Protein 6DQW (pdb70)

Sequence (1899 aa):
TKMWWKNSESEQILNRGYLLKGETVEGAIDRICTAAARRLYKPELKESFVEMIERGWMSISSPVWANMGTERGLPISCFNVHVPDKIEGITHKLGEVIMQTKIGGGTSGYFGELRERSGAVSFMKLFDTAMDTISGAFAAYLDIDHPDIEEFLKIKSIGNPIQNLFTGICVPDYWMQEMIDGDADKRQIWAKVLESRQQKGLPYIFFSDNVNKNKPQVYKDQNLRINASNLCSEIMLPSTHDESFICCLSSMNLELYEEWKDTEAVKLAIFFLDAVLQEFIEKTEGNYYLSAANKFAKRHRALGLGVLGWHSYLQKNMIPFEGMEAKMKTTEIFKHISDKADKASQELARIYGEPELLKGYGRRNTTTMAIAPTTSSSAILGQTSPGIEPFSSNYYMRKNKYLKKLLEEKGLDNEEVWRGIMLNGGSVQHMSQLTQQEKDVFKTFKEISQLEIVQQAGIRQKFVDQGQSLNLNIPAELAIKDVNRLMIEAWQQGVKSLYYQRSQTKMWWKNSESEQILNRGYLLKGETVEGAIDRICTAAARRLYKPELKESFVEMIERGWMSISSPVWANMGTERGLPISCFNVHVPDKIEGITHKLGEVIMQTKIGGGTSGYFGELRERGSASGAVSFMKLFDTAMDTIRGAFAAYLDIDHPDIEEFLKIKSIGNPIQNLFTGICVPDYWMQEMIDGDADKRQIWAKVLESRQQKGLPYIFFSDNVNKNKPQVYKDQNLRINASNLCSEIMLPSTHDESFICCLSSMNLELYEEWKDTEAVKLAIFFLDAVLQEFIEKTEGNYYLSAANKFAKRHRALGLGVLGWHSYLQKNMIPFEGMEAKMKTTEIFKHISDKADKASQELARIYGEPELLKGYGRRNTTTMAIAPTTSSSAILGQTSPGIEPFSSNYYKNKYLKKLLEEKGLDNEEVWRGIMLNGGSVQHMSQLTQQEKDVFKTFKEISQLEIVQQAGIRQKFVDQGQSLNLNIPAELAIKDVNRLMIEAWQQGVKSLYYQRSKMWWKNSESEQILNRGYLLKGETVEGAIDRICTAAARRLYKPELKESFVEMIERGWMSISSPVWANMGTGLPISCFNVHVPDKIEGITHKLGEVIMQTKIGGGTSGYFGELRERSGAVSFMKLFDTAMDTISGAFAAYLDIDHPDIEEFLKIKSIGNPIQNLFTGICVPDYWMQEMIDGDADKRQIWAKVLESRQQKGLPYIFFSDNVNKNKPQVYKDQNLRINASNLCSEIMLPSTHDESFICCLSSMNLELYEEWKDTEAVKLAIFFLDAVLQEFIEKTEGNYYLSAANKFAKRHRALGLGVLGWHSYLQKNMIPFEGMEAKMKTTEIFKHISDKADKASQELARIYGEPELLKGYGRRNTTTMAIAPTTSSSAILGQTSPGIEPFSSNYYMRKNKYLKKLLEEKGLDNEEVWRGIMLNGGSVQHMSQLTQQEKDVFKTFKEISQLEIVQQAGIRQKFVDQGQSLNLNIPAELAIKDVNRLMIEAWQQGVKSLYYQRWWKNSILNYLLTVEGAIDRICTAAARRLYKPELKESFVEMIERGWMSISSPVWANMGTGLPISCFNVHVPDKIEGITHKLGEVIMQTKIGGGTSGYFGELRGAVSFMKLFDTAMDTISGAFAAYLDDHPDIEEFLKIKSGNPIQNLFTGICVPDYWMQEMDKRQIWAKVLESRQQKGLPYIFFSDNVNKNKPQVYKDQNLRINASNLCSEIMLPSTHDESFICCLSSMNLELYEEWAVKLAIFFLDAVLQEFIEKTEGNYYLSAANKFAKRHRALGLGVLGWHSYLQIFKHISDKADKASQELARIYGEPELLKGYGRRNTTTMAIAPTTSSSAIQTSPGFSFKEISQLEIVQQAGIRQKFVDQGQSLNLAIKDVNRLMIEAWQQGVKSLYY

B-factor: mean 47.13, std 16.86, range [11.56, 119.2]

Foldseek 3Di:
DFQPLDDDQLVVLCVPQLADPPDDPLRLQQLLLCLLCVLLVHNVCSVVSSRCVRVLQKFFDSQSRRARNDDQQASFAWWEAEQAQDPVLLVLVLLLLLVSVQSRHEYEYEQANHAPPCHSVVSVLSNQVSQVPHNYAYEYEYELPRPCNVLVLCACPVPNSRNRYAYEYEYEPVLLVVCVVPDPVSVVSVVSQLVSLQVPQDDKYFHQCLLAVQAFVLCVVVVFGQRAAIRLGFFGDGHDSQAMETEGEMAGELLCCVVPLPPLSLLSVQSSRLSSLSVNLVSCVVPPSCRNHSVNCQAAVAYAYAYFLLLVNCLLVLHFLFDDVSLVVLVVRLVSSLVSQQVSQLVCCVSPNDHPSCVVVRGHHSFHHTWGQCCSVCSSRNVGGGTNAFAQACPPVDHNVSVCVVCVVVVNNDPVQNVVCVVVVRACPPPPPDDPSNNSSRDHQQRDDQLRLLLSLLSNVSSGNTAHSAEHEDAPPDDPVVVSVSVVSSSVSSHRMYGGYHHD/DFQPLDDPQLVVLCVPQLDDPPADQLRLQLLLLCQLCVLVVHNVCSVVSSRCVRVLQKFFDSQSSRARNDDQQASFAWWEAEQAQDPVLLVLVLLLLLVSVLSPHAYEYEQANYDDPPPCCGSVSSVLSVQVSQVPNPYAYEYEYELPRPCLVVVLCACPVPNSRNRYAYEYEYEPVLVVVCVVPDPVSVVSVVSQLVSLLPPLDDKYFHQCLLQVQAFVLCVVVVQGQRAAIRLGWFGDGHDSQAMETEGEMEGELLCCVVPLPDLSLLVVLSSRLSSLSVNLVSCVPPSSCRNHNVNCQQAVAYAYAYFQLLSNCLLVLHFLFDDPSLVVLVVRLVSSLVSQQVSQLVCCVSPNDGPSCVVVRGNHSFRHTFGQCCSSCSSRNVGGTTNQFAQACPCPPPSVQVVCVVLPNNDPVQVVVCVVVVRACCPPPSDDPSNNRSRDHLQRDDLLRQLLSLLSNVSSGNTAHSAEHEDDPPPDSVVVSVSVVSSSVSSHRMYGGYHD/DQPLDDPQLVVLCVPQLDDDPADPLRLLQQLLCLLCVLLVHNVCSVVSSCCVNVPQKFFDSLSSRPRRPQASFAWWEAEQAQDPVLLVLLLLLQLVCLQSPYEYEYEQQRHACDVHSVVSVLSNQVSQVPHNYAYEYEYELPRPCNLVVLCACPVPDSRNGHAYEYEYEPVLLVVVVVPPPVSVVSVVSQLVSLLVPQDDKYFHQCLLAVLAFVLCVVVVQGQRAATRLRWFRHGHDSLAIETEGEMEGELLCCVVPLPDLSLLSVLSSRLSSLSVNLVVCPPPSSCRNHSVNCQQAVAYAYAYFQLLSNCLVVLHFCFDDVSLVVLQVSLQSSLVSQQVSQLVSCVSPNDHNSCVVVRGNHSFHHTFGQCCSRCSSRNVGGGGNAFAQACPVVDHNPSVCVVCVVVVNNDPVQVVVCVVVRRACCPPPSDDPSNSSSRDHQQRDDQLRLLLSLLSNVSSGNTAYSAEHEDPSPDDPVVVSVSVVSNSVSSHRMYGTHD/DLPDDAPCLAVPPLVLLQLLLCLLCVLLVHNVCSVVSSCCVVVPQKFFDSQSSVDRNPFASFAWWEAEQAADPVLLVLRLLLLLVCVQSPYEYEYEQANCVPSVVSCLSVLVSQVPHNYAYEYEYEVRPCLVVVLCQCPVHSRNGHAYEYEDEDVLVVVPVSVVSVVSQLVSCVPPVDDKYFYQCLLAVLAFVLCVVVVFGQRAATRLRFFGDGHDSQAMETEGEMAGELLCVVVHRLLSVLSSRLSSLSVNLVVCVPPSSCRNHSVNCQQAVAYAYAYFQPVVNVLHLLVSLVSQQVSQLVSCVSPNDHPSCVPVSGNHSFGHTAGQCPVVCSSVGGGNDDPVPDDLQCQLLVLLVSSSRHNTAYSAEPDSVVVVVRVVSSNVSSHRMYGD

InterPro domains:
  IPR000788 Ribonucleotide reductase large subunit, C-terminal [PF02867] (95-214)
  IPR000788 Ribonucleotide reductase large subunit, C-terminal [PF02867] (219-387)
  IPR000788 Ribonucleotide reductase large subunit, C-terminal [PF02867] (392-543)
  IPR000788 Ribonucleotide reductase large subunit, C-terminal [PR01183] (168-187)
  IPR000788 Ribonucleotide reductase large subunit, C-terminal [PR01183] (335-357)
  IPR000788 Ribonucleotide reductase large subunit, C-terminal [PR01183] (396-423)
  IPR013350 Ribonucleotide reductase alpha chain [TIGR02510] (18-565)
  IPR039718 Ribonucleoside-diphosphate reductase large subunit [PTHR11573] (393-552)

Structure (mmCIF, N/CA/C/O backbone):
data_6DQW
#
_entry.id   6DQW
#
_cell.length_a   161.031
_cell.length_b   161.031
_cell.length_c   187.733
_cell.angle_alpha   90.000
_cell.angle_beta   90.000
_cell.angle_gamma   120.000
#
_symmetry.space_group_name_H-M   'P 61'
#
loop_
_entity.id
_entity.type
_entity.pdbx_description
1 polymer 'Ribonucleoside-diphosphate reductase, alpha chain'
2 water water
#
loop_
_atom_site.group_PDB
_atom_site.id
_atom_site.type_symbol
_atom_site.label_atom_id
_atom_site.label_alt_id
_atom_site.label_comp_id
_atom_site.label_asym_id
_atom_site.label_entity_id
_atom_site.label_seq_id
_atom_site.pdbx_PDB_ins_code
_atom_site.Cartn_x
_atom_site.Cartn_y
_atom_site.Cartn_z
_atom_site.occupancy
_atom_site.B_iso_or_equiv
_atom_site.auth_seq_id
_atom_site.auth_comp_id
_atom_site.auth_asym_id
_atom_site.auth_atom_id
_atom_site.pdbx_PDB_model_num
ATOM 1 N N . THR A 1 39 ? 226.331 -1.161 -6.165 1.00 63.34 19 THR A N 1
ATOM 2 C CA . THR A 1 39 ? 226.166 -1.317 -7.644 1.00 65.22 19 THR A CA 1
ATOM 3 C C . THR A 1 39 ? 225.229 -0.229 -8.180 1.00 64.05 19 THR A C 1
ATOM 4 O O . THR A 1 39 ? 224.157 -0.014 -7.638 1.00 63.77 19 THR A O 1
ATOM 8 N N . LYS A 1 40 ? 225.636 0.416 -9.277 1.00 63.39 20 LYS A N 1
ATOM 9 C CA . LYS A 1 40 ? 224.924 1.572 -9.818 1.00 61.70 20 LYS A CA 1
ATOM 10 C C . LYS A 1 40 ? 223.760 1.096 -10.702 1.00 58.78 20 LYS A C 1
ATOM 11 O O . LYS A 1 40 ? 223.931 0.254 -11.587 1.00 57.43 20 LYS A O 1
ATOM 17 N N . MET A 1 41 ? 222.571 1.639 -10.409 1.00 55.54 21 MET A N 1
ATOM 18 C CA . MET A 1 41 ? 221.331 1.439 -11.163 1.00 53.28 21 MET A CA 1
ATOM 19 C C . MET A 1 41 ? 220.815 0.001 -11.003 1.00 50.71 21 MET A C 1
ATOM 20 O O . MET A 1 41 ? 220.101 -0.497 -11.875 1.00 51.32 21 MET A O 1
ATOM 25 N N . TRP A 1 42 ? 221.120 -0.628 -9.860 1.00 46.98 22 TRP A N 1
ATOM 26 C CA . TRP A 1 42 ? 220.667 -1.989 -9.559 1.00 45.38 22 TRP A CA 1
ATOM 27 C C . TRP A 1 42 ? 219.134 -2.060 -9.607 1.00 44.41 22 TRP A C 1
ATOM 28 O O . TRP A 1 42 ? 218.576 -3.090 -9.962 1.00 45.59 22 TRP A O 1
ATOM 39 N N . TRP A 1 43 ? 218.477 -0.947 -9.267 1.00 42.67 23 TRP A N 1
ATOM 40 C CA . TRP A 1 43 ? 217.036 -0.892 -8.994 1.00 41.42 23 TRP A CA 1
ATOM 41 C C . TRP A 1 43 ? 216.221 -0.602 -10.267 1.00 43.33 23 TRP A C 1
ATOM 42 O O . TRP A 1 43 ? 214.997 -0.699 -10.246 1.00 43.86 23 TRP A O 1
ATOM 53 N N . LYS A 1 44 ? 216.896 -0.244 -11.364 1.00 46.47 24 LYS A N 1
ATOM 54 C CA . LYS A 1 44 ? 216.240 0.055 -12.639 1.00 50.07 24 LYS A CA 1
ATOM 55 C C . LYS A 1 44 ? 215.984 -1.250 -13.408 1.00 51.87 24 LYS A C 1
ATOM 56 O O . LYS A 1 44 ? 216.910 -1.964 -13.771 1.00 51.21 24 LYS A O 1
ATOM 62 N N . ASN A 1 45 ? 214.704 -1.510 -13.685 1.00 55.25 25 ASN A N 1
ATOM 63 C CA . ASN A 1 45 ? 214.217 -2.717 -14.334 1.00 57.47 25 ASN A CA 1
ATOM 64 C C . ASN A 1 45 ? 212.884 -2.371 -15.010 1.00 59.85 25 ASN A C 1
ATOM 65 O O . ASN A 1 45 ? 212.554 -1.195 -15.132 1.00 60.75 25 ASN A O 1
ATOM 70 N N . SER A 1 46 ? 212.114 -3.392 -15.402 1.00 61.31 26 SER A N 1
ATOM 71 C CA . SER A 1 46 ? 210.849 -3.211 -16.116 1.00 62.18 26 SER A CA 1
ATOM 72 C C . SER A 1 46 ? 209.804 -2.525 -15.225 1.00 61.31 26 SER A C 1
ATOM 73 O O . SER A 1 46 ? 209.100 -1.634 -15.688 1.00 60.40 26 SER A O 1
ATOM 76 N N . GLU A 1 47 ? 209.697 -2.956 -13.961 1.00 61.89 27 GLU A N 1
ATOM 77 C CA . GLU A 1 47 ? 208.655 -2.457 -13.053 1.00 61.98 27 GLU A CA 1
ATOM 78 C C . GLU A 1 47 ? 208.946 -0.995 -12.685 1.00 60.67 27 GLU A C 1
ATOM 79 O O . GLU A 1 47 ? 208.026 -0.175 -12.658 1.00 61.53 27 GLU A O 1
ATOM 85 N N . SER A 1 48 ? 210.215 -0.677 -12.395 1.00 57.92 28 SER A N 1
ATOM 86 C CA . SER A 1 48 ? 210.581 0.659 -11.953 1.00 56.34 28 SER A CA 1
ATOM 87 C C . SER A 1 48 ? 210.610 1.625 -13.147 1.00 54.56 28 SER A C 1
ATOM 88 O O . SER A 1 48 ? 210.429 2.818 -12.954 1.00 54.42 28 SER A O 1
ATOM 91 N N . GLU A 1 49 ? 210.788 1.109 -14.370 1.00 53.76 29 GLU A N 1
ATOM 92 C CA . GLU A 1 49 ? 210.732 1.947 -15.587 1.00 54.12 29 GLU A CA 1
ATOM 93 C C . GLU A 1 49 ? 209.277 2.270 -15.962 1.00 52.14 29 GLU A C 1
ATOM 94 O O . GLU A 1 49 ? 209.014 3.319 -16.547 1.00 51.42 29 GLU A O 1
ATOM 100 N N . GLN A 1 50 ? 208.339 1.374 -15.632 1.00 51.01 30 GLN A N 1
ATOM 101 C CA . GLN A 1 50 ? 206.909 1.603 -15.900 1.00 50.99 30 GLN A CA 1
ATOM 102 C C . GLN A 1 50 ? 206.422 2.774 -15.043 1.00 47.92 30 GLN A C 1
ATOM 103 O O . GLN A 1 50 ? 205.675 3.626 -15.529 1.00 47.76 30 GLN A O 1
ATOM 109 N N . ILE A 1 51 ? 206.862 2.793 -13.777 1.00 44.91 31 ILE A N 1
ATOM 110 C CA . ILE A 1 51 ? 206.500 3.830 -12.819 1.00 42.93 31 ILE A CA 1
ATOM 111 C C . ILE A 1 51 ? 207.098 5.165 -13.289 1.00 41.09 31 ILE A C 1
ATOM 112 O O . ILE A 1 51 ? 206.402 6.175 -13.328 1.00 39.59 31 ILE A O 1
ATOM 117 N N . LEU A 1 52 ? 208.381 5.154 -13.670 1.00 40.03 32 LEU A N 1
ATOM 118 C CA . LEU A 1 52 ? 209.082 6.372 -14.064 1.00 39.87 32 LEU A CA 1
ATOM 119 C C . LEU A 1 52 ? 208.515 6.941 -15.376 1.00 41.01 32 LEU A C 1
ATOM 120 O O . LEU A 1 52 ? 208.621 8.142 -15.624 1.00 39.88 32 LEU A O 1
ATOM 125 N N . ASN A 1 53 ? 207.885 6.091 -16.193 1.00 42.91 33 ASN A N 1
ATOM 126 C CA . ASN A 1 53 ? 207.311 6.517 -17.461 1.00 44.89 33 ASN A CA 1
ATOM 127 C C . ASN A 1 53 ? 205.939 7.177 -17.265 1.00 46.68 33 ASN A C 1
ATOM 128 O O . ASN A 1 53 ? 205.320 7.516 -18.258 1.00 48.03 33 ASN A O 1
ATOM 133 N N . ARG A 1 54 ? 205.462 7.374 -16.027 1.00 49.14 34 ARG A N 1
ATOM 134 C CA . ARG A 1 54 ? 204.231 8.168 -15.828 1.00 52.28 34 ARG A CA 1
ATOM 135 C C . ARG A 1 54 ? 204.579 9.517 -15.189 1.00 51.54 34 ARG A C 1
ATOM 136 O O . ARG A 1 54 ? 204.081 9.858 -14.122 1.00 53.45 34 ARG A O 1
ATOM 144 N N . GLY A 1 55 ? 205.428 10.284 -15.884 1.00 49.72 35 GLY A N 1
ATOM 145 C CA . GLY A 1 55 ? 205.591 11.712 -15.639 1.00 48.12 35 GLY A CA 1
ATOM 146 C C . GLY A 1 55 ? 206.914 12.088 -14.988 1.00 46.39 35 GLY A C 1
ATOM 147 O O . GLY A 1 55 ? 207.194 13.280 -14.860 1.00 48.54 35 GLY A O 1
ATOM 148 N N . TYR A 1 56 ? 207.722 11.099 -14.581 1.00 41.91 36 TYR A N 1
ATOM 149 C CA . TYR A 1 56 ? 208.984 11.358 -13.896 1.00 39.29 36 TYR A CA 1
ATOM 150 C C . TYR A 1 56 ? 210.037 11.835 -14.907 1.00 37.04 36 TYR A C 1
ATOM 151 O O . TYR A 1 56 ? 210.872 12.692 -14.613 1.00 36.00 36 TYR A O 1
ATOM 160 N N . LEU A 1 57 ? 210.016 11.237 -16.097 1.00 35.77 37 LEU A N 1
ATOM 161 C CA . LEU A 1 57 ? 210.986 11.525 -17.136 1.00 34.97 37 LEU A CA 1
ATOM 162 C C . LEU A 1 57 ? 210.363 12.477 -18.155 1.00 34.32 37 LEU A C 1
ATOM 163 O O . LEU A 1 57 ? 209.206 12.337 -18.479 1.00 33.71 37 LEU A O 1
ATOM 168 N N . LEU A 1 58 ? 211.156 13.416 -18.672 1.00 34.52 38 LEU A N 1
ATOM 169 C CA . LEU A 1 58 ? 210.720 14.268 -19.792 1.00 35.17 38 LEU A CA 1
ATOM 170 C C . LEU A 1 58 ? 210.682 13.399 -21.051 1.00 35.44 38 LEU A C 1
ATOM 171 O O . LEU A 1 58 ? 211.160 12.278 -21.036 1.00 35.60 38 LEU A O 1
ATOM 176 N N . LYS A 1 59 ? 210.122 13.935 -22.136 1.00 35.94 39 LYS A N 1
ATOM 177 C CA . LYS A 1 59 ? 209.973 13.187 -23.358 1.00 36.13 39 LYS A CA 1
ATOM 178 C C . LYS A 1 59 ? 211.362 12.866 -23.910 1.00 35.15 39 LYS A C 1
ATOM 179 O O . LYS A 1 59 ? 212.217 13.763 -24.014 1.00 35.47 39 LYS A O 1
ATOM 185 N N . GLY A 1 60 ? 211.570 11.583 -24.235 1.00 33.53 40 GLY A N 1
ATOM 186 C CA . GLY A 1 60 ? 212.777 11.099 -24.886 1.00 33.21 40 GLY A CA 1
ATOM 187 C C . GLY A 1 60 ? 213.962 11.014 -23.937 1.00 32.51 40 GLY A C 1
ATOM 188 O O . GLY A 1 60 ? 215.102 10.911 -24.372 1.00 33.17 40 GLY A O 1
ATOM 189 N N . GLU A 1 61 ? 213.689 11.030 -22.632 1.00 31.71 41 GLU A N 1
ATOM 190 C CA . GLU A 1 61 ? 214.717 11.035 -21.613 1.00 31.74 41 GLU A CA 1
ATOM 191 C C . GLU A 1 61 ? 214.931 9.607 -21.081 1.00 31.49 41 GLU A C 1
ATOM 192 O O . GLU A 1 61 ? 213.990 8.832 -20.957 1.00 31.92 41 GLU A O 1
ATOM 198 N N . THR A 1 62 ? 216.187 9.274 -20.774 1.00 31.11 42 THR A N 1
ATOM 199 C CA . THR A 1 62 ? 216.561 8.048 -20.064 1.00 30.84 42 THR A CA 1
ATOM 200 C C . THR A 1 62 ? 216.617 8.348 -18.562 1.00 30.71 42 THR A C 1
ATOM 201 O O . THR A 1 62 ? 216.721 9.504 -18.156 1.00 29.85 42 THR A O 1
ATOM 205 N N . VAL A 1 63 ? 216.568 7.298 -17.742 1.00 31.30 43 VAL A N 1
ATOM 206 C CA . VAL A 1 63 ? 216.620 7.451 -16.299 1.00 31.49 43 VAL A CA 1
ATOM 207 C C . VAL A 1 63 ? 217.961 8.081 -15.910 1.00 32.65 43 VAL A C 1
ATOM 208 O O . VAL A 1 63 ? 218.004 8.991 -15.070 1.00 32.07 43 VAL A O 1
ATOM 212 N N . GLU A 1 64 ? 219.047 7.614 -16.542 1.00 34.64 44 GLU A N 1
ATOM 213 C CA . GLU A 1 64 ? 220.381 8.119 -16.256 1.00 35.85 44 GLU A CA 1
ATOM 214 C C . GLU A 1 64 ? 220.429 9.621 -16.572 1.00 34.87 44 GLU A C 1
ATOM 215 O O . GLU A 1 64 ? 220.963 10.388 -15.793 1.00 34.79 44 GLU A O 1
ATOM 221 N N . GLY A 1 65 ? 219.839 10.029 -17.703 1.00 34.07 45 GLY A N 1
ATOM 222 C CA . GLY A 1 65 ? 219.827 11.423 -18.140 1.00 32.66 45 GLY A CA 1
ATOM 223 C C . GLY A 1 65 ? 219.050 12.332 -17.201 1.00 31.51 45 GLY A C 1
ATOM 224 O O . GLY A 1 65 ? 219.442 13.484 -16.972 1.00 31.59 45 GLY A O 1
ATOM 225 N N . ALA A 1 66 ? 217.937 11.819 -16.667 1.00 30.04 46 ALA A N 1
ATOM 226 C CA . ALA A 1 66 ? 217.108 12.553 -15.726 1.00 29.39 46 ALA A CA 1
ATOM 227 C C . ALA A 1 66 ? 217.865 12.787 -14.411 1.00 28.81 46 ALA A C 1
ATOM 228 O O . ALA A 1 66 ? 217.816 13.882 -13.859 1.00 28.55 46 ALA A O 1
ATOM 230 N N . ILE A 1 67 ? 218.555 11.760 -13.909 1.00 28.61 47 ILE A N 1
ATOM 231 C CA . ILE A 1 67 ? 219.303 11.893 -12.662 1.00 28.58 47 ILE A CA 1
ATOM 232 C C . ILE A 1 67 ? 220.352 13.004 -12.840 1.00 28.69 47 ILE A C 1
ATOM 233 O O . ILE A 1 67 ? 220.581 13.819 -11.937 1.00 28.14 47 ILE A O 1
ATOM 238 N N . ASP A 1 68 ? 220.947 13.046 -14.032 1.00 29.02 48 ASP A N 1
ATOM 239 C CA . ASP A 1 68 ? 221.995 13.977 -14.374 1.00 29.45 48 ASP A CA 1
ATOM 240 C C . ASP A 1 68 ? 221.433 15.403 -14.412 1.00 28.59 48 ASP A C 1
ATOM 241 O O . ASP A 1 68 ? 222.038 16.320 -13.883 1.00 28.10 48 ASP A O 1
ATOM 246 N N . ARG A 1 69 ? 220.274 15.577 -15.055 1.00 28.18 49 ARG A N 1
ATOM 247 C CA . ARG A 1 69 ? 219.608 16.875 -15.107 1.00 28.04 49 ARG A CA 1
ATOM 248 C C . ARG A 1 69 ? 219.321 17.337 -13.666 1.00 28.28 49 ARG A C 1
ATOM 249 O O . ARG A 1 69 ? 219.593 18.480 -13.305 1.00 29.36 49 ARG A O 1
ATOM 257 N N . ILE A 1 70 ? 218.823 16.421 -12.831 1.00 27.39 50 ILE A N 1
ATOM 258 C CA . ILE A 1 70 ? 218.415 16.741 -11.482 1.00 26.84 50 ILE A CA 1
ATOM 259 C C . ILE A 1 70 ? 219.636 17.187 -10.666 1.00 26.59 50 ILE A C 1
ATOM 260 O O . ILE A 1 70 ? 219.629 18.239 -10.040 1.00 26.56 50 ILE A O 1
ATOM 265 N N . CYS A 1 71 ? 220.692 16.380 -10.697 1.00 26.38 51 CYS A N 1
ATOM 266 C CA . CYS A 1 71 ? 221.839 16.567 -9.839 1.00 26.08 51 CYS A CA 1
ATOM 267 C C . CYS A 1 71 ? 222.657 17.775 -10.305 1.00 26.33 51 CYS A C 1
ATOM 268 O O . CYS A 1 71 ? 223.249 18.497 -9.488 1.00 26.23 51 CYS A O 1
ATOM 271 N N . THR A 1 72 ? 222.690 17.995 -11.620 1.00 26.45 52 THR A N 1
ATOM 272 C CA . THR A 1 72 ? 223.342 19.167 -12.166 1.00 26.95 52 THR A CA 1
ATOM 273 C 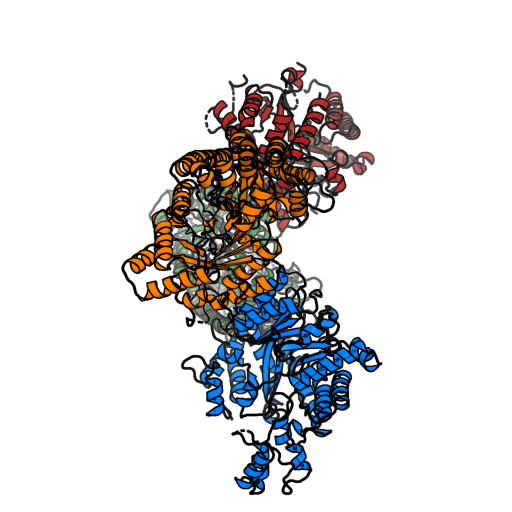C . THR A 1 72 ? 222.661 20.418 -11.610 1.00 27.00 52 THR A C 1
ATOM 274 O O . THR A 1 72 ? 223.323 21.371 -11.163 1.00 27.62 52 THR A O 1
ATOM 278 N N . ALA A 1 73 ? 221.331 20.403 -11.653 1.00 26.52 53 ALA A N 1
ATOM 279 C CA . ALA A 1 73 ? 220.552 21.512 -11.200 1.00 26.45 53 ALA A CA 1
ATOM 280 C C . ALA A 1 73 ? 220.828 21.780 -9.711 1.00 27.16 53 ALA A C 1
ATOM 281 O O . ALA A 1 73 ? 221.026 22.924 -9.312 1.00 27.08 53 ALA A O 1
ATOM 283 N N . ALA A 1 74 ? 220.839 20.718 -8.893 1.00 27.79 54 ALA A N 1
ATOM 284 C CA . ALA A 1 74 ? 220.957 20.839 -7.453 1.00 28.09 54 ALA A CA 1
ATOM 285 C C . ALA A 1 74 ? 222.322 21.415 -7.091 1.00 29.50 54 ALA A C 1
ATOM 286 O O . ALA A 1 74 ? 222.427 22.235 -6.175 1.00 30.50 54 ALA A O 1
ATOM 288 N N . ALA A 1 75 ? 223.358 20.973 -7.808 1.00 30.67 55 ALA A N 1
ATOM 289 C CA . ALA A 1 75 ? 224.718 21.454 -7.589 1.00 31.75 55 ALA A CA 1
ATOM 290 C C . ALA A 1 75 ? 224.834 22.914 -8.033 1.00 33.23 55 ALA A C 1
ATOM 291 O O . ALA A 1 75 ? 225.492 23.689 -7.366 1.00 35.34 55 ALA A O 1
ATOM 293 N N . ARG A 1 76 ? 224.193 23.276 -9.151 1.00 34.81 56 ARG A N 1
ATOM 294 C CA . ARG A 1 76 ? 224.190 24.662 -9.655 1.00 35.96 56 ARG A CA 1
ATOM 295 C C . ARG A 1 76 ? 223.609 25.608 -8.594 1.00 34.27 56 ARG A C 1
ATOM 296 O O . ARG A 1 76 ? 224.181 26.654 -8.322 1.00 33.56 56 ARG A O 1
ATOM 304 N N . ARG A 1 77 ? 222.483 25.223 -7.994 1.00 33.04 57 ARG A N 1
ATOM 305 C CA . ARG A 1 77 ? 221.769 26.072 -7.040 1.00 33.31 57 ARG A CA 1
ATOM 306 C C . ARG A 1 77 ? 222.578 26.297 -5.758 1.00 32.58 57 ARG A C 1
ATOM 307 O O . ARG A 1 77 ? 222.313 27.241 -5.055 1.00 32.21 57 ARG A O 1
ATOM 315 N N . LEU A 1 78 ? 223.522 25.399 -5.463 1.00 32.86 58 LEU A N 1
ATOM 316 C CA . LEU A 1 78 ? 224.399 25.495 -4.310 1.00 33.29 58 LEU A CA 1
ATOM 317 C C . LEU A 1 78 ? 225.675 26.283 -4.631 1.00 34.69 58 LEU A C 1
ATOM 318 O O . LEU A 1 78 ? 226.408 26.628 -3.714 1.00 35.36 58 LEU A O 1
ATOM 323 N N . TYR A 1 79 ? 225.955 26.526 -5.921 1.00 35.70 59 TYR A N 1
ATOM 324 C CA . TYR A 1 79 ? 227.225 27.116 -6.384 1.00 36.63 59 TYR A CA 1
ATOM 325 C C . TYR A 1 79 ? 228.376 26.165 -6.028 1.00 37.28 59 TYR A C 1
ATOM 326 O O . TYR A 1 79 ? 229.445 26.581 -5.597 1.00 38.43 59 TYR A O 1
ATOM 335 N N . LYS A 1 80 ? 228.127 24.871 -6.220 1.00 37.63 60 LYS A N 1
ATOM 336 C CA . LYS A 1 80 ? 229.094 23.844 -5.953 1.00 38.28 60 LYS A CA 1
ATOM 337 C C . LYS A 1 80 ? 228.953 22.750 -7.007 1.00 37.98 60 LYS A C 1
ATOM 338 O O . LYS A 1 80 ? 228.561 21.635 -6.689 1.00 35.99 60 LYS A O 1
ATOM 344 N N . PRO A 1 81 ? 229.305 23.023 -8.285 1.00 39.34 61 PRO A N 1
ATOM 345 C CA . PRO A 1 81 ? 229.218 22.018 -9.349 1.00 40.05 61 PRO A CA 1
ATOM 346 C C . PRO A 1 81 ? 229.987 20.709 -9.081 1.00 40.42 61 PRO A C 1
ATOM 347 O O . PRO A 1 81 ? 229.677 19.682 -9.685 1.00 39.89 61 PRO A O 1
ATOM 351 N N . GLU A 1 82 ? 230.970 20.752 -8.173 1.00 41.20 62 GLU A N 1
ATOM 352 C CA . GLU A 1 82 ? 231.774 19.576 -7.806 1.00 41.66 62 GLU A CA 1
ATOM 353 C C . GLU A 1 82 ? 230.928 18.540 -7.048 1.00 39.90 62 GLU A C 1
ATOM 354 O O . GLU A 1 82 ? 231.287 17.369 -7.030 1.00 40.33 62 GLU A O 1
ATOM 360 N N . LEU A 1 83 ? 229.816 18.971 -6.436 1.00 37.91 63 LEU A N 1
ATOM 361 C CA . LEU A 1 83 ? 228.924 18.077 -5.674 1.00 36.62 63 LEU A CA 1
ATOM 362 C C . LEU A 1 83 ? 228.050 17.219 -6.597 1.00 35.65 63 LEU A C 1
ATOM 363 O O . LEU A 1 83 ? 227.450 16.263 -6.125 1.00 35.49 63 LEU A O 1
ATOM 368 N N . LYS A 1 84 ? 227.973 17.562 -7.886 1.00 35.66 64 LYS A N 1
ATOM 369 C CA . LYS A 1 84 ? 227.054 16.915 -8.817 1.00 35.87 64 LYS A CA 1
ATOM 370 C C . LYS A 1 84 ? 227.214 15.396 -8.771 1.00 34.63 64 LYS A C 1
ATOM 371 O O . LYS A 1 84 ? 226.240 14.702 -8.664 1.00 34.23 64 LYS A O 1
ATOM 377 N N . GLU A 1 85 ? 228.442 14.902 -8.922 1.00 35.51 65 GLU A N 1
ATOM 378 C CA . GLU A 1 85 ? 228.674 13.469 -9.103 1.00 36.98 65 GLU A CA 1
ATOM 379 C C . GLU A 1 85 ? 228.366 12.720 -7.802 1.00 35.41 65 GLU A C 1
ATOM 380 O O . GLU A 1 85 ? 227.952 11.579 -7.864 1.00 35.80 65 GLU A O 1
ATOM 386 N N . SER A 1 86 ? 228.546 13.377 -6.650 1.00 34.22 66 SER A N 1
ATOM 387 C CA . SER A 1 86 ? 228.152 12.832 -5.342 1.00 33.16 66 SER A CA 1
ATOM 388 C C . SER A 1 86 ? 226.637 12.584 -5.304 1.00 32.28 66 SER A C 1
ATOM 389 O O . SER A 1 86 ? 226.178 11.526 -4.870 1.00 32.37 66 SER A O 1
ATOM 392 N N . PHE A 1 87 ? 225.863 13.575 -5.758 1.00 31.51 67 PHE A N 1
ATOM 393 C CA . PHE A 1 87 ? 224.414 13.461 -5.820 1.00 30.65 67 PHE A CA 1
ATOM 394 C C . PHE A 1 87 ? 224.026 12.321 -6.766 1.00 31.05 67 PHE A C 1
ATOM 395 O O . PHE A 1 87 ? 223.161 11.527 -6.418 1.00 31.49 67 PHE A O 1
ATOM 403 N N . VAL A 1 88 ? 224.667 12.246 -7.943 1.00 31.43 68 VAL A N 1
ATOM 404 C CA . VAL A 1 88 ? 224.386 11.184 -8.916 1.00 32.38 68 VAL A CA 1
ATOM 405 C C . VAL A 1 88 ? 224.677 9.817 -8.274 1.00 33.58 68 VAL A C 1
ATOM 406 O O . VAL A 1 88 ? 223.895 8.895 -8.407 1.00 32.70 68 VAL A O 1
ATOM 410 N N . GLU A 1 89 ? 225.811 9.695 -7.587 1.00 36.10 69 GLU A N 1
ATOM 411 C CA . GLU A 1 89 ? 226.188 8.438 -6.978 1.00 38.93 69 GLU A CA 1
ATOM 412 C C . GLU A 1 89 ? 225.106 8.005 -5.972 1.00 38.32 69 GLU A C 1
ATOM 413 O O . GLU A 1 89 ? 224.671 6.856 -5.994 1.00 37.43 69 GLU A O 1
ATOM 419 N N . MET A 1 90 ? 224.659 8.933 -5.117 1.00 38.12 70 MET A N 1
ATOM 420 C CA . MET A 1 90 ? 223.669 8.651 -4.069 1.00 38.40 70 MET A CA 1
ATOM 421 C C . MET A 1 90 ? 222.366 8.098 -4.655 1.00 36.23 70 MET A C 1
ATOM 422 O O . MET A 1 90 ? 221.743 7.215 -4.078 1.00 34.92 70 MET A O 1
ATOM 427 N N . ILE A 1 91 ? 221.928 8.684 -5.768 1.00 35.62 71 ILE A N 1
ATOM 428 C CA . ILE A 1 91 ? 220.664 8.339 -6.378 1.00 35.07 71 ILE A CA 1
ATOM 429 C C . ILE A 1 91 ? 220.827 7.034 -7.166 1.00 35.07 71 ILE A C 1
ATOM 430 O O . ILE A 1 91 ? 220.034 6.106 -6.984 1.00 34.93 71 ILE A O 1
ATOM 435 N N . GLU A 1 92 ? 221.871 6.950 -7.995 1.00 36.06 72 GLU A N 1
ATOM 436 C CA . GLU A 1 92 ? 222.122 5.762 -8.831 1.00 37.18 72 GLU A CA 1
ATOM 437 C C . GLU A 1 92 ? 222.238 4.518 -7.935 1.00 37.16 72 GLU A C 1
ATOM 438 O O . GLU A 1 92 ? 221.662 3.475 -8.254 1.00 36.09 72 GLU A O 1
ATOM 444 N N . ARG A 1 93 ? 222.946 4.656 -6.805 1.00 37.45 73 ARG A N 1
ATOM 445 C CA . ARG A 1 93 ? 223.162 3.565 -5.849 1.00 37.70 73 ARG A CA 1
ATOM 446 C C . ARG A 1 93 ? 221.897 3.307 -5.022 1.00 36.22 73 ARG A C 1
ATOM 447 O O . ARG A 1 93 ? 221.843 2.330 -4.280 1.00 35.89 73 ARG A O 1
ATOM 455 N N . GLY A 1 94 ? 220.912 4.205 -5.109 1.00 34.89 74 GLY A N 1
ATOM 456 C CA . GLY A 1 94 ? 219.632 4.030 -4.428 1.00 34.25 74 GLY A CA 1
ATOM 457 C C . GLY A 1 94 ? 219.745 4.220 -2.921 1.00 33.59 74 GLY A C 1
ATOM 458 O O . GLY A 1 94 ? 218.944 3.678 -2.182 1.00 32.21 74 GLY A O 1
ATOM 459 N N . TRP A 1 95 ? 220.743 4.996 -2.480 1.00 33.96 75 TRP A N 1
ATOM 460 C CA . TRP A 1 95 ? 220.912 5.373 -1.076 1.00 35.05 75 TRP A CA 1
ATOM 461 C C . TRP A 1 95 ? 219.880 6.433 -0.683 1.00 35.03 75 TRP A C 1
ATOM 462 O O . TRP A 1 95 ? 219.475 6.496 0.470 1.00 35.25 75 TRP A O 1
ATOM 473 N N . MET A 1 96 ? 219.536 7.303 -1.640 1.00 35.58 76 MET A N 1
ATOM 474 C CA . MET A 1 96 ? 218.568 8.369 -1.468 1.00 35.61 76 MET A CA 1
ATOM 475 C C . MET A 1 96 ? 217.560 8.304 -2.616 1.00 34.28 76 MET A C 1
ATOM 476 O O . MET A 1 96 ? 217.938 8.248 -3.778 1.00 33.03 76 MET A O 1
ATOM 481 N N . SER A 1 97 ? 216.275 8.314 -2.260 1.00 33.75 77 SER A N 1
ATOM 482 C CA . SER A 1 97 ? 215.217 8.483 -3.213 1.00 33.72 77 SER A CA 1
ATOM 483 C C . SER A 1 97 ? 214.738 9.937 -3.169 1.00 34.03 77 SER A C 1
ATOM 484 O O . SER A 1 97 ? 214.832 10.603 -2.136 1.00 33.30 77 SER A O 1
ATOM 487 N N . ILE A 1 98 ? 214.196 10.401 -4.298 1.00 34.85 78 ILE A N 1
ATOM 488 C CA . ILE A 1 98 ? 213.756 11.781 -4.465 1.00 35.76 78 ILE A CA 1
ATOM 489 C C . ILE A 1 98 ? 212.257 11.782 -4.774 1.00 35.18 78 ILE A C 1
ATOM 490 O O . ILE A 1 98 ? 211.792 10.936 -5.520 1.00 34.95 78 ILE A O 1
ATOM 495 N N . SER A 1 99 ? 211.522 12.729 -4.175 1.00 35.46 79 SER A N 1
ATOM 496 C CA . SER A 1 99 ? 210.103 12.975 -4.480 1.00 35.24 79 SER A CA 1
ATOM 497 C C . SER A 1 99 ? 209.890 12.984 -5.996 1.00 34.83 79 SER A C 1
ATOM 498 O O . SER A 1 99 ? 210.761 13.420 -6.739 1.00 35.66 79 SER A O 1
ATOM 501 N N . SER A 1 100 ? 208.701 12.568 -6.437 1.00 34.26 80 SER A N 1
ATOM 502 C CA . SER A 1 100 ? 208.316 12.603 -7.868 1.00 33.80 80 SER A CA 1
ATOM 503 C C . SER A 1 100 ? 208.356 14.022 -8.431 1.00 32.71 80 SER A C 1
ATOM 504 O O . SER A 1 100 ? 208.713 14.208 -9.598 1.00 33.51 80 SER A O 1
ATOM 507 N N . PRO A 1 101 ? 207.925 15.063 -7.678 1.00 30.58 81 PRO A N 1
ATOM 508 C CA . PRO A 1 101 ? 208.039 16.437 -8.169 1.00 30.14 81 PRO A CA 1
ATOM 509 C C . PRO A 1 101 ? 209.477 16.848 -8.538 1.00 29.55 81 PRO A C 1
ATOM 510 O O . PRO A 1 101 ? 209.664 17.626 -9.467 1.00 30.34 81 PRO A O 1
ATOM 514 N N . VAL A 1 102 ? 210.475 16.315 -7.829 1.00 28.52 82 VAL A N 1
ATOM 515 C CA . VAL A 1 102 ? 211.861 16.622 -8.107 1.00 28.56 82 VAL A CA 1
ATOM 516 C C . VAL A 1 102 ? 212.247 16.008 -9.462 1.00 28.37 82 VAL A C 1
ATOM 517 O O . VAL A 1 102 ? 212.974 16.603 -10.230 1.00 27.77 82 VAL A O 1
ATOM 521 N N . TRP A 1 103 ? 211.761 14.797 -9.729 1.00 28.99 83 TRP A N 1
ATOM 522 C CA . TRP A 1 103 ? 212.108 14.049 -10.949 1.00 29.53 83 TRP A CA 1
ATOM 523 C C . TRP A 1 103 ? 211.745 14.864 -12.194 1.00 29.64 83 TRP A C 1
ATOM 524 O O . TRP A 1 103 ? 212.561 15.060 -13.108 1.00 29.62 83 TRP A O 1
ATOM 535 N N . ALA A 1 104 ? 210.508 15.353 -12.201 1.00 29.80 84 ALA A N 1
ATOM 536 C CA . ALA A 1 104 ? 209.890 15.880 -13.390 1.00 30.79 84 ALA A CA 1
ATOM 537 C C . ALA A 1 104 ? 210.297 17.339 -13.623 1.00 30.89 84 ALA A C 1
ATOM 538 O O . ALA A 1 104 ? 210.222 17.822 -14.749 1.00 31.50 84 ALA A O 1
ATOM 540 N N . ASN A 1 105 ? 210.740 18.031 -12.567 1.00 30.93 85 ASN A N 1
ATOM 541 C CA . ASN A 1 105 ? 210.811 19.508 -12.591 1.00 30.76 85 ASN A CA 1
ATOM 542 C C . ASN A 1 105 ? 212.225 20.036 -12.326 1.00 30.47 85 ASN A C 1
ATOM 543 O O . ASN A 1 105 ? 212.564 21.090 -12.829 1.00 32.11 85 ASN A O 1
ATOM 548 N N . MET A 1 106 ? 213.018 19.360 -11.494 1.00 29.85 86 MET A N 1
ATOM 549 C CA . MET A 1 106 ? 214.296 19.913 -11.087 1.00 29.68 86 MET A CA 1
ATOM 550 C C . MET A 1 106 ? 215.195 20.017 -12.327 1.00 30.44 86 MET A C 1
ATOM 551 O O . MET A 1 106 ? 215.422 19.026 -13.030 1.00 31.42 86 MET A O 1
ATOM 556 N N . GLY A 1 107 ? 215.637 21.238 -12.650 1.00 30.16 87 GLY A N 1
ATOM 557 C CA . GLY A 1 107 ? 216.581 21.448 -13.752 1.00 30.34 87 GLY A CA 1
ATOM 558 C C . GLY A 1 107 ? 215.903 21.878 -15.038 1.00 30.51 87 GLY A C 1
ATOM 559 O O . GLY A 1 107 ? 216.573 22.294 -15.961 1.00 30.16 87 GLY A O 1
ATOM 560 N N . THR A 1 108 ? 214.570 21.767 -15.086 1.00 30.98 88 THR A N 1
ATOM 561 C CA . THR A 1 108 ? 213.746 22.391 -16.119 1.00 31.26 88 THR A CA 1
ATOM 562 C C . THR A 1 108 ? 213.684 23.901 -15.851 1.00 33.05 88 THR A C 1
ATOM 563 O O . THR A 1 108 ? 214.049 24.356 -14.760 1.00 33.15 88 THR A O 1
ATOM 567 N N . GLU A 1 109 ? 213.182 24.664 -16.828 1.00 34.69 89 GLU A N 1
ATOM 568 C CA . GLU A 1 109 ? 213.187 26.124 -16.758 1.00 36.35 89 GLU A CA 1
ATOM 569 C C . GLU A 1 109 ? 212.120 26.624 -15.774 1.00 37.54 89 GLU A C 1
ATOM 570 O O . GLU A 1 109 ? 212.394 27.536 -15.008 1.00 39.45 89 GLU A O 1
ATOM 576 N N . ARG A 1 110 ? 210.909 26.051 -15.833 1.00 37.70 90 ARG A N 1
ATOM 577 C CA . ARG A 1 110 ? 209.727 26.591 -15.160 1.00 37.57 90 ARG A CA 1
ATOM 578 C C . ARG A 1 110 ? 209.156 25.609 -14.128 1.00 35.51 90 ARG A C 1
ATOM 579 O O . ARG A 1 110 ? 208.380 26.015 -13.252 1.00 34.66 90 ARG A O 1
ATOM 587 N N . GLY A 1 111 ? 209.489 24.321 -14.246 1.00 33.81 91 GLY A N 1
ATOM 588 C CA . GLY A 1 111 ? 208.918 23.290 -13.371 1.00 33.03 91 GLY A CA 1
ATOM 589 C C . GLY A 1 111 ? 209.253 23.518 -11.899 1.00 31.61 91 GLY A C 1
ATOM 590 O O . GLY A 1 111 ? 210.397 23.822 -11.555 1.00 30.58 91 GLY A O 1
ATOM 591 N N . LEU A 1 112 ? 208.248 23.339 -11.033 1.00 30.66 92 LEU A N 1
ATOM 592 C CA . LEU A 1 112 ? 208.395 23.534 -9.594 1.00 30.18 92 LEU A CA 1
ATOM 593 C C . LEU A 1 112 ? 208.621 22.179 -8.935 1.00 30.13 92 LEU A C 1
ATOM 594 O O . LEU A 1 112 ? 207.749 21.314 -8.958 1.00 29.99 92 LEU A O 1
ATOM 599 N N . PRO A 1 113 ? 209.800 21.948 -8.319 1.00 30.95 93 PRO A N 1
ATOM 600 C CA . PRO A 1 113 ? 210.102 20.653 -7.702 1.00 31.39 93 PRO A CA 1
ATOM 601 C C . PRO A 1 113 ? 209.565 20.449 -6.273 1.00 31.86 93 PRO A C 1
ATOM 602 O O . PRO A 1 113 ? 210.137 19.677 -5.509 1.00 30.85 93 PRO A O 1
ATOM 606 N N . ILE A 1 114 ? 208.460 21.119 -5.934 1.00 33.92 94 ILE A N 1
ATOM 607 C CA . ILE A 1 114 ? 207.755 20.925 -4.666 1.00 35.69 94 ILE A CA 1
ATOM 608 C C . ILE A 1 114 ? 206.315 20.523 -4.986 1.00 37.03 94 ILE A C 1
ATOM 609 O O . ILE A 1 114 ? 205.732 21.016 -5.961 1.00 41.41 94 ILE A O 1
ATOM 614 N N . SER A 1 115 ? 205.752 19.645 -4.157 1.00 37.08 95 SER A N 1
ATOM 615 C CA . SER A 1 115 ? 204.394 19.138 -4.346 1.00 37.76 95 SER A CA 1
ATOM 616 C C . SER A 1 115 ? 203.659 18.974 -3.002 1.00 36.34 95 SER A C 1
ATOM 617 O O . SER A 1 115 ? 202.745 18.175 -2.920 1.00 37.59 95 SER A O 1
ATOM 620 N N . CYS A 1 116 ? 204.043 19.750 -1.979 1.00 33.67 96 CYS A N 1
ATOM 621 C CA . CYS A 1 116 ? 203.464 19.688 -0.655 1.00 33.09 96 CYS A CA 1
ATOM 622 C C . CYS A 1 116 ? 203.222 21.113 -0.108 1.00 32.20 96 CYS A C 1
ATOM 623 O O . CYS A 1 116 ? 204.179 21.848 0.168 1.00 32.31 96 CYS A O 1
ATOM 626 N N . PHE A 1 117 ? 201.939 21.493 0.037 1.00 29.90 97 PHE A N 1
ATOM 627 C CA . PHE A 1 117 ? 201.499 22.838 0.412 1.00 28.44 97 PHE A CA 1
ATOM 628 C C . PHE A 1 117 ? 200.432 22.791 1.509 1.00 27.90 97 PHE A C 1
ATOM 629 O O . PHE A 1 117 ? 199.673 21.825 1.642 1.00 28.53 97 PHE A O 1
ATOM 637 N N . ASN A 1 118 ? 200.339 23.888 2.258 1.00 27.08 98 ASN A N 1
ATOM 638 C CA . ASN A 1 118 ? 199.328 24.048 3.283 1.00 26.79 98 ASN A CA 1
ATOM 639 C C . ASN A 1 118 ? 198.976 25.535 3.416 1.00 27.11 98 ASN A C 1
ATOM 640 O O . ASN A 1 118 ? 199.864 26.374 3.407 1.00 27.61 98 ASN A O 1
ATOM 645 N N . VAL A 1 119 ? 197.684 25.845 3.569 1.00 27.35 99 VAL A N 1
ATOM 646 C CA . VAL A 1 119 ? 197.234 27.233 3.711 1.00 28.10 99 VAL A CA 1
ATOM 647 C C . VAL A 1 119 ? 196.514 27.393 5.055 1.00 28.36 99 VAL A C 1
ATOM 648 O O . VAL A 1 119 ? 195.778 26.515 5.471 1.00 29.08 99 VAL A O 1
ATOM 652 N N . HIS A 1 120 ? 196.766 28.511 5.740 1.00 28.79 100 HIS A N 1
ATOM 653 C CA . HIS A 1 120 ? 195.917 28.959 6.838 1.00 29.75 100 HIS A CA 1
ATOM 654 C C . HIS A 1 120 ? 194.737 29.733 6.255 1.00 30.91 100 HIS A C 1
ATOM 655 O O . HIS A 1 120 ? 194.949 30.729 5.593 1.00 30.73 100 HIS A O 1
ATOM 662 N N . VAL A 1 121 ? 193.511 29.275 6.521 1.00 33.22 101 VAL A N 1
ATOM 663 C CA . VAL A 1 121 ? 192.299 29.951 6.035 1.00 35.46 101 VAL A CA 1
ATOM 664 C C . VAL A 1 121 ? 191.816 30.957 7.082 1.00 37.32 101 VAL A C 1
ATOM 665 O O . VAL A 1 121 ? 191.339 30.554 8.140 1.00 37.50 101 VAL A O 1
ATOM 669 N N . PRO A 1 122 ? 191.880 32.288 6.810 1.00 39.79 102 PRO A N 1
ATOM 670 C CA . PRO A 1 122 ? 191.373 33.302 7.736 1.00 40.32 102 PRO A CA 1
ATOM 671 C C . PRO A 1 122 ? 189.839 33.330 7.807 1.00 41.92 102 PRO A C 1
ATOM 672 O O . PRO A 1 122 ? 189.169 32.808 6.924 1.00 42.02 102 PRO A O 1
ATOM 676 N N . ASP A 1 123 ? 189.313 33.996 8.839 1.00 44.39 103 ASP A N 1
ATOM 677 C CA . ASP A 1 123 ? 187.878 34.069 9.139 1.00 46.75 103 ASP A CA 1
ATOM 678 C C . ASP A 1 123 ? 187.194 35.226 8.376 1.00 48.97 103 ASP A C 1
ATOM 679 O O . ASP A 1 123 ? 186.018 35.484 8.578 1.00 51.27 103 ASP A O 1
ATOM 684 N N . LYS A 1 124 ? 187.920 35.916 7.492 1.00 49.46 104 LYS A N 1
ATOM 685 C CA . LYS A 1 124 ? 187.328 36.920 6.623 1.00 51.09 104 LYS A CA 1
ATOM 686 C C . LYS A 1 124 ? 187.243 36.338 5.207 1.00 48.48 104 LYS A C 1
ATOM 687 O O . LYS A 1 124 ? 188.123 35.603 4.769 1.00 46.45 104 LYS A O 1
ATOM 693 N N . ILE A 1 125 ? 186.164 36.685 4.502 1.00 47.28 105 ILE A N 1
ATOM 694 C CA . ILE A 1 125 ? 185.828 36.083 3.215 1.00 46.95 105 ILE A CA 1
ATOM 695 C C . ILE A 1 125 ? 186.851 36.482 2.136 1.00 44.70 105 ILE A C 1
ATOM 696 O O . ILE A 1 125 ? 187.151 35.696 1.247 1.00 43.91 105 ILE A O 1
ATOM 701 N N . GLU A 1 126 ? 187.377 37.706 2.205 1.00 43.71 106 GLU A N 1
ATOM 702 C CA . GLU A 1 126 ? 188.428 38.148 1.270 1.00 43.17 106 GLU A CA 1
ATOM 703 C C . GLU A 1 126 ? 189.641 37.214 1.393 1.00 40.72 106 GLU A C 1
ATOM 704 O O . GLU A 1 126 ? 190.256 36.841 0.389 1.00 40.37 106 GLU A O 1
ATOM 710 N N . GLY A 1 127 ? 189.957 36.807 2.625 1.00 37.93 107 GLY A N 1
ATOM 711 C CA . GLY A 1 127 ? 191.071 35.905 2.892 1.00 35.62 107 GLY A CA 1
ATOM 712 C C . GLY A 1 127 ? 190.789 34.482 2.443 1.00 33.85 107 GLY A C 1
ATOM 713 O O . GLY A 1 127 ? 191.662 33.828 1.907 1.00 32.40 107 GLY A O 1
ATOM 714 N N . ILE A 1 128 ? 189.558 34.005 2.667 1.00 33.28 108 ILE A N 1
ATOM 715 C CA . ILE A 1 128 ? 189.155 32.675 2.217 1.00 32.21 108 ILE A CA 1
ATOM 716 C C . ILE A 1 128 ? 189.324 32.621 0.697 1.00 31.97 108 ILE A C 1
ATOM 717 O O . ILE A 1 128 ? 189.827 31.641 0.176 1.00 32.14 108 ILE A O 1
ATOM 722 N N . THR A 1 129 ? 188.917 33.694 0.014 1.00 31.89 109 THR A N 1
ATOM 723 C CA . THR A 1 129 ? 189.018 33.816 -1.445 1.00 31.67 109 THR A CA 1
ATOM 724 C C . THR A 1 129 ? 190.488 33.760 -1.889 1.00 31.55 109 THR A C 1
ATOM 725 O O . THR A 1 129 ? 190.799 33.114 -2.891 1.00 31.42 109 THR A O 1
ATOM 729 N N . HIS A 1 130 ? 191.383 34.439 -1.162 1.00 32.15 110 HIS A N 1
ATOM 730 C CA . HIS A 1 130 ? 192.814 34.445 -1.510 1.00 32.50 110 HIS A CA 1
ATOM 731 C C . HIS A 1 130 ? 193.389 33.028 -1.386 1.00 30.59 110 HIS A C 1
ATOM 732 O O . HIS A 1 130 ? 194.139 32.598 -2.254 1.00 30.99 110 HIS A O 1
ATOM 739 N N . LYS A 1 131 ? 193.032 32.315 -0.314 1.00 28.89 111 LYS A N 1
ATOM 740 C CA . LYS A 1 131 ? 193.576 30.978 -0.047 1.00 27.51 111 LYS A CA 1
ATOM 741 C C . LYS A 1 131 ? 192.992 29.967 -1.033 1.00 27.12 111 LYS A C 1
ATOM 742 O O . LYS A 1 131 ? 193.698 29.082 -1.481 1.00 26.85 111 LYS A O 1
ATOM 748 N N . LEU A 1 132 ? 191.708 30.108 -1.360 1.00 27.49 112 LEU A N 1
ATOM 749 C CA . LEU A 1 132 ? 191.111 29.324 -2.422 1.00 27.98 112 LEU A CA 1
ATOM 750 C C . LEU A 1 132 ? 191.986 29.466 -3.674 1.00 28.39 112 LEU A C 1
ATOM 751 O O . LEU A 1 132 ? 192.333 28.470 -4.308 1.00 27.84 112 LEU A O 1
ATOM 756 N N . GLY A 1 133 ? 192.363 30.717 -3.976 1.00 28.83 113 GLY A N 1
ATOM 757 C CA . GLY A 1 133 ? 193.269 31.048 -5.052 1.00 28.80 113 GLY A CA 1
ATOM 758 C C . GLY A 1 133 ? 194.587 30.300 -4.933 1.00 28.69 113 GLY A C 1
ATOM 759 O O . GLY A 1 133 ? 195.058 29.676 -5.898 1.00 28.36 113 GLY A O 1
ATOM 760 N N . GLU A 1 134 ? 195.199 30.375 -3.750 1.00 28.67 114 GLU A N 1
ATOM 761 C CA . GLU A 1 134 ? 196.454 29.684 -3.497 1.00 28.76 114 GLU A CA 1
ATOM 762 C C . GLU A 1 134 ? 196.281 28.199 -3.822 1.00 28.59 114 GLU A C 1
ATOM 763 O O . GLU A 1 134 ? 197.103 27.619 -4.509 1.00 29.28 114 GLU A O 1
ATOM 769 N N . VAL A 1 135 ? 195.201 27.601 -3.315 1.00 28.20 115 VAL A N 1
ATOM 770 C CA . VAL A 1 135 ? 194.993 26.166 -3.452 1.00 28.02 115 VAL A CA 1
ATOM 771 C C . VAL A 1 135 ? 194.810 25.816 -4.932 1.00 27.96 115 VAL A C 1
ATOM 772 O O . VAL A 1 135 ? 195.268 24.796 -5.354 1.00 27.56 115 VAL A O 1
ATOM 776 N N . ILE A 1 136 ? 194.099 26.659 -5.683 1.00 29.11 116 ILE A N 1
ATOM 777 C CA . ILE A 1 136 ? 193.827 26.390 -7.075 1.00 30.05 116 ILE A CA 1
ATOM 778 C C . ILE A 1 136 ? 195.141 26.375 -7.862 1.00 31.08 116 ILE A C 1
ATOM 779 O O . ILE A 1 136 ? 195.346 25.482 -8.677 1.00 31.49 116 ILE A O 1
ATOM 784 N N . MET A 1 137 ? 196.023 27.345 -7.602 1.00 32.17 117 MET A N 1
ATOM 785 C CA . MET A 1 137 ? 197.259 27.483 -8.365 1.00 33.39 117 MET A CA 1
ATOM 786 C C . MET A 1 137 ? 198.284 26.419 -7.938 1.00 32.53 117 MET A C 1
ATOM 787 O O . MET A 1 137 ? 199.007 25.880 -8.775 1.00 32.51 117 MET A O 1
ATOM 792 N N . GLN A 1 138 ? 198.341 26.131 -6.636 1.00 31.60 118 GLN A N 1
ATOM 793 C CA . GLN A 1 138 ? 199.204 25.100 -6.079 1.00 30.85 118 GLN A CA 1
ATOM 794 C C . GLN A 1 138 ? 198.858 23.746 -6.707 1.00 31.72 118 GLN A C 1
ATOM 795 O O . GLN A 1 138 ? 199.738 22.951 -7.029 1.00 32.92 118 GLN A O 1
ATOM 801 N N . THR A 1 139 ? 197.559 23.499 -6.869 1.00 32.77 119 THR A N 1
ATOM 802 C CA . THR A 1 139 ? 197.036 22.300 -7.502 1.00 33.32 119 THR A CA 1
ATOM 803 C C . THR A 1 139 ? 197.448 22.283 -8.977 1.00 34.66 119 THR A C 1
ATOM 804 O O . THR A 1 139 ? 197.912 21.287 -9.456 1.00 35.13 119 THR A O 1
ATOM 808 N N . LYS A 1 140 ? 197.297 23.413 -9.672 1.00 36.64 120 LYS A N 1
ATOM 809 C CA . LYS A 1 140 ? 197.611 23.502 -11.102 1.00 37.88 120 LYS A CA 1
ATOM 810 C C . LYS A 1 140 ? 199.043 23.023 -11.388 1.00 37.72 120 LYS A C 1
ATOM 811 O O . LYS A 1 140 ? 199.271 22.333 -12.366 1.00 37.24 120 LYS A O 1
ATOM 817 N N . ILE A 1 141 ? 199.995 23.403 -10.530 1.00 38.05 121 ILE A N 1
ATOM 818 C CA . ILE A 1 141 ? 201.428 23.110 -10.738 1.00 37.67 121 ILE A CA 1
ATOM 819 C C . ILE A 1 141 ? 201.812 21.730 -10.175 1.00 37.20 121 ILE A C 1
ATOM 820 O O . ILE A 1 141 ? 202.992 21.415 -10.132 1.00 39.14 121 ILE A O 1
ATOM 825 N N . GLY A 1 142 ? 200.835 20.919 -9.747 1.00 35.46 122 GLY A N 1
ATOM 826 C CA . GLY A 1 142 ? 201.057 19.513 -9.427 1.00 33.94 122 GLY A CA 1
ATOM 827 C C . GLY A 1 142 ? 201.146 19.221 -7.936 1.00 33.35 122 GLY A C 1
ATOM 828 O O . GLY A 1 142 ? 201.506 18.123 -7.559 1.00 33.86 122 GLY A O 1
ATOM 829 N N . GLY A 1 143 ? 200.786 20.184 -7.080 1.00 32.64 123 GLY A N 1
ATOM 830 C CA . GLY A 1 143 ? 200.925 20.038 -5.631 1.00 31.30 123 GLY A CA 1
ATOM 831 C C . GLY A 1 143 ? 199.739 19.328 -4.984 1.00 30.63 123 GLY A C 1
ATOM 832 O O . GLY A 1 143 ? 198.597 19.479 -5.395 1.00 30.91 123 GLY A O 1
ATOM 833 N N . GLY A 1 144 ? 200.030 18.534 -3.957 1.00 29.13 124 GLY A N 1
ATOM 834 C CA . GLY A 1 144 ? 199.056 18.169 -2.963 1.00 28.46 124 GLY A CA 1
ATOM 835 C C . GLY A 1 144 ? 198.908 19.300 -1.964 1.00 27.89 124 GLY A C 1
ATOM 836 O O . GLY A 1 144 ? 199.863 20.006 -1.664 1.00 28.34 124 GLY A O 1
ATOM 837 N N . THR A 1 145 ? 197.696 19.482 -1.457 1.00 26.94 125 THR A N 1
ATOM 838 C CA . THR A 1 145 ? 197.362 20.662 -0.719 1.00 26.62 125 THR A CA 1
ATOM 839 C C . THR A 1 145 ? 196.612 20.286 0.566 1.00 26.23 125 THR A C 1
ATOM 840 O O . THR A 1 145 ? 196.113 19.169 0.733 1.00 25.16 125 THR A O 1
ATOM 844 N N . SER A 1 146 ? 196.530 21.268 1.464 1.00 25.93 126 SER A N 1
ATOM 845 C CA . SER A 1 146 ? 195.861 21.120 2.736 1.00 25.74 126 SER A CA 1
ATOM 846 C C . SER A 1 146 ? 195.496 22.499 3.285 1.00 25.31 126 SER A C 1
ATOM 847 O O . SER A 1 146 ? 196.045 23.516 2.860 1.00 25.67 126 SER A O 1
ATOM 850 N N . GLY A 1 147 ? 194.579 22.524 4.245 1.00 25.04 127 GLY A N 1
ATOM 851 C CA . GLY A 1 147 ? 194.202 23.763 4.901 1.00 25.37 127 GLY A CA 1
ATOM 852 C C . GLY A 1 147 ? 193.722 23.519 6.318 1.00 25.56 127 GLY A C 1
ATOM 853 O O . GLY A 1 147 ? 193.082 22.495 6.584 1.00 25.26 127 GLY A O 1
ATOM 854 N N . TYR A 1 148 ? 194.074 24.452 7.214 1.00 25.58 128 TYR A N 1
ATOM 855 C CA . TYR A 1 148 ? 193.474 24.590 8.533 1.00 26.22 128 TYR A CA 1
ATOM 856 C C . TYR A 1 148 ? 192.280 25.557 8.467 1.00 27.04 128 TYR A C 1
ATOM 857 O O . TYR A 1 148 ? 192.422 26.687 8.008 1.00 26.78 128 TYR A O 1
ATOM 866 N N . PHE A 1 149 ? 191.125 25.107 8.974 1.00 28.19 129 PHE A N 1
ATOM 867 C CA . PHE A 1 149 ? 189.863 25.838 8.897 1.00 29.48 129 PHE A CA 1
ATOM 868 C C . PHE A 1 149 ? 189.332 26.234 10.288 1.00 31.11 129 PHE A C 1
ATOM 869 O O . PHE A 1 149 ? 188.245 26.807 10.381 1.00 31.24 129 PHE A O 1
ATOM 877 N N . GLY A 1 150 ? 190.105 25.967 11.350 1.00 32.12 130 GLY A N 1
ATOM 878 C CA . GLY A 1 150 ? 189.656 26.096 12.735 1.00 34.06 130 GLY A CA 1
ATOM 879 C C . GLY A 1 150 ? 189.321 27.519 13.164 1.00 35.85 130 GLY A C 1
ATOM 880 O O . GLY A 1 150 ? 188.551 27.717 14.079 1.00 36.28 130 GLY A O 1
ATOM 881 N N . GLU A 1 151 ? 189.890 28.509 12.483 1.00 39.19 131 GLU A N 1
ATOM 882 C CA . GLU A 1 151 ? 189.675 29.920 12.759 1.00 42.15 131 GLU A CA 1
ATOM 883 C C . GLU A 1 151 ? 188.312 30.389 12.226 1.00 43.93 131 GLU A C 1
ATOM 884 O O . GLU A 1 151 ? 187.780 31.383 12.715 1.00 47.22 131 GLU A O 1
ATOM 890 N N . LEU A 1 152 ? 187.740 29.688 11.239 1.00 45.32 132 LEU A N 1
ATOM 891 C CA . LEU A 1 152 ? 186.437 30.066 10.653 1.00 47.12 132 LEU A CA 1
ATOM 892 C C . LEU A 1 152 ? 185.323 29.926 11.696 1.00 49.83 132 LEU A C 1
ATOM 893 O O . LEU A 1 152 ? 185.271 28.942 12.421 1.00 49.85 132 LEU A O 1
ATOM 898 N N . ARG A 1 153 ? 184.408 30.902 11.693 1.00 54.24 133 ARG A N 1
ATOM 899 C CA . ARG A 1 153 ? 183.246 30.976 12.586 1.00 58.76 133 ARG A CA 1
ATOM 900 C C . ARG A 1 153 ? 182.334 29.764 12.375 1.00 59.23 133 ARG A C 1
ATOM 901 O O . ARG A 1 153 ? 182.337 29.165 11.302 1.00 58.80 133 ARG A O 1
ATOM 909 N N . GLU A 1 154 ? 181.544 29.433 13.405 1.00 60.23 134 GLU A N 1
ATOM 910 C CA . GLU A 1 154 ? 180.559 28.351 13.319 1.00 61.76 134 GLU A CA 1
ATOM 911 C C . GLU A 1 154 ? 179.337 28.843 12.533 1.00 63.14 134 GLU A C 1
ATOM 912 O O . GLU A 1 154 ? 179.124 30.053 12.416 1.00 62.18 134 GLU A O 1
ATOM 918 N N . ARG A 1 155 ? 178.537 27.884 12.041 1.00 64.43 135 ARG A N 1
ATOM 919 C CA . ARG A 1 155 ? 177.448 28.105 11.064 1.00 66.63 135 ARG A CA 1
ATOM 920 C C . ARG A 1 155 ? 176.481 29.198 11.547 1.00 66.00 135 ARG A C 1
ATOM 921 O O . ARG A 1 155 ? 176.227 29.345 12.739 1.00 65.64 135 ARG A O 1
ATOM 929 N N . SER A 1 166 ? 177.956 31.051 6.877 1.00 51.06 146 SER A N 1
ATOM 930 C CA . SER A 1 166 ? 177.315 29.745 6.789 1.00 51.29 146 SER A CA 1
ATOM 931 C C . SER A 1 166 ? 178.201 28.649 7.411 1.00 51.00 146 SER A C 1
ATOM 932 O O . SER A 1 166 ? 177.794 27.484 7.473 1.00 53.07 146 SER A O 1
ATOM 935 N N . GLY A 1 167 ? 179.412 29.007 7.855 1.00 48.18 147 GLY A N 1
ATOM 936 C CA . GLY A 1 167 ? 180.232 28.125 8.690 1.00 46.64 147 GLY A CA 1
ATOM 937 C C . GLY A 1 167 ? 181.399 27.486 7.949 1.00 45.22 147 GLY A C 1
ATOM 938 O O . GLY A 1 167 ? 181.467 27.473 6.715 1.00 44.67 147 GLY A O 1
ATOM 939 N N . ALA A 1 168 ? 182.316 26.926 8.742 1.00 43.43 148 ALA A N 1
ATOM 940 C CA . ALA A 1 168 ? 183.566 26.327 8.286 1.00 41.39 148 ALA A CA 1
ATOM 941 C C . ALA A 1 168 ? 183.330 25.312 7.156 1.00 39.78 148 ALA A C 1
ATOM 942 O O . ALA A 1 168 ? 183.942 25.400 6.113 1.00 39.81 148 ALA A O 1
ATOM 944 N N . VAL A 1 169 ? 182.430 24.354 7.376 1.00 39.18 149 VAL A N 1
ATOM 945 C CA . VAL A 1 169 ? 182.208 23.239 6.448 1.00 38.95 149 VAL A CA 1
ATOM 946 C C . VAL A 1 169 ? 181.541 23.739 5.161 1.00 39.75 149 VAL A C 1
ATOM 947 O O . VAL A 1 169 ? 181.738 23.175 4.083 1.00 40.20 149 VAL A O 1
ATOM 951 N N . SER A 1 170 ? 180.736 24.795 5.279 1.00 40.56 150 SER A N 1
ATOM 952 C CA . SER A 1 170 ? 180.106 25.406 4.128 1.00 40.68 150 SER A CA 1
ATOM 953 C C . SER A 1 170 ? 181.181 25.893 3.142 1.00 39.22 150 SER A C 1
ATOM 954 O O . SER A 1 170 ? 181.036 25.720 1.942 1.00 39.46 150 SER A O 1
ATOM 957 N N . PHE A 1 171 ? 182.267 26.473 3.670 1.00 37.76 151 PHE A N 1
ATOM 958 C CA . PHE A 1 171 ? 183.340 27.063 2.875 1.00 36.45 151 PHE A CA 1
ATOM 959 C C . PHE A 1 171 ? 184.283 25.987 2.331 1.00 36.72 151 PHE A C 1
ATOM 960 O O . PHE A 1 171 ? 184.953 26.213 1.326 1.00 37.23 151 PHE A O 1
ATOM 968 N N . MET A 1 172 ? 184.349 24.831 2.997 1.00 36.24 152 MET A N 1
ATOM 969 C CA . MET A 1 172 ? 185.179 23.724 2.516 1.00 35.90 152 MET A CA 1
ATOM 970 C C . MET A 1 172 ? 184.695 23.284 1.131 1.00 35.98 152 MET A C 1
ATOM 971 O O . MET A 1 172 ? 185.477 22.835 0.305 1.00 35.53 152 MET A O 1
ATOM 976 N N . LYS A 1 173 ? 183.390 23.433 0.914 1.00 37.35 153 LYS A N 1
ATOM 977 C CA . LYS A 1 173 ? 182.696 23.043 -0.300 1.00 38.78 153 LYS A CA 1
ATOM 978 C C . LYS A 1 173 ? 183.334 23.717 -1.526 1.00 37.36 153 LYS A C 1
ATOM 979 O O . LYS A 1 173 ? 183.368 23.134 -2.603 1.00 36.32 153 LYS A O 1
ATOM 985 N N . LEU A 1 174 ? 183.832 24.949 -1.354 1.00 36.41 154 LEU A N 1
ATOM 986 C CA . LEU A 1 174 ? 184.531 25.684 -2.422 1.00 35.71 154 LEU A CA 1
ATOM 987 C C . LEU A 1 174 ? 185.809 24.946 -2.829 1.00 34.89 154 LEU A C 1
ATOM 988 O O . LEU A 1 174 ? 186.126 24.830 -4.014 1.00 35.03 154 LEU A O 1
ATOM 993 N N . PHE A 1 175 ? 186.540 24.465 -1.822 1.00 34.21 155 PHE A N 1
ATOM 994 C CA . PHE A 1 175 ? 187.806 23.776 -2.018 1.00 33.64 155 PHE A CA 1
ATOM 995 C C . PHE A 1 175 ? 187.536 22.404 -2.654 1.00 33.56 155 PHE A C 1
ATOM 996 O O . PHE A 1 175 ? 188.287 21.963 -3.536 1.00 33.39 155 PHE A O 1
ATOM 1004 N N . ASP A 1 176 ? 186.451 21.753 -2.214 1.00 33.99 156 ASP A N 1
ATOM 1005 C CA . ASP A 1 176 ? 185.962 20.504 -2.806 1.00 34.76 156 ASP A CA 1
ATOM 1006 C C . ASP A 1 176 ? 185.752 20.696 -4.309 1.00 34.82 156 ASP A C 1
ATOM 1007 O O . ASP A 1 176 ? 186.238 19.907 -5.100 1.00 34.26 156 ASP A O 1
ATOM 1012 N N . THR A 1 177 ? 185.031 21.760 -4.683 1.00 35.60 157 THR A N 1
ATOM 1013 C CA . THR A 1 177 ? 184.662 21.979 -6.083 1.00 35.97 157 THR A CA 1
ATOM 1014 C C . THR A 1 177 ? 185.911 22.311 -6.914 1.00 36.26 157 THR A C 1
ATOM 1015 O O . THR A 1 177 ? 185.994 21.926 -8.083 1.00 35.67 157 THR A O 1
ATOM 1019 N N . ALA A 1 178 ? 186.876 23.009 -6.306 1.00 36.61 158 ALA A N 1
ATOM 1020 C CA . ALA A 1 178 ? 188.140 23.300 -6.961 1.00 37.34 158 ALA A CA 1
ATOM 1021 C C . ALA A 1 178 ? 188.869 21.993 -7.298 1.00 38.66 158 ALA A C 1
ATOM 1022 O O . ALA A 1 178 ? 189.407 21.863 -8.404 1.00 39.80 158 ALA A O 1
ATOM 1024 N N . MET A 1 179 ? 188.883 21.033 -6.361 1.00 38.90 159 MET A N 1
ATOM 1025 C CA . MET A 1 179 ? 189.578 19.761 -6.589 1.00 39.97 159 MET A CA 1
ATOM 1026 C C . MET A 1 179 ? 188.967 19.039 -7.796 1.00 41.68 159 MET A C 1
ATOM 1027 O O . MET A 1 179 ? 189.684 18.449 -8.600 1.00 42.17 159 MET A O 1
ATOM 1032 N N . ASP A 1 180 ? 187.640 19.117 -7.925 1.00 43.41 160 ASP A N 1
ATOM 1033 C CA . ASP A 1 180 ? 186.904 18.414 -8.958 1.00 44.83 160 ASP A CA 1
ATOM 1034 C C . ASP A 1 180 ? 186.961 19.174 -10.291 1.00 44.56 160 ASP A C 1
ATOM 1035 O O . ASP A 1 180 ? 186.398 18.713 -11.255 1.00 45.76 160 ASP A O 1
ATOM 1040 N N . THR A 1 181 ? 187.642 20.324 -10.335 1.00 45.19 161 THR A N 1
ATOM 1041 C CA . THR A 1 181 ? 187.656 21.223 -11.505 1.00 46.38 161 THR A CA 1
ATOM 1042 C C . THR A 1 181 ? 189.079 21.392 -12.064 1.00 46.89 161 THR A C 1
ATOM 1043 O O . THR A 1 181 ? 189.260 21.418 -13.288 1.00 47.65 161 THR A O 1
ATOM 1047 N N . ILE A 1 182 ? 190.065 21.543 -11.174 1.00 47.06 162 ILE A N 1
ATOM 1048 C CA . ILE A 1 182 ? 191.447 21.826 -11.555 1.00 49.18 162 ILE A CA 1
ATOM 1049 C C . ILE A 1 182 ? 192.196 20.499 -11.728 1.00 51.73 162 ILE A C 1
ATOM 1050 O O . ILE A 1 182 ? 192.004 19.574 -10.936 1.00 52.25 162 ILE A O 1
ATOM 1055 N N . SER A 1 183 ? 193.051 20.420 -12.760 1.00 55.86 163 SER A N 1
ATOM 1056 C CA . SER A 1 183 ? 193.864 19.214 -13.034 1.00 58.39 163 SER A CA 1
ATOM 1057 C C . SER A 1 183 ? 194.912 19.010 -11.925 1.00 59.95 163 SER A C 1
ATOM 1058 O O . SER A 1 183 ? 196.068 19.439 -12.030 1.00 61.23 163 SER A O 1
ATOM 1061 N N . GLY A 1 190 ? 193.788 16.103 -8.338 1.00 37.06 170 GLY A N 1
ATOM 1062 C CA . GLY A 1 190 ? 194.306 16.892 -7.210 1.00 36.35 170 GLY A CA 1
ATOM 1063 C C . GLY A 1 190 ? 193.782 16.372 -5.876 1.00 35.10 170 GLY A C 1
ATOM 1064 O O . GLY A 1 190 ? 192.719 15.765 -5.833 1.00 36.32 170 GLY A O 1
ATOM 1065 N N . ALA A 1 191 ? 194.535 16.606 -4.794 1.00 32.47 171 ALA A N 1
ATOM 1066 C CA . ALA A 1 191 ? 194.184 16.111 -3.475 1.00 31.46 171 ALA A CA 1
ATOM 1067 C C . ALA A 1 191 ? 194.426 17.184 -2.397 1.00 30.06 171 ALA A C 1
ATOM 1068 O O . ALA A 1 191 ? 195.517 17.715 -2.270 1.00 29.51 171 ALA A O 1
ATOM 1070 N N . PHE A 1 192 ? 193.392 17.440 -1.590 1.00 29.14 172 PHE A N 1
ATOM 1071 C CA . PHE A 1 192 ? 193.379 18.449 -0.530 1.00 28.56 172 PHE A CA 1
ATOM 1072 C C . PHE A 1 192 ? 192.986 17.795 0.797 1.00 27.82 172 PHE A C 1
ATOM 1073 O O . PHE A 1 192 ? 192.048 17.025 0.839 1.00 28.02 172 PHE A O 1
ATOM 1081 N N . ALA A 1 193 ? 193.716 18.108 1.870 1.00 27.24 173 ALA A N 1
ATOM 1082 C CA . ALA A 1 193 ? 193.306 17.711 3.217 1.00 27.59 173 ALA A CA 1
ATOM 1083 C C . ALA A 1 193 ? 192.864 18.942 4.017 1.00 27.46 173 ALA A C 1
ATOM 1084 O O . ALA A 1 193 ? 193.655 19.823 4.278 1.00 27.22 173 ALA A O 1
ATOM 1086 N N . ALA A 1 194 ? 191.584 18.968 4.402 1.00 27.97 174 ALA A N 1
ATOM 1087 C CA . ALA A 1 194 ? 191.009 20.004 5.276 1.00 27.76 174 ALA A CA 1
ATOM 1088 C C . ALA A 1 194 ? 191.127 19.541 6.727 1.00 27.44 174 ALA A C 1
ATOM 1089 O O . ALA A 1 194 ? 190.799 18.423 7.023 1.00 27.35 174 ALA A O 1
ATOM 1091 N N . TYR A 1 195 ? 191.621 20.421 7.597 1.00 27.88 175 TYR A N 1
ATOM 1092 C CA . TYR A 1 195 ? 191.798 20.150 9.016 1.00 28.54 175 TYR A CA 1
ATOM 1093 C C . TYR A 1 195 ? 190.871 21.050 9.836 1.00 29.92 175 TYR A C 1
ATOM 1094 O O . TYR A 1 195 ? 190.795 22.255 9.587 1.00 30.11 175 TYR A O 1
ATOM 1103 N N . LEU A 1 196 ? 190.204 20.458 10.833 1.00 30.93 176 LEU A N 1
ATOM 1104 C CA . LEU A 1 196 ? 189.410 21.208 11.783 1.00 31.81 176 LEU A CA 1
ATOM 1105 C C . LEU A 1 196 ? 189.727 20.718 13.196 1.00 31.58 176 LEU A C 1
ATOM 1106 O O . LEU A 1 196 ? 189.956 19.547 13.391 1.00 30.44 176 LEU A O 1
ATOM 1111 N N . ASP A 1 197 ? 189.724 21.636 14.168 1.00 32.75 177 ASP A N 1
ATOM 1112 C CA . ASP A 1 197 ? 189.872 21.279 15.588 1.00 33.34 177 ASP A CA 1
ATOM 1113 C C . ASP A 1 197 ? 188.622 20.501 16.018 1.00 34.04 177 ASP A C 1
ATOM 1114 O O . ASP A 1 197 ? 187.523 20.781 15.546 1.00 34.68 177 ASP A O 1
ATOM 1119 N N . ILE A 1 198 ? 188.797 19.530 16.922 1.00 34.68 178 ILE A N 1
ATOM 1120 C CA . ILE A 1 198 ? 187.707 18.639 17.377 1.00 35.27 178 ILE A CA 1
ATOM 1121 C C . ILE A 1 198 ? 186.719 19.403 18.263 1.00 36.21 178 ILE A C 1
ATOM 1122 O O . ILE A 1 198 ? 185.603 18.945 18.448 1.00 36.24 178 ILE A O 1
ATOM 1127 N N . ASP A 1 199 ? 187.165 20.517 18.857 1.00 36.98 179 ASP A N 1
ATOM 1128 C CA . ASP A 1 199 ? 186.315 21.325 19.733 1.00 38.15 179 ASP A CA 1
ATOM 1129 C C . ASP A 1 199 ? 185.696 22.489 18.944 1.00 37.97 179 ASP A C 1
ATOM 1130 O O . ASP A 1 199 ? 185.151 23.403 19.533 1.00 38.85 179 ASP A O 1
ATOM 1135 N N . HIS A 1 200 ? 185.763 22.431 17.609 1.00 37.90 180 HIS A N 1
ATOM 1136 C CA . HIS A 1 200 ? 185.029 23.345 16.734 1.00 37.80 180 HIS A CA 1
ATOM 1137 C C . HIS A 1 200 ? 183.552 22.957 16.731 1.00 38.47 180 HIS A C 1
ATOM 1138 O O . HIS A 1 200 ? 183.233 21.777 16.616 1.00 38.05 180 HIS A O 1
ATOM 1145 N N . PRO A 1 201 ? 182.604 23.919 16.833 1.00 39.26 181 PRO A N 1
ATOM 1146 C CA . PRO A 1 201 ? 181.178 23.586 16.922 1.00 40.23 181 PRO A CA 1
ATOM 1147 C C . PRO A 1 201 ? 180.626 22.799 15.718 1.00 40.84 181 PRO A C 1
ATOM 1148 O O . PRO A 1 201 ? 179.682 22.023 15.868 1.00 40.56 181 PRO A O 1
ATOM 1152 N N . ASP A 1 202 ? 181.238 22.976 14.542 1.00 41.14 182 ASP A N 1
ATOM 1153 C CA . ASP A 1 202 ? 180.763 22.349 13.316 1.00 42.18 182 ASP A CA 1
ATOM 1154 C C . ASP A 1 202 ? 181.376 20.946 13.156 1.00 41.97 182 ASP A C 1
ATOM 1155 O O . ASP A 1 202 ? 181.194 20.319 12.112 1.00 42.27 182 ASP A O 1
ATOM 1160 N N . ILE A 1 203 ? 182.034 20.428 14.205 1.00 41.56 183 ILE A N 1
ATOM 1161 C CA . ILE A 1 203 ? 182.807 19.175 14.141 1.00 41.53 183 ILE A CA 1
ATOM 1162 C C . ILE A 1 203 ? 181.937 18.021 13.623 1.00 42.93 183 ILE A C 1
ATOM 1163 O O . ILE A 1 203 ? 182.460 17.141 12.948 1.00 42.95 183 ILE A O 1
ATOM 1168 N N . GLU A 1 204 ? 180.636 18.022 13.939 1.00 45.94 184 GLU A N 1
ATOM 1169 C CA . GLU A 1 204 ? 179.732 16.902 13.581 1.00 48.66 184 GLU A CA 1
ATOM 1170 C C . GLU A 1 204 ? 179.471 16.899 12.065 1.00 47.42 184 GLU A C 1
ATOM 1171 O O . GLU A 1 204 ? 179.502 15.839 11.447 1.00 46.71 184 GLU A O 1
ATOM 1177 N N . GLU A 1 205 ? 179.249 18.082 11.478 1.00 47.26 185 GLU A N 1
ATOM 1178 C CA . GLU A 1 205 ? 179.151 18.258 10.013 1.00 47.99 185 GLU A CA 1
ATOM 1179 C C . GLU A 1 205 ? 180.428 17.750 9.330 1.00 45.47 185 GLU A C 1
ATOM 1180 O O . GLU A 1 205 ? 180.370 17.105 8.283 1.00 45.88 185 GLU A O 1
ATOM 1186 N N . PHE A 1 206 ? 181.577 18.080 9.931 1.00 42.31 186 PHE A N 1
ATOM 1187 C CA . PHE A 1 206 ? 182.895 17.789 9.390 1.00 39.92 186 PHE A CA 1
ATOM 1188 C C . PHE A 1 206 ? 183.141 16.277 9.294 1.00 39.54 186 PHE A C 1
ATOM 1189 O O . PHE A 1 206 ? 183.747 15.815 8.336 1.00 38.24 186 PHE A O 1
ATOM 1197 N N . LEU A 1 207 ? 182.677 15.526 10.299 1.00 40.15 187 LEU A N 1
ATOM 1198 C CA . LEU A 1 207 ? 182.869 14.081 10.358 1.00 40.63 187 LEU A CA 1
ATOM 1199 C C . LEU A 1 207 ? 181.992 13.351 9.334 1.00 41.67 187 LEU A C 1
ATOM 1200 O O . LEU A 1 207 ? 182.178 12.181 9.137 1.00 42.57 187 LEU A O 1
ATOM 1205 N N . LYS A 1 208 ? 181.030 14.043 8.714 1.00 44.50 188 LYS A N 1
ATOM 1206 C CA . LYS A 1 208 ? 180.124 13.454 7.717 1.00 45.74 188 LYS A CA 1
ATOM 1207 C C . LYS A 1 208 ? 180.711 13.567 6.304 1.00 46.51 188 LYS A C 1
ATOM 1208 O O . LYS A 1 208 ? 180.144 13.005 5.355 1.00 46.98 188 LYS A O 1
ATOM 1214 N N . ILE A 1 209 ? 181.828 14.294 6.161 1.00 45.70 189 ILE A N 1
ATOM 1215 C CA . ILE A 1 209 ? 182.472 14.450 4.870 1.00 45.42 189 ILE A CA 1
ATOM 1216 C C . ILE A 1 209 ? 182.854 13.058 4.354 1.00 45.56 189 ILE A C 1
ATOM 1217 O O . ILE A 1 209 ? 183.359 12.239 5.108 1.00 45.04 189 ILE A O 1
ATOM 1222 N N . LYS A 1 210 ? 182.574 12.819 3.066 1.00 46.96 190 LYS A N 1
ATOM 1223 C CA . LYS A 1 210 ? 182.845 11.556 2.346 1.00 48.49 190 LYS A CA 1
ATOM 1224 C C . LYS A 1 210 ? 181.901 10.430 2.812 1.00 51.15 190 LYS A C 1
ATOM 1225 O O . LYS A 1 210 ? 182.208 9.256 2.614 1.00 53.06 190 LYS A O 1
ATOM 1231 N N . SER A 1 211 ? 180.752 10.777 3.407 1.00 53.69 191 SER A N 1
ATOM 1232 C CA . SER A 1 211 ? 179.671 9.812 3.668 1.00 55.71 191 SER A CA 1
ATOM 1233 C C . SER A 1 211 ? 178.675 9.828 2.506 1.00 57.72 191 SER A C 1
ATOM 1234 O O . SER A 1 211 ? 178.497 10.859 1.839 1.00 57.23 191 SER A O 1
ATOM 1237 N N . ILE A 1 212 ? 178.010 8.683 2.308 1.00 59.76 192 ILE A N 1
ATOM 1238 C CA . ILE A 1 212 ? 176.951 8.522 1.314 1.00 60.93 192 ILE A CA 1
ATOM 1239 C C . ILE A 1 212 ? 175.999 9.720 1.443 1.00 60.74 192 ILE A C 1
ATOM 1240 O O . ILE A 1 212 ? 175.381 9.916 2.496 1.00 61.64 192 ILE A O 1
ATOM 1245 N N . GLY A 1 213 ? 175.945 10.546 0.388 1.00 58.34 193 GLY A N 1
ATOM 1246 C CA . GLY A 1 213 ? 174.997 11.644 0.281 1.00 56.41 193 GLY A CA 1
ATOM 1247 C C . GLY A 1 213 ? 175.622 13.005 0.544 1.00 55.41 193 GLY A C 1
ATOM 1248 O O . GLY A 1 213 ? 175.104 14.014 0.038 1.00 55.58 193 GLY A O 1
ATOM 1249 N N . ASN A 1 214 ? 176.710 13.052 1.336 1.00 52.82 194 ASN A N 1
ATOM 1250 C CA . ASN A 1 214 ? 177.326 14.331 1.748 1.00 50.16 194 ASN A CA 1
ATOM 1251 C C . ASN A 1 214 ? 177.749 15.105 0.502 1.00 47.93 194 ASN A C 1
ATOM 1252 O O . ASN A 1 214 ? 178.301 14.534 -0.435 1.00 47.57 194 ASN A O 1
ATOM 1257 N N . PRO A 1 215 ? 177.475 16.426 0.433 1.00 46.99 195 PRO A N 1
ATOM 1258 C CA . PRO A 1 215 ? 177.920 17.240 -0.700 1.00 47.09 195 PRO A CA 1
ATOM 1259 C C . PRO A 1 215 ? 179.442 17.337 -0.922 1.00 45.89 195 PRO A C 1
ATOM 1260 O O . PRO A 1 215 ? 179.848 17.808 -1.994 1.00 46.75 195 PRO A O 1
ATOM 1264 N N . ILE A 1 216 ? 180.256 16.923 0.066 1.00 43.63 196 ILE A N 1
ATOM 1265 C CA . ILE A 1 216 ? 181.739 16.947 -0.017 1.00 41.76 196 ILE A CA 1
ATOM 1266 C C . ILE A 1 216 ? 182.258 15.504 -0.126 1.00 41.05 196 ILE A C 1
ATOM 1267 O O . ILE A 1 216 ? 182.164 14.734 0.834 1.00 40.36 196 ILE A O 1
ATOM 1272 N N . GLN A 1 217 ? 182.821 15.169 -1.296 1.00 41.56 197 GLN A N 1
ATOM 1273 C CA . GLN A 1 217 ? 183.280 13.809 -1.638 1.00 41.78 197 GLN A CA 1
ATOM 1274 C C . GLN A 1 217 ? 184.769 13.764 -2.029 1.00 41.24 197 GLN A C 1
ATOM 1275 O O . GLN A 1 217 ? 185.334 12.679 -2.049 1.00 40.65 197 GLN A O 1
ATOM 1281 N N . ASN A 1 218 ? 185.395 14.914 -2.328 1.00 40.49 198 ASN A N 1
ATOM 1282 C CA . ASN A 1 218 ? 186.776 14.963 -2.836 1.00 39.57 198 ASN A CA 1
ATOM 1283 C C . ASN A 1 218 ? 187.794 15.333 -1.747 1.00 38.21 198 ASN A C 1
ATOM 1284 O O . ASN A 1 218 ? 188.976 15.116 -1.950 1.00 40.40 198 ASN A O 1
ATOM 1289 N N . LEU A 1 219 ? 187.360 15.893 -0.612 1.00 36.84 199 LEU A N 1
ATOM 1290 C CA . LEU A 1 219 ? 188.298 16.369 0.427 1.00 34.71 199 LEU A CA 1
ATOM 1291 C C . LEU A 1 219 ? 188.646 15.228 1.375 1.00 33.32 199 LEU A C 1
ATOM 1292 O O . LEU A 1 219 ? 187.769 14.588 1.890 1.00 33.30 199 LEU A O 1
ATOM 1297 N N . PHE A 1 220 ? 189.941 15.035 1.629 1.00 32.58 200 PHE A N 1
ATOM 1298 C CA . PHE A 1 220 ? 190.396 14.249 2.758 1.00 32.08 200 PHE A CA 1
ATOM 1299 C C . PHE A 1 220 ? 190.282 15.152 3.994 1.00 31.82 200 PHE A C 1
ATOM 1300 O O . PHE A 1 220 ? 190.170 16.384 3.863 1.00 32.03 200 PHE A O 1
ATOM 1308 N N . THR A 1 221 ? 190.261 14.553 5.187 1.00 30.82 201 THR A N 1
ATOM 1309 C CA . THR A 1 221 ? 190.038 15.310 6.409 1.00 30.73 201 THR A CA 1
ATOM 1310 C C . THR A 1 221 ? 190.975 14.831 7.518 1.00 30.53 201 THR A C 1
ATOM 1311 O O . THR A 1 221 ? 191.440 13.689 7.516 1.00 30.38 201 THR A O 1
ATOM 1315 N N . GLY A 1 222 ? 191.207 15.730 8.477 1.00 30.41 202 GLY A N 1
ATOM 1316 C CA . GLY A 1 222 ? 191.921 15.443 9.702 1.00 30.46 202 GLY A CA 1
ATOM 1317 C C . GLY A 1 222 ? 191.438 16.353 10.813 1.00 30.79 202 GLY A C 1
ATOM 1318 O O . GLY A 1 222 ? 191.157 17.520 10.574 1.00 30.78 202 GLY A O 1
ATOM 1319 N N . ILE A 1 223 ? 191.333 15.804 12.022 1.00 30.95 203 ILE A N 1
ATOM 1320 C CA . ILE A 1 223 ? 190.862 16.533 13.175 1.00 31.45 203 ILE A CA 1
ATOM 1321 C C . ILE A 1 223 ? 192.062 16.816 14.074 1.00 30.83 203 ILE A C 1
ATOM 1322 O O . ILE A 1 223 ? 192.919 15.967 14.252 1.00 29.69 203 ILE A O 1
ATOM 1327 N N . CYS A 1 224 ? 192.078 18.021 14.647 1.00 31.10 204 CYS A N 1
ATOM 1328 C CA . CYS A 1 224 ? 193.108 18.445 15.546 1.00 31.56 204 CYS A CA 1
ATOM 1329 C C . CYS A 1 224 ? 192.585 18.312 16.977 1.00 31.51 204 CYS A C 1
ATOM 1330 O O . CYS A 1 224 ? 191.601 18.921 17.334 1.00 32.63 204 CYS A O 1
ATOM 1333 N N . VAL A 1 225 ? 193.276 17.491 17.768 1.00 31.14 205 VAL A N 1
ATOM 1334 C CA . VAL A 1 225 ? 192.835 17.049 19.070 1.00 31.28 205 VAL A CA 1
ATOM 1335 C C . VAL A 1 225 ? 193.807 17.547 20.140 1.00 30.54 205 VAL A C 1
ATOM 1336 O O . VAL A 1 225 ? 194.904 17.012 20.280 1.00 29.76 205 VAL A O 1
ATOM 1340 N N . PRO A 1 226 ? 193.425 18.557 20.952 1.00 30.85 206 PRO A N 1
ATOM 1341 C CA . PRO A 1 226 ? 194.251 19.010 22.071 1.00 30.84 206 PRO A CA 1
ATOM 1342 C C . PRO A 1 226 ? 194.280 18.018 23.241 1.00 30.62 206 PRO A C 1
ATOM 1343 O O . PRO A 1 226 ? 193.389 17.180 23.358 1.00 30.45 206 PRO A O 1
ATOM 1347 N N . ASP A 1 227 ? 195.298 18.167 24.097 1.00 30.92 207 ASP A N 1
ATOM 1348 C CA . ASP A 1 227 ? 195.491 17.372 25.318 1.00 31.62 207 ASP A CA 1
ATOM 1349 C C . ASP A 1 227 ? 194.300 17.520 26.277 1.00 32.72 207 ASP A C 1
ATOM 1350 O O . ASP A 1 227 ? 193.842 16.532 26.829 1.00 34.32 207 ASP A O 1
ATOM 1355 N N . TYR A 1 228 ? 193.813 18.744 26.493 1.00 33.53 208 TYR A N 1
ATOM 1356 C CA . TYR A 1 228 ? 192.770 18.988 27.513 1.00 34.75 208 TYR A CA 1
ATOM 1357 C C . TYR A 1 228 ? 191.516 18.185 27.152 1.00 35.09 208 TYR A C 1
ATOM 1358 O O . TYR A 1 228 ? 190.852 17.628 28.022 1.00 35.96 208 TYR A O 1
ATOM 1367 N N . TRP A 1 229 ? 191.239 18.115 25.847 1.00 35.07 209 TRP A N 1
ATOM 1368 C CA . TRP A 1 229 ? 190.059 17.478 25.287 1.00 35.12 209 TRP A CA 1
ATOM 1369 C C . TRP A 1 229 ? 190.130 15.962 25.494 1.00 36.05 209 TRP A C 1
ATOM 1370 O O . TRP A 1 229 ? 189.156 15.363 25.922 1.00 36.61 209 TRP A O 1
ATOM 1381 N N . MET A 1 230 ? 191.286 15.365 25.173 1.00 36.85 210 MET A N 1
ATOM 1382 C CA . MET A 1 230 ? 191.541 13.933 25.397 1.00 38.25 210 MET A CA 1
ATOM 1383 C C . MET A 1 230 ? 191.400 13.605 26.887 1.00 39.13 210 MET A C 1
ATOM 1384 O O . MET A 1 230 ? 190.789 12.608 27.225 1.00 40.36 210 MET A O 1
ATOM 1389 N N . GLN A 1 231 ? 191.965 14.448 27.761 1.00 40.31 211 GLN A N 1
ATOM 1390 C CA . GLN A 1 231 ? 191.954 14.179 29.201 1.00 42.35 211 GLN A CA 1
ATOM 1391 C C . GLN A 1 231 ? 190.522 14.235 29.757 1.00 44.73 211 GLN A C 1
ATOM 1392 O O . GLN A 1 231 ? 190.132 13.343 30.510 1.00 45.31 211 GLN A O 1
ATOM 1398 N N . GLU A 1 232 ? 189.757 15.272 29.387 1.00 46.43 212 GLU A N 1
ATOM 1399 C CA . GLU A 1 232 ? 188.365 15.435 29.854 1.00 47.96 212 GLU A CA 1
ATOM 1400 C C . GLU A 1 232 ? 187.495 14.301 29.303 1.00 48.50 212 GLU A C 1
ATOM 1401 O O . GLU A 1 232 ? 186.612 13.801 29.999 1.00 48.77 212 GLU A O 1
ATOM 1407 N N . MET A 1 233 ? 187.766 13.898 28.057 1.00 48.89 213 MET A N 1
ATOM 1408 C CA . MET A 1 233 ? 187.053 12.801 27.405 1.00 49.72 213 MET A CA 1
ATOM 1409 C C . MET A 1 233 ? 187.289 11.485 28.168 1.00 48.78 213 MET A C 1
ATOM 1410 O O . MET A 1 233 ? 186.345 10.766 28.466 1.00 48.51 213 MET A O 1
ATOM 1415 N N . ILE A 1 234 ? 188.550 11.187 28.495 1.00 47.92 214 ILE A N 1
ATOM 1416 C CA . ILE A 1 234 ? 188.909 10.006 29.298 1.00 47.85 214 ILE A CA 1
ATOM 1417 C C . ILE A 1 234 ? 188.218 10.062 30.671 1.00 48.91 214 ILE A C 1
ATOM 1418 O O . ILE A 1 234 ? 187.671 9.063 31.119 1.00 51.54 214 ILE A O 1
ATOM 1423 N N . ASP A 1 235 ? 188.237 11.233 31.319 1.00 49.01 215 ASP A N 1
ATOM 1424 C CA . ASP A 1 235 ? 187.773 11.410 32.705 1.00 49.56 215 ASP A CA 1
ATOM 1425 C C . ASP A 1 235 ? 186.235 11.416 32.805 1.00 50.69 215 ASP A C 1
ATOM 1426 O O . ASP A 1 235 ? 185.702 11.482 33.910 1.00 50.89 215 ASP A O 1
ATOM 1431 N N . GLY A 1 236 ? 185.531 11.368 31.665 1.00 51.33 216 GLY A N 1
ATOM 1432 C CA . GLY A 1 236 ? 184.102 11.017 31.619 1.00 51.56 216 GLY A CA 1
ATOM 1433 C C . GLY A 1 236 ? 183.185 12.125 31.119 1.00 51.15 216 GLY A C 1
ATOM 1434 O O . GLY A 1 236 ? 182.010 12.121 31.408 1.00 52.64 216 GLY A O 1
ATOM 1435 N N . ASP A 1 237 ? 183.700 13.069 30.337 1.00 51.86 217 ASP A N 1
ATOM 1436 C CA . ASP A 1 237 ? 182.840 14.039 29.678 1.00 52.03 217 ASP A CA 1
ATOM 1437 C C . ASP A 1 237 ? 182.024 13.312 28.597 1.00 52.23 217 ASP A C 1
ATOM 1438 O O . ASP A 1 237 ? 182.578 12.804 27.637 1.00 52.01 217 ASP A O 1
ATOM 1443 N N . ALA A 1 238 ? 180.700 13.282 28.768 1.00 53.41 218 ALA A N 1
ATOM 1444 C CA . ALA A 1 238 ? 179.811 12.473 27.936 1.00 53.72 218 ALA A CA 1
ATOM 1445 C C . ALA A 1 238 ? 179.793 12.997 26.491 1.00 53.42 218 ALA A C 1
ATOM 1446 O O . ALA A 1 238 ? 179.835 12.196 25.561 1.00 53.67 218 ALA A O 1
ATOM 1448 N N . ASP A 1 239 ? 179.734 14.326 26.318 1.00 53.72 219 ASP A N 1
ATOM 1449 C CA . ASP A 1 239 ? 179.687 14.980 24.989 1.00 53.38 219 ASP A CA 1
ATOM 1450 C C . ASP A 1 239 ? 180.944 14.621 24.183 1.00 50.56 219 ASP A C 1
ATOM 1451 O O . ASP A 1 239 ? 180.851 14.211 23.024 1.00 48.71 219 ASP A O 1
ATOM 1456 N N . LYS A 1 240 ? 182.109 14.803 24.816 1.00 48.60 220 LYS A N 1
ATOM 1457 C CA . LYS A 1 240 ? 183.419 14.414 24.284 1.00 47.03 220 LYS A CA 1
ATOM 1458 C C . LYS A 1 240 ? 183.395 12.969 23.764 1.00 46.63 220 LYS A C 1
ATOM 1459 O O . LYS A 1 240 ? 183.842 12.695 22.648 1.00 44.09 220 LYS A O 1
ATOM 1465 N N . ARG A 1 241 ? 182.897 12.046 24.597 1.00 47.93 221 ARG A N 1
ATOM 1466 C CA . ARG A 1 241 ? 182.873 10.609 24.285 1.00 49.28 221 ARG A CA 1
ATOM 1467 C C . ARG A 1 241 ? 181.951 10.342 23.087 1.00 48.39 221 ARG A C 1
ATOM 1468 O O . ARG A 1 241 ? 182.258 9.527 22.226 1.00 47.73 221 ARG A O 1
ATOM 1476 N N . GLN A 1 242 ? 180.813 11.034 23.041 1.00 49.33 222 GLN A N 1
ATOM 1477 C CA . GLN A 1 242 ? 179.903 10.932 21.909 1.00 50.96 222 GLN A CA 1
ATOM 1478 C C . GLN A 1 242 ? 180.655 11.320 20.620 1.00 48.76 222 GLN A C 1
ATOM 1479 O O . GLN A 1 242 ? 180.576 10.602 19.609 1.00 47.91 222 GLN A O 1
ATOM 1485 N N . ILE A 1 243 ? 181.402 12.434 20.665 1.00 45.70 223 ILE A N 1
ATOM 1486 C CA . ILE A 1 243 ? 182.193 12.890 19.516 1.00 44.65 223 ILE A CA 1
ATOM 1487 C C . ILE A 1 243 ? 183.288 11.857 19.212 1.00 43.64 223 ILE A C 1
ATOM 1488 O O . ILE A 1 243 ? 183.480 11.502 18.052 1.00 44.01 223 ILE A O 1
ATOM 1493 N N . TRP A 1 244 ? 183.999 11.386 20.247 1.00 42.15 224 TRP A N 1
ATOM 1494 C CA . TRP A 1 244 ? 185.112 10.432 20.071 1.00 41.21 224 TRP A CA 1
ATOM 1495 C C . TRP A 1 244 ? 184.614 9.170 19.355 1.00 40.79 224 TRP A C 1
ATOM 1496 O O . TRP A 1 244 ? 185.274 8.665 18.439 1.00 40.44 224 TRP A O 1
ATOM 1507 N N . ALA A 1 245 ? 183.430 8.694 19.752 1.00 40.61 225 ALA A N 1
ATOM 1508 C CA . ALA A 1 245 ? 182.817 7.505 19.172 1.00 40.99 225 ALA A CA 1
ATOM 1509 C C . ALA A 1 245 ? 182.616 7.681 17.655 1.00 40.85 225 ALA A C 1
ATOM 1510 O O . ALA A 1 245 ? 182.947 6.789 16.874 1.00 40.21 225 ALA A O 1
ATOM 1512 N N . LYS A 1 246 ? 182.085 8.835 17.241 1.00 41.86 226 LYS A N 1
ATOM 1513 C CA . LYS A 1 246 ? 181.857 9.134 15.819 1.00 43.14 226 LYS A CA 1
ATOM 1514 C C . LYS A 1 246 ? 183.192 9.175 15.057 1.00 41.85 226 LYS A C 1
ATOM 1515 O O . LYS A 1 246 ? 183.293 8.629 13.936 1.00 41.55 226 LYS A O 1
ATOM 1521 N N . VAL A 1 247 ? 184.209 9.806 15.667 1.00 39.80 227 VAL A N 1
ATOM 1522 C CA . VAL A 1 247 ? 185.578 9.825 15.121 1.00 38.55 227 VAL A CA 1
ATOM 1523 C C . VAL A 1 247 ? 186.051 8.382 14.862 1.00 38.48 227 VAL A C 1
ATOM 1524 O O . VAL A 1 247 ? 186.546 8.088 13.778 1.00 37.50 227 VAL A O 1
ATOM 1528 N N . LEU A 1 248 ? 185.900 7.491 15.854 1.00 39.19 228 LEU A N 1
ATOM 1529 C CA . LEU A 1 248 ? 186.384 6.116 15.729 1.00 39.41 228 LEU A CA 1
ATOM 1530 C C . LEU A 1 248 ? 185.550 5.362 14.692 1.00 40.15 228 LEU A C 1
ATOM 1531 O O . LEU A 1 248 ? 186.099 4.580 13.931 1.00 40.24 228 LEU A O 1
ATOM 1536 N N . GLU A 1 249 ? 184.232 5.588 14.708 1.00 41.75 229 GLU A N 1
ATOM 1537 C CA . GLU A 1 249 ? 183.274 4.932 13.803 1.00 43.15 229 GLU A CA 1
ATOM 1538 C C . GLU A 1 249 ? 183.624 5.329 12.361 1.00 41.58 229 GLU A C 1
ATOM 1539 O O . GLU A 1 249 ? 183.646 4.479 11.465 1.00 39.55 229 GLU A O 1
ATOM 1545 N N . SER A 1 250 ? 183.931 6.620 12.168 1.00 40.82 230 SER A N 1
ATOM 1546 C CA . SER A 1 250 ? 184.350 7.176 10.880 1.00 40.02 230 SER A CA 1
ATOM 1547 C C . SER A 1 250 ? 185.643 6.507 10.392 1.00 40.13 230 SER A C 1
ATOM 1548 O O . SER A 1 250 ? 185.728 6.061 9.240 1.00 40.79 230 SER A O 1
ATOM 1551 N N . ARG A 1 251 ? 186.655 6.429 11.261 1.00 39.65 231 ARG A N 1
ATOM 1552 C CA . ARG A 1 251 ? 187.927 5.845 10.862 1.00 40.59 231 ARG A CA 1
ATOM 1553 C C . ARG A 1 251 ? 187.714 4.368 10.492 1.00 42.91 231 ARG A C 1
ATOM 1554 O O . ARG A 1 251 ? 188.304 3.896 9.514 1.00 42.21 231 ARG A O 1
ATOM 1562 N N . GLN A 1 252 ? 186.857 3.668 11.255 1.00 45.72 232 GLN A N 1
ATOM 1563 C CA . GLN A 1 252 ? 186.483 2.262 11.009 1.00 47.96 232 GLN A CA 1
ATOM 1564 C C . GLN A 1 252 ? 185.878 2.082 9.609 1.00 46.91 232 GLN A C 1
ATOM 1565 O O . GLN A 1 252 ? 186.248 1.163 8.899 1.00 44.45 232 GLN A O 1
ATOM 1571 N N . GLN A 1 253 ? 184.937 2.954 9.234 1.00 48.76 233 GLN A N 1
ATOM 1572 C CA . GLN A 1 253 ? 184.103 2.744 8.043 1.00 51.01 233 GLN A CA 1
ATOM 1573 C C . GLN A 1 253 ? 184.709 3.431 6.803 1.00 48.99 233 GLN A C 1
ATOM 1574 O O . GLN A 1 253 ? 184.386 3.032 5.682 1.00 47.22 233 GLN A O 1
ATOM 1580 N N . LYS A 1 254 ? 185.564 4.452 6.999 1.00 47.43 234 LYS A N 1
ATOM 1581 C CA . LYS A 1 254 ? 186.134 5.261 5.882 1.00 45.49 234 LYS A CA 1
ATOM 1582 C C . LYS A 1 254 ? 187.669 5.348 5.914 1.00 43.66 234 LYS A C 1
ATOM 1583 O O . LYS A 1 254 ? 188.272 5.608 4.889 1.00 43.34 234 LYS A O 1
ATOM 1589 N N . GLY A 1 255 ? 188.292 5.182 7.083 1.00 42.96 235 GLY A N 1
ATOM 1590 C CA . GLY A 1 255 ? 189.750 5.359 7.237 1.00 41.69 235 GLY A CA 1
ATOM 1591 C C . GLY A 1 255 ? 190.112 6.765 7.691 1.00 41.03 235 GLY A C 1
ATOM 1592 O O . GLY A 1 255 ? 191.246 7.012 8.093 1.00 40.62 235 GLY A O 1
ATOM 1593 N N . LEU A 1 256 ? 189.124 7.671 7.657 1.00 40.63 236 LEU A N 1
ATOM 1594 C CA . LEU A 1 256 ? 189.273 9.096 7.919 1.00 39.66 236 LEU A CA 1
ATOM 1595 C C . LEU A 1 256 ? 188.385 9.456 9.101 1.00 39.04 236 LEU A C 1
ATOM 1596 O O . LEU A 1 256 ? 187.393 8.779 9.336 1.00 40.05 236 LEU A O 1
ATOM 1601 N N . PRO A 1 257 ? 188.688 10.559 9.788 1.00 37.53 237 PRO A N 1
ATOM 1602 C CA . PRO A 1 257 ? 189.766 11.483 9.467 1.00 36.21 237 PRO A CA 1
ATOM 1603 C C . PRO A 1 257 ? 191.126 11.101 10.078 1.00 33.99 237 PRO A C 1
ATOM 1604 O O . PRO A 1 257 ? 191.197 10.229 10.935 1.00 33.01 237 PRO A O 1
ATOM 1608 N N . TYR A 1 258 ? 192.190 11.785 9.640 1.00 32.06 238 TYR A N 1
ATOM 1609 C CA . TYR A 1 258 ? 193.487 11.688 10.307 1.00 31.11 238 TYR A CA 1
ATOM 1610 C C . TYR A 1 258 ? 193.356 12.309 11.696 1.00 30.32 238 TYR A C 1
ATOM 1611 O O . TYR A 1 258 ? 192.444 13.088 11.923 1.00 30.84 238 TYR A O 1
ATOM 1620 N N . ILE A 1 259 ? 194.282 11.978 12.594 1.00 29.29 239 ILE A N 1
ATOM 1621 C CA . ILE A 1 259 ? 194.334 12.596 13.911 1.00 29.23 239 ILE A CA 1
ATOM 1622 C C . ILE A 1 259 ? 195.612 13.427 14.001 1.00 29.10 239 ILE A C 1
ATOM 1623 O O . ILE A 1 259 ? 196.693 12.946 13.689 1.00 29.32 239 ILE A O 1
ATOM 1628 N N . PHE A 1 260 ? 195.455 14.671 14.449 1.00 29.03 240 PHE A N 1
ATOM 1629 C CA . PHE A 1 260 ? 196.539 15.583 14.667 1.00 28.94 240 PHE A CA 1
ATOM 1630 C C . PHE A 1 260 ? 196.517 15.946 16.156 1.00 29.22 240 PHE A C 1
ATOM 1631 O O . PHE A 1 260 ? 195.585 16.568 16.616 1.00 29.59 240 PHE A O 1
ATOM 1639 N N . PHE A 1 261 ? 197.509 15.489 16.915 1.00 29.35 241 PHE A N 1
ATOM 1640 C CA . PHE A 1 261 ? 197.538 15.760 18.340 1.00 30.87 241 PHE A CA 1
ATOM 1641 C C . PHE A 1 261 ? 198.247 17.103 18.563 1.00 31.05 241 PHE A C 1
ATOM 1642 O O . PHE A 1 261 ? 199.473 17.170 18.730 1.00 29.78 241 PHE A O 1
ATOM 1650 N N . SER A 1 262 ? 197.437 18.168 18.576 1.00 31.52 242 SER A N 1
ATOM 1651 C CA . SER A 1 262 ? 197.886 19.551 18.616 1.00 32.03 242 SER A CA 1
ATOM 1652 C C . SER A 1 262 ? 199.062 19.750 19.581 1.00 32.03 242 SER A C 1
ATOM 1653 O O . SER A 1 262 ? 200.018 20.436 19.234 1.00 31.91 242 SER A O 1
ATOM 1656 N N . ASP A 1 263 ? 198.974 19.192 20.798 1.00 32.13 243 ASP A N 1
ATOM 1657 C CA . ASP A 1 263 ? 199.933 19.538 21.860 1.00 31.84 243 ASP A CA 1
ATOM 1658 C C . ASP A 1 263 ? 201.222 18.728 21.694 1.00 30.35 243 ASP A C 1
ATOM 1659 O O . ASP A 1 263 ? 202.317 19.243 21.924 1.00 30.48 243 ASP A O 1
ATOM 1664 N N . ASN A 1 264 ? 201.079 17.469 21.276 1.00 29.21 244 ASN A N 1
ATOM 1665 C CA . ASN A 1 264 ? 202.190 16.624 20.923 1.00 28.25 244 ASN A CA 1
ATOM 1666 C C . ASN A 1 264 ? 203.018 17.295 19.832 1.00 28.00 244 ASN A C 1
ATOM 1667 O O . ASN A 1 264 ? 204.234 17.289 19.892 1.00 28.73 244 ASN A O 1
ATOM 1672 N N . VAL A 1 265 ? 202.338 17.864 18.837 1.00 27.82 245 VAL A N 1
ATOM 1673 C CA . VAL A 1 265 ? 202.992 18.496 17.714 1.00 27.35 245 VAL A CA 1
ATOM 1674 C C . VAL A 1 265 ? 203.716 19.749 18.195 1.00 27.10 245 VAL A C 1
ATOM 1675 O O . VAL A 1 265 ? 204.828 19.997 17.812 1.00 27.46 245 VAL A O 1
ATOM 1679 N N . ASN A 1 266 ? 203.055 20.537 19.028 1.00 27.38 246 ASN A N 1
ATOM 1680 C CA . ASN A 1 266 ? 203.550 21.853 19.377 1.00 28.05 246 ASN A CA 1
ATOM 1681 C C . ASN A 1 266 ? 204.571 21.794 20.529 1.00 29.67 246 ASN A C 1
ATOM 1682 O O . ASN A 1 266 ? 205.437 22.675 20.604 1.00 29.53 246 ASN A O 1
ATOM 1687 N N . LYS A 1 267 ? 204.497 20.791 21.420 1.00 31.48 247 LYS A N 1
ATOM 1688 C CA . LYS A 1 267 ? 205.451 20.739 22.554 1.00 33.48 247 LYS A CA 1
ATOM 1689 C C . LYS A 1 267 ? 206.819 20.229 22.076 1.00 32.84 247 LYS A C 1
ATOM 1690 O O . LYS A 1 267 ? 207.834 20.510 22.706 1.00 32.13 247 LYS A O 1
ATOM 1696 N N . ASN A 1 268 ? 206.838 19.487 20.964 1.00 32.31 248 ASN A N 1
ATOM 1697 C CA . ASN A 1 268 ? 208.066 18.888 20.434 1.00 32.81 248 ASN A CA 1
ATOM 1698 C C . ASN A 1 268 ? 208.344 19.395 19.019 1.00 32.50 248 ASN A C 1
ATOM 1699 O O . ASN A 1 268 ? 208.499 18.606 18.113 1.00 34.55 248 ASN A O 1
ATOM 1704 N N . LYS A 1 269 ? 208.358 20.715 18.849 1.00 32.29 249 LYS A N 1
ATOM 1705 C CA . LYS A 1 269 ? 208.679 21.353 17.589 1.00 31.29 249 LYS A CA 1
ATOM 1706 C C . LYS A 1 269 ? 209.965 22.152 17.804 1.00 31.36 249 LYS A C 1
ATOM 1707 O O . LYS A 1 269 ? 210.386 22.343 18.939 1.00 31.86 249 LYS A O 1
ATOM 1713 N N . PRO A 1 270 ? 210.640 22.654 16.750 1.00 30.64 250 PRO A N 1
ATOM 1714 C CA . PRO A 1 270 ? 211.875 23.412 16.953 1.00 30.43 250 PRO A CA 1
ATOM 1715 C C . PRO A 1 270 ? 211.685 24.588 17.932 1.00 30.56 250 PRO A C 1
ATOM 1716 O O . PRO A 1 270 ? 210.633 25.253 17.927 1.00 30.89 250 PRO A O 1
ATOM 1720 N N . GLN A 1 271 ? 212.714 24.858 18.740 1.00 30.24 251 GLN A N 1
ATOM 1721 C CA . GLN A 1 271 ? 212.679 25.913 19.752 1.00 30.55 251 GLN A CA 1
ATOM 1722 C C . GLN A 1 271 ? 212.361 27.281 19.123 1.00 30.69 251 GLN A C 1
ATOM 1723 O O . GLN A 1 271 ? 211.708 28.120 19.744 1.00 30.80 251 GLN A O 1
ATOM 1729 N N . VAL A 1 272 ? 212.810 27.504 17.885 1.00 30.83 252 VAL A N 1
ATOM 1730 C CA . VAL A 1 272 ? 212.596 28.782 17.209 1.00 31.29 252 VAL A CA 1
ATOM 1731 C C . VAL A 1 272 ? 211.089 29.067 17.068 1.00 31.65 252 VAL A C 1
ATOM 1732 O O . VAL A 1 272 ? 210.682 30.228 17.105 1.00 31.45 252 VAL A O 1
ATOM 1736 N N . TYR A 1 273 ? 210.269 28.023 16.891 1.00 31.95 253 TYR A N 1
ATOM 1737 C CA . TYR A 1 273 ? 208.815 28.196 16.733 1.00 32.35 253 TYR A CA 1
ATOM 1738 C C . TYR A 1 273 ? 208.139 28.532 18.070 1.00 33.51 253 TYR A C 1
ATOM 1739 O O . TYR A 1 273 ? 207.211 29.333 18.093 1.00 33.30 253 TYR A O 1
ATOM 1748 N N . LYS A 1 274 ? 208.594 27.916 19.166 1.00 35.32 254 LYS A N 1
ATOM 1749 C CA . LYS A 1 274 ? 208.128 28.270 20.524 1.00 37.03 254 LYS A CA 1
ATOM 1750 C C . LYS A 1 274 ? 208.475 29.731 20.865 1.00 39.00 254 LYS A C 1
ATOM 1751 O O . LYS A 1 274 ? 207.625 30.453 21.398 1.00 39.63 254 LYS A O 1
ATOM 1757 N N . ASP A 1 275 ? 209.700 30.160 20.513 1.00 40.31 255 ASP A N 1
ATOM 1758 C CA . ASP A 1 275 ? 210.249 31.499 20.848 1.00 41.68 255 ASP A CA 1
ATOM 1759 C C . ASP A 1 275 ? 209.501 32.610 20.106 1.00 42.52 255 ASP A C 1
ATOM 1760 O O . ASP A 1 275 ? 209.367 33.706 20.624 1.00 44.60 255 ASP A O 1
ATOM 1765 N N . GLN A 1 276 ? 209.064 32.325 18.875 1.00 44.22 256 GLN A N 1
ATOM 1766 C CA . GLN A 1 276 ? 208.358 33.275 18.004 1.00 43.92 256 GLN A CA 1
ATOM 1767 C C . GLN A 1 276 ? 206.837 33.107 18.132 1.00 43.46 256 GLN A C 1
ATOM 1768 O O . GLN A 1 276 ? 206.095 33.834 17.496 1.00 44.91 256 GLN A O 1
ATOM 1774 N N . ASN A 1 277 ? 206.392 32.132 18.932 1.00 43.94 257 ASN A N 1
ATOM 1775 C CA . ASN A 1 277 ? 204.974 31.848 19.178 1.00 44.34 257 ASN A CA 1
ATOM 1776 C C . ASN A 1 277 ? 204.259 31.533 17.857 1.00 42.13 257 ASN A C 1
ATOM 1777 O O . ASN A 1 277 ? 203.226 32.122 17.545 1.00 43.35 257 ASN A O 1
ATOM 1782 N N . LEU A 1 278 ? 204.831 30.601 17.091 1.00 38.67 258 LEU A N 1
ATOM 1783 C CA . LEU A 1 278 ? 204.272 30.163 15.834 1.00 36.40 258 LEU A CA 1
ATOM 1784 C C . LEU A 1 278 ? 203.634 28.788 16.047 1.00 33.89 258 LEU A C 1
ATOM 1785 O O . LEU A 1 278 ? 204.328 27.788 16.168 1.00 34.02 258 LEU A O 1
ATOM 1790 N N . ARG A 1 279 ? 202.304 28.759 16.115 1.00 31.52 259 ARG A N 1
ATOM 1791 C CA . ARG A 1 279 ? 201.588 27.547 16.375 1.00 30.50 259 ARG A CA 1
ATOM 1792 C C . ARG A 1 279 ? 201.482 26.756 15.068 1.00 28.83 259 ARG A C 1
ATOM 1793 O O . ARG A 1 279 ? 201.208 27.329 14.035 1.00 28.23 259 ARG A O 1
ATOM 1801 N N . ILE A 1 280 ? 201.739 25.443 15.148 1.00 27.36 260 ILE A N 1
ATOM 1802 C CA . ILE A 1 280 ? 201.421 24.508 14.098 1.00 26.33 260 ILE A CA 1
ATOM 1803 C C . ILE A 1 280 ? 199.984 24.046 14.345 1.00 26.03 260 ILE A C 1
ATOM 1804 O O . ILE A 1 280 ? 199.720 23.401 15.344 1.00 26.99 260 ILE A O 1
ATOM 1809 N N . ASN A 1 281 ? 199.073 24.410 13.438 1.00 25.44 261 ASN A N 1
ATOM 1810 C CA . ASN A 1 281 ? 197.647 24.234 13.621 1.00 25.44 261 ASN A CA 1
ATOM 1811 C C . ASN A 1 281 ? 197.162 22.972 12.918 1.00 25.33 261 ASN A C 1
ATOM 1812 O O . ASN A 1 281 ? 196.105 22.411 13.303 1.00 25.35 261 ASN A O 1
ATOM 1817 N N . ALA A 1 282 ? 197.925 22.537 11.905 1.00 24.60 262 ALA A N 1
ATOM 1818 C CA . ALA A 1 282 ? 197.510 21.460 11.049 1.00 24.90 262 ALA A CA 1
ATOM 1819 C C . ALA A 1 282 ? 198.721 20.878 10.323 1.00 24.97 262 ALA A C 1
ATOM 1820 O O . ALA A 1 282 ? 199.817 21.393 10.454 1.00 25.29 262 ALA A O 1
ATOM 1822 N N . SER A 1 283 ? 198.497 19.770 9.608 1.00 25.26 263 SER A N 1
ATOM 1823 C CA . SER A 1 283 ? 199.531 19.067 8.866 1.00 25.83 263 SER A CA 1
ATOM 1824 C C . SER A 1 283 ? 199.158 19.081 7.372 1.00 26.40 263 SER A C 1
ATOM 1825 O O . SER A 1 283 ? 198.326 19.891 6.949 1.00 26.88 263 SER A O 1
ATOM 1828 N N . ASN A 1 284 ? 199.774 18.201 6.575 1.00 26.19 264 ASN A N 1
ATOM 1829 C CA . ASN A 1 284 ? 199.626 18.234 5.122 1.00 25.92 264 ASN A CA 1
ATOM 1830 C C . ASN A 1 284 ? 198.662 17.124 4.685 1.00 26.30 264 ASN A C 1
ATOM 1831 O O . ASN A 1 284 ? 197.968 16.518 5.502 1.00 27.37 264 ASN A O 1
ATOM 1836 N N . LEU A 1 285 ? 198.630 16.870 3.377 1.00 25.73 265 LEU A N 1
ATOM 1837 C CA . LEU A 1 285 ? 197.810 15.859 2.769 1.00 25.48 265 LEU A CA 1
ATOM 1838 C C . LEU A 1 285 ? 198.046 14.488 3.429 1.00 25.93 265 LEU A C 1
ATOM 1839 O O . LEU A 1 285 ? 197.078 13.735 3.645 1.00 27.03 265 LEU A O 1
ATOM 1844 N N . CYS A 1 286 ? 199.308 14.178 3.759 1.00 25.79 266 CYS A N 1
ATOM 1845 C CA . CYS A 1 286 ? 199.757 12.849 4.227 1.00 26.10 266 CYS A CA 1
ATOM 1846 C C . CYS A 1 286 ? 200.146 12.859 5.721 1.00 25.68 266 CYS A C 1
ATOM 1847 O O . CYS A 1 286 ? 200.623 11.865 6.255 1.00 25.54 266 CYS A O 1
ATOM 1850 N N . SER A 1 287 ? 199.973 13.999 6.393 1.00 25.59 267 SER A N 1
ATOM 1851 C CA . SER A 1 287 ? 199.930 14.110 7.859 1.00 25.90 267 SER A CA 1
ATOM 1852 C C . SER A 1 287 ? 201.302 13.940 8.528 1.00 25.95 267 SER A C 1
ATOM 1853 O O . SER A 1 287 ? 201.338 13.755 9.742 1.00 26.71 267 SER A O 1
ATOM 1856 N N . GLU A 1 288 ? 202.406 14.083 7.779 1.00 25.72 268 GLU A N 1
ATOM 1857 C CA . GLU A 1 288 ? 203.777 13.963 8.325 1.00 25.23 268 GLU A CA 1
ATOM 1858 C C . GLU A 1 288 ? 204.468 15.329 8.474 1.00 25.23 268 GLU A C 1
ATOM 1859 O O . GLU A 1 288 ? 205.544 15.395 9.068 1.00 24.18 268 GLU A O 1
ATOM 1865 N N . ILE A 1 289 ? 203.890 16.401 7.910 1.00 25.59 269 ILE A N 1
ATOM 1866 C CA . ILE A 1 289 ? 204.574 17.704 7.836 1.00 25.90 269 ILE A CA 1
ATOM 1867 C C . ILE A 1 289 ? 204.032 18.623 8.939 1.00 26.23 269 ILE A C 1
ATOM 1868 O O . ILE A 1 289 ? 202.836 18.807 9.064 1.00 27.21 269 ILE A O 1
ATOM 1873 N N . MET A 1 290 ? 204.938 19.200 9.729 1.00 26.03 270 MET A N 1
ATOM 1874 C CA . MET A 1 290 ? 204.603 19.861 10.991 1.00 26.05 270 MET A CA 1
ATOM 1875 C C . MET A 1 290 ? 205.251 21.249 11.010 1.00 25.25 270 MET A C 1
ATOM 1876 O O . MET A 1 290 ? 206.327 21.440 11.580 1.00 24.45 270 MET A O 1
ATOM 1881 N N . LEU A 1 291 ? 204.586 22.202 10.345 1.00 24.86 271 LEU A N 1
ATOM 1882 C CA . LEU A 1 291 ? 205.114 23.542 10.111 1.00 24.43 271 LEU A CA 1
ATOM 1883 C C . LEU A 1 291 ? 204.004 24.549 10.349 1.00 23.66 271 LEU A C 1
ATOM 1884 O O . LEU A 1 291 ? 202.849 24.223 10.180 1.00 23.25 271 LEU A O 1
ATOM 1889 N N . PRO A 1 292 ? 204.312 25.792 10.766 1.00 24.38 272 PRO A N 1
ATOM 1890 C CA . PRO A 1 292 ? 203.283 26.812 10.955 1.00 24.71 272 PRO A CA 1
ATOM 1891 C C . PRO A 1 292 ? 202.936 27.546 9.650 1.00 25.30 272 PRO A C 1
ATOM 1892 O O . PRO A 1 292 ? 203.830 27.930 8.919 1.00 25.75 272 PRO A O 1
ATOM 1896 N N . SER A 1 293 ? 201.632 27.674 9.375 1.00 26.16 273 SER A N 1
ATOM 1897 C CA . SER A 1 293 ? 201.057 28.514 8.332 1.00 27.11 273 SER A CA 1
ATOM 1898 C C . SER A 1 293 ? 200.366 29.704 8.991 1.00 28.09 273 SER A C 1
ATOM 1899 O O . SER A 1 293 ? 199.815 29.582 10.071 1.00 28.95 273 SER A O 1
ATOM 1902 N N . THR A 1 294 ? 200.395 30.850 8.315 1.00 29.12 274 THR A N 1
ATOM 1903 C CA . THR A 1 294 ? 199.766 32.074 8.791 1.00 30.25 274 THR A CA 1
ATOM 1904 C C . THR A 1 294 ? 199.009 32.722 7.623 1.00 31.74 274 THR A C 1
ATOM 1905 O O . THR A 1 294 ? 198.982 32.192 6.499 1.00 31.39 274 THR A O 1
ATOM 1909 N N . HIS A 1 295 ? 198.402 33.876 7.896 1.00 34.01 275 HIS A N 1
ATOM 1910 C CA . HIS A 1 295 ? 197.695 34.659 6.881 1.00 35.76 275 HIS A CA 1
ATOM 1911 C C . HIS A 1 295 ? 198.600 34.933 5.667 1.00 35.15 275 HIS A C 1
ATOM 1912 O O . HIS A 1 295 ? 198.105 34.949 4.550 1.00 35.01 275 HIS A O 1
ATOM 1919 N N . ASP A 1 296 ? 199.911 35.134 5.870 1.00 35.52 276 ASP A N 1
ATOM 1920 C CA . ASP A 1 296 ? 200.810 35.529 4.752 1.00 36.52 276 ASP A CA 1
ATOM 1921 C C . ASP A 1 296 ? 201.914 34.494 4.461 1.00 35.83 276 ASP A C 1
ATOM 1922 O O . ASP A 1 296 ? 202.670 34.691 3.512 1.00 36.97 276 ASP A O 1
ATOM 1927 N N . GLU A 1 297 ? 202.019 33.412 5.246 1.00 34.63 277 GLU A N 1
ATOM 1928 C CA . GLU A 1 297 ? 202.967 32.311 4.943 1.00 33.53 277 GLU A CA 1
ATOM 1929 C C . GLU A 1 297 ? 202.197 30.991 4.833 1.00 31.21 277 GLU A C 1
ATOM 1930 O O . GLU A 1 297 ? 201.393 30.656 5.691 1.00 31.24 277 GLU A O 1
ATOM 1936 N N . SER A 1 298 ? 202.467 30.265 3.751 1.00 29.09 278 SER A N 1
ATOM 1937 C CA . SER A 1 298 ? 201.845 29.001 3.453 1.00 28.47 278 SER A CA 1
ATOM 1938 C C . SER A 1 298 ? 202.949 27.947 3.385 1.00 27.34 278 SER A C 1
ATOM 1939 O O . SER A 1 298 ? 203.852 28.065 2.541 1.00 26.29 278 SER A O 1
ATOM 1942 N N . PHE A 1 299 ? 202.892 26.954 4.285 1.00 26.54 279 PHE A N 1
ATOM 1943 C CA . PHE A 1 299 ? 204.023 26.039 4.439 1.00 26.38 279 PHE A CA 1
ATOM 1944 C C . PHE A 1 299 ? 204.125 25.156 3.185 1.00 26.60 279 PHE A C 1
ATOM 1945 O O . PHE A 1 299 ? 203.157 24.882 2.478 1.00 25.45 279 PHE A O 1
ATOM 1953 N N . ILE A 1 300 ? 205.376 24.836 2.876 1.00 27.84 280 ILE A N 1
ATOM 1954 C CA . ILE A 1 300 ? 205.771 23.928 1.851 1.00 29.51 280 ILE A CA 1
ATOM 1955 C C . ILE A 1 300 ? 206.974 23.178 2.414 1.00 29.69 280 ILE A C 1
ATOM 1956 O O . ILE A 1 300 ? 207.641 23.649 3.320 1.00 30.16 280 ILE A O 1
ATOM 1961 N N . CYS A 1 301 ? 207.238 22.005 1.865 1.00 30.34 281 CYS A N 1
ATOM 1962 C CA . CYS A 1 301 ? 208.407 21.284 2.237 1.00 30.69 281 CYS A CA 1
ATOM 1963 C C . CYS A 1 301 ? 208.858 20.440 1.041 1.00 30.78 281 CYS A C 1
ATOM 1964 O O . CYS A 1 301 ? 208.035 19.937 0.284 1.00 31.51 281 CYS A O 1
ATOM 1967 N N . CYS A 1 302 ? 210.169 20.356 0.847 1.00 31.31 282 CYS A N 1
ATOM 1968 C CA . CYS A 1 302 ? 210.747 19.496 -0.162 1.00 33.07 282 CYS A CA 1
ATOM 1969 C C . CYS A 1 302 ? 211.095 18.161 0.497 1.00 32.28 282 CYS A C 1
ATOM 1970 O O . CYS A 1 302 ? 211.659 18.135 1.608 1.00 32.42 282 CYS A O 1
ATOM 1973 N N . LEU A 1 303 ? 210.755 17.065 -0.187 1.00 31.61 283 LEU A N 1
ATOM 1974 C CA . LEU A 1 303 ? 210.857 15.735 0.405 1.00 30.99 283 LEU A CA 1
ATOM 1975 C C . LEU A 1 303 ? 211.868 14.891 -0.369 1.00 30.12 283 LEU A C 1
ATOM 1976 O O . LEU A 1 303 ? 212.038 15.025 -1.561 1.00 30.55 283 LEU A O 1
ATOM 1981 N N . SER A 1 304 ? 212.559 14.043 0.378 1.00 30.59 284 SER A N 1
ATOM 1982 C CA . SER A 1 304 ? 213.343 12.939 -0.136 1.00 31.06 284 SER A CA 1
ATOM 1983 C C . SER A 1 304 ? 213.577 11.976 1.029 1.00 30.84 284 SER A C 1
ATOM 1984 O O . SER A 1 304 ? 213.223 12.314 2.167 1.00 29.17 284 SER A O 1
ATOM 1987 N N . SER A 1 305 ? 214.168 10.808 0.742 1.00 31.02 285 SER A N 1
ATOM 1988 C CA . SER A 1 305 ? 214.215 9.725 1.706 1.00 30.70 285 SER A CA 1
ATOM 1989 C C . SER A 1 305 ? 215.544 8.973 1.625 1.00 30.50 285 SER A C 1
ATOM 1990 O O . SER A 1 305 ? 216.046 8.725 0.539 1.00 31.99 285 SER A O 1
ATOM 1993 N N . MET A 1 306 ? 216.067 8.584 2.797 1.00 29.60 286 MET A N 1
ATOM 1994 C CA . MET A 1 306 ? 217.194 7.678 2.926 1.00 28.83 286 MET A CA 1
ATOM 1995 C C . MET A 1 306 ? 216.667 6.238 2.886 1.00 27.93 286 MET A C 1
ATOM 1996 O O . MET A 1 306 ? 215.739 5.885 3.588 1.00 27.13 286 MET A O 1
ATOM 2001 N N . ASN A 1 307 ? 217.298 5.403 2.068 1.00 27.74 287 ASN A N 1
ATOM 2002 C CA . ASN A 1 307 ? 216.951 4.011 1.972 1.00 28.40 287 ASN A CA 1
ATOM 2003 C C . ASN A 1 307 ? 217.610 3.228 3.126 1.00 28.76 287 ASN A C 1
ATOM 2004 O O . ASN A 1 307 ? 218.803 3.013 3.130 1.00 28.20 287 ASN A O 1
ATOM 2009 N N . LEU A 1 308 ? 216.810 2.779 4.094 1.00 29.45 288 LEU A N 1
ATOM 2010 C CA . LEU A 1 308 ? 217.333 2.078 5.262 1.00 30.98 288 LEU A CA 1
ATOM 2011 C C . LEU A 1 308 ? 217.694 0.625 4.913 1.00 32.83 288 LEU A C 1
ATOM 2012 O O . LEU A 1 308 ? 218.497 0.013 5.599 1.00 33.65 288 LEU A O 1
ATOM 2017 N N . GLU A 1 309 ? 217.125 0.080 3.836 1.00 35.08 289 GLU A N 1
ATOM 2018 C CA . GLU A 1 309 ? 217.550 -1.234 3.323 1.00 37.03 289 GLU A CA 1
ATOM 2019 C C . GLU A 1 309 ? 219.078 -1.268 3.141 1.00 35.91 289 GLU A C 1
ATOM 2020 O O . GLU A 1 309 ? 219.707 -2.232 3.541 1.00 36.71 289 GLU A O 1
ATOM 2026 N N . LEU A 1 310 ? 219.661 -0.201 2.574 1.00 34.39 290 LEU A N 1
ATOM 2027 C CA . LEU A 1 310 ? 221.092 -0.122 2.283 1.00 33.59 290 LEU A CA 1
ATOM 2028 C C . LEU A 1 310 ? 221.822 0.709 3.352 1.00 33.97 290 LEU A C 1
ATOM 2029 O O . LEU A 1 310 ? 222.877 1.260 3.078 1.00 33.67 290 LEU A O 1
ATOM 2034 N N . TYR A 1 311 ? 221.293 0.754 4.580 1.00 34.08 291 TYR A N 1
ATOM 2035 C CA . TYR A 1 311 ? 221.873 1.539 5.668 1.00 35.40 291 TYR A CA 1
ATOM 2036 C C . TYR A 1 311 ? 223.347 1.177 5.911 1.00 37.30 291 TYR A C 1
ATOM 2037 O O . TYR A 1 311 ? 224.179 2.067 6.148 1.00 36.86 291 TYR A O 1
ATOM 2046 N N . GLU A 1 312 ? 223.660 -0.124 5.887 1.00 39.03 292 GLU A N 1
ATOM 2047 C CA . GLU A 1 312 ? 225.029 -0.592 6.144 1.00 41.68 292 GLU A CA 1
ATOM 2048 C C . GLU A 1 312 ? 225.987 0.033 5.114 1.00 39.69 292 GLU A C 1
ATOM 2049 O O . GLU A 1 312 ? 227.126 0.327 5.446 1.00 39.00 292 GLU A O 1
ATOM 2055 N N . GLU A 1 313 ? 225.504 0.256 3.885 1.00 38.05 293 GLU A N 1
ATOM 2056 C CA . GLU A 1 313 ? 226.304 0.847 2.811 1.00 37.48 293 GLU A CA 1
ATOM 2057 C C . GLU A 1 313 ? 226.628 2.328 3.080 1.00 36.46 293 GLU A C 1
ATOM 2058 O O . GLU A 1 313 ? 227.758 2.748 2.840 1.00 37.06 293 GLU A O 1
ATOM 2064 N N . TRP A 1 314 ? 225.664 3.139 3.536 1.00 34.47 294 TRP A N 1
ATOM 2065 C CA . TRP A 1 314 ? 225.898 4.591 3.515 1.00 33.90 294 TRP A CA 1
ATOM 2066 C C . TRP A 1 314 ? 226.053 5.198 4.913 1.00 35.00 294 TRP A C 1
ATOM 2067 O O . TRP A 1 314 ? 226.455 6.346 5.008 1.00 35.03 294 TRP A O 1
ATOM 2078 N N . LYS A 1 315 ? 225.814 4.425 5.977 1.00 37.34 295 LYS A N 1
ATOM 2079 C CA . LYS A 1 315 ? 225.785 4.957 7.351 1.00 40.02 295 LYS A CA 1
ATOM 2080 C C . LYS A 1 315 ? 227.080 5.697 7.718 1.00 41.11 295 LYS A C 1
ATOM 2081 O O . LYS A 1 315 ? 227.048 6.611 8.540 1.00 41.99 295 LYS A O 1
ATOM 2087 N N . ASP A 1 316 ? 228.218 5.300 7.142 1.00 42.04 296 ASP A N 1
ATOM 2088 C CA . ASP A 1 316 ? 229.502 5.893 7.531 1.00 43.06 296 ASP A CA 1
ATOM 2089 C C . ASP A 1 316 ? 230.005 6.881 6.472 1.00 41.75 296 ASP A C 1
ATOM 2090 O O . ASP A 1 316 ? 231.067 7.457 6.648 1.00 42.13 296 ASP A O 1
ATOM 2095 N N . THR A 1 317 ? 229.228 7.105 5.408 1.00 40.40 297 THR A N 1
ATOM 2096 C CA . THR A 1 317 ? 229.552 8.117 4.399 1.00 39.45 297 THR A CA 1
ATOM 2097 C C . THR A 1 317 ? 228.928 9.457 4.811 1.00 38.80 297 THR A C 1
ATOM 2098 O O . THR A 1 317 ? 228.345 9.571 5.886 1.00 38.15 297 THR A O 1
ATOM 2102 N N . GLU A 1 318 ? 229.042 10.451 3.923 1.00 39.45 298 GLU A N 1
ATOM 2103 C CA . GLU A 1 318 ? 228.435 11.773 4.097 1.00 39.69 298 GLU A CA 1
ATOM 2104 C C . GLU A 1 318 ? 227.068 11.847 3.397 1.00 37.22 298 GLU A C 1
ATOM 2105 O O . GLU A 1 318 ? 226.581 12.933 3.108 1.00 37.52 298 GLU A O 1
ATOM 2111 N N . ALA A 1 319 ? 226.441 10.689 3.176 1.00 35.02 299 ALA A N 1
ATOM 2112 C CA . ALA A 1 319 ? 225.161 10.559 2.491 1.00 33.68 299 ALA A CA 1
ATOM 2113 C C . ALA A 1 319 ? 224.092 11.499 3.077 1.00 32.13 299 ALA A C 1
ATOM 2114 O O . ALA A 1 319 ? 223.423 12.209 2.336 1.00 31.28 299 ALA A O 1
ATOM 2116 N N . VAL A 1 320 ? 223.913 11.491 4.400 1.00 31.63 300 VAL A N 1
ATOM 2117 C CA . VAL A 1 320 ? 222.846 12.282 5.034 1.00 31.46 300 VAL A CA 1
ATOM 2118 C C . VAL A 1 320 ? 223.114 13.779 4.834 1.00 30.85 300 VAL A C 1
ATOM 2119 O O . VAL A 1 320 ? 222.226 14.518 4.485 1.00 30.35 300 VAL A O 1
ATOM 2123 N N . LYS A 1 321 ? 224.349 14.206 5.082 1.00 31.66 301 LYS A N 1
ATOM 2124 C CA . LYS A 1 321 ? 224.789 15.581 4.838 1.00 32.27 301 LYS A CA 1
ATOM 2125 C C . LYS A 1 321 ? 224.450 15.983 3.394 1.00 31.00 301 LYS A C 1
ATOM 2126 O O . LYS A 1 321 ? 223.832 17.031 3.159 1.00 30.12 301 LYS A O 1
ATOM 2132 N N . LEU A 1 322 ? 224.857 15.150 2.429 1.00 30.13 302 LEU A N 1
ATOM 2133 C CA . LEU A 1 322 ? 224.665 15.460 1.012 1.00 29.55 302 LEU A CA 1
ATOM 2134 C C . LEU A 1 322 ? 223.169 15.494 0.683 1.00 28.19 302 LEU A C 1
ATOM 2135 O O . LEU A 1 322 ? 222.739 16.327 -0.126 1.00 27.50 302 LEU A O 1
ATOM 2140 N N . ALA A 1 323 ? 222.385 14.626 1.339 1.00 27.23 303 ALA A N 1
ATOM 2141 C CA . ALA A 1 323 ? 220.933 14.597 1.161 1.00 26.55 303 ALA A CA 1
ATOM 2142 C C . ALA A 1 323 ? 220.316 15.926 1.628 1.00 26.16 303 ALA A C 1
ATOM 2143 O O . ALA A 1 323 ? 219.388 16.415 0.990 1.00 26.85 303 ALA A O 1
ATOM 2145 N N . ILE A 1 324 ? 220.840 16.508 2.715 1.00 25.32 304 ILE A N 1
ATOM 2146 C CA . ILE A 1 324 ? 220.334 17.768 3.255 1.00 25.31 304 ILE A CA 1
ATOM 2147 C C . ILE A 1 324 ? 220.691 18.913 2.290 1.00 25.59 304 ILE A C 1
ATOM 2148 O O . ILE A 1 324 ? 219.853 19.779 1.994 1.00 24.82 304 ILE A O 1
ATOM 2153 N N . PHE A 1 325 ? 221.927 18.899 1.779 1.00 26.32 305 PHE A N 1
ATOM 2154 C CA . PHE A 1 325 ? 222.408 19.893 0.803 1.00 27.02 305 PHE A CA 1
ATOM 2155 C C . PHE A 1 325 ? 221.508 19.898 -0.439 1.00 26.32 305 PHE A C 1
ATOM 2156 O O . PHE A 1 325 ? 221.126 20.952 -0.936 1.00 25.96 305 PHE A O 1
ATOM 2164 N N . PHE A 1 326 ? 221.168 18.696 -0.903 1.00 25.69 306 PHE A N 1
ATOM 2165 C CA . PHE A 1 326 ? 220.365 18.493 -2.087 1.00 25.37 306 PHE A CA 1
ATOM 2166 C C . PHE A 1 326 ? 218.970 19.095 -1.884 1.00 25.59 306 PHE A C 1
ATOM 2167 O O . PHE A 1 326 ? 218.455 19.780 -2.768 1.00 25.86 306 PHE A O 1
ATOM 2175 N N . LEU A 1 327 ? 218.368 18.817 -0.719 1.00 25.35 307 LEU A N 1
ATOM 2176 C CA . LEU A 1 327 ? 217.043 19.322 -0.389 1.00 25.04 307 LEU A CA 1
ATOM 2177 C C . LEU A 1 327 ? 217.045 20.853 -0.291 1.00 25.05 307 LEU A C 1
ATOM 2178 O O . LEU A 1 327 ? 216.070 21.478 -0.704 1.00 24.10 307 LEU A O 1
ATOM 2183 N N . ASP A 1 328 ? 218.121 21.444 0.258 1.00 25.97 308 ASP A N 1
ATOM 2184 C CA . ASP A 1 328 ? 218.217 22.903 0.367 1.00 26.47 308 ASP A CA 1
ATOM 2185 C C . ASP A 1 328 ? 218.269 23.468 -1.054 1.00 26.16 308 ASP A C 1
ATOM 2186 O O . ASP A 1 328 ? 217.665 24.479 -1.326 1.00 26.14 308 ASP A O 1
ATOM 2191 N N . ALA A 1 329 ? 218.971 22.767 -1.951 1.00 25.99 309 ALA A N 1
ATOM 2192 C CA . ALA A 1 329 ? 219.108 23.151 -3.353 1.00 26.15 309 ALA A CA 1
ATOM 2193 C C . ALA A 1 329 ? 217.741 23.118 -4.042 1.00 26.37 309 ALA A C 1
ATOM 2194 O O . ALA A 1 329 ? 217.393 24.034 -4.800 1.00 25.80 309 ALA A O 1
ATOM 2196 N N . VAL A 1 330 ? 216.985 22.043 -3.786 1.00 26.36 310 VAL A N 1
ATOM 2197 C CA . VAL A 1 330 ? 215.674 21.865 -4.378 1.00 26.48 310 VAL A CA 1
ATOM 2198 C C . VAL A 1 330 ? 214.786 23.034 -3.934 1.00 26.69 310 VAL A C 1
ATOM 2199 O O . VAL A 1 330 ? 214.109 23.658 -4.737 1.00 27.61 310 VAL A O 1
ATOM 2203 N N . LEU A 1 331 ? 214.815 23.340 -2.644 1.00 26.78 311 LEU A N 1
ATOM 2204 C CA . LEU A 1 331 ? 214.025 24.434 -2.106 1.00 27.53 311 LEU A CA 1
ATOM 2205 C C . LEU A 1 331 ? 214.436 25.779 -2.735 1.00 27.65 311 LEU A C 1
ATOM 2206 O O . LEU A 1 331 ? 213.578 26.640 -2.973 1.00 27.16 311 LEU A O 1
ATOM 2211 N N . GLN A 1 332 ? 215.739 25.965 -2.988 1.00 27.45 312 GLN A N 1
ATOM 2212 C CA . GLN A 1 332 ? 216.249 27.174 -3.654 1.00 27.60 312 GLN A CA 1
ATOM 2213 C C . GLN A 1 332 ? 215.698 27.251 -5.081 1.00 27.28 312 GLN A C 1
ATOM 2214 O O . GLN A 1 332 ? 215.331 28.318 -5.534 1.00 28.22 312 GLN A O 1
ATOM 2220 N N . GLU A 1 333 ? 215.639 26.120 -5.784 1.00 26.83 313 GLU A N 1
ATOM 2221 C CA . GLU A 1 333 ? 215.073 26.108 -7.125 1.00 26.91 313 GLU A CA 1
ATOM 2222 C C . GLU A 1 333 ? 213.604 26.558 -7.068 1.00 26.78 313 GLU A C 1
ATOM 2223 O O . GLU A 1 333 ? 213.147 27.329 -7.928 1.00 26.40 313 GLU A O 1
ATOM 2229 N N . PHE A 1 334 ? 212.872 26.094 -6.049 1.00 26.70 314 PHE A N 1
ATOM 2230 C CA . PHE A 1 334 ? 211.479 26.495 -5.872 1.00 27.27 314 PHE A CA 1
ATOM 2231 C C . PHE A 1 334 ? 211.362 28.012 -5.640 1.00 27.14 314 PHE A C 1
ATOM 2232 O O . PHE A 1 334 ? 210.495 28.674 -6.198 1.00 27.13 314 PHE A O 1
ATOM 2240 N N . ILE A 1 335 ? 212.241 28.555 -4.805 1.00 27.38 315 ILE A N 1
ATOM 2241 C CA . ILE A 1 335 ? 212.179 29.955 -4.440 1.00 28.10 315 ILE A CA 1
ATOM 2242 C C . ILE A 1 335 ? 212.423 30.818 -5.679 1.00 29.59 315 ILE A C 1
ATOM 2243 O O . ILE A 1 335 ? 211.682 31.744 -5.948 1.00 30.22 315 ILE A O 1
ATOM 2248 N N . GLU A 1 336 ? 213.457 30.488 -6.442 1.00 31.54 316 GLU A N 1
ATOM 2249 C CA . GLU A 1 336 ? 213.875 31.341 -7.545 1.00 33.38 316 GLU A CA 1
ATOM 2250 C C . GLU A 1 336 ? 212.833 31.305 -8.670 1.00 32.44 316 GLU A C 1
ATOM 2251 O O . GLU A 1 336 ? 212.649 32.292 -9.339 1.00 33.09 316 GLU A O 1
ATOM 2257 N N . LYS A 1 337 ? 212.109 30.197 -8.827 1.00 32.09 317 LYS A N 1
ATOM 2258 C CA . LYS A 1 337 ? 211.161 30.052 -9.930 1.00 32.07 317 LYS A CA 1
ATOM 2259 C C . LYS A 1 337 ? 209.808 30.685 -9.582 1.00 32.40 317 LYS A C 1
ATOM 2260 O O . LYS A 1 337 ? 209.004 30.929 -10.495 1.00 32.23 317 LYS A O 1
ATOM 2266 N N . THR A 1 338 ? 209.544 30.917 -8.286 1.00 32.58 318 THR A N 1
ATOM 2267 C CA . THR A 1 338 ? 208.248 31.419 -7.838 1.00 33.08 318 THR A CA 1
ATOM 2268 C C . THR A 1 338 ? 208.309 32.901 -7.479 1.00 35.07 318 THR A C 1
ATOM 2269 O O . THR A 1 338 ? 207.271 33.460 -7.139 1.00 36.49 318 THR A O 1
ATOM 2273 N N . GLU A 1 339 ? 209.497 33.517 -7.537 1.00 37.44 319 GLU A N 1
ATOM 2274 C CA . GLU A 1 339 ? 209.615 34.967 -7.383 1.00 39.91 319 GLU A CA 1
ATOM 2275 C C . GLU A 1 339 ? 208.750 35.647 -8.448 1.00 39.81 319 GLU A C 1
ATOM 2276 O O . GLU A 1 339 ? 208.993 35.467 -9.622 1.00 40.16 319 GLU A O 1
ATOM 2282 N N . GLY A 1 340 ? 207.715 36.372 -8.007 1.00 39.58 320 GLY A N 1
ATOM 2283 C CA . GLY A 1 340 ? 206.836 37.128 -8.878 1.00 39.94 320 GLY A CA 1
ATOM 2284 C C . GLY A 1 340 ? 205.512 36.423 -9.140 1.00 40.58 320 GLY A C 1
ATOM 2285 O O . GLY A 1 340 ? 204.623 36.995 -9.791 1.00 43.15 320 GLY A O 1
ATOM 2286 N N . ASN A 1 341 ? 205.370 35.179 -8.670 1.00 38.58 321 ASN A N 1
ATOM 2287 C CA . ASN A 1 341 ? 204.114 34.451 -8.807 1.00 37.54 321 ASN A CA 1
ATOM 2288 C C . ASN A 1 341 ? 203.182 34.912 -7.686 1.00 36.84 321 ASN A C 1
ATOM 2289 O O . ASN A 1 341 ? 203.472 34.699 -6.518 1.00 37.95 321 ASN A O 1
ATOM 2294 N N . TYR A 1 342 ? 202.056 35.518 -8.068 1.00 36.34 322 TYR A N 1
ATOM 2295 C CA . TYR A 1 342 ? 201.167 36.192 -7.132 1.00 35.71 322 TYR A CA 1
ATOM 2296 C C . TYR A 1 342 ? 200.594 35.189 -6.121 1.00 35.27 322 TYR A C 1
ATOM 2297 O O . TYR A 1 342 ? 200.587 35.471 -4.926 1.00 35.67 322 TYR A O 1
ATOM 2306 N N . TYR A 1 343 ? 200.104 34.043 -6.608 1.00 35.16 323 TYR A N 1
ATOM 2307 C CA . TYR A 1 343 ? 199.308 33.103 -5.798 1.00 35.08 323 TYR A CA 1
ATOM 2308 C C . TYR A 1 343 ? 200.214 32.149 -4.996 1.00 32.84 323 TYR A C 1
ATOM 2309 O O . TYR A 1 343 ? 199.779 31.631 -3.977 1.00 31.53 323 TYR A O 1
ATOM 2318 N N . LEU A 1 344 ? 201.471 31.965 -5.430 1.00 31.71 324 LEU A N 1
ATOM 2319 C CA . LEU A 1 344 ? 202.491 31.164 -4.694 1.00 30.56 324 LEU A CA 1
ATOM 2320 C C . LEU A 1 344 ? 203.346 32.078 -3.800 1.00 29.85 324 LEU A C 1
ATOM 2321 O O . LEU A 1 344 ? 204.362 31.675 -3.257 1.00 29.00 324 LEU A O 1
ATOM 2326 N N . SER A 1 345 ? 202.890 33.315 -3.631 1.00 29.42 325 SER A N 1
ATOM 2327 C CA . SER A 1 345 ? 203.613 34.333 -2.937 1.00 29.33 325 SER A CA 1
ATOM 2328 C C . SER A 1 345 ? 203.844 33.938 -1.468 1.00 27.65 325 SER A C 1
ATOM 2329 O O . SER A 1 345 ? 204.941 34.085 -0.953 1.00 27.49 325 SER A O 1
ATOM 2332 N N . ALA A 1 346 ? 202.799 33.422 -0.816 1.00 26.07 326 ALA A N 1
ATOM 2333 C CA . ALA A 1 346 ? 202.827 33.053 0.584 1.00 25.20 326 ALA A CA 1
ATOM 2334 C C . ALA A 1 346 ? 203.690 31.799 0.801 1.00 24.78 326 ALA A C 1
ATOM 2335 O O . ALA A 1 346 ? 204.325 31.652 1.844 1.00 24.51 326 ALA A O 1
ATOM 2337 N N . ALA A 1 347 ? 203.703 30.898 -0.189 1.00 24.44 327 ALA A N 1
ATOM 2338 C CA . ALA A 1 347 ? 204.580 29.725 -0.215 1.00 24.19 327 ALA A CA 1
ATOM 2339 C C . ALA A 1 347 ? 206.040 30.159 -0.387 1.00 24.02 327 ALA A C 1
ATOM 2340 O O . ALA A 1 347 ? 206.940 29.678 0.306 1.00 23.35 327 ALA A O 1
ATOM 2342 N N . ASN A 1 348 ? 206.259 31.086 -1.318 1.00 24.84 328 ASN A N 1
ATOM 2343 C CA . ASN A 1 348 ? 207.587 31.599 -1.622 1.00 25.65 328 ASN A CA 1
ATOM 2344 C C . ASN A 1 348 ? 208.168 32.246 -0.355 1.00 26.46 328 ASN A C 1
ATOM 2345 O O . ASN A 1 348 ? 209.342 32.060 -0.037 1.00 26.45 328 ASN A O 1
ATOM 2350 N N . LYS A 1 349 ? 207.317 32.973 0.375 1.00 27.31 329 LYS A N 1
ATOM 2351 C CA . LYS A 1 349 ? 207.711 33.676 1.585 1.00 28.19 329 LYS A CA 1
ATOM 2352 C C . LYS A 1 349 ? 208.078 32.664 2.683 1.00 27.55 329 LYS A C 1
ATOM 2353 O O . LYS A 1 349 ? 209.116 32.819 3.347 1.00 27.39 329 LYS A O 1
ATOM 2359 N N . PHE A 1 350 ? 207.243 31.630 2.871 1.00 26.63 330 PHE A N 1
ATOM 2360 C CA . PHE A 1 350 ? 207.542 30.562 3.834 1.00 25.63 330 PHE A CA 1
ATOM 2361 C C . PHE A 1 350 ? 208.915 29.940 3.532 1.00 25.91 330 PHE A C 1
ATOM 2362 O O . PHE A 1 350 ? 209.766 29.889 4.410 1.00 25.50 330 PHE A O 1
ATOM 2370 N N . ALA A 1 351 ? 209.125 29.488 2.284 1.00 26.39 331 ALA A N 1
ATOM 2371 C CA . ALA A 1 351 ? 210.374 28.819 1.874 1.00 26.58 331 ALA A CA 1
ATOM 2372 C C . ALA A 1 351 ? 211.581 29.708 2.180 1.00 27.47 331 ALA A C 1
ATOM 2373 O O . ALA A 1 351 ? 212.530 29.244 2.754 1.00 27.27 331 ALA A O 1
ATOM 2375 N N . LYS A 1 352 ? 211.513 30.974 1.751 1.00 29.46 332 LYS A N 1
ATOM 2376 C CA . LYS A 1 352 ? 212.550 31.994 1.957 1.00 30.98 332 LYS A CA 1
ATOM 2377 C C . LYS A 1 352 ? 212.961 32.108 3.430 1.00 30.15 332 LYS A C 1
ATOM 2378 O O . LYS A 1 352 ? 214.133 32.181 3.739 1.00 29.57 332 LYS A O 1
ATOM 2384 N N . ARG A 1 353 ? 211.967 32.179 4.316 1.00 30.23 333 ARG A N 1
ATOM 2385 C CA . ARG A 1 353 ? 212.168 32.587 5.691 1.00 30.76 333 ARG A CA 1
ATOM 2386 C C . ARG A 1 353 ? 212.489 31.389 6.596 1.00 29.33 333 ARG A C 1
ATOM 2387 O O . ARG A 1 353 ? 213.232 31.558 7.540 1.00 29.43 333 ARG A O 1
ATOM 2395 N N . HIS A 1 354 ? 211.916 30.208 6.318 1.00 28.09 334 HIS A N 1
ATOM 2396 C CA . HIS A 1 354 ? 212.035 29.022 7.191 1.00 27.26 334 HIS A CA 1
ATOM 2397 C C . HIS A 1 354 ? 213.032 28.001 6.630 1.00 27.11 334 HIS A C 1
ATOM 2398 O O . HIS A 1 354 ? 213.726 27.285 7.388 1.00 26.57 334 HIS A O 1
ATOM 2405 N N . ARG A 1 355 ? 213.035 27.881 5.296 1.00 26.92 335 ARG A N 1
ATOM 2406 C CA . ARG A 1 355 ? 213.756 26.841 4.567 1.00 26.37 335 ARG A CA 1
ATOM 2407 C C . ARG A 1 355 ? 213.554 25.482 5.245 1.00 26.13 335 ARG A C 1
ATOM 2408 O O . ARG A 1 355 ? 214.514 24.767 5.490 1.00 26.30 335 ARG A O 1
ATOM 2416 N N . ALA A 1 356 ? 212.298 25.131 5.521 1.00 26.09 336 ALA A N 1
ATOM 2417 C CA . ALA A 1 356 ? 211.966 23.844 6.125 1.00 26.40 336 ALA A CA 1
ATOM 2418 C C . ALA A 1 356 ? 212.240 22.708 5.128 1.00 26.52 336 ALA A C 1
ATOM 2419 O O . ALA A 1 356 ? 211.821 22.796 3.971 1.00 26.73 336 ALA A O 1
ATOM 2421 N N . LEU A 1 357 ? 212.938 21.657 5.592 1.00 26.51 337 LEU A N 1
ATOM 2422 C CA . LEU A 1 357 ? 213.258 20.462 4.796 1.00 26.31 337 LEU A CA 1
ATOM 2423 C C . LEU A 1 357 ? 212.562 19.240 5.414 1.00 26.78 337 LEU A C 1
ATOM 2424 O O . LEU A 1 357 ? 212.170 19.249 6.595 1.00 27.92 337 LEU A O 1
ATOM 2429 N N . GLY A 1 358 ? 212.430 18.184 4.604 1.00 26.50 338 GLY A N 1
ATOM 2430 C CA . GLY A 1 358 ? 211.789 16.939 4.999 1.00 26.50 338 GLY A CA 1
ATOM 2431 C C . GLY A 1 358 ? 212.541 15.728 4.467 1.00 26.63 338 GLY A C 1
ATOM 2432 O O . GLY A 1 358 ? 212.093 15.065 3.496 1.00 26.36 338 GLY A O 1
ATOM 2433 N N . LEU A 1 359 ? 213.689 15.442 5.099 1.00 25.87 339 LEU A N 1
ATOM 2434 C CA . LEU A 1 359 ? 214.409 14.216 4.847 1.00 25.75 339 LEU A CA 1
ATOM 2435 C C . LEU A 1 359 ? 213.725 13.068 5.603 1.00 25.87 339 LEU A C 1
ATOM 2436 O O . LEU A 1 359 ? 213.672 13.076 6.842 1.00 26.40 339 LEU A O 1
ATOM 2441 N N . GLY A 1 360 ? 213.253 12.075 4.846 1.00 24.99 340 GLY A N 1
ATOM 2442 C CA . GLY A 1 360 ? 212.591 10.923 5.387 1.00 25.26 340 GLY A CA 1
ATOM 2443 C C . GLY A 1 360 ? 213.445 9.672 5.285 1.00 25.95 340 GLY A C 1
ATOM 2444 O O . GLY A 1 360 ? 214.657 9.738 5.091 1.00 25.69 340 GLY A O 1
ATOM 2445 N N . VAL A 1 361 ? 212.790 8.520 5.453 1.00 26.60 341 VAL A N 1
ATOM 2446 C CA . VAL A 1 361 ? 213.426 7.204 5.308 1.00 27.40 341 VAL A CA 1
ATOM 2447 C C . VAL A 1 361 ? 212.445 6.268 4.599 1.00 27.07 341 VAL A C 1
ATOM 2448 O O . VAL A 1 361 ? 211.245 6.500 4.604 1.00 26.91 341 VAL A O 1
ATOM 2452 N N . LEU A 1 362 ? 212.969 5.191 4.019 1.00 27.36 342 LEU A N 1
ATOM 2453 C CA . LEU A 1 362 ? 212.113 4.095 3.590 1.00 27.25 342 LEU A CA 1
ATOM 2454 C C . LEU A 1 362 ? 212.887 2.782 3.748 1.00 26.73 342 LEU A C 1
ATOM 2455 O O . LEU A 1 362 ? 214.033 2.793 4.184 1.00 25.82 342 LEU A O 1
ATOM 2460 N N . GLY A 1 363 ? 212.202 1.668 3.467 1.00 26.91 343 GLY A N 1
ATOM 2461 C CA . GLY A 1 363 ? 212.721 0.320 3.672 1.00 27.39 343 GLY A CA 1
ATOM 2462 C C . GLY A 1 363 ? 213.043 0.010 5.132 1.00 27.52 343 GLY A C 1
ATOM 2463 O O . GLY A 1 363 ? 213.972 -0.727 5.393 1.00 28.04 343 GLY A O 1
ATOM 2464 N N . TRP A 1 364 ? 212.274 0.549 6.087 1.00 27.38 344 TRP A N 1
ATOM 2465 C CA . TRP A 1 364 ? 212.493 0.231 7.497 1.00 27.40 344 TRP A CA 1
ATOM 2466 C C . TRP A 1 364 ? 212.286 -1.265 7.750 1.00 28.01 344 TRP A C 1
ATOM 2467 O O . TRP A 1 364 ? 213.143 -1.920 8.352 1.00 27.99 344 TRP A O 1
ATOM 2478 N N . HIS A 1 365 ? 211.130 -1.787 7.327 1.00 28.40 345 HIS A N 1
ATOM 2479 C CA . HIS A 1 365 ? 210.821 -3.201 7.542 1.00 29.38 345 HIS A CA 1
ATOM 2480 C C . HIS A 1 365 ? 211.837 -4.076 6.801 1.00 29.73 345 HIS A C 1
ATOM 2481 O O . HIS A 1 365 ? 212.358 -5.050 7.364 1.00 29.80 345 HIS A O 1
ATOM 2488 N N . SER A 1 366 ? 212.114 -3.720 5.545 1.00 30.51 346 SER A N 1
ATOM 2489 C CA . SER A 1 366 ? 213.082 -4.449 4.734 1.00 31.70 346 SER A CA 1
ATOM 2490 C C . SER A 1 366 ? 214.412 -4.570 5.483 1.00 31.82 346 SER A C 1
ATOM 2491 O O . SER A 1 366 ? 214.992 -5.639 5.498 1.00 32.15 346 SER A O 1
ATOM 2494 N N . TYR A 1 367 ? 214.859 -3.468 6.104 1.00 31.28 347 TYR A N 1
ATOM 2495 C CA . TYR A 1 367 ? 216.129 -3.416 6.800 1.00 31.39 347 TYR A CA 1
ATOM 2496 C C . TYR A 1 367 ? 216.130 -4.370 7.996 1.00 31.61 347 TYR A C 1
ATOM 2497 O O . TYR A 1 367 ? 217.156 -4.970 8.310 1.00 32.23 347 TYR A O 1
ATOM 2506 N N . LEU A 1 368 ? 214.993 -4.446 8.690 1.00 31.51 348 LEU A N 1
ATOM 2507 C CA . LEU A 1 368 ? 214.823 -5.340 9.811 1.00 31.31 348 LEU A CA 1
ATOM 2508 C C . LEU A 1 368 ? 214.944 -6.781 9.314 1.00 31.86 348 LEU A C 1
ATOM 2509 O O . LEU A 1 368 ? 215.706 -7.558 9.878 1.00 32.28 348 LEU A O 1
ATOM 2514 N N . GLN A 1 369 ? 214.193 -7.109 8.253 1.00 31.91 349 GLN A N 1
ATOM 2515 C CA . GLN A 1 369 ? 214.088 -8.478 7.735 1.00 32.48 349 GLN A CA 1
ATOM 2516 C C . GLN A 1 369 ? 215.441 -8.941 7.176 1.00 33.26 349 GLN A C 1
ATOM 2517 O O . GLN A 1 369 ? 215.781 -10.105 7.259 1.00 34.60 349 GLN A O 1
ATOM 2523 N N . LYS A 1 370 ? 216.228 -8.006 6.646 1.00 33.97 350 LYS A N 1
ATOM 2524 C CA . LYS A 1 370 ? 217.561 -8.287 6.112 1.00 34.87 350 LYS A CA 1
ATOM 2525 C C . LYS A 1 370 ? 218.506 -8.740 7.235 1.00 36.05 350 LYS A C 1
ATOM 2526 O O . LYS A 1 370 ? 219.454 -9.467 6.993 1.00 37.63 350 LYS A O 1
ATOM 2532 N N . ASN A 1 371 ? 218.245 -8.273 8.457 1.00 36.55 351 ASN A N 1
ATOM 2533 C CA . ASN A 1 371 ? 219.065 -8.545 9.624 1.00 37.19 351 ASN A CA 1
ATOM 2534 C C . ASN A 1 371 ? 218.358 -9.558 10.530 1.00 37.50 351 ASN A C 1
ATOM 2535 O O . ASN A 1 371 ? 218.831 -9.817 11.634 1.00 36.95 351 ASN A O 1
ATOM 2540 N N . MET A 1 372 ? 217.256 -10.141 10.033 1.00 38.21 352 MET A N 1
ATOM 2541 C CA . MET A 1 372 ? 216.402 -11.085 10.784 1.00 38.92 352 MET A CA 1
ATOM 2542 C C . MET A 1 372 ? 216.080 -10.507 12.171 1.00 38.70 352 MET A C 1
ATOM 2543 O O . MET A 1 372 ? 216.280 -11.155 13.194 1.00 39.18 352 MET A O 1
ATOM 2548 N N . ILE A 1 373 ? 215.573 -9.269 12.175 1.00 38.03 353 ILE A N 1
ATOM 2549 C CA . ILE A 1 373 ? 215.087 -8.608 13.363 1.00 37.04 353 ILE A CA 1
ATOM 2550 C C . ILE A 1 373 ? 213.565 -8.532 13.259 1.00 37.14 353 ILE A C 1
ATOM 2551 O O . ILE A 1 373 ? 213.030 -8.040 12.266 1.00 36.45 353 ILE A O 1
ATOM 2556 N N . PRO A 1 374 ? 212.822 -9.071 14.253 1.00 38.03 354 PRO A N 1
ATOM 2557 C CA . PRO A 1 374 ? 211.363 -8.927 14.292 1.00 37.85 354 PRO A CA 1
ATOM 2558 C C . PRO A 1 374 ? 210.899 -7.484 14.560 1.00 37.40 354 PRO A C 1
ATOM 2559 O O . PRO A 1 374 ? 211.478 -6.794 15.390 1.00 37.53 354 PRO A O 1
ATOM 2563 N N . PHE A 1 375 ? 209.835 -7.060 13.871 1.00 37.64 355 PHE A N 1
ATOM 2564 C CA . PHE A 1 375 ? 209.282 -5.714 14.020 1.00 38.03 355 PHE A CA 1
ATOM 2565 C C . PHE A 1 375 ? 208.895 -5.456 15.487 1.00 37.99 355 PHE A C 1
ATOM 2566 O O . PHE A 1 375 ? 209.153 -4.374 16.023 1.00 37.56 355 PHE A O 1
ATOM 2574 N N . GLU A 1 376 ? 208.274 -6.458 16.121 1.00 39.33 356 GLU A N 1
ATOM 2575 C CA . GLU A 1 376 ? 207.956 -6.436 17.554 1.00 40.39 356 GLU A CA 1
ATOM 2576 C C . GLU A 1 376 ? 209.208 -6.768 18.377 1.00 40.86 356 GLU A C 1
ATOM 2577 O O . GLU A 1 376 ? 210.030 -7.584 17.967 1.00 40.20 356 GLU A O 1
ATOM 2583 N N . GLY A 1 377 ? 209.341 -6.135 19.546 1.00 41.91 357 GLY A N 1
ATOM 2584 C CA . GLY A 1 377 ? 210.377 -6.509 20.515 1.00 43.80 357 GLY A CA 1
ATOM 2585 C C . GLY A 1 377 ? 211.472 -5.466 20.676 1.00 45.25 357 GLY A C 1
ATOM 2586 O O . GLY A 1 377 ? 211.608 -4.523 19.877 1.00 45.70 357 GLY A O 1
ATOM 2587 N N . MET A 1 378 ? 212.282 -5.677 21.718 1.00 47.25 358 MET A N 1
ATOM 2588 C CA . MET A 1 378 ? 213.244 -4.700 22.219 1.00 48.68 358 MET A CA 1
ATOM 2589 C C . MET A 1 378 ? 214.304 -4.383 21.151 1.00 45.37 358 MET A C 1
ATOM 2590 O O . MET A 1 378 ? 214.828 -3.277 21.093 1.00 44.17 358 MET A O 1
ATOM 2595 N N . GLU A 1 379 ? 214.633 -5.353 20.303 1.00 42.87 359 GLU A N 1
ATOM 2596 C CA . GLU A 1 379 ? 215.752 -5.164 19.411 1.00 41.74 359 GLU A CA 1
ATOM 2597 C C . GLU A 1 379 ? 215.406 -4.119 18.341 1.00 39.75 359 GLU A C 1
ATOM 2598 O O . GLU A 1 379 ? 216.229 -3.277 18.027 1.00 38.22 359 GLU A O 1
ATOM 2604 N N . ALA A 1 380 ? 214.188 -4.189 17.791 1.00 38.32 360 ALA A N 1
ATOM 2605 C CA . ALA A 1 380 ? 213.726 -3.217 16.814 1.00 37.70 360 ALA A CA 1
ATOM 2606 C C . ALA A 1 380 ? 213.671 -1.824 17.457 1.00 37.56 360 ALA A C 1
ATOM 2607 O O . ALA A 1 380 ? 214.042 -0.842 16.818 1.00 37.21 360 ALA A O 1
ATOM 2609 N N . LYS A 1 381 ? 213.244 -1.756 18.724 1.00 38.00 361 LYS A N 1
ATOM 2610 C CA . LYS A 1 381 ? 213.180 -0.499 19.489 1.00 39.07 361 LYS A CA 1
ATOM 2611 C C . LYS A 1 381 ? 214.579 0.120 19.624 1.00 39.63 361 LYS A C 1
ATOM 2612 O O . LYS A 1 381 ? 214.767 1.327 19.412 1.00 39.55 361 LYS A O 1
ATOM 2618 N N . MET A 1 382 ? 215.568 -0.699 19.976 1.00 40.84 362 MET A N 1
ATOM 2619 C CA . MET A 1 382 ? 216.917 -0.190 20.142 1.00 42.49 362 MET A CA 1
ATOM 2620 C C . MET A 1 382 ? 217.482 0.217 18.777 1.00 40.30 362 MET A C 1
ATOM 2621 O O . MET A 1 382 ? 218.176 1.216 18.679 1.00 39.91 362 MET A O 1
ATOM 2626 N N . LYS A 1 383 ? 217.126 -0.527 17.725 1.00 38.28 363 LYS A N 1
ATOM 2627 C CA . LYS A 1 383 ? 217.602 -0.246 16.374 1.00 37.20 363 LYS A CA 1
ATOM 2628 C C . LYS A 1 383 ? 217.078 1.121 15.906 1.00 35.14 363 LYS A C 1
ATOM 2629 O O . LYS A 1 383 ? 217.831 1.909 15.308 1.00 33.39 363 LYS A O 1
ATOM 2635 N N . THR A 1 384 ? 215.796 1.381 16.208 1.00 33.21 364 THR A N 1
ATOM 2636 C CA . THR A 1 384 ? 215.130 2.665 15.998 1.00 32.01 364 THR A CA 1
ATOM 2637 C C . THR A 1 384 ? 215.958 3.781 16.640 1.00 31.85 364 THR A C 1
ATOM 2638 O O . THR A 1 384 ? 216.170 4.821 16.028 1.00 30.28 364 THR A O 1
ATOM 2642 N N . THR A 1 385 ? 216.436 3.546 17.869 1.00 32.67 365 THR A N 1
ATOM 2643 C CA . THR A 1 385 ? 217.244 4.540 18.582 1.00 33.18 365 THR A CA 1
ATOM 2644 C C . THR A 1 385 ? 218.602 4.728 17.881 1.00 34.37 365 THR A C 1
ATOM 2645 O O . THR A 1 385 ? 218.980 5.848 17.543 1.00 34.81 365 THR A O 1
ATOM 2649 N N . GLU A 1 386 ? 219.337 3.637 17.665 1.00 36.03 366 GLU A N 1
ATOM 2650 C CA . GLU A 1 386 ? 220.669 3.712 17.044 1.00 37.87 366 GLU A CA 1
ATOM 2651 C C . GLU A 1 386 ? 220.579 4.493 15.719 1.00 36.84 366 GLU A C 1
ATOM 2652 O O . GLU A 1 386 ? 221.313 5.454 15.532 1.00 37.71 366 GLU A O 1
ATOM 2658 N N . ILE A 1 387 ? 219.657 4.101 14.827 1.00 34.91 367 ILE A N 1
ATOM 2659 C CA . ILE A 1 387 ? 219.648 4.576 13.444 1.00 33.77 367 ILE A CA 1
ATOM 2660 C C . ILE A 1 387 ? 219.197 6.040 13.358 1.00 32.87 367 ILE A C 1
ATOM 2661 O O . ILE A 1 387 ? 219.798 6.828 12.618 1.00 32.54 367 ILE A O 1
ATOM 2666 N N . PHE A 1 388 ? 218.112 6.382 14.056 1.00 31.78 368 PHE A N 1
ATOM 2667 C CA . PHE A 1 388 ? 217.500 7.680 13.901 1.00 31.87 368 PHE A CA 1
ATOM 2668 C C . PHE A 1 388 ? 218.257 8.729 14.721 1.00 33.59 368 PHE A C 1
ATOM 2669 O O . PHE A 1 388 ? 218.229 9.903 14.367 1.00 33.71 368 PHE A O 1
ATOM 2677 N N . LYS A 1 389 ? 218.930 8.310 15.802 1.00 35.70 369 LYS A N 1
ATOM 2678 C CA . LYS A 1 389 ? 219.857 9.189 16.503 1.00 36.83 369 LYS A CA 1
ATOM 2679 C C . LYS A 1 389 ? 220.987 9.584 15.548 1.00 36.35 369 LYS A C 1
ATOM 2680 O O . LYS A 1 389 ? 221.334 10.753 15.430 1.00 36.48 369 LYS A O 1
ATOM 2686 N N . HIS A 1 390 ? 221.546 8.586 14.866 1.00 36.05 370 HIS A N 1
ATOM 2687 C CA . HIS A 1 390 ? 222.632 8.782 13.925 1.00 37.04 370 HIS A CA 1
ATOM 2688 C C . HIS A 1 390 ? 222.199 9.737 12.796 1.00 35.97 370 HIS A C 1
ATOM 2689 O O . HIS A 1 390 ? 222.889 10.727 12.520 1.00 34.75 370 HIS A O 1
ATOM 2696 N N . ILE A 1 391 ? 221.050 9.452 12.163 1.00 34.46 371 ILE A N 1
ATOM 2697 C CA . ILE A 1 391 ? 220.577 10.236 11.010 1.00 33.99 371 ILE A CA 1
ATOM 2698 C C . ILE A 1 391 ? 220.213 11.661 11.446 1.00 32.90 371 ILE A C 1
ATOM 2699 O O . ILE A 1 391 ? 220.628 12.610 10.813 1.00 32.08 371 ILE A O 1
ATOM 2704 N N . SER A 1 392 ? 219.411 11.802 12.505 1.00 33.00 372 SER A N 1
ATOM 2705 C CA . SER A 1 392 ? 219.012 13.131 13.003 1.00 33.45 372 SER A CA 1
ATOM 2706 C C . SER A 1 392 ? 220.235 13.970 13.415 1.00 34.07 372 SER A C 1
ATOM 2707 O O . SER A 1 392 ? 220.239 15.184 13.197 1.00 33.14 372 SER A O 1
ATOM 2710 N N . ASP A 1 393 ? 221.276 13.337 13.979 1.00 35.86 373 ASP A N 1
ATOM 2711 C CA . ASP A 1 393 ? 222.480 14.076 14.406 1.00 37.86 373 ASP A CA 1
ATOM 2712 C C . ASP A 1 393 ? 223.248 14.572 13.169 1.00 37.45 373 ASP A C 1
ATOM 2713 O O . ASP A 1 393 ? 223.719 15.708 13.170 1.00 37.40 373 ASP A O 1
ATOM 2718 N N . LYS A 1 394 ? 223.338 13.751 12.113 1.00 37.13 374 LYS A N 1
ATOM 2719 C CA . LYS A 1 394 ? 224.022 14.137 10.871 1.00 37.55 374 LYS A CA 1
ATOM 2720 C C . LYS A 1 394 ? 223.258 15.264 10.150 1.00 36.00 374 LYS A C 1
ATOM 2721 O O . LYS A 1 394 ? 223.869 16.195 9.623 1.00 35.35 374 LYS A O 1
ATOM 2727 N N . ALA A 1 395 ? 221.925 15.178 10.131 1.00 35.05 375 ALA A N 1
ATOM 2728 C CA . ALA A 1 395 ? 221.058 16.160 9.464 1.00 34.35 375 ALA A CA 1
ATOM 2729 C C . ALA A 1 395 ? 221.165 17.524 10.145 1.00 33.95 375 ALA A C 1
ATOM 2730 O O . ALA A 1 395 ? 221.287 18.543 9.456 1.00 34.21 375 ALA A O 1
ATOM 2732 N N . ASP A 1 396 ? 221.101 17.524 11.483 1.00 33.72 376 ASP A N 1
ATOM 2733 C CA . ASP A 1 396 ? 221.277 18.735 12.291 1.00 34.42 376 ASP A CA 1
ATOM 2734 C C . ASP A 1 396 ? 222.621 19.392 11.962 1.00 33.65 376 ASP A C 1
ATOM 2735 O O . ASP A 1 396 ? 222.695 20.610 11.876 1.00 32.93 376 ASP A O 1
ATOM 2740 N N . LYS A 1 397 ? 223.667 18.580 11.778 1.00 33.75 377 LYS A N 1
ATOM 2741 C CA . LYS A 1 397 ? 225.020 19.098 11.592 1.00 34.80 377 LYS A CA 1
ATOM 2742 C C . LYS A 1 397 ? 225.196 19.639 10.170 1.00 33.47 377 LYS A C 1
ATOM 2743 O O . LYS A 1 397 ? 225.798 20.684 9.989 1.00 33.61 377 LYS A O 1
ATOM 2749 N N . ALA A 1 398 ? 224.622 18.954 9.180 1.00 32.55 378 ALA A N 1
ATOM 2750 C CA . ALA A 1 398 ? 224.620 19.421 7.806 1.00 31.65 378 ALA A CA 1
ATOM 2751 C C . ALA A 1 398 ? 223.888 20.772 7.707 1.00 31.17 378 ALA A C 1
ATOM 2752 O O . ALA A 1 398 ? 224.379 21.709 7.040 1.00 31.41 378 ALA A O 1
ATOM 2754 N N . SER A 1 399 ? 222.743 20.899 8.389 1.00 29.77 379 SER A N 1
ATOM 2755 C CA . SER A 1 399 ? 221.990 22.174 8.389 1.00 30.18 379 SER A CA 1
ATOM 2756 C C . SER A 1 399 ? 222.803 23.286 9.062 1.00 30.22 379 SER A C 1
ATOM 2757 O O . SER A 1 399 ? 222.636 24.456 8.737 1.00 31.21 379 SER A O 1
ATOM 2760 N N . GLN A 1 400 ? 223.655 22.912 10.018 1.00 30.55 380 GLN A N 1
ATOM 2761 C CA . GLN A 1 400 ? 224.558 23.845 10.676 1.00 31.07 380 GLN A CA 1
ATOM 2762 C C . GLN A 1 400 ? 225.656 24.228 9.686 1.00 30.90 380 GLN A C 1
ATOM 2763 O O . GLN A 1 400 ? 226.009 25.390 9.602 1.00 29.74 380 GLN A O 1
ATOM 2769 N N . GLU A 1 401 ? 226.166 23.244 8.935 1.00 32.03 381 GLU A N 1
ATOM 2770 C CA . GLU A 1 401 ? 227.216 23.505 7.957 1.00 33.90 381 GLU A CA 1
ATOM 2771 C C . GLU A 1 401 ? 226.665 24.406 6.843 1.00 32.67 381 GLU A C 1
ATOM 2772 O O . GLU A 1 401 ? 227.375 25.284 6.369 1.00 32.76 381 GLU A O 1
ATOM 2778 N N . LEU A 1 402 ? 225.408 24.188 6.437 1.00 31.13 382 LEU A N 1
ATOM 2779 C CA . LEU A 1 402 ? 224.756 25.051 5.458 1.00 30.69 382 LEU A CA 1
ATOM 2780 C C . LEU A 1 402 ? 224.678 26.492 5.986 1.00 30.67 382 LEU A C 1
ATOM 2781 O O . LEU A 1 402 ? 224.869 27.440 5.223 1.00 29.98 382 LEU A O 1
ATOM 2786 N N . ALA A 1 403 ? 224.371 26.666 7.277 1.00 30.88 383 ALA A N 1
ATOM 2787 C CA . ALA A 1 403 ? 224.325 28.025 7.861 1.00 32.34 383 ALA A CA 1
ATOM 2788 C C . ALA A 1 403 ? 225.707 28.694 7.802 1.00 33.51 383 ALA A C 1
ATOM 2789 O O . ALA A 1 403 ? 225.820 29.889 7.510 1.00 33.75 383 ALA A O 1
ATOM 2791 N N . ARG A 1 404 ? 226.753 27.909 8.073 1.00 34.44 384 ARG A N 1
ATOM 2792 C CA . ARG A 1 404 ? 228.131 28.382 8.036 1.00 35.55 384 ARG A CA 1
ATOM 2793 C C . ARG A 1 404 ? 228.476 28.892 6.624 1.00 35.03 384 ARG A C 1
ATOM 2794 O O . ARG A 1 404 ? 229.128 29.920 6.484 1.00 35.38 384 ARG A O 1
ATOM 2802 N N . ILE A 1 405 ? 228.013 28.176 5.589 1.00 33.71 385 ILE A N 1
ATOM 2803 C CA . ILE A 1 405 ? 228.376 28.434 4.189 1.00 33.07 385 ILE A CA 1
ATOM 2804 C C . ILE A 1 405 ? 227.493 29.547 3.602 1.00 32.72 385 ILE A C 1
ATOM 2805 O O . ILE A 1 405 ? 227.996 30.466 2.948 1.00 33.41 385 ILE A O 1
ATOM 2810 N N . TYR A 1 406 ? 226.179 29.462 3.821 1.00 31.58 386 TYR A N 1
ATOM 2811 C CA . TYR A 1 406 ? 225.221 30.325 3.115 1.00 31.19 386 TYR A CA 1
ATOM 2812 C C . TYR A 1 406 ? 224.576 31.351 4.049 1.00 30.95 386 TYR A C 1
ATOM 2813 O O . TYR A 1 406 ? 223.881 32.239 3.575 1.00 31.05 386 TYR A O 1
ATOM 2822 N N . GLY A 1 407 ? 224.780 31.205 5.359 1.00 31.22 387 GLY A N 1
ATOM 2823 C CA . GLY A 1 407 ? 224.135 32.057 6.345 1.00 31.85 387 GLY A CA 1
ATOM 2824 C C . GLY A 1 407 ? 222.741 31.571 6.704 1.00 32.20 387 GLY A C 1
ATOM 2825 O O . GLY A 1 407 ? 222.176 30.697 6.048 1.00 32.23 387 GLY A O 1
ATOM 2826 N N . GLU A 1 408 ? 222.191 32.174 7.762 1.00 32.90 388 GLU A N 1
ATOM 2827 C CA . GLU A 1 408 ? 220.909 31.823 8.323 1.00 33.00 388 GLU A CA 1
ATOM 2828 C C . GLU A 1 408 ? 219.824 32.603 7.595 1.00 33.86 388 GLU A C 1
ATOM 2829 O O . GLU A 1 408 ? 220.023 33.776 7.295 1.00 33.82 388 GLU A O 1
ATOM 2835 N N . PRO A 1 409 ? 218.641 31.998 7.322 1.00 34.78 389 PRO A N 1
ATOM 2836 C CA . PRO A 1 409 ? 217.465 32.760 6.907 1.00 35.73 389 PRO A CA 1
ATOM 2837 C C . PRO A 1 409 ? 216.940 33.591 8.087 1.00 37.88 389 PRO A C 1
ATOM 2838 O O . PRO A 1 409 ? 217.395 33.401 9.215 1.00 37.48 389 PRO A O 1
ATOM 2842 N N . GLU A 1 410 ? 215.990 34.493 7.804 1.00 41.79 390 GLU A N 1
ATOM 2843 C CA . GLU A 1 410 ? 215.558 35.550 8.747 1.00 44.50 390 GLU A CA 1
ATOM 2844 C C . GLU A 1 410 ? 215.175 34.935 10.100 1.00 42.94 390 GLU A C 1
ATOM 2845 O O . GLU A 1 410 ? 215.628 35.405 11.139 1.00 42.40 390 GLU A O 1
ATOM 2851 N N . LEU A 1 411 ? 214.356 33.874 10.067 1.00 41.45 391 LEU A N 1
ATOM 2852 C CA . LEU A 1 411 ? 213.792 33.271 11.279 1.00 41.48 391 LEU A CA 1
ATOM 2853 C C . LEU A 1 411 ? 214.898 32.746 12.201 1.00 40.61 391 LEU A C 1
ATOM 2854 O O . LEU A 1 411 ? 214.713 32.738 13.418 1.00 39.90 391 LEU A O 1
ATOM 2859 N N . LEU A 1 412 ? 216.013 32.301 11.605 1.00 39.39 392 LEU A N 1
ATOM 2860 C CA . LEU A 1 412 ? 217.032 31.533 12.291 1.00 39.73 392 LEU A CA 1
ATOM 2861 C C . LEU A 1 412 ? 218.299 32.360 12.548 1.00 40.33 392 LEU A C 1
ATOM 2862 O O . LEU A 1 412 ? 219.351 31.793 12.814 1.00 40.23 392 LEU A O 1
ATOM 2867 N N . LYS A 1 413 ? 218.200 33.691 12.499 1.00 41.96 393 LYS A N 1
ATOM 2868 C CA . LYS A 1 413 ? 219.304 34.549 12.971 1.00 43.38 393 LYS A CA 1
ATOM 2869 C C . LYS A 1 413 ? 219.569 34.228 14.447 1.00 41.54 393 LYS A C 1
ATOM 2870 O O . LYS A 1 413 ? 218.664 34.325 15.268 1.00 41.23 393 LYS A O 1
ATOM 2876 N N . GLY A 1 414 ? 220.798 33.798 14.750 1.00 40.50 394 GLY A N 1
ATOM 2877 C CA . GLY A 1 414 ? 221.241 33.524 16.111 1.00 39.53 394 GLY A CA 1
ATOM 2878 C C . GLY A 1 414 ? 221.123 32.060 16.503 1.00 38.65 394 GLY A C 1
ATOM 2879 O O . GLY A 1 414 ? 221.648 31.678 17.561 1.00 40.01 394 GLY A O 1
ATOM 2880 N N . TYR A 1 415 ? 220.451 31.237 15.679 1.00 36.11 395 TYR A N 1
ATOM 2881 C CA . TYR A 1 415 ? 220.212 29.808 16.006 1.00 34.51 395 TYR A CA 1
ATOM 2882 C C . TYR A 1 415 ? 221.255 28.892 15.337 1.00 33.45 395 TYR A C 1
ATOM 2883 O O . TYR A 1 415 ? 221.331 27.710 15.665 1.00 33.52 395 TYR A O 1
ATOM 2892 N N . GLY A 1 416 ? 222.038 29.427 14.396 1.00 32.35 396 GLY A N 1
ATOM 2893 C CA . GLY A 1 416 ? 223.199 28.721 13.817 1.00 32.22 396 GLY A CA 1
ATOM 2894 C C . GLY A 1 416 ? 222.850 27.478 12.993 1.00 31.43 396 GLY A C 1
ATOM 2895 O O . GLY A 1 416 ? 223.576 26.500 13.029 1.00 31.61 396 GLY A O 1
ATOM 2896 N N . ARG A 1 417 ? 221.748 27.514 12.238 1.00 30.36 397 ARG A N 1
ATOM 2897 C CA . ARG A 1 417 ? 221.472 26.506 11.226 1.00 29.92 397 ARG A CA 1
ATOM 2898 C C . ARG A 1 417 ? 220.635 27.141 10.103 1.00 29.24 397 ARG A C 1
ATOM 2899 O O . ARG A 1 417 ? 220.172 28.270 10.232 1.00 29.50 397 ARG A O 1
ATOM 2907 N N . ARG A 1 418 ? 220.502 26.427 8.982 1.00 27.99 398 ARG A N 1
ATOM 2908 C CA . ARG A 1 418 ? 219.962 27.005 7.749 1.00 27.77 398 ARG A CA 1
ATOM 2909 C C . ARG A 1 418 ? 218.487 26.640 7.567 1.00 26.32 398 ARG A C 1
ATOM 2910 O O . ARG A 1 418 ? 217.797 27.288 6.773 1.00 25.40 398 ARG A O 1
ATOM 2918 N N . ASN A 1 419 ? 218.026 25.601 8.281 1.00 25.48 399 ASN A N 1
ATOM 2919 C CA . ASN A 1 419 ? 216.699 25.046 8.108 1.00 24.69 399 ASN A CA 1
ATOM 2920 C C . ASN A 1 419 ? 216.031 24.878 9.468 1.00 24.60 399 ASN A C 1
ATOM 2921 O O . ASN A 1 419 ? 216.619 24.331 10.373 1.00 24.97 399 ASN A O 1
ATOM 2926 N N . THR A 1 420 ? 214.778 25.325 9.568 1.00 24.72 400 THR A N 1
ATOM 2927 C CA . THR A 1 420 ? 214.014 25.240 10.804 1.00 24.62 400 THR A CA 1
ATOM 2928 C C . THR A 1 420 ? 213.803 23.766 11.185 1.00 25.33 400 THR A C 1
ATOM 2929 O O . THR A 1 420 ? 213.926 23.410 12.360 1.00 25.62 400 THR A O 1
ATOM 2933 N N . THR A 1 421 ? 213.456 22.937 10.187 1.00 26.06 401 THR A N 1
ATOM 2934 C CA . THR A 1 421 ? 213.303 21.487 10.331 1.00 26.61 401 THR A CA 1
ATOM 2935 C C . THR A 1 421 ? 214.118 20.794 9.241 1.00 27.65 401 THR A C 1
ATOM 2936 O O . THR A 1 421 ? 214.415 21.381 8.200 1.00 28.77 401 THR A O 1
ATOM 2940 N N . THR A 1 422 ? 214.474 19.537 9.495 1.00 28.85 402 THR A N 1
ATOM 2941 C CA . THR A 1 422 ? 215.304 18.763 8.574 1.00 29.47 402 THR A CA 1
ATOM 2942 C C . THR A 1 422 ? 214.644 17.429 8.204 1.00 29.07 402 THR A C 1
ATOM 2943 O O . THR A 1 422 ? 214.910 16.924 7.119 1.00 29.31 402 THR A O 1
ATOM 2947 N N . MET A 1 423 ? 213.798 16.869 9.081 1.00 28.85 403 MET A N 1
ATOM 2948 C CA . MET A 1 423 ? 213.334 15.491 8.907 1.00 28.85 403 MET A CA 1
ATOM 2949 C C . MET A 1 423 ? 211.808 15.360 9.017 1.00 27.88 403 MET A C 1
ATOM 2950 O O . MET A 1 423 ? 211.142 16.009 9.815 1.00 26.55 403 MET A O 1
ATOM 2955 N N . ALA A 1 424 ? 211.280 14.456 8.188 1.00 27.51 404 ALA A N 1
ATOM 2956 C CA . ALA A 1 424 ? 209.881 14.066 8.180 1.00 27.15 404 ALA A CA 1
ATOM 2957 C C . ALA A 1 424 ? 209.752 12.785 7.357 1.00 26.62 404 ALA A C 1
ATOM 2958 O O . ALA A 1 424 ? 210.398 12.651 6.327 1.00 27.56 404 ALA A O 1
ATOM 2960 N N . ILE A 1 425 ? 208.903 11.872 7.826 1.00 26.26 405 ILE A N 1
ATOM 2961 C CA . ILE A 1 425 ? 208.765 10.534 7.275 1.00 25.90 405 ILE A CA 1
ATOM 2962 C C . ILE A 1 425 ? 207.436 10.468 6.520 1.00 25.41 405 ILE A C 1
ATOM 2963 O O . ILE A 1 425 ? 206.347 10.475 7.134 1.00 25.15 405 ILE A O 1
ATOM 2968 N N . ALA A 1 426 ? 207.548 10.360 5.196 1.00 25.03 406 ALA A N 1
ATOM 2969 C CA . ALA A 1 426 ? 206.408 10.350 4.289 1.00 25.77 406 ALA A CA 1
ATOM 2970 C C . ALA A 1 426 ? 205.962 8.914 4.041 1.00 26.03 406 ALA A C 1
ATOM 2971 O O . ALA A 1 426 ? 206.641 7.976 4.440 1.00 26.70 406 ALA A O 1
ATOM 2973 N N . PRO A 1 427 ? 204.815 8.692 3.363 1.00 26.54 407 PRO A N 1
ATOM 2974 C CA . PRO A 1 427 ? 204.402 7.342 2.980 1.00 26.81 407 PRO A CA 1
ATOM 2975 C C . PRO A 1 427 ? 205.390 6.649 2.031 1.00 27.92 407 PRO A C 1
ATOM 2976 O O . PRO A 1 427 ? 205.619 5.453 2.182 1.00 28.95 407 PRO A O 1
ATOM 2980 N N . THR A 1 428 ? 205.942 7.403 1.067 1.00 29.02 408 THR A N 1
ATOM 2981 C CA . THR A 1 428 ? 206.972 6.937 0.103 1.00 29.85 408 THR A CA 1
ATOM 2982 C C . THR A 1 428 ? 206.504 5.691 -0.659 1.00 30.60 408 THR A C 1
ATOM 2983 O O . THR A 1 428 ? 207.300 4.818 -0.975 1.00 30.82 408 THR A O 1
ATOM 2987 N N . THR A 1 429 ? 205.212 5.646 -0.980 1.00 32.24 409 THR A N 1
ATOM 2988 C CA . THR A 1 429 ? 204.589 4.559 -1.719 1.00 33.78 409 THR A CA 1
ATOM 2989 C C . THR A 1 429 ? 205.301 4.359 -3.064 1.00 34.43 409 THR A C 1
ATOM 2990 O O . THR A 1 429 ? 205.732 3.258 -3.374 1.00 35.71 409 THR A O 1
ATOM 2994 N N . SER A 1 430 ? 205.436 5.432 -3.847 1.00 34.84 410 SER A N 1
ATOM 2995 C CA . SER A 1 430 ? 206.066 5.366 -5.174 1.00 35.58 410 SER A CA 1
ATOM 2996 C C . SER A 1 430 ? 207.590 5.216 -5.050 1.00 34.73 410 SER A C 1
ATOM 2997 O O . SER A 1 430 ? 208.211 4.439 -5.777 1.00 35.14 410 SER A O 1
ATOM 3000 N N . SER A 1 431 ? 208.191 5.966 -4.127 1.00 33.82 411 SER A N 1
ATOM 3001 C CA . SER A 1 431 ? 209.635 5.895 -3.873 1.00 33.61 411 SER A CA 1
ATOM 3002 C C . SER A 1 431 ? 210.079 4.449 -3.588 1.00 32.86 411 SER A C 1
ATOM 3003 O O . SER A 1 431 ? 211.051 3.985 -4.167 1.00 32.56 411 SER A O 1
ATOM 3006 N N . SER A 1 432 ? 209.381 3.744 -2.691 1.00 32.57 412 SER A N 1
ATOM 3007 C CA . SER A 1 432 ? 209.833 2.410 -2.284 1.00 33.63 412 SER A CA 1
ATOM 3008 C C . SER A 1 432 ? 209.597 1.376 -3.392 1.00 33.60 412 SER A C 1
ATOM 3009 O O . SER A 1 432 ? 210.383 0.447 -3.517 1.00 33.86 412 SER A O 1
ATOM 3012 N N . ALA A 1 433 ? 208.542 1.547 -4.195 1.00 33.85 413 ALA A N 1
ATOM 3013 C CA . ALA A 1 433 ? 208.265 0.641 -5.320 1.00 34.65 413 ALA A CA 1
ATOM 3014 C C . ALA A 1 433 ? 209.388 0.753 -6.354 1.00 35.71 413 ALA A C 1
ATOM 3015 O O . ALA A 1 433 ? 209.795 -0.249 -6.953 1.00 37.14 413 ALA A O 1
ATOM 3017 N N . ILE A 1 434 ? 209.883 1.978 -6.545 1.00 35.12 414 ILE A N 1
ATOM 3018 C CA . ILE A 1 434 ? 210.944 2.250 -7.499 1.00 36.07 414 ILE A CA 1
ATOM 3019 C C . ILE A 1 434 ? 212.232 1.549 -7.043 1.00 36.84 414 ILE A C 1
ATOM 3020 O O . ILE A 1 434 ? 212.927 0.947 -7.859 1.00 37.85 414 ILE A O 1
ATOM 3025 N N . LEU A 1 435 ? 212.545 1.624 -5.743 1.00 37.59 415 LEU A N 1
ATOM 3026 C CA . LEU A 1 435 ? 213.801 1.089 -5.206 1.00 38.34 415 LEU A CA 1
ATOM 3027 C C . LEU A 1 435 ? 213.632 -0.368 -4.782 1.00 38.81 415 LEU A C 1
ATOM 3028 O O . LEU A 1 435 ? 213.685 -0.688 -3.586 1.00 40.12 415 LEU A O 1
ATOM 3033 N N . GLY A 1 436 ? 213.469 -1.238 -5.779 1.00 38.97 416 GLY A N 1
ATOM 3034 C CA . GLY A 1 436 ? 213.443 -2.670 -5.584 1.00 39.30 416 GLY A CA 1
ATOM 3035 C C . GLY A 1 436 ? 212.298 -3.119 -4.702 1.00 39.45 416 GLY A C 1
ATOM 3036 O O . GLY A 1 436 ? 212.447 -4.082 -3.976 1.00 42.80 416 GLY A O 1
ATOM 3037 N N . GLN A 1 437 ? 211.151 -2.434 -4.801 1.00 40.29 417 GLN A N 1
ATOM 3038 C CA . GLN A 1 437 ? 209.912 -2.760 -4.066 1.00 40.05 417 GLN A CA 1
ATOM 3039 C C . GLN A 1 437 ? 210.245 -2.995 -2.584 1.00 38.51 417 GLN A C 1
ATOM 3040 O O . GLN A 1 437 ? 209.843 -3.993 -1.971 1.00 39.01 417 GLN A O 1
ATOM 3046 N N . THR A 1 438 ? 211.012 -2.066 -2.014 1.00 35.77 418 THR A N 1
ATOM 3047 C CA . THR A 1 438 ? 211.316 -2.085 -0.599 1.00 34.33 418 THR A CA 1
ATOM 3048 C C . THR A 1 438 ? 210.077 -1.604 0.168 1.00 32.36 418 THR A C 1
ATOM 3049 O O . THR A 1 438 ? 209.128 -1.078 -0.433 1.00 31.28 418 THR A O 1
ATOM 3053 N N . SER A 1 439 ? 210.092 -1.806 1.492 1.00 30.18 419 SER A N 1
ATOM 3054 C CA . SER A 1 439 ? 208.937 -1.501 2.342 1.00 28.79 419 SER A CA 1
ATOM 3055 C C . SER A 1 439 ? 208.722 0.009 2.374 1.00 27.37 419 SER A C 1
ATOM 3056 O O . SER A 1 439 ? 209.688 0.767 2.369 1.00 27.13 419 SER A O 1
ATOM 3059 N N . PRO A 1 440 ? 207.462 0.497 2.366 1.00 26.38 420 PRO A N 1
ATOM 3060 C CA . PRO A 1 440 ? 207.195 1.936 2.374 1.00 25.80 420 PRO A CA 1
ATOM 3061 C C . PRO A 1 440 ? 207.416 2.547 3.764 1.00 25.20 420 PRO A C 1
ATOM 3062 O O . PRO A 1 440 ? 207.029 1.958 4.776 1.00 24.56 420 PRO A O 1
ATOM 3066 N N . GLY A 1 441 ? 208.051 3.718 3.786 1.00 25.31 421 GLY A N 1
ATOM 3067 C CA . GLY A 1 441 ? 208.245 4.506 5.000 1.00 25.94 421 GLY A CA 1
ATOM 3068 C C . GLY A 1 441 ? 208.721 3.664 6.170 1.00 26.57 421 GLY A C 1
ATOM 3069 O O . GLY A 1 441 ? 209.712 2.909 6.043 1.00 27.24 421 GLY A O 1
ATOM 3070 N N . ILE A 1 442 ? 208.013 3.796 7.302 1.00 26.98 422 ILE A N 1
ATOM 3071 C CA . ILE A 1 442 ? 208.294 3.057 8.530 1.00 27.65 422 ILE A CA 1
ATOM 3072 C C . ILE A 1 442 ? 207.185 2.025 8.760 1.00 28.89 422 ILE A C 1
ATOM 3073 O O . ILE A 1 442 ? 207.052 1.468 9.863 1.00 29.21 422 ILE A O 1
ATOM 3078 N N . GLU A 1 443 ? 206.410 1.762 7.704 1.00 29.92 423 GLU A N 1
ATOM 3079 C CA . GLU A 1 443 ? 205.306 0.815 7.739 1.00 31.41 423 GLU A CA 1
ATOM 3080 C C . GLU A 1 443 ? 205.845 -0.598 7.504 1.00 31.00 423 GLU A C 1
ATOM 3081 O O . GLU A 1 443 ? 206.802 -0.797 6.749 1.00 29.45 423 GLU A O 1
ATOM 3087 N N . PRO A 1 444 ? 205.274 -1.623 8.174 1.00 31.08 424 PRO A N 1
ATOM 3088 C CA . PRO A 1 444 ? 205.518 -3.012 7.786 1.00 31.58 424 PRO A CA 1
ATOM 3089 C C . PRO A 1 444 ? 204.888 -3.326 6.416 1.00 31.49 424 PRO A C 1
ATOM 3090 O O . PRO A 1 444 ? 203.888 -2.730 6.037 1.00 30.90 424 PRO A O 1
ATOM 3094 N N . PHE A 1 445 ? 205.514 -4.236 5.668 1.00 32.11 425 PHE A N 1
ATOM 3095 C CA . PHE A 1 445 ? 204.910 -4.850 4.512 1.00 32.79 425 PHE A CA 1
ATOM 3096 C C . PHE A 1 445 ? 203.500 -5.298 4.894 1.00 34.12 425 PHE A C 1
ATOM 3097 O O . PHE A 1 445 ? 203.299 -5.815 5.995 1.00 35.25 425 PHE A O 1
ATOM 3105 N N . SER A 1 446 ? 202.542 -5.102 3.980 1.00 35.87 426 SER A N 1
ATOM 3106 C CA . SER A 1 446 ? 201.179 -5.592 4.169 1.00 38.07 426 SER A CA 1
ATOM 3107 C C . SER A 1 446 ? 201.150 -7.114 4.032 1.00 39.70 426 SER A C 1
ATOM 3108 O O . SER A 1 446 ? 200.355 -7.767 4.676 1.00 42.32 426 SER A O 1
ATOM 3111 N N . SER A 1 447 ? 202.036 -7.650 3.192 1.00 40.95 427 SER A N 1
ATOM 3112 C CA . SER A 1 447 ? 202.004 -9.045 2.783 1.00 42.33 427 SER A CA 1
ATOM 3113 C C . SER A 1 447 ? 203.421 -9.497 2.397 1.00 42.28 427 SER A C 1
ATOM 3114 O O . SER A 1 447 ? 204.291 -8.662 2.155 1.00 41.40 427 SER A O 1
ATOM 3117 N N . ASN A 1 448 ? 203.634 -10.821 2.354 1.00 42.71 428 ASN A N 1
ATOM 3118 C CA . ASN A 1 448 ? 204.890 -11.426 1.902 1.00 42.75 428 ASN A CA 1
ATOM 3119 C C . ASN A 1 448 ? 204.789 -11.792 0.410 1.00 44.48 428 ASN A C 1
ATOM 3120 O O . ASN A 1 448 ? 205.783 -12.127 -0.211 1.00 43.60 428 ASN A O 1
ATOM 3125 N N . TYR A 1 449 ? 203.594 -11.658 -0.175 1.00 48.89 429 TYR A N 1
ATOM 3126 C CA . TYR A 1 449 ? 203.303 -12.111 -1.536 1.00 54.01 429 TYR A CA 1
ATOM 3127 C C . TYR A 1 449 ? 201.957 -11.517 -1.970 1.00 59.16 429 TYR A C 1
ATOM 3128 O O . TYR A 1 449 ? 200.914 -11.992 -1.517 1.00 59.69 429 TYR A O 1
ATOM 3137 N N . TYR A 1 450 ? 201.973 -10.472 -2.814 1.00 65.69 430 TYR A N 1
ATOM 3138 C CA . TYR A 1 450 ? 200.741 -9.684 -3.080 1.00 72.87 430 TYR A CA 1
ATOM 3139 C C . TYR A 1 450 ? 200.487 -9.515 -4.586 1.00 71.25 430 TYR A C 1
ATOM 3140 O O . TYR A 1 450 ? 201.387 -9.257 -5.370 1.00 71.17 430 TYR A O 1
ATOM 3149 N N . MET A 1 460 ? 202.917 -8.951 -8.959 1.00 84.93 440 MET A N 1
ATOM 3150 C CA . MET A 1 460 ? 203.141 -10.206 -8.241 1.00 84.41 440 MET A CA 1
ATOM 3151 C C . MET A 1 460 ? 204.557 -10.225 -7.641 1.00 80.69 440 MET A C 1
ATOM 3152 O O . MET A 1 460 ? 205.470 -10.783 -8.247 1.00 82.73 440 MET A O 1
ATOM 3157 N N . ARG A 1 461 ? 204.718 -9.635 -6.444 1.00 75.50 441 ARG A N 1
ATOM 3158 C CA . ARG A 1 461 ? 206.031 -9.497 -5.760 1.00 70.97 441 ARG A CA 1
ATOM 3159 C C . ARG A 1 461 ? 206.151 -10.492 -4.590 1.00 63.41 441 ARG A C 1
ATOM 3160 O O . ARG A 1 461 ? 205.246 -10.620 -3.761 1.00 62.14 441 ARG A O 1
ATOM 3168 N N . LYS A 1 462 ? 207.299 -11.176 -4.532 1.00 55.96 442 LYS A N 1
ATOM 3169 C CA . LYS A 1 462 ? 207.700 -12.004 -3.408 1.00 52.02 442 LYS A CA 1
ATOM 3170 C C . LYS A 1 462 ? 208.627 -11.197 -2.494 1.00 47.56 442 LYS A C 1
ATOM 3171 O O . LYS A 1 462 ? 209.491 -10.460 -2.972 1.00 46.24 442 LYS A O 1
ATOM 3177 N N . ASN A 1 463 ? 208.449 -11.350 -1.178 1.00 43.50 443 ASN A N 1
ATOM 3178 C CA . ASN A 1 463 ? 209.347 -10.758 -0.199 1.00 41.25 443 ASN A CA 1
ATOM 3179 C C . ASN A 1 463 ? 210.745 -11.358 -0.409 1.00 41.19 443 ASN A C 1
ATOM 3180 O O . ASN A 1 463 ? 210.926 -12.568 -0.356 1.00 41.76 443 ASN A O 1
ATOM 3185 N N . LYS A 1 464 ? 211.732 -10.494 -0.658 1.00 41.78 444 LYS A N 1
ATOM 3186 C CA . LYS A 1 464 ? 213.035 -10.926 -1.159 1.00 42.53 444 LYS A CA 1
ATOM 3187 C C . LYS A 1 464 ? 213.815 -11.647 -0.051 1.00 41.51 444 LYS A C 1
ATOM 3188 O O . LYS A 1 464 ? 214.524 -12.587 -0.344 1.00 42.43 444 LYS A O 1
ATOM 3194 N N . TYR A 1 465 ? 213.678 -11.204 1.205 1.00 40.63 445 TYR A N 1
ATOM 3195 C CA . TYR A 1 465 ? 214.428 -11.782 2.327 1.00 40.83 445 TYR A CA 1
ATOM 3196 C C . TYR A 1 465 ? 213.759 -13.083 2.795 1.00 41.88 445 TYR A C 1
ATOM 3197 O O . TYR A 1 465 ? 214.454 -13.988 3.269 1.00 42.50 445 TYR A O 1
ATOM 3206 N N . LEU A 1 466 ? 212.427 -13.166 2.674 1.00 41.99 446 LEU A N 1
ATOM 3207 C CA . LEU A 1 466 ? 211.717 -14.423 2.851 1.00 42.28 446 LEU A CA 1
ATOM 3208 C C . LEU A 1 466 ? 212.164 -15.389 1.747 1.00 44.14 446 LEU A C 1
ATOM 3209 O O . LEU A 1 466 ? 212.613 -16.501 2.034 1.00 45.52 446 LEU A O 1
ATOM 3214 N N . LYS A 1 467 ? 212.062 -14.944 0.489 1.00 44.86 447 LYS A N 1
ATOM 3215 C CA . LYS A 1 467 ? 212.462 -15.749 -0.663 1.00 47.15 447 LYS A CA 1
ATOM 3216 C C . LYS A 1 467 ? 213.847 -16.360 -0.406 1.00 48.48 447 LYS A C 1
ATOM 3217 O O . LYS A 1 467 ? 214.061 -17.537 -0.659 1.00 49.20 447 LYS A O 1
ATOM 3223 N N . LYS A 1 468 ? 214.765 -15.552 0.132 1.00 49.68 448 LYS A N 1
ATOM 3224 C CA . LYS A 1 468 ? 216.139 -15.966 0.387 1.00 51.48 448 LYS A CA 1
ATOM 3225 C C . LYS A 1 468 ? 216.194 -16.932 1.586 1.00 50.53 448 LYS A C 1
ATOM 3226 O O . LYS A 1 468 ? 217.016 -17.836 1.589 1.00 51.35 448 LYS A O 1
ATOM 3232 N N . LEU A 1 469 ? 215.344 -16.724 2.601 1.00 48.91 449 LEU A N 1
ATOM 3233 C CA . LEU A 1 469 ? 215.265 -17.618 3.763 1.00 49.27 449 LEU A CA 1
ATOM 3234 C C . LEU A 1 469 ? 214.732 -18.994 3.342 1.00 51.21 449 LEU A C 1
ATOM 3235 O O . LEU A 1 469 ? 215.194 -20.018 3.845 1.00 50.85 449 LEU A O 1
ATOM 3240 N N . LEU A 1 470 ? 213.733 -19.006 2.454 1.00 52.97 450 LEU A N 1
ATOM 3241 C CA . LEU A 1 470 ? 213.194 -20.251 1.921 1.00 55.91 450 LEU A CA 1
ATOM 3242 C C . LEU A 1 470 ? 214.222 -20.866 0.958 1.00 59.61 450 LEU A C 1
ATOM 3243 O O . LEU A 1 470 ? 214.437 -22.076 0.968 1.00 59.12 450 LEU A O 1
ATOM 3248 N N . GLU A 1 471 ? 214.873 -20.007 0.159 1.00 64.28 451 GLU A N 1
ATOM 3249 C CA . GLU A 1 471 ? 215.906 -20.393 -0.824 1.00 66.48 451 GLU A CA 1
ATOM 3250 C C . GLU A 1 471 ? 216.900 -21.373 -0.185 1.00 65.83 451 GLU A C 1
ATOM 3251 O O . GLU A 1 471 ? 217.294 -22.335 -0.822 1.00 65.48 451 GLU A O 1
ATOM 3257 N N . GLU A 1 472 ? 217.277 -21.120 1.077 1.00 66.53 452 GLU A N 1
ATOM 3258 C CA . GLU A 1 472 ? 218.288 -21.911 1.791 1.00 67.38 452 GLU A CA 1
ATOM 3259 C C . GLU A 1 472 ? 217.597 -22.987 2.643 1.00 65.87 452 GLU A C 1
ATOM 3260 O O . GLU A 1 472 ? 218.141 -23.441 3.646 1.00 67.30 452 GLU A O 1
ATOM 3266 N N . LYS A 1 473 ? 216.393 -23.395 2.228 1.00 64.70 453 LYS A N 1
ATOM 3267 C CA . LYS A 1 473 ? 215.677 -24.531 2.820 1.00 64.06 453 LYS A CA 1
ATOM 3268 C C . LYS A 1 473 ? 215.028 -25.386 1.719 1.00 61.52 453 LYS A C 1
ATOM 3269 O O . LYS A 1 473 ? 214.227 -26.271 2.013 1.00 60.45 453 LYS A O 1
ATOM 3275 N N . GLY A 1 474 ? 215.396 -25.119 0.457 1.00 59.91 454 GLY A N 1
ATOM 3276 C CA . GLY A 1 474 ? 214.826 -25.762 -0.725 1.00 59.06 454 GLY A CA 1
ATOM 3277 C C . GLY A 1 474 ? 213.319 -25.586 -0.817 1.00 58.56 454 GLY A C 1
ATOM 3278 O O . GLY A 1 474 ? 212.637 -26.409 -1.444 1.00 56.62 454 GLY A O 1
ATOM 3279 N N . LEU A 1 475 ? 212.814 -24.495 -0.215 1.00 57.72 455 LEU A N 1
ATOM 3280 C CA . LEU A 1 475 ? 211.383 -24.230 -0.052 1.00 55.59 455 LEU A CA 1
ATOM 3281 C C . LEU A 1 475 ? 210.955 -23.037 -0.918 1.00 55.81 455 LEU A C 1
ATOM 3282 O O . LEU A 1 475 ? 209.842 -22.530 -0.763 1.00 56.39 455 LEU A O 1
ATOM 3287 N N . ASP A 1 476 ? 211.825 -22.613 -1.842 1.00 55.61 456 ASP A N 1
ATOM 3288 C CA . ASP A 1 476 ? 211.533 -21.529 -2.787 1.00 55.34 456 ASP A CA 1
ATOM 3289 C C . ASP A 1 476 ? 210.867 -22.134 -4.035 1.00 55.74 456 ASP A C 1
ATOM 3290 O O . ASP A 1 476 ? 211.357 -21.995 -5.171 1.00 52.73 456 ASP A O 1
ATOM 3295 N N . ASN A 1 477 ? 209.728 -22.798 -3.796 1.00 56.61 457 ASN A N 1
ATOM 3296 C CA . ASN A 1 477 ? 208.985 -23.579 -4.797 1.00 56.68 457 ASN A CA 1
ATOM 3297 C C . ASN A 1 477 ? 207.547 -23.045 -4.864 1.00 56.74 457 ASN A C 1
ATOM 3298 O O . ASN A 1 477 ? 207.139 -22.273 -4.002 1.00 56.99 457 ASN A O 1
ATOM 3303 N N . GLU A 1 478 ? 206.785 -23.492 -5.871 1.00 57.29 458 GLU A N 1
ATOM 3304 C CA . GLU A 1 478 ? 205.434 -22.976 -6.145 1.00 57.04 458 GLU A CA 1
ATOM 3305 C C . GLU A 1 478 ? 204.458 -23.418 -5.042 1.00 55.03 458 GLU A C 1
ATOM 3306 O O . GLU A 1 478 ? 203.469 -22.729 -4.802 1.00 52.86 458 GLU A O 1
ATOM 3312 N N . GLU A 1 479 ? 204.771 -24.526 -4.356 1.00 53.67 459 GLU A N 1
ATOM 3313 C CA . GLU A 1 479 ? 203.926 -25.120 -3.297 1.00 53.51 459 GLU A CA 1
ATOM 3314 C C . GLU A 1 479 ? 203.829 -24.184 -2.081 1.00 51.09 459 GLU A C 1
ATOM 3315 O O . GLU A 1 479 ? 202.740 -23.854 -1.625 1.00 49.21 459 GLU A O 1
ATOM 3321 N N . VAL A 1 480 ? 204.986 -23.778 -1.551 1.00 50.29 460 VAL A N 1
ATOM 3322 C CA . VAL A 1 480 ? 205.050 -22.965 -0.346 1.00 48.60 460 VAL A CA 1
ATOM 3323 C C . VAL A 1 480 ? 204.457 -21.585 -0.640 1.00 46.67 460 VAL A C 1
ATOM 3324 O O . VAL A 1 480 ? 203.740 -21.045 0.196 1.00 45.46 460 VAL A O 1
ATOM 3328 N N . TRP A 1 481 ? 204.751 -21.040 -1.826 1.00 45.62 461 TRP A N 1
ATOM 3329 C CA . TRP A 1 481 ? 204.241 -19.721 -2.232 1.00 44.82 461 TRP A CA 1
ATOM 3330 C C . TRP A 1 481 ? 202.725 -19.777 -2.450 1.00 44.79 461 TRP A C 1
ATOM 3331 O O . TRP A 1 481 ? 202.041 -18.796 -2.206 1.00 45.77 461 TRP A O 1
ATOM 3342 N N . ARG A 1 482 ? 202.212 -20.930 -2.889 1.00 45.02 462 ARG A N 1
ATOM 3343 C CA . ARG A 1 482 ? 200.780 -21.138 -3.050 1.00 45.10 462 ARG A CA 1
ATOM 3344 C C . ARG A 1 482 ? 200.116 -21.131 -1.662 1.00 43.78 462 ARG A C 1
ATOM 3345 O O . ARG A 1 482 ? 199.043 -20.559 -1.495 1.00 42.89 462 ARG A O 1
ATOM 3353 N N . GLY A 1 483 ? 200.766 -21.769 -0.679 1.00 42.88 463 GLY A N 1
ATOM 3354 C CA . GLY A 1 483 ? 200.324 -21.772 0.715 1.00 43.55 463 GLY A CA 1
ATOM 3355 C C . GLY A 1 483 ? 200.315 -20.377 1.339 1.00 44.06 463 GLY A C 1
ATOM 3356 O O . GLY A 1 483 ? 199.434 -20.055 2.141 1.00 44.25 463 GLY A O 1
ATOM 3357 N N . ILE A 1 484 ? 201.304 -19.546 0.972 1.00 43.40 464 ILE A N 1
ATOM 3358 C CA . ILE A 1 484 ? 201.450 -18.182 1.493 1.00 42.80 464 ILE A CA 1
ATOM 3359 C C . ILE A 1 484 ? 200.348 -17.280 0.913 1.00 43.50 464 ILE A C 1
ATOM 3360 O O . ILE A 1 484 ? 199.805 -16.435 1.625 1.00 41.96 464 ILE A O 1
ATOM 3365 N N . MET A 1 485 ? 200.052 -17.462 -0.382 1.00 45.89 465 MET A N 1
ATOM 3366 C CA . MET A 1 485 ? 199.001 -16.737 -1.117 1.00 47.23 465 MET A CA 1
ATOM 3367 C C . MET A 1 485 ? 197.622 -17.064 -0.521 1.00 46.48 465 MET A C 1
ATOM 3368 O O . MET A 1 485 ? 196.817 -16.156 -0.289 1.00 45.25 465 MET A O 1
ATOM 3373 N N . LEU A 1 486 ? 197.375 -18.354 -0.242 1.00 46.59 466 LEU A N 1
ATOM 3374 C CA . LEU A 1 486 ? 196.093 -18.832 0.313 1.00 47.12 466 LEU A CA 1
ATOM 3375 C C . LEU A 1 486 ? 195.885 -18.310 1.740 1.00 46.11 466 LEU A C 1
ATOM 3376 O O . LEU A 1 486 ? 194.753 -18.199 2.196 1.00 45.84 466 LEU A O 1
ATOM 3381 N N . ASN A 1 487 ? 196.981 -18.019 2.445 1.00 45.66 467 ASN A N 1
ATOM 3382 C CA . ASN A 1 487 ? 196.914 -17.482 3.796 1.00 45.54 467 ASN A CA 1
ATOM 3383 C C . ASN A 1 487 ? 197.108 -15.956 3.798 1.00 43.85 467 ASN A C 1
ATOM 3384 O O . ASN A 1 487 ? 197.470 -15.377 4.833 1.00 44.81 467 ASN A O 1
ATOM 3389 N N . GLY A 1 488 ? 196.815 -15.312 2.661 1.00 41.86 468 GLY A N 1
ATOM 3390 C CA . GLY A 1 488 ? 196.761 -13.860 2.529 1.00 41.03 468 GLY A CA 1
ATOM 3391 C C . GLY A 1 488 ? 198.118 -13.192 2.711 1.00 40.55 468 GLY A C 1
ATOM 3392 O O . GLY A 1 488 ? 198.181 -12.071 3.209 1.00 40.33 468 GLY A O 1
ATOM 3393 N N . GLY A 1 489 ? 199.193 -13.878 2.296 1.00 39.60 469 GLY A N 1
ATOM 3394 C CA . GLY A 1 489 ? 200.564 -13.343 2.310 1.00 38.31 469 GLY A CA 1
ATOM 3395 C C . GLY A 1 489 ? 201.307 -13.633 3.608 1.00 37.68 469 GLY A C 1
ATOM 3396 O O . GLY A 1 489 ? 202.389 -13.079 3.847 1.00 35.96 469 GLY A O 1
ATOM 3397 N N . SER A 1 490 ? 200.732 -14.513 4.439 1.00 37.48 470 SER A N 1
ATOM 3398 C CA . SER A 1 490 ? 201.277 -14.847 5.753 1.00 37.09 470 SER A CA 1
ATOM 3399 C C . SER A 1 490 ? 202.084 -16.149 5.672 1.00 36.91 470 SER A C 1
ATOM 3400 O O . SER A 1 490 ? 201.841 -16.979 4.785 1.00 36.07 470 SER A O 1
ATOM 3403 N N . VAL A 1 491 ? 203.034 -16.301 6.608 1.00 36.71 471 VAL A N 1
ATOM 3404 C CA . VAL A 1 491 ? 203.834 -17.517 6.778 1.00 37.11 471 VAL A CA 1
ATOM 3405 C C . VAL A 1 491 ? 203.641 -18.076 8.189 1.00 38.51 471 VAL A C 1
ATOM 3406 O O . VAL A 1 491 ? 204.386 -18.968 8.596 1.00 39.42 471 VAL A O 1
ATOM 3410 N N . GLN A 1 492 ? 202.638 -17.570 8.919 1.00 39.90 472 GLN A N 1
ATOM 3411 C CA . GLN A 1 492 ? 202.401 -17.980 10.311 1.00 41.26 472 GLN A CA 1
ATOM 3412 C C . GLN A 1 492 ? 201.832 -19.409 10.352 1.00 42.20 472 GLN A C 1
ATOM 3413 O O . GLN A 1 492 ? 201.918 -20.069 11.386 1.00 43.46 472 GLN A O 1
ATOM 3419 N N . HIS A 1 493 ? 201.301 -19.890 9.218 1.00 42.05 473 HIS A N 1
ATOM 3420 C CA . HIS A 1 493 ? 200.771 -21.257 9.067 1.00 42.89 473 HIS A CA 1
ATOM 3421 C C . HIS A 1 493 ? 201.890 -22.303 8.915 1.00 44.61 473 HIS A C 1
ATOM 3422 O O . HIS A 1 493 ? 201.642 -23.477 9.113 1.00 46.22 473 HIS A O 1
ATOM 3429 N N . MET A 1 494 ? 203.110 -21.882 8.563 1.00 46.16 474 MET A N 1
ATOM 3430 C CA . MET A 1 494 ? 204.190 -22.798 8.147 1.00 47.74 474 MET A CA 1
ATOM 3431 C C . MET A 1 494 ? 204.931 -23.377 9.364 1.00 49.88 474 MET A C 1
ATOM 3432 O O . MET A 1 494 ? 205.636 -22.660 10.061 1.00 50.44 474 MET A O 1
ATOM 3437 N N . SER A 1 495 ? 204.834 -24.695 9.568 1.00 53.11 475 SER A N 1
ATOM 3438 C CA . SER A 1 495 ? 205.583 -25.387 10.642 1.00 54.45 475 SER A CA 1
ATOM 3439 C C . SER A 1 495 ? 207.068 -25.536 10.272 1.00 54.53 475 SER A C 1
ATOM 3440 O O . SER A 1 495 ? 207.873 -25.906 11.113 1.00 54.53 475 SER A O 1
ATOM 3443 N N . GLN A 1 496 ? 207.420 -25.237 9.016 1.00 55.32 476 GLN A N 1
ATOM 3444 C CA . GLN A 1 496 ? 208.808 -25.294 8.522 1.00 56.61 476 GLN A CA 1
ATOM 3445 C C . GLN A 1 496 ? 209.662 -24.126 9.066 1.00 56.50 476 GLN A C 1
ATOM 3446 O O . GLN A 1 496 ? 210.897 -24.222 9.092 1.00 56.50 476 GLN A O 1
ATOM 3452 N N . LEU A 1 497 ? 209.030 -23.012 9.465 1.00 54.09 477 LEU A N 1
ATOM 3453 C CA . LEU A 1 497 ? 209.748 -21.875 10.052 1.00 52.41 477 LEU A CA 1
ATOM 3454 C C . LEU A 1 497 ? 209.733 -21.988 11.585 1.00 52.01 477 LEU A C 1
ATOM 3455 O O . LEU A 1 497 ? 208.754 -22.447 12.175 1.00 50.49 477 LEU A O 1
ATOM 3460 N N . THR A 1 498 ? 210.823 -21.541 12.226 1.00 52.42 478 THR A N 1
ATOM 3461 C CA . THR A 1 498 ? 210.872 -21.396 13.691 1.00 52.58 478 THR A CA 1
ATOM 3462 C C . THR A 1 498 ? 209.929 -20.260 14.093 1.00 51.64 478 THR A C 1
ATOM 3463 O O . THR A 1 498 ? 209.367 -19.583 13.234 1.00 52.23 478 THR A O 1
ATOM 3467 N N . GLN A 1 499 ? 209.763 -20.065 15.402 1.00 51.73 479 GLN A N 1
ATOM 3468 C CA . GLN A 1 499 ? 208.938 -18.987 15.923 1.00 51.41 479 GLN A CA 1
ATOM 3469 C C . GLN A 1 499 ? 209.624 -17.644 15.628 1.00 50.59 479 GLN A C 1
ATOM 3470 O O . GLN A 1 499 ? 208.957 -16.685 15.272 1.00 48.27 479 GLN A O 1
ATOM 3476 N N . GLN A 1 500 ? 210.955 -17.602 15.785 1.00 51.28 480 GLN A N 1
ATOM 3477 C CA . GLN A 1 500 ? 211.756 -16.399 15.560 1.00 52.22 480 GLN A CA 1
ATOM 3478 C C . GLN A 1 500 ? 211.588 -15.943 14.103 1.00 51.53 480 GLN A C 1
ATOM 3479 O O . GLN A 1 500 ? 211.374 -14.753 13.845 1.00 51.10 480 GLN A O 1
ATOM 3485 N N . GLU A 1 501 ? 211.678 -16.894 13.163 1.00 50.05 481 GLU A N 1
ATOM 3486 C CA . GLU A 1 501 ? 211.601 -16.601 11.729 1.00 48.35 481 GLU A CA 1
ATOM 3487 C C . GLU A 1 501 ? 210.189 -16.118 11.364 1.00 46.51 481 GLU A C 1
ATOM 3488 O O . GLU A 1 501 ? 210.032 -15.262 10.516 1.00 45.10 481 GLU A O 1
ATOM 3494 N N . LYS A 1 502 ? 209.163 -16.667 12.018 1.00 46.23 482 LYS A N 1
ATOM 3495 C CA . LYS A 1 502 ? 207.786 -16.233 11.796 1.00 45.84 482 LYS A CA 1
ATOM 3496 C C . LYS A 1 502 ? 207.600 -14.783 12.258 1.00 43.53 482 LYS A C 1
ATOM 3497 O O . LYS A 1 502 ? 206.866 -14.029 11.615 1.00 42.28 482 LYS A O 1
ATOM 3503 N N . ASP A 1 503 ? 208.253 -14.412 13.370 1.00 42.74 483 ASP A N 1
ATOM 3504 C CA . ASP A 1 503 ? 208.166 -13.057 13.950 1.00 41.56 483 ASP A CA 1
ATOM 3505 C C . ASP A 1 503 ? 208.724 -12.034 12.946 1.00 38.93 483 ASP A C 1
ATOM 3506 O O . ASP A 1 503 ? 208.167 -10.963 12.788 1.00 37.86 483 ASP A O 1
ATOM 3511 N N . VAL A 1 504 ? 209.813 -12.398 12.260 1.00 36.66 484 VAL A N 1
ATOM 3512 C CA . VAL A 1 504 ? 210.490 -11.537 11.325 1.00 35.50 484 VAL A CA 1
ATOM 3513 C C . VAL A 1 504 ? 209.573 -11.216 10.137 1.00 34.87 484 VAL A C 1
ATOM 3514 O O . VAL A 1 504 ? 209.686 -10.133 9.542 1.00 33.40 484 VAL A O 1
ATOM 3518 N N . PHE A 1 505 ? 208.706 -12.168 9.768 1.00 35.09 485 PHE A N 1
ATOM 3519 C CA . PHE A 1 505 ? 207.971 -12.091 8.507 1.00 35.42 485 PHE A CA 1
ATOM 3520 C C . PHE A 1 505 ? 206.470 -11.903 8.742 1.00 36.02 485 PHE A C 1
ATOM 3521 O O . PHE A 1 505 ? 205.673 -11.998 7.786 1.00 35.96 485 PHE A O 1
ATOM 3529 N N . LYS A 1 506 ? 206.096 -11.600 9.993 1.00 36.70 486 LYS A N 1
ATOM 3530 C CA . LYS A 1 506 ? 204.763 -11.091 10.290 1.00 37.43 486 LYS A CA 1
ATOM 3531 C C . LYS A 1 506 ? 204.472 -9.903 9.362 1.00 37.45 486 LYS A C 1
ATOM 3532 O O . LYS A 1 506 ? 205.370 -9.113 9.022 1.00 36.28 486 LYS A O 1
ATOM 3538 N N . THR A 1 507 ? 203.205 -9.821 8.951 1.00 38.24 487 THR A N 1
ATOM 3539 C CA . THR A 1 507 ? 202.659 -8.759 8.141 1.00 38.59 487 THR A CA 1
ATOM 3540 C C . THR A 1 507 ? 202.005 -7.694 9.031 1.00 38.30 487 THR A C 1
ATOM 3541 O O . THR A 1 507 ? 201.770 -7.918 10.218 1.00 37.37 487 THR A O 1
ATOM 3545 N N . PHE A 1 508 ? 201.687 -6.555 8.403 1.00 37.81 488 PHE A N 1
ATOM 3546 C CA . PHE A 1 508 ? 201.116 -5.368 9.040 1.00 37.55 488 PHE A CA 1
ATOM 3547 C C . PHE A 1 508 ? 199.977 -5.777 9.991 1.00 37.54 488 PHE A C 1
ATOM 3548 O O . PHE A 1 508 ? 200.016 -5.470 11.185 1.00 37.62 488 PHE A O 1
ATOM 3556 N N . LYS A 1 509 ? 198.982 -6.494 9.469 1.00 37.77 489 LYS A N 1
ATOM 3557 C CA . LYS A 1 509 ? 197.785 -6.823 10.245 1.00 39.15 489 LYS A CA 1
ATOM 3558 C C . LYS A 1 509 ? 198.092 -7.813 11.378 1.00 38.41 489 LYS A C 1
ATOM 3559 O O . LYS A 1 509 ? 197.341 -7.859 12.343 1.00 38.37 489 LYS A O 1
ATOM 3565 N N . GLU A 1 510 ? 199.165 -8.605 11.249 1.00 37.75 490 GLU A N 1
ATOM 3566 C CA . GLU A 1 510 ? 199.535 -9.624 12.252 1.00 37.83 490 GLU A CA 1
ATOM 3567 C C . GLU A 1 510 ? 200.387 -9.020 13.377 1.00 36.00 490 GLU A C 1
ATOM 3568 O O . GLU A 1 510 ? 200.453 -9.580 14.458 1.00 36.11 490 GLU A O 1
ATOM 3574 N N . ILE A 1 511 ? 201.071 -7.910 13.092 1.00 34.20 491 ILE A N 1
ATOM 3575 C CA . ILE A 1 511 ? 201.890 -7.208 14.077 1.00 33.54 491 ILE A CA 1
ATOM 3576 C C . ILE A 1 511 ? 200.969 -6.510 15.086 1.00 33.08 491 ILE A C 1
ATOM 3577 O O . ILE A 1 511 ? 199.912 -5.991 14.727 1.00 32.73 491 ILE A O 1
ATOM 3582 N N . SER A 1 512 ? 201.401 -6.511 16.351 1.00 33.36 492 SER A N 1
ATOM 3583 C CA . SER A 1 512 ? 200.761 -5.770 17.426 1.00 33.56 492 SER A CA 1
ATOM 3584 C C . SER A 1 512 ? 200.778 -4.274 17.093 1.00 33.12 492 SER A C 1
ATOM 3585 O O . SER A 1 512 ? 201.843 -3.670 16.961 1.00 31.98 492 SER A O 1
ATOM 3588 N N . GLN A 1 513 ? 199.586 -3.692 16.972 1.00 33.19 493 GLN A N 1
ATOM 3589 C CA . GLN A 1 513 ? 199.442 -2.300 16.662 1.00 33.28 493 GLN A CA 1
ATOM 3590 C C . GLN A 1 513 ? 200.009 -1.476 17.825 1.00 34.76 493 GLN A C 1
ATOM 3591 O O . GLN A 1 513 ? 200.535 -0.380 17.607 1.00 34.91 493 GLN A O 1
ATOM 3597 N N . LEU A 1 514 ? 199.955 -2.030 19.044 1.00 36.82 494 LEU A N 1
ATOM 3598 C CA . LEU A 1 514 ? 200.542 -1.373 20.218 1.00 37.80 494 LEU A CA 1
ATOM 3599 C C . LEU A 1 514 ? 202.053 -1.213 20.016 1.00 37.60 494 LEU A C 1
ATOM 3600 O O . LEU A 1 514 ? 202.612 -0.171 20.334 1.00 37.41 494 LEU A O 1
ATOM 3605 N N . GLU A 1 515 ? 202.702 -2.264 19.503 1.00 38.31 495 GLU A N 1
ATOM 3606 C CA . GLU A 1 515 ? 204.139 -2.248 19.256 1.00 38.77 495 GLU A CA 1
ATOM 3607 C C . GLU A 1 515 ? 204.462 -1.202 18.181 1.00 36.74 495 GLU A C 1
ATOM 3608 O O . GLU A 1 515 ? 205.438 -0.463 18.321 1.00 37.27 495 GLU A O 1
ATOM 3614 N N . ILE A 1 516 ? 203.627 -1.124 17.138 1.00 34.38 496 ILE A N 1
ATOM 3615 C CA . ILE A 1 516 ? 203.794 -0.135 16.071 1.00 33.38 496 ILE A CA 1
ATOM 3616 C C . ILE A 1 516 ? 203.812 1.287 16.663 1.00 33.02 496 ILE A C 1
ATOM 3617 O O . ILE A 1 516 ? 204.700 2.086 16.345 1.00 32.73 496 ILE A O 1
ATOM 3622 N N . VAL A 1 517 ? 202.811 1.591 17.498 1.00 32.40 497 VAL A N 1
ATOM 3623 C CA . VAL A 1 517 ? 202.654 2.881 18.168 1.00 32.26 497 VAL A CA 1
ATOM 3624 C C . VAL A 1 517 ? 203.857 3.146 19.087 1.00 32.42 497 VAL A C 1
ATOM 3625 O O . VAL A 1 517 ? 204.398 4.261 19.098 1.00 32.05 497 VAL A O 1
ATOM 3629 N N . GLN A 1 518 ? 204.258 2.139 19.873 1.00 32.48 498 GLN A N 1
ATOM 3630 C CA . GLN A 1 518 ? 205.348 2.318 20.835 1.00 32.90 498 GLN A CA 1
ATOM 3631 C C . GLN A 1 518 ? 206.634 2.652 20.080 1.00 31.92 498 GLN A C 1
ATOM 3632 O O . GLN A 1 518 ? 207.403 3.467 20.531 1.00 33.43 498 GLN A O 1
ATOM 3638 N N . GLN A 1 519 ? 206.837 2.012 18.928 1.00 31.12 499 GLN A N 1
ATOM 3639 C CA . GLN A 1 519 ? 208.032 2.224 18.108 1.00 30.78 499 GLN A CA 1
ATOM 3640 C C . GLN A 1 519 ? 207.999 3.624 17.473 1.00 29.69 499 GLN A C 1
ATOM 3641 O O . GLN A 1 519 ? 209.019 4.300 17.393 1.00 28.59 499 GLN A O 1
ATOM 3647 N N . ALA A 1 520 ? 206.804 4.044 17.041 1.00 29.00 500 ALA A N 1
ATOM 3648 C CA . ALA A 1 520 ? 206.579 5.352 16.459 1.00 28.59 500 ALA A CA 1
ATOM 3649 C C . ALA A 1 520 ? 206.848 6.452 17.490 1.00 28.60 500 ALA A C 1
ATOM 3650 O O . ALA A 1 520 ? 207.327 7.518 17.131 1.00 27.76 500 ALA A O 1
ATOM 3652 N N . GLY A 1 521 ? 206.559 6.162 18.769 1.00 29.60 501 GLY A N 1
ATOM 3653 C CA . GLY A 1 521 ? 206.814 7.076 19.895 1.00 29.13 501 GLY A CA 1
ATOM 3654 C C . GLY A 1 521 ? 208.297 7.289 20.114 1.00 28.81 501 GLY A C 1
ATOM 3655 O O . GLY A 1 521 ? 208.759 8.385 20.325 1.00 29.18 501 GLY A O 1
ATOM 3656 N N . ILE A 1 522 ? 209.055 6.207 20.050 1.00 29.24 502 ILE A N 1
ATOM 3657 C CA . ILE A 1 522 ? 210.489 6.259 20.244 1.00 29.85 502 ILE A CA 1
ATOM 3658 C C . ILE A 1 522 ? 211.140 6.988 19.060 1.00 29.23 502 ILE A C 1
ATOM 3659 O O . ILE A 1 522 ? 212.052 7.804 19.239 1.00 28.95 502 ILE A O 1
ATOM 3664 N N . ARG A 1 523 ? 210.664 6.675 17.853 1.00 28.39 503 ARG A N 1
ATOM 3665 C CA . ARG A 1 523 ? 211.196 7.241 16.639 1.00 28.34 503 ARG A CA 1
ATOM 3666 C C . ARG A 1 523 ? 210.999 8.764 16.647 1.00 28.20 503 ARG A C 1
ATOM 3667 O O . ARG A 1 523 ? 211.905 9.505 16.254 1.00 27.29 503 ARG A O 1
ATOM 3675 N N . GLN A 1 524 ? 209.833 9.215 17.137 1.00 28.94 504 GLN A N 1
ATOM 3676 C CA . GLN A 1 524 ? 209.364 10.620 17.023 1.00 28.97 504 GLN A CA 1
ATOM 3677 C C . GLN A 1 524 ? 210.324 11.585 17.725 1.00 29.34 504 GLN A C 1
ATOM 3678 O O . GLN A 1 524 ? 210.455 12.730 17.300 1.00 29.29 504 GLN A O 1
ATOM 3684 N N . LYS A 1 525 ? 210.995 11.118 18.781 1.00 30.08 505 LYS A N 1
ATOM 3685 C CA . LYS A 1 525 ? 211.939 11.936 19.535 1.00 31.01 505 LYS A CA 1
ATOM 3686 C C . LYS A 1 525 ? 213.091 12.408 18.641 1.00 30.76 505 LYS A C 1
ATOM 3687 O O . LYS A 1 525 ? 213.685 13.433 18.944 1.00 31.08 505 LYS A O 1
ATOM 3693 N N . PHE A 1 526 ? 213.369 11.691 17.540 1.00 30.10 506 PHE A N 1
ATOM 3694 C CA . PHE A 1 526 ? 214.514 11.984 16.662 1.00 29.81 506 PHE A CA 1
ATOM 3695 C C . PHE A 1 526 ? 214.070 12.671 15.349 1.00 29.66 506 PHE A C 1
ATOM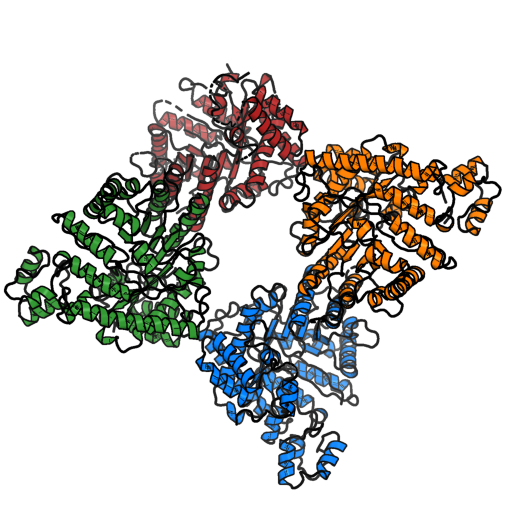 3696 O O . PHE A 1 526 ? 214.903 12.949 14.478 1.00 29.73 506 PHE A O 1
ATOM 3704 N N . VAL A 1 527 ? 212.773 12.981 15.209 1.00 28.90 507 VAL A N 1
ATOM 3705 C CA . VAL A 1 527 ? 212.214 13.550 13.976 1.00 28.47 507 VAL A CA 1
ATOM 3706 C C . VAL A 1 527 ? 211.545 14.884 14.325 1.00 28.72 507 VAL A C 1
ATOM 3707 O O . VAL A 1 527 ? 210.580 14.903 15.070 1.00 29.63 507 VAL A O 1
ATOM 3711 N N . ASP A 1 528 ? 212.051 15.993 13.775 1.00 28.73 508 ASP A N 1
ATOM 3712 C CA . ASP A 1 528 ? 211.622 17.312 14.239 1.00 28.90 508 ASP A CA 1
ATOM 3713 C C . ASP A 1 528 ? 210.244 17.646 13.655 1.00 28.05 508 ASP A C 1
ATOM 3714 O O . ASP A 1 528 ? 209.545 18.509 14.209 1.00 28.54 508 ASP A O 1
ATOM 3719 N N . GLN A 1 529 ? 209.848 16.961 12.576 1.00 26.85 509 GLN A N 1
ATOM 3720 C CA . GLN A 1 529 ? 208.470 17.029 12.089 1.00 26.61 509 GLN A CA 1
ATOM 3721 C C . GLN A 1 529 ? 207.738 15.756 12.542 1.00 26.37 509 GLN A C 1
ATOM 3722 O O . GLN A 1 529 ? 207.812 15.379 13.708 1.00 26.81 509 GLN A O 1
ATOM 3728 N N . GLY A 1 530 ? 207.030 15.097 11.626 1.00 26.18 510 GLY A N 1
ATOM 3729 C CA . GLY A 1 530 ? 206.136 14.010 11.943 1.00 26.62 510 GLY A CA 1
ATOM 3730 C C . GLY A 1 530 ? 206.389 12.824 11.037 1.00 27.40 510 GLY A C 1
ATOM 3731 O O . GLY A 1 530 ? 207.413 12.770 10.343 1.00 28.15 510 GLY A O 1
ATOM 3732 N N . GLN A 1 531 ? 205.445 11.880 11.048 1.00 28.03 511 GLN A N 1
ATOM 3733 C CA . GLN A 1 531 ? 205.587 10.619 10.358 1.00 28.56 511 GLN A CA 1
ATOM 3734 C C . GLN A 1 531 ? 204.195 10.058 10.018 1.00 28.49 511 GLN A C 1
ATOM 3735 O O . GLN A 1 531 ? 203.308 9.972 10.877 1.00 28.84 511 GLN A O 1
ATOM 3741 N N . SER A 1 532 ? 204.005 9.731 8.737 1.00 28.00 512 SER A N 1
ATOM 3742 C CA . SER A 1 532 ? 202.792 9.129 8.248 1.00 28.36 512 SER A CA 1
ATOM 3743 C C . SER A 1 532 ? 202.648 7.753 8.891 1.00 29.44 512 SER A C 1
ATOM 3744 O O . SER A 1 532 ? 203.391 6.849 8.542 1.00 31.87 512 SER A O 1
ATOM 3747 N N . LEU A 1 533 ? 201.715 7.611 9.837 1.00 29.32 513 LEU A N 1
ATOM 3748 C CA . LEU A 1 533 ? 201.597 6.401 10.616 1.00 29.25 513 LEU A CA 1
ATOM 3749 C C . LEU A 1 533 ? 200.215 5.792 10.389 1.00 29.92 513 LEU A C 1
ATOM 3750 O O . LEU A 1 533 ? 199.237 6.218 10.979 1.00 30.32 513 LEU A O 1
ATOM 3755 N N . ASN A 1 534 ? 200.162 4.798 9.502 1.00 30.86 514 ASN A N 1
ATOM 3756 C CA . ASN A 1 534 ? 199.003 3.959 9.302 1.00 31.67 514 ASN A CA 1
ATOM 3757 C C . ASN A 1 534 ? 198.913 2.923 10.435 1.00 32.73 514 ASN A C 1
ATOM 3758 O O . ASN A 1 534 ? 199.936 2.474 10.949 1.00 33.01 514 ASN A O 1
ATOM 3763 N N . LEU A 1 535 ? 197.678 2.571 10.819 1.00 33.91 515 LEU A N 1
ATOM 3764 C CA . LEU A 1 535 ? 197.382 1.445 11.704 1.00 34.95 515 LEU A CA 1
ATOM 3765 C C . LEU A 1 535 ? 196.466 0.481 10.959 1.00 36.86 515 LEU A C 1
ATOM 3766 O O . LEU A 1 535 ? 195.647 0.899 10.141 1.00 37.24 515 LEU A O 1
ATOM 3771 N N . ASN A 1 536 ? 196.626 -0.807 11.256 1.00 39.87 516 ASN A N 1
ATOM 3772 C CA . ASN A 1 536 ? 195.719 -1.813 10.784 1.00 42.81 516 ASN A CA 1
ATOM 3773 C C . ASN A 1 536 ? 194.850 -2.279 11.951 1.00 44.24 516 ASN A C 1
ATOM 3774 O O . ASN A 1 536 ? 195.336 -2.941 12.843 1.00 44.79 516 ASN A O 1
ATOM 3779 N N . ILE A 1 537 ? 193.572 -1.896 11.912 1.00 48.35 517 ILE A N 1
ATOM 3780 C CA . ILE A 1 537 ? 192.546 -2.278 12.887 1.00 52.13 517 ILE A CA 1
ATOM 3781 C C . ILE A 1 537 ? 191.500 -3.137 12.173 1.00 55.22 517 ILE A C 1
ATOM 3782 O O . ILE A 1 537 ? 190.798 -2.641 11.294 1.00 55.90 517 ILE A O 1
ATOM 3787 N N . PRO A 1 538 ? 191.344 -4.438 12.516 1.00 59.39 518 PRO A N 1
ATOM 3788 C CA . PRO A 1 538 ? 190.264 -5.246 11.942 1.00 61.83 518 PRO A CA 1
ATOM 3789 C C . PRO A 1 538 ? 188.898 -4.868 12.540 1.00 64.30 518 PRO A C 1
ATOM 3790 O O . PRO A 1 538 ? 188.839 -4.403 13.673 1.00 65.67 518 PRO A O 1
ATOM 3794 N N . ALA A 1 539 ? 187.824 -5.055 11.762 1.00 68.57 519 ALA A N 1
ATOM 3795 C CA . ALA A 1 539 ? 186.429 -4.858 12.220 1.00 72.07 519 ALA A CA 1
ATOM 3796 C C . ALA A 1 539 ? 186.154 -5.709 13.472 1.00 73.73 519 ALA A C 1
ATOM 3797 O O . ALA A 1 539 ? 185.519 -5.240 14.429 1.00 72.81 519 ALA A O 1
ATOM 3799 N N . GLU A 1 540 ? 186.641 -6.958 13.443 1.00 75.06 520 GLU A N 1
ATOM 3800 C CA . GLU A 1 540 ? 186.736 -7.855 14.606 1.00 76.32 520 GLU A CA 1
ATOM 3801 C C . GLU A 1 540 ? 186.940 -7.052 15.906 1.00 75.36 520 GLU A C 1
ATOM 3802 O O . GLU A 1 540 ? 186.109 -7.135 16.806 1.00 77.39 520 GLU A O 1
ATOM 3808 N N . LEU A 1 541 ? 188.032 -6.272 15.978 1.00 72.63 521 LEU A N 1
ATOM 3809 C CA . LEU A 1 541 ? 188.558 -5.671 17.229 1.00 70.45 521 LEU A CA 1
ATOM 3810 C C . LEU A 1 541 ? 187.479 -4.822 17.917 1.00 70.06 521 LEU A C 1
ATOM 3811 O O . LEU A 1 541 ? 186.758 -4.069 17.261 1.00 71.33 521 LEU A O 1
ATOM 3816 N N . ALA A 1 542 ? 187.392 -4.952 19.246 1.00 67.49 522 ALA A N 1
ATOM 3817 C CA . ALA A 1 542 ? 186.412 -4.235 20.057 1.00 66.21 522 ALA A CA 1
ATOM 3818 C C . ALA A 1 542 ? 186.811 -2.756 20.164 1.00 65.10 522 ALA A C 1
ATOM 3819 O O . ALA A 1 542 ? 187.993 -2.424 20.161 1.00 62.85 522 ALA A O 1
ATOM 3821 N N . ILE A 1 543 ? 185.803 -1.884 20.280 1.00 64.81 523 ILE A N 1
ATOM 3822 C CA . ILE A 1 543 ? 185.977 -0.436 20.259 1.00 64.32 523 ILE A CA 1
ATOM 3823 C C . ILE A 1 543 ? 186.704 0.022 21.533 1.00 63.75 523 ILE A C 1
ATOM 3824 O O . ILE A 1 543 ? 187.366 1.057 21.518 1.00 64.72 523 ILE A O 1
ATOM 3829 N N . LYS A 1 544 ? 186.603 -0.754 22.618 1.00 63.27 524 LYS A N 1
ATOM 3830 C CA . LYS A 1 544 ? 187.394 -0.507 23.828 1.00 63.30 524 LYS A CA 1
ATOM 3831 C C . LYS A 1 544 ? 188.892 -0.579 23.492 1.00 61.14 524 LYS A C 1
ATOM 3832 O O . LYS A 1 544 ? 189.675 0.234 23.972 1.00 58.49 524 LYS A O 1
ATOM 3838 N N . ASP A 1 545 ? 189.275 -1.571 22.678 1.00 60.58 525 ASP A N 1
ATOM 3839 C CA . ASP A 1 545 ? 190.679 -1.858 22.339 1.00 59.66 525 ASP A CA 1
ATOM 3840 C C . ASP A 1 545 ? 191.218 -0.796 21.369 1.00 55.87 525 ASP A C 1
ATOM 3841 O O . ASP A 1 545 ? 192.361 -0.365 21.499 1.00 54.72 525 ASP A O 1
ATOM 3846 N N . VAL A 1 546 ? 190.392 -0.401 20.392 1.00 52.75 526 VAL A N 1
ATOM 3847 C CA . VAL A 1 546 ? 190.737 0.647 19.441 1.00 50.49 526 VAL A CA 1
ATOM 3848 C C . VAL A 1 546 ? 190.994 1.940 20.213 1.00 49.23 526 VAL A C 1
ATOM 3849 O O . VAL A 1 546 ? 191.958 2.630 19.939 1.00 48.50 526 VAL A O 1
ATOM 3853 N N . ASN A 1 547 ? 190.105 2.244 21.164 1.00 49.71 527 ASN A N 1
ATOM 3854 C CA . ASN A 1 547 ? 190.160 3.455 21.992 1.00 50.31 527 ASN A CA 1
ATOM 3855 C C . ASN A 1 547 ? 191.490 3.518 22.766 1.00 48.70 527 ASN A C 1
ATOM 3856 O O . ASN A 1 547 ? 192.165 4.555 22.764 1.00 46.91 527 ASN A O 1
ATOM 3861 N N . ARG A 1 548 ? 191.854 2.404 23.416 1.00 48.16 528 ARG A N 1
ATOM 3862 C CA . ARG A 1 548 ? 193.099 2.258 24.191 1.00 48.70 528 ARG A CA 1
ATOM 3863 C C . ARG A 1 548 ? 194.331 2.504 23.308 1.00 46.24 528 ARG A C 1
ATOM 3864 O O . ARG A 1 548 ? 195.332 3.031 23.770 1.00 45.36 528 ARG A O 1
ATOM 3872 N N . LEU A 1 549 ? 194.244 2.085 22.044 1.00 44.23 529 LEU A N 1
ATOM 3873 C CA . LEU A 1 549 ? 195.301 2.254 21.057 1.00 42.94 529 LEU A CA 1
ATOM 3874 C C . LEU A 1 549 ? 195.504 3.743 20.729 1.00 40.89 529 LEU A C 1
ATOM 3875 O O . LEU A 1 549 ? 196.642 4.215 20.704 1.00 38.66 529 LEU A O 1
ATOM 3880 N N . MET A 1 550 ? 194.403 4.476 20.513 1.00 39.90 530 MET A N 1
ATOM 3881 C CA . MET A 1 550 ? 194.467 5.920 20.257 1.00 40.09 530 MET A CA 1
ATOM 3882 C C . MET A 1 550 ? 195.103 6.621 21.463 1.00 38.61 530 MET A C 1
ATOM 3883 O O . MET A 1 550 ? 195.894 7.536 21.287 1.00 38.04 530 MET A O 1
ATOM 3888 N N . ILE A 1 551 ? 194.739 6.193 22.680 1.00 38.30 531 ILE A N 1
ATOM 3889 C CA . ILE A 1 551 ? 195.202 6.839 23.934 1.00 37.58 531 ILE A CA 1
ATOM 3890 C C . ILE A 1 551 ? 196.706 6.592 24.139 1.00 36.89 531 ILE A C 1
ATOM 3891 O O . ILE A 1 551 ? 197.428 7.499 24.517 1.00 36.17 531 ILE A O 1
ATOM 3896 N N . GLU A 1 552 ? 197.175 5.369 23.881 1.00 37.33 532 GLU A N 1
ATOM 3897 C CA . GLU A 1 552 ? 198.607 5.047 23.978 1.00 38.40 532 GLU A CA 1
ATOM 3898 C C . GLU A 1 552 ? 199.425 5.946 23.043 1.00 36.72 532 GLU A C 1
ATOM 3899 O O . GLU A 1 552 ? 200.445 6.506 23.470 1.00 35.55 532 GLU A O 1
ATOM 3905 N N . ALA A 1 553 ? 198.976 6.064 21.780 1.00 34.80 533 ALA A N 1
ATOM 3906 C CA . ALA A 1 553 ? 199.637 6.900 20.769 1.00 33.44 533 ALA A CA 1
ATOM 3907 C C . ALA A 1 553 ? 199.770 8.331 21.298 1.00 32.68 533 ALA A C 1
ATOM 3908 O O . ALA A 1 553 ? 200.848 8.930 21.276 1.00 31.98 533 ALA A O 1
ATOM 3910 N N . TRP A 1 554 ? 198.651 8.855 21.800 1.00 32.54 534 TRP A N 1
ATOM 3911 C CA . TRP A 1 554 ? 198.586 10.181 22.368 1.00 32.01 534 TRP A CA 1
ATOM 3912 C C . TRP A 1 554 ? 199.570 10.285 23.540 1.00 32.33 534 TRP A C 1
ATOM 3913 O O . TRP A 1 554 ? 200.427 11.164 23.562 1.00 32.76 534 TRP A O 1
ATOM 3924 N N . GLN A 1 555 ? 199.471 9.344 24.483 1.00 32.71 535 GLN A N 1
ATOM 3925 C CA . GLN A 1 555 ? 200.274 9.359 25.702 1.00 33.30 535 GLN A CA 1
ATOM 3926 C C . GLN A 1 555 ? 201.768 9.288 25.378 1.00 33.24 535 GLN A C 1
ATOM 3927 O O . GLN A 1 555 ? 202.556 9.859 26.097 1.00 33.76 535 GLN A O 1
ATOM 3933 N N . GLN A 1 556 ? 202.148 8.617 24.287 1.00 33.81 536 GLN A N 1
ATOM 3934 C CA . GLN A 1 556 ? 203.564 8.396 24.000 1.00 34.62 536 GLN A CA 1
ATOM 3935 C C . GLN A 1 556 ? 204.150 9.446 23.043 1.00 33.41 536 GLN A C 1
ATOM 3936 O O . GLN A 1 556 ? 205.277 9.305 22.635 1.00 33.62 536 GLN A O 1
ATOM 3942 N N . GLY A 1 557 ? 203.412 10.517 22.736 1.00 32.38 537 GLY A N 1
ATOM 3943 C CA . GLY A 1 557 ? 203.970 11.669 22.018 1.00 31.52 537 GLY A CA 1
ATOM 3944 C C . GLY A 1 557 ? 203.846 11.558 20.504 1.00 30.82 537 GLY A C 1
ATOM 3945 O O . GLY A 1 557 ? 204.488 12.325 19.780 1.00 30.85 537 GLY A O 1
ATOM 3946 N N . VAL A 1 558 ? 203.018 10.623 20.017 1.00 30.20 538 VAL A N 1
ATOM 3947 C CA . VAL A 1 558 ? 202.722 10.519 18.587 1.00 30.23 538 VAL A CA 1
ATOM 3948 C C . VAL A 1 558 ? 201.994 11.800 18.144 1.00 30.34 538 VAL A C 1
ATOM 3949 O O . VAL A 1 558 ? 201.030 12.249 18.785 1.00 29.97 538 VAL A O 1
ATOM 3953 N N . LYS A 1 559 ? 202.486 12.384 17.044 1.00 29.81 539 LYS A N 1
ATOM 3954 C CA . LYS A 1 559 ? 202.053 13.684 16.570 1.00 29.74 539 LYS A CA 1
ATOM 3955 C C . LYS A 1 559 ? 200.802 13.519 15.694 1.00 29.45 539 LYS A C 1
ATOM 3956 O O . LYS A 1 559 ? 199.903 14.359 15.740 1.00 30.28 539 LYS A O 1
ATOM 3962 N N . SER A 1 560 ? 200.752 12.449 14.895 1.00 28.00 540 SER A N 1
ATOM 3963 C CA . SER A 1 560 ? 199.646 12.244 14.017 1.00 27.87 540 SER A CA 1
ATOM 3964 C C . SER A 1 560 ? 199.433 10.753 13.736 1.00 27.99 540 SER A C 1
ATOM 3965 O O . SER A 1 560 ? 200.362 9.951 13.859 1.00 28.63 540 SER A O 1
ATOM 3968 N N . LEU A 1 561 ? 198.186 10.418 13.376 1.00 27.49 541 LEU A N 1
ATOM 3969 C CA . LEU A 1 561 ? 197.793 9.139 12.798 1.00 27.65 541 LEU A CA 1
ATOM 3970 C C . LEU A 1 561 ? 197.206 9.404 11.408 1.00 27.65 541 LEU A C 1
ATOM 3971 O O . LEU A 1 561 ? 196.363 10.298 11.260 1.00 26.52 541 LEU A O 1
ATOM 3976 N N . TYR A 1 562 ? 197.640 8.605 10.424 1.00 27.92 542 TYR A N 1
ATOM 3977 C CA . TYR A 1 562 ? 197.226 8.730 9.037 1.00 28.88 542 TYR A CA 1
ATOM 3978 C C . TYR A 1 562 ? 195.939 7.926 8.841 1.00 30.91 542 TYR A C 1
ATOM 3979 O O . TYR A 1 562 ? 194.977 8.130 9.576 1.00 31.01 542 TYR A O 1
ATOM 3988 N N . TYR A 1 563 ? 195.909 7.037 7.842 1.00 33.29 543 TYR A N 1
ATOM 3989 C CA . TYR A 1 563 ? 194.726 6.239 7.574 1.00 35.94 543 TYR A CA 1
ATOM 3990 C C . TYR A 1 563 ? 194.603 5.121 8.613 1.00 36.99 543 TYR A C 1
ATOM 3991 O O . TYR A 1 563 ? 195.582 4.637 9.157 1.00 35.81 543 TYR A O 1
ATOM 4000 N N . GLN A 1 564 ? 193.364 4.701 8.855 1.00 40.25 544 GLN A N 1
ATOM 4001 C CA . GLN A 1 564 ? 193.087 3.443 9.511 1.00 42.25 544 GLN A CA 1
ATOM 4002 C C . GLN A 1 564 ? 192.681 2.432 8.434 1.00 43.01 544 GLN A C 1
ATOM 4003 O O . GLN A 1 564 ? 191.714 2.648 7.729 1.00 41.98 544 GLN A O 1
ATOM 4009 N N . ARG A 1 565 ? 193.481 1.372 8.287 1.00 45.81 545 ARG A N 1
ATOM 4010 C CA . ARG A 1 565 ? 193.238 0.300 7.328 1.00 49.41 545 ARG A CA 1
ATOM 4011 C C . ARG A 1 565 ? 192.417 -0.777 8.054 1.00 52.98 545 ARG A C 1
ATOM 4012 O O . ARG A 1 565 ? 192.458 -0.858 9.290 1.00 52.23 545 ARG A O 1
ATOM 4020 N N . SER A 1 566 ? 191.636 -1.565 7.301 1.00 57.94 546 SER A N 1
ATOM 4021 C CA . SER A 1 566 ? 190.662 -2.515 7.893 1.00 61.51 546 SER A CA 1
ATOM 4022 C C . SER A 1 566 ? 190.736 -3.887 7.211 1.00 65.51 546 SER A C 1
ATOM 4023 O O . SER A 1 566 ? 189.755 -4.336 6.620 1.00 69.81 546 SER A O 1
ATOM 4026 N N . GLN A 1 567 ? 191.894 -4.551 7.322 1.00 70.07 547 GLN A N 1
ATOM 4027 C CA . GLN A 1 567 ? 192.127 -5.863 6.693 1.00 73.25 547 GLN A CA 1
ATOM 4028 C C . GLN A 1 567 ? 191.438 -6.956 7.522 1.00 73.43 547 GLN A C 1
ATOM 4029 O O . GLN A 1 567 ? 191.720 -7.121 8.707 1.00 71.87 547 GLN A O 1
ATOM 4035 N N . THR B 1 39 ? 150.565 63.995 -4.971 1.00 65.45 19 THR B N 1
ATOM 4036 C CA . THR B 1 39 ? 150.784 64.420 -3.545 1.00 68.53 19 THR B CA 1
ATOM 4037 C C . THR B 1 39 ? 151.897 63.567 -2.904 1.00 67.87 19 THR B C 1
ATOM 4038 O O . THR B 1 39 ? 152.109 62.413 -3.269 1.00 67.33 19 THR B O 1
ATOM 4042 N N . LYS B 1 40 ? 152.600 64.158 -1.929 1.00 68.11 20 LYS B N 1
ATOM 4043 C CA . LYS B 1 40 ? 153.838 63.597 -1.346 1.00 65.72 20 LYS B CA 1
ATOM 4044 C C . LYS B 1 40 ? 153.533 62.382 -0.460 1.00 61.12 20 LYS B C 1
ATOM 4045 O O . LYS B 1 40 ? 152.784 62.481 0.510 1.00 59.29 20 LYS B O 1
ATOM 4051 N N . MET B 1 41 ? 154.152 61.251 -0.824 1.00 56.69 21 MET B N 1
ATOM 4052 C CA . MET B 1 41 ? 154.137 59.979 -0.090 1.00 54.05 21 MET B CA 1
ATOM 4053 C C . MET B 1 41 ? 152.815 59.234 -0.318 1.00 50.30 21 MET B C 1
ATOM 4054 O O . MET B 1 41 ? 152.493 58.303 0.419 1.00 49.45 21 MET B O 1
ATOM 4059 N N . TRP B 1 42 ? 152.112 59.580 -1.402 1.00 47.25 22 TRP B N 1
ATOM 4060 C CA . TRP B 1 42 ? 150.832 58.962 -1.750 1.00 45.17 22 TRP B CA 1
ATOM 4061 C C . TRP B 1 42 ? 150.959 57.432 -1.752 1.00 43.62 22 TRP B C 1
ATOM 4062 O O . TRP B 1 42 ? 150.013 56.736 -1.423 1.00 43.29 22 TRP B O 1
ATOM 4073 N N . TRP B 1 43 ? 152.149 56.932 -2.106 1.00 42.98 23 TRP B N 1
ATOM 4074 C CA . TRP B 1 43 ? 152.398 55.511 -2.384 1.00 42.06 23 TRP B CA 1
ATOM 4075 C C . TRP B 1 43 ? 152.693 54.714 -1.101 1.00 43.30 23 TRP B C 1
ATOM 4076 O O . TRP B 1 43 ? 152.559 53.498 -1.093 1.00 42.46 23 TRP B O 1
ATOM 4087 N N . LYS B 1 44 ? 153.107 55.399 -0.031 1.00 46.81 24 LYS B N 1
ATOM 4088 C CA . LYS B 1 44 ? 153.473 54.767 1.249 1.00 49.55 24 LYS B CA 1
ATOM 4089 C C . LYS B 1 44 ? 152.213 54.315 1.999 1.00 51.03 24 LYS B C 1
ATOM 4090 O O . LYS B 1 44 ? 151.472 55.140 2.542 1.00 49.71 24 LYS B O 1
ATOM 4096 N N . ASN B 1 45 ? 152.012 52.993 2.030 1.00 53.42 25 ASN B N 1
ATOM 4097 C CA . ASN B 1 45 ? 150.904 52.318 2.712 1.00 54.78 25 ASN B CA 1
ATOM 4098 C C . ASN B 1 45 ? 151.465 51.070 3.413 1.00 57.90 25 ASN B C 1
ATOM 4099 O O . ASN B 1 45 ? 152.686 50.899 3.493 1.00 57.90 25 ASN B O 1
ATOM 4104 N N . SER B 1 46 ? 150.577 50.198 3.905 1.00 60.26 26 SER B N 1
ATOM 4105 C CA . SER B 1 46 ? 150.968 48.996 4.650 1.00 61.50 26 SER B CA 1
ATOM 4106 C C . SER B 1 46 ? 151.691 48.000 3.735 1.00 59.63 26 SER B C 1
ATOM 4107 O O . SER B 1 46 ? 152.561 47.256 4.194 1.00 58.12 26 SER B O 1
ATOM 4110 N N . GLU B 1 47 ? 151.313 47.981 2.453 1.00 57.75 27 GLU B N 1
ATOM 4111 C CA . GLU B 1 47 ? 151.842 47.000 1.512 1.00 58.60 27 GLU B CA 1
ATOM 4112 C C . GLU B 1 47 ? 153.266 47.406 1.107 1.00 55.05 27 GLU B C 1
ATOM 4113 O O . GLU B 1 47 ? 154.136 46.559 0.993 1.00 54.28 27 GLU B O 1
ATOM 4119 N N . SER B 1 48 ? 153.504 48.706 0.913 1.00 52.44 28 SER B N 1
ATOM 4120 C CA . SER B 1 48 ? 154.818 49.175 0.511 1.00 52.04 28 SER B CA 1
ATOM 4121 C C . SER B 1 48 ? 155.746 49.242 1.732 1.00 51.84 28 SER B C 1
ATOM 4122 O O . SER B 1 48 ? 156.933 48.930 1.601 1.00 50.76 28 SER B O 1
ATOM 4125 N N . GLU B 1 49 ? 155.191 49.590 2.906 1.00 52.40 29 GLU B N 1
ATOM 4126 C CA . GLU B 1 49 ? 155.928 49.596 4.195 1.00 53.34 29 GLU B CA 1
ATOM 4127 C C . GLU B 1 49 ? 156.507 48.205 4.488 1.00 51.83 29 GLU B C 1
ATOM 4128 O O . GLU B 1 49 ? 157.631 48.093 4.959 1.00 51.77 29 GLU B O 1
ATOM 4134 N N . GLN B 1 50 ? 155.737 47.149 4.217 1.00 52.04 30 GLN B N 1
ATOM 4135 C CA . GLN B 1 50 ? 156.216 45.793 4.473 1.00 54.11 30 GLN B CA 1
ATOM 4136 C C . GLN B 1 50 ? 157.422 45.504 3.568 1.00 51.96 30 GLN B C 1
ATOM 4137 O O . GLN B 1 50 ? 158.434 44.964 4.028 1.00 53.30 30 GLN B O 1
ATOM 4143 N N . ILE B 1 51 ? 157.315 45.870 2.287 1.00 49.21 31 ILE B N 1
ATOM 4144 C CA . ILE B 1 51 ? 158.393 45.636 1.338 1.00 46.32 31 ILE B CA 1
ATOM 4145 C C . ILE B 1 51 ? 159.644 46.379 1.837 1.00 44.88 31 ILE B C 1
ATOM 4146 O O . ILE B 1 51 ? 160.709 45.784 1.942 1.00 43.59 31 ILE B O 1
ATOM 4151 N N . LEU B 1 52 ? 159.484 47.651 2.224 1.00 42.79 32 LEU B N 1
ATOM 4152 C CA . LEU B 1 52 ? 160.615 48.505 2.576 1.00 41.92 32 LEU B CA 1
ATOM 4153 C C . LEU B 1 52 ? 161.284 48.042 3.878 1.00 42.07 32 LEU B C 1
ATOM 4154 O O . LEU B 1 52 ? 162.465 48.318 4.086 1.00 40.79 32 LEU B O 1
ATOM 4159 N N . ASN B 1 53 ? 160.548 47.311 4.722 1.00 42.64 33 ASN B N 1
ATOM 4160 C CA . ASN B 1 53 ? 161.077 46.788 5.991 1.00 44.03 33 ASN B CA 1
ATOM 4161 C C . ASN B 1 53 ? 161.981 45.562 5.772 1.00 45.05 33 ASN B C 1
ATOM 4162 O O . ASN B 1 53 ? 162.575 45.090 6.726 1.00 46.05 33 ASN B O 1
ATOM 4167 N N . ARG B 1 54 ? 162.110 45.053 4.539 1.00 46.79 34 ARG B N 1
ATOM 4168 C CA . ARG B 1 54 ? 162.998 43.911 4.280 1.00 48.63 34 ARG B CA 1
ATOM 4169 C C . ARG B 1 54 ? 164.389 44.421 3.864 1.00 47.95 34 ARG B C 1
ATOM 4170 O O . ARG B 1 54 ? 164.959 43.973 2.875 1.00 49.76 34 ARG B O 1
ATOM 4178 N N . GLY B 1 55 ? 164.948 45.346 4.656 1.00 46.68 35 GLY B N 1
ATOM 4179 C CA . GLY B 1 55 ? 166.351 45.780 4.517 1.00 44.32 35 GLY B CA 1
ATOM 4180 C C . GLY B 1 55 ? 166.556 46.977 3.592 1.00 41.77 35 GLY B C 1
ATOM 4181 O O . GLY B 1 55 ? 167.693 47.247 3.221 1.00 40.56 35 GLY B O 1
ATOM 4182 N N . TYR B 1 56 ? 165.477 47.699 3.245 1.00 38.97 36 TYR B N 1
ATOM 4183 C CA . TYR B 1 56 ? 165.568 48.983 2.533 1.00 37.80 36 TYR B CA 1
ATOM 4184 C C . TYR B 1 56 ? 165.874 50.118 3.519 1.00 35.73 36 TYR B C 1
ATOM 4185 O O . TYR B 1 56 ? 166.483 51.132 3.145 1.00 35.23 36 TYR B O 1
ATOM 4194 N N . LEU B 1 57 ? 165.418 49.946 4.767 1.00 33.74 37 LEU B N 1
ATOM 4195 C CA . LEU B 1 57 ? 165.523 50.936 5.833 1.00 32.39 37 LEU B CA 1
ATOM 4196 C C . LEU B 1 57 ? 166.529 50.448 6.874 1.00 31.63 37 LEU B C 1
ATOM 4197 O O . LEU B 1 57 ? 166.555 49.273 7.199 1.00 31.54 37 LEU B O 1
ATOM 4202 N N . LEU B 1 58 ? 167.324 51.375 7.406 1.00 31.54 38 LEU B N 1
ATOM 4203 C CA . LEU B 1 58 ? 168.200 51.106 8.541 1.00 32.24 38 LEU B CA 1
ATOM 4204 C C . LEU B 1 58 ? 167.345 51.041 9.813 1.00 32.61 38 LEU B C 1
ATOM 4205 O O . LEU B 1 58 ? 166.226 51.547 9.840 1.00 31.39 38 LEU B O 1
ATOM 4210 N N . LYS B 1 59 ? 167.896 50.409 10.854 1.00 33.47 39 LYS B N 1
ATOM 4211 C CA . LYS B 1 59 ? 167.248 50.274 12.151 1.00 34.50 39 LYS B CA 1
ATOM 4212 C C . LYS B 1 59 ? 166.811 51.668 12.621 1.00 33.76 39 LYS B C 1
ATOM 4213 O O . LYS B 1 59 ? 167.592 52.609 12.591 1.00 33.88 39 LYS B O 1
ATOM 4219 N N . GLY B 1 60 ? 165.536 51.782 13.001 1.00 32.77 40 GLY B N 1
ATOM 4220 C CA . GLY B 1 60 ? 164.992 52.968 13.630 1.00 33.38 40 GLY B CA 1
ATOM 4221 C C . GLY B 1 60 ? 164.585 54.056 12.646 1.00 33.49 40 GLY B C 1
ATOM 4222 O O . GLY B 1 60 ? 164.101 55.109 13.069 1.00 34.00 40 GLY B O 1
ATOM 4223 N N . GLU B 1 61 ? 164.746 53.794 11.345 1.00 33.26 41 GLU B N 1
ATOM 4224 C CA . GLU B 1 61 ? 164.568 54.783 10.289 1.00 33.72 41 GLU B CA 1
ATOM 4225 C C . GLU B 1 61 ? 163.097 54.775 9.811 1.00 33.59 41 GLU B C 1
ATOM 4226 O O . GLU B 1 61 ? 162.476 53.711 9.695 1.00 34.41 41 GLU B O 1
ATOM 4232 N N . THR B 1 62 ? 162.527 55.965 9.576 1.00 32.70 42 THR B N 1
ATOM 4233 C CA . THR B 1 62 ? 161.265 56.127 8.829 1.00 32.64 42 THR B CA 1
ATOM 4234 C C . THR B 1 62 ? 161.577 56.179 7.329 1.00 32.27 42 THR B C 1
ATOM 4235 O O . THR B 1 62 ? 162.702 56.465 6.942 1.00 31.53 42 THR B O 1
ATOM 4239 N N . VAL B 1 63 ? 160.565 55.923 6.498 1.00 32.73 43 VAL B N 1
ATOM 4240 C CA . VAL B 1 63 ? 160.729 55.970 5.041 1.00 33.39 43 VAL B CA 1
ATOM 4241 C C . VAL B 1 63 ? 161.206 57.359 4.621 1.00 34.18 43 VAL B C 1
ATOM 4242 O O . VAL B 1 63 ? 162.110 57.490 3.818 1.00 35.54 43 VAL B O 1
ATOM 4246 N N . GLU B 1 64 ? 160.568 58.387 5.169 1.00 36.17 44 GLU B N 1
ATOM 4247 C CA . GLU B 1 64 ? 160.903 59.773 4.901 1.00 37.54 44 GLU B CA 1
ATOM 4248 C C . GLU B 1 64 ? 162.359 60.043 5.298 1.00 36.44 44 GLU B C 1
ATOM 4249 O O . GLU B 1 64 ? 163.088 60.734 4.579 1.00 36.82 44 GLU B O 1
ATOM 4255 N N . GLY B 1 65 ? 162.776 59.500 6.446 1.00 34.67 45 GLY B N 1
ATOM 4256 C CA . GLY B 1 65 ? 164.136 59.667 6.923 1.00 33.44 45 GLY B CA 1
ATOM 4257 C C . GLY B 1 65 ? 165.156 59.084 5.961 1.00 32.40 45 GLY B C 1
ATOM 4258 O O . GLY B 1 65 ? 166.229 59.665 5.751 1.00 31.77 45 GLY B O 1
ATOM 4259 N N . ALA B 1 66 ? 164.825 57.920 5.392 1.00 31.56 46 ALA B N 1
ATOM 4260 C CA . ALA B 1 66 ? 165.702 57.212 4.473 1.00 31.35 46 ALA B CA 1
ATOM 4261 C C . ALA B 1 66 ? 165.880 58.040 3.198 1.00 31.16 46 ALA B C 1
ATOM 4262 O O . ALA B 1 66 ? 166.995 58.187 2.696 1.00 31.51 46 ALA B O 1
ATOM 4264 N N . ILE B 1 67 ? 164.772 58.589 2.693 1.00 30.99 47 ILE B N 1
ATOM 4265 C CA . ILE B 1 67 ? 164.791 59.359 1.457 1.00 30.67 47 ILE B CA 1
ATOM 4266 C C . ILE B 1 67 ? 165.706 60.569 1.652 1.00 30.96 47 ILE B C 1
ATOM 4267 O O . ILE B 1 67 ? 166.485 60.912 0.772 1.00 31.20 47 ILE B O 1
ATOM 4272 N N . ASP B 1 68 ? 165.623 61.186 2.831 1.00 31.98 48 ASP B N 1
ATOM 4273 C CA . ASP B 1 68 ? 166.417 62.353 3.156 1.00 32.65 48 ASP B CA 1
ATOM 4274 C C . ASP B 1 68 ? 167.904 61.986 3.231 1.00 32.38 48 ASP B C 1
ATOM 4275 O O . ASP B 1 68 ? 168.758 62.772 2.823 1.00 33.07 48 ASP B O 1
ATOM 4280 N N . ARG B 1 69 ? 168.202 60.811 3.797 1.00 31.36 49 ARG B N 1
ATOM 4281 C CA . ARG B 1 69 ? 169.568 60.312 3.930 1.00 30.77 49 ARG B CA 1
ATOM 4282 C C . ARG B 1 69 ? 170.161 60.169 2.520 1.00 30.79 49 ARG B C 1
ATOM 4283 O O . ARG B 1 69 ? 171.254 60.681 2.241 1.00 30.72 49 ARG B O 1
ATOM 4291 N N . ILE B 1 70 ? 169.398 59.514 1.637 1.00 30.27 50 ILE B N 1
ATOM 4292 C CA . ILE B 1 70 ? 169.816 59.168 0.278 1.00 30.33 50 ILE B CA 1
ATOM 4293 C C . ILE B 1 70 ? 170.012 60.434 -0.582 1.00 30.38 50 ILE B C 1
ATOM 4294 O O . ILE B 1 70 ? 171.016 60.556 -1.290 1.00 30.99 50 ILE B O 1
ATOM 4299 N N . CYS B 1 71 ? 169.052 61.362 -0.543 1.00 30.05 51 CYS B N 1
ATOM 4300 C CA . CYS B 1 71 ? 169.095 62.577 -1.356 1.00 30.08 51 CYS B CA 1
ATOM 4301 C C . CYS B 1 71 ? 170.174 63.551 -0.848 1.00 30.90 51 CYS B C 1
ATOM 4302 O O . CYS B 1 71 ? 170.818 64.235 -1.655 1.00 31.81 51 CYS B O 1
ATOM 4305 N N . THR B 1 72 ? 170.379 63.615 0.475 1.00 31.07 52 THR B N 1
ATOM 4306 C CA . THR B 1 72 ? 171.469 64.420 1.080 1.00 31.34 52 THR B CA 1
ATOM 4307 C C . THR B 1 72 ? 172.816 63.951 0.519 1.00 30.92 52 THR B C 1
ATOM 4308 O O . THR B 1 72 ? 173.667 64.762 0.151 1.00 31.96 52 THR B O 1
ATOM 4312 N N . ALA B 1 73 ? 172.989 62.630 0.470 1.00 30.50 53 ALA B N 1
ATOM 4313 C CA . ALA B 1 73 ?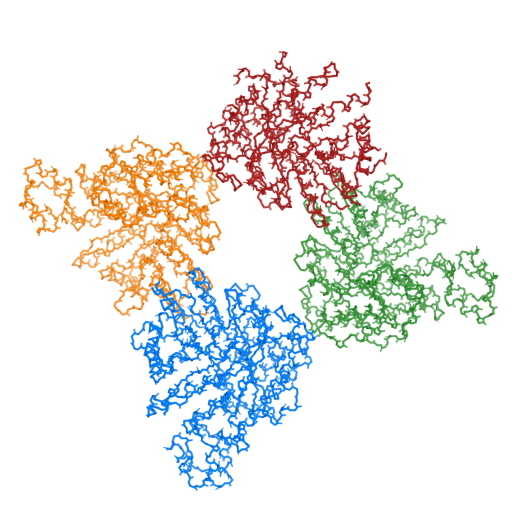 174.221 62.001 0.025 1.00 30.54 53 ALA B CA 1
ATOM 4314 C C . ALA B 1 73 ? 174.440 62.259 -1.472 1.00 30.95 53 ALA B C 1
ATOM 4315 O O . ALA B 1 73 ? 175.539 62.608 -1.880 1.00 31.31 53 ALA B O 1
ATOM 4317 N N . ALA B 1 74 ? 173.393 62.071 -2.284 1.00 30.82 54 ALA B N 1
ATOM 4318 C CA . ALA B 1 74 ? 173.483 62.272 -3.734 1.00 30.69 54 ALA B CA 1
ATOM 4319 C C . ALA B 1 74 ? 173.914 63.718 -4.042 1.00 30.84 54 ALA B C 1
ATOM 4320 O O . ALA B 1 74 ? 174.799 63.967 -4.873 1.00 29.84 54 ALA B O 1
ATOM 4322 N N . ALA B 1 75 ? 173.282 64.669 -3.354 1.00 31.26 55 ALA B N 1
ATOM 4323 C CA . ALA B 1 75 ? 173.571 66.083 -3.522 1.00 32.25 55 ALA B CA 1
ATOM 4324 C C . ALA B 1 75 ? 174.999 66.411 -3.051 1.00 33.55 55 ALA B C 1
ATOM 4325 O O . ALA B 1 75 ? 175.672 67.243 -3.671 1.00 33.44 55 ALA B O 1
ATOM 4327 N N . ARG B 1 76 ? 175.467 65.767 -1.969 1.00 34.68 56 ARG B N 1
ATOM 4328 C CA . ARG B 1 76 ? 176.853 65.954 -1.505 1.00 36.13 56 ARG B CA 1
ATOM 4329 C C . ARG B 1 76 ? 177.858 65.468 -2.566 1.00 34.68 56 ARG B C 1
ATOM 4330 O O . ARG B 1 76 ? 178.885 66.106 -2.783 1.00 34.23 56 ARG B O 1
ATOM 4338 N N . ARG B 1 77 ? 177.566 64.347 -3.231 1.00 33.64 57 ARG B N 1
ATOM 4339 C CA . ARG B 1 77 ? 178.502 63.762 -4.197 1.00 33.97 57 ARG B CA 1
ATOM 4340 C C . ARG B 1 77 ? 178.575 64.634 -5.460 1.00 33.67 57 ARG B C 1
ATOM 4341 O O . ARG B 1 77 ? 179.573 64.577 -6.178 1.00 33.69 57 ARG B O 1
ATOM 4349 N N . LEU B 1 78 ? 177.532 65.441 -5.702 1.00 33.49 58 LEU B N 1
ATOM 4350 C CA . LEU B 1 78 ? 177.487 66.403 -6.813 1.00 33.93 58 LEU B CA 1
ATOM 4351 C C . LEU B 1 78 ? 178.089 67.759 -6.413 1.00 35.39 58 LEU B C 1
ATOM 4352 O O . LEU B 1 78 ? 178.275 68.613 -7.266 1.00 35.50 58 LEU B O 1
ATOM 4357 N N . TYR B 1 79 ? 178.385 67.956 -5.123 1.00 37.49 59 TYR B N 1
ATOM 4358 C CA . TYR B 1 79 ? 178.794 69.261 -4.587 1.00 38.86 59 TYR B CA 1
ATOM 4359 C C . TYR B 1 79 ? 177.707 70.301 -4.870 1.00 38.98 59 TYR B C 1
ATOM 4360 O O . TYR B 1 79 ? 178.004 71.438 -5.188 1.00 39.25 59 TYR B O 1
ATOM 4369 N N . LYS B 1 80 ? 176.446 69.882 -4.750 1.00 39.87 60 LYS B N 1
ATOM 4370 C CA . LYS B 1 80 ? 175.290 70.737 -4.986 1.00 40.97 60 LYS B CA 1
ATOM 4371 C C . LYS B 1 80 ? 174.224 70.422 -3.944 1.00 40.54 60 LYS B C 1
ATOM 4372 O O . LYS B 1 80 ? 173.237 69.769 -4.259 1.00 40.34 60 LYS B O 1
ATOM 4378 N N . PRO B 1 81 ? 174.387 70.865 -2.677 1.00 41.27 61 PRO B N 1
ATOM 4379 C CA . PRO B 1 81 ? 173.390 70.594 -1.638 1.00 41.70 61 PRO B CA 1
ATOM 4380 C C . PRO B 1 81 ? 172.012 71.228 -1.911 1.00 42.10 61 PRO B C 1
ATOM 4381 O O . PRO B 1 81 ? 171.023 70.803 -1.319 1.00 42.43 61 PRO B O 1
ATOM 4385 N N . GLU B 1 82 ? 171.952 72.210 -2.819 1.00 42.78 62 GLU B N 1
ATOM 4386 C CA . GLU B 1 82 ? 170.691 72.855 -3.227 1.00 43.28 62 GLU B CA 1
ATOM 4387 C C . GLU B 1 82 ? 169.746 71.854 -3.924 1.00 42.55 62 GLU B C 1
ATOM 4388 O O . GLU B 1 82 ? 168.535 72.004 -3.815 1.00 44.07 62 GLU B O 1
ATOM 4394 N N . LEU B 1 83 ? 170.279 70.841 -4.626 1.00 41.28 63 LEU B N 1
ATOM 4395 C CA . LEU B 1 83 ? 169.452 69.850 -5.380 1.00 40.21 63 LEU B CA 1
ATOM 4396 C C . LEU B 1 83 ? 168.810 68.813 -4.443 1.00 39.32 63 LEU B C 1
ATOM 4397 O O . LEU B 1 83 ? 167.955 68.039 -4.868 1.00 38.55 63 LEU B O 1
ATOM 4402 N N . LYS B 1 84 ? 169.228 68.789 -3.174 1.00 39.59 64 LYS B N 1
ATOM 4403 C CA . LYS B 1 84 ? 168.745 67.815 -2.195 1.00 39.58 64 LYS B CA 1
ATOM 4404 C C . LYS B 1 84 ? 167.214 67.762 -2.207 1.00 38.80 64 LYS B C 1
ATOM 4405 O O . LYS B 1 84 ? 166.634 66.695 -2.331 1.00 37.80 64 LYS B O 1
ATOM 4411 N N . GLU B 1 85 ? 166.570 68.926 -2.118 1.00 39.41 65 GLU B N 1
ATOM 4412 C CA . GLU B 1 85 ? 165.125 68.972 -1.952 1.00 39.67 65 GLU B CA 1
ATOM 4413 C C . GLU B 1 85 ? 164.420 68.527 -3.243 1.00 37.98 65 GLU B C 1
ATOM 4414 O O . GLU B 1 85 ? 163.372 67.889 -3.163 1.00 37.54 65 GLU B O 1
ATOM 4420 N N . SER B 1 86 ? 165.000 68.831 -4.413 1.00 36.53 66 SER B N 1
ATOM 4421 C CA . SER B 1 86 ? 164.457 68.374 -5.707 1.00 35.44 66 SER B CA 1
ATOM 4422 C C . SER B 1 86 ? 164.483 66.839 -5.819 1.00 34.04 66 SER B C 1
ATOM 4423 O O . SER B 1 86 ? 163.501 66.231 -6.264 1.00 33.54 66 SER B O 1
ATOM 4426 N N . PHE B 1 87 ? 165.603 66.210 -5.437 1.00 32.68 67 PHE B N 1
ATOM 4427 C CA . PHE B 1 87 ? 165.681 64.739 -5.406 1.00 31.84 67 PHE B CA 1
ATOM 4428 C C . PHE B 1 87 ? 164.622 64.177 -4.453 1.00 31.63 67 PHE B C 1
ATOM 4429 O O . PHE B 1 87 ? 163.943 63.232 -4.809 1.00 30.98 67 PHE B O 1
ATOM 4437 N N . VAL B 1 88 ? 164.487 64.767 -3.254 1.00 32.46 68 VAL B N 1
ATOM 4438 C CA . VAL B 1 88 ? 163.471 64.321 -2.265 1.00 33.28 68 VAL B CA 1
ATOM 4439 C C . VAL B 1 88 ? 162.088 64.376 -2.919 1.00 34.52 68 VAL B C 1
ATOM 4440 O O . VAL B 1 88 ? 161.355 63.397 -2.885 1.00 33.66 68 VAL B O 1
ATOM 4444 N N . GLU B 1 89 ? 161.756 65.522 -3.520 1.00 37.64 69 GLU B N 1
ATOM 4445 C CA . GLU B 1 89 ? 160.428 65.740 -4.099 1.00 40.55 69 GLU B CA 1
ATOM 4446 C C . GLU B 1 89 ? 160.155 64.664 -5.160 1.00 39.24 69 GLU B C 1
ATOM 4447 O O . GLU B 1 89 ? 159.060 64.143 -5.243 1.00 38.95 69 GLU B O 1
ATOM 4453 N N . MET B 1 90 ? 161.173 64.307 -5.940 1.00 38.73 70 MET B N 1
ATOM 4454 C CA . MET B 1 90 ? 161.016 63.342 -7.015 1.00 39.57 70 MET B CA 1
ATOM 4455 C C . MET B 1 90 ? 160.615 61.965 -6.475 1.00 37.87 70 MET B C 1
ATOM 4456 O O . MET B 1 90 ? 159.755 61.299 -7.054 1.00 37.24 70 MET B O 1
ATOM 4461 N N . ILE B 1 91 ? 161.264 61.542 -5.384 1.00 36.45 71 ILE B N 1
ATOM 4462 C CA . ILE B 1 91 ? 161.057 60.226 -4.813 1.00 35.58 71 ILE B CA 1
ATOM 4463 C C . ILE B 1 91 ? 159.749 60.214 -4.010 1.00 35.56 71 ILE B C 1
ATOM 4464 O O . ILE B 1 91 ? 158.955 59.292 -4.152 1.00 34.93 71 ILE B O 1
ATOM 4469 N N . GLU B 1 92 ? 159.521 61.250 -3.200 1.00 36.69 72 GLU B N 1
ATOM 4470 C CA . GLU B 1 92 ? 158.308 61.352 -2.370 1.00 38.11 72 GLU B CA 1
ATOM 4471 C C . GLU B 1 92 ? 157.049 61.329 -3.254 1.00 38.12 72 GLU B C 1
ATOM 4472 O O . GLU B 1 92 ? 156.103 60.599 -2.957 1.00 37.78 72 GLU B O 1
ATOM 4478 N N . ARG B 1 93 ? 157.060 62.089 -4.356 1.00 38.29 73 ARG B N 1
ATOM 4479 C CA . ARG B 1 93 ? 155.919 62.178 -5.277 1.00 38.94 73 ARG B CA 1
ATOM 4480 C C . ARG B 1 93 ? 155.804 60.912 -6.138 1.00 37.10 73 ARG B C 1
ATOM 4481 O O . ARG B 1 93 ? 154.828 60.743 -6.858 1.00 35.99 73 ARG B O 1
ATOM 4489 N N . GLY B 1 94 ? 156.816 60.042 -6.086 1.00 35.65 74 GLY B N 1
ATOM 4490 C CA . GLY B 1 94 ? 156.791 58.772 -6.794 1.00 34.95 74 GLY B CA 1
ATOM 4491 C C . GLY B 1 94 ? 157.027 58.926 -8.291 1.00 34.42 74 GLY B C 1
ATOM 4492 O O . GLY B 1 94 ? 156.590 58.080 -9.060 1.00 34.28 74 GLY B O 1
ATOM 4493 N N . TRP B 1 95 ? 157.726 59.995 -8.698 1.00 33.95 75 TRP B N 1
ATOM 4494 C CA . TRP B 1 95 ? 158.086 60.219 -10.107 1.00 34.46 75 TRP B CA 1
ATOM 4495 C C . TRP B 1 95 ? 159.244 59.296 -10.512 1.00 34.53 75 TRP B C 1
ATOM 4496 O O . TRP B 1 95 ? 159.307 58.826 -11.650 1.00 34.06 75 TRP B O 1
ATOM 4507 N N . MET B 1 96 ? 160.177 59.099 -9.578 1.00 35.14 76 MET B N 1
ATOM 4508 C CA . MET B 1 96 ? 161.365 58.286 -9.766 1.00 36.43 76 MET B CA 1
ATOM 4509 C C . MET B 1 96 ? 161.472 57.293 -8.611 1.00 35.76 76 MET B C 1
ATOM 4510 O O . MET B 1 96 ? 161.439 57.689 -7.454 1.00 36.18 76 MET B O 1
ATOM 4515 N N . SER B 1 97 ? 161.584 56.008 -8.940 1.00 35.55 77 SER B N 1
ATOM 4516 C CA . SER B 1 97 ? 161.882 55.001 -7.950 1.00 36.20 77 SER B CA 1
ATOM 4517 C C . SER B 1 97 ? 163.378 54.676 -8.023 1.00 35.95 77 SER B C 1
ATOM 4518 O O . SER B 1 97 ? 163.988 54.810 -9.063 1.00 35.90 77 SER B O 1
ATOM 4521 N N . ILE B 1 98 ? 163.946 54.266 -6.890 1.00 36.61 78 ILE B N 1
ATOM 4522 C CA . ILE B 1 98 ? 165.354 53.924 -6.779 1.00 36.61 78 ILE B CA 1
ATOM 4523 C C . ILE B 1 98 ? 165.455 52.449 -6.395 1.00 36.27 78 ILE B C 1
ATOM 4524 O O . ILE B 1 98 ? 164.626 51.951 -5.644 1.00 36.13 78 ILE B O 1
ATOM 4529 N N . SER B 1 99 ? 166.469 51.769 -6.939 1.00 37.25 79 SER B N 1
ATOM 4530 C CA . SER B 1 99 ? 166.737 50.360 -6.660 1.00 37.33 79 SER B CA 1
ATOM 4531 C C . SER B 1 99 ? 167.134 50.182 -5.192 1.00 38.27 79 SER B C 1
ATOM 4532 O O . SER B 1 99 ? 167.533 51.132 -4.519 1.00 38.98 79 SER B O 1
ATOM 4535 N N . SER B 1 100 ? 167.029 48.938 -4.720 1.00 38.83 80 SER B N 1
ATOM 4536 C CA . SER B 1 100 ? 167.128 48.593 -3.299 1.00 38.51 80 SER B CA 1
ATOM 4537 C C . SER B 1 100 ? 168.526 48.858 -2.752 1.00 36.93 80 SER B C 1
ATOM 4538 O O . SER B 1 100 ? 168.673 49.289 -1.611 1.00 37.19 80 SER B O 1
ATOM 4541 N N . PRO B 1 101 ? 169.612 48.572 -3.501 1.00 35.98 81 PRO B N 1
ATOM 4542 C CA . PRO B 1 101 ? 170.951 48.920 -3.026 1.00 34.83 81 PRO B CA 1
ATOM 4543 C C . PRO B 1 101 ? 171.133 50.428 -2.785 1.00 32.84 81 PRO B C 1
ATOM 4544 O O . PRO B 1 101 ? 171.953 50.812 -1.973 1.00 33.77 81 PRO B O 1
ATOM 4548 N N . VAL B 1 102 ? 170.380 51.272 -3.488 1.00 31.40 82 VAL B N 1
ATOM 4549 C CA . VAL B 1 102 ? 170.481 52.709 -3.273 1.00 31.27 82 VAL B CA 1
ATOM 4550 C C . VAL B 1 102 ? 169.825 53.032 -1.925 1.00 31.20 82 VAL B C 1
ATOM 4551 O O . VAL B 1 102 ? 170.405 53.754 -1.129 1.00 32.24 82 VAL B O 1
ATOM 4555 N N . TRP B 1 103 ? 168.638 52.462 -1.686 1.00 30.94 83 TRP B N 1
ATOM 4556 C CA . TRP B 1 103 ? 167.856 52.652 -0.471 1.00 30.80 83 TRP B CA 1
ATOM 4557 C C . TRP B 1 103 ? 168.709 52.362 0.761 1.00 30.73 83 TRP B C 1
ATOM 4558 O O . TRP B 1 103 ? 168.747 53.150 1.702 1.00 31.33 83 TRP B O 1
ATOM 4569 N N . ALA B 1 104 ? 169.377 51.211 0.734 1.00 30.73 84 ALA B N 1
ATOM 4570 C CA . ALA B 1 104 ? 169.984 50.615 1.915 1.00 31.46 84 ALA B CA 1
ATOM 4571 C C . ALA B 1 104 ? 171.363 51.219 2.206 1.00 31.73 84 ALA B C 1
ATOM 4572 O O . ALA B 1 104 ? 171.803 51.190 3.352 1.00 33.36 84 ALA B O 1
ATOM 4574 N N . ASN B 1 105 ? 172.049 51.740 1.181 1.00 30.92 85 ASN B N 1
ATOM 4575 C CA . ASN B 1 105 ? 173.503 51.977 1.282 1.00 30.83 85 ASN B CA 1
ATOM 4576 C C . ASN B 1 105 ? 173.876 53.454 1.081 1.00 31.11 85 ASN B C 1
ATOM 4577 O O . ASN B 1 105 ? 174.823 53.919 1.691 1.00 31.52 85 ASN B O 1
ATOM 4582 N N . MET B 1 106 ? 173.160 54.174 0.210 1.00 30.85 86 MET B N 1
ATOM 4583 C CA . MET B 1 106 ? 173.510 55.545 -0.130 1.00 30.33 86 MET B CA 1
ATOM 4584 C C . MET B 1 106 ? 173.392 56.412 1.132 1.00 30.84 86 MET B C 1
ATOM 4585 O O . MET B 1 106 ? 172.355 56.424 1.781 1.00 31.56 86 MET B O 1
ATOM 4590 N N . GLY B 1 107 ? 174.481 57.083 1.520 1.00 30.97 87 GLY B N 1
ATOM 4591 C CA . GLY B 1 107 ? 174.460 57.958 2.701 1.00 31.15 87 GLY B CA 1
ATOM 4592 C C . GLY B 1 107 ? 175.104 57.334 3.928 1.00 31.03 87 GLY B C 1
ATOM 4593 O O . GLY B 1 107 ? 175.479 58.038 4.849 1.00 30.48 87 GLY B O 1
ATOM 4594 N N . THR B 1 108 ? 175.227 56.003 3.932 1.00 31.25 88 THR B N 1
ATOM 4595 C CA . THR B 1 108 ? 175.994 55.267 4.934 1.00 30.93 88 THR B CA 1
ATOM 4596 C C . THR B 1 108 ? 177.485 55.460 4.639 1.00 31.85 88 THR B C 1
ATOM 4597 O O . THR B 1 108 ? 177.856 55.909 3.558 1.00 31.43 88 THR B O 1
ATOM 4601 N N . GLU B 1 109 ? 178.331 55.080 5.597 1.00 33.65 89 GLU B N 1
ATOM 4602 C CA . GLU B 1 109 ? 179.765 55.296 5.500 1.00 35.20 89 GLU B CA 1
ATOM 4603 C C . GLU B 1 109 ? 180.390 54.320 4.492 1.00 35.78 89 GLU B C 1
ATOM 4604 O O . GLU B 1 109 ? 181.215 54.740 3.686 1.00 35.53 89 GLU B O 1
ATOM 4610 N N . ARG B 1 110 ? 180.001 53.034 4.547 1.00 36.56 90 ARG B N 1
ATOM 4611 C CA . ARG B 1 110 ? 180.704 51.943 3.821 1.00 37.15 90 ARG B CA 1
ATOM 4612 C C . ARG B 1 110 ? 179.789 51.195 2.827 1.00 34.59 90 ARG B C 1
ATOM 4613 O O . ARG B 1 110 ? 180.294 50.473 1.961 1.00 33.41 90 ARG B O 1
ATOM 4621 N N . GLY B 1 111 ? 178.463 51.343 2.933 1.00 31.99 91 GLY B N 1
ATOM 4622 C CA . GLY B 1 111 ? 177.543 50.600 2.069 1.00 30.63 91 GLY B CA 1
ATOM 4623 C C . GLY B 1 111 ? 177.677 50.985 0.597 1.00 29.63 91 GLY B C 1
ATOM 4624 O O . GLY B 1 111 ? 177.812 52.172 0.259 1.00 28.44 91 GLY B O 1
ATOM 4625 N N . LEU B 1 112 ? 177.609 49.976 -0.285 1.00 28.83 92 LEU B N 1
ATOM 4626 C CA . LEU B 1 112 ? 177.798 50.160 -1.721 1.00 28.21 92 LEU B CA 1
ATOM 4627 C C . LEU B 1 112 ? 176.448 50.158 -2.426 1.00 28.13 92 LEU B C 1
ATOM 4628 O O . LEU B 1 112 ? 175.711 49.176 -2.383 1.00 27.42 92 LEU B O 1
ATOM 4633 N N . PRO B 1 113 ? 176.077 51.277 -3.086 1.00 28.64 93 PRO B N 1
ATOM 4634 C CA . PRO B 1 113 ? 174.735 51.434 -3.637 1.00 29.44 93 PRO B CA 1
ATOM 4635 C C . PRO B 1 113 ? 174.589 50.977 -5.094 1.00 30.41 93 PRO B C 1
ATOM 4636 O O . PRO B 1 113 ? 173.816 51.566 -5.838 1.00 30.26 93 PRO B O 1
ATOM 4640 N N . ILE B 1 114 ? 175.330 49.929 -5.459 1.00 32.03 94 ILE B N 1
ATOM 4641 C CA . ILE B 1 114 ? 175.222 49.265 -6.737 1.00 33.64 94 ILE B CA 1
ATOM 4642 C C . ILE B 1 114 ? 175.108 47.759 -6.496 1.00 35.15 94 ILE B C 1
ATOM 4643 O O . ILE B 1 114 ? 175.730 47.220 -5.566 1.00 37.35 94 ILE B O 1
ATOM 4648 N N . SER B 1 115 ? 174.355 47.075 -7.354 1.00 35.56 95 SER B N 1
ATOM 4649 C CA . SER B 1 115 ? 174.206 45.626 -7.222 1.00 36.73 95 SER B CA 1
ATOM 4650 C C . SER B 1 115 ? 174.022 44.968 -8.597 1.00 35.88 95 SER B C 1
ATOM 4651 O O . SER B 1 115 ? 173.291 43.993 -8.740 1.00 36.94 95 SER B O 1
ATOM 4654 N N . CYS B 1 116 ? 174.720 45.499 -9.597 1.00 34.43 96 CYS B N 1
ATOM 4655 C CA . CYS B 1 116 ? 174.679 44.978 -10.926 1.00 34.06 96 CYS B CA 1
ATOM 4656 C C . CYS B 1 116 ? 176.116 44.867 -11.477 1.00 31.99 96 CYS B C 1
ATOM 4657 O O . CYS B 1 116 ? 176.708 45.865 -11.849 1.00 31.53 96 CYS B O 1
ATOM 4660 N N . PHE B 1 117 ? 176.658 43.640 -11.523 1.00 29.61 97 PHE B N 1
ATOM 4661 C CA . PHE B 1 117 ? 178.029 43.377 -11.943 1.00 28.22 97 PHE B CA 1
ATOM 4662 C C . PHE B 1 117 ? 178.079 42.381 -13.113 1.00 27.52 97 PHE B C 1
ATOM 4663 O O . PHE B 1 117 ? 177.163 41.573 -13.327 1.00 27.68 97 PHE B O 1
ATOM 4671 N N . ASN B 1 118 ? 179.174 42.461 -13.872 1.00 26.41 98 ASN B N 1
ATOM 4672 C CA . ASN B 1 118 ? 179.526 41.479 -14.873 1.00 26.54 98 ASN B CA 1
ATOM 4673 C C . ASN B 1 118 ? 181.049 41.310 -14.898 1.00 26.70 98 ASN B C 1
ATOM 4674 O O . ASN B 1 118 ? 181.768 42.286 -14.790 1.00 27.01 98 ASN B O 1
ATOM 4679 N N . VAL B 1 119 ? 181.517 40.067 -15.057 1.00 26.63 99 VAL B N 1
ATOM 4680 C CA . VAL B 1 119 ? 182.941 39.790 -15.226 1.00 27.23 99 VAL B CA 1
ATOM 4681 C C . VAL B 1 119 ? 183.162 39.131 -16.587 1.00 27.67 99 VAL B C 1
ATOM 4682 O O . VAL B 1 119 ? 182.361 38.320 -17.031 1.00 28.22 99 VAL B O 1
ATOM 4686 N N . HIS B 1 120 ? 184.260 39.521 -17.237 1.00 28.17 100 HIS B N 1
ATOM 4687 C CA . HIS B 1 120 ? 184.831 38.798 -18.358 1.00 28.73 100 HIS B CA 1
ATOM 4688 C C . HIS B 1 120 ? 185.797 37.743 -17.798 1.00 30.27 100 HIS B C 1
ATOM 4689 O O . HIS B 1 120 ? 186.653 38.073 -16.985 1.00 30.12 100 HIS B O 1
ATOM 4696 N N . VAL B 1 121 ? 185.631 36.483 -18.218 1.00 32.55 101 VAL B N 1
ATOM 4697 C CA . VAL B 1 121 ? 186.369 35.349 -17.658 1.00 34.45 101 VAL B CA 1
ATOM 4698 C C . VAL B 1 121 ? 187.460 34.928 -18.642 1.00 36.57 101 VAL B C 1
ATOM 4699 O O . VAL B 1 121 ? 187.149 34.359 -19.690 1.00 37.41 101 VAL B O 1
ATOM 4703 N N . PRO B 1 122 ? 188.761 35.160 -18.331 1.00 38.59 102 PRO B N 1
ATOM 4704 C CA . PRO B 1 122 ? 189.855 34.839 -19.246 1.00 39.99 102 PRO B CA 1
ATOM 4705 C C . PRO B 1 122 ? 190.126 33.334 -19.346 1.00 42.98 102 PRO B C 1
ATOM 4706 O O . PRO B 1 122 ? 189.666 32.569 -18.502 1.00 44.32 102 PRO B O 1
ATOM 4710 N N . ASP B 1 123 ? 190.930 32.951 -20.346 1.00 46.32 103 ASP B N 1
ATOM 4711 C CA . ASP B 1 123 ? 191.173 31.551 -20.713 1.00 47.51 103 ASP B CA 1
ATOM 4712 C C . ASP B 1 123 ? 192.224 30.893 -19.798 1.00 47.39 103 ASP B C 1
ATOM 4713 O O . ASP B 1 123 ? 192.384 29.680 -19.835 1.00 50.27 103 ASP B O 1
ATOM 4718 N N . LYS B 1 124 ? 192.924 31.679 -18.976 1.00 45.93 104 LYS B N 1
ATOM 4719 C CA . LYS B 1 124 ? 193.936 31.152 -18.065 1.00 45.92 104 LYS B CA 1
ATOM 4720 C C . LYS B 1 124 ? 193.331 30.989 -16.663 1.00 43.41 104 LYS B C 1
ATOM 4721 O O . LYS B 1 124 ? 192.477 31.754 -16.245 1.00 41.55 104 LYS B O 1
ATOM 4727 N N . ILE B 1 125 ? 193.821 29.974 -15.944 1.00 43.23 105 ILE B N 1
ATOM 4728 C CA . ILE B 1 125 ? 193.326 29.546 -14.625 1.00 42.61 105 ILE B CA 1
ATOM 4729 C C . ILE B 1 125 ? 193.467 30.692 -13.609 1.00 41.20 105 ILE B C 1
ATOM 4730 O O . ILE B 1 125 ? 192.638 30.828 -12.704 1.00 39.15 105 ILE B O 1
ATOM 4735 N N . GLU B 1 126 ? 194.545 31.475 -13.735 1.00 40.85 106 GLU B N 1
ATOM 4736 C CA . GLU B 1 126 ? 194.850 32.583 -12.836 1.00 41.30 106 GLU B CA 1
ATOM 4737 C C . GLU B 1 126 ? 193.798 33.694 -12.988 1.00 38.98 106 GLU B C 1
ATOM 4738 O O . GLU B 1 126 ? 193.411 34.342 -12.019 1.00 38.52 106 GLU B O 1
ATOM 4744 N N . GLY B 1 127 ? 193.336 33.909 -14.217 1.00 37.30 107 GLY B N 1
ATOM 4745 C CA . GLY B 1 127 ? 192.300 34.894 -14.499 1.00 35.91 107 GLY B CA 1
ATOM 4746 C C . GLY B 1 127 ? 190.929 34.434 -14.035 1.00 34.42 107 GLY B C 1
ATOM 4747 O O . GLY B 1 127 ? 190.185 35.216 -13.460 1.00 34.93 107 GLY B O 1
ATOM 4748 N N . ILE B 1 128 ? 190.595 33.168 -14.315 1.00 33.02 108 ILE B N 1
ATOM 4749 C CA . ILE B 1 128 ? 189.395 32.526 -13.784 1.00 32.02 108 ILE B CA 1
ATOM 4750 C C . ILE B 1 128 ? 189.369 32.708 -12.260 1.00 31.43 108 ILE B C 1
ATOM 4751 O O . ILE B 1 128 ? 188.337 33.031 -11.700 1.00 30.76 108 ILE B O 1
ATOM 4756 N N . THR B 1 129 ? 190.515 32.501 -11.609 1.00 31.67 109 THR B N 1
ATOM 4757 C CA . THR B 1 129 ? 190.610 32.525 -10.159 1.00 32.13 109 THR B CA 1
ATOM 4758 C C . THR B 1 129 ? 190.338 33.950 -9.672 1.00 32.01 109 THR B C 1
ATOM 4759 O O . THR B 1 129 ? 189.587 34.158 -8.713 1.00 31.92 109 THR B O 1
ATOM 4763 N N . HIS B 1 130 ? 190.939 34.930 -10.350 1.00 32.48 110 HIS B N 1
ATOM 4764 C CA . HIS B 1 130 ? 190.740 36.325 -9.987 1.00 32.65 110 HIS B CA 1
ATOM 4765 C C . HIS B 1 130 ? 189.262 36.714 -10.154 1.00 31.71 110 HIS B C 1
ATOM 4766 O O . HIS B 1 130 ? 188.712 37.392 -9.296 1.00 31.50 110 HIS B O 1
ATOM 4773 N N . LYS B 1 131 ? 188.627 36.270 -11.243 1.00 31.19 111 LYS B N 1
ATOM 4774 C CA . LYS B 1 131 ? 187.237 36.648 -11.545 1.00 30.83 111 LYS B CA 1
ATOM 4775 C C . LYS B 1 131 ? 186.261 35.913 -10.613 1.00 30.35 111 LYS B C 1
ATOM 4776 O O . LYS B 1 131 ? 185.195 36.422 -10.324 1.00 29.67 111 LYS B O 1
ATOM 4782 N N . LEU B 1 132 ? 186.631 34.715 -10.151 1.00 30.49 112 LEU B N 1
ATOM 4783 C CA . LEU B 1 132 ? 185.856 34.007 -9.141 1.00 30.31 112 LEU B CA 1
ATOM 4784 C C . LEU B 1 132 ? 185.830 34.842 -7.852 1.00 30.10 112 LEU B C 1
ATOM 4785 O O . LEU B 1 132 ? 184.775 34.991 -7.223 1.00 29.47 112 LEU B O 1
ATOM 4790 N N . GLY B 1 133 ? 186.995 35.391 -7.490 1.00 29.92 113 GLY B N 1
ATOM 4791 C CA . GLY B 1 133 ? 187.132 36.349 -6.396 1.00 30.12 113 GLY B CA 1
ATOM 4792 C C . GLY B 1 133 ? 186.205 37.551 -6.542 1.00 29.95 113 GLY B C 1
ATOM 4793 O O . GLY B 1 133 ? 185.471 37.897 -5.612 1.00 30.55 113 GLY B O 1
ATOM 4794 N N . GLU B 1 134 ? 186.241 38.195 -7.709 1.00 29.66 114 GLU B N 1
ATOM 4795 C CA . GLU B 1 134 ? 185.378 39.338 -7.997 1.00 29.78 114 GLU B CA 1
ATOM 4796 C C . GLU B 1 134 ? 183.914 38.977 -7.701 1.00 28.79 114 GLU B C 1
ATOM 4797 O O . GLU B 1 134 ? 183.218 39.702 -7.022 1.00 28.91 114 GLU B O 1
ATOM 4803 N N . VAL B 1 135 ? 183.454 37.852 -8.244 1.00 28.04 115 VAL B N 1
ATOM 4804 C CA . VAL B 1 135 ? 182.080 37.410 -8.074 1.00 27.03 115 VAL B CA 1
ATOM 4805 C C . VAL B 1 135 ? 181.801 37.138 -6.587 1.00 26.96 115 VAL B C 1
ATOM 4806 O O . VAL B 1 135 ? 180.755 37.491 -6.083 1.00 26.31 115 VAL B O 1
ATOM 4810 N N . ILE B 1 136 ? 182.743 36.505 -5.887 1.00 27.44 116 ILE B N 1
ATOM 4811 C CA . ILE B 1 136 ? 182.549 36.212 -4.483 1.00 27.93 116 ILE B CA 1
ATOM 4812 C C . ILE B 1 136 ? 182.322 37.527 -3.725 1.00 28.13 116 ILE B C 1
ATOM 4813 O O . ILE B 1 136 ? 181.370 37.617 -2.966 1.00 27.81 116 ILE B O 1
ATOM 4818 N N . MET B 1 137 ? 183.161 38.542 -3.969 1.00 28.90 117 MET B N 1
ATOM 4819 C CA . MET B 1 137 ? 183.120 39.793 -3.199 1.00 30.27 117 MET B CA 1
ATOM 4820 C C . MET B 1 137 ? 181.930 40.668 -3.631 1.00 29.19 117 MET B C 1
ATOM 4821 O O . MET B 1 137 ? 181.294 41.314 -2.799 1.00 28.91 117 MET B O 1
ATOM 4826 N N . GLN B 1 138 ? 181.645 40.685 -4.932 1.00 28.27 118 GLN B N 1
ATOM 4827 C CA . GLN B 1 138 ? 180.488 41.348 -5.475 1.00 28.36 118 GLN B CA 1
ATOM 4828 C C . GLN B 1 138 ? 179.223 40.774 -4.828 1.00 29.08 118 GLN B C 1
ATOM 4829 O O . GLN B 1 138 ? 178.338 41.516 -4.427 1.00 29.20 118 GLN B O 1
ATOM 4835 N N . THR B 1 139 ? 179.152 39.447 -4.711 1.00 30.20 119 THR B N 1
ATOM 4836 C CA . THR B 1 139 ? 178.012 38.797 -4.087 1.00 31.05 119 THR B CA 1
ATOM 4837 C C . THR B 1 139 ? 177.903 39.246 -2.631 1.00 32.66 119 THR B C 1
ATOM 4838 O O . THR B 1 139 ? 176.825 39.627 -2.184 1.00 32.35 119 THR B O 1
ATOM 4842 N N . LYS B 1 140 ? 179.037 39.229 -1.921 1.00 34.82 120 LYS B N 1
ATOM 4843 C CA . LYS B 1 140 ? 179.066 39.511 -0.488 1.00 36.47 120 LYS B CA 1
ATOM 4844 C C . LYS B 1 140 ? 178.375 40.848 -0.188 1.00 36.22 120 LYS B C 1
ATOM 4845 O O . LYS B 1 140 ? 177.612 40.941 0.753 1.00 36.02 120 LYS B O 1
ATOM 4851 N N . ILE B 1 141 ? 178.638 41.869 -1.011 1.00 36.32 121 ILE B N 1
ATOM 4852 C CA . ILE B 1 141 ? 178.167 43.240 -0.748 1.00 35.82 121 ILE B CA 1
ATOM 4853 C C . ILE B 1 141 ? 176.711 43.418 -1.195 1.00 35.11 121 ILE B C 1
ATOM 4854 O O . ILE B 1 141 ? 176.206 44.511 -1.112 1.00 36.01 121 ILE B O 1
ATOM 4859 N N . GLY B 1 142 ? 176.072 42.364 -1.711 1.00 34.54 122 GLY B N 1
ATOM 4860 C CA . GLY B 1 142 ? 174.651 42.379 -2.076 1.00 33.35 122 GLY B CA 1
ATOM 4861 C C . GLY B 1 142 ? 174.412 42.348 -3.575 1.00 32.30 122 GLY B C 1
ATOM 4862 O O . GLY B 1 142 ? 173.275 42.457 -4.018 1.00 32.49 122 GLY B O 1
ATOM 4863 N N . GLY B 1 143 ? 175.476 42.153 -4.358 1.00 31.46 123 GLY B N 1
ATOM 4864 C CA . GLY B 1 143 ? 175.428 42.300 -5.814 1.00 30.42 123 GLY B CA 1
ATOM 4865 C C . GLY B 1 143 ? 174.730 41.147 -6.514 1.00 29.31 123 GLY B C 1
ATOM 4866 O O . GLY B 1 143 ? 174.846 40.017 -6.105 1.00 29.18 123 GLY B O 1
ATOM 4867 N N . GLY B 1 144 ? 173.985 41.469 -7.576 1.00 28.33 124 GLY B N 1
ATOM 4868 C CA . GLY B 1 144 ? 173.660 40.519 -8.646 1.00 27.47 124 GLY B CA 1
ATOM 4869 C C . GLY B 1 144 ? 174.828 40.427 -9.606 1.00 26.71 124 GLY B C 1
ATOM 4870 O O . GLY B 1 144 ? 175.465 41.431 -9.874 1.00 27.09 124 GLY B O 1
ATOM 4871 N N . THR B 1 145 ? 175.139 39.222 -10.087 1.00 26.01 125 THR B N 1
ATOM 4872 C CA . THR B 1 145 ? 176.385 38.980 -10.804 1.00 25.79 125 THR B CA 1
ATOM 4873 C C . THR B 1 145 ? 176.128 38.215 -12.107 1.00 25.80 125 THR B C 1
ATOM 4874 O O . THR B 1 145 ? 175.072 37.623 -12.333 1.00 25.47 125 THR B O 1
ATOM 4878 N N . SER B 1 146 ? 177.140 38.239 -12.975 1.00 25.36 126 SER B N 1
ATOM 4879 C CA . SER B 1 146 ? 177.071 37.638 -14.297 1.00 24.54 126 SER B CA 1
ATOM 4880 C C . SER B 1 146 ? 178.495 37.504 -14.833 1.00 24.00 126 SER B C 1
ATOM 4881 O O . SER B 1 146 ? 179.402 38.176 -14.358 1.00 23.50 126 SER B O 1
ATOM 4884 N N . GLY B 1 147 ? 178.669 36.625 -15.814 1.00 24.09 127 GLY B N 1
ATOM 4885 C CA . GLY B 1 147 ? 179.980 36.384 -16.418 1.00 24.57 127 GLY B CA 1
ATOM 4886 C C . GLY B 1 147 ? 179.867 35.935 -17.864 1.00 24.62 127 GLY B C 1
ATOM 4887 O O . GLY B 1 147 ? 178.929 35.246 -18.231 1.00 24.50 127 GLY B O 1
ATOM 4888 N N . TYR B 1 148 ? 180.820 36.367 -18.690 1.00 25.14 128 TYR B N 1
ATOM 4889 C CA . TYR B 1 148 ? 180.968 35.838 -20.035 1.00 25.91 128 TYR B CA 1
ATOM 4890 C C . TYR B 1 148 ? 182.101 34.807 -20.032 1.00 26.85 128 TYR B C 1
ATOM 4891 O O . TYR B 1 148 ? 183.214 35.132 -19.614 1.00 26.69 128 TYR B O 1
ATOM 4900 N N . PHE B 1 149 ? 181.793 33.598 -20.522 1.00 28.27 129 PHE B N 1
ATOM 4901 C CA . PHE B 1 149 ? 182.680 32.423 -20.505 1.00 30.04 129 PHE B CA 1
ATOM 4902 C C . PHE B 1 149 ? 183.086 31.981 -21.927 1.00 32.08 129 PHE B C 1
ATOM 4903 O O . PHE B 1 149 ? 183.654 30.908 -22.106 1.00 32.07 129 PHE B O 1
ATOM 4911 N N . GLY B 1 150 ? 182.830 32.810 -22.942 1.00 34.39 130 GLY B N 1
ATOM 4912 C CA . GLY B 1 150 ? 182.979 32.388 -24.345 1.00 36.77 130 GLY B CA 1
ATOM 4913 C C . GLY B 1 150 ? 184.432 32.271 -24.791 1.00 39.13 130 GLY B C 1
ATOM 4914 O O . GLY B 1 150 ? 184.726 31.664 -25.809 1.00 39.63 130 GLY B O 1
ATOM 4915 N N . GLU B 1 151 ? 185.341 32.865 -24.020 1.00 42.02 131 GLU B N 1
ATOM 4916 C CA . GLU B 1 151 ? 186.766 32.854 -24.286 1.00 45.13 131 GLU B CA 1
ATOM 4917 C C . GLU B 1 151 ? 187.407 31.535 -23.818 1.00 46.10 131 GLU B C 1
ATOM 4918 O O . GLU B 1 151 ? 188.529 31.219 -24.233 1.00 45.82 131 GLU B O 1
ATOM 4924 N N . LEU B 1 152 ? 186.714 30.776 -22.956 1.00 46.45 132 LEU B N 1
ATOM 4925 C CA . LEU B 1 152 ? 187.291 29.579 -22.344 1.00 48.51 132 LEU B CA 1
ATOM 4926 C C . LEU B 1 152 ? 187.391 28.459 -23.383 1.00 51.29 132 LEU B C 1
ATOM 4927 O O . LEU B 1 152 ? 186.459 28.254 -24.155 1.00 49.33 132 LEU B O 1
ATOM 4932 N N . ARG B 1 153 ? 188.543 27.765 -23.353 1.00 55.98 133 ARG B N 1
ATOM 4933 C CA . ARG B 1 153 ? 188.838 26.502 -24.039 1.00 59.44 133 ARG B CA 1
ATOM 4934 C C . ARG B 1 153 ? 187.674 25.523 -23.869 1.00 61.09 133 ARG B C 1
ATOM 4935 O O . ARG B 1 153 ? 187.134 25.392 -22.772 1.00 59.96 133 ARG B O 1
ATOM 4943 N N . GLU B 1 154 ? 187.338 24.808 -24.951 1.00 63.61 134 GLU B N 1
ATOM 4944 C CA . GLU B 1 154 ? 186.410 23.686 -24.886 1.00 65.68 134 GLU B CA 1
ATOM 4945 C C . GLU B 1 154 ? 187.096 22.527 -24.144 1.00 67.21 134 GLU B C 1
ATOM 4946 O O . GLU B 1 154 ? 188.322 22.538 -23.955 1.00 65.73 134 GLU B O 1
ATOM 4952 N N . ARG B 1 155 ? 186.297 21.533 -23.734 1.00 68.56 135 ARG B N 1
ATOM 4953 C CA . ARG B 1 155 ? 186.794 20.333 -23.044 1.00 71.31 135 ARG B CA 1
ATOM 4954 C C . ARG B 1 155 ? 187.747 19.558 -23.974 1.00 71.89 135 ARG B C 1
ATOM 4955 O O . ARG B 1 155 ? 187.444 19.343 -25.152 1.00 68.86 135 ARG B O 1
ATOM 4963 N N . GLY B 1 156 ? 188.911 19.170 -23.431 1.00 73.75 136 GLY B N 1
ATOM 4964 C CA . GLY B 1 156 ? 189.938 18.406 -24.152 1.00 75.17 136 GLY B CA 1
ATOM 4965 C C . GLY B 1 156 ? 190.810 19.293 -25.029 1.00 76.32 136 GLY B C 1
ATOM 4966 O O . GLY B 1 156 ? 190.791 19.174 -26.255 1.00 76.92 136 GLY B O 1
ATOM 4967 N N . SER B 1 157 ? 191.583 20.177 -24.386 1.00 76.79 137 SER B N 1
ATOM 4968 C CA . SER B 1 157 ? 192.486 21.122 -25.055 1.00 76.52 137 SER B CA 1
ATOM 4969 C C . SER B 1 157 ? 193.764 21.285 -24.227 1.00 76.44 137 SER B C 1
ATOM 4970 O O . SER B 1 157 ? 193.771 21.004 -23.034 1.00 77.92 137 SER B O 1
ATOM 4973 N N . ALA B 1 158 ? 194.828 21.762 -24.877 1.00 76.60 138 ALA B N 1
ATOM 4974 C CA . ALA B 1 158 ? 196.140 21.925 -24.252 1.00 77.62 138 ALA B CA 1
ATOM 4975 C C . ALA B 1 158 ? 196.078 22.991 -23.148 1.00 76.59 138 ALA B C 1
ATOM 4976 O O . ALA B 1 158 ? 196.864 22.955 -22.195 1.00 75.01 138 ALA B O 1
ATOM 4978 N N . SER B 1 166 ? 188.977 20.049 -19.787 1.00 64.23 146 SER B N 1
ATOM 4979 C CA . SER B 1 166 ? 188.105 20.356 -18.654 1.00 64.88 146 SER B CA 1
ATOM 4980 C C . SER B 1 166 ? 186.859 21.118 -19.142 1.00 64.07 146 SER B C 1
ATOM 4981 O O . SER B 1 166 ? 185.731 20.649 -18.960 1.00 66.33 146 SER B O 1
ATOM 4984 N N . GLY B 1 167 ? 187.061 22.289 -19.760 1.00 59.57 147 GLY B N 1
ATOM 4985 C CA . GLY B 1 167 ? 186.001 22.965 -20.515 1.00 57.65 147 GLY B CA 1
ATOM 4986 C C . GLY B 1 167 ? 185.331 24.102 -19.753 1.00 55.40 147 GLY B C 1
ATOM 4987 O O . GLY B 1 167 ? 185.488 24.251 -18.544 1.00 56.00 147 GLY B O 1
ATOM 4988 N N . ALA B 1 168 ? 184.544 24.893 -20.487 1.00 52.31 148 ALA B N 1
ATOM 4989 C CA . ALA B 1 168 ? 183.960 26.136 -19.994 1.00 49.41 148 ALA B CA 1
ATOM 4990 C C . ALA B 1 168 ? 182.915 25.840 -18.915 1.00 47.30 148 ALA B C 1
ATOM 4991 O O . ALA B 1 168 ? 182.860 26.525 -17.899 1.00 47.63 148 ALA B O 1
ATOM 4993 N N . VAL B 1 169 ? 182.100 24.810 -19.148 1.00 45.78 149 VAL B N 1
ATOM 4994 C CA . VAL B 1 169 ? 181.001 24.446 -18.249 1.00 44.29 149 VAL B CA 1
ATOM 4995 C C . VAL B 1 169 ? 181.573 23.941 -16.919 1.00 42.57 149 VAL B C 1
ATOM 4996 O O . VAL B 1 169 ? 181.062 24.260 -15.850 1.00 41.15 149 VAL B O 1
ATOM 5000 N N . SER B 1 170 ? 182.635 23.143 -17.018 1.00 42.30 150 SER B N 1
ATOM 5001 C CA . SER B 1 170 ? 183.325 22.584 -15.872 1.00 42.21 150 SER B CA 1
ATOM 5002 C C . SER B 1 170 ? 183.726 23.692 -14.884 1.00 41.01 150 SER B C 1
ATOM 5003 O O . SER B 1 170 ? 183.570 23.524 -13.674 1.00 40.80 150 SER B O 1
ATOM 5006 N N . PHE B 1 171 ? 184.220 24.824 -15.407 1.00 39.80 151 PHE B N 1
ATOM 5007 C CA . PHE B 1 171 ? 184.669 25.956 -14.581 1.00 39.25 151 PHE B CA 1
ATOM 5008 C C . PHE B 1 171 ? 183.472 26.731 -14.005 1.00 38.93 151 PHE B C 1
ATOM 5009 O O . PHE B 1 171 ? 183.618 27.421 -12.993 1.00 38.90 151 PHE B O 1
ATOM 5017 N N . MET B 1 172 ? 182.296 26.628 -14.638 1.00 38.13 152 MET B N 1
ATOM 5018 C CA . MET B 1 172 ? 181.100 27.306 -14.131 1.00 37.76 152 MET B CA 1
ATOM 5019 C C . MET B 1 172 ? 180.693 26.713 -12.775 1.00 38.48 152 MET B C 1
ATOM 5020 O O . MET B 1 172 ? 179.996 27.381 -12.018 1.00 38.85 152 MET B O 1
ATOM 5025 N N . LYS B 1 173 ? 181.131 25.478 -12.484 1.00 39.17 153 LYS B N 1
ATOM 5026 C CA . LYS B 1 173 ? 180.836 24.799 -11.221 1.00 39.97 153 LYS B CA 1
ATOM 5027 C C . LYS B 1 173 ? 181.416 25.578 -10.033 1.00 37.58 153 LYS B C 1
ATOM 5028 O O . LYS B 1 173 ? 180.804 25.612 -8.978 1.00 36.17 153 LYS B O 1
ATOM 5034 N N . LEU B 1 174 ? 182.597 26.182 -10.205 1.00 36.44 154 LEU B N 1
ATOM 5035 C CA . LEU B 1 174 ? 183.204 27.021 -9.158 1.00 35.79 154 LEU B CA 1
ATOM 5036 C C . LEU B 1 174 ? 182.237 28.151 -8.785 1.00 34.55 154 LEU B C 1
ATOM 5037 O O . LEU B 1 174 ? 181.999 28.425 -7.599 1.00 34.37 154 LEU B O 1
ATOM 5042 N N . PHE B 1 175 ? 181.706 28.811 -9.819 1.00 33.39 155 PHE B N 1
ATOM 5043 C CA . PHE B 1 175 ? 180.815 29.951 -9.668 1.00 32.57 155 PHE B CA 1
ATOM 5044 C C . PHE B 1 175 ? 179.471 29.480 -9.098 1.00 32.45 155 PHE B C 1
ATOM 5045 O O . PHE B 1 175 ? 178.847 30.196 -8.333 1.00 32.22 155 PHE B O 1
ATOM 5053 N N . ASP B 1 176 ? 179.058 28.264 -9.465 1.00 33.26 156 ASP B N 1
ATOM 5054 C CA . ASP B 1 176 ? 177.853 27.636 -8.942 1.00 34.37 156 ASP B CA 1
ATOM 5055 C C . ASP B 1 176 ? 177.984 27.406 -7.431 1.00 34.57 156 ASP B C 1
ATOM 5056 O O . ASP B 1 176 ? 177.055 27.677 -6.672 1.00 34.67 156 ASP B O 1
ATOM 5061 N N . THR B 1 177 ? 179.138 26.892 -7.008 1.00 35.23 157 THR B N 1
ATOM 5062 C CA . THR B 1 177 ? 179.392 26.571 -5.603 1.00 36.10 157 THR B CA 1
ATOM 5063 C C . THR B 1 177 ? 179.465 27.849 -4.760 1.00 36.34 157 THR B C 1
ATOM 5064 O O . THR B 1 177 ? 178.976 27.877 -3.633 1.00 35.30 157 THR B O 1
ATOM 5068 N N . ALA B 1 178 ? 180.092 28.889 -5.320 1.00 36.88 158 ALA B N 1
ATOM 5069 C CA . ALA B 1 178 ? 180.217 30.179 -4.665 1.00 37.60 158 ALA B CA 1
ATOM 5070 C C . ALA B 1 178 ? 178.826 30.769 -4.385 1.00 38.24 158 ALA B C 1
ATOM 5071 O O . ALA B 1 178 ? 178.591 31.341 -3.323 1.00 39.14 158 ALA B O 1
ATOM 5073 N N . MET B 1 179 ? 177.908 30.635 -5.346 1.00 38.92 159 MET B N 1
ATOM 5074 C CA . MET B 1 179 ? 176.541 31.128 -5.189 1.00 39.43 159 MET B CA 1
ATOM 5075 C C . MET B 1 179 ? 175.835 30.370 -4.058 1.00 40.86 159 MET B C 1
ATOM 5076 O O . MET B 1 179 ? 175.016 30.929 -3.357 1.00 40.81 159 MET B O 1
ATOM 5081 N N . ASP B 1 180 ? 176.177 29.092 -3.888 1.00 43.73 160 ASP B N 1
ATOM 5082 C CA . ASP B 1 180 ? 175.565 28.229 -2.890 1.00 46.47 160 ASP B CA 1
ATOM 5083 C C . ASP B 1 180 ? 176.169 28.478 -1.499 1.00 46.72 160 ASP B C 1
ATOM 5084 O O . ASP B 1 180 ? 175.634 27.990 -0.523 1.00 49.82 160 ASP B O 1
ATOM 5089 N N . THR B 1 181 ? 177.265 29.240 -1.419 1.00 45.57 161 THR B N 1
ATOM 5090 C CA . THR B 1 181 ? 178.099 29.328 -0.230 1.00 45.45 161 THR B CA 1
ATOM 5091 C C . THR B 1 181 ? 177.963 30.690 0.461 1.00 44.67 161 THR B C 1
ATOM 5092 O O . THR B 1 181 ? 177.840 30.750 1.684 1.00 46.05 161 THR B O 1
ATOM 5096 N N . ILE B 1 182 ? 178.000 31.768 -0.326 1.00 43.85 162 ILE B N 1
ATOM 5097 C CA . ILE B 1 182 ? 178.286 33.121 0.167 1.00 43.82 162 ILE B CA 1
ATOM 5098 C C . ILE B 1 182 ? 176.982 33.876 0.447 1.00 41.75 162 ILE B C 1
ATOM 5099 O O . ILE B 1 182 ? 176.186 34.063 -0.453 1.00 40.38 162 ILE B O 1
ATOM 5104 N N . ARG B 1 189 ? 171.182 33.270 -1.587 1.00 72.00 169 ARG B N 1
ATOM 5105 C CA . ARG B 1 189 ? 170.697 34.648 -1.617 1.00 73.19 169 ARG B CA 1
ATOM 5106 C C . ARG B 1 189 ? 171.522 35.477 -2.611 1.00 67.45 169 ARG B C 1
ATOM 5107 O O . ARG B 1 189 ? 171.340 36.692 -2.712 1.00 70.78 169 ARG B O 1
ATOM 5115 N N . GLY B 1 190 ? 172.424 34.812 -3.342 1.00 59.01 170 GLY B N 1
ATOM 5116 C CA . GLY B 1 190 ? 173.117 35.402 -4.480 1.00 53.16 170 GLY B CA 1
ATOM 5117 C C . GLY B 1 190 ? 172.494 34.956 -5.793 1.00 47.26 170 GLY B C 1
ATOM 5118 O O . GLY B 1 190 ? 171.755 33.979 -5.846 1.00 46.28 170 GLY B O 1
ATOM 5119 N N . ALA B 1 191 ? 172.800 35.682 -6.868 1.00 41.68 171 ALA B N 1
ATOM 5120 C CA . ALA B 1 191 ? 172.296 35.347 -8.184 1.00 38.39 171 ALA B CA 1
ATOM 5121 C C . ALA B 1 191 ? 173.357 35.665 -9.242 1.00 35.53 171 ALA B C 1
ATOM 5122 O O . ALA B 1 191 ? 173.842 36.783 -9.324 1.00 35.18 171 ALA B O 1
ATOM 5124 N N . PHE B 1 192 ? 173.678 34.664 -10.063 1.00 32.99 172 PHE B N 1
ATOM 5125 C CA . PHE B 1 192 ? 174.690 34.768 -11.087 1.00 31.36 172 PHE B CA 1
ATOM 5126 C C . PHE B 1 192 ? 174.159 34.171 -12.391 1.00 30.16 172 PHE B C 1
ATOM 5127 O O . PHE B 1 192 ? 173.653 33.054 -12.402 1.00 29.91 172 PHE B O 1
ATOM 5135 N N . ALA B 1 193 ? 174.310 34.937 -13.477 1.00 28.91 173 ALA B N 1
ATOM 5136 C CA . ALA B 1 193 ? 173.952 34.525 -14.811 1.00 28.31 173 ALA B CA 1
ATOM 5137 C C . ALA B 1 193 ? 175.221 34.275 -15.618 1.00 28.01 173 ALA B C 1
ATOM 5138 O O . ALA B 1 193 ? 176.006 35.185 -15.822 1.00 28.01 173 ALA B O 1
ATOM 5140 N N . ALA B 1 194 ? 175.407 33.034 -16.064 1.00 28.13 174 ALA B N 1
ATOM 5141 C CA . ALA B 1 194 ? 176.541 32.655 -16.909 1.00 28.27 174 ALA B CA 1
ATOM 5142 C C . ALA B 1 194 ? 176.136 32.791 -18.384 1.00 28.38 174 ALA B C 1
ATOM 5143 O O . ALA B 1 194 ? 175.063 32.353 -18.780 1.00 28.51 174 ALA B O 1
ATOM 5145 N N . TYR B 1 195 ? 176.991 33.418 -19.193 1.00 28.38 175 TYR B N 1
ATOM 5146 C CA . TYR B 1 195 ? 176.700 33.621 -20.608 1.00 28.58 175 TYR B CA 1
ATOM 5147 C C . TYR B 1 195 ? 177.731 32.880 -21.455 1.00 29.15 175 TYR B C 1
ATOM 5148 O O . TYR B 1 195 ? 178.928 33.007 -21.221 1.00 29.30 175 TYR B O 1
ATOM 5157 N N . LEU B 1 196 ? 177.244 32.127 -22.443 1.00 29.87 176 LEU B N 1
ATOM 5158 C CA . LEU B 1 196 ? 178.099 31.430 -23.392 1.00 30.60 176 LEU B CA 1
ATOM 5159 C C . LEU B 1 196 ? 177.546 31.618 -24.813 1.00 30.85 176 LEU B C 1
ATOM 5160 O O . LEU B 1 196 ? 176.348 31.653 -25.028 1.00 29.92 176 LEU B O 1
ATOM 5165 N N . ASP B 1 197 ? 178.456 31.733 -25.783 1.00 32.55 177 ASP B N 1
ATOM 5166 C CA . ASP B 1 197 ? 178.106 31.832 -27.200 1.00 33.78 177 ASP B CA 1
ATOM 5167 C C . ASP B 1 197 ? 177.495 30.506 -27.657 1.00 35.18 177 ASP B C 1
ATOM 5168 O O . ASP B 1 197 ? 177.875 29.450 -27.153 1.00 36.53 177 ASP B O 1
ATOM 5173 N N . ILE B 1 198 ? 176.561 30.578 -28.617 1.00 36.71 178 ILE B N 1
ATOM 5174 C CA . ILE B 1 198 ? 175.804 29.409 -29.128 1.00 37.72 178 ILE B CA 1
ATOM 5175 C C . ILE B 1 198 ? 176.693 28.533 -30.021 1.00 39.37 178 ILE B C 1
ATOM 5176 O O . ILE B 1 198 ? 176.441 27.335 -30.127 1.00 40.02 178 ILE B O 1
ATOM 5181 N N . ASP B 1 199 ? 177.706 29.136 -30.663 1.00 40.57 179 ASP B N 1
ATOM 5182 C CA . ASP B 1 199 ? 178.637 28.419 -31.545 1.00 41.63 179 ASP B CA 1
ATOM 5183 C C . ASP B 1 199 ? 179.871 27.957 -30.758 1.00 42.65 179 ASP B C 1
ATOM 5184 O O . ASP B 1 199 ? 180.877 27.571 -31.354 1.00 42.53 179 ASP B O 1
ATOM 5189 N N . HIS B 1 200 ? 179.784 27.981 -29.419 1.00 42.47 180 HIS B N 1
ATOM 5190 C CA . HIS B 1 200 ? 180.813 27.420 -28.556 1.00 42.37 180 HIS B CA 1
ATOM 5191 C C . HIS B 1 200 ? 180.671 25.898 -28.534 1.00 43.32 180 HIS B C 1
ATOM 5192 O O . HIS B 1 200 ? 179.557 25.388 -28.478 1.00 44.35 180 HIS B O 1
ATOM 5199 N N . PRO B 1 201 ? 181.772 25.114 -28.589 1.00 44.02 181 PRO B N 1
ATOM 5200 C CA . PRO B 1 201 ? 181.672 23.651 -28.603 1.00 44.86 181 PRO B CA 1
ATOM 5201 C C . PRO B 1 201 ? 180.941 23.000 -27.415 1.00 46.06 181 PRO B C 1
ATOM 5202 O O . PRO B 1 201 ? 180.393 21.916 -27.585 1.00 46.16 181 PRO B O 1
ATOM 5206 N N . ASP B 1 202 ? 180.924 23.657 -26.243 1.00 47.30 182 ASP B N 1
ATOM 5207 C CA . ASP B 1 202 ? 180.335 23.076 -25.016 1.00 47.93 182 ASP B CA 1
ATOM 5208 C C . ASP B 1 202 ? 178.879 23.543 -24.837 1.00 47.02 182 ASP B C 1
ATOM 5209 O O . ASP B 1 202 ? 178.288 23.335 -23.779 1.00 46.69 182 ASP B O 1
ATOM 5214 N N . ILE B 1 203 ? 178.287 24.125 -25.887 1.00 46.42 183 ILE B N 1
ATOM 5215 C CA . ILE B 1 203 ? 176.916 24.650 -25.850 1.00 46.99 183 ILE B CA 1
ATOM 5216 C C . ILE B 1 203 ? 175.913 23.566 -25.408 1.00 47.72 183 ILE B C 1
ATOM 5217 O O . ILE B 1 203 ? 174.998 23.858 -24.661 1.00 46.56 183 ILE B O 1
ATOM 5222 N N . GLU B 1 204 ? 176.057 22.329 -25.890 1.00 51.60 184 GLU B N 1
ATOM 5223 C CA . GLU B 1 204 ? 175.082 21.264 -25.587 1.00 54.37 184 GLU B CA 1
ATOM 5224 C C . GLU B 1 204 ? 175.117 20.964 -24.084 1.00 53.31 184 GLU B C 1
ATOM 5225 O O . GLU B 1 204 ? 174.079 20.812 -23.441 1.00 52.90 184 GLU B O 1
ATOM 5231 N N . GLU B 1 205 ? 176.334 20.904 -23.541 1.00 52.01 185 GLU B N 1
ATOM 5232 C CA . GLU B 1 205 ? 176.570 20.757 -22.118 1.00 51.43 185 GLU B CA 1
ATOM 5233 C C . GLU B 1 205 ? 175.954 21.957 -21.379 1.00 49.08 185 GLU B C 1
ATOM 5234 O O . GLU B 1 205 ? 175.297 21.793 -20.357 1.00 49.50 185 GLU B O 1
ATOM 5240 N N . PHE B 1 206 ? 176.152 23.161 -21.925 1.00 46.71 186 PHE B N 1
ATOM 5241 C CA . PHE B 1 206 ? 175.715 24.419 -21.309 1.00 45.28 186 PHE B CA 1
ATOM 5242 C C . PHE B 1 206 ? 174.186 24.476 -21.171 1.00 45.66 186 PHE B C 1
ATOM 5243 O O . PHE B 1 206 ? 173.678 25.039 -20.200 1.00 43.61 186 PHE B O 1
ATOM 5251 N N . LEU B 1 207 ? 173.470 23.905 -22.153 1.00 48.02 187 LEU B N 1
ATOM 5252 C CA . LEU B 1 207 ? 172.001 23.955 -22.214 1.00 49.22 187 LEU B CA 1
ATOM 5253 C C . LEU B 1 207 ? 171.373 23.011 -21.179 1.00 50.05 187 LEU B C 1
ATOM 5254 O O . LEU B 1 207 ? 170.201 23.156 -20.861 1.00 50.00 187 LEU B O 1
ATOM 5259 N N . LYS B 1 208 ? 172.145 22.040 -20.681 1.00 52.27 188 LYS B N 1
ATOM 5260 C CA . LYS B 1 208 ? 171.655 21.058 -19.706 1.00 54.79 188 LYS B CA 1
ATOM 5261 C C . LYS B 1 208 ? 171.601 21.658 -18.290 1.00 54.87 188 LYS B C 1
ATOM 5262 O O . LYS B 1 208 ? 170.936 21.088 -17.418 1.00 56.55 188 LYS B O 1
ATOM 5268 N N . ILE B 1 209 ? 172.305 22.779 -18.063 1.00 52.57 189 ILE B N 1
ATOM 5269 C CA . ILE B 1 209 ? 172.352 23.458 -16.758 1.00 50.09 189 ILE B CA 1
ATOM 5270 C C . ILE B 1 209 ? 170.920 23.647 -16.243 1.00 49.96 189 ILE B C 1
ATOM 5271 O O . ILE B 1 209 ? 170.057 24.097 -16.984 1.00 49.07 189 ILE B O 1
ATOM 5276 N N . LYS B 1 210 ? 170.704 23.277 -14.973 1.00 51.22 190 LYS B N 1
ATOM 5277 C CA . LYS B 1 210 ? 169.424 23.391 -14.239 1.00 52.22 190 LYS B CA 1
ATOM 5278 C C . LYS B 1 210 ? 168.425 22.321 -14.710 1.00 53.74 190 LYS B C 1
ATOM 5279 O O . LYS B 1 210 ? 167.241 22.419 -14.411 1.00 54.97 190 LYS B O 1
ATOM 5285 N N . SER B 1 211 ? 168.900 21.292 -15.418 1.00 55.79 191 SER B N 1
ATOM 5286 C CA . SER B 1 211 ? 168.117 20.076 -15.630 1.00 57.76 191 SER B CA 1
ATOM 5287 C C . SER B 1 211 ? 168.073 19.293 -14.316 1.00 60.44 191 SER B C 1
ATOM 5288 O O . SER B 1 211 ? 168.906 19.502 -13.432 1.00 61.82 191 SER B O 1
ATOM 5291 N N . ILE B 1 212 ? 167.099 18.387 -14.205 1.00 63.02 192 ILE B N 1
ATOM 5292 C CA . ILE B 1 212 ? 167.072 17.420 -13.118 1.00 63.49 192 ILE B CA 1
ATOM 5293 C C . ILE B 1 212 ? 168.300 16.520 -13.316 1.00 62.48 192 ILE B C 1
ATOM 5294 O O . ILE B 1 212 ? 168.521 15.993 -14.411 1.00 61.20 192 ILE B O 1
ATOM 5299 N N . GLY B 1 213 ? 169.135 16.425 -12.277 1.00 61.78 193 GLY B N 1
ATOM 5300 C CA . GLY B 1 213 ? 170.335 15.592 -12.295 1.00 60.82 193 GLY B CA 1
ATOM 5301 C C . GLY B 1 213 ? 171.611 16.402 -12.450 1.00 59.84 193 GLY B C 1
ATOM 5302 O O . GLY B 1 213 ? 172.646 15.993 -11.934 1.00 61.10 193 GLY B O 1
ATOM 5303 N N . ASN B 1 214 ? 171.535 17.542 -13.155 1.00 58.60 194 ASN B N 1
ATOM 5304 C CA . ASN B 1 214 ? 172.717 18.324 -13.571 1.00 56.74 194 ASN B CA 1
ATOM 5305 C C . ASN B 1 214 ? 173.406 18.907 -12.338 1.00 55.43 194 ASN B C 1
ATOM 5306 O O . ASN B 1 214 ? 172.747 19.471 -11.463 1.00 52.81 194 ASN B O 1
ATOM 5311 N N . PRO B 1 215 ? 174.754 18.806 -12.240 1.00 54.13 195 PRO B N 1
ATOM 5312 C CA . PRO B 1 215 ? 175.481 19.307 -11.071 1.00 52.60 195 PRO B CA 1
ATOM 5313 C C . PRO B 1 215 ? 175.417 20.830 -10.837 1.00 49.94 195 PRO B C 1
ATOM 5314 O O . PRO B 1 215 ? 175.792 21.268 -9.745 1.00 50.24 195 PRO B O 1
ATOM 5318 N N . ILE B 1 216 ? 174.957 21.608 -11.835 1.00 46.21 196 ILE B N 1
ATOM 5319 C CA . ILE B 1 216 ? 174.788 23.069 -11.717 1.00 44.04 196 ILE B CA 1
ATOM 5320 C C . ILE B 1 216 ? 173.296 23.412 -11.584 1.00 43.52 196 ILE B C 1
ATOM 5321 O O . ILE B 1 216 ? 172.522 23.281 -12.536 1.00 43.14 196 ILE B O 1
ATOM 5326 N N . GLN B 1 217 ? 172.913 23.879 -10.389 1.00 42.80 197 GLN B N 1
ATOM 5327 C CA . GLN B 1 217 ? 171.523 24.157 -10.060 1.00 42.08 197 GLN B CA 1
ATOM 5328 C C . GLN B 1 217 ? 171.324 25.627 -9.667 1.00 42.38 197 GLN B C 1
ATOM 5329 O O . GLN B 1 217 ? 170.176 26.086 -9.648 1.00 42.78 197 GLN B O 1
ATOM 5335 N N . ASN B 1 218 ? 172.414 26.368 -9.407 1.00 42.14 198 ASN B N 1
ATOM 5336 C CA . ASN B 1 218 ? 172.334 27.730 -8.831 1.00 41.77 198 ASN B CA 1
ATOM 5337 C C . ASN B 1 218 ? 172.533 28.836 -9.883 1.00 41.10 198 ASN B C 1
ATOM 5338 O O . ASN B 1 218 ? 172.296 30.012 -9.563 1.00 43.63 198 ASN B O 1
ATOM 5343 N N . LEU B 1 219 ? 172.970 28.493 -11.105 1.00 38.62 199 LEU B N 1
ATOM 5344 C CA . LEU B 1 219 ? 173.348 29.504 -12.106 1.00 36.59 199 LEU B CA 1
ATOM 5345 C C . LEU B 1 219 ? 172.215 29.701 -13.113 1.00 35.10 199 LEU B C 1
ATOM 5346 O O . LEU B 1 219 ? 171.648 28.752 -13.618 1.00 34.65 199 LEU B O 1
ATOM 5351 N N . PHE B 1 220 ? 171.921 30.965 -13.415 1.00 34.47 200 PHE B N 1
ATOM 5352 C CA . PHE B 1 220 ? 171.083 31.314 -14.543 1.00 33.99 200 PHE B CA 1
ATOM 5353 C C . PHE B 1 220 ? 171.959 31.343 -15.793 1.00 33.39 200 PHE B C 1
ATOM 5354 O O . PHE B 1 220 ? 173.177 31.462 -15.703 1.00 33.33 200 PHE B O 1
ATOM 5362 N N . THR B 1 221 ? 171.332 31.196 -16.958 1.00 33.39 201 THR B N 1
ATOM 5363 C CA . THR B 1 221 ? 172.090 31.119 -18.195 1.00 33.53 201 THR B CA 1
ATOM 5364 C C . THR B 1 221 ? 171.488 32.037 -19.256 1.00 32.71 201 THR B C 1
ATOM 5365 O O . THR B 1 221 ? 170.292 32.315 -19.256 1.00 32.66 201 THR B O 1
ATOM 5369 N N . GLY B 1 222 ? 172.373 32.501 -20.142 1.00 32.47 202 GLY B N 1
ATOM 5370 C CA . GLY B 1 222 ? 172.037 33.202 -21.362 1.00 32.03 202 GLY B CA 1
ATOM 5371 C C . GLY B 1 222 ? 172.990 32.794 -22.464 1.00 32.44 202 GLY B C 1
ATOM 5372 O O . GLY B 1 222 ? 174.160 32.506 -22.194 1.00 32.40 202 GLY B O 1
ATOM 5373 N N . ILE B 1 223 ? 172.484 32.750 -23.699 1.00 32.68 203 ILE B N 1
ATOM 5374 C CA . ILE B 1 223 ? 173.280 32.377 -24.837 1.00 33.34 203 ILE B CA 1
ATOM 5375 C C . ILE B 1 223 ? 173.411 33.588 -25.761 1.00 33.44 203 ILE B C 1
ATOM 5376 O O . ILE B 1 223 ? 172.459 34.319 -25.952 1.00 33.26 203 ILE B O 1
ATOM 5381 N N . CYS B 1 224 ? 174.601 33.756 -26.343 1.00 33.37 204 CYS B N 1
ATOM 5382 C CA . CYS B 1 224 ? 174.914 34.849 -27.230 1.00 33.04 204 CYS B CA 1
ATOM 5383 C C . CYS B 1 224 ? 174.840 34.351 -28.682 1.00 33.20 204 CYS B C 1
ATOM 5384 O O . CYS B 1 224 ? 175.646 33.517 -29.096 1.00 33.07 204 CYS B O 1
ATOM 5387 N N . VAL B 1 225 ? 173.847 34.851 -29.431 1.00 32.57 205 VAL B N 1
ATOM 5388 C CA . VAL B 1 225 ? 173.518 34.375 -30.771 1.00 32.90 205 VAL B CA 1
ATOM 5389 C C . VAL B 1 225 ? 173.830 35.464 -31.796 1.00 33.24 205 VAL B C 1
ATOM 5390 O O . VAL B 1 225 ? 173.118 36.465 -31.895 1.00 33.10 205 VAL B O 1
ATOM 5394 N N . PRO B 1 226 ? 174.897 35.298 -32.606 1.00 33.54 206 PRO B N 1
ATOM 5395 C CA . PRO B 1 226 ? 175.205 36.247 -33.673 1.00 33.88 206 PRO B CA 1
ATOM 5396 C C . PRO B 1 226 ? 174.325 36.030 -34.914 1.00 34.72 206 PRO B C 1
ATOM 5397 O O . PRO B 1 226 ? 173.692 34.983 -35.063 1.00 34.58 206 PRO B O 1
ATOM 5401 N N . ASP B 1 227 ? 174.303 37.053 -35.773 1.00 35.76 207 ASP B N 1
ATOM 5402 C CA . ASP B 1 227 ? 173.521 37.110 -37.012 1.00 36.76 207 ASP B CA 1
ATOM 5403 C C . ASP B 1 227 ? 173.862 35.931 -37.936 1.00 37.24 207 ASP B C 1
ATOM 5404 O O . ASP B 1 227 ? 172.972 35.209 -38.353 1.00 37.27 207 ASP B O 1
ATOM 5409 N N . TYR B 1 228 ? 175.153 35.752 -38.248 1.00 38.09 208 TYR B N 1
ATOM 5410 C CA . TYR B 1 228 ? 175.608 34.703 -39.175 1.00 38.98 208 TYR B CA 1
ATOM 5411 C C . TYR B 1 228 ? 174.994 33.358 -38.766 1.00 39.44 208 TYR B C 1
ATOM 5412 O O . TYR B 1 228 ? 174.557 32.589 -39.616 1.00 40.90 208 TYR B O 1
ATOM 5421 N N . TRP B 1 229 ? 174.988 33.076 -37.460 1.00 39.65 209 TRP B N 1
ATOM 5422 C CA . TRP B 1 229 ? 174.529 31.787 -36.943 1.00 39.65 209 TRP B CA 1
ATOM 5423 C C . TRP B 1 229 ? 173.038 31.636 -37.209 1.00 40.46 209 TRP B C 1
ATOM 5424 O O . TRP B 1 229 ? 172.585 30.573 -37.579 1.00 40.91 209 TRP B O 1
ATOM 5435 N N . MET B 1 230 ? 172.318 32.732 -36.969 1.00 42.21 210 MET B N 1
ATOM 5436 C CA . MET B 1 230 ? 170.878 32.836 -37.097 1.00 43.68 210 MET B CA 1
ATOM 5437 C C . MET B 1 230 ? 170.463 32.603 -38.562 1.00 46.16 210 MET B C 1
ATOM 5438 O O . MET B 1 230 ? 169.555 31.819 -38.812 1.00 47.00 210 MET B O 1
ATOM 5443 N N . GLN B 1 231 ? 171.137 33.270 -39.514 1.00 47.90 211 GLN B N 1
ATOM 5444 C CA . GLN B 1 231 ? 170.822 33.168 -40.955 1.00 50.96 211 GLN B CA 1
ATOM 5445 C C . GLN B 1 231 ? 171.060 31.743 -41.469 1.00 52.76 211 GLN B C 1
ATOM 5446 O O . GLN B 1 231 ? 170.218 31.187 -42.183 1.00 53.37 211 GLN B O 1
ATOM 5452 N N . GLU B 1 232 ? 172.226 31.179 -41.130 1.00 52.51 212 GLU B N 1
ATOM 5453 C CA . GLU B 1 232 ? 172.607 29.840 -41.566 1.00 53.61 212 GLU B CA 1
ATOM 5454 C C . GLU B 1 232 ? 171.604 28.810 -41.024 1.00 54.49 212 GLU B C 1
ATOM 5455 O O . GLU B 1 232 ? 171.374 27.778 -41.671 1.00 55.88 212 GLU B O 1
ATOM 5461 N N . MET B 1 233 ? 171.006 29.109 -39.860 1.00 53.60 213 MET B N 1
ATOM 5462 C CA . MET B 1 233 ? 169.995 28.261 -39.215 1.00 53.48 213 MET B CA 1
ATOM 5463 C C . MET B 1 233 ? 168.660 28.357 -39.968 1.00 52.86 213 MET B C 1
ATOM 5464 O O . MET B 1 233 ? 167.981 27.350 -40.138 1.00 51.37 213 MET B O 1
ATOM 5469 N N . ILE B 1 234 ? 168.295 29.575 -40.388 1.00 53.52 214 ILE B N 1
ATOM 5470 C CA . ILE B 1 234 ? 167.108 29.828 -41.213 1.00 54.91 214 ILE B CA 1
ATOM 5471 C C . ILE B 1 234 ? 167.296 29.130 -42.568 1.00 56.19 214 ILE B C 1
ATOM 5472 O O . ILE B 1 234 ? 166.402 28.439 -43.023 1.00 56.58 214 ILE B O 1
ATOM 5477 N N . ASP B 1 235 ? 168.481 29.291 -43.172 1.00 57.29 215 ASP B N 1
ATOM 5478 C CA . ASP B 1 235 ? 168.799 28.772 -44.514 1.00 58.92 215 ASP B CA 1
ATOM 5479 C C . ASP B 1 235 ? 168.928 27.237 -44.524 1.00 59.75 215 ASP B C 1
ATOM 5480 O O . ASP B 1 235 ? 169.063 26.659 -45.599 1.00 63.04 215 ASP B O 1
ATOM 5485 N N . GLY B 1 236 ? 168.917 26.584 -43.352 1.00 58.41 216 GLY B N 1
ATOM 5486 C CA . GLY B 1 236 ? 168.688 25.130 -43.254 1.00 57.44 216 GLY B CA 1
ATOM 5487 C C . GLY B 1 236 ? 169.882 24.315 -42.768 1.00 57.12 216 GLY B C 1
ATOM 5488 O O . GLY B 1 236 ? 169.943 23.121 -43.041 1.00 57.67 216 GLY B O 1
ATOM 5489 N N . ASP B 1 237 ? 170.804 24.922 -42.008 1.00 56.24 217 ASP B N 1
ATOM 5490 C CA . ASP B 1 237 ? 171.924 24.190 -41.380 1.00 55.03 217 ASP B CA 1
ATOM 5491 C C . ASP B 1 237 ? 171.363 23.224 -40.321 1.00 54.48 217 ASP B C 1
ATOM 5492 O O . ASP B 1 237 ? 170.773 23.650 -39.334 1.00 54.69 217 ASP B O 1
ATOM 5497 N N . ALA B 1 238 ? 171.566 21.919 -40.529 1.00 54.66 218 ALA B N 1
ATOM 5498 C CA . ALA B 1 238 ? 170.937 20.871 -39.707 1.00 55.95 218 ALA B CA 1
ATOM 5499 C C . ALA B 1 238 ? 171.539 20.832 -38.293 1.00 55.20 218 ALA B C 1
ATOM 5500 O O . ALA B 1 238 ? 170.816 20.583 -37.330 1.00 54.03 218 ALA B O 1
ATOM 5502 N N . ASP B 1 239 ? 172.859 21.034 -38.186 1.00 55.09 219 ASP B N 1
ATOM 5503 C CA . ASP B 1 239 ? 173.569 21.059 -36.899 1.00 55.55 219 ASP B CA 1
ATOM 5504 C C . ASP B 1 239 ? 172.981 22.168 -36.012 1.00 54.05 219 ASP B C 1
ATOM 5505 O O . ASP B 1 239 ? 172.632 21.941 -34.845 1.00 53.08 219 ASP B O 1
ATOM 5510 N N . LYS B 1 240 ? 172.866 23.366 -36.594 1.00 52.09 220 LYS B N 1
ATOM 5511 C CA . LYS B 1 240 ? 172.423 24.560 -35.892 1.00 51.60 220 LYS B CA 1
ATOM 5512 C C . LYS B 1 240 ? 170.941 24.447 -35.503 1.00 51.76 220 LYS B C 1
ATOM 5513 O O . LYS B 1 240 ? 170.553 24.938 -34.445 1.00 50.94 220 LYS B O 1
ATOM 5519 N N . ARG B 1 241 ? 170.127 23.803 -36.349 1.00 52.73 221 ARG B N 1
ATOM 5520 C CA . ARG B 1 241 ? 168.681 23.682 -36.118 1.00 53.42 221 ARG B CA 1
ATOM 5521 C C . ARG B 1 241 ? 168.403 22.779 -34.906 1.00 53.11 221 ARG B C 1
ATOM 5522 O O . ARG B 1 241 ? 167.453 23.031 -34.149 1.00 51.29 221 ARG B O 1
ATOM 5530 N N . GLN B 1 242 ? 169.216 21.725 -34.745 1.00 54.19 222 GLN B N 1
ATOM 5531 C CA . GLN B 1 242 ? 169.099 20.793 -33.609 1.00 54.86 222 GLN B CA 1
ATOM 5532 C C . GLN B 1 242 ? 169.491 21.509 -32.309 1.00 52.18 222 GLN B C 1
ATOM 5533 O O . GLN B 1 242 ? 168.865 21.292 -31.276 1.00 51.49 222 GLN B O 1
ATOM 5539 N N . ILE B 1 243 ? 170.520 22.362 -32.381 1.00 49.49 223 ILE B N 1
ATOM 5540 C CA . ILE B 1 243 ? 170.935 23.192 -31.253 1.00 47.87 223 ILE B CA 1
ATOM 5541 C C . ILE B 1 243 ? 169.790 24.154 -30.910 1.00 46.39 223 ILE B C 1
ATOM 5542 O O . ILE B 1 243 ? 169.427 24.302 -29.754 1.00 44.90 223 ILE B O 1
ATOM 5547 N N . TRP B 1 244 ? 169.229 24.795 -31.939 1.00 46.89 224 TRP B N 1
ATOM 5548 C CA . TRP B 1 244 ? 168.158 25.794 -31.789 1.00 46.50 224 TRP B CA 1
ATOM 5549 C C . TRP B 1 244 ? 166.888 25.165 -31.197 1.00 46.96 224 TRP B C 1
ATOM 5550 O O . TRP B 1 244 ? 166.244 25.765 -30.351 1.00 47.34 224 TRP B O 1
ATOM 5561 N N . ALA B 1 245 ? 166.526 23.966 -31.662 1.00 48.54 225 ALA B N 1
ATOM 5562 C CA . ALA B 1 245 ? 165.380 23.230 -31.128 1.00 49.48 225 ALA B CA 1
ATOM 5563 C C . ALA B 1 245 ? 165.601 22.911 -29.642 1.00 50.15 225 ALA B C 1
ATOM 5564 O O . ALA B 1 245 ? 164.642 22.867 -28.869 1.00 51.27 225 ALA B O 1
ATOM 5566 N N . LYS B 1 246 ? 166.864 22.687 -29.255 1.00 49.86 226 LYS B N 1
ATOM 5567 C CA . LYS B 1 246 ? 167.233 22.400 -27.869 1.00 49.76 226 LYS B CA 1
ATOM 5568 C C . LYS B 1 246 ? 167.062 23.657 -27.006 1.00 48.33 226 LYS B C 1
ATOM 5569 O O . LYS B 1 246 ? 166.649 23.565 -25.842 1.00 48.57 226 LYS B O 1
ATOM 5575 N N . VAL B 1 247 ? 167.397 24.816 -27.585 1.00 47.18 227 VAL B N 1
ATOM 5576 C CA . VAL B 1 247 ? 167.268 26.121 -26.927 1.00 45.37 227 VAL B CA 1
ATOM 5577 C C . VAL B 1 247 ? 165.785 26.395 -26.663 1.00 44.76 227 VAL B C 1
ATOM 5578 O O . VAL B 1 247 ? 165.411 26.727 -25.540 1.00 43.62 227 VAL B O 1
ATOM 5582 N N . LEU B 1 248 ? 164.961 26.253 -27.709 1.00 45.36 228 LEU B N 1
ATOM 5583 C CA . LEU B 1 248 ? 163.511 26.476 -27.621 1.00 45.72 228 LEU B CA 1
ATOM 5584 C C . LEU B 1 248 ? 162.880 25.494 -26.628 1.00 45.60 228 LEU B C 1
ATOM 5585 O O . LEU B 1 248 ? 161.928 25.848 -25.947 1.00 43.71 228 LEU B O 1
ATOM 5590 N N . GLU B 1 249 ? 163.404 24.262 -26.611 1.00 47.63 229 GLU B N 1
ATOM 5591 C CA . GLU B 1 249 ? 162.950 23.166 -25.760 1.00 49.71 229 GLU B CA 1
ATOM 5592 C C . GLU B 1 249 ? 163.283 23.524 -24.309 1.00 49.16 229 GLU B C 1
ATOM 5593 O O . GLU B 1 249 ? 162.452 23.387 -23.420 1.00 48.77 229 GLU B O 1
ATOM 5599 N N . SER B 1 250 ? 164.505 24.022 -24.103 1.00 49.05 230 SER B N 1
ATOM 5600 C CA . SER B 1 250 ? 164.983 24.441 -22.794 1.00 48.10 230 SER B CA 1
ATOM 5601 C C . SER B 1 250 ? 164.141 25.601 -22.248 1.00 47.70 230 SER B C 1
ATOM 5602 O O . SER B 1 250 ? 163.834 25.630 -21.056 1.00 48.57 230 SER B O 1
ATOM 5605 N N . ARG B 1 251 ? 163.786 26.554 -23.117 1.00 47.88 231 ARG B N 1
ATOM 5606 C CA . ARG B 1 251 ? 163.058 27.763 -22.706 1.00 48.59 231 ARG B CA 1
ATOM 5607 C C . ARG B 1 251 ? 161.593 27.419 -22.403 1.00 50.42 231 ARG B C 1
ATOM 5608 O O . ARG B 1 251 ? 160.971 28.062 -21.559 1.00 50.40 231 ARG B O 1
ATOM 5616 N N . GLN B 1 252 ? 161.053 26.413 -23.102 1.00 53.00 232 GLN B N 1
ATOM 5617 C CA . GLN B 1 252 ? 159.726 25.876 -22.813 1.00 55.21 232 GLN B CA 1
ATOM 5618 C C . GLN B 1 252 ? 159.696 25.305 -21.388 1.00 54.17 232 GLN B C 1
ATOM 5619 O O . GLN B 1 252 ? 158.842 25.685 -20.592 1.00 51.94 232 GLN B O 1
ATOM 5625 N N . GLN B 1 253 ? 160.657 24.417 -21.094 1.00 54.79 233 GLN B N 1
ATOM 5626 C CA . GLN B 1 253 ? 160.708 23.607 -19.871 1.00 56.54 233 GLN B CA 1
ATOM 5627 C C . GLN B 1 253 ? 161.068 24.463 -18.647 1.00 54.65 233 GLN B C 1
ATOM 5628 O O . GLN B 1 253 ? 160.374 24.389 -17.635 1.00 54.06 233 GLN B O 1
ATOM 5634 N N . LYS B 1 254 ? 162.165 25.233 -18.741 1.00 53.26 234 LYS B N 1
ATOM 5635 C CA . LYS B 1 254 ? 162.842 25.846 -17.566 1.00 49.76 234 LYS B CA 1
ATOM 5636 C C . LYS B 1 254 ? 162.794 27.381 -17.594 1.00 46.48 234 LYS B C 1
ATOM 5637 O O . LYS B 1 254 ? 163.158 27.998 -16.607 1.00 43.94 234 LYS B O 1
ATOM 5643 N N . GLY B 1 255 ? 162.383 27.978 -18.724 1.00 45.29 235 GLY B N 1
ATOM 5644 C CA . GLY B 1 255 ? 162.336 29.442 -18.911 1.00 43.71 235 GLY B CA 1
ATOM 5645 C C . GLY B 1 255 ? 163.642 30.033 -19.434 1.00 43.25 235 GLY B C 1
ATOM 5646 O O . GLY B 1 255 ? 163.662 31.197 -19.809 1.00 43.99 235 GLY B O 1
ATOM 5647 N N . LEU B 1 256 ? 164.702 29.210 -19.498 1.00 43.13 236 LEU B N 1
ATOM 5648 C CA . LEU B 1 256 ? 166.108 29.584 -19.762 1.00 41.89 236 LEU B CA 1
ATOM 5649 C C . LEU B 1 256 ? 166.641 28.763 -20.933 1.00 40.97 236 LEU B C 1
ATOM 5650 O O . LEU B 1 256 ? 166.204 27.634 -21.114 1.00 40.47 236 LEU B O 1
ATOM 5655 N N . PRO B 1 257 ? 167.663 29.259 -21.645 1.00 39.86 237 PRO B N 1
ATOM 5656 C CA . PRO B 1 257 ? 168.452 30.434 -21.299 1.00 38.26 237 PRO B CA 1
ATOM 5657 C C . PRO B 1 257 ? 167.860 31.746 -21.834 1.00 36.62 237 PRO B C 1
ATOM 5658 O O . PRO B 1 257 ? 166.928 31.720 -22.645 1.00 36.97 237 PRO B O 1
ATOM 5662 N N . TYR B 1 258 ? 168.401 32.874 -21.355 1.00 34.04 238 TYR B N 1
ATOM 5663 C CA . TYR B 1 258 ? 168.154 34.160 -21.976 1.00 32.88 238 TYR B CA 1
ATOM 5664 C C . TYR B 1 258 ? 168.829 34.151 -23.350 1.00 32.37 238 TYR B C 1
ATOM 5665 O O . TYR B 1 258 ? 169.795 33.426 -23.563 1.00 32.26 238 TYR B O 1
ATOM 5674 N N . ILE B 1 259 ? 168.317 34.972 -24.266 1.00 31.59 239 ILE B N 1
ATOM 5675 C CA . ILE B 1 259 ? 168.918 35.149 -25.560 1.00 31.33 239 ILE B CA 1
ATOM 5676 C C . ILE B 1 259 ? 169.574 36.530 -25.587 1.00 30.75 239 ILE B C 1
ATOM 5677 O O . ILE B 1 259 ? 168.958 37.527 -25.250 1.00 31.21 239 ILE B O 1
ATOM 5682 N N . PHE B 1 260 ? 170.826 36.562 -26.025 1.00 30.37 240 PHE B N 1
ATOM 5683 C CA . PHE B 1 260 ? 171.576 37.766 -26.236 1.00 30.20 240 PHE B CA 1
ATOM 5684 C C . PHE B 1 260 ? 171.908 37.811 -27.733 1.00 30.96 240 PHE B C 1
ATOM 5685 O O . PHE B 1 260 ? 172.659 36.985 -28.213 1.00 32.12 240 PHE B O 1
ATOM 5693 N N . PHE B 1 261 ? 171.281 38.724 -28.479 1.00 31.24 241 PHE B N 1
ATOM 5694 C CA . PHE B 1 261 ? 171.531 38.852 -29.909 1.00 31.35 241 PHE B CA 1
ATOM 5695 C C . PHE B 1 261 ? 172.754 39.763 -30.116 1.00 31.07 241 PHE B C 1
ATOM 5696 O O . PHE B 1 261 ? 172.620 40.989 -30.268 1.00 30.32 241 PHE B O 1
ATOM 5704 N N . SER B 1 262 ? 173.935 39.134 -30.147 1.00 30.94 242 SER B N 1
ATOM 5705 C CA . SER B 1 262 ? 175.258 39.780 -30.096 1.00 31.52 242 SER B CA 1
ATOM 5706 C C . SER B 1 262 ? 175.392 40.954 -31.076 1.00 31.84 242 SER B C 1
ATOM 5707 O O . SER B 1 262 ? 176.036 41.960 -30.758 1.00 31.19 242 SER B O 1
ATOM 5710 N N . ASP B 1 263 ? 174.845 40.794 -32.287 1.00 32.36 243 ASP B N 1
ATOM 5711 C CA . ASP B 1 263 ? 175.064 41.744 -33.355 1.00 32.56 243 ASP B CA 1
ATOM 5712 C C . ASP B 1 263 ? 174.061 42.901 -33.246 1.00 31.47 243 ASP B C 1
ATOM 5713 O O . ASP B 1 263 ? 174.389 44.027 -33.582 1.00 31.27 243 ASP B O 1
ATOM 5718 N N . ASN B 1 264 ? 172.849 42.617 -32.770 1.00 30.46 244 ASN B N 1
ATOM 5719 C CA . ASN B 1 264 ? 171.893 43.662 -32.465 1.00 30.28 244 ASN B CA 1
ATOM 5720 C C . ASN B 1 264 ? 172.444 44.535 -31.333 1.00 30.09 244 ASN B C 1
ATOM 5721 O O . ASN B 1 264 ? 172.314 45.743 -31.380 1.00 30.43 244 ASN B O 1
ATOM 5726 N N . VAL B 1 265 ? 173.091 43.906 -30.345 1.00 30.21 245 VAL B N 1
ATOM 5727 C CA . VAL B 1 265 ? 173.661 44.597 -29.198 1.00 29.76 245 VAL B CA 1
ATOM 5728 C C . VAL B 1 265 ? 174.818 45.494 -29.657 1.00 30.20 245 VAL B C 1
ATOM 5729 O O . VAL B 1 265 ? 174.903 46.648 -29.252 1.00 30.87 245 VAL B O 1
ATOM 5733 N N . ASN B 1 266 ? 175.691 44.970 -30.521 1.00 30.45 246 ASN B N 1
ATOM 5734 C CA . ASN B 1 266 ? 176.912 45.679 -30.909 1.00 30.49 246 ASN B CA 1
ATOM 5735 C C . ASN B 1 266 ? 176.636 46.678 -32.058 1.00 31.60 246 ASN B C 1
ATOM 5736 O O . ASN B 1 266 ? 177.245 47.767 -32.077 1.00 31.12 246 ASN B O 1
ATOM 5741 N N . LYS B 1 267 ? 175.718 46.352 -32.985 1.00 32.60 247 LYS B N 1
ATOM 5742 C CA . LYS B 1 267 ? 175.248 47.308 -34.028 1.00 34.18 247 LYS B CA 1
ATOM 5743 C C . LYS B 1 267 ? 174.839 48.658 -33.420 1.00 33.78 247 LYS B C 1
ATOM 5744 O O . LYS B 1 267 ? 175.162 49.713 -33.974 1.00 32.24 247 LYS B O 1
ATOM 5750 N N . ASN B 1 268 ? 174.076 48.590 -32.315 1.00 33.24 248 ASN B N 1
ATOM 5751 C CA . ASN B 1 268 ? 173.370 49.729 -31.737 1.00 33.36 248 ASN B CA 1
ATOM 5752 C C . ASN B 1 268 ? 173.892 50.042 -30.335 1.00 32.77 248 ASN B C 1
ATOM 5753 O O . ASN B 1 268 ? 173.125 50.115 -29.398 1.00 33.94 248 ASN B O 1
ATOM 5758 N N . LYS B 1 269 ? 175.204 50.240 -30.220 1.00 31.91 249 LYS B N 1
ATOM 5759 C CA . LYS B 1 269 ? 175.830 50.628 -28.973 1.00 30.75 249 LYS B CA 1
ATOM 5760 C C . LYS B 1 269 ? 176.442 52.012 -29.175 1.00 29.74 249 LYS B C 1
ATOM 5761 O O . LYS B 1 269 ? 176.598 52.463 -30.300 1.00 29.45 249 LYS B O 1
ATOM 5767 N N . PRO B 1 270 ? 176.794 52.738 -28.096 1.00 28.91 250 PRO B N 1
ATOM 5768 C CA . PRO B 1 270 ? 177.374 54.069 -28.235 1.00 28.66 250 PRO B CA 1
ATOM 5769 C C . PRO B 1 270 ? 178.566 54.090 -29.202 1.00 28.52 250 PRO B C 1
ATOM 5770 O O . PRO B 1 270 ? 179.433 53.227 -29.139 1.00 28.81 250 PRO B O 1
ATOM 5774 N N . GLN B 1 271 ? 178.606 55.111 -30.055 1.00 28.46 251 GLN B N 1
ATOM 5775 C CA . GLN B 1 271 ? 179.654 55.287 -31.019 1.00 28.10 251 GLN B CA 1
ATOM 5776 C C . GLN B 1 271 ? 181.028 55.054 -30.374 1.00 28.47 251 GLN B C 1
ATOM 5777 O O . GLN B 1 271 ? 181.924 54.478 -30.997 1.00 29.10 251 GLN B O 1
ATOM 5783 N N . VAL B 1 272 ? 181.212 55.509 -29.133 1.00 28.09 252 VAL B N 1
ATOM 5784 C CA . VAL B 1 272 ? 182.540 55.488 -28.536 1.00 28.09 252 VAL B CA 1
ATOM 5785 C C . VAL B 1 272 ? 183.047 54.037 -28.432 1.00 28.23 252 VAL B C 1
ATOM 5786 O O . VAL B 1 272 ? 184.260 53.787 -28.582 1.00 28.62 252 VAL B O 1
ATOM 5790 N N . TYR B 1 273 ? 182.138 53.086 -28.178 1.00 27.75 253 TYR B N 1
ATOM 5791 C CA . TYR B 1 273 ? 182.506 51.671 -28.055 1.00 27.74 253 TYR B CA 1
ATOM 5792 C C . TYR B 1 273 ? 182.892 51.104 -29.434 1.00 29.35 253 TYR B C 1
ATOM 5793 O O . TYR B 1 273 ? 183.793 50.258 -29.535 1.00 29.57 253 TYR B O 1
ATOM 5802 N N . LYS B 1 274 ? 182.231 51.576 -30.497 1.00 30.68 254 LYS B N 1
ATOM 5803 C CA . LYS B 1 274 ? 182.628 51.221 -31.870 1.00 31.87 254 LYS B CA 1
ATOM 5804 C C . LYS B 1 274 ? 184.025 51.768 -32.185 1.00 33.05 254 LYS B C 1
ATOM 5805 O O . LYS B 1 274 ? 184.889 51.026 -32.636 1.00 34.16 254 LYS B O 1
ATOM 5811 N N . ASP B 1 275 ? 184.254 53.048 -31.885 1.00 34.55 255 ASP B N 1
ATOM 5812 C CA . ASP B 1 275 ? 185.524 53.730 -32.195 1.00 35.82 255 ASP B CA 1
ATOM 5813 C C . ASP B 1 275 ? 186.705 53.051 -31.492 1.00 37.38 255 ASP B C 1
ATOM 5814 O O . ASP B 1 275 ? 187.794 53.034 -32.027 1.00 39.63 255 ASP B O 1
ATOM 5819 N N . GLN B 1 276 ? 186.492 52.538 -30.278 1.00 39.53 256 GLN B N 1
ATOM 5820 C CA . GLN B 1 276 ? 187.558 51.927 -29.466 1.00 40.97 256 GLN B CA 1
ATOM 5821 C C . GLN B 1 276 ? 187.516 50.394 -29.590 1.00 41.03 256 GLN B C 1
ATOM 5822 O O . GLN B 1 276 ? 188.329 49.709 -28.982 1.00 40.55 256 GLN B O 1
ATOM 5828 N N . ASN B 1 277 ? 186.555 49.866 -30.361 1.00 41.49 257 ASN B N 1
ATOM 5829 C CA . ASN B 1 277 ? 186.429 48.431 -30.636 1.00 42.13 257 ASN B CA 1
ATOM 5830 C C . ASN B 1 277 ? 186.337 47.646 -29.317 1.00 40.30 257 ASN B C 1
ATOM 5831 O O . ASN B 1 277 ? 187.063 46.670 -29.119 1.00 41.59 257 ASN B O 1
ATOM 5836 N N . LEU B 1 278 ? 185.461 48.099 -28.411 1.00 37.02 258 LEU B N 1
ATOM 5837 C CA . LEU B 1 278 ? 185.140 47.390 -27.177 1.00 34.62 258 LEU B CA 1
ATOM 5838 C C . LEU B 1 278 ? 183.835 46.626 -27.405 1.00 32.92 258 LEU B C 1
ATOM 5839 O O . LEU B 1 278 ? 182.789 47.226 -27.528 1.00 32.86 258 LEU B O 1
ATOM 5844 N N . ARG B 1 279 ? 183.919 45.301 -27.488 1.00 32.13 259 ARG B N 1
ATOM 5845 C CA . ARG B 1 279 ? 182.764 44.462 -27.781 1.00 31.74 259 ARG B CA 1
ATOM 5846 C C . ARG B 1 279 ? 181.944 44.253 -26.498 1.00 30.39 259 ARG B C 1
ATOM 5847 O O . ARG B 1 279 ? 182.498 44.054 -25.425 1.00 29.65 259 ARG B O 1
ATOM 5855 N N . ILE B 1 280 ? 180.614 44.293 -26.627 1.00 29.51 260 ILE B N 1
ATOM 5856 C CA . ILE B 1 280 ? 179.726 43.814 -25.577 1.00 28.65 260 ILE B CA 1
ATOM 5857 C C . ILE B 1 280 ? 179.490 42.327 -25.852 1.00 28.36 260 ILE B C 1
ATOM 5858 O O . ILE B 1 280 ? 178.901 41.965 -26.861 1.00 29.29 260 ILE B O 1
ATOM 5863 N N . ASN B 1 281 ? 179.999 41.480 -24.959 1.00 27.93 261 ASN B N 1
ATOM 5864 C CA . ASN B 1 281 ? 180.064 40.041 -25.152 1.00 27.53 261 ASN B CA 1
ATOM 5865 C C . ASN B 1 281 ? 178.875 39.343 -24.493 1.00 26.69 261 ASN B C 1
ATOM 5866 O O . ASN B 1 281 ? 178.509 38.241 -24.919 1.00 27.40 261 ASN B O 1
ATOM 5871 N N . ALA B 1 282 ? 178.298 39.971 -23.464 1.00 25.66 262 ALA B N 1
ATOM 5872 C CA . ALA B 1 282 ? 177.212 39.385 -22.680 1.00 25.59 262 ALA B CA 1
ATOM 5873 C C . ALA B 1 282 ? 176.440 40.488 -21.950 1.00 25.00 262 ALA B C 1
ATOM 5874 O O . ALA B 1 282 ? 176.854 41.638 -21.941 1.00 25.25 262 ALA B O 1
ATOM 5876 N N . SER B 1 283 ? 175.326 40.105 -21.321 1.00 24.64 263 SER B N 1
ATOM 5877 C CA . SER B 1 283 ? 174.548 41.012 -20.506 1.00 24.61 263 SER B CA 1
ATOM 5878 C C . SER B 1 283 ? 174.694 40.646 -19.017 1.00 24.63 263 SER B C 1
ATOM 5879 O O . SER B 1 283 ? 175.595 39.898 -18.643 1.00 24.14 263 SER B O 1
ATOM 5882 N N . ASN B 1 284 ? 173.814 41.220 -18.184 1.00 24.78 264 ASN B N 1
ATOM 5883 C CA . ASN B 1 284 ? 173.832 41.060 -16.727 1.00 24.92 264 ASN B CA 1
ATOM 5884 C C . ASN B 1 284 ? 172.824 39.974 -16.339 1.00 25.39 264 ASN B C 1
ATOM 5885 O O . ASN B 1 284 ? 172.303 39.262 -17.216 1.00 25.78 264 ASN B O 1
ATOM 5890 N N . LEU B 1 285 ? 172.549 39.880 -15.033 1.00 25.60 265 LEU B N 1
ATOM 5891 C CA . LEU B 1 285 ? 171.660 38.882 -14.437 1.00 26.27 265 LEU B CA 1
ATOM 5892 C C . LEU B 1 285 ? 170.236 38.991 -15.006 1.00 27.00 265 LEU B C 1
ATOM 5893 O O . LEU B 1 285 ? 169.573 37.961 -15.190 1.00 28.43 265 LEU B O 1
ATOM 5898 N N . CYS B 1 286 ? 169.764 40.218 -15.271 1.00 26.96 266 CYS B N 1
ATOM 5899 C CA . CYS B 1 286 ? 168.378 40.453 -15.729 1.00 27.35 266 CYS B CA 1
ATOM 5900 C C . CYS B 1 286 ? 168.296 40.768 -17.235 1.00 27.19 266 CYS B C 1
ATOM 5901 O O . CYS B 1 286 ? 167.199 40.979 -17.765 1.00 27.79 266 CYS B O 1
ATOM 5904 N N . SER B 1 287 ? 169.454 40.825 -17.903 1.00 26.43 267 SER B N 1
ATOM 5905 C CA . SER B 1 287 ? 169.614 40.757 -19.355 1.00 26.56 267 SER B CA 1
ATOM 5906 C C . SER B 1 287 ? 169.280 42.090 -20.041 1.00 27.46 267 SER B C 1
ATOM 5907 O O . SER B 1 287 ? 169.049 42.101 -21.255 1.00 27.68 267 SER B O 1
ATOM 5910 N N . GLU B 1 288 ? 169.325 43.206 -19.292 1.00 28.12 268 GLU B N 1
ATOM 5911 C CA . GLU B 1 288 ? 169.035 44.544 -19.834 1.00 28.09 268 GLU B CA 1
ATOM 5912 C C . GLU B 1 288 ? 170.294 45.425 -19.907 1.00 28.22 268 GLU B C 1
ATOM 5913 O O . GLU B 1 288 ? 170.243 46.471 -20.541 1.00 28.38 268 GLU B O 1
ATOM 5919 N N . ILE B 1 289 ? 171.397 45.053 -19.238 1.00 27.40 269 ILE B N 1
ATOM 5920 C CA . ILE B 1 289 ? 172.591 45.901 -19.219 1.00 27.28 269 ILE B CA 1
ATOM 5921 C C . ILE B 1 289 ? 173.479 45.491 -20.389 1.00 28.07 269 ILE B C 1
ATOM 5922 O O . ILE B 1 289 ? 173.699 44.311 -20.607 1.00 30.17 269 ILE B O 1
ATOM 5927 N N . MET B 1 290 ? 173.989 46.474 -21.131 1.00 27.97 270 MET B N 1
ATOM 5928 C CA . MET B 1 290 ? 174.699 46.210 -22.372 1.00 28.00 270 MET B CA 1
ATOM 5929 C C . MET B 1 290 ? 175.977 47.045 -22.394 1.00 27.09 270 MET B C 1
ATOM 5930 O O . MET B 1 290 ? 176.046 48.100 -23.028 1.00 27.19 270 MET B O 1
ATOM 5935 N N . LEU B 1 291 ? 176.988 46.540 -21.685 1.00 26.05 271 LEU B N 1
ATOM 5936 C CA . LEU B 1 291 ? 178.240 47.230 -21.490 1.00 25.44 271 LEU B CA 1
ATOM 5937 C C . LEU B 1 291 ? 179.384 46.254 -21.743 1.00 25.29 271 LEU B C 1
ATOM 5938 O O . LEU B 1 291 ? 179.172 45.052 -21.668 1.00 24.81 271 LEU B O 1
ATOM 5943 N N . PRO B 1 292 ? 180.598 46.743 -22.094 1.00 25.87 272 PRO B N 1
ATOM 5944 C CA . PRO B 1 292 ? 181.762 45.891 -22.318 1.00 26.29 272 PRO B CA 1
ATOM 5945 C C . PRO B 1 292 ? 182.604 45.610 -21.066 1.00 26.74 272 PRO B C 1
ATOM 5946 O O . PRO B 1 292 ? 183.002 46.535 -20.383 1.00 27.58 272 PRO B O 1
ATOM 5950 N N . SER B 1 293 ? 182.891 44.327 -20.822 1.00 27.36 273 SER B N 1
ATOM 5951 C CA . SER B 1 293 ? 183.784 43.869 -19.769 1.00 28.19 273 SER B CA 1
ATOM 5952 C C . SER B 1 293 ? 185.068 43.318 -20.390 1.00 28.70 273 SER B C 1
ATOM 5953 O O . SER B 1 293 ? 185.031 42.683 -21.412 1.00 28.53 273 SER B O 1
ATOM 5956 N N . THR B 1 294 ? 186.201 43.576 -19.743 1.00 30.25 274 THR B N 1
ATOM 5957 C CA . THR B 1 294 ? 187.501 43.165 -20.238 1.00 32.42 274 THR B CA 1
ATOM 5958 C C . THR B 1 294 ? 188.255 42.477 -19.094 1.00 34.24 274 THR B C 1
ATOM 5959 O O . THR B 1 294 ? 187.705 42.283 -18.005 1.00 34.92 274 THR B O 1
ATOM 5963 N N . HIS B 1 295 ? 189.504 42.085 -19.352 1.00 36.92 275 HIS B N 1
ATOM 5964 C CA . HIS B 1 295 ? 190.355 41.419 -18.347 1.00 38.04 275 HIS B CA 1
ATOM 5965 C C . HIS B 1 295 ? 190.443 42.282 -17.081 1.00 36.51 275 HIS B C 1
ATOM 5966 O O . HIS B 1 295 ? 190.398 41.744 -15.987 1.00 36.78 275 HIS B O 1
ATOM 5973 N N . ASP B 1 296 ? 190.531 43.608 -17.244 1.00 36.06 276 ASP B N 1
ATOM 5974 C CA . ASP B 1 296 ? 190.793 44.545 -16.134 1.00 36.48 276 ASP B CA 1
ATOM 5975 C C . ASP B 1 296 ? 189.609 45.488 -15.862 1.00 35.32 276 ASP B C 1
ATOM 5976 O O . ASP B 1 296 ? 189.716 46.351 -14.997 1.00 34.93 276 ASP B O 1
ATOM 5981 N N . GLU B 1 297 ? 188.507 45.346 -16.611 1.00 34.81 277 GLU B N 1
ATOM 5982 C CA . GLU B 1 297 ? 187.297 46.152 -16.423 1.00 34.49 277 GLU B CA 1
ATOM 5983 C C . GLU B 1 297 ? 186.082 45.230 -16.287 1.00 32.87 277 GLU B C 1
ATOM 5984 O O . GLU B 1 297 ? 185.796 44.416 -17.171 1.00 33.15 277 GLU B O 1
ATOM 5990 N N . SER B 1 298 ? 185.369 45.372 -15.169 1.00 31.15 278 SER B N 1
ATOM 5991 C CA . SER B 1 298 ? 184.164 44.615 -14.906 1.00 30.30 278 SER B CA 1
ATOM 5992 C C . SER B 1 298 ? 182.995 45.593 -14.896 1.00 29.26 278 SER B C 1
ATOM 5993 O O . SER B 1 298 ? 183.016 46.529 -14.108 1.00 29.42 278 SER B O 1
ATOM 5996 N N . PHE B 1 299 ? 182.018 45.400 -15.791 1.00 27.94 279 PHE B N 1
ATOM 5997 C CA . PHE B 1 299 ? 181.007 46.420 -15.962 1.00 27.20 279 PHE B CA 1
ATOM 5998 C C . PHE B 1 299 ? 180.087 46.399 -14.745 1.00 28.01 279 PHE B C 1
ATOM 5999 O O . PHE B 1 299 ? 179.918 45.389 -14.069 1.00 26.44 279 PHE B O 1
ATOM 6007 N N . ILE B 1 300 ? 179.544 47.588 -14.498 1.00 29.96 280 ILE B N 1
ATOM 6008 C CA . ILE B 1 300 ? 178.835 47.947 -13.321 1.00 31.51 280 ILE B CA 1
ATOM 6009 C C . ILE B 1 300 ? 177.851 49.032 -13.745 1.00 31.24 280 ILE B C 1
ATOM 6010 O O . ILE B 1 300 ? 178.166 49.831 -14.622 1.00 30.47 280 ILE B O 1
ATOM 6015 N N . CYS B 1 301 ? 176.668 49.048 -13.132 1.00 31.94 281 CYS B N 1
ATOM 6016 C CA . CYS B 1 301 ? 175.633 49.998 -13.517 1.00 31.76 281 CYS B CA 1
ATOM 6017 C C . CYS B 1 301 ? 174.732 50.334 -12.320 1.00 32.64 281 CYS B C 1
ATOM 6018 O O . CYS B 1 301 ? 174.409 49.475 -11.518 1.00 33.38 281 CYS B O 1
ATOM 6021 N N . CYS B 1 302 ? 174.344 51.606 -12.218 1.00 34.56 282 CYS B N 1
ATOM 6022 C CA . CYS B 1 302 ? 173.358 52.077 -11.254 1.00 36.40 282 CYS B CA 1
ATOM 6023 C C . CYS B 1 302 ? 172.009 52.248 -11.958 1.00 36.18 282 CYS B C 1
ATOM 6024 O O . CYS B 1 302 ? 171.922 52.909 -13.014 1.00 36.31 282 CYS B O 1
ATOM 6027 N N . LEU B 1 303 ? 170.977 51.663 -11.342 1.00 35.67 283 LEU B N 1
ATOM 6028 C CA . LEU B 1 303 ? 169.630 51.613 -11.855 1.00 35.66 283 LEU B CA 1
ATOM 6029 C C . LEU B 1 303 ? 168.726 52.554 -11.059 1.00 35.43 283 LEU B C 1
ATOM 6030 O O . LEU B 1 303 ? 168.820 52.645 -9.837 1.00 36.29 283 LEU B O 1
ATOM 6035 N N . SER B 1 304 ? 167.823 53.206 -11.790 1.00 35.29 284 SER B N 1
ATOM 6036 C CA . SER B 1 304 ? 166.637 53.849 -11.263 1.00 34.57 284 SER B CA 1
ATOM 6037 C C . SER B 1 304 ? 165.619 53.901 -12.392 1.00 33.82 284 SER B C 1
ATOM 6038 O O . SER B 1 304 ? 165.989 53.727 -13.524 1.00 33.31 284 SER B O 1
ATOM 6041 N N . SER B 1 305 ? 164.350 54.147 -12.065 1.00 34.67 285 SER B N 1
ATOM 6042 C CA . SER B 1 305 ? 163.277 54.110 -13.056 1.00 34.10 285 SER B CA 1
ATOM 6043 C C . SER B 1 305 ? 162.391 55.352 -12.925 1.00 33.24 285 SER B C 1
ATOM 6044 O O . SER B 1 305 ? 162.083 55.787 -11.813 1.00 33.46 285 SER B O 1
ATOM 6047 N N . MET B 1 306 ? 162.020 55.925 -14.077 1.00 32.87 286 MET B N 1
ATOM 6048 C CA . MET B 1 306 ? 160.969 56.945 -14.166 1.00 32.73 286 MET B CA 1
ATOM 6049 C C . MET B 1 306 ? 159.625 56.216 -14.180 1.00 31.83 286 MET B C 1
ATOM 6050 O O . MET B 1 306 ? 159.465 55.191 -14.844 1.00 31.75 286 MET B O 1
ATOM 6055 N N . ASN B 1 307 ? 158.670 56.758 -13.428 1.00 31.33 287 ASN B N 1
ATOM 6056 C CA . ASN B 1 307 ? 157.361 56.169 -13.266 1.00 30.72 287 ASN B CA 1
ATOM 6057 C C . ASN B 1 307 ? 156.437 56.771 -14.334 1.00 31.21 287 ASN B C 1
ATOM 6058 O O . ASN B 1 307 ? 155.986 57.905 -14.200 1.00 30.89 287 ASN B O 1
ATOM 6063 N N . LEU B 1 308 ? 156.182 56.001 -15.396 1.00 31.14 288 LEU B N 1
ATOM 6064 C CA . LEU B 1 308 ? 155.407 56.467 -16.536 1.00 32.37 288 LEU B CA 1
ATOM 6065 C C . LEU B 1 308 ? 153.925 56.661 -16.171 1.00 33.37 288 LEU B C 1
ATOM 6066 O O . LEU B 1 308 ? 153.229 57.435 -16.834 1.00 33.32 288 LEU B O 1
ATOM 6071 N N . GLU B 1 309 ? 153.434 55.973 -15.133 1.00 34.27 289 GLU B N 1
ATOM 6072 C CA . GLU B 1 309 ? 152.046 56.156 -14.713 1.00 34.97 289 GLU B CA 1
ATOM 6073 C C . GLU B 1 309 ? 151.777 57.642 -14.425 1.00 35.05 289 GLU B C 1
ATOM 6074 O O . GLU B 1 309 ? 150.668 58.105 -14.619 1.00 35.82 289 GLU B O 1
ATOM 6080 N N . LEU B 1 310 ? 152.792 58.374 -13.951 1.00 34.49 290 LEU B N 1
ATOM 6081 C CA . LEU B 1 310 ? 152.668 59.781 -13.615 1.00 34.42 290 LEU B CA 1
ATOM 6082 C C . LEU B 1 310 ? 153.399 60.635 -14.658 1.00 34.95 290 LEU B C 1
ATOM 6083 O O . LEU B 1 310 ? 153.779 61.763 -14.377 1.00 34.28 290 LEU B O 1
ATOM 6088 N N . TYR B 1 311 ? 153.548 60.108 -15.877 1.00 35.92 291 TYR B N 1
ATOM 6089 C CA . TYR B 1 311 ? 154.198 60.837 -16.959 1.00 37.70 291 TYR B CA 1
ATOM 6090 C C . TYR B 1 311 ? 153.677 62.278 -17.041 1.00 39.82 291 TYR B C 1
ATOM 6091 O O . TYR B 1 311 ? 154.470 63.228 -17.139 1.00 40.36 291 TYR B O 1
ATOM 6100 N N . GLU B 1 312 ? 152.348 62.435 -17.007 1.00 41.61 292 GLU B N 1
ATOM 6101 C CA . GLU B 1 312 ? 151.724 63.747 -17.221 1.00 44.09 292 GLU B CA 1
ATOM 6102 C C . GLU B 1 312 ? 152.132 64.721 -16.101 1.00 42.60 292 GLU B C 1
ATOM 6103 O O . GLU B 1 312 ? 152.240 65.922 -16.341 1.00 42.33 292 GLU B O 1
ATOM 6109 N N . GLU B 1 313 ? 152.389 64.209 -14.892 1.00 41.01 293 GLU B N 1
ATOM 6110 C CA . GLU B 1 313 ? 152.830 65.054 -13.793 1.00 40.36 293 GLU B CA 1
ATOM 6111 C C . GLU B 1 313 ? 154.240 65.603 -14.056 1.00 39.05 293 GLU B C 1
ATOM 6112 O O . GLU B 1 313 ? 154.469 66.777 -13.808 1.00 40.59 293 GLU B O 1
ATOM 6118 N N . TRP B 1 314 ? 155.189 64.782 -14.532 1.00 36.82 294 TRP B N 1
ATOM 6119 C CA . TRP B 1 314 ? 156.610 65.206 -14.491 1.00 35.47 294 TRP B CA 1
ATOM 6120 C C . TRP B 1 314 ? 157.197 65.516 -15.873 1.00 36.00 294 TRP B C 1
ATOM 6121 O O . TRP B 1 314 ? 158.320 66.019 -15.929 1.00 34.41 294 TRP B O 1
ATOM 6132 N N . LYS B 1 315 ? 156.441 65.284 -16.956 1.00 38.22 295 LYS B N 1
ATOM 6133 C CA . LYS B 1 315 ? 156.994 65.324 -18.330 1.00 40.23 295 LYS B CA 1
ATOM 6134 C C . LYS B 1 315 ? 157.531 66.714 -18.698 1.00 41.56 295 LYS B C 1
ATOM 6135 O O . LYS B 1 315 ? 158.465 66.809 -19.487 1.00 42.84 295 LYS B O 1
ATOM 6141 N N . ASP B 1 316 ? 156.968 67.783 -18.125 1.00 43.47 296 ASP B N 1
ATOM 6142 C CA . ASP B 1 316 ? 157.407 69.148 -18.458 1.00 45.22 296 ASP B CA 1
ATOM 6143 C C . ASP B 1 316 ? 158.194 69.761 -17.288 1.00 45.73 296 ASP B C 1
ATOM 6144 O O . ASP B 1 316 ? 158.114 70.956 -17.056 1.00 46.56 296 ASP B O 1
ATOM 6149 N N . THR B 1 317 ? 158.979 68.935 -16.579 1.00 45.62 297 THR B N 1
ATOM 6150 C CA . THR B 1 317 ? 159.886 69.376 -15.515 1.00 44.28 297 THR B CA 1
ATOM 6151 C C . THR B 1 317 ? 161.299 68.885 -15.835 1.00 43.13 297 THR B C 1
ATOM 6152 O O . THR B 1 317 ? 161.509 68.181 -16.813 1.00 44.15 297 THR B O 1
ATOM 6156 N N . GLU B 1 318 ? 162.249 69.213 -14.960 1.00 42.64 298 GLU B N 1
ATOM 6157 C CA . GLU B 1 318 ? 163.628 68.771 -15.094 1.00 42.32 298 GLU B CA 1
ATOM 6158 C C . GLU B 1 318 ? 163.838 67.391 -14.441 1.00 39.38 298 GLU B C 1
ATOM 6159 O O . GLU B 1 318 ? 164.961 67.053 -14.071 1.00 38.04 298 GLU B O 1
ATOM 6165 N N . ALA B 1 319 ? 162.768 66.588 -14.335 1.00 36.45 299 ALA B N 1
ATOM 6166 C CA . ALA B 1 319 ? 162.775 65.315 -13.615 1.00 34.46 299 ALA B CA 1
ATOM 6167 C C . ALA B 1 319 ? 163.827 64.359 -14.193 1.00 32.89 299 ALA B C 1
ATOM 6168 O O . ALA B 1 319 ? 164.638 63.808 -13.448 1.00 31.43 299 ALA B O 1
ATOM 6170 N N . VAL B 1 320 ? 163.806 64.156 -15.516 1.00 32.27 300 VAL B N 1
ATOM 6171 C CA . VAL B 1 320 ? 164.748 63.230 -16.153 1.00 31.49 300 VAL B CA 1
ATOM 6172 C C . VAL B 1 320 ? 166.184 63.711 -15.878 1.00 31.71 300 VAL B C 1
ATOM 6173 O O . VAL B 1 320 ? 167.039 62.914 -15.520 1.00 31.62 300 VAL B O 1
ATOM 6177 N N . LYS B 1 321 ? 166.419 65.022 -16.002 1.00 31.64 301 LYS B N 1
ATOM 6178 C CA . LYS B 1 321 ? 167.730 65.611 -15.802 1.00 31.97 301 LYS B CA 1
ATOM 6179 C C . LYS B 1 321 ? 168.259 65.290 -14.397 1.00 31.10 301 LYS B C 1
ATOM 6180 O O . LYS B 1 321 ? 169.398 64.855 -14.244 1.00 31.34 301 LYS B O 1
ATOM 6186 N N . LEU B 1 322 ? 167.430 65.512 -13.376 1.00 30.64 302 LEU B N 1
ATOM 6187 C CA . LEU B 1 322 ? 167.818 65.276 -11.993 1.00 29.71 302 LEU B CA 1
ATOM 6188 C C . LEU B 1 322 ? 168.008 63.769 -11.734 1.00 28.59 302 LEU B C 1
ATOM 6189 O O . LEU B 1 322 ? 168.891 63.369 -10.970 1.00 28.51 302 LEU B O 1
ATOM 6194 N N . ALA B 1 323 ? 167.215 62.925 -12.395 1.00 27.83 303 ALA B N 1
ATOM 6195 C CA . ALA B 1 323 ? 167.366 61.462 -12.291 1.00 27.30 303 ALA B CA 1
ATOM 6196 C C . ALA B 1 323 ? 168.771 61.039 -12.743 1.00 27.24 303 ALA B C 1
ATOM 6197 O O . ALA B 1 323 ? 169.391 60.165 -12.117 1.00 27.48 303 ALA B O 1
ATOM 6199 N N . ILE B 1 324 ? 169.249 61.647 -13.837 1.00 26.93 304 ILE B N 1
ATOM 6200 C CA . ILE B 1 324 ? 170.570 61.365 -14.408 1.00 26.71 304 ILE B CA 1
ATOM 6201 C C . ILE B 1 324 ? 171.660 61.940 -13.492 1.00 27.11 304 ILE B C 1
ATOM 6202 O O . ILE B 1 324 ? 172.663 61.297 -13.260 1.00 27.39 304 ILE B O 1
ATOM 6207 N N . PHE B 1 325 ? 171.463 63.159 -12.991 1.00 28.10 305 PHE B N 1
ATOM 6208 C CA . PHE B 1 325 ? 172.363 63.747 -12.002 1.00 29.22 305 PHE B CA 1
ATOM 6209 C C . PHE B 1 325 ? 172.407 62.848 -10.760 1.00 29.19 305 PHE B C 1
ATOM 6210 O O . PHE B 1 325 ? 173.468 62.617 -10.179 1.00 29.11 305 PHE B O 1
ATOM 6218 N N . PHE B 1 326 ? 171.235 62.344 -10.366 1.00 29.04 306 PHE B N 1
ATOM 6219 C CA . PHE B 1 326 ? 171.133 61.503 -9.204 1.00 29.41 306 PHE B CA 1
ATOM 6220 C C . PHE B 1 326 ? 171.954 60.231 -9.420 1.00 29.46 306 PHE B C 1
ATOM 6221 O O . PHE B 1 326 ? 172.688 59.828 -8.527 1.00 30.89 306 PHE B O 1
ATOM 6229 N N . LEU B 1 327 ? 171.820 59.616 -10.601 1.00 28.81 307 LEU B N 1
ATOM 6230 C CA . LEU B 1 327 ? 172.476 58.348 -10.871 1.00 28.51 307 LEU B CA 1
ATOM 6231 C C . LEU B 1 327 ? 173.986 58.563 -10.984 1.00 28.94 307 LEU B C 1
ATOM 6232 O O . LEU B 1 327 ? 174.751 57.687 -10.590 1.00 28.52 307 LEU B O 1
ATOM 6237 N N . ASP B 1 328 ? 174.408 59.729 -11.493 1.00 29.56 308 ASP B N 1
ATOM 6238 C CA . ASP B 1 328 ? 175.839 60.039 -11.566 1.00 30.51 308 ASP B CA 1
ATOM 6239 C C . ASP B 1 328 ? 176.384 60.157 -10.137 1.00 30.00 308 ASP B C 1
ATOM 6240 O O . ASP B 1 328 ? 177.534 59.802 -9.886 1.00 30.25 308 ASP B O 1
ATOM 6245 N N . ALA B 1 329 ? 175.548 60.657 -9.215 1.00 28.88 309 ALA B N 1
ATOM 6246 C CA . ALA B 1 329 ? 175.917 60.786 -7.807 1.00 28.36 309 ALA B CA 1
ATOM 6247 C C . ALA B 1 329 ? 176.084 59.404 -7.165 1.00 27.37 309 ALA B C 1
ATOM 6248 O O . ALA B 1 329 ? 177.050 59.174 -6.446 1.00 27.06 309 ALA B O 1
ATOM 6250 N N . VAL B 1 330 ? 175.142 58.494 -7.431 1.00 26.56 310 VAL B N 1
ATOM 6251 C CA . VAL B 1 330 ? 175.195 57.139 -6.876 1.00 26.65 310 VAL B CA 1
ATOM 6252 C C . VAL B 1 330 ? 176.491 56.459 -7.338 1.00 26.81 310 VAL B C 1
ATOM 6253 O O . VAL B 1 330 ? 177.226 55.871 -6.551 1.00 27.10 310 VAL B O 1
ATOM 6257 N N . LEU B 1 331 ? 176.788 56.589 -8.627 1.00 27.30 311 LEU B N 1
ATOM 6258 C CA . LEU B 1 331 ? 178.001 56.024 -9.189 1.00 27.32 311 LEU B CA 1
ATOM 6259 C C . LEU B 1 331 ? 179.237 56.609 -8.498 1.00 26.72 311 LEU B C 1
ATOM 6260 O O . LEU B 1 331 ? 180.150 55.888 -8.193 1.00 26.01 311 LEU B O 1
ATOM 6265 N N . GLN B 1 332 ? 179.253 57.926 -8.270 1.00 26.97 312 GLN B N 1
ATOM 6266 C CA . GLN B 1 332 ? 180.394 58.569 -7.622 1.00 27.35 312 GLN B CA 1
ATOM 6267 C C . GLN B 1 332 ? 180.602 57.997 -6.214 1.00 27.39 312 GLN B C 1
ATOM 6268 O O . GLN B 1 332 ? 181.730 57.898 -5.768 1.00 27.39 312 GLN B O 1
ATOM 6274 N N . GLU B 1 333 ? 179.506 57.668 -5.521 1.00 27.23 313 GLU B N 1
ATOM 6275 C CA . GLU B 1 333 ? 179.571 57.187 -4.152 1.00 27.80 313 GLU B CA 1
ATOM 6276 C C . GLU B 1 333 ? 180.199 55.790 -4.147 1.00 27.83 313 GLU B C 1
ATOM 6277 O O . GLU B 1 333 ? 181.032 55.484 -3.299 1.00 27.51 313 GLU B O 1
ATOM 6283 N N . PHE B 1 334 ? 179.795 54.963 -5.116 1.00 28.11 314 PHE B N 1
ATOM 6284 C CA . PHE B 1 334 ? 180.371 53.653 -5.320 1.00 28.45 314 PHE B CA 1
ATOM 6285 C C . PHE B 1 334 ? 181.878 53.770 -5.562 1.00 28.61 314 PHE B C 1
ATOM 6286 O O . PHE B 1 334 ? 182.668 53.045 -4.954 1.00 28.44 314 PHE B O 1
ATOM 6294 N N . ILE B 1 335 ? 182.248 54.690 -6.458 1.00 28.82 315 ILE B N 1
ATOM 6295 C CA . ILE B 1 335 ? 183.619 54.894 -6.885 1.00 29.25 315 ILE B CA 1
ATOM 6296 C C . ILE B 1 335 ? 184.480 55.264 -5.673 1.00 31.05 315 ILE B C 1
ATOM 6297 O O . ILE B 1 335 ? 185.485 54.617 -5.433 1.00 32.15 315 ILE B O 1
ATOM 6302 N N . GLU B 1 336 ? 184.070 56.275 -4.902 1.00 32.96 316 GLU B N 1
ATOM 6303 C CA . GLU B 1 336 ? 184.869 56.753 -3.772 1.00 34.59 316 GLU B CA 1
ATOM 6304 C C . GLU B 1 336 ? 184.960 55.686 -2.679 1.00 33.64 316 GLU B C 1
ATOM 6305 O O . GLU B 1 336 ? 185.967 55.622 -2.004 1.00 34.67 316 GLU B O 1
ATOM 6311 N N . LYS B 1 337 ? 183.937 54.837 -2.534 1.00 32.46 317 LYS B N 1
ATOM 6312 C CA . LYS B 1 337 ? 183.902 53.840 -1.455 1.00 32.01 317 LYS B CA 1
ATOM 6313 C C . LYS B 1 337 ? 184.727 52.589 -1.799 1.00 32.29 317 LYS B C 1
ATOM 6314 O O . LYS B 1 337 ? 185.040 51.808 -0.904 1.00 32.04 317 LYS B O 1
ATOM 6320 N N . THR B 1 338 ? 185.070 52.400 -3.081 1.00 32.67 318 THR B N 1
ATOM 6321 C CA . THR B 1 338 ? 185.740 51.189 -3.562 1.00 32.48 318 THR B CA 1
ATOM 6322 C C . THR B 1 338 ? 187.209 51.439 -3.918 1.00 33.74 318 THR B C 1
ATOM 6323 O O . THR B 1 338 ? 187.879 50.524 -4.343 1.00 35.00 318 THR B O 1
ATOM 6327 N N . GLU B 1 339 ? 187.706 52.664 -3.753 1.00 35.42 319 GLU B N 1
ATOM 6328 C CA . GLU B 1 339 ? 189.125 52.918 -3.893 1.00 38.15 319 GLU B CA 1
ATOM 6329 C C . GLU B 1 339 ? 189.862 52.106 -2.829 1.00 38.79 319 GLU B C 1
ATOM 6330 O O . GLU B 1 339 ? 189.584 52.264 -1.648 1.00 39.96 319 GLU B O 1
ATOM 6336 N N . GLY B 1 340 ? 190.759 51.221 -3.272 1.00 38.64 320 GLY B N 1
ATOM 6337 C CA . GLY B 1 340 ? 191.575 50.406 -2.389 1.00 39.25 320 GLY B CA 1
ATOM 6338 C C . GLY B 1 340 ? 191.126 48.953 -2.347 1.00 39.75 320 GLY B C 1
ATOM 6339 O O . GLY B 1 340 ? 191.917 48.083 -1.997 1.00 40.99 320 GLY B O 1
ATOM 6340 N N . ASN B 1 341 ? 189.864 48.686 -2.711 1.00 38.63 321 ASN B N 1
ATOM 6341 C CA . ASN B 1 341 ? 189.279 47.346 -2.630 1.00 37.34 321 ASN B CA 1
ATOM 6342 C C . ASN B 1 341 ? 189.850 46.487 -3.765 1.00 36.40 321 ASN B C 1
ATOM 6343 O O . ASN B 1 341 ? 189.549 46.707 -4.921 1.00 36.96 321 ASN B O 1
ATOM 6348 N N . TYR B 1 342 ? 190.657 45.492 -3.402 1.00 35.86 322 TYR B N 1
ATOM 6349 C CA . TYR B 1 342 ? 191.388 44.676 -4.353 1.00 35.80 322 TYR B CA 1
ATOM 6350 C C . TYR B 1 342 ? 190.429 44.028 -5.366 1.00 35.39 322 TYR B C 1
ATOM 6351 O O . TYR B 1 342 ? 190.600 44.208 -6.582 1.00 35.62 322 TYR B O 1
ATOM 6360 N N . TYR B 1 343 ? 189.437 43.276 -4.864 1.00 34.75 323 TYR B N 1
ATOM 6361 C CA . TYR B 1 343 ? 188.563 42.441 -5.700 1.00 33.67 323 TYR B CA 1
ATOM 6362 C C . TYR B 1 343 ? 187.512 43.286 -6.440 1.00 31.58 323 TYR B C 1
ATOM 6363 O O . TYR B 1 343 ? 186.931 42.805 -7.391 1.00 31.43 323 TYR B O 1
ATOM 6372 N N . LEU B 1 344 ? 187.285 44.542 -6.041 1.00 30.34 324 LEU B N 1
ATOM 6373 C CA . LEU B 1 344 ? 186.332 45.404 -6.772 1.00 29.70 324 LEU B CA 1
ATOM 6374 C C . LEU B 1 344 ? 187.062 46.392 -7.702 1.00 29.59 324 LEU B C 1
ATOM 6375 O O . LEU B 1 344 ? 186.398 47.244 -8.293 1.00 29.21 324 LEU B O 1
ATOM 6380 N N . SER B 1 345 ? 188.397 46.262 -7.839 1.00 29.22 325 SER B N 1
ATOM 6381 C CA . SER B 1 345 ? 189.238 47.115 -8.712 1.00 29.45 325 SER B CA 1
ATOM 6382 C C . SER B 1 345 ? 188.673 47.222 -10.128 1.00 28.22 325 SER B C 1
ATOM 6383 O O . SER B 1 345 ? 188.624 48.306 -10.671 1.00 27.33 325 SER B O 1
ATOM 6386 N N . ALA B 1 346 ? 188.330 46.079 -10.730 1.00 27.23 326 ALA B N 1
ATOM 6387 C CA . ALA B 1 346 ? 187.894 46.055 -12.107 1.00 27.12 326 ALA B CA 1
ATOM 6388 C C . ALA B 1 346 ? 186.536 46.760 -12.230 1.00 26.89 326 ALA B C 1
ATOM 6389 O O . ALA B 1 346 ? 186.285 47.419 -13.223 1.00 27.49 326 ALA B O 1
ATOM 6391 N N . ALA B 1 347 ? 185.669 46.614 -11.223 1.00 26.46 327 ALA B N 1
ATOM 6392 C CA . ALA B 1 347 ? 184.410 47.339 -11.183 1.00 26.95 327 ALA B CA 1
ATOM 6393 C C . ALA B 1 347 ? 184.671 48.841 -10.975 1.00 27.39 327 ALA B C 1
ATOM 6394 O O . ALA B 1 347 ? 184.063 49.692 -11.626 1.00 27.44 327 ALA B O 1
ATOM 6396 N N . ASN B 1 348 ? 185.581 49.159 -10.056 1.00 27.60 328 ASN B N 1
ATOM 6397 C CA . ASN B 1 348 ? 185.912 50.523 -9.743 1.00 28.11 328 ASN B CA 1
ATOM 6398 C C . ASN B 1 348 ? 186.431 51.215 -11.009 1.00 28.58 328 ASN B C 1
ATOM 6399 O O . ASN B 1 348 ? 186.070 52.343 -11.310 1.00 29.30 328 ASN B O 1
ATOM 6404 N N . LYS B 1 349 ? 187.289 50.521 -11.749 1.00 29.19 329 LYS B N 1
ATOM 6405 C CA . LYS B 1 349 ? 187.965 51.095 -12.874 1.00 29.92 329 LYS B CA 1
ATOM 6406 C C . LYS B 1 349 ? 186.975 51.323 -14.025 1.00 29.09 329 LYS B C 1
ATOM 6407 O O . LYS B 1 349 ? 187.077 52.333 -14.698 1.00 29.22 329 LYS B O 1
ATOM 6413 N N . PHE B 1 350 ? 186.033 50.392 -14.234 1.00 27.65 330 PHE B N 1
ATOM 6414 C CA . PHE B 1 350 ? 184.992 50.556 -15.239 1.00 27.60 330 PHE B CA 1
ATOM 6415 C C . PHE B 1 350 ? 184.166 51.811 -14.946 1.00 27.69 330 PHE B C 1
ATOM 6416 O O . PHE B 1 350 ? 183.928 52.621 -15.836 1.00 27.25 330 PHE B O 1
ATOM 6424 N N . ALA B 1 351 ? 183.709 51.929 -13.697 1.00 28.20 331 ALA B N 1
ATOM 6425 C CA . ALA B 1 351 ? 182.863 53.021 -13.262 1.00 28.65 331 ALA B CA 1
ATOM 6426 C C . ALA B 1 351 ? 183.534 54.359 -13.581 1.00 30.02 331 ALA B C 1
ATOM 6427 O O . ALA B 1 351 ? 182.883 55.276 -14.078 1.00 29.28 331 ALA B O 1
ATOM 6429 N N . LYS B 1 352 ? 184.832 54.457 -13.272 1.00 32.09 332 LYS B N 1
ATOM 6430 C CA . LYS B 1 352 ? 185.582 55.701 -13.416 1.00 33.72 332 LYS B CA 1
ATOM 6431 C C . LYS B 1 352 ? 185.738 56.078 -14.893 1.00 32.92 332 LYS B C 1
ATOM 6432 O O . LYS B 1 352 ? 185.691 57.263 -15.230 1.00 32.97 332 LYS B O 1
ATOM 6438 N N . ARG B 1 353 ? 185.944 55.079 -15.760 1.00 31.87 333 ARG B N 1
ATOM 6439 C CA . ARG B 1 353 ? 186.317 55.341 -17.141 1.00 31.28 333 ARG B CA 1
ATOM 6440 C C . ARG B 1 353 ? 185.074 55.519 -18.022 1.00 29.66 333 ARG B C 1
ATOM 6441 O O . ARG B 1 353 ? 185.129 56.285 -18.974 1.00 30.22 333 ARG B O 1
ATOM 6449 N N . HIS B 1 354 ? 183.972 54.828 -17.697 1.00 28.11 334 HIS B N 1
ATOM 6450 C CA . HIS B 1 354 ? 182.750 54.783 -18.523 1.00 27.03 334 HIS B CA 1
ATOM 6451 C C . HIS B 1 354 ? 181.614 55.635 -17.941 1.00 26.79 334 HIS B C 1
ATOM 6452 O O . HIS B 1 354 ? 180.827 56.224 -18.679 1.00 27.01 334 HIS B O 1
ATOM 6459 N N . ARG B 1 355 ? 181.499 55.624 -16.611 1.00 26.52 335 ARG B N 1
ATOM 6460 C CA . ARG B 1 355 ? 180.386 56.161 -15.862 1.00 26.13 335 ARG B CA 1
ATOM 6461 C C . ARG B 1 355 ? 179.051 55.753 -16.501 1.00 26.18 335 ARG B C 1
ATOM 6462 O O . ARG B 1 355 ? 178.169 56.595 -16.664 1.00 26.63 335 ARG B O 1
ATOM 6470 N N . ALA B 1 356 ? 178.892 54.471 -16.844 1.00 25.97 336 ALA B N 1
ATOM 6471 C CA . ALA B 1 356 ? 177.634 53.976 -17.408 1.00 26.24 336 ALA B CA 1
ATOM 6472 C C . ALA B 1 356 ? 176.509 54.110 -16.369 1.00 26.71 336 ALA B C 1
ATOM 6473 O O . ALA B 1 356 ? 176.673 53.693 -15.220 1.00 26.64 336 ALA B O 1
ATOM 6475 N N . LEU B 1 357 ? 175.395 54.727 -16.802 1.00 26.92 337 LEU B N 1
ATOM 6476 C CA . LEU B 1 357 ? 174.160 54.864 -16.055 1.00 26.94 337 LEU B CA 1
ATOM 6477 C C . LEU B 1 357 ? 173.071 54.053 -16.761 1.00 27.12 337 LEU B C 1
ATOM 6478 O O . LEU B 1 357 ? 173.154 53.826 -17.981 1.00 27.60 337 LEU B O 1
ATOM 6483 N N . GLY B 1 358 ? 172.049 53.656 -15.990 1.00 27.16 338 GLY B N 1
ATOM 6484 C CA . GLY B 1 358 ? 170.928 52.839 -16.469 1.00 27.06 338 GLY B CA 1
ATOM 6485 C C . GLY B 1 358 ? 169.598 53.313 -15.904 1.00 27.17 338 GLY B C 1
ATOM 6486 O O . GLY B 1 358 ? 169.027 52.693 -14.989 1.00 26.75 338 GLY B O 1
ATOM 6487 N N . LEU B 1 359 ? 169.105 54.424 -16.459 1.00 27.08 339 LEU B N 1
ATOM 6488 C CA . LEU B 1 359 ? 167.785 54.951 -16.126 1.00 27.19 339 LEU B CA 1
ATOM 6489 C C . LEU B 1 359 ? 166.739 54.193 -16.949 1.00 27.07 339 LEU B C 1
ATOM 6490 O O . LEU B 1 359 ? 166.854 54.143 -18.172 1.00 27.80 339 LEU B O 1
ATOM 6495 N N . GLY B 1 360 ? 165.744 53.614 -16.260 1.00 25.98 340 GLY B N 1
ATOM 6496 C CA . GLY B 1 360 ? 164.692 52.819 -16.861 1.00 25.81 340 GLY B CA 1
ATOM 6497 C C . GLY B 1 360 ? 163.318 53.446 -16.688 1.00 25.89 340 GLY B C 1
ATOM 6498 O O . GLY B 1 360 ? 163.187 54.650 -16.423 1.00 25.62 340 GLY B O 1
ATOM 6499 N N . VAL B 1 361 ? 162.286 52.620 -16.888 1.00 25.66 341 VAL B N 1
ATOM 6500 C CA . VAL B 1 361 ? 160.905 53.009 -16.656 1.00 25.96 341 VAL B CA 1
ATOM 6501 C C . VAL B 1 361 ? 160.164 51.879 -15.931 1.00 25.69 341 VAL B C 1
ATOM 6502 O O . VAL B 1 361 ? 160.561 50.722 -15.967 1.00 24.99 341 VAL B O 1
ATOM 6506 N N . LEU B 1 362 ? 159.044 52.254 -15.320 1.00 26.14 342 LEU B N 1
ATOM 6507 C CA . LEU B 1 362 ? 158.031 51.305 -14.893 1.00 26.69 342 LEU B CA 1
ATOM 6508 C C . LEU B 1 362 ? 156.650 51.928 -15.125 1.00 26.86 342 LEU B C 1
ATOM 6509 O O . LEU B 1 362 ? 156.541 53.088 -15.490 1.00 26.98 342 LEU B O 1
ATOM 6514 N N . GLY B 1 363 ? 155.613 51.117 -14.927 1.00 27.10 343 GLY B N 1
ATOM 6515 C CA . GLY B 1 363 ? 154.242 51.539 -15.040 1.00 28.15 343 GLY B CA 1
ATOM 6516 C C . GLY B 1 363 ? 153.816 51.885 -16.460 1.00 28.59 343 GLY B C 1
ATOM 6517 O O . GLY B 1 363 ? 152.921 52.710 -16.631 1.00 29.26 343 GLY B O 1
ATOM 6518 N N . TRP B 1 364 ? 154.409 51.235 -17.472 1.00 28.12 344 TRP B N 1
ATOM 6519 C CA . TRP B 1 364 ? 154.070 51.529 -18.854 1.00 28.27 344 TRP B CA 1
ATOM 6520 C C . TRP B 1 364 ? 152.620 51.124 -19.146 1.00 29.18 344 TRP B C 1
ATOM 6521 O O . TRP B 1 364 ? 151.849 51.956 -19.635 1.00 30.20 344 TRP B O 1
ATOM 6532 N N . HIS B 1 365 ? 152.245 49.879 -18.821 1.00 29.17 345 HIS B N 1
ATOM 6533 C CA . HIS B 1 365 ? 150.861 49.424 -18.981 1.00 29.80 345 HIS B CA 1
ATOM 6534 C C . HIS B 1 365 ? 149.902 50.295 -18.161 1.00 31.01 345 HIS B C 1
ATOM 6535 O O . HIS B 1 365 ? 148.807 50.621 -18.620 1.00 31.90 345 HIS B O 1
ATOM 6542 N N . SER B 1 366 ? 150.298 50.656 -16.940 1.00 32.02 346 SER B N 1
ATOM 6543 C CA . SER B 1 366 ? 149.443 51.498 -16.097 1.00 32.65 346 SER B CA 1
ATOM 6544 C C . SER B 1 366 ? 149.153 52.831 -16.799 1.00 32.71 346 SER B C 1
ATOM 6545 O O . SER B 1 366 ? 148.031 53.294 -16.781 1.00 32.97 346 SER B O 1
ATOM 6548 N N . TYR B 1 367 ? 150.175 53.442 -17.407 1.00 33.28 347 TYR B N 1
ATOM 6549 C CA . TYR B 1 367 ? 149.988 54.698 -18.140 1.00 34.41 347 TYR B CA 1
ATOM 6550 C C . TYR B 1 367 ? 148.987 54.493 -19.287 1.00 34.64 347 TYR B C 1
ATOM 6551 O O . TYR B 1 367 ? 148.085 55.304 -19.457 1.00 35.11 347 TYR B O 1
ATOM 6560 N N . LEU B 1 368 ? 149.152 53.417 -20.067 1.00 34.50 348 LEU B N 1
ATOM 6561 C CA . LEU B 1 368 ? 148.223 53.106 -21.158 1.00 35.38 348 LEU B CA 1
ATOM 6562 C C . LEU B 1 368 ? 146.789 53.030 -20.630 1.00 36.25 348 LEU B C 1
ATOM 6563 O O . LEU B 1 368 ? 145.915 53.710 -21.167 1.00 37.64 348 LEU B O 1
ATOM 6568 N N . GLN B 1 369 ? 146.577 52.197 -19.599 1.00 36.00 349 GLN B N 1
ATOM 6569 C CA . GLN B 1 369 ? 145.252 51.916 -19.015 1.00 36.31 349 GLN B CA 1
ATOM 6570 C C . GLN B 1 369 ? 144.658 53.197 -18.410 1.00 37.13 349 GLN B C 1
ATOM 6571 O O . GLN B 1 369 ? 143.447 53.411 -18.439 1.00 37.17 349 GLN B O 1
ATOM 6577 N N . LYS B 1 370 ? 145.522 54.072 -17.899 1.00 37.96 350 LYS B N 1
ATOM 6578 C CA . LYS B 1 370 ? 145.089 55.335 -17.329 1.00 39.33 350 LYS B CA 1
ATOM 6579 C C . LYS B 1 370 ? 144.487 56.231 -18.421 1.00 41.10 350 LYS B C 1
ATOM 6580 O O . LYS B 1 370 ? 143.649 57.075 -18.124 1.00 42.56 350 LYS B O 1
ATOM 6586 N N . ASN B 1 371 ? 144.931 56.048 -19.671 1.00 42.17 351 ASN B N 1
ATOM 6587 C CA . ASN B 1 371 ? 144.530 56.884 -20.818 1.00 43.05 351 ASN B CA 1
ATOM 6588 C C . ASN B 1 371 ? 143.614 56.099 -21.767 1.00 43.72 351 ASN B C 1
ATOM 6589 O O . ASN B 1 371 ? 143.268 56.601 -22.835 1.00 43.75 351 ASN B O 1
ATOM 6594 N N . MET B 1 372 ? 143.230 54.878 -21.366 1.00 44.14 352 MET B N 1
ATOM 6595 C CA . MET B 1 372 ? 142.339 53.985 -22.136 1.00 45.02 352 MET B CA 1
ATOM 6596 C C . MET B 1 372 ? 142.935 53.664 -23.511 1.00 44.27 352 MET B C 1
ATOM 6597 O O . MET B 1 372 ? 142.207 53.446 -24.464 1.00 46.16 352 MET B O 1
ATOM 6602 N N . ILE B 1 373 ? 144.265 53.585 -23.577 1.00 43.66 353 ILE B N 1
ATOM 6603 C CA . ILE B 1 373 ? 144.988 53.135 -24.756 1.00 43.08 353 ILE B CA 1
ATOM 6604 C C . ILE B 1 373 ? 145.242 51.638 -24.596 1.00 42.68 353 ILE B C 1
ATOM 6605 O O . ILE B 1 373 ? 145.791 51.224 -23.581 1.00 42.24 353 ILE B O 1
ATOM 6610 N N . PRO B 1 374 ? 144.808 50.777 -25.546 1.00 43.47 354 PRO B N 1
ATOM 6611 C CA . PRO B 1 374 ? 145.188 49.360 -25.532 1.00 43.40 354 PRO B CA 1
ATOM 6612 C C . PRO B 1 374 ? 146.682 49.122 -25.816 1.00 42.83 354 PRO B C 1
ATOM 6613 O O . PRO B 1 374 ? 147.315 49.939 -26.457 1.00 43.51 354 PRO B O 1
ATOM 6617 N N . PHE B 1 375 ? 147.218 48.002 -25.315 1.00 42.68 355 PHE B N 1
ATOM 6618 C CA . PHE B 1 375 ? 148.625 47.656 -25.424 1.00 42.43 355 PHE B CA 1
ATOM 6619 C C . PHE B 1 375 ? 148.978 47.386 -26.892 1.00 44.40 355 PHE B C 1
ATOM 6620 O O . PHE B 1 375 ? 149.976 47.891 -27.395 1.00 46.24 355 PHE B O 1
ATOM 6628 N N . GLU B 1 376 ? 148.155 46.570 -27.557 1.00 46.52 356 GLU B N 1
ATOM 6629 C CA . GLU B 1 376 ? 148.261 46.294 -28.983 1.00 48.18 356 GLU B CA 1
ATOM 6630 C C . GLU B 1 376 ? 147.775 47.517 -29.764 1.00 48.81 356 GLU B C 1
ATOM 6631 O O . GLU B 1 376 ? 147.051 48.354 -29.230 1.00 49.87 356 GLU B O 1
ATOM 6637 N N . GLY B 1 377 ? 148.173 47.595 -31.035 1.00 49.24 357 GLY B N 1
ATOM 6638 C CA . GLY B 1 377 ? 147.658 48.592 -31.961 1.00 50.32 357 GLY B CA 1
ATOM 6639 C C . GLY B 1 377 ? 148.645 49.719 -32.171 1.00 50.67 357 GLY B C 1
ATOM 6640 O O . GLY B 1 377 ? 149.718 49.724 -31.586 1.00 52.51 357 GLY B O 1
ATOM 6641 N N . MET B 1 378 ? 148.256 50.683 -33.005 1.00 52.02 358 MET B N 1
ATOM 6642 C CA . MET B 1 378 ? 149.149 51.719 -33.490 1.00 53.15 358 MET B CA 1
ATOM 6643 C C . MET B 1 378 ? 149.356 52.796 -32.411 1.00 50.41 358 MET B C 1
ATOM 6644 O O . MET B 1 378 ? 150.420 53.412 -32.362 1.00 49.76 358 MET B O 1
ATOM 6649 N N . GLU B 1 379 ? 148.357 53.022 -31.549 1.00 47.59 359 GLU B N 1
ATOM 6650 C CA . GLU B 1 379 ? 148.383 54.181 -30.656 1.00 48.02 359 GLU B CA 1
ATOM 6651 C C . GLU B 1 379 ? 149.442 54.003 -29.548 1.00 46.90 359 GLU B C 1
ATOM 6652 O O . GLU B 1 379 ? 150.088 54.977 -29.141 1.00 45.82 359 GLU B O 1
ATOM 6658 N N . ALA B 1 380 ? 149.621 52.774 -29.051 1.00 44.15 360 ALA B N 1
ATOM 6659 C CA . ALA B 1 380 ? 150.636 52.518 -28.046 1.00 42.80 360 ALA B CA 1
ATOM 6660 C C . ALA B 1 380 ? 152.032 52.643 -28.673 1.00 41.60 360 ALA B C 1
ATOM 6661 O O . ALA B 1 380 ? 152.960 53.127 -28.021 1.00 40.08 360 ALA B O 1
ATOM 6663 N N . LYS B 1 381 ? 152.165 52.211 -29.935 1.00 42.62 361 LYS B N 1
ATOM 6664 C CA . LYS B 1 381 ? 153.435 52.259 -30.689 1.00 42.83 361 LYS B CA 1
ATOM 6665 C C . LYS B 1 381 ? 153.893 53.713 -30.840 1.00 42.07 361 LYS B C 1
ATOM 6666 O O . LYS B 1 381 ? 155.048 54.032 -30.569 1.00 41.35 361 LYS B O 1
ATOM 6672 N N . MET B 1 382 ? 152.972 54.587 -31.249 1.00 42.56 362 MET B N 1
ATOM 6673 C CA . MET B 1 382 ? 153.263 56.006 -31.439 1.00 44.53 362 MET B CA 1
ATOM 6674 C C . MET B 1 382 ? 153.540 56.677 -30.088 1.00 42.22 362 MET B C 1
ATOM 6675 O O . MET B 1 382 ? 154.391 57.549 -29.987 1.00 41.43 362 MET B O 1
ATOM 6680 N N . LYS B 1 383 ? 152.815 56.256 -29.052 1.00 41.14 363 LYS B N 1
ATOM 6681 C CA . LYS B 1 383 ? 152.989 56.770 -27.707 1.00 40.52 363 LYS B CA 1
ATOM 6682 C C . LYS B 1 383 ? 154.360 56.326 -27.159 1.00 38.83 363 LYS B C 1
ATOM 6683 O O . LYS B 1 383 ? 155.054 57.110 -26.489 1.00 37.25 363 LYS B O 1
ATOM 6689 N N . THR B 1 384 ? 154.752 55.080 -27.466 1.00 37.20 364 THR B N 1
ATOM 6690 C CA . THR B 1 384 ? 156.112 54.571 -27.228 1.00 36.05 364 THR B CA 1
ATOM 6691 C C . THR B 1 384 ? 157.155 55.538 -27.825 1.00 36.44 364 THR B C 1
ATOM 6692 O O . THR B 1 384 ? 158.162 55.850 -27.193 1.00 36.39 364 THR B O 1
ATOM 6696 N N . THR B 1 385 ? 156.926 55.979 -29.065 1.00 36.72 365 THR B N 1
ATOM 6697 C CA . THR B 1 385 ? 157.845 56.865 -29.769 1.00 36.98 365 THR B CA 1
ATOM 6698 C C . THR B 1 385 ? 157.846 58.241 -29.079 1.00 37.39 365 THR B C 1
ATOM 6699 O O . THR B 1 385 ? 158.894 58.829 -28.846 1.00 36.54 365 THR B O 1
ATOM 6703 N N . GLU B 1 386 ? 156.659 58.742 -28.731 1.00 38.76 366 GLU B N 1
ATOM 6704 C CA . GLU B 1 386 ? 156.525 60.044 -28.081 1.00 40.17 366 GLU B CA 1
ATOM 6705 C C . GLU B 1 386 ? 157.339 60.083 -26.775 1.00 39.05 366 GLU B C 1
ATOM 6706 O O . GLU B 1 386 ? 158.118 61.010 -26.556 1.00 39.21 366 GLU B O 1
ATOM 6712 N N . ILE B 1 387 ? 157.139 59.094 -25.896 1.00 37.25 367 ILE B N 1
ATOM 6713 C CA . ILE B 1 387 ? 157.654 59.176 -24.536 1.00 36.59 367 ILE B CA 1
ATOM 6714 C C . ILE B 1 387 ? 159.151 58.859 -24.524 1.00 35.56 367 ILE B C 1
ATOM 6715 O O . ILE B 1 387 ? 159.918 59.521 -23.806 1.00 34.52 367 ILE B O 1
ATOM 6720 N N . PHE B 1 388 ? 159.561 57.860 -25.311 1.00 34.95 368 PHE B N 1
ATOM 6721 C CA . PHE B 1 388 ? 160.944 57.393 -25.257 1.00 35.72 368 PHE B CA 1
ATOM 6722 C C . PHE B 1 388 ? 161.871 58.327 -26.039 1.00 37.29 368 PHE B C 1
ATOM 6723 O O . PHE B 1 388 ? 163.023 58.469 -25.652 1.00 37.56 368 PHE B O 1
ATOM 6731 N N . LYS B 1 389 ? 161.364 58.975 -27.099 1.00 39.54 369 LYS B N 1
ATOM 6732 C CA . LYS B 1 389 ? 162.093 60.063 -27.749 1.00 41.53 369 LYS B CA 1
ATOM 6733 C C . LYS B 1 389 ? 162.307 61.200 -26.740 1.00 40.57 369 LYS B C 1
ATOM 6734 O O . LYS B 1 389 ? 163.396 61.772 -26.656 1.00 40.91 369 LYS B O 1
ATOM 6740 N N . HIS B 1 390 ? 161.264 61.507 -25.973 1.00 39.50 370 HIS B N 1
ATOM 6741 C CA . HIS B 1 390 ? 161.292 62.612 -25.042 1.00 40.37 370 HIS B CA 1
ATOM 6742 C C . HIS B 1 390 ? 162.318 62.354 -23.924 1.00 39.15 370 HIS B C 1
ATOM 6743 O O . HIS B 1 390 ? 163.172 63.200 -23.669 1.00 38.76 370 HIS B O 1
ATOM 6750 N N . ILE B 1 391 ? 162.238 61.183 -23.274 1.00 37.99 371 ILE B N 1
ATOM 6751 C CA . ILE B 1 391 ? 163.092 60.843 -22.131 1.00 36.34 371 ILE B CA 1
ATOM 6752 C C . ILE B 1 391 ? 164.551 60.727 -22.594 1.00 35.89 371 ILE B C 1
ATOM 6753 O O . ILE B 1 391 ? 165.442 61.326 -21.989 1.00 35.98 371 ILE B O 1
ATOM 6758 N N . SER B 1 392 ? 164.800 59.937 -23.645 1.00 35.19 372 SER B N 1
ATOM 6759 C CA . SER B 1 392 ? 166.176 59.706 -24.116 1.00 35.55 372 SER B CA 1
ATOM 6760 C C . SER B 1 392 ? 166.846 61.030 -24.511 1.00 35.49 372 SER B C 1
ATOM 6761 O O . SER B 1 392 ? 168.005 61.244 -24.215 1.00 35.26 372 SER B O 1
ATOM 6764 N N . ASP B 1 393 ? 166.099 61.928 -25.154 1.00 37.00 373 ASP B N 1
ATOM 6765 C CA . ASP B 1 393 ? 166.639 63.216 -25.527 1.00 38.47 373 ASP B CA 1
ATOM 6766 C C . ASP B 1 393 ? 167.059 63.985 -24.268 1.00 37.51 373 ASP B C 1
ATOM 6767 O O . ASP B 1 393 ? 168.142 64.538 -24.224 1.00 38.36 373 ASP B O 1
ATOM 6772 N N . LYS B 1 394 ? 166.213 63.987 -23.240 1.00 36.55 374 LYS B N 1
ATOM 6773 C CA . LYS B 1 394 ? 166.476 64.751 -22.036 1.00 36.43 374 LYS B CA 1
ATOM 6774 C C . LYS B 1 394 ? 167.619 64.108 -21.239 1.00 34.66 374 LYS B C 1
ATOM 6775 O O . LYS B 1 394 ? 168.434 64.821 -20.658 1.00 33.99 374 LYS B O 1
ATOM 6781 N N . ALA B 1 395 ? 167.687 62.772 -21.234 1.00 33.68 375 ALA B N 1
ATOM 6782 C CA . ALA B 1 395 ? 168.760 62.041 -20.552 1.00 33.07 375 ALA B CA 1
ATOM 6783 C C . ALA B 1 395 ? 170.105 62.356 -21.210 1.00 33.27 375 ALA B C 1
ATOM 6784 O O . ALA B 1 395 ? 171.104 62.568 -20.514 1.00 31.93 375 ALA B O 1
ATOM 6786 N N . ASP B 1 396 ? 170.098 62.404 -22.549 1.00 35.58 376 ASP B N 1
ATOM 6787 C CA . ASP B 1 396 ? 171.262 62.764 -23.378 1.00 37.40 376 ASP B CA 1
ATOM 6788 C C . ASP B 1 396 ? 171.763 64.169 -23.015 1.00 36.26 376 ASP B C 1
ATOM 6789 O O . ASP B 1 396 ? 172.962 64.348 -22.785 1.00 35.20 376 ASP B O 1
ATOM 6794 N N . LYS B 1 397 ? 170.848 65.143 -22.954 1.00 35.66 377 LYS B N 1
ATOM 6795 C CA . LYS B 1 397 ? 171.196 66.535 -22.614 1.00 36.96 377 LYS B CA 1
ATOM 6796 C C . LYS B 1 397 ? 171.728 66.618 -21.174 1.00 34.66 377 LYS B C 1
ATOM 6797 O O . LYS B 1 397 ? 172.674 67.348 -20.913 1.00 34.25 377 LYS B O 1
ATOM 6803 N N . ALA B 1 398 ? 171.134 65.852 -20.253 1.00 32.75 378 ALA B N 1
ATOM 6804 C CA . ALA B 1 398 ? 171.578 65.833 -18.865 1.00 32.07 378 ALA B CA 1
ATOM 6805 C C . ALA B 1 398 ? 173.033 65.348 -18.793 1.00 31.58 378 ALA B C 1
ATOM 6806 O O . ALA B 1 398 ? 173.845 65.912 -18.061 1.00 31.16 378 ALA B O 1
ATOM 6808 N N . SER B 1 399 ? 173.360 64.324 -19.586 1.00 30.83 379 SER B N 1
ATOM 6809 C CA . SER B 1 399 ? 174.698 63.749 -19.601 1.00 31.13 379 SER B CA 1
ATOM 6810 C C . SER B 1 399 ? 175.704 64.769 -20.153 1.00 31.45 379 SER B C 1
ATOM 6811 O O . SER B 1 399 ? 176.849 64.864 -19.672 1.00 30.72 379 SER B O 1
ATOM 6814 N N . GLN B 1 400 ? 175.270 65.542 -21.153 1.00 32.55 380 GLN B N 1
ATOM 6815 C CA . GLN B 1 400 ? 176.113 66.590 -21.753 1.00 33.22 380 GLN B CA 1
ATOM 6816 C C . GLN B 1 400 ? 176.355 67.710 -20.739 1.00 32.99 380 GLN B C 1
ATOM 6817 O O . GLN B 1 400 ? 177.453 68.243 -20.651 1.00 31.38 380 GLN B O 1
ATOM 6823 N N . GLU B 1 401 ? 175.299 68.055 -19.994 1.00 34.29 381 GLU B N 1
ATOM 6824 C CA . GLU B 1 401 ? 175.361 69.051 -18.936 1.00 36.07 381 GLU B CA 1
ATOM 6825 C C . GLU B 1 401 ? 176.363 68.576 -17.870 1.00 34.83 381 GLU B C 1
ATOM 6826 O O . GLU B 1 401 ? 177.228 69.344 -17.444 1.00 34.95 381 GLU B O 1
ATOM 6832 N N . LEU B 1 402 ? 176.288 67.292 -17.496 1.00 33.29 382 LEU B N 1
ATOM 6833 C CA . LEU B 1 402 ? 177.200 66.713 -16.505 1.00 32.49 382 LEU B CA 1
ATOM 6834 C C . LEU B 1 402 ? 178.658 66.871 -16.960 1.00 32.08 382 LEU B C 1
ATOM 6835 O O . LEU B 1 402 ? 179.528 67.196 -16.145 1.00 31.56 382 LEU B O 1
ATOM 6840 N N . ALA B 1 403 ? 178.915 66.662 -18.258 1.00 32.18 383 ALA B N 1
ATOM 6841 C CA . ALA B 1 403 ? 180.268 66.804 -18.840 1.00 32.03 383 ALA B CA 1
ATOM 6842 C C . ALA B 1 403 ? 180.755 68.256 -18.751 1.00 32.92 383 ALA B C 1
ATOM 6843 O O . ALA B 1 403 ? 181.914 68.500 -18.480 1.00 33.43 383 ALA B O 1
ATOM 6845 N N . ARG B 1 404 ? 179.863 69.220 -18.989 1.00 34.08 384 ARG B N 1
ATOM 6846 C CA . ARG B 1 404 ? 180.227 70.631 -18.946 1.00 35.00 384 ARG B CA 1
ATOM 6847 C C . ARG B 1 404 ? 180.677 70.994 -17.520 1.00 35.06 384 ARG B C 1
ATOM 6848 O O . ARG B 1 404 ? 181.665 71.689 -17.343 1.00 34.00 384 ARG B O 1
ATOM 6856 N N . ILE B 1 405 ? 179.947 70.503 -16.510 1.00 34.99 385 ILE B N 1
ATOM 6857 C CA . ILE B 1 405 ? 180.212 70.836 -15.108 1.00 35.12 385 ILE B CA 1
ATOM 6858 C C . ILE B 1 405 ? 181.390 70.017 -14.552 1.00 34.57 385 ILE B C 1
ATOM 6859 O O . ILE B 1 405 ? 182.290 70.595 -13.958 1.00 35.58 385 ILE B O 1
ATOM 6864 N N . TYR B 1 406 ? 181.369 68.687 -14.717 1.00 33.96 386 TYR B N 1
ATOM 6865 C CA . TYR B 1 406 ? 182.304 67.770 -13.993 1.00 33.57 386 TYR B CA 1
ATOM 6866 C C . TYR B 1 406 ? 183.389 67.200 -14.914 1.00 33.64 386 TYR B C 1
ATOM 6867 O O . TYR B 1 406 ? 184.327 66.584 -14.424 1.00 34.06 386 TYR B O 1
ATOM 6876 N N . GLY B 1 407 ? 183.265 67.409 -16.229 1.00 34.06 387 GLY B N 1
ATOM 6877 C CA . GLY B 1 407 ? 184.238 66.907 -17.199 1.00 34.62 387 GLY B CA 1
ATOM 6878 C C . GLY B 1 407 ? 183.908 65.499 -17.675 1.00 35.55 387 GLY B C 1
ATOM 6879 O O . GLY B 1 407 ? 183.182 64.741 -17.027 1.00 36.24 387 GLY B O 1
ATOM 6880 N N . GLU B 1 408 ? 184.466 65.149 -18.834 1.00 36.63 388 GLU B N 1
ATOM 6881 C CA . GLU B 1 408 ? 184.331 63.842 -19.426 1.00 36.91 388 GLU B CA 1
ATOM 6882 C C . GLU B 1 408 ? 185.286 62.888 -18.704 1.00 37.61 388 GLU B C 1
ATOM 6883 O O . GLU B 1 408 ? 186.427 63.253 -18.420 1.00 37.20 388 GLU B O 1
ATOM 6889 N N . PRO B 1 409 ? 184.880 61.632 -18.398 1.00 38.25 389 PRO B N 1
ATOM 6890 C CA . PRO B 1 409 ? 185.826 60.615 -17.936 1.00 38.74 389 PRO B CA 1
ATOM 6891 C C . PRO B 1 409 ? 186.693 60.169 -19.125 1.00 40.48 389 PRO B C 1
ATOM 6892 O O . PRO B 1 409 ? 186.357 60.482 -20.267 1.00 41.29 389 PRO B O 1
ATOM 6896 N N . GLU B 1 410 ? 187.758 59.405 -18.862 1.00 42.43 390 GLU B N 1
ATOM 6897 C CA . GLU B 1 410 ? 188.863 59.284 -19.820 1.00 43.72 390 GLU B CA 1
ATOM 6898 C C . GLU B 1 410 ? 188.374 58.727 -21.166 1.00 40.68 390 GLU B C 1
ATOM 6899 O O . GLU B 1 410 ? 188.870 59.126 -22.213 1.00 40.54 390 GLU B O 1
ATOM 6905 N N . LEU B 1 411 ? 187.382 57.840 -21.148 1.00 38.04 391 LEU B N 1
ATOM 6906 C CA . LEU B 1 411 ? 186.945 57.168 -22.368 1.00 37.35 391 LEU B CA 1
ATOM 6907 C C . LEU B 1 411 ? 186.111 58.101 -23.274 1.00 36.67 391 LEU B C 1
ATOM 6908 O O . LEU B 1 411 ? 186.052 57.896 -24.503 1.00 35.07 391 LEU B O 1
ATOM 6913 N N . LEU B 1 412 ? 185.490 59.135 -22.682 1.00 35.96 392 LEU B N 1
ATOM 6914 C CA . LEU B 1 412 ? 184.563 60.039 -23.382 1.00 35.70 392 LEU B CA 1
ATOM 6915 C C . LEU B 1 412 ? 185.196 61.414 -23.669 1.00 35.15 392 LEU B C 1
ATOM 6916 O O . LEU B 1 412 ? 184.479 62.375 -23.950 1.00 34.26 392 LEU B O 1
ATOM 6921 N N . LYS B 1 413 ? 186.528 61.522 -23.606 1.00 35.40 393 LYS B N 1
ATOM 6922 C CA . LYS B 1 413 ? 187.209 62.789 -23.924 1.00 35.87 393 LYS B CA 1
ATOM 6923 C C . LYS B 1 413 ? 186.978 63.129 -25.398 1.00 34.40 393 LYS B C 1
ATOM 6924 O O . LYS B 1 413 ? 187.390 62.389 -26.252 1.00 33.46 393 LYS B O 1
ATOM 6930 N N . GLY B 1 414 ? 186.301 64.250 -25.658 1.00 33.78 394 GLY B N 1
ATOM 6931 C CA . GLY B 1 414 ? 186.032 64.712 -27.010 1.00 33.32 394 GLY B CA 1
ATOM 6932 C C . GLY B 1 414 ? 184.621 64.386 -27.462 1.00 32.35 394 GLY B C 1
ATOM 6933 O O . GLY B 1 414 ? 184.199 64.835 -28.511 1.00 31.88 394 GLY B O 1
ATOM 6934 N N . TYR B 1 415 ? 183.885 63.626 -26.642 1.00 31.67 395 TYR B N 1
ATOM 6935 C CA . TYR B 1 415 ? 182.566 63.094 -26.994 1.00 30.70 395 TYR B CA 1
ATOM 6936 C C . TYR B 1 415 ? 181.451 63.949 -26.387 1.00 30.63 395 TYR B C 1
ATOM 6937 O O . TYR B 1 415 ? 180.318 63.842 -26.798 1.00 31.36 395 TYR B O 1
ATOM 6946 N N . GLY B 1 416 ? 181.777 64.770 -25.390 1.00 31.76 396 GLY B N 1
ATOM 6947 C CA . GLY B 1 416 ? 180.881 65.823 -24.891 1.00 32.51 396 GLY B CA 1
ATOM 6948 C C . GLY B 1 416 ? 179.842 65.334 -23.891 1.00 32.64 396 GLY B C 1
ATOM 6949 O O . GLY B 1 416 ? 178.878 66.037 -23.617 1.00 32.59 396 GLY B O 1
ATOM 6950 N N . ARG B 1 417 ? 180.027 64.140 -23.325 1.00 33.39 397 ARG B N 1
ATOM 6951 C CA . ARG B 1 417 ? 179.025 63.585 -22.416 1.00 34.32 397 ARG B CA 1
ATOM 6952 C C . ARG B 1 417 ? 179.739 62.856 -21.271 1.00 32.90 397 ARG B C 1
ATOM 6953 O O . ARG B 1 417 ? 180.879 62.439 -21.390 1.00 33.05 397 ARG B O 1
ATOM 6961 N N . ARG B 1 418 ? 179.042 62.762 -20.139 1.00 31.64 398 ARG B N 1
ATOM 6962 C CA . ARG B 1 418 ? 179.613 62.320 -18.882 1.00 30.63 398 ARG B CA 1
ATOM 6963 C C . ARG B 1 418 ? 179.544 60.790 -18.789 1.00 29.67 398 ARG B C 1
ATOM 6964 O O . ARG B 1 418 ? 180.379 60.174 -18.122 1.00 29.10 398 ARG B O 1
ATOM 6972 N N . ASN B 1 419 ? 178.563 60.198 -19.489 1.00 28.38 399 ASN B N 1
ATOM 6973 C CA . ASN B 1 419 ? 178.164 58.803 -19.312 1.00 27.31 399 ASN B CA 1
ATOM 6974 C C . ASN B 1 419 ? 178.125 58.119 -20.675 1.00 27.12 399 ASN B C 1
ATOM 6975 O O . ASN B 1 419 ? 177.562 58.657 -21.602 1.00 27.75 399 ASN B O 1
ATOM 6980 N N . THR B 1 420 ? 178.726 56.931 -20.778 1.00 26.69 400 THR B N 1
ATOM 6981 C CA . THR B 1 420 ? 178.742 56.208 -22.037 1.00 26.73 400 THR B CA 1
ATOM 6982 C C . THR B 1 420 ? 177.318 55.807 -22.413 1.00 26.51 400 THR B C 1
ATOM 6983 O O . THR B 1 420 ? 176.994 55.730 -23.588 1.00 26.73 400 THR B O 1
ATOM 6987 N N . THR B 1 421 ? 176.517 55.478 -21.394 1.00 26.74 401 THR B N 1
ATOM 6988 C CA . THR B 1 421 ? 175.133 55.079 -21.551 1.00 26.90 401 THR B CA 1
ATOM 6989 C C . THR B 1 421 ? 174.319 55.818 -20.496 1.00 27.45 401 THR B C 1
ATOM 6990 O O . THR B 1 421 ? 174.857 56.177 -19.442 1.00 27.47 401 THR B O 1
ATOM 6994 N N . THR B 1 422 ? 173.034 56.021 -20.792 1.00 28.13 402 THR B N 1
ATOM 6995 C CA . THR B 1 422 ? 172.120 56.707 -19.894 1.00 28.92 402 THR B CA 1
ATOM 6996 C C . THR B 1 422 ? 170.950 55.801 -19.491 1.00 28.68 402 THR B C 1
ATOM 6997 O O . THR B 1 422 ? 170.527 55.868 -18.344 1.00 29.11 402 THR B O 1
ATOM 7001 N N . MET B 1 423 ? 170.420 54.986 -20.414 1.00 28.99 403 MET B N 1
ATOM 7002 C CA . MET B 1 423 ? 169.132 54.305 -20.194 1.00 29.36 403 MET B CA 1
ATOM 7003 C C . MET B 1 423 ? 169.241 52.783 -20.328 1.00 28.78 403 MET B C 1
ATOM 7004 O O . MET B 1 423 ? 169.989 52.263 -21.148 1.00 28.54 403 MET B O 1
ATOM 7009 N N . ALA B 1 424 ? 168.432 52.098 -19.512 1.00 28.66 404 ALA B N 1
ATOM 7010 C CA . ALA B 1 424 ? 168.252 50.648 -19.515 1.00 28.26 404 ALA B CA 1
ATOM 7011 C C . ALA B 1 424 ? 166.956 50.339 -18.770 1.00 28.16 404 ALA B C 1
ATOM 7012 O O . ALA B 1 424 ? 166.691 50.979 -17.775 1.00 28.43 404 ALA B O 1
ATOM 7014 N N . ILE B 1 425 ? 166.170 49.373 -19.261 1.00 28.37 405 ILE B N 1
ATOM 7015 C CA . ILE B 1 425 ? 164.865 49.051 -18.681 1.00 28.24 405 ILE B CA 1
ATOM 7016 C C . ILE B 1 425 ? 164.944 47.705 -17.952 1.00 28.39 405 ILE B C 1
ATOM 7017 O O . ILE B 1 425 ? 164.954 46.644 -18.575 1.00 28.95 405 ILE B O 1
ATOM 7022 N N . ALA B 1 426 ? 164.974 47.776 -16.618 1.00 28.31 406 ALA B N 1
ATOM 7023 C CA . ALA B 1 426 ? 165.142 46.625 -15.733 1.00 28.66 406 ALA B CA 1
ATOM 7024 C C . ALA B 1 426 ? 163.777 46.012 -15.428 1.00 29.00 406 ALA B C 1
ATOM 7025 O O . ALA B 1 426 ? 162.759 46.557 -15.837 1.00 29.16 406 ALA B O 1
ATOM 7027 N N . PRO B 1 427 ? 163.698 44.831 -14.772 1.00 29.72 407 PRO B N 1
ATOM 7028 C CA . PRO B 1 427 ? 162.404 44.226 -14.422 1.00 30.79 407 PRO B CA 1
ATOM 7029 C C . PRO B 1 427 ? 161.510 45.044 -13.475 1.00 31.52 407 PRO B C 1
ATOM 7030 O O . PRO B 1 427 ? 160.306 45.037 -13.638 1.00 33.81 407 PRO B O 1
ATOM 7034 N N . THR B 1 428 ? 162.120 45.708 -12.489 1.00 31.91 408 THR B N 1
ATOM 7035 C CA . THR B 1 428 ? 161.477 46.628 -11.540 1.00 32.17 408 THR B CA 1
ATOM 7036 C C . THR B 1 428 ? 160.316 45.967 -10.793 1.00 32.48 408 THR B C 1
ATOM 7037 O O . THR B 1 428 ? 159.354 46.642 -10.432 1.00 33.66 408 THR B O 1
ATOM 7041 N N . THR B 1 429 ? 160.435 44.670 -10.511 1.00 32.78 409 THR B N 1
ATOM 7042 C CA . THR B 1 429 ? 159.396 43.935 -9.812 1.00 33.97 409 THR B CA 1
ATOM 7043 C C . THR B 1 429 ? 159.095 44.594 -8.456 1.00 33.68 409 THR B C 1
ATOM 7044 O O . THR B 1 429 ? 157.935 44.798 -8.126 1.00 35.09 409 THR B O 1
ATOM 7048 N N . SER B 1 430 ? 160.132 44.967 -7.702 1.00 33.88 410 SER B N 1
ATOM 7049 C CA . SER B 1 430 ? 159.981 45.491 -6.331 1.00 34.86 410 SER B CA 1
ATOM 7050 C C . SER B 1 430 ? 159.588 46.975 -6.319 1.00 34.47 410 SER B C 1
ATOM 7051 O O . SER B 1 430 ? 158.755 47.390 -5.512 1.00 35.31 410 SER B O 1
ATOM 7054 N N . SER B 1 431 ? 160.236 47.774 -7.172 1.00 33.43 411 SER B N 1
ATOM 7055 C CA . SER B 1 431 ? 159.986 49.201 -7.283 1.00 33.14 411 SER B CA 1
ATOM 7056 C C . SER B 1 431 ? 158.528 49.462 -7.690 1.00 33.47 411 SER B C 1
ATOM 7057 O O . SER B 1 431 ? 157.888 50.367 -7.185 1.00 32.27 411 SER B O 1
ATOM 7060 N N . SER B 1 432 ? 158.029 48.660 -8.636 1.00 34.23 412 SER B N 1
ATOM 7061 C CA . SER B 1 432 ? 156.664 48.738 -9.110 1.00 34.82 412 SER B CA 1
ATOM 7062 C C . SER B 1 432 ? 155.694 48.492 -7.954 1.00 34.93 412 SER B C 1
ATOM 7063 O O . SER B 1 432 ? 154.721 49.231 -7.798 1.00 35.18 412 SER B O 1
ATOM 7066 N N . ALA B 1 433 ? 155.955 47.433 -7.177 1.00 34.75 413 ALA B N 1
ATOM 7067 C CA . ALA B 1 433 ? 155.084 47.070 -6.071 1.00 35.74 413 ALA B CA 1
ATOM 7068 C C . ALA B 1 433 ? 155.131 48.184 -5.025 1.00 36.23 413 ALA B C 1
ATOM 7069 O O . ALA B 1 433 ? 154.088 48.606 -4.545 1.00 37.35 413 ALA B O 1
ATOM 7071 N N . ILE B 1 434 ? 156.339 48.683 -4.731 1.00 36.55 414 ILE B N 1
ATOM 7072 C CA . ILE B 1 434 ? 156.535 49.760 -3.750 1.00 37.78 414 ILE B CA 1
ATOM 7073 C C . ILE B 1 434 ? 155.647 50.959 -4.103 1.00 39.46 414 ILE B C 1
ATOM 7074 O O . ILE B 1 434 ? 155.102 51.627 -3.213 1.00 41.33 414 ILE B O 1
ATOM 7079 N N . LEU B 1 435 ? 155.492 51.202 -5.406 1.00 40.20 415 LEU B N 1
ATOM 7080 C CA . LEU B 1 435 ? 154.974 52.440 -5.942 1.00 41.14 415 LEU B CA 1
ATOM 7081 C C . LEU B 1 435 ? 153.530 52.241 -6.422 1.00 43.00 415 LEU B C 1
ATOM 7082 O O . LEU B 1 435 ? 153.197 52.558 -7.557 1.00 43.63 415 LEU B O 1
ATOM 7087 N N . GLY B 1 436 ? 152.678 51.700 -5.542 1.00 44.04 416 GLY B N 1
ATOM 7088 C CA . GLY B 1 436 ? 151.233 51.648 -5.757 1.00 44.43 416 GLY B CA 1
ATOM 7089 C C . GLY B 1 436 ? 150.790 50.474 -6.613 1.00 45.05 416 GLY B C 1
ATOM 7090 O O . GLY B 1 436 ? 149.718 50.532 -7.204 1.00 45.28 416 GLY B O 1
ATOM 7091 N N . GLN B 1 437 ? 151.608 49.411 -6.651 1.00 47.16 417 GLN B N 1
ATOM 7092 C CA . GLN B 1 437 ? 151.339 48.148 -7.386 1.00 47.58 417 GLN B CA 1
ATOM 7093 C C . GLN B 1 437 ? 151.184 48.438 -8.883 1.00 46.14 417 GLN B C 1
ATOM 7094 O O . GLN B 1 437 ? 150.314 47.886 -9.556 1.00 45.59 417 GLN B O 1
ATOM 7100 N N . THR B 1 438 ? 152.064 49.299 -9.391 1.00 44.71 418 THR B N 1
ATOM 7101 C CA . THR B 1 438 ? 152.100 49.684 -10.786 1.00 44.53 418 THR B CA 1
ATOM 7102 C C . THR B 1 438 ? 152.568 48.497 -11.634 1.00 42.08 418 THR B C 1
ATOM 7103 O O . THR B 1 438 ? 153.144 47.555 -11.123 1.00 42.55 418 THR B O 1
ATOM 7107 N N . SER B 1 439 ? 152.315 48.565 -12.942 1.00 39.48 419 SER B N 1
ATOM 7108 C CA . SER B 1 439 ? 152.779 47.549 -13.862 1.00 38.00 419 SER B CA 1
ATOM 7109 C C . SER B 1 439 ? 154.307 47.524 -13.846 1.00 36.42 419 SER B C 1
ATOM 7110 O O . SER B 1 439 ? 154.931 48.577 -13.714 1.00 35.57 419 SER B O 1
ATOM 7113 N N . PRO B 1 440 ? 154.946 46.328 -13.916 1.00 34.20 420 PRO B N 1
ATOM 7114 C CA . PRO B 1 440 ? 156.403 46.228 -13.935 1.00 33.44 420 PRO B CA 1
ATOM 7115 C C . PRO B 1 440 ? 157.016 46.639 -15.282 1.00 32.87 420 PRO B C 1
ATOM 7116 O O . PRO B 1 440 ? 156.562 46.193 -16.341 1.00 32.50 420 PRO B O 1
ATOM 7120 N N . GLY B 1 441 ? 158.060 47.474 -15.211 1.00 32.04 421 GLY B N 1
ATOM 7121 C CA . GLY B 1 441 ? 158.839 47.882 -16.372 1.00 31.61 421 GLY B CA 1
ATOM 7122 C C . GLY B 1 441 ? 157.948 48.206 -17.558 1.00 31.33 421 GLY B C 1
ATOM 7123 O O . GLY B 1 441 ? 157.011 48.984 -17.441 1.00 31.98 421 GLY B O 1
ATOM 7124 N N . ILE B 1 442 ? 158.243 47.584 -18.698 1.00 30.95 422 ILE B N 1
ATOM 7125 C CA . ILE B 1 442 ? 157.463 47.757 -19.919 1.00 31.03 422 ILE B CA 1
ATOM 7126 C C . ILE B 1 442 ? 156.589 46.519 -20.148 1.00 31.93 422 ILE B C 1
ATOM 7127 O O . ILE B 1 442 ? 155.955 46.395 -21.177 1.00 32.94 422 ILE B O 1
ATOM 7132 N N . GLU B 1 443 ? 156.555 45.619 -19.163 1.00 33.02 423 GLU B N 1
ATOM 7133 C CA . GLU B 1 443 ? 155.738 44.413 -19.204 1.00 33.77 423 GLU B CA 1
ATOM 7134 C C . GLU B 1 443 ? 154.276 44.772 -18.930 1.00 33.94 423 GLU B C 1
ATOM 7135 O O . GLU B 1 443 ? 153.984 45.629 -18.092 1.00 33.07 423 GLU B O 1
ATOM 7141 N N . PRO B 1 444 ? 153.297 44.147 -19.627 1.00 34.67 424 PRO B N 1
ATOM 7142 C CA . PRO B 1 444 ? 151.886 44.318 -19.283 1.00 34.94 424 PRO B CA 1
ATOM 7143 C C . PRO B 1 444 ? 151.566 43.499 -18.026 1.00 35.00 424 PRO B C 1
ATOM 7144 O O . PRO B 1 444 ? 152.317 42.566 -17.710 1.00 35.15 424 PRO B O 1
ATOM 7148 N N . PHE B 1 445 ? 150.500 43.885 -17.306 1.00 34.66 425 PHE B N 1
ATOM 7149 C CA . PHE B 1 445 ? 150.019 43.157 -16.120 1.00 34.44 425 PHE B CA 1
ATOM 7150 C C . PHE B 1 445 ? 149.637 41.729 -16.513 1.00 35.39 425 PHE B C 1
ATOM 7151 O O . PHE B 1 445 ? 149.040 41.512 -17.554 1.00 35.73 425 PHE B O 1
ATOM 7159 N N . SER B 1 446 ? 149.948 40.776 -15.639 1.00 37.30 426 SER B N 1
ATOM 7160 C CA . SER B 1 446 ? 149.563 39.386 -15.814 1.00 39.60 426 SER B CA 1
ATOM 7161 C C . SER B 1 446 ? 148.053 39.219 -15.655 1.00 40.39 426 SER B C 1
ATOM 7162 O O . SER B 1 446 ? 147.453 38.393 -16.321 1.00 40.89 426 SER B O 1
ATOM 7165 N N . SER B 1 447 ? 147.462 40.013 -14.761 1.00 41.67 427 SER B N 1
ATOM 7166 C CA . SER B 1 447 ? 146.080 39.833 -14.336 1.00 43.03 427 SER B CA 1
ATOM 7167 C C . SER B 1 447 ? 145.480 41.184 -13.931 1.00 42.60 427 SER B C 1
ATOM 7168 O O . SER B 1 447 ? 146.204 42.153 -13.686 1.00 42.05 427 SER B O 1
ATOM 7171 N N . ASN B 1 448 ? 144.147 41.219 -13.860 1.00 42.41 428 ASN B N 1
ATOM 7172 C CA . ASN B 1 448 ? 143.406 42.357 -13.369 1.00 42.22 428 ASN B CA 1
ATOM 7173 C C . ASN B 1 448 ? 143.074 42.161 -11.885 1.00 43.71 428 ASN B C 1
ATOM 7174 O O . ASN B 1 448 ? 142.804 43.132 -11.189 1.00 41.65 428 ASN B O 1
ATOM 7179 N N . TYR B 1 449 ? 143.135 40.906 -11.418 1.00 47.37 429 TYR B N 1
ATOM 7180 C CA . TYR B 1 449 ? 142.750 40.515 -10.061 1.00 50.62 429 TYR B CA 1
ATOM 7181 C C . TYR B 1 449 ? 143.606 39.318 -9.623 1.00 54.29 429 TYR B C 1
ATOM 7182 O O . TYR B 1 449 ? 143.566 38.266 -10.261 1.00 56.55 429 TYR B O 1
ATOM 7191 N N . TYR B 1 450 ? 144.399 39.495 -8.556 1.00 59.72 430 TYR B N 1
ATOM 7192 C CA . TYR B 1 450 ? 145.282 38.431 -8.022 1.00 63.00 430 TYR B CA 1
ATOM 7193 C C . TYR B 1 450 ? 145.451 38.587 -6.505 1.00 61.83 430 TYR B C 1
ATOM 7194 O O . TYR B 1 450 ? 145.669 39.687 -6.004 1.00 61.10 430 TYR B O 1
ATOM 7203 N N . LYS B 1 462 ? 143.887 43.869 -7.485 1.00 34.98 442 LYS B N 1
ATOM 7204 C CA . LYS B 1 462 ? 142.732 44.526 -8.106 1.00 37.41 442 LYS B CA 1
ATOM 7205 C C . LYS B 1 462 ? 143.152 45.760 -8.937 1.00 37.32 442 LYS B C 1
ATOM 7206 O O . LYS B 1 462 ? 143.526 46.789 -8.384 1.00 37.21 442 LYS B O 1
ATOM 7212 N N . ASN B 1 463 ? 143.054 45.659 -10.272 1.00 37.27 443 ASN B N 1
ATOM 7213 C CA . ASN B 1 463 ? 143.468 46.722 -11.209 1.00 37.58 443 ASN B CA 1
ATOM 7214 C C . ASN B 1 463 ? 142.668 48.018 -10.959 1.00 39.20 443 ASN B C 1
ATOM 7215 O O . ASN B 1 463 ? 141.451 48.082 -11.142 1.00 39.19 443 ASN B O 1
ATOM 7220 N N . LYS B 1 464 ? 143.408 49.070 -10.593 1.00 41.82 444 LYS B N 1
ATOM 7221 C CA . LYS B 1 464 ? 142.902 50.394 -10.183 1.00 43.98 444 LYS B CA 1
ATOM 7222 C C . LYS B 1 464 ? 142.063 51.043 -11.304 1.00 43.99 444 LYS B C 1
ATOM 7223 O O . LYS B 1 464 ? 141.002 51.607 -11.018 1.00 44.16 444 LYS B O 1
ATOM 7229 N N . TYR B 1 465 ? 142.547 50.990 -12.556 1.00 42.87 445 TYR B N 1
ATOM 7230 C CA . TYR B 1 465 ? 141.904 51.692 -13.691 1.00 42.72 445 TYR B CA 1
ATOM 7231 C C . TYR B 1 465 ? 140.698 50.887 -14.190 1.00 43.70 445 TYR B C 1
ATOM 7232 O O . TYR B 1 465 ? 139.737 51.473 -14.687 1.00 44.52 445 TYR B O 1
ATOM 7241 N N . LEU B 1 466 ? 140.742 49.555 -14.047 1.00 44.58 446 LEU B N 1
ATOM 7242 C CA . LEU B 1 466 ? 139.563 48.720 -14.279 1.00 45.00 446 LEU B CA 1
ATOM 7243 C C . LEU B 1 466 ? 138.475 49.064 -13.248 1.00 46.56 446 LEU B C 1
ATOM 7244 O O . LEU B 1 466 ? 137.329 49.227 -13.623 1.00 47.22 446 LEU B O 1
ATOM 7249 N N . LYS B 1 467 ? 138.841 49.188 -11.966 1.00 49.49 447 LYS B N 1
ATOM 7250 C CA . LYS B 1 467 ? 137.882 49.543 -10.887 1.00 53.68 447 LYS B CA 1
ATOM 7251 C C . LYS B 1 467 ? 137.043 50.758 -11.287 1.00 55.48 447 LYS B C 1
ATOM 7252 O O . LYS B 1 467 ? 135.814 50.701 -11.290 1.00 56.02 447 LYS B O 1
ATOM 7258 N N . LYS B 1 468 ? 137.738 51.861 -11.587 1.00 57.49 448 LYS B N 1
ATOM 7259 C CA . LYS B 1 468 ? 137.115 53.159 -11.810 1.00 59.58 448 LYS B CA 1
ATOM 7260 C C . LYS B 1 468 ? 136.236 53.097 -13.063 1.00 57.24 448 LYS B C 1
ATOM 7261 O O . LYS B 1 468 ? 135.163 53.686 -13.077 1.00 56.18 448 LYS B O 1
ATOM 7267 N N . LEU B 1 469 ? 136.678 52.361 -14.088 1.00 55.40 449 LEU B N 1
ATOM 7268 C CA . LEU B 1 469 ? 135.822 52.106 -15.243 1.00 56.56 449 LEU B CA 1
ATOM 7269 C C . LEU B 1 469 ? 134.527 51.429 -14.780 1.00 58.37 449 LEU B C 1
ATOM 7270 O O . LEU B 1 469 ? 133.440 51.891 -15.107 1.00 60.35 449 LEU B O 1
ATOM 7275 N N . LEU B 1 470 ? 134.661 50.331 -14.027 1.00 59.32 450 LEU B N 1
ATOM 7276 C CA . LEU B 1 470 ? 133.515 49.507 -13.624 1.00 60.18 450 LEU B CA 1
ATOM 7277 C C . LEU B 1 470 ? 132.512 50.348 -12.817 1.00 62.70 450 LEU B C 1
ATOM 7278 O O . LEU B 1 470 ? 131.300 50.198 -13.009 1.00 64.06 450 LEU B O 1
ATOM 7283 N N . GLU B 1 471 ? 133.006 51.247 -11.955 1.00 64.74 451 GLU B N 1
ATOM 7284 C CA . GLU B 1 471 ? 132.138 52.155 -11.183 1.00 67.64 451 GLU B CA 1
ATOM 7285 C C . GLU B 1 471 ? 131.319 53.053 -12.126 1.00 69.70 451 GLU B C 1
ATOM 7286 O O . GLU B 1 471 ? 130.127 53.251 -11.904 1.00 71.97 451 GLU B O 1
ATOM 7292 N N . GLU B 1 472 ? 131.952 53.566 -13.190 1.00 71.55 452 GLU B N 1
ATOM 7293 C CA . GLU B 1 472 ? 131.289 54.421 -14.198 1.00 73.10 452 GLU B CA 1
ATOM 7294 C C . GLU B 1 472 ? 130.108 53.685 -14.854 1.00 74.13 452 GLU B C 1
ATOM 7295 O O . GLU B 1 472 ? 129.106 54.318 -15.216 1.00 74.10 452 GLU B O 1
ATOM 7301 N N . LYS B 1 473 ? 130.244 52.363 -15.030 1.00 72.49 453 LYS B N 1
ATOM 7302 C CA . LYS B 1 473 ? 129.209 51.526 -15.639 1.00 71.27 453 LYS B CA 1
ATOM 7303 C C . LYS B 1 473 ? 128.311 50.907 -14.560 1.00 70.54 453 LYS B C 1
ATOM 7304 O O . LYS B 1 473 ? 127.308 50.275 -14.898 1.00 69.22 453 LYS B O 1
ATOM 7310 N N . GLY B 1 474 ? 128.694 51.075 -13.285 1.00 70.08 454 GLY B N 1
ATOM 7311 C CA . GLY B 1 474 ? 127.909 50.653 -12.112 1.00 70.24 454 GLY B CA 1
ATOM 7312 C C . GLY B 1 474 ? 128.333 49.294 -11.568 1.00 70.91 454 GLY B C 1
ATOM 7313 O O . GLY B 1 474 ? 127.849 48.866 -10.519 1.00 72.92 454 GLY B O 1
ATOM 7314 N N . LEU B 1 475 ? 129.291 48.650 -12.250 1.00 69.70 455 LEU B N 1
ATOM 7315 C CA . LEU B 1 475 ? 129.548 47.212 -12.147 1.00 66.79 455 LEU B CA 1
ATOM 7316 C C . LEU B 1 475 ? 130.685 46.903 -11.159 1.00 62.80 455 LEU B C 1
ATOM 7317 O O . LEU B 1 475 ? 131.263 45.814 -11.213 1.00 61.07 455 LEU B O 1
ATOM 7322 N N . ASP B 1 476 ? 130.998 47.831 -10.247 1.00 59.99 456 ASP B N 1
ATOM 7323 C CA . ASP B 1 476 ? 132.063 47.606 -9.261 1.00 59.23 456 ASP B CA 1
ATOM 7324 C C . ASP B 1 476 ? 131.457 46.869 -8.062 1.00 59.28 456 ASP B C 1
ATOM 7325 O O . ASP B 1 476 ? 131.288 47.453 -6.997 1.00 59.22 456 ASP B O 1
ATOM 7330 N N . ASN B 1 477 ? 131.139 45.583 -8.262 1.00 60.67 457 ASN B N 1
ATOM 7331 C CA . ASN B 1 477 ? 130.486 44.734 -7.250 1.00 62.50 457 ASN B CA 1
ATOM 7332 C C . ASN B 1 477 ? 131.239 43.401 -7.127 1.00 63.67 457 ASN B C 1
ATOM 7333 O O . ASN B 1 477 ? 132.056 43.061 -7.984 1.00 64.49 457 ASN B O 1
ATOM 7338 N N . GLU B 1 478 ? 130.935 42.654 -6.059 1.00 64.54 458 GLU B N 1
ATOM 7339 C CA . GLU B 1 478 ? 131.632 41.408 -5.706 1.00 64.29 458 GLU B CA 1
ATOM 7340 C C . GLU B 1 478 ? 131.369 40.313 -6.751 1.00 62.88 458 GLU B C 1
ATOM 7341 O O . GLU B 1 478 ? 132.217 39.442 -6.932 1.00 63.64 458 GLU B O 1
ATOM 7347 N N . GLU B 1 479 ? 130.196 40.351 -7.402 1.00 61.41 459 GLU B N 1
ATOM 7348 C CA . GLU B 1 479 ? 129.781 39.360 -8.424 1.00 60.65 459 GLU B CA 1
ATOM 7349 C C . GLU B 1 479 ? 130.685 39.461 -9.664 1.00 57.86 459 GLU B C 1
ATOM 7350 O O . GLU B 1 479 ? 131.111 38.447 -10.214 1.00 56.19 459 GLU B O 1
ATOM 7356 N N . VAL B 1 480 ? 130.958 40.693 -10.102 1.00 55.80 460 VAL B N 1
ATOM 7357 C CA . VAL B 1 480 ? 131.783 40.947 -11.278 1.00 54.70 460 VAL B CA 1
ATOM 7358 C C . VAL B 1 480 ? 133.232 40.520 -10.998 1.00 52.39 460 VAL B C 1
ATOM 7359 O O . VAL B 1 480 ? 133.849 39.886 -11.847 1.00 52.77 460 VAL B O 1
ATOM 7363 N N . TRP B 1 481 ? 133.754 40.853 -9.811 1.00 50.23 461 TRP B N 1
ATOM 7364 C CA . TRP B 1 481 ? 135.150 40.538 -9.435 1.00 49.37 461 TRP B CA 1
ATOM 7365 C C . TRP B 1 481 ? 135.333 39.025 -9.223 1.00 48.72 461 TRP B C 1
ATOM 7366 O O . TRP B 1 481 ? 136.393 38.466 -9.526 1.00 48.20 461 TRP B O 1
ATOM 7377 N N . ARG B 1 482 ? 134.296 38.368 -8.703 1.00 47.99 462 ARG B N 1
ATOM 7378 C CA . ARG B 1 482 ? 134.273 36.916 -8.556 1.00 47.56 462 ARG B CA 1
ATOM 7379 C C . ARG B 1 482 ? 134.400 36.265 -9.945 1.00 45.91 462 ARG B C 1
ATOM 7380 O O . ARG B 1 482 ? 135.136 35.298 -10.116 1.00 45.47 462 ARG B O 1
ATOM 7388 N N . GLY B 1 483 ? 133.699 36.825 -10.937 1.00 44.62 463 GLY B N 1
ATOM 7389 C CA . GLY B 1 483 ? 133.737 36.351 -12.318 1.00 45.05 463 GLY B CA 1
ATOM 7390 C C . GLY B 1 483 ? 135.092 36.583 -12.973 1.00 44.67 463 GLY B C 1
ATOM 7391 O O . GLY B 1 483 ? 135.566 35.758 -13.753 1.00 44.09 463 GLY B O 1
ATOM 7392 N N . ILE B 1 484 ? 135.710 37.725 -12.652 1.00 43.65 464 ILE B N 1
ATOM 7393 C CA . ILE B 1 484 ? 137.043 38.046 -13.090 1.00 43.45 464 ILE B CA 1
ATOM 7394 C C . ILE B 1 484 ? 138.035 37.033 -12.498 1.00 44.95 464 ILE B C 1
ATOM 7395 O O . ILE B 1 484 ? 138.947 36.597 -13.193 1.00 44.59 464 ILE B O 1
ATOM 7400 N N . MET B 1 485 ? 137.854 36.663 -11.224 1.00 47.60 465 MET B N 1
ATOM 7401 C CA . MET B 1 485 ? 138.752 35.725 -10.541 1.00 49.31 465 MET B CA 1
ATOM 7402 C C . MET B 1 485 ? 138.621 34.341 -11.187 1.00 49.60 465 MET B C 1
ATOM 7403 O O . MET B 1 485 ? 139.621 33.670 -11.400 1.00 49.94 465 MET B O 1
ATOM 7408 N N . LEU B 1 486 ? 137.391 33.947 -11.539 1.00 50.49 466 LEU B N 1
ATOM 7409 C CA . LEU B 1 486 ? 137.123 32.622 -12.121 1.00 51.56 466 LEU B CA 1
ATOM 7410 C C . LEU B 1 486 ? 137.633 32.536 -13.564 1.00 51.04 466 LEU B C 1
ATOM 7411 O O . LEU B 1 486 ? 137.817 31.438 -14.076 1.00 51.28 466 LEU B O 1
ATOM 7416 N N . ASN B 1 487 ? 137.819 33.690 -14.214 1.00 50.57 467 ASN B N 1
ATOM 7417 C CA . ASN B 1 487 ? 138.290 33.759 -15.589 1.00 49.99 467 ASN B CA 1
ATOM 7418 C C . ASN B 1 487 ? 139.785 34.108 -15.606 1.00 47.22 467 ASN B C 1
ATOM 7419 O O . ASN B 1 487 ? 140.323 34.502 -16.641 1.00 46.87 467 ASN B O 1
ATOM 7424 N N . GLY B 1 488 ? 140.448 33.956 -14.454 1.00 45.09 468 GLY B N 1
ATOM 7425 C CA . GLY B 1 488 ? 141.901 34.078 -14.325 1.00 43.63 468 GLY B CA 1
ATOM 7426 C C . GLY B 1 488 ? 142.406 35.515 -14.396 1.00 41.92 468 GLY B C 1
ATOM 7427 O O . GLY B 1 488 ? 143.518 35.732 -14.819 1.00 40.82 468 GLY B O 1
ATOM 7428 N N . GLY B 1 489 ? 141.599 36.484 -13.951 1.00 41.55 469 GLY B N 1
ATOM 7429 C CA . GLY B 1 489 ? 141.965 37.906 -13.943 1.00 41.43 469 GLY B CA 1
ATOM 7430 C C . GLY B 1 489 ? 141.661 38.593 -15.270 1.00 42.02 469 GLY B C 1
ATOM 7431 O O . GLY B 1 489 ? 142.041 39.754 -15.488 1.00 41.00 469 GLY B O 1
ATOM 7432 N N . SER B 1 490 ? 140.967 37.875 -16.160 1.00 42.75 470 SER B N 1
ATOM 7433 C CA . SER B 1 490 ? 140.550 38.386 -17.456 1.00 43.84 470 SER B CA 1
ATOM 7434 C C . SER B 1 490 ? 139.169 39.056 -17.331 1.00 44.79 470 SER B C 1
ATOM 7435 O O . SER B 1 490 ? 138.412 38.764 -16.402 1.00 43.65 470 SER B O 1
ATOM 7438 N N . VAL B 1 491 ? 138.863 39.976 -18.257 1.00 46.27 471 VAL B N 1
ATOM 7439 C CA . VAL B 1 491 ? 137.538 40.587 -18.376 1.00 47.99 471 VAL B CA 1
ATOM 7440 C C . VAL B 1 491 ? 136.991 40.356 -19.789 1.00 49.71 471 VAL B C 1
ATOM 7441 O O . VAL B 1 491 ? 136.047 41.042 -20.204 1.00 49.39 471 VAL B O 1
ATOM 7445 N N . GLN B 1 492 ? 137.567 39.381 -20.508 1.00 51.40 472 GLN B N 1
ATOM 7446 C CA . GLN B 1 492 ? 137.239 39.130 -21.930 1.00 53.45 472 GLN B CA 1
ATOM 7447 C C . GLN B 1 492 ? 135.894 38.393 -22.062 1.00 55.56 472 GLN B C 1
ATOM 7448 O O . GLN B 1 492 ? 135.373 38.256 -23.168 1.00 57.98 472 GLN B O 1
ATOM 7454 N N . HIS B 1 493 ? 135.347 37.924 -20.932 1.00 56.01 473 HIS B N 1
ATOM 7455 C CA . HIS B 1 493 ? 134.097 37.174 -20.871 1.00 55.97 473 HIS B CA 1
ATOM 7456 C C . HIS B 1 493 ? 132.904 38.120 -20.689 1.00 56.57 473 HIS B C 1
ATOM 7457 O O . HIS B 1 493 ? 131.768 37.685 -20.740 1.00 57.07 473 HIS B O 1
ATOM 7464 N N . MET B 1 494 ? 133.173 39.410 -20.466 1.00 57.64 474 MET B N 1
ATOM 7465 C CA . MET B 1 494 ? 132.161 40.357 -20.000 1.00 59.22 474 MET B CA 1
ATOM 7466 C C . MET B 1 494 ? 131.443 41.009 -21.195 1.00 62.62 474 MET B C 1
ATOM 7467 O O . MET B 1 494 ? 132.067 41.652 -22.048 1.00 62.77 474 MET B O 1
ATOM 7472 N N . SER B 1 495 ? 130.114 40.841 -21.235 1.00 66.19 475 SER B N 1
ATOM 7473 C CA . SER B 1 495 ? 129.244 41.402 -22.284 1.00 68.18 475 SER B CA 1
ATOM 7474 C C . SER B 1 495 ? 129.028 42.907 -22.067 1.00 67.61 475 SER B C 1
ATOM 7475 O O . SER B 1 495 ? 128.680 43.631 -23.008 1.00 67.99 475 SER B O 1
ATOM 7478 N N . GLN B 1 496 ? 129.241 43.370 -20.830 1.00 66.01 476 GLN B N 1
ATOM 7479 C CA . GLN B 1 496 ? 128.974 44.753 -20.449 1.00 65.90 476 GLN B CA 1
ATOM 7480 C C . GLN B 1 496 ? 130.166 45.656 -20.806 1.00 64.15 476 GLN B C 1
ATOM 7481 O O . GLN B 1 496 ? 130.177 46.826 -20.423 1.00 64.07 476 GLN B O 1
ATOM 7487 N N . LEU B 1 497 ? 131.160 45.120 -21.527 1.00 62.45 477 LEU B N 1
ATOM 7488 C CA . LEU B 1 497 ? 132.337 45.889 -21.938 1.00 61.50 477 LEU B CA 1
ATOM 7489 C C . LEU B 1 497 ? 132.458 45.889 -23.465 1.00 59.49 477 LEU B C 1
ATOM 7490 O O . LEU B 1 497 ? 132.327 44.847 -24.110 1.00 56.67 477 LEU B O 1
ATOM 7495 N N . THR B 1 498 ? 132.772 47.069 -24.012 1.00 59.99 478 THR B N 1
ATOM 7496 C CA . THR B 1 498 ? 133.066 47.236 -25.438 1.00 60.60 478 THR B CA 1
ATOM 7497 C C . THR B 1 498 ? 134.373 46.505 -25.772 1.00 61.18 478 THR B C 1
ATOM 7498 O O . THR B 1 498 ? 135.149 46.140 -24.886 1.00 61.87 478 THR B O 1
ATOM 7502 N N . GLN B 1 499 ? 134.600 46.297 -27.070 1.00 62.86 479 GLN B N 1
ATOM 7503 C CA . GLN B 1 499 ? 135.828 45.705 -27.577 1.00 62.10 479 GLN B CA 1
ATOM 7504 C C . GLN B 1 499 ? 137.015 46.599 -27.187 1.00 60.65 479 GLN B C 1
ATOM 7505 O O . GLN B 1 499 ? 138.072 46.100 -26.878 1.00 60.94 479 GLN B O 1
ATOM 7511 N N . GLN B 1 500 ? 136.807 47.920 -27.210 1.00 60.97 480 GLN B N 1
ATOM 7512 C CA . GLN B 1 500 ? 137.824 48.925 -26.871 1.00 60.84 480 GLN B CA 1
ATOM 7513 C C . GLN B 1 500 ? 138.226 48.769 -25.395 1.00 58.08 480 GLN B C 1
ATOM 7514 O O . GLN B 1 500 ? 139.404 48.847 -25.065 1.00 55.37 480 GLN B O 1
ATOM 7520 N N . GLU B 1 501 ? 137.235 48.550 -24.525 1.00 56.75 481 GLU B N 1
ATOM 7521 C CA . GLU B 1 501 ? 137.442 48.440 -23.079 1.00 55.58 481 GLU B CA 1
ATOM 7522 C C . GLU B 1 501 ? 138.116 47.094 -22.759 1.00 53.39 481 GLU B C 1
ATOM 7523 O O . GLU B 1 501 ? 139.101 47.056 -22.023 1.00 51.16 481 GLU B O 1
ATOM 7529 N N . LYS B 1 502 ? 137.613 46.004 -23.350 1.00 52.07 482 LYS B N 1
ATOM 7530 C CA . LYS B 1 502 ? 138.240 44.683 -23.238 1.00 51.34 482 LYS B CA 1
ATOM 7531 C C . LYS B 1 502 ? 139.722 44.750 -23.640 1.00 48.74 482 LYS B C 1
ATOM 7532 O O . LYS B 1 502 ? 140.575 44.135 -22.980 1.00 46.73 482 LYS B O 1
ATOM 7538 N N . ASP B 1 503 ? 140.014 45.457 -24.743 1.00 47.39 483 ASP B N 1
ATOM 7539 C CA . ASP B 1 503 ? 141.366 45.501 -25.332 1.00 46.55 483 ASP B CA 1
ATOM 7540 C C . ASP B 1 503 ? 142.335 46.207 -24.367 1.00 44.13 483 ASP B C 1
ATOM 7541 O O . ASP B 1 503 ? 143.486 45.828 -24.263 1.00 42.63 483 ASP B O 1
ATOM 7546 N N . VAL B 1 504 ? 141.840 47.223 -23.653 1.00 42.89 484 VAL B N 1
ATOM 7547 C CA . VAL B 1 504 ? 142.624 47.985 -22.690 1.00 41.61 484 VAL B CA 1
ATOM 7548 C C . VAL B 1 504 ? 143.028 47.091 -21.508 1.00 40.52 484 VAL B C 1
ATOM 7549 O O . VAL B 1 504 ? 144.078 47.309 -20.899 1.00 40.46 484 VAL B O 1
ATOM 7553 N N . PHE B 1 505 ? 142.195 46.104 -21.172 1.00 40.12 485 PHE B N 1
ATOM 7554 C CA . PHE B 1 505 ? 142.366 45.351 -19.939 1.00 39.72 485 PHE B CA 1
ATOM 7555 C C . PHE B 1 505 ? 142.707 43.886 -20.237 1.00 40.24 485 PHE B C 1
ATOM 7556 O O . PHE B 1 505 ? 142.604 43.032 -19.369 1.00 39.29 485 PHE B O 1
ATOM 7564 N N . LYS B 1 506 ? 143.181 43.626 -21.458 1.00 41.99 486 LYS B N 1
ATOM 7565 C CA . LYS B 1 506 ? 143.797 42.356 -21.792 1.00 43.65 486 LYS B CA 1
ATOM 7566 C C . LYS B 1 506 ? 145.030 42.142 -20.910 1.00 43.59 486 LYS B C 1
ATOM 7567 O O . LYS B 1 506 ? 145.766 43.078 -20.619 1.00 43.63 486 LYS B O 1
ATOM 7573 N N . THR B 1 507 ? 145.265 40.883 -20.541 1.00 44.95 487 THR B N 1
ATOM 7574 C CA . THR B 1 507 ? 146.411 40.476 -19.735 1.00 44.80 487 THR B CA 1
ATOM 7575 C C . THR B 1 507 ? 147.574 40.070 -20.650 1.00 44.89 487 THR B C 1
ATOM 7576 O O . THR B 1 507 ? 147.409 39.977 -21.868 1.00 45.19 487 THR B O 1
ATOM 7580 N N . PHE B 1 508 ? 148.730 39.816 -20.025 1.00 44.59 488 PHE B N 1
ATOM 7581 C CA . PHE B 1 508 ? 149.983 39.401 -20.668 1.00 45.46 488 PHE B CA 1
ATOM 7582 C C . PHE B 1 508 ? 149.728 38.197 -21.595 1.00 47.15 488 PHE B C 1
ATOM 7583 O O . PHE B 1 508 ? 150.087 38.234 -22.781 1.00 45.85 488 PHE B O 1
ATOM 7591 N N . LYS B 1 509 ? 149.083 37.150 -21.056 1.00 49.66 489 LYS B N 1
ATOM 7592 C CA . LYS B 1 509 ? 148.683 35.951 -21.816 1.00 52.14 489 LYS B CA 1
ATOM 7593 C C . LYS B 1 509 ? 147.912 36.338 -23.087 1.00 52.20 489 LYS B C 1
ATOM 7594 O O . LYS B 1 509 ? 148.227 35.859 -24.165 1.00 52.57 489 LYS B O 1
ATOM 7600 N N . GLU B 1 510 ? 146.895 37.191 -22.937 1.00 51.58 490 GLU B N 1
ATOM 7601 C CA . GLU B 1 510 ? 145.887 37.422 -23.980 1.00 53.05 490 GLU B CA 1
ATOM 7602 C C . GLU B 1 510 ? 146.412 38.355 -25.080 1.00 51.16 490 GLU B C 1
ATOM 7603 O O . GLU B 1 510 ? 145.868 38.366 -26.184 1.00 52.49 490 GLU B O 1
ATOM 7609 N N . ILE B 1 511 ? 147.431 39.159 -24.749 1.00 48.12 491 ILE B N 1
ATOM 7610 C CA . ILE B 1 511 ? 148.083 40.075 -25.675 1.00 44.93 491 ILE B CA 1
ATOM 7611 C C . ILE B 1 511 ? 148.904 39.252 -26.673 1.00 43.90 491 ILE B C 1
ATOM 7612 O O . ILE B 1 511 ? 149.465 38.215 -26.324 1.00 43.38 491 ILE B O 1
ATOM 7617 N N . SER B 1 512 ? 148.965 39.734 -27.918 1.00 43.39 492 SER B N 1
ATOM 7618 C CA . SER B 1 512 ? 149.772 39.114 -28.956 1.00 42.87 492 SER B CA 1
ATOM 7619 C C . SER B 1 512 ? 151.252 39.314 -28.624 1.00 41.75 492 SER B C 1
ATOM 7620 O O . SER B 1 512 ? 151.744 40.433 -28.605 1.00 41.39 492 SER B O 1
ATOM 7623 N N . GLN B 1 513 ? 151.950 38.204 -28.395 1.00 41.48 493 GLN B N 1
ATOM 7624 C CA . GLN B 1 513 ? 153.379 38.206 -28.144 1.00 41.67 493 GLN B CA 1
ATOM 7625 C C . GLN B 1 513 ? 154.126 38.917 -29.283 1.00 42.77 493 GLN B C 1
ATOM 7626 O O . GLN B 1 513 ? 155.151 39.557 -29.041 1.00 43.13 493 GLN B O 1
ATOM 7632 N N . LEU B 1 514 ? 153.604 38.813 -30.513 1.00 43.91 494 LEU B N 1
ATOM 7633 C CA . LEU B 1 514 ? 154.197 39.446 -31.684 1.00 44.45 494 LEU B CA 1
ATOM 7634 C C . LEU B 1 514 ? 154.176 40.970 -31.515 1.00 44.25 494 LEU B C 1
ATOM 7635 O O . LEU B 1 514 ? 155.168 41.651 -31.793 1.00 43.72 494 LEU B O 1
ATOM 7640 N N . GLU B 1 515 ? 153.039 41.487 -31.042 1.00 44.75 495 GLU B N 1
ATOM 7641 C CA . GLU B 1 515 ? 152.856 42.918 -30.771 1.00 45.62 495 GLU B CA 1
ATOM 7642 C C . GLU B 1 515 ? 153.859 43.407 -29.713 1.00 44.19 495 GLU B C 1
ATOM 7643 O O . GLU B 1 515 ? 154.392 44.511 -29.824 1.00 44.13 495 GLU B O 1
ATOM 7649 N N . ILE B 1 516 ? 154.108 42.585 -28.688 1.00 42.76 496 ILE B N 1
ATOM 7650 C CA . ILE B 1 516 ? 155.050 42.930 -27.619 1.00 41.80 496 ILE B CA 1
ATOM 7651 C C . ILE B 1 516 ? 156.457 43.112 -28.208 1.00 40.27 496 ILE B C 1
ATOM 7652 O O . ILE B 1 516 ? 157.160 44.064 -27.861 1.00 38.93 496 ILE B O 1
ATOM 7657 N N . VAL B 1 517 ? 156.835 42.200 -29.107 1.00 39.51 497 VAL B N 1
ATOM 7658 C CA . VAL B 1 517 ? 158.133 42.203 -29.775 1.00 39.26 497 VAL B CA 1
ATOM 7659 C C . VAL B 1 517 ? 158.252 43.418 -30.705 1.00 38.91 497 VAL B C 1
ATOM 7660 O O . VAL B 1 517 ? 159.308 44.029 -30.790 1.00 37.41 497 VAL B O 1
ATOM 7664 N N . GLN B 1 518 ? 157.176 43.742 -31.427 1.00 39.67 498 GLN B N 1
ATOM 7665 C CA . GLN B 1 518 ? 157.183 44.899 -32.326 1.00 39.77 498 GLN B CA 1
ATOM 7666 C C . GLN B 1 518 ? 157.367 46.178 -31.505 1.00 37.88 498 GLN B C 1
ATOM 7667 O O . GLN B 1 518 ? 158.068 47.090 -31.920 1.00 38.43 498 GLN B O 1
ATOM 7673 N N . GLN B 1 519 ? 156.720 46.232 -30.341 1.00 36.50 499 GLN B N 1
ATOM 7674 C CA . GLN B 1 519 ? 156.771 47.403 -29.498 1.00 35.31 499 GLN B CA 1
ATOM 7675 C C . GLN B 1 519 ? 158.165 47.522 -28.872 1.00 33.82 499 GLN B C 1
ATOM 7676 O O . GLN B 1 519 ? 158.719 48.620 -28.800 1.00 33.95 499 GLN B O 1
ATOM 7682 N N . ALA B 1 520 ? 158.724 46.383 -28.448 1.00 32.57 500 ALA B N 1
ATOM 7683 C CA . ALA B 1 520 ? 160.087 46.310 -27.939 1.00 31.91 500 ALA B CA 1
ATOM 7684 C C . ALA B 1 520 ? 161.060 46.905 -28.961 1.00 31.91 500 ALA B C 1
ATOM 7685 O O . ALA B 1 520 ? 161.908 47.727 -28.616 1.00 32.62 500 ALA B O 1
ATOM 7687 N N . GLY B 1 521 ? 160.927 46.468 -30.216 1.00 31.51 501 GLY B N 1
ATOM 7688 C CA . GLY B 1 521 ? 161.774 46.903 -31.315 1.00 31.09 501 GLY B CA 1
ATOM 7689 C C . GLY B 1 521 ? 161.781 48.411 -31.480 1.00 30.86 501 GLY B C 1
ATOM 7690 O O . GLY B 1 521 ? 162.840 49.004 -31.751 1.00 29.50 501 GLY B O 1
ATOM 7691 N N . ILE B 1 522 ? 160.602 49.030 -31.312 1.00 31.38 502 ILE B N 1
ATOM 7692 C CA . ILE B 1 522 ? 160.451 50.474 -31.508 1.00 31.82 502 ILE B CA 1
ATOM 7693 C C . ILE B 1 522 ? 161.054 51.189 -30.297 1.00 31.41 502 ILE B C 1
ATOM 7694 O O . ILE B 1 522 ? 161.731 52.210 -30.430 1.00 31.71 502 ILE B O 1
ATOM 7699 N N . ARG B 1 523 ? 160.822 50.612 -29.122 1.00 31.18 503 ARG B N 1
ATOM 7700 C CA . ARG B 1 523 ? 161.341 51.135 -27.887 1.00 31.09 503 ARG B CA 1
ATOM 7701 C C . ARG B 1 523 ? 162.875 51.090 -27.919 1.00 31.17 503 ARG B C 1
ATOM 7702 O O . ARG B 1 523 ? 163.527 52.042 -27.485 1.00 31.11 503 ARG B O 1
ATOM 7710 N N . GLN B 1 524 ? 163.439 50.005 -28.471 1.00 31.69 504 GLN B N 1
ATOM 7711 C CA . GLN B 1 524 ? 164.887 49.753 -28.406 1.00 32.26 504 GLN B CA 1
ATOM 7712 C C . GLN B 1 524 ? 165.662 50.874 -29.105 1.00 33.33 504 GLN B C 1
ATOM 7713 O O . GLN B 1 524 ? 166.763 51.190 -28.704 1.00 33.45 504 GLN B O 1
ATOM 7719 N N . LYS B 1 525 ? 165.074 51.491 -30.128 1.00 35.37 505 LYS B N 1
ATOM 7720 C CA . LYS B 1 525 ? 165.765 52.553 -30.869 1.00 37.28 505 LYS B CA 1
ATOM 7721 C C . LYS B 1 525 ? 166.087 53.753 -29.960 1.00 35.73 505 LYS B C 1
ATOM 7722 O O . LYS B 1 525 ? 166.941 54.566 -30.319 1.00 34.77 505 LYS B O 1
ATOM 7728 N N . PHE B 1 526 ? 165.400 53.886 -28.816 1.00 34.26 506 PHE B N 1
ATOM 7729 C CA . PHE B 1 526 ? 165.590 55.052 -27.942 1.00 34.12 506 PHE B CA 1
ATOM 7730 C C . PHE B 1 526 ? 166.348 54.693 -26.652 1.00 33.76 506 PHE B C 1
ATOM 7731 O O . PHE B 1 526 ? 166.598 55.566 -25.829 1.00 34.15 506 PHE B O 1
ATOM 7739 N N . VAL B 1 527 ? 166.735 53.424 -26.500 1.00 33.02 507 VAL B N 1
ATOM 7740 C CA . VAL B 1 527 ? 167.434 52.937 -25.319 1.00 32.37 507 VAL B CA 1
ATOM 7741 C C . VAL B 1 527 ? 168.824 52.470 -25.747 1.00 31.48 507 VAL B C 1
ATOM 7742 O O . VAL B 1 527 ? 168.933 51.586 -26.569 1.00 31.65 507 VAL B O 1
ATOM 7746 N N . ASP B 1 528 ? 169.867 53.070 -25.169 1.00 31.23 508 ASP B N 1
ATOM 7747 C CA . ASP B 1 528 ? 171.228 52.830 -25.611 1.00 31.65 508 ASP B CA 1
ATOM 7748 C C . ASP B 1 528 ? 171.743 51.509 -25.015 1.00 31.43 508 ASP B C 1
ATOM 7749 O O . ASP B 1 528 ? 172.644 50.906 -25.572 1.00 32.64 508 ASP B O 1
ATOM 7754 N N . GLN B 1 529 ? 171.157 51.048 -23.904 1.00 30.48 509 GLN B N 1
ATOM 7755 C CA . GLN B 1 529 ? 171.411 49.696 -23.399 1.00 29.67 509 GLN B CA 1
ATOM 7756 C C . GLN B 1 529 ? 170.276 48.784 -23.878 1.00 29.10 509 GLN B C 1
ATOM 7757 O O . GLN B 1 529 ? 169.975 48.764 -25.056 1.00 30.23 509 GLN B O 1
ATOM 7763 N N . GLY B 1 530 ? 169.669 48.025 -22.965 1.00 28.21 510 GLY B N 1
ATOM 7764 C CA . GLY B 1 530 ? 168.716 46.998 -23.296 1.00 27.68 510 GLY B CA 1
ATOM 7765 C C . GLY B 1 530 ? 167.474 47.102 -22.436 1.00 27.42 510 GLY B C 1
ATOM 7766 O O . GLY B 1 530 ? 167.270 48.101 -21.744 1.00 26.78 510 GLY B O 1
ATOM 7767 N N . GLN B 1 531 ? 166.654 46.045 -22.491 1.00 27.78 511 GLN B N 1
ATOM 7768 C CA . GLN B 1 531 ? 165.375 45.985 -21.816 1.00 27.96 511 GLN B CA 1
ATOM 7769 C C . GLN B 1 531 ? 165.062 44.525 -21.463 1.00 28.06 511 GLN B C 1
ATOM 7770 O O . GLN B 1 531 ? 165.159 43.654 -22.297 1.00 28.56 511 GLN B O 1
ATOM 7776 N N . SER B 1 532 ? 164.704 44.276 -20.200 1.00 29.00 512 SER B N 1
ATOM 7777 C CA . SER B 1 532 ? 164.274 42.948 -19.740 1.00 29.96 512 SER B CA 1
ATOM 7778 C C . SER B 1 532 ? 162.927 42.602 -20.378 1.00 31.06 512 SER B C 1
ATOM 7779 O O . SER B 1 532 ? 161.903 43.147 -19.975 1.00 31.89 512 SER B O 1
ATOM 7782 N N . LEU B 1 533 ? 162.938 41.699 -21.365 1.00 32.03 513 LEU B N 1
ATOM 7783 C CA . LEU B 1 533 ? 161.752 41.389 -22.143 1.00 32.84 513 LEU B CA 1
ATOM 7784 C C . LEU B 1 533 ? 161.335 39.933 -21.910 1.00 33.30 513 LEU B C 1
ATOM 7785 O O . LEU B 1 533 ? 161.922 39.009 -22.439 1.00 32.77 513 LEU B O 1
ATOM 7790 N N . ASN B 1 534 ? 160.310 39.748 -21.082 1.00 35.40 514 ASN B N 1
ATOM 7791 C CA . ASN B 1 534 ? 159.681 38.449 -20.883 1.00 37.33 514 ASN B CA 1
ATOM 7792 C C . ASN B 1 534 ? 158.669 38.207 -22.006 1.00 38.75 514 ASN B C 1
ATOM 7793 O O . ASN B 1 534 ? 158.055 39.158 -22.485 1.00 38.91 514 ASN B O 1
ATOM 7798 N N . LEU B 1 535 ? 158.511 36.942 -22.418 1.00 40.52 515 LEU B N 1
ATOM 7799 C CA . LEU B 1 535 ? 157.420 36.557 -23.330 1.00 43.03 515 LEU B CA 1
ATOM 7800 C C . LEU B 1 535 ? 156.584 35.457 -22.672 1.00 45.07 515 LEU B C 1
ATOM 7801 O O . LEU B 1 535 ? 157.126 34.525 -22.094 1.00 44.55 515 LEU B O 1
ATOM 7806 N N . ASN B 1 536 ? 155.260 35.577 -22.787 1.00 48.97 516 ASN B N 1
ATOM 7807 C CA . ASN B 1 536 ? 154.357 34.543 -22.336 1.00 52.90 516 ASN B CA 1
ATOM 7808 C C . ASN B 1 536 ? 153.880 33.741 -23.549 1.00 55.84 516 ASN B C 1
ATOM 7809 O O . ASN B 1 536 ? 153.026 34.207 -24.303 1.00 57.15 516 ASN B O 1
ATOM 7814 N N . ILE B 1 537 ? 154.451 32.544 -23.720 1.00 58.14 517 ILE B N 1
ATOM 7815 C CA . ILE B 1 537 ? 154.064 31.637 -24.786 1.00 62.41 517 ILE B CA 1
ATOM 7816 C C . ILE B 1 537 ? 153.477 30.382 -24.141 1.00 65.58 517 ILE B C 1
ATOM 7817 O O . ILE B 1 537 ? 154.164 29.687 -23.393 1.00 64.98 517 ILE B O 1
ATOM 7822 N N . PRO B 1 538 ? 152.168 30.093 -24.343 1.00 70.09 518 PRO B N 1
ATOM 7823 C CA . PRO B 1 538 ? 151.579 28.829 -23.893 1.00 72.59 518 PRO B CA 1
ATOM 7824 C C . PRO B 1 538 ? 152.344 27.602 -24.420 1.00 76.80 518 PRO B C 1
ATOM 7825 O O . PRO B 1 538 ? 152.947 27.663 -25.492 1.00 78.99 518 PRO B O 1
ATOM 7829 N N . ALA B 1 539 ? 152.317 26.503 -23.656 1.00 81.48 519 ALA B N 1
ATOM 7830 C CA . ALA B 1 539 ? 152.926 25.225 -24.068 1.00 84.39 519 ALA B CA 1
ATOM 7831 C C . ALA B 1 539 ? 152.208 24.657 -25.306 1.00 85.73 519 ALA B C 1
ATOM 7832 O O . ALA B 1 539 ? 152.849 24.085 -26.197 1.00 83.41 519 ALA B O 1
ATOM 7834 N N . GLU B 1 540 ? 150.880 24.834 -25.364 1.00 86.43 520 GLU B N 1
ATOM 7835 C CA . GLU B 1 540 ? 150.051 24.285 -26.442 1.00 87.75 520 GLU B CA 1
ATOM 7836 C C . GLU B 1 540 ? 150.343 24.998 -27.774 1.00 87.06 520 GLU B C 1
ATOM 7837 O O . GLU B 1 540 ? 150.180 24.395 -28.839 1.00 86.75 520 GLU B O 1
ATOM 7843 N N . LEU B 1 541 ? 150.766 26.269 -27.720 1.00 85.80 521 LEU B N 1
ATOM 7844 C CA . LEU B 1 541 ? 151.170 27.013 -28.922 1.00 83.79 521 LEU B CA 1
ATOM 7845 C C . LEU B 1 541 ? 152.341 26.282 -29.591 1.00 83.25 521 LEU B C 1
ATOM 7846 O O . LEU B 1 541 ? 153.297 25.894 -28.917 1.00 82.43 521 LEU B O 1
ATOM 7851 N N . ALA B 1 542 ? 152.248 26.124 -30.918 1.00 82.66 522 ALA B N 1
ATOM 7852 C CA . ALA B 1 542 ? 153.157 25.290 -31.709 1.00 81.05 522 ALA B CA 1
ATOM 7853 C C . ALA B 1 542 ? 154.583 25.848 -31.645 1.00 79.67 522 ALA B C 1
ATOM 7854 O O . ALA B 1 542 ? 154.779 27.054 -31.506 1.00 79.08 522 ALA B O 1
ATOM 7856 N N . ILE B 1 543 ? 155.563 24.948 -31.775 1.00 78.55 523 ILE B N 1
ATOM 7857 C CA . ILE B 1 543 ? 156.986 25.273 -31.670 1.00 77.88 523 ILE B CA 1
ATOM 7858 C C . ILE B 1 543 ? 157.422 26.092 -32.896 1.00 76.91 523 ILE B C 1
ATOM 7859 O O . ILE B 1 543 ? 158.284 26.964 -32.782 1.00 76.27 523 ILE B O 1
ATOM 7864 N N . LYS B 1 544 ? 156.816 25.820 -34.059 1.00 76.63 524 LYS B N 1
ATOM 7865 C CA . LYS B 1 544 ? 157.113 26.542 -35.309 1.00 76.57 524 LYS B CA 1
ATOM 7866 C C . LYS B 1 544 ? 156.762 28.032 -35.168 1.00 73.17 524 LYS B C 1
ATOM 7867 O O . LYS B 1 544 ? 157.375 28.876 -35.819 1.00 71.32 524 LYS B O 1
ATOM 7873 N N . ASP B 1 545 ? 155.759 28.335 -34.332 1.00 70.40 525 ASP B N 1
ATOM 7874 C CA . ASP B 1 545 ? 155.258 29.694 -34.116 1.00 67.69 525 ASP B CA 1
ATOM 7875 C C . ASP B 1 545 ? 156.135 30.416 -33.086 1.00 63.48 525 ASP B C 1
ATOM 7876 O O . ASP B 1 545 ? 156.340 31.621 -33.186 1.00 61.12 525 ASP B O 1
ATOM 7881 N N . VAL B 1 546 ? 156.639 29.668 -32.098 1.00 59.84 526 VAL B N 1
ATOM 7882 C CA . VAL B 1 546 ? 157.603 30.194 -31.153 1.00 57.05 526 VAL B CA 1
ATOM 7883 C C . VAL B 1 546 ? 158.843 30.627 -31.943 1.00 55.89 526 VAL B C 1
ATOM 7884 O O . VAL B 1 546 ? 159.411 31.674 -31.679 1.00 55.24 526 VAL B O 1
ATOM 7888 N N . ASN B 1 547 ? 159.226 29.808 -32.927 1.00 55.67 527 ASN B N 1
ATOM 7889 C CA . ASN B 1 547 ? 160.403 30.027 -33.753 1.00 54.63 527 ASN B CA 1
ATOM 7890 C C . ASN B 1 547 ? 160.254 31.323 -34.564 1.00 54.42 527 ASN B C 1
ATOM 7891 O O . ASN B 1 547 ? 161.226 32.074 -34.702 1.00 54.82 527 ASN B O 1
ATOM 7896 N N . ARG B 1 548 ? 159.051 31.577 -35.099 1.00 53.89 528 ARG B N 1
ATOM 7897 C CA . ARG B 1 548 ? 158.786 32.786 -35.883 1.00 54.70 528 ARG B CA 1
ATOM 7898 C C . ARG B 1 548 ? 158.925 34.019 -34.984 1.00 52.18 528 ARG B C 1
ATOM 7899 O O . ARG B 1 548 ? 159.396 35.061 -35.419 1.00 50.78 528 ARG B O 1
ATOM 7907 N N . LEU B 1 549 ? 158.513 33.870 -33.722 1.00 51.08 529 LEU B N 1
ATOM 7908 C CA . LEU B 1 549 ? 158.496 34.943 -32.735 1.00 49.62 529 LEU B CA 1
ATOM 7909 C C . LEU B 1 549 ? 159.932 35.363 -32.378 1.00 47.71 529 LEU B C 1
ATOM 7910 O O . LEU B 1 549 ? 160.209 36.554 -32.210 1.00 44.46 529 LEU B O 1
ATOM 7915 N N . MET B 1 550 ? 160.837 34.381 -32.282 1.00 47.19 530 MET B N 1
ATOM 7916 C CA . MET B 1 550 ? 162.251 34.633 -32.008 1.00 47.56 530 MET B CA 1
ATOM 7917 C C . MET B 1 550 ? 162.864 35.380 -33.198 1.00 46.48 530 MET B C 1
ATOM 7918 O O . MET B 1 550 ? 163.596 36.353 -33.029 1.00 44.26 530 MET B O 1
ATOM 7923 N N . ILE B 1 551 ? 162.574 34.881 -34.404 1.00 46.83 531 ILE B N 1
ATOM 7924 C CA . ILE B 1 551 ? 163.105 35.439 -35.629 1.00 46.49 531 ILE B CA 1
ATOM 7925 C C . ILE B 1 551 ? 162.637 36.892 -35.778 1.00 44.81 531 ILE B C 1
ATOM 7926 O O . ILE B 1 551 ? 163.410 37.741 -36.200 1.00 44.25 531 ILE B O 1
ATOM 7931 N N . GLU B 1 552 ? 161.379 37.169 -35.433 1.00 43.89 532 GLU B N 1
ATOM 7932 C CA . GLU B 1 552 ? 160.843 38.523 -35.536 1.00 44.27 532 GLU B CA 1
ATOM 7933 C C . GLU B 1 552 ? 161.602 39.450 -34.582 1.00 41.52 532 GLU B C 1
ATOM 7934 O O . GLU B 1 552 ? 161.982 40.536 -34.967 1.00 41.59 532 GLU B O 1
ATOM 7940 N N . ALA B 1 553 ? 161.805 39.005 -33.339 1.00 39.98 533 ALA B N 1
ATOM 7941 C CA . ALA B 1 553 ? 162.552 39.764 -32.327 1.00 38.70 533 ALA B CA 1
ATOM 7942 C C . ALA B 1 553 ? 163.942 40.131 -32.863 1.00 38.03 533 ALA B C 1
ATOM 7943 O O . ALA B 1 553 ? 164.365 41.293 -32.787 1.00 38.26 533 ALA B O 1
ATOM 7945 N N . TRP B 1 554 ? 164.624 39.134 -33.434 1.00 37.41 534 TRP B N 1
ATOM 7946 C CA . TRP B 1 554 ? 165.970 39.274 -33.998 1.00 36.84 534 TRP B CA 1
ATOM 7947 C C . TRP B 1 554 ? 165.984 40.288 -35.149 1.00 37.09 534 TRP B C 1
ATOM 7948 O O . TRP B 1 554 ? 166.855 41.171 -35.211 1.00 36.71 534 TRP B O 1
ATOM 7959 N N . GLN B 1 555 ? 165.006 40.161 -36.050 1.00 37.92 535 GLN B N 1
ATOM 7960 C CA . GLN B 1 555 ? 164.949 40.958 -37.275 1.00 38.43 535 GLN B CA 1
ATOM 7961 C C . GLN B 1 555 ? 164.551 42.406 -36.980 1.00 37.87 535 GLN B C 1
ATOM 7962 O O . GLN B 1 555 ? 164.878 43.276 -37.764 1.00 38.55 535 GLN B O 1
ATOM 7968 N N . GLN B 1 556 ? 163.861 42.650 -35.860 1.00 37.86 536 GLN B N 1
ATOM 7969 C CA . GLN B 1 556 ? 163.381 43.988 -35.503 1.00 38.76 536 GLN B CA 1
ATOM 7970 C C . GLN B 1 556 ? 164.314 44.664 -34.483 1.00 37.49 536 GLN B C 1
ATOM 7971 O O . GLN B 1 556 ? 163.974 45.719 -33.942 1.00 37.00 536 GLN B O 1
ATOM 7977 N N . GLY B 1 557 ? 165.486 44.067 -34.222 1.00 36.56 537 GLY B N 1
ATOM 7978 C CA . GLY B 1 557 ? 166.583 44.729 -33.489 1.00 35.30 537 GLY B CA 1
ATOM 7979 C C . GLY B 1 557 ? 166.545 44.525 -31.972 1.00 34.02 537 GLY B C 1
ATOM 7980 O O . GLY B 1 557 ? 167.343 45.141 -31.250 1.00 32.28 537 GLY B O 1
ATOM 7981 N N . VAL B 1 558 ? 165.651 43.656 -31.478 1.00 32.87 538 VAL B N 1
ATOM 7982 C CA . VAL B 1 558 ? 165.618 43.317 -30.049 1.00 32.13 538 VAL B CA 1
ATOM 7983 C C . VAL B 1 558 ? 167.000 42.763 -29.669 1.00 31.55 538 VAL B C 1
ATOM 7984 O O . VAL B 1 558 ? 167.549 41.884 -30.366 1.00 31.50 538 VAL B O 1
ATOM 7988 N N . LYS B 1 559 ? 167.554 43.306 -28.578 1.00 30.38 539 LYS B N 1
ATOM 7989 C CA . LYS B 1 559 ? 168.899 42.997 -28.114 1.00 29.94 539 LYS B CA 1
ATOM 7990 C C . LYS B 1 559 ? 168.897 41.745 -27.223 1.00 29.88 539 LYS B C 1
ATOM 7991 O O . LYS B 1 559 ? 169.895 41.034 -27.161 1.00 30.63 539 LYS B O 1
ATOM 7997 N N . SER B 1 560 ? 167.796 41.474 -26.522 1.00 29.85 540 SER B N 1
ATOM 7998 C CA . SER B 1 560 ? 167.758 40.310 -25.642 1.00 30.36 540 SER B CA 1
ATOM 7999 C C . SER B 1 560 ? 166.317 39.897 -25.347 1.00 30.92 540 SER B C 1
ATOM 8000 O O . SER B 1 560 ? 165.387 40.683 -25.544 1.00 31.60 540 SER B O 1
ATOM 8003 N N . LEU B 1 561 ? 166.178 38.646 -24.897 1.00 31.62 541 LEU B N 1
ATOM 8004 C CA . LEU B 1 561 ? 164.948 38.071 -24.349 1.00 32.55 541 LEU B CA 1
ATOM 8005 C C . LEU B 1 561 ? 165.292 37.479 -22.980 1.00 33.22 541 LEU B C 1
ATOM 8006 O O . LEU B 1 561 ? 166.317 36.825 -22.826 1.00 32.11 541 LEU B O 1
ATOM 8011 N N . TYR B 1 562 ? 164.433 37.739 -21.995 1.00 34.53 542 TYR B N 1
ATOM 8012 C CA . TYR B 1 562 ? 164.650 37.357 -20.614 1.00 35.62 542 TYR B CA 1
ATOM 8013 C C . TYR B 1 562 ? 164.024 35.973 -20.416 1.00 38.17 542 TYR B C 1
ATOM 8014 O O . TYR B 1 562 ? 164.175 35.123 -21.281 1.00 38.58 542 TYR B O 1
ATOM 8023 N N . TYR B 1 563 ? 163.313 35.755 -19.302 1.00 41.75 543 TYR B N 1
ATOM 8024 C CA . TYR B 1 563 ? 162.616 34.493 -19.065 1.00 44.51 543 TYR B CA 1
ATOM 8025 C C . TYR B 1 563 ? 161.513 34.317 -20.101 1.00 44.66 543 TYR B C 1
ATOM 8026 O O . TYR B 1 563 ? 160.979 35.284 -20.608 1.00 45.45 543 TYR B O 1
ATOM 8035 N N . GLN B 1 564 ? 161.181 33.059 -20.378 1.00 46.48 544 GLN B N 1
ATOM 8036 C CA . GLN B 1 564 ? 159.987 32.696 -21.102 1.00 46.78 544 GLN B CA 1
ATOM 8037 C C . GLN B 1 564 ? 158.985 32.109 -20.104 1.00 47.12 544 GLN B C 1
ATOM 8038 O O . GLN B 1 564 ? 159.259 31.076 -19.502 1.00 46.77 544 GLN B O 1
ATOM 8044 N N . ARG B 1 565 ? 157.851 32.793 -19.918 1.00 48.29 545 ARG B N 1
ATOM 8045 C CA . ARG B 1 565 ? 156.765 32.304 -19.062 1.00 50.59 545 ARG B CA 1
ATOM 8046 C C . ARG B 1 565 ? 155.838 31.415 -19.911 1.00 52.63 545 ARG B C 1
ATOM 8047 O O . ARG B 1 565 ? 155.909 31.427 -21.144 1.00 52.11 545 ARG B O 1
ATOM 8055 N N . SER B 1 566 ? 154.975 30.640 -19.242 1.00 54.93 546 SER B N 1
ATOM 8056 C CA . SER B 1 566 ? 153.974 29.795 -19.912 1.00 56.62 546 SER B CA 1
ATOM 8057 C C . SER B 1 566 ? 152.755 29.591 -19.004 1.00 57.49 546 SER B C 1
ATOM 8058 O O . SER B 1 566 ? 152.792 28.772 -18.086 1.00 59.04 546 SER B O 1
ATOM 8061 N N . LYS C 1 40 ? 255.413 37.986 5.678 1.00 65.58 20 LYS C N 1
ATOM 8062 C CA . LYS C 1 40 ? 254.039 37.940 6.301 1.00 66.78 20 LYS C CA 1
ATOM 8063 C C . LYS C 1 40 ? 253.879 39.105 7.296 1.00 66.16 20 LYS C C 1
ATOM 8064 O O . LYS C 1 40 ? 254.154 38.966 8.490 1.00 66.53 20 LYS C O 1
ATOM 8070 N N . MET C 1 41 ? 253.418 40.251 6.776 1.00 63.88 21 MET C N 1
ATOM 8071 C CA . MET C 1 41 ? 253.231 41.524 7.515 1.00 60.82 21 MET C CA 1
ATOM 8072 C C . MET C 1 41 ? 254.572 42.267 7.610 1.00 58.17 21 MET C C 1
ATOM 8073 O O . MET C 1 41 ? 254.761 43.143 8.460 1.00 57.23 21 MET C O 1
ATOM 8078 N N . TRP C 1 42 ? 255.474 41.952 6.675 1.00 54.84 22 TRP C N 1
ATOM 8079 C CA . TRP C 1 42 ? 256.734 42.660 6.510 1.00 54.34 22 TRP C CA 1
ATOM 8080 C C . TRP C 1 42 ? 256.499 44.176 6.411 1.00 53.07 22 TRP C C 1
ATOM 8081 O O . TRP C 1 42 ? 257.369 44.959 6.761 1.00 54.71 22 TRP C O 1
ATOM 8092 N N . TRP C 1 43 ? 255.326 44.572 5.907 1.00 50.97 23 TRP C N 1
ATOM 8093 C CA . TRP C 1 43 ? 254.998 45.963 5.615 1.00 49.38 23 TRP C CA 1
ATOM 8094 C C . TRP C 1 43 ? 254.354 46.669 6.821 1.00 51.58 23 TRP C C 1
ATOM 8095 O O . TRP C 1 43 ? 254.272 47.892 6.830 1.00 52.38 23 TRP C O 1
ATOM 8106 N N . LYS C 1 44 ? 253.893 45.914 7.826 1.00 54.89 24 LYS C N 1
ATOM 8107 C CA . LYS C 1 44 ? 253.200 46.505 8.980 1.00 58.26 24 LYS C CA 1
ATOM 8108 C C . LYS C 1 44 ? 254.223 47.045 9.984 1.00 60.45 24 LYS C C 1
ATOM 8109 O O . LYS C 1 44 ? 254.779 46.297 10.778 1.00 61.52 24 LYS C O 1
ATOM 8115 N N . ASN C 1 45 ? 254.440 48.360 9.931 1.00 62.29 25 ASN C N 1
ATOM 8116 C CA . ASN C 1 45 ? 255.282 49.079 10.871 1.00 64.43 25 ASN C CA 1
ATOM 8117 C C . ASN C 1 45 ? 254.520 50.339 11.307 1.00 68.09 25 ASN C C 1
ATOM 8118 O O . ASN C 1 45 ? 253.377 50.543 10.881 1.00 68.15 25 ASN C O 1
ATOM 8123 N N . SER C 1 46 ? 255.154 51.156 12.160 1.00 71.86 26 SER C N 1
ATOM 8124 C CA . SER C 1 46 ? 254.584 52.399 12.714 1.00 72.99 26 SER C CA 1
ATOM 8125 C C . SER C 1 46 ? 254.147 53.354 11.594 1.00 72.57 26 SER C C 1
ATOM 8126 O O . SER C 1 46 ? 253.100 54.008 11.703 1.00 70.67 26 SER C O 1
ATOM 8129 N N . GLU C 1 47 ? 254.969 53.425 10.538 1.00 72.18 27 GLU C N 1
ATOM 8130 C CA . GLU C 1 47 ? 254.770 54.310 9.390 1.00 73.12 27 GLU C CA 1
ATOM 8131 C C . GLU C 1 47 ? 253.436 53.976 8.699 1.00 71.58 27 GLU C C 1
ATOM 8132 O O . GLU C 1 47 ? 252.629 54.871 8.440 1.00 72.21 27 GLU C O 1
ATOM 8138 N N . SER C 1 48 ? 253.205 52.690 8.405 1.00 69.05 28 SER C N 1
ATOM 8139 C CA . SER C 1 48 ? 251.985 52.249 7.717 1.00 66.75 28 SER C CA 1
ATOM 8140 C C . SER C 1 48 ? 250.845 52.020 8.723 1.00 66.90 28 SER C C 1
ATOM 8141 O O . SER C 1 48 ? 249.689 51.947 8.320 1.00 66.92 28 SER C O 1
ATOM 8144 N N . GLU C 1 49 ? 251.174 51.922 10.021 1.00 68.05 29 GLU C N 1
ATOM 8145 C CA . GLU C 1 49 ? 250.171 51.773 11.095 1.00 69.03 29 GLU C CA 1
ATOM 8146 C C . GLU C 1 49 ? 249.415 53.091 11.307 1.00 68.38 29 GLU C C 1
ATOM 8147 O O . GLU C 1 49 ? 248.234 53.069 11.644 1.00 67.23 29 GLU C O 1
ATOM 8153 N N . GLN C 1 50 ? 250.102 54.225 11.134 1.00 68.93 30 GLN C N 1
ATOM 8154 C CA . GLN C 1 50 ? 249.484 55.538 11.348 1.00 70.59 30 GLN C CA 1
ATOM 8155 C C . GLN C 1 50 ? 248.546 55.865 10.177 1.00 67.47 30 GLN C C 1
ATOM 8156 O O . GLN C 1 50 ? 247.533 56.535 10.379 1.00 67.79 30 GLN C O 1
ATOM 8162 N N . ILE C 1 51 ? 248.878 55.381 8.970 1.00 64.32 31 ILE C N 1
ATOM 8163 C CA . ILE C 1 51 ? 248.014 55.533 7.784 1.00 61.55 31 ILE C CA 1
ATOM 8164 C C . ILE C 1 51 ? 246.718 54.744 8.017 1.00 60.40 31 ILE C C 1
ATOM 8165 O O . ILE C 1 51 ? 245.626 55.241 7.743 1.00 60.98 31 ILE C O 1
ATOM 8170 N N . LEU C 1 52 ? 246.857 53.519 8.535 1.00 58.92 32 LEU C N 1
ATOM 8171 C CA . LEU C 1 52 ? 245.729 52.615 8.766 1.00 59.12 32 LEU C CA 1
ATOM 8172 C C . LEU C 1 52 ? 244.861 53.107 9.938 1.00 61.70 32 LEU C C 1
ATOM 8173 O O . LEU C 1 52 ? 243.672 52.813 9.991 1.00 61.89 32 LEU C O 1
ATOM 8178 N N . ASN C 1 53 ? 245.449 53.870 10.870 1.00 64.70 33 ASN C N 1
ATOM 8179 C CA . ASN C 1 53 ? 244.728 54.382 12.043 1.00 65.79 33 ASN C CA 1
ATOM 8180 C C . ASN C 1 53 ? 243.858 55.591 11.665 1.00 66.19 33 ASN C C 1
ATOM 8181 O O . ASN C 1 53 ? 243.030 56.001 12.470 1.00 68.68 33 ASN C O 1
ATOM 8186 N N . ARG C 1 54 ? 244.007 56.121 10.443 1.00 66.40 34 ARG C N 1
ATOM 8187 C CA . ARG C 1 54 ? 243.205 57.255 9.958 1.00 67.54 34 ARG C CA 1
ATOM 8188 C C . ARG C 1 54 ? 241.987 56.759 9.163 1.00 68.19 34 ARG C C 1
ATOM 8189 O O . ARG C 1 54 ? 241.739 57.233 8.041 1.00 67.97 34 ARG C O 1
ATOM 8197 N N . GLY C 1 55 ? 241.231 55.812 9.742 1.00 67.50 35 GLY C N 1
ATOM 8198 C CA . GLY C 1 55 ? 239.915 55.411 9.222 1.00 65.91 35 GLY C CA 1
ATOM 8199 C C . GLY C 1 55 ? 239.845 53.971 8.725 1.00 64.49 35 GLY C C 1
ATOM 8200 O O . GLY C 1 55 ? 238.753 53.437 8.577 1.00 64.87 35 GLY C O 1
ATOM 8201 N N . TYR C 1 56 ? 240.996 53.336 8.472 1.00 62.86 36 TYR C N 1
ATOM 8202 C CA . TYR C 1 56 ? 241.043 51.993 7.860 1.00 61.24 36 TYR C CA 1
ATOM 8203 C C . TYR C 1 56 ? 240.601 50.917 8.868 1.00 60.82 36 TYR C C 1
ATOM 8204 O O . TYR C 1 56 ? 240.123 49.863 8.461 1.00 62.56 36 TYR C O 1
ATOM 8213 N N . LEU C 1 57 ? 240.785 51.170 10.171 1.00 61.32 37 LEU C N 1
ATOM 8214 C CA . LEU C 1 57 ? 240.417 50.219 11.234 1.00 61.41 37 LEU C CA 1
ATOM 8215 C C . LEU C 1 57 ? 239.252 50.777 12.059 1.00 63.47 37 LEU C C 1
ATOM 8216 O O . LEU C 1 57 ? 239.021 51.986 12.088 1.00 63.12 37 LEU C O 1
ATOM 8221 N N . LEU C 1 58 ? 238.545 49.861 12.734 1.00 66.26 38 LEU C N 1
ATOM 8222 C CA . LEU C 1 58 ? 237.482 50.177 13.687 1.00 68.63 38 LEU C CA 1
ATOM 8223 C C . LEU C 1 58 ? 238.097 50.405 15.074 1.00 70.85 38 LEU C C 1
ATOM 8224 O O . LEU C 1 58 ? 239.253 50.042 15.315 1.00 70.35 38 LEU C O 1
ATOM 8229 N N . LYS C 1 59 ? 237.304 51.012 15.970 1.00 73.39 39 LYS C N 1
ATOM 8230 C CA . LYS C 1 59 ? 237.646 51.167 17.392 1.00 75.22 39 LYS C CA 1
ATOM 8231 C C . LYS C 1 59 ? 237.908 49.780 17.986 1.00 73.16 39 LYS C C 1
ATOM 8232 O O . LYS C 1 59 ? 237.051 48.899 17.894 1.00 72.67 39 LYS C O 1
ATOM 8238 N N . GLY C 1 60 ? 239.096 49.602 18.576 1.00 71.11 40 GLY C N 1
ATOM 8239 C CA . GLY C 1 60 ? 239.495 48.341 19.199 1.00 71.03 40 GLY C CA 1
ATOM 8240 C C . GLY C 1 60 ? 239.617 47.230 18.172 1.00 69.52 40 GLY C C 1
ATOM 8241 O O . GLY C 1 60 ? 238.861 46.257 18.218 1.00 70.85 40 GLY C O 1
ATOM 8242 N N . GLU C 1 61 ? 240.561 47.409 17.237 1.00 67.30 41 GLU C N 1
ATOM 8243 C CA . GLU C 1 61 ? 240.813 46.489 16.116 1.00 64.25 41 GLU C CA 1
ATOM 8244 C C . GLU C 1 61 ? 242.290 46.591 15.696 1.00 61.33 41 GLU C C 1
ATOM 8245 O O . GLU C 1 61 ? 242.815 47.687 15.433 1.00 58.64 41 GLU C O 1
ATOM 8251 N N . THR C 1 62 ? 242.951 45.429 15.652 1.00 59.13 42 THR C N 1
ATOM 8252 C CA . THR C 1 62 ? 244.292 45.269 15.112 1.00 58.07 42 THR C CA 1
ATOM 8253 C C . THR C 1 62 ? 244.227 45.231 13.576 1.00 56.73 42 THR C C 1
ATOM 8254 O O . THR C 1 62 ? 243.158 45.076 12.991 1.00 56.68 42 THR C O 1
ATOM 8258 N N . VAL C 1 63 ? 245.392 45.347 12.933 1.00 55.89 43 VAL C N 1
ATOM 8259 C CA . VAL C 1 63 ? 245.525 45.213 11.488 1.00 54.47 43 VAL C CA 1
ATOM 8260 C C . VAL C 1 63 ? 245.178 43.770 11.099 1.00 54.87 43 VAL C C 1
ATOM 8261 O O . VAL C 1 63 ? 244.349 43.542 10.213 1.00 54.55 43 VAL C O 1
ATOM 8265 N N . GLU C 1 64 ? 245.795 42.803 11.789 1.00 55.51 44 GLU C N 1
ATOM 8266 C CA . GLU C 1 64 ? 245.500 41.376 11.601 1.00 55.50 44 GLU C CA 1
ATOM 8267 C C . GLU C 1 64 ? 243.990 41.128 11.739 1.00 53.18 44 GLU C C 1
ATOM 8268 O O . GLU C 1 64 ? 243.425 40.292 11.027 1.00 52.27 44 GLU C O 1
ATOM 8274 N N . GLY C 1 65 ? 243.350 41.860 12.658 1.00 51.77 45 GLY C N 1
ATOM 8275 C CA . GLY C 1 65 ? 241.916 41.759 12.917 1.00 50.44 45 GLY C CA 1
ATOM 8276 C C . GLY C 1 65 ? 241.077 42.328 11.782 1.00 48.48 45 GLY C C 1
ATOM 8277 O O . GLY C 1 65 ? 240.010 41.804 11.473 1.00 46.73 45 GLY C O 1
ATOM 8278 N N . ALA C 1 66 ? 241.554 43.421 11.174 1.00 47.38 46 ALA C N 1
ATOM 8279 C CA . ALA C 1 66 ? 240.874 44.046 10.031 1.00 45.48 46 ALA C CA 1
ATOM 8280 C C . ALA C 1 66 ? 240.898 43.096 8.825 1.00 43.69 46 ALA C C 1
ATOM 8281 O O . ALA C 1 66 ? 239.878 42.867 8.177 1.00 42.57 46 ALA C O 1
ATOM 8283 N N . ILE C 1 67 ? 242.075 42.526 8.559 1.00 42.51 47 ILE C N 1
ATOM 8284 C CA . ILE C 1 67 ? 242.264 41.631 7.441 1.00 42.03 47 ILE C CA 1
ATOM 8285 C C . ILE C 1 67 ? 241.334 40.425 7.629 1.00 41.64 47 ILE C C 1
ATOM 8286 O O . ILE C 1 67 ? 240.666 39.994 6.697 1.00 41.50 47 ILE C O 1
ATOM 8291 N N . ASP C 1 68 ? 241.258 39.927 8.863 1.00 42.09 48 ASP C N 1
ATOM 8292 C CA . ASP C 1 68 ? 240.383 38.813 9.214 1.00 42.63 48 ASP C CA 1
ATOM 8293 C C . ASP C 1 68 ? 238.905 39.154 8.945 1.00 42.05 48 ASP C C 1
ATOM 8294 O O . ASP C 1 68 ? 238.150 38.325 8.422 1.00 42.87 48 ASP C O 1
ATOM 8299 N N . ARG C 1 69 ? 238.482 40.350 9.360 1.00 40.87 49 ARG C N 1
ATOM 8300 C CA . ARG C 1 69 ? 237.118 40.800 9.157 1.00 40.97 49 ARG C CA 1
ATOM 8301 C C . ARG C 1 69 ? 236.852 40.882 7.644 1.00 39.32 49 ARG C C 1
ATOM 8302 O O . ARG C 1 69 ? 235.867 40.336 7.165 1.00 38.54 49 ARG C O 1
ATOM 8310 N N . ILE C 1 70 ? 237.762 41.543 6.916 1.00 37.73 50 ILE C N 1
ATOM 8311 C CA . ILE C 1 70 ? 237.641 41.800 5.473 1.00 36.42 50 ILE C CA 1
ATOM 8312 C C . ILE C 1 70 ? 237.537 40.477 4.706 1.00 35.72 50 ILE C C 1
ATOM 8313 O O . ILE C 1 70 ? 236.691 40.336 3.830 1.00 34.39 50 ILE C O 1
ATOM 8318 N N . CYS C 1 71 ? 238.401 39.517 5.045 1.00 35.81 51 CYS C N 1
ATOM 8319 C CA . CYS C 1 71 ? 238.490 38.271 4.298 1.00 35.81 51 CYS C CA 1
ATOM 8320 C C . CYS C 1 71 ? 237.384 37.287 4.690 1.00 36.53 51 CYS C C 1
ATOM 8321 O O . CYS C 1 71 ? 237.066 36.423 3.899 1.00 36.41 51 CYS C O 1
ATOM 8324 N N . THR C 1 72 ? 236.829 37.416 5.901 1.00 36.99 52 THR C N 1
ATOM 8325 C CA . THR C 1 72 ? 235.699 36.600 6.317 1.00 37.56 52 THR C CA 1
ATOM 8326 C C . THR C 1 72 ? 234.471 37.038 5.511 1.00 37.24 52 THR C C 1
ATOM 8327 O O . THR C 1 72 ? 233.728 36.211 4.987 1.00 37.58 52 THR C O 1
ATOM 8331 N N . ALA C 1 73 ? 234.273 38.354 5.408 1.00 36.92 53 ALA C N 1
ATOM 8332 C CA . ALA C 1 73 ? 233.165 38.907 4.655 1.00 36.93 53 ALA C CA 1
ATOM 8333 C C . ALA C 1 73 ? 233.231 38.412 3.201 1.00 37.39 53 ALA C C 1
ATOM 8334 O O . ALA C 1 73 ? 232.244 37.928 2.668 1.00 37.81 53 ALA C O 1
ATOM 8336 N N . ALA C 1 74 ? 234.414 38.491 2.581 1.00 37.56 54 ALA C N 1
ATOM 8337 C CA . ALA C 1 74 ? 234.562 38.161 1.164 1.00 37.80 54 ALA C CA 1
ATOM 8338 C C . ALA C 1 74 ? 234.278 36.668 0.929 1.00 38.36 54 ALA C C 1
ATOM 8339 O O . ALA C 1 74 ? 233.567 36.288 -0.018 1.00 38.25 54 ALA C O 1
ATOM 8341 N N . ALA C 1 75 ? 234.835 35.824 1.798 1.00 38.42 55 ALA C N 1
ATOM 8342 C CA . ALA C 1 75 ? 234.623 34.384 1.747 1.00 39.16 55 ALA C CA 1
ATOM 8343 C C . ALA C 1 75 ? 233.132 34.051 1.905 1.00 40.74 55 ALA C C 1
ATOM 8344 O O . ALA C 1 75 ? 232.635 33.142 1.249 1.00 40.11 55 ALA C O 1
ATOM 8346 N N . ARG C 1 76 ? 232.429 34.788 2.776 1.00 43.33 56 ARG C N 1
ATOM 8347 C CA . ARG C 1 76 ? 231.010 34.537 3.044 1.00 45.27 56 ARG C CA 1
ATOM 8348 C C . ARG C 1 76 ? 230.190 34.870 1.796 1.00 43.35 56 ARG C C 1
ATOM 8349 O O . ARG C 1 76 ? 229.400 34.039 1.361 1.00 43.92 56 ARG C O 1
ATOM 8357 N N . ARG C 1 77 ? 230.421 36.055 1.211 1.00 41.25 57 ARG C N 1
ATOM 8358 C CA . ARG C 1 77 ? 229.674 36.534 0.021 1.00 40.25 57 ARG C CA 1
ATOM 8359 C C . ARG C 1 77 ? 229.809 35.570 -1.165 1.00 38.43 57 ARG C C 1
ATOM 8360 O O . ARG C 1 77 ? 228.938 35.566 -2.031 1.00 38.74 57 ARG C O 1
ATOM 8368 N N . LEU C 1 78 ? 230.901 34.793 -1.208 1.00 36.92 58 LEU C N 1
ATOM 8369 C CA . LEU C 1 78 ? 231.179 33.845 -2.290 1.00 36.44 58 LEU C CA 1
ATOM 8370 C C . LEU C 1 78 ? 230.581 32.467 -1.987 1.00 37.60 58 LEU C C 1
ATOM 8371 O O . LEU C 1 78 ? 230.596 31.589 -2.858 1.00 37.56 58 LEU C O 1
ATOM 8376 N N . TYR C 1 79 ? 230.093 32.276 -0.751 1.00 38.83 59 TYR C N 1
ATOM 8377 C CA . TYR C 1 79 ? 229.560 30.999 -0.258 1.00 39.34 59 TYR C CA 1
ATOM 8378 C C . TYR C 1 79 ? 230.683 29.955 -0.256 1.00 39.99 59 TYR C C 1
ATOM 8379 O O . TYR C 1 79 ? 230.463 28.774 -0.572 1.00 39.85 59 TYR C O 1
ATOM 8388 N N . LYS C 1 80 ? 231.884 30.413 0.126 1.00 40.67 60 LYS C N 1
ATOM 8389 C CA . LYS C 1 80 ? 233.102 29.611 0.125 1.00 41.43 60 LYS C CA 1
ATOM 8390 C C . LYS C 1 80 ? 233.999 30.024 1.292 1.00 42.17 60 LYS C C 1
ATOM 8391 O O . LYS C 1 80 ? 235.069 30.592 1.081 1.00 41.85 60 LYS C O 1
ATOM 8397 N N . PRO C 1 81 ? 233.627 29.714 2.556 1.00 43.09 61 PRO C N 1
ATOM 8398 C CA . PRO C 1 81 ? 234.413 30.142 3.715 1.00 43.73 61 PRO C CA 1
ATOM 8399 C C . PRO C 1 81 ? 235.822 29.531 3.776 1.00 43.93 61 PRO C C 1
ATOM 8400 O O . PRO C 1 81 ? 236.661 30.031 4.501 1.00 43.02 61 PRO C O 1
ATOM 8404 N N . GLU C 1 82 ? 236.058 28.470 3.001 1.00 45.36 62 GLU C N 1
ATOM 8405 C CA . GLU C 1 82 ? 237.375 27.831 2.887 1.00 46.41 62 GLU C CA 1
ATOM 8406 C C . GLU C 1 82 ? 238.392 28.758 2.188 1.00 45.89 62 GLU C C 1
ATOM 8407 O O . GLU C 1 82 ? 239.588 28.574 2.366 1.00 47.71 62 GLU C O 1
ATOM 8413 N N . LEU C 1 83 ? 237.939 29.757 1.414 1.00 43.80 63 LEU C N 1
ATOM 8414 C CA . LEU C 1 83 ? 238.863 30.655 0.680 1.00 42.00 63 LEU C CA 1
ATOM 8415 C C . LEU C 1 83 ? 239.403 31.770 1.586 1.00 41.69 63 LEU C C 1
ATOM 8416 O O . LEU C 1 83 ? 240.179 32.612 1.148 1.00 41.02 63 LEU C O 1
ATOM 8421 N N . LYS C 1 84 ? 239.013 31.753 2.858 1.00 42.72 64 LYS C N 1
ATOM 8422 C CA . LYS C 1 84 ? 239.258 32.847 3.781 1.00 42.88 64 LYS C CA 1
ATOM 8423 C C . LYS C 1 84 ? 240.764 32.995 4.049 1.00 42.23 64 LYS C C 1
ATOM 8424 O O . LYS C 1 84 ? 241.294 34.095 3.972 1.00 41.08 64 LYS C O 1
ATOM 8430 N N . GLU C 1 85 ? 241.438 31.879 4.359 1.00 43.14 65 GLU C N 1
ATOM 8431 C CA . GLU C 1 85 ? 242.849 31.879 4.755 1.00 42.94 65 GLU C CA 1
ATOM 8432 C C . GLU C 1 85 ? 243.731 32.267 3.564 1.00 41.29 65 GLU C C 1
ATOM 8433 O O . GLU C 1 85 ? 244.789 32.836 3.765 1.00 40.80 65 GLU C O 1
ATOM 8439 N N . SER C 1 86 ? 243.273 31.962 2.343 1.00 40.35 66 SER C N 1
ATOM 8440 C CA . SER C 1 86 ? 243.966 32.311 1.091 1.00 39.11 66 SER C CA 1
ATOM 8441 C C . SER C 1 86 ? 243.946 33.831 0.856 1.00 38.00 66 SER C C 1
ATOM 8442 O O . SER C 1 86 ? 244.972 34.415 0.481 1.00 37.41 66 SER C O 1
ATOM 8445 N N . PHE C 1 87 ? 242.780 34.454 1.063 1.00 37.33 67 PHE C N 1
ATOM 8446 C CA . PHE C 1 87 ? 242.629 35.903 0.996 1.00 38.11 67 PHE C CA 1
ATOM 8447 C C . PHE C 1 87 ? 243.525 36.582 2.038 1.00 40.20 67 PHE C C 1
ATOM 8448 O O . PHE C 1 87 ? 244.294 37.488 1.698 1.00 41.34 67 PHE C O 1
ATOM 8456 N N . VAL C 1 88 ? 243.416 36.142 3.301 1.00 41.94 68 VAL C N 1
ATOM 8457 C CA . VAL C 1 88 ? 244.231 36.660 4.411 1.00 42.06 68 VAL C CA 1
ATOM 8458 C C . VAL C 1 88 ? 245.708 36.632 4.004 1.00 42.47 68 VAL C C 1
ATOM 8459 O O . VAL C 1 88 ? 246.430 37.605 4.208 1.00 41.17 68 VAL C O 1
ATOM 8463 N N . GLU C 1 89 ? 246.141 35.511 3.425 1.00 44.80 69 GLU C N 1
ATOM 8464 C CA . GLU C 1 89 ? 247.548 35.286 3.166 1.00 47.47 69 GLU C CA 1
ATOM 8465 C C . GLU C 1 89 ? 248.054 36.319 2.149 1.00 47.31 69 GLU C C 1
ATOM 8466 O O . GLU C 1 89 ? 249.115 36.912 2.336 1.00 47.28 69 GLU C O 1
ATOM 8472 N N . MET C 1 90 ? 247.265 36.554 1.096 1.00 46.35 70 MET C N 1
ATOM 8473 C CA . MET C 1 90 ? 247.659 37.432 0.008 1.00 45.04 70 MET C CA 1
ATOM 8474 C C . MET C 1 90 ? 247.813 38.875 0.497 1.00 42.13 70 MET C C 1
ATOM 8475 O O . MET C 1 90 ? 248.709 39.584 0.043 1.00 40.26 70 MET C O 1
ATOM 8480 N N . ILE C 1 91 ? 246.920 39.309 1.389 1.00 40.32 71 ILE C N 1
ATOM 8481 C CA . ILE C 1 91 ? 246.954 40.662 1.909 1.00 40.40 71 ILE C CA 1
ATOM 8482 C C . ILE C 1 91 ? 248.097 40.775 2.927 1.00 41.73 71 ILE C C 1
ATOM 8483 O O . ILE C 1 91 ? 248.876 41.729 2.879 1.00 41.05 71 ILE C O 1
ATOM 8488 N N . GLU C 1 92 ? 248.209 39.779 3.814 1.00 43.71 72 GLU C N 1
ATOM 8489 C CA . GLU C 1 92 ? 249.234 39.765 4.854 1.00 45.47 72 GLU C CA 1
ATOM 8490 C C . GLU C 1 92 ? 250.624 39.694 4.210 1.00 44.39 72 GLU C C 1
ATOM 8491 O O . GLU C 1 92 ? 251.550 40.331 4.689 1.00 43.94 72 GLU C O 1
ATOM 8497 N N . ARG C 1 93 ? 250.762 38.919 3.129 1.00 43.79 73 ARG C N 1
ATOM 8498 C CA . ARG C 1 93 ? 252.054 38.782 2.457 1.00 44.16 73 ARG C CA 1
ATOM 8499 C C . ARG C 1 93 ? 252.307 40.011 1.568 1.00 42.35 73 ARG C C 1
ATOM 8500 O O . ARG C 1 93 ? 253.390 40.159 1.004 1.00 42.17 73 ARG C O 1
ATOM 8508 N N . GLY C 1 94 ? 251.305 40.886 1.445 1.00 40.60 74 GLY C N 1
ATOM 8509 C CA . GLY C 1 94 ? 251.398 42.086 0.638 1.00 39.80 74 GLY C CA 1
ATOM 8510 C C . GLY C 1 94 ? 251.442 41.794 -0.858 1.00 38.55 74 GLY C C 1
ATOM 8511 O O . GLY C 1 94 ? 252.000 42.586 -1.618 1.00 38.88 74 GLY C O 1
ATOM 8512 N N . TRP C 1 95 ? 250.844 40.673 -1.280 1.00 37.50 75 TRP C N 1
ATOM 8513 C CA . TRP C 1 95 ? 250.759 40.289 -2.695 1.00 37.60 75 TRP C CA 1
ATOM 8514 C C . TRP C 1 95 ? 249.648 41.076 -3.400 1.00 36.76 75 TRP C C 1
ATOM 8515 O O . TRP C 1 95 ? 249.727 41.355 -4.593 1.00 34.51 75 TRP C O 1
ATOM 8526 N N . MET C 1 96 ? 248.598 41.377 -2.636 1.00 37.80 76 MET C N 1
ATOM 8527 C CA . MET C 1 96 ? 247.434 42.081 -3.092 1.00 38.58 76 MET C CA 1
ATOM 8528 C C . MET C 1 96 ? 247.143 43.237 -2.129 1.00 39.12 76 MET C C 1
ATOM 8529 O O . MET C 1 96 ? 246.910 43.029 -0.939 1.00 40.19 76 MET C O 1
ATOM 8534 N N . SER C 1 97 ? 247.167 44.457 -2.665 1.00 38.93 77 SER C N 1
ATOM 8535 C CA . SER C 1 97 ? 246.686 45.634 -1.978 1.00 38.38 77 SER C CA 1
ATOM 8536 C C . SER C 1 97 ? 245.167 45.740 -2.180 1.00 37.58 77 SER C C 1
ATOM 8537 O O . SER C 1 97 ? 244.650 45.386 -3.248 1.00 37.05 77 SER C O 1
ATOM 8540 N N . ILE C 1 98 ? 244.462 46.224 -1.153 1.00 36.88 78 ILE C N 1
ATOM 8541 C CA . ILE C 1 98 ? 243.022 46.450 -1.219 1.00 37.22 78 ILE C CA 1
ATOM 8542 C C . ILE C 1 98 ? 242.782 47.941 -0.982 1.00 37.55 78 ILE C C 1
ATOM 8543 O O . ILE C 1 98 ? 243.522 48.567 -0.240 1.00 38.30 78 ILE C O 1
ATOM 8548 N N . SER C 1 99 ? 241.756 48.491 -1.638 1.00 37.63 79 SER C N 1
ATOM 8549 C CA . SER C 1 99 ? 241.531 49.928 -1.671 1.00 38.00 79 SER C CA 1
ATOM 8550 C C . SER C 1 99 ? 241.005 50.400 -0.308 1.00 38.59 79 SER C C 1
ATOM 8551 O O . SER C 1 99 ? 240.560 49.583 0.500 1.00 39.75 79 SER C O 1
ATOM 8554 N N . SER C 1 100 ? 241.086 51.718 -0.072 1.00 38.57 80 SER C N 1
ATOM 8555 C CA . SER C 1 100 ? 240.684 52.378 1.178 1.00 38.87 80 SER C CA 1
ATOM 8556 C C . SER C 1 100 ? 239.295 51.929 1.621 1.00 39.03 80 SER C C 1
ATOM 8557 O O . SER C 1 100 ? 239.104 51.553 2.777 1.00 39.13 80 SER C O 1
ATOM 8560 N N . PRO C 1 101 ? 238.265 51.996 0.744 1.00 38.29 81 PRO C N 1
ATOM 8561 C CA . PRO C 1 101 ? 236.900 51.696 1.165 1.00 37.98 81 PRO C CA 1
ATOM 8562 C C . PRO C 1 101 ? 236.690 50.217 1.515 1.00 37.48 81 PRO C C 1
ATOM 8563 O O . PRO C 1 101 ? 235.741 49.906 2.211 1.00 38.08 81 PRO C O 1
ATOM 8567 N N . VAL C 1 102 ? 237.575 49.331 1.042 1.00 36.94 82 VAL C N 1
ATOM 8568 C CA . VAL C 1 102 ? 237.453 47.907 1.339 1.00 37.73 82 VAL C CA 1
ATOM 8569 C C . VAL C 1 102 ? 237.976 47.653 2.759 1.00 37.38 82 VAL C C 1
ATOM 8570 O O . VAL C 1 102 ? 237.336 46.943 3.517 1.00 36.41 82 VAL C O 1
ATOM 8574 N N . TRP C 1 103 ? 239.145 48.221 3.079 1.00 37.82 83 TRP C N 1
ATOM 8575 C CA . TRP C 1 103 ? 239.706 48.213 4.436 1.00 39.12 83 TRP C CA 1
ATOM 8576 C C . TRP C 1 103 ? 238.632 48.660 5.430 1.00 40.94 83 TRP C C 1
ATOM 8577 O O . TRP C 1 103 ? 238.280 47.944 6.366 1.00 41.14 83 TRP C O 1
ATOM 8588 N N . ALA C 1 104 ? 238.103 49.860 5.182 1.00 42.53 84 ALA C N 1
ATOM 8589 C CA . ALA C 1 104 ? 237.274 50.567 6.136 1.00 44.93 84 ALA C CA 1
ATOM 8590 C C . ALA C 1 104 ? 235.907 49.894 6.299 1.00 46.13 84 ALA C C 1
ATOM 8591 O O . ALA C 1 104 ? 235.363 49.917 7.398 1.00 47.81 84 ALA C O 1
ATOM 8593 N N . ASN C 1 105 ? 235.359 49.314 5.219 1.00 46.95 85 ASN C N 1
ATOM 8594 C CA . ASN C 1 105 ? 233.904 49.063 5.160 1.00 47.67 85 ASN C CA 1
ATOM 8595 C C . ASN C 1 105 ? 233.534 47.607 4.843 1.00 47.11 85 ASN C C 1
ATOM 8596 O O . ASN C 1 105 ? 232.400 47.222 5.089 1.00 48.86 85 ASN C O 1
ATOM 8601 N N . MET C 1 106 ? 234.444 46.798 4.303 1.00 47.06 86 MET C N 1
ATOM 8602 C CA . MET C 1 106 ? 234.083 45.422 4.010 1.00 47.27 86 MET C CA 1
ATOM 8603 C C . MET C 1 106 ? 233.858 44.689 5.337 1.00 51.00 86 MET C C 1
ATOM 8604 O O . MET C 1 106 ? 234.789 44.542 6.128 1.00 53.52 86 MET C O 1
ATOM 8609 N N . GLY C 1 107 ? 232.612 44.257 5.570 1.00 53.21 87 GLY C N 1
ATOM 8610 C CA . GLY C 1 107 ? 232.260 43.376 6.682 1.00 55.79 87 GLY C CA 1
ATOM 8611 C C . GLY C 1 107 ? 231.729 44.131 7.892 1.00 58.36 87 GLY C C 1
ATOM 8612 O O . GLY C 1 107 ? 231.889 43.669 9.017 1.00 58.52 87 GLY C O 1
ATOM 8613 N N . THR C 1 108 ? 231.085 45.283 7.652 1.00 60.18 88 THR C N 1
ATOM 8614 C CA . THR C 1 108 ? 230.396 46.071 8.683 1.00 61.14 88 THR C CA 1
ATOM 8615 C C . THR C 1 108 ? 228.877 45.904 8.519 1.00 61.58 88 THR C C 1
ATOM 8616 O O . THR C 1 108 ? 228.087 46.795 8.856 1.00 62.30 88 THR C O 1
ATOM 8620 N N . GLY C 1 111 ? 228.424 50.392 6.056 1.00 54.78 91 GLY C N 1
ATOM 8621 C CA . GLY C 1 111 ? 229.398 51.097 5.208 1.00 54.42 91 GLY C CA 1
ATOM 8622 C C . GLY C 1 111 ? 229.673 50.306 3.943 1.00 52.83 91 GLY C C 1
ATOM 8623 O O . GLY C 1 111 ? 229.586 49.072 3.953 1.00 55.93 91 GLY C O 1
ATOM 8624 N N . LEU C 1 112 ? 230.002 50.996 2.846 1.00 50.43 92 LEU C N 1
ATOM 8625 C CA . LEU C 1 112 ? 230.107 50.313 1.550 1.00 47.95 92 LEU C CA 1
ATOM 8626 C C . LEU C 1 112 ? 231.540 50.349 1.022 1.00 45.04 92 LEU C C 1
ATOM 8627 O O . LEU C 1 112 ? 232.209 51.378 1.093 1.00 44.57 92 LEU C O 1
ATOM 8632 N N . PRO C 1 113 ? 232.064 49.206 0.513 1.00 43.49 93 PRO C N 1
ATOM 8633 C CA . PRO C 1 113 ? 233.471 49.097 0.131 1.00 43.33 93 PRO C CA 1
ATOM 8634 C C . PRO C 1 113 ? 233.771 49.355 -1.353 1.00 42.60 93 PRO C C 1
ATOM 8635 O O . PRO C 1 113 ? 234.586 48.655 -1.932 1.00 42.25 93 PRO C O 1
ATOM 8639 N N . ILE C 1 114 ? 233.147 50.389 -1.925 1.00 43.52 94 ILE C N 1
ATOM 8640 C CA . ILE C 1 114 ? 233.298 50.734 -3.332 1.00 44.17 94 ILE C CA 1
ATOM 8641 C C . ILE C 1 114 ? 233.921 52.130 -3.456 1.00 45.70 94 ILE C C 1
ATOM 8642 O O . ILE C 1 114 ? 233.508 53.076 -2.770 1.00 47.57 94 ILE C O 1
ATOM 8647 N N . SER C 1 115 ? 234.884 52.230 -4.382 1.00 46.14 95 SER C N 1
ATOM 8648 C CA . SER C 1 115 ? 235.744 53.395 -4.596 1.00 45.75 95 SER C CA 1
ATOM 8649 C C . SER C 1 115 ? 235.178 54.307 -5.691 1.00 45.55 95 SER C C 1
ATOM 8650 O O . SER C 1 115 ? 235.115 55.515 -5.512 1.00 48.99 95 SER C O 1
ATOM 8653 N N . CYS C 1 116 ? 234.826 53.719 -6.838 1.00 43.84 96 CYS C N 1
ATOM 8654 C CA . CYS C 1 116 ? 234.503 54.470 -8.044 1.00 43.53 96 CYS C CA 1
ATOM 8655 C C . CYS C 1 116 ? 232.991 54.554 -8.227 1.00 40.70 96 CYS C C 1
ATOM 8656 O O . CYS C 1 116 ? 232.278 53.564 -8.042 1.00 40.70 96 CYS C O 1
ATOM 8659 N N . PHE C 1 117 ? 232.538 55.747 -8.610 1.00 37.23 97 PHE C N 1
ATOM 8660 C CA . PHE C 1 117 ? 231.194 55.975 -9.043 1.00 35.25 97 PHE C CA 1
ATOM 8661 C C . PHE C 1 117 ? 231.230 56.965 -10.202 1.00 34.71 97 PHE C C 1
ATOM 8662 O O . PHE C 1 117 ? 232.145 57.791 -10.298 1.00 34.82 97 PHE C O 1
ATOM 8670 N N . ASN C 1 118 ? 230.201 56.886 -11.045 1.00 34.29 98 ASN C N 1
ATOM 8671 C CA . ASN C 1 118 ? 229.977 57.821 -12.108 1.00 34.27 98 ASN C CA 1
ATOM 8672 C C . ASN C 1 118 ? 228.470 57.977 -12.316 1.00 34.59 98 ASN C C 1
ATOM 8673 O O . ASN C 1 118 ? 227.744 57.002 -12.218 1.00 35.48 98 ASN C O 1
ATOM 8678 N N . VAL C 1 119 ? 228.029 59.198 -12.635 1.00 34.53 99 VAL C N 1
ATOM 8679 C CA . VAL C 1 119 ? 226.656 59.471 -13.010 1.00 34.57 99 VAL C CA 1
ATOM 8680 C C . VAL C 1 119 ? 226.612 60.073 -14.421 1.00 35.28 99 VAL C C 1
ATOM 8681 O O . VAL C 1 119 ? 227.467 60.845 -14.826 1.00 35.15 99 VAL C O 1
ATOM 8685 N N . HIS C 1 120 ? 225.585 59.682 -15.173 1.00 36.78 100 HIS C N 1
ATOM 8686 C CA . HIS C 1 120 ? 225.173 60.379 -16.367 1.00 37.87 100 HIS C CA 1
ATOM 8687 C C . HIS C 1 120 ? 224.167 61.462 -15.958 1.00 38.82 100 HIS C C 1
ATOM 8688 O O . HIS C 1 120 ? 223.154 61.169 -15.314 1.00 37.92 100 HIS C O 1
ATOM 8695 N N . VAL C 1 121 ? 224.489 62.715 -16.289 1.00 39.98 101 VAL C N 1
ATOM 8696 C CA . VAL C 1 121 ? 223.649 63.843 -15.942 1.00 41.84 101 VAL C CA 1
ATOM 8697 C C . VAL C 1 121 ? 222.769 64.169 -17.147 1.00 43.71 101 VAL C C 1
ATOM 8698 O O . VAL C 1 121 ? 223.277 64.558 -18.200 1.00 44.45 101 VAL C O 1
ATOM 8702 N N . PRO C 1 122 ? 221.429 64.016 -17.023 1.00 45.79 102 PRO C N 1
ATOM 8703 C CA . PRO C 1 122 ? 220.509 64.321 -18.118 1.00 47.17 102 PRO C CA 1
ATOM 8704 C C . PRO C 1 122 ? 220.227 65.826 -18.239 1.00 48.78 102 PRO C C 1
ATOM 8705 O O . PRO C 1 122 ? 220.548 66.593 -17.331 1.00 48.23 102 PRO C O 1
ATOM 8709 N N . ASP C 1 123 ? 219.580 66.201 -19.348 1.00 51.30 103 ASP C N 1
ATOM 8710 C CA . ASP C 1 123 ? 219.274 67.583 -19.727 1.00 52.61 103 ASP C CA 1
ATOM 8711 C C . ASP C 1 123 ? 217.941 68.037 -19.104 1.00 54.05 103 ASP C C 1
ATOM 8712 O O . ASP C 1 123 ? 217.212 68.796 -19.716 1.00 54.58 103 ASP C O 1
ATOM 8717 N N . LYS C 1 124 ? 217.646 67.595 -17.876 1.00 55.86 104 LYS C N 1
ATOM 8718 C CA . LYS C 1 124 ? 216.324 67.759 -17.255 1.00 57.76 104 LYS C CA 1
ATOM 8719 C C . LYS C 1 124 ? 216.506 67.915 -15.736 1.00 57.95 104 LYS C C 1
ATOM 8720 O O . LYS C 1 124 ? 217.131 67.083 -15.079 1.00 57.72 104 LYS C O 1
ATOM 8726 N N . ILE C 1 125 ? 215.948 69.000 -15.191 1.00 58.64 105 ILE C N 1
ATOM 8727 C CA . ILE C 1 125 ? 216.236 69.474 -13.827 1.00 59.02 105 ILE C CA 1
ATOM 8728 C C . ILE C 1 125 ? 215.888 68.402 -12.774 1.00 57.07 105 ILE C C 1
ATOM 8729 O O . ILE C 1 125 ? 216.575 68.306 -11.753 1.00 56.66 105 ILE C O 1
ATOM 8734 N N . GLU C 1 126 ? 214.851 67.593 -13.016 1.00 55.12 106 GLU C N 1
ATOM 8735 C CA . GLU C 1 126 ? 214.460 66.548 -12.068 1.00 54.65 106 GLU C CA 1
ATOM 8736 C C . GLU C 1 126 ? 215.488 65.412 -12.110 1.00 52.79 106 GLU C C 1
ATOM 8737 O O . GLU C 1 126 ? 215.769 64.797 -11.082 1.00 53.05 106 GLU C O 1
ATOM 8743 N N . GLY C 1 127 ? 216.015 65.132 -13.308 1.00 50.35 107 GLY C N 1
ATOM 8744 C CA . GLY C 1 127 ? 217.068 64.150 -13.497 1.00 47.71 107 GLY C CA 1
ATOM 8745 C C . GLY C 1 127 ? 218.388 64.614 -12.894 1.00 46.19 107 GLY C C 1
ATOM 8746 O O . GLY C 1 127 ? 219.093 63.852 -12.251 1.00 45.07 107 GLY C O 1
ATOM 8747 N N . ILE C 1 128 ? 218.712 65.890 -13.094 1.00 45.75 108 ILE C N 1
ATOM 8748 C CA . ILE C 1 128 ? 219.899 66.487 -12.506 1.00 45.43 108 ILE C CA 1
ATOM 8749 C C . ILE C 1 128 ? 219.811 66.384 -10.978 1.00 44.51 108 ILE C C 1
ATOM 8750 O O . ILE C 1 128 ? 220.775 66.020 -10.335 1.00 43.70 108 ILE C O 1
ATOM 8755 N N . THR C 1 129 ? 218.643 66.723 -10.423 1.00 44.80 109 THR C N 1
ATOM 8756 C CA . THR C 1 129 ? 218.395 66.678 -8.986 1.00 44.84 109 THR C CA 1
ATOM 8757 C C . THR C 1 129 ? 218.682 65.270 -8.454 1.00 43.82 109 THR C C 1
ATOM 8758 O O . THR C 1 129 ? 219.386 65.107 -7.442 1.00 43.37 109 THR C O 1
ATOM 8762 N N . HIS C 1 130 ? 218.133 64.264 -9.143 1.00 42.73 110 HIS C N 1
ATOM 8763 C CA . HIS C 1 130 ? 218.322 62.873 -8.755 1.00 42.47 110 HIS C CA 1
ATOM 8764 C C . HIS C 1 130 ? 219.816 62.516 -8.773 1.00 41.59 110 HIS C C 1
ATOM 8765 O O . HIS C 1 130 ? 220.300 61.851 -7.859 1.00 42.66 110 HIS C O 1
ATOM 8772 N N . LYS C 1 131 ? 220.541 62.961 -9.805 1.00 40.25 111 LYS C N 1
ATOM 8773 C CA . LYS C 1 131 ? 221.961 62.630 -9.950 1.00 39.56 111 LYS C CA 1
ATOM 8774 C C . LYS C 1 131 ? 222.791 63.334 -8.868 1.00 39.77 111 LYS C C 1
ATOM 8775 O O . LYS C 1 131 ? 223.798 62.796 -8.438 1.00 39.74 111 LYS C O 1
ATOM 8781 N N . LEU C 1 132 ? 222.366 64.519 -8.426 1.00 40.18 112 LEU C N 1
ATOM 8782 C CA . LEU C 1 132 ? 223.014 65.180 -7.298 1.00 41.82 112 LEU C CA 1
ATOM 8783 C C . LEU C 1 132 ? 222.832 64.329 -6.028 1.00 42.42 112 LEU C C 1
ATOM 8784 O O . LEU C 1 132 ? 223.768 64.165 -5.237 1.00 42.09 112 LEU C O 1
ATOM 8789 N N . GLY C 1 133 ? 221.620 63.798 -5.838 1.00 42.88 113 GLY C N 1
ATOM 8790 C CA . GLY C 1 133 ? 221.328 62.905 -4.734 1.00 43.30 113 GLY C CA 1
ATOM 8791 C C . GLY C 1 133 ? 222.191 61.655 -4.775 1.00 43.35 113 GLY C C 1
ATOM 8792 O O . GLY C 1 133 ? 222.644 61.178 -3.727 1.00 43.30 113 GLY C O 1
ATOM 8793 N N . GLU C 1 134 ? 222.407 61.118 -5.985 1.00 43.29 114 GLU C N 1
ATOM 8794 C CA . GLU C 1 134 ? 223.277 59.950 -6.182 1.00 43.03 114 GLU C CA 1
ATOM 8795 C C . GLU C 1 134 ? 224.678 60.280 -5.653 1.00 42.06 114 GLU C C 1
ATOM 8796 O O . GLU C 1 134 ? 225.235 59.536 -4.852 1.00 41.85 114 GLU C O 1
ATOM 8802 N N . VAL C 1 135 ? 225.214 61.421 -6.095 1.00 41.72 115 VAL C N 1
ATOM 8803 C CA . VAL C 1 135 ? 226.574 61.841 -5.787 1.00 41.93 115 VAL C CA 1
ATOM 8804 C C . VAL C 1 135 ? 226.704 62.086 -4.278 1.00 43.00 115 VAL C C 1
ATOM 8805 O O . VAL C 1 135 ? 227.709 61.715 -3.677 1.00 43.62 115 VAL C O 1
ATOM 8809 N N . ILE C 1 136 ? 225.685 62.706 -3.680 1.00 44.21 116 ILE C N 1
ATOM 8810 C CA . ILE C 1 136 ? 225.669 62.980 -2.246 1.00 45.60 116 ILE C CA 1
ATOM 8811 C C . ILE C 1 136 ? 225.766 61.655 -1.479 1.00 46.30 116 ILE C C 1
ATOM 8812 O O . ILE C 1 136 ? 226.616 61.517 -0.603 1.00 47.07 116 ILE C O 1
ATOM 8817 N N . MET C 1 137 ? 224.888 60.702 -1.810 1.00 47.32 117 MET C N 1
ATOM 8818 C CA . MET C 1 137 ? 224.858 59.397 -1.148 1.00 47.97 117 MET C CA 1
ATOM 8819 C C . MET C 1 137 ? 226.165 58.640 -1.417 1.00 46.25 117 MET C C 1
ATOM 8820 O O . MET C 1 137 ? 226.722 58.030 -0.505 1.00 45.47 117 MET C O 1
ATOM 8825 N N . GLN C 1 138 ? 226.626 58.663 -2.676 1.00 44.19 118 GLN C N 1
ATOM 8826 C CA . GLN C 1 138 ? 227.839 57.952 -3.087 1.00 42.65 118 GLN C CA 1
ATOM 8827 C C . GLN C 1 138 ? 229.045 58.492 -2.309 1.00 42.77 118 GLN C C 1
ATOM 8828 O O . GLN C 1 138 ? 229.933 57.743 -1.953 1.00 44.11 118 GLN C O 1
ATOM 8834 N N . THR C 1 139 ? 229.064 59.801 -2.057 1.00 43.92 119 THR C N 1
ATOM 8835 C CA . THR C 1 139 ? 230.110 60.428 -1.274 1.00 44.85 119 THR C CA 1
ATOM 8836 C C . THR C 1 139 ? 229.985 60.038 0.205 1.00 46.75 119 THR C C 1
ATOM 8837 O O . THR C 1 139 ? 230.988 59.866 0.879 1.00 48.85 119 THR C O 1
ATOM 8841 N N . LYS C 1 140 ? 228.758 59.898 0.710 1.00 47.93 120 LYS C N 1
ATOM 8842 C CA . LYS C 1 140 ? 228.547 59.621 2.124 1.00 49.60 120 LYS C CA 1
ATOM 8843 C C . LYS C 1 140 ? 229.061 58.217 2.477 1.00 50.38 120 LYS C C 1
ATOM 8844 O O . LYS C 1 140 ? 229.497 57.988 3.605 1.00 50.85 120 LYS C O 1
ATOM 8850 N N . ILE C 1 141 ? 228.998 57.288 1.514 1.00 49.81 121 ILE C N 1
ATOM 8851 C CA . ILE C 1 141 ? 229.322 55.865 1.734 1.00 49.57 121 ILE C CA 1
ATOM 8852 C C . ILE C 1 141 ? 230.808 55.595 1.459 1.00 50.16 121 ILE C C 1
ATOM 8853 O O . ILE C 1 141 ? 231.213 54.424 1.399 1.00 49.95 121 ILE C O 1
ATOM 8858 N N . GLY C 1 142 ? 231.592 56.662 1.245 1.00 49.31 122 GLY C N 1
ATOM 8859 C CA . GLY C 1 142 ? 233.042 56.592 1.204 1.00 48.47 122 GLY C CA 1
ATOM 8860 C C . GLY C 1 142 ? 233.579 56.222 -0.171 1.00 47.94 122 GLY C C 1
ATOM 8861 O O . GLY C 1 142 ? 234.558 55.469 -0.277 1.00 50.44 122 GLY C O 1
ATOM 8862 N N . GLY C 1 143 ? 232.967 56.782 -1.220 1.00 45.40 123 GLY C N 1
ATOM 8863 C CA . GLY C 1 143 ? 233.384 56.557 -2.601 1.00 43.13 123 GLY C CA 1
ATOM 8864 C C . GLY C 1 143 ? 233.716 57.861 -3.309 1.00 41.35 123 GLY C C 1
ATOM 8865 O O . GLY C 1 143 ? 233.153 58.909 -2.999 1.00 41.35 123 GLY C O 1
ATOM 8866 N N . GLY C 1 144 ? 234.650 57.778 -4.261 1.00 38.88 124 GLY C N 1
ATOM 8867 C CA . GLY C 1 144 ? 234.948 58.842 -5.188 1.00 38.08 124 GLY C CA 1
ATOM 8868 C C . GLY C 1 144 ? 233.900 58.897 -6.279 1.00 37.17 124 GLY C C 1
ATOM 8869 O O . GLY C 1 144 ? 233.358 57.876 -6.670 1.00 37.50 124 GLY C O 1
ATOM 8870 N N . THR C 1 145 ? 233.626 60.106 -6.772 1.00 36.32 125 THR C N 1
ATOM 8871 C CA . THR C 1 145 ? 232.494 60.357 -7.636 1.00 35.57 125 THR C CA 1
ATOM 8872 C C . THR C 1 145 ? 232.971 61.022 -8.931 1.00 34.80 125 THR C C 1
ATOM 8873 O O . THR C 1 145 ? 234.129 61.384 -9.084 1.00 35.65 125 THR C O 1
ATOM 8877 N N . SER C 1 146 ? 232.046 61.145 -9.876 1.00 33.99 126 SER C N 1
ATOM 8878 C CA . SER C 1 146 ? 232.316 61.721 -11.169 1.00 33.88 126 SER C CA 1
ATOM 8879 C C . SER C 1 146 ? 231.008 61.807 -11.954 1.00 33.59 126 SER C C 1
ATOM 8880 O O . SER C 1 146 ? 230.039 61.120 -11.637 1.00 32.89 126 SER C O 1
ATOM 8883 N N . GLY C 1 147 ? 231.005 62.636 -12.997 1.00 33.65 127 GLY C N 1
ATOM 8884 C CA . GLY C 1 147 ? 229.830 62.767 -13.823 1.00 33.99 127 GLY C CA 1
ATOM 8885 C C . GLY C 1 147 ? 230.156 63.206 -15.233 1.00 33.69 127 GLY C C 1
ATOM 8886 O O . GLY C 1 147 ? 231.098 63.961 -15.452 1.00 33.08 127 GLY C O 1
ATOM 8887 N N . TYR C 1 148 ? 229.335 62.727 -16.174 1.00 34.29 128 TYR C N 1
ATOM 8888 C CA . TYR C 1 148 ? 229.310 63.201 -17.553 1.00 34.64 128 TYR C CA 1
ATOM 8889 C C . TYR C 1 148 ? 228.203 64.253 -17.691 1.00 35.61 128 TYR C C 1
ATOM 8890 O O . TYR C 1 148 ? 227.051 63.955 -17.406 1.00 35.53 128 TYR C O 1
ATOM 8899 N N . PHE C 1 149 ? 228.581 65.472 -18.111 1.00 37.26 129 PHE C N 1
ATOM 8900 C CA . PHE C 1 149 ? 227.663 66.607 -18.273 1.00 38.59 129 PHE C CA 1
ATOM 8901 C C . PHE C 1 149 ? 227.511 66.994 -19.750 1.00 41.18 129 PHE C C 1
ATOM 8902 O O . PHE C 1 149 ? 226.909 68.018 -20.061 1.00 42.15 129 PHE C O 1
ATOM 8910 N N . GLY C 1 150 ? 228.021 66.152 -20.654 1.00 43.13 130 GLY C N 1
ATOM 8911 C CA . GLY C 1 150 ? 228.035 66.418 -22.079 1.00 46.03 130 GLY C CA 1
ATOM 8912 C C . GLY C 1 150 ? 226.657 66.622 -22.694 1.00 49.17 130 GLY C C 1
ATOM 8913 O O . GLY C 1 150 ? 226.565 67.274 -23.724 1.00 51.61 130 GLY C O 1
ATOM 8914 N N . GLU C 1 151 ? 225.594 66.086 -22.075 1.00 52.54 131 GLU C N 1
ATOM 8915 C CA . GLU C 1 151 ? 224.218 66.148 -22.628 1.00 55.72 131 GLU C CA 1
ATOM 8916 C C . GLU C 1 151 ? 223.497 67.457 -22.268 1.00 57.71 131 GLU C C 1
ATOM 8917 O O . GLU C 1 151 ? 222.441 67.735 -22.839 1.00 58.82 131 GLU C O 1
ATOM 8923 N N . LEU C 1 152 ? 224.019 68.219 -21.298 1.00 58.68 132 LEU C N 1
ATOM 8924 C CA . LEU C 1 152 ? 223.368 69.449 -20.831 1.00 62.09 132 LEU C CA 1
ATOM 8925 C C . LEU C 1 152 ? 223.431 70.527 -21.919 1.00 66.00 132 LEU C C 1
ATOM 8926 O O . LEU C 1 152 ? 224.492 70.791 -22.469 1.00 66.43 132 LEU C O 1
ATOM 8931 N N . ARG C 1 153 ? 222.278 71.154 -22.185 1.00 71.78 133 ARG C N 1
ATOM 8932 C CA . ARG C 1 153 ? 222.124 72.222 -23.179 1.00 75.60 133 ARG C CA 1
ATOM 8933 C C . ARG C 1 153 ? 223.055 73.385 -22.808 1.00 77.02 133 ARG C C 1
ATOM 8934 O O . ARG C 1 153 ? 223.239 73.674 -21.628 1.00 76.52 133 ARG C O 1
ATOM 8942 N N . GLU C 1 154 ? 223.637 74.025 -23.833 1.00 79.76 134 GLU C N 1
ATOM 8943 C CA . GLU C 1 154 ? 224.555 75.184 -23.702 1.00 81.33 134 GLU C CA 1
ATOM 8944 C C . GLU C 1 154 ? 223.852 76.372 -23.025 1.00 82.78 134 GLU C C 1
ATOM 8945 O O . GLU C 1 154 ? 222.618 76.408 -22.919 1.00 82.94 134 GLU C O 1
ATOM 8951 N N . ARG C 1 155 ? 224.653 77.359 -22.602 1.00 82.41 135 ARG C N 1
ATOM 8952 C CA . ARG C 1 155 ? 224.140 78.568 -21.959 1.00 83.25 135 ARG C CA 1
ATOM 8953 C C . ARG C 1 155 ? 223.525 79.490 -23.025 1.00 82.65 135 ARG C C 1
ATOM 8954 O O . ARG C 1 155 ? 223.768 79.335 -24.224 1.00 79.57 135 ARG C O 1
ATOM 8962 N N . SER C 1 166 ? 221.543 79.340 -19.660 1.00 82.50 146 SER C N 1
ATOM 8963 C CA . SER C 1 166 ? 221.721 78.767 -18.325 1.00 83.25 146 SER C CA 1
ATOM 8964 C C . SER C 1 166 ? 223.163 78.253 -18.163 1.00 81.01 146 SER C C 1
ATOM 8965 O O . SER C 1 166 ? 223.967 78.875 -17.454 1.00 81.73 146 SER C O 1
ATOM 8968 N N . GLY C 1 167 ? 223.486 77.133 -18.829 1.00 75.94 147 GLY C N 1
ATOM 8969 C CA . GLY C 1 167 ? 224.863 76.622 -18.953 1.00 73.45 147 GLY C CA 1
ATOM 8970 C C . GLY C 1 167 ? 225.074 75.298 -18.232 1.00 69.06 147 GLY C C 1
ATOM 8971 O O . GLY C 1 167 ? 224.590 75.104 -17.121 1.00 69.00 147 GLY C O 1
ATOM 8972 N N . ALA C 1 168 ? 225.824 74.390 -18.870 1.00 65.31 148 ALA C N 1
ATOM 8973 C CA . ALA C 1 168 ? 226.183 73.083 -18.290 1.00 61.46 148 ALA C CA 1
ATOM 8974 C C . ALA C 1 168 ? 227.021 73.272 -17.017 1.00 59.37 148 ALA C C 1
ATOM 8975 O O . ALA C 1 168 ? 226.858 72.524 -16.043 1.00 57.26 148 ALA C O 1
ATOM 8977 N N . VAL C 1 169 ? 227.905 74.277 -17.037 1.00 57.44 149 VAL C N 1
ATOM 8978 C CA . VAL C 1 169 ? 228.855 74.519 -15.962 1.00 56.40 149 VAL C CA 1
ATOM 8979 C C . VAL C 1 169 ? 228.126 75.112 -14.745 1.00 56.70 149 VAL C C 1
ATOM 8980 O O . VAL C 1 169 ? 228.534 74.874 -13.602 1.00 55.49 149 VAL C O 1
ATOM 8984 N N . SER C 1 170 ? 227.042 75.866 -14.975 1.00 57.06 150 SER C N 1
ATOM 8985 C CA . SER C 1 170 ? 226.293 76.458 -13.859 1.00 57.01 150 SER C CA 1
ATOM 8986 C C . SER C 1 170 ? 225.660 75.356 -12.991 1.00 54.70 150 SER C C 1
ATOM 8987 O O . SER C 1 170 ? 225.558 75.522 -11.787 1.00 55.39 150 SER C O 1
ATOM 8990 N N . PHE C 1 171 ? 225.279 74.222 -13.592 1.00 52.47 151 PHE C N 1
ATOM 8991 C CA . PHE C 1 171 ? 224.713 73.081 -12.844 1.00 51.45 151 PHE C CA 1
ATOM 8992 C C . PHE C 1 171 ? 225.821 72.327 -12.088 1.00 49.45 151 PHE C C 1
ATOM 8993 O O . PHE C 1 171 ? 225.549 71.652 -11.093 1.00 47.28 151 PHE C O 1
ATOM 9001 N N . MET C 1 172 ? 227.070 72.472 -12.544 1.00 48.76 152 MET C N 1
ATOM 9002 C CA . MET C 1 172 ? 228.213 71.848 -11.902 1.00 48.63 152 MET C CA 1
ATOM 9003 C C . MET C 1 172 ? 228.471 72.473 -10.520 1.00 50.03 152 MET C C 1
ATOM 9004 O O . MET C 1 172 ? 229.030 71.805 -9.653 1.00 50.55 152 MET C O 1
ATOM 9009 N N . LYS C 1 173 ? 228.047 73.727 -10.312 1.00 52.06 153 LYS C N 1
ATOM 9010 C CA . LYS C 1 173 ? 228.127 74.396 -8.999 1.00 54.61 153 LYS C CA 1
ATOM 9011 C C . LYS C 1 173 ? 227.511 73.522 -7.895 1.00 53.43 153 LYS C C 1
ATOM 9012 O O . LYS C 1 173 ? 228.047 73.442 -6.790 1.00 53.88 153 LYS C O 1
ATOM 9018 N N . LEU C 1 174 ? 226.363 72.904 -8.187 1.00 52.36 154 LEU C N 1
ATOM 9019 C CA . LEU C 1 174 ? 225.628 72.104 -7.203 1.00 51.63 154 LEU C CA 1
ATOM 9020 C C . LEU C 1 174 ? 226.507 70.948 -6.710 1.00 50.17 154 LEU C C 1
ATOM 9021 O O . LEU C 1 174 ? 226.483 70.599 -5.529 1.00 51.39 154 LEU C O 1
ATOM 9026 N N . PHE C 1 175 ? 227.287 70.366 -7.623 1.00 48.16 155 PHE C N 1
ATOM 9027 C CA . PHE C 1 175 ? 228.136 69.224 -7.311 1.00 46.80 155 PHE C CA 1
ATOM 9028 C C . PHE C 1 175 ? 229.350 69.711 -6.506 1.00 47.77 155 PHE C C 1
ATOM 9029 O O . PHE C 1 175 ? 229.767 69.062 -5.540 1.00 46.94 155 PHE C O 1
ATOM 9037 N N . ASP C 1 176 ? 229.882 70.872 -6.908 1.00 48.83 156 ASP C N 1
ATOM 9038 C CA . ASP C 1 176 ? 230.951 71.563 -6.216 1.00 49.99 156 ASP C CA 1
ATOM 9039 C C . ASP C 1 176 ? 230.610 71.683 -4.726 1.00 50.18 156 ASP C C 1
ATOM 9040 O O . ASP C 1 176 ? 231.369 71.232 -3.866 1.00 50.32 156 ASP C O 1
ATOM 9045 N N . THR C 1 177 ? 229.457 72.288 -4.435 1.00 50.08 157 THR C N 1
ATOM 9046 C CA . THR C 1 177 ? 229.032 72.536 -3.064 1.00 50.69 157 THR C CA 1
ATOM 9047 C C . THR C 1 177 ? 228.903 71.213 -2.304 1.00 50.76 157 THR C C 1
ATOM 9048 O O . THR C 1 177 ? 229.304 71.116 -1.142 1.00 51.05 157 THR C O 1
ATOM 9052 N N . ALA C 1 178 ? 228.333 70.208 -2.975 1.00 50.12 158 ALA C N 1
ATOM 9053 C CA . ALA C 1 178 ? 228.155 68.881 -2.409 1.00 51.36 158 ALA C CA 1
ATOM 9054 C C . ALA C 1 178 ? 229.486 68.371 -1.848 1.00 51.30 158 ALA C C 1
ATOM 9055 O O . ALA C 1 178 ? 229.553 67.906 -0.717 1.00 51.02 158 ALA C O 1
ATOM 9057 N N . MET C 1 179 ? 230.541 68.484 -2.658 1.00 52.50 159 MET C N 1
ATOM 9058 C CA . MET C 1 179 ? 231.865 68.005 -2.284 1.00 53.65 159 MET C CA 1
ATOM 9059 C C . MET C 1 179 ? 232.353 68.734 -1.030 1.00 55.83 159 MET C C 1
ATOM 9060 O O . MET C 1 179 ? 232.954 68.115 -0.165 1.00 56.11 159 MET C O 1
ATOM 9065 N N . ASP C 1 180 ? 232.052 70.033 -0.932 1.00 58.85 160 ASP C N 1
ATOM 9066 C CA . ASP C 1 180 ? 232.500 70.861 0.181 1.00 61.98 160 ASP C CA 1
ATOM 9067 C C . ASP C 1 180 ? 231.744 70.490 1.466 1.00 62.41 160 ASP C C 1
ATOM 9068 O O . ASP C 1 180 ? 232.297 70.597 2.554 1.00 63.09 160 ASP C O 1
ATOM 9073 N N . THR C 1 181 ? 230.496 70.030 1.320 1.00 62.31 161 THR C N 1
ATOM 9074 C CA . THR C 1 181 ? 229.541 69.929 2.419 1.00 63.10 161 THR C CA 1
ATOM 9075 C C . THR C 1 181 ? 229.494 68.515 3.016 1.00 64.02 161 THR C C 1
ATOM 9076 O O . THR C 1 181 ? 229.286 68.367 4.216 1.00 64.59 161 THR C O 1
ATOM 9080 N N . ILE C 1 182 ? 229.652 67.480 2.187 1.00 66.26 162 ILE C N 1
ATOM 9081 C CA . ILE C 1 182 ? 229.438 66.099 2.630 1.00 69.01 162 ILE C CA 1
ATOM 9082 C C . ILE C 1 182 ? 230.782 65.362 2.698 1.00 71.38 162 ILE C C 1
ATOM 9083 O O . ILE C 1 182 ? 231.646 65.536 1.827 1.00 71.39 162 ILE C O 1
ATOM 9088 N N . SER C 1 183 ? 230.921 64.535 3.745 1.00 74.05 163 SER C N 1
ATOM 9089 C CA . SER C 1 183 ? 232.108 63.720 4.026 1.00 75.71 163 SER C CA 1
ATOM 9090 C C . SER C 1 183 ? 231.820 62.247 3.708 1.00 76.86 163 SER C C 1
ATOM 9091 O O . SER C 1 183 ? 232.696 61.386 3.845 1.00 78.08 163 SER C O 1
ATOM 9094 N N . GLY C 1 190 ? 235.670 63.442 0.313 1.00 43.94 170 GLY C N 1
ATOM 9095 C CA . GLY C 1 190 ? 234.968 63.304 -0.959 1.00 43.86 170 GLY C CA 1
ATOM 9096 C C . GLY C 1 190 ? 235.600 64.142 -2.064 1.00 43.86 170 GLY C C 1
ATOM 9097 O O . GLY C 1 190 ? 236.236 65.166 -1.790 1.00 45.14 170 GLY C O 1
ATOM 9098 N N . ALA C 1 191 ? 235.421 63.703 -3.318 1.00 42.25 171 ALA C N 1
ATOM 9099 C CA . ALA C 1 191 ? 235.925 64.416 -4.491 1.00 41.89 171 ALA C CA 1
ATOM 9100 C C . ALA C 1 191 ? 235.202 63.940 -5.753 1.00 40.72 171 ALA C C 1
ATOM 9101 O O . ALA C 1 191 ? 234.887 62.760 -5.887 1.00 40.30 171 ALA C O 1
ATOM 9103 N N . PHE C 1 192 ? 235.005 64.871 -6.691 1.00 40.74 172 PHE C N 1
ATOM 9104 C CA . PHE C 1 192 ? 234.190 64.663 -7.893 1.00 40.01 172 PHE C CA 1
ATOM 9105 C C . PHE C 1 192 ? 234.925 65.209 -9.125 1.00 39.08 172 PHE C C 1
ATOM 9106 O O . PHE C 1 192 ? 235.412 66.353 -9.113 1.00 39.79 172 PHE C O 1
ATOM 9114 N N . ALA C 1 193 ? 234.994 64.389 -10.180 1.00 36.64 173 ALA C N 1
ATOM 9115 C CA . ALA C 1 193 ? 235.467 64.824 -11.495 1.00 36.10 173 ALA C CA 1
ATOM 9116 C C . ALA C 1 193 ? 234.280 65.009 -12.458 1.00 35.81 173 ALA C C 1
ATOM 9117 O O . ALA C 1 193 ? 233.484 64.102 -12.671 1.00 35.41 173 ALA C O 1
ATOM 9119 N N . ALA C 1 194 ? 234.170 66.205 -13.039 1.00 35.71 174 ALA C N 1
ATOM 9120 C CA . ALA C 1 194 ? 233.173 66.513 -14.051 1.00 35.23 174 ALA C CA 1
ATOM 9121 C C . ALA C 1 194 ? 233.807 66.333 -15.430 1.00 35.14 174 ALA C C 1
ATOM 9122 O O . ALA C 1 194 ? 234.921 66.778 -15.649 1.00 35.58 174 ALA C O 1
ATOM 9124 N N . TYR C 1 195 ? 233.099 65.662 -16.341 1.00 34.72 175 TYR C N 1
ATOM 9125 C CA . TYR C 1 195 ? 233.560 65.505 -17.718 1.00 35.18 175 TYR C CA 1
ATOM 9126 C C . TYR C 1 195 ? 232.625 66.267 -18.667 1.00 36.88 175 TYR C C 1
ATOM 9127 O O . TYR C 1 195 ? 231.387 66.177 -18.550 1.00 36.91 175 TYR C O 1
ATOM 9136 N N . LEU C 1 196 ? 233.236 67.001 -19.604 1.00 37.96 176 LEU C N 1
ATOM 9137 C CA . LEU C 1 196 ? 232.543 67.668 -20.695 1.00 39.06 176 LEU C CA 1
ATOM 9138 C C . LEU C 1 196 ? 233.302 67.386 -21.999 1.00 40.14 176 LEU C C 1
ATOM 9139 O O . LEU C 1 196 ? 234.542 67.388 -22.029 1.00 39.56 176 LEU C O 1
ATOM 9144 N N . ASP C 1 197 ? 232.547 67.112 -23.071 1.00 41.46 177 ASP C N 1
ATOM 9145 C CA . ASP C 1 197 ? 233.109 66.949 -24.411 1.00 41.96 177 ASP C CA 1
ATOM 9146 C C . ASP C 1 197 ? 233.802 68.265 -24.802 1.00 42.97 177 ASP C C 1
ATOM 9147 O O . ASP C 1 197 ? 233.354 69.344 -24.405 1.00 43.06 177 ASP C O 1
ATOM 9152 N N . ILE C 1 198 ? 234.888 68.168 -25.579 1.00 42.69 178 ILE C N 1
ATOM 9153 C CA . ILE C 1 198 ? 235.688 69.329 -25.982 1.00 43.53 178 ILE C CA 1
ATOM 9154 C C . ILE C 1 198 ? 234.943 70.192 -27.017 1.00 45.49 178 ILE C C 1
ATOM 9155 O O . ILE C 1 198 ? 235.262 71.395 -27.153 1.00 46.08 178 ILE C O 1
ATOM 9160 N N . ASP C 1 199 ? 233.988 69.586 -27.744 1.00 46.28 179 ASP C N 1
ATOM 9161 C CA . ASP C 1 199 ? 233.204 70.255 -28.800 1.00 47.94 179 ASP C CA 1
ATOM 9162 C C . ASP C 1 199 ? 231.829 70.668 -28.261 1.00 48.53 179 ASP C C 1
ATOM 9163 O O . ASP C 1 199 ? 230.945 70.998 -29.034 1.00 49.79 179 ASP C O 1
ATOM 9168 N N . HIS C 1 200 ? 231.659 70.630 -26.936 1.00 48.61 180 HIS C N 1
ATOM 9169 C CA . HIS C 1 200 ? 230.510 71.221 -26.261 1.00 49.57 180 HIS C CA 1
ATOM 9170 C C . HIS C 1 200 ? 230.655 72.744 -26.274 1.00 52.31 180 HIS C C 1
ATOM 9171 O O . HIS C 1 200 ? 231.735 73.275 -26.009 1.00 54.01 180 HIS C O 1
ATOM 9178 N N . PRO C 1 201 ? 229.584 73.504 -26.596 1.00 54.69 181 PRO C N 1
ATOM 9179 C CA . PRO C 1 201 ? 229.652 74.968 -26.633 1.00 55.64 181 PRO C CA 1
ATOM 9180 C C . PRO C 1 201 ? 230.238 75.654 -25.388 1.00 55.49 181 PRO C C 1
ATOM 9181 O O . PRO C 1 201 ? 230.850 76.709 -25.514 1.00 56.85 181 PRO C O 1
ATOM 9185 N N . ASP C 1 202 ? 230.044 75.052 -24.208 1.00 55.25 182 ASP C N 1
ATOM 9186 C CA . ASP C 1 202 ? 230.482 75.620 -22.924 1.00 56.37 182 ASP C CA 1
ATOM 9187 C C . ASP C 1 202 ? 231.946 75.263 -22.608 1.00 54.53 182 ASP C C 1
ATOM 9188 O O . ASP C 1 202 ? 232.375 75.449 -21.476 1.00 54.14 182 ASP C O 1
ATOM 9193 N N . ILE C 1 203 ? 232.721 74.777 -23.585 1.00 54.03 183 ILE C N 1
ATOM 9194 C CA . ILE C 1 203 ? 234.044 74.204 -23.285 1.00 54.22 183 ILE C CA 1
ATOM 9195 C C . ILE C 1 203 ? 234.946 75.238 -22.589 1.00 55.27 183 ILE C C 1
ATOM 9196 O O . ILE C 1 203 ? 235.670 74.880 -21.663 1.00 54.67 183 ILE C O 1
ATOM 9201 N N . GLU C 1 204 ? 234.902 76.503 -23.026 1.00 57.07 184 GLU C N 1
ATOM 9202 C CA . GLU C 1 204 ? 235.853 77.524 -22.563 1.00 58.97 184 GLU C CA 1
ATOM 9203 C C . GLU C 1 204 ? 235.551 77.911 -21.112 1.00 58.84 184 GLU C C 1
ATOM 9204 O O . GLU C 1 204 ? 236.461 78.169 -20.320 1.00 57.97 184 GLU C O 1
ATOM 9210 N N . GLU C 1 205 ? 234.261 77.947 -20.776 1.00 59.18 185 GLU C N 1
ATOM 9211 C CA . GLU C 1 205 ? 233.805 78.244 -19.428 1.00 59.45 185 GLU C CA 1
ATOM 9212 C C . GLU C 1 205 ? 234.296 77.135 -18.475 1.00 57.55 185 GLU C C 1
ATOM 9213 O O . GLU C 1 205 ? 234.761 77.421 -17.369 1.00 57.01 185 GLU C O 1
ATOM 9219 N N . PHE C 1 206 ? 234.229 75.881 -18.947 1.00 54.92 186 PHE C N 1
ATOM 9220 C CA . PHE C 1 206 ? 234.581 74.659 -18.200 1.00 53.07 186 PHE C CA 1
ATOM 9221 C C . PHE C 1 206 ? 236.074 74.627 -17.843 1.00 53.52 186 PHE C C 1
ATOM 9222 O O . PHE C 1 206 ? 236.456 74.075 -16.812 1.00 51.64 186 PHE C O 1
ATOM 9230 N N . LEU C 1 207 ? 236.908 75.214 -18.710 1.00 55.66 187 LEU C N 1
ATOM 9231 C CA . LEU C 1 207 ? 238.370 75.226 -18.542 1.00 55.91 187 LEU C CA 1
ATOM 9232 C C . LEU C 1 207 ? 238.804 76.278 -17.505 1.00 57.02 187 LEU C C 1
ATOM 9233 O O . LEU C 1 207 ? 239.922 76.215 -17.018 1.00 56.74 187 LEU C O 1
ATOM 9238 N N . LYS C 1 208 ? 237.911 77.212 -17.150 1.00 59.51 188 LYS C N 1
ATOM 9239 C CA . LYS C 1 208 ? 238.182 78.238 -16.128 1.00 61.58 188 LYS C CA 1
ATOM 9240 C C . LYS C 1 208 ? 237.989 77.671 -14.715 1.00 61.08 188 LYS C C 1
ATOM 9241 O O . LYS C 1 208 ? 238.348 78.327 -13.739 1.00 61.49 188 LYS C O 1
ATOM 9247 N N . ILE C 1 209 ? 237.408 76.469 -14.605 1.00 60.61 189 ILE C N 1
ATOM 9248 C CA . ILE C 1 209 ? 237.220 75.813 -13.317 1.00 59.35 189 ILE C CA 1
ATOM 9249 C C . ILE C 1 209 ? 238.595 75.604 -12.673 1.00 59.54 189 ILE C C 1
ATOM 9250 O O . ILE C 1 209 ? 239.550 75.217 -13.347 1.00 58.59 189 ILE C O 1
ATOM 9255 N N . LYS C 1 210 ? 238.661 75.897 -11.369 1.00 61.02 190 LYS C N 1
ATOM 9256 C CA . LYS C 1 210 ? 239.859 75.802 -10.527 1.00 62.27 190 LYS C CA 1
ATOM 9257 C C . LYS C 1 210 ? 240.911 76.849 -10.929 1.00 64.94 190 LYS C C 1
ATOM 9258 O O . LYS C 1 210 ? 242.081 76.708 -10.571 1.00 66.06 190 LYS C O 1
ATOM 9264 N N . SER C 1 211 ? 240.495 77.909 -11.636 1.00 66.19 191 SER C N 1
ATOM 9265 C CA . SER C 1 211 ? 241.302 79.129 -11.765 1.00 67.27 191 SER C CA 1
ATOM 9266 C C . SER C 1 211 ? 241.084 79.993 -10.516 1.00 70.29 191 SER C C 1
ATOM 9267 O O . SER C 1 211 ? 240.072 79.845 -9.826 1.00 72.11 191 SER C O 1
ATOM 9270 N N . ILE C 1 212 ? 242.038 80.886 -10.234 1.00 72.09 192 ILE C N 1
ATOM 9271 C CA . ILE C 1 212 ? 241.875 81.898 -9.194 1.00 73.67 192 ILE C CA 1
ATOM 9272 C C . ILE C 1 212 ? 240.664 82.762 -9.570 1.00 73.05 192 ILE C C 1
ATOM 9273 O O . ILE C 1 212 ? 240.586 83.280 -10.692 1.00 72.90 192 ILE C O 1
ATOM 9278 N N . GLY C 1 213 ? 239.708 82.866 -8.640 1.00 71.70 193 GLY C N 1
ATOM 9279 C CA . GLY C 1 213 ? 238.532 83.724 -8.797 1.00 71.47 193 GLY C CA 1
ATOM 9280 C C . GLY C 1 213 ? 237.293 82.978 -9.274 1.00 70.08 193 GLY C C 1
ATOM 9281 O O . GLY C 1 213 ? 236.199 83.557 -9.271 1.00 70.39 193 GLY C O 1
ATOM 9282 N N . ASN C 1 214 ? 237.451 81.708 -9.681 1.00 67.27 194 ASN C N 1
ATOM 9283 C CA . ASN C 1 214 ? 236.342 80.889 -10.200 1.00 65.94 194 ASN C CA 1
ATOM 9284 C C . ASN C 1 214 ? 235.558 80.300 -9.025 1.00 65.20 194 ASN C C 1
ATOM 9285 O O . ASN C 1 214 ? 236.151 79.887 -8.030 1.00 64.58 194 ASN C O 1
ATOM 9290 N N . PRO C 1 215 ? 234.206 80.250 -9.094 1.00 64.78 195 PRO C N 1
ATOM 9291 C CA . PRO C 1 215 ? 233.397 79.671 -8.016 1.00 64.96 195 PRO C CA 1
ATOM 9292 C C . PRO C 1 215 ? 233.482 78.140 -7.870 1.00 62.96 195 PRO C C 1
ATOM 9293 O O . PRO C 1 215 ? 233.108 77.609 -6.826 1.00 62.99 195 PRO C O 1
ATOM 9297 N N . ILE C 1 216 ? 233.952 77.440 -8.909 1.00 61.01 196 ILE C N 1
ATOM 9298 C CA . ILE C 1 216 ? 234.243 76.008 -8.808 1.00 59.70 196 ILE C CA 1
ATOM 9299 C C . ILE C 1 216 ? 235.714 75.854 -8.397 1.00 58.86 196 ILE C C 1
ATOM 9300 O O . ILE C 1 216 ? 236.616 76.135 -9.193 1.00 57.68 196 ILE C O 1
ATOM 9305 N N . GLN C 1 217 ? 235.945 75.414 -7.153 1.00 58.32 197 GLN C N 1
ATOM 9306 C CA . GLN C 1 217 ? 237.307 75.209 -6.636 1.00 56.88 197 GLN C CA 1
ATOM 9307 C C . GLN C 1 217 ? 237.518 73.753 -6.200 1.00 56.03 197 GLN C C 1
ATOM 9308 O O . GLN C 1 217 ? 238.659 73.336 -6.034 1.00 58.25 197 GLN C O 1
ATOM 9314 N N . ASN C 1 218 ? 236.439 72.979 -6.043 1.00 54.14 198 ASN C N 1
ATOM 9315 C CA . ASN C 1 218 ? 236.530 71.623 -5.495 1.00 53.14 198 ASN C CA 1
ATOM 9316 C C . ASN C 1 218 ? 236.537 70.564 -6.613 1.00 50.69 198 ASN C C 1
ATOM 9317 O O . ASN C 1 218 ? 237.198 69.535 -6.479 1.00 51.62 198 ASN C O 1
ATOM 9322 N N . LEU C 1 219 ? 235.813 70.801 -7.713 1.00 47.76 199 LEU C N 1
ATOM 9323 C CA . LEU C 1 219 ? 235.681 69.794 -8.761 1.00 45.12 199 LEU C CA 1
ATOM 9324 C C . LEU C 1 219 ? 236.998 69.651 -9.536 1.00 43.49 199 LEU C C 1
ATOM 9325 O O . LEU C 1 219 ? 237.641 70.623 -9.879 1.00 42.68 199 LEU C O 1
ATOM 9330 N N . PHE C 1 220 ? 237.366 68.397 -9.808 1.00 42.46 200 PHE C N 1
ATOM 9331 C CA . PHE C 1 220 ? 238.341 68.040 -10.825 1.00 40.77 200 PHE C CA 1
ATOM 9332 C C . PHE C 1 220 ? 237.593 67.942 -12.152 1.00 39.87 200 PHE C C 1
ATOM 9333 O O . PHE C 1 220 ? 236.366 67.885 -12.161 1.00 40.21 200 PHE C O 1
ATOM 9341 N N . THR C 1 221 ? 238.335 67.930 -13.259 1.00 38.65 201 THR C N 1
ATOM 9342 C CA . THR C 1 221 ? 237.737 68.003 -14.575 1.00 38.02 201 THR C CA 1
ATOM 9343 C C . THR C 1 221 ? 238.501 67.116 -15.556 1.00 37.34 201 THR C C 1
ATOM 9344 O O . THR C 1 221 ? 239.707 66.965 -15.452 1.00 37.78 201 THR C O 1
ATOM 9348 N N . GLY C 1 222 ? 237.760 66.550 -16.508 1.00 37.11 202 GLY C N 1
ATOM 9349 C CA . GLY C 1 222 ? 238.301 65.900 -17.680 1.00 37.13 202 GLY C CA 1
ATOM 9350 C C . GLY C 1 222 ? 237.518 66.300 -18.919 1.00 37.95 202 GLY C C 1
ATOM 9351 O O . GLY C 1 222 ? 236.339 66.649 -18.831 1.00 38.24 202 GLY C O 1
ATOM 9352 N N . ILE C 1 223 ? 238.178 66.246 -20.078 1.00 38.57 203 ILE C N 1
ATOM 9353 C CA . ILE C 1 223 ? 237.557 66.596 -21.340 1.00 39.73 203 ILE C CA 1
ATOM 9354 C C . ILE C 1 223 ? 237.598 65.381 -22.264 1.00 38.65 203 ILE C C 1
ATOM 9355 O O . ILE C 1 223 ? 238.635 64.748 -22.414 1.00 39.04 203 ILE C O 1
ATOM 9360 N N . CYS C 1 224 ? 236.456 65.086 -22.888 1.00 37.42 204 CYS C N 1
ATOM 9361 C CA . CYS C 1 224 ? 236.336 63.964 -23.794 1.00 37.23 204 CYS C CA 1
ATOM 9362 C C . CYS C 1 224 ? 236.585 64.462 -25.217 1.00 37.73 204 CYS C C 1
ATOM 9363 O O . CYS C 1 224 ? 235.971 65.443 -25.644 1.00 38.08 204 CYS C O 1
ATOM 9366 N N . VAL C 1 225 ? 237.505 63.780 -25.909 1.00 37.69 205 VAL C N 1
ATOM 9367 C CA . VAL C 1 225 ? 238.102 64.242 -27.152 1.00 38.34 205 VAL C CA 1
ATOM 9368 C C . VAL C 1 225 ? 238.001 63.138 -28.202 1.00 38.81 205 VAL C C 1
ATOM 9369 O O . VAL C 1 225 ? 238.782 62.184 -28.192 1.00 37.26 205 VAL C O 1
ATOM 9373 N N . PRO C 1 226 ? 237.060 63.266 -29.165 1.00 40.11 206 PRO C N 1
ATOM 9374 C CA . PRO C 1 226 ? 236.887 62.272 -30.224 1.00 40.47 206 PRO C CA 1
ATOM 9375 C C . PRO C 1 226 ? 237.936 62.439 -31.331 1.00 41.21 206 PRO C C 1
ATOM 9376 O O . PRO C 1 226 ? 238.475 63.529 -31.474 1.00 41.96 206 PRO C O 1
ATOM 9380 N N . ASP C 1 227 ? 238.200 61.356 -32.078 1.00 41.99 207 ASP C N 1
ATOM 9381 C CA . ASP C 1 227 ? 239.182 61.317 -33.167 1.00 43.28 207 ASP C CA 1
ATOM 9382 C C . ASP C 1 227 ? 238.978 62.508 -34.103 1.00 45.08 207 ASP C C 1
ATOM 9383 O O . ASP C 1 227 ? 239.919 63.254 -34.362 1.00 47.47 207 ASP C O 1
ATOM 9388 N N . TYR C 1 228 ? 237.750 62.664 -34.609 1.00 45.78 208 TYR C N 1
ATOM 9389 C CA . TYR C 1 228 ? 237.446 63.644 -35.647 1.00 47.73 208 TYR C CA 1
ATOM 9390 C C . TYR C 1 228 ? 238.034 65.007 -35.234 1.00 49.16 208 TYR C C 1
ATOM 9391 O O . TYR C 1 228 ? 238.608 65.725 -36.067 1.00 51.43 208 TYR C O 1
ATOM 9400 N N . TRP C 1 229 ? 237.888 65.359 -33.948 1.00 48.00 209 TRP C N 1
ATOM 9401 C CA . TRP C 1 229 ? 238.228 66.691 -33.439 1.00 47.80 209 TRP C CA 1
ATOM 9402 C C . TRP C 1 229 ? 239.748 66.866 -33.411 1.00 49.26 209 TRP C C 1
ATOM 9403 O O . TRP C 1 229 ? 240.254 67.920 -33.798 1.00 49.61 209 TRP C O 1
ATOM 9414 N N . MET C 1 230 ? 240.453 65.835 -32.925 1.00 49.86 210 MET C N 1
ATOM 9415 C CA . MET C 1 230 ? 241.912 65.811 -32.925 1.00 51.11 210 MET C CA 1
ATOM 9416 C C . MET C 1 230 ? 242.437 65.923 -34.359 1.00 52.29 210 MET C C 1
ATOM 9417 O O . MET C 1 230 ? 243.392 66.652 -34.593 1.00 54.28 210 MET C O 1
ATOM 9422 N N . GLN C 1 231 ? 241.816 65.202 -35.302 1.00 53.01 211 GLN C N 1
ATOM 9423 C CA . GLN C 1 231 ? 242.298 65.168 -36.688 1.00 54.75 211 GLN C CA 1
ATOM 9424 C C . GLN C 1 231 ? 242.133 66.545 -37.356 1.00 56.90 211 GLN C C 1
ATOM 9425 O O . GLN C 1 231 ? 243.056 67.018 -38.032 1.00 57.39 211 GLN C O 1
ATOM 9431 N N . GLU C 1 232 ? 240.969 67.182 -37.153 1.00 58.21 212 GLU C N 1
ATOM 9432 C CA . GLU C 1 232 ? 240.628 68.473 -37.778 1.00 59.39 212 GLU C CA 1
ATOM 9433 C C . GLU C 1 232 ? 241.438 69.623 -37.155 1.00 59.76 212 GLU C C 1
ATOM 9434 O O . GLU C 1 232 ? 241.729 70.607 -37.844 1.00 62.45 212 GLU C O 1
ATOM 9440 N N . MET C 1 233 ? 241.788 69.498 -35.867 1.00 58.21 213 MET C N 1
ATOM 9441 C CA . MET C 1 233 ? 242.683 70.440 -35.155 1.00 57.93 213 MET C CA 1
ATOM 9442 C C . MET C 1 233 ? 244.108 70.364 -35.732 1.00 58.03 213 MET C C 1
ATOM 9443 O O . MET C 1 233 ? 244.771 71.399 -35.916 1.00 57.57 213 MET C O 1
ATOM 9448 N N . ILE C 1 234 ? 244.577 69.136 -35.991 1.00 57.27 214 ILE C N 1
ATOM 9449 C CA . ILE C 1 234 ? 245.907 68.879 -36.564 1.00 58.32 214 ILE C CA 1
ATOM 9450 C C . ILE C 1 234 ? 245.986 69.453 -37.991 1.00 58.80 214 ILE C C 1
ATOM 9451 O O . ILE C 1 234 ? 247.012 70.013 -38.380 1.00 58.13 214 ILE C O 1
ATOM 9456 N N . ASP C 1 235 ? 244.895 69.326 -38.755 1.00 59.33 215 ASP C N 1
ATOM 9457 C CA . ASP C 1 235 ? 244.867 69.702 -40.175 1.00 61.13 215 ASP C CA 1
ATOM 9458 C C . ASP C 1 235 ? 244.681 71.218 -40.346 1.00 61.37 215 ASP C C 1
ATOM 9459 O O . ASP C 1 235 ? 244.814 71.706 -41.455 1.00 62.18 215 ASP C O 1
ATOM 9464 N N . GLY C 1 236 ? 244.364 71.939 -39.259 1.00 61.05 216 GLY C N 1
ATOM 9465 C CA . GLY C 1 236 ? 244.557 73.401 -39.169 1.00 61.09 216 GLY C CA 1
ATOM 9466 C C . GLY C 1 236 ? 243.293 74.202 -38.869 1.00 60.82 216 GLY C C 1
ATOM 9467 O O . GLY C 1 236 ? 243.274 75.401 -39.113 1.00 61.00 216 GLY C O 1
ATOM 9468 N N . ASP C 1 237 ? 242.254 73.566 -38.316 1.00 61.18 217 ASP C N 1
ATOM 9469 C CA . ASP C 1 237 ? 241.019 74.253 -37.912 1.00 62.05 217 ASP C CA 1
ATOM 9470 C C . ASP C 1 237 ? 241.333 75.219 -36.762 1.00 61.91 217 ASP C C 1
ATOM 9471 O O . ASP C 1 237 ? 241.544 74.795 -35.638 1.00 62.60 217 ASP C O 1
ATOM 9476 N N . ALA C 1 238 ? 241.325 76.522 -37.062 1.00 63.22 218 ALA C N 1
ATOM 9477 C CA . ALA C 1 238 ? 241.829 77.578 -36.164 1.00 63.21 218 ALA C CA 1
ATOM 9478 C C . ALA C 1 238 ? 241.079 77.580 -34.820 1.00 62.68 218 ALA C C 1
ATOM 9479 O O . ALA C 1 238 ? 241.703 77.796 -33.772 1.00 61.78 218 ALA C O 1
ATOM 9481 N N . ASP C 1 239 ? 239.757 77.357 -34.846 1.00 62.80 219 ASP C N 1
ATOM 9482 C CA . ASP C 1 239 ? 238.946 77.381 -33.622 1.00 63.84 219 ASP C CA 1
ATOM 9483 C C . ASP C 1 239 ? 239.410 76.253 -32.690 1.00 61.16 219 ASP C C 1
ATOM 9484 O O . ASP C 1 239 ? 239.648 76.478 -31.504 1.00 59.18 219 ASP C O 1
ATOM 9489 N N . LYS C 1 240 ? 239.536 75.050 -33.261 1.00 59.29 220 LYS C N 1
ATOM 9490 C CA . LYS C 1 240 ? 240.073 73.866 -32.593 1.00 57.67 220 LYS C CA 1
ATOM 9491 C C . LYS C 1 240 ? 241.391 74.203 -31.877 1.00 57.05 220 LYS C C 1
ATOM 9492 O O . LYS C 1 240 ? 241.556 73.898 -30.700 1.00 54.52 220 LYS C O 1
ATOM 9498 N N . ARG C 1 241 ? 242.324 74.822 -32.609 1.00 58.29 221 ARG C N 1
ATOM 9499 C CA . ARG C 1 241 ? 243.670 75.113 -32.110 1.00 58.76 221 ARG C CA 1
ATOM 9500 C C . ARG C 1 241 ? 243.579 76.045 -30.898 1.00 58.45 221 ARG C C 1
ATOM 9501 O O . ARG C 1 241 ? 244.274 75.857 -29.907 1.00 57.39 221 ARG C O 1
ATOM 9509 N N . GLN C 1 242 ? 242.711 77.056 -31.001 1.00 60.49 222 GLN C N 1
ATOM 9510 C CA . GLN C 1 242 ? 242.485 78.037 -29.936 1.00 60.47 222 GLN C CA 1
ATOM 9511 C C . GLN C 1 242 ? 242.011 77.315 -28.665 1.00 57.11 222 GLN C C 1
ATOM 9512 O O . GLN C 1 242 ? 242.445 77.643 -27.567 1.00 54.91 222 GLN C O 1
ATOM 9518 N N . ILE C 1 243 ? 241.130 76.323 -28.839 1.00 55.09 223 ILE C N 1
ATOM 9519 C CA . ILE C 1 243 ? 240.592 75.523 -27.737 1.00 54.52 223 ILE C CA 1
ATOM 9520 C C . ILE C 1 243 ? 241.701 74.629 -27.160 1.00 52.95 223 ILE C C 1
ATOM 9521 O O . ILE C 1 243 ? 241.916 74.606 -25.938 1.00 50.30 223 ILE C O 1
ATOM 9526 N N . TRP C 1 244 ? 242.369 73.882 -28.051 1.00 52.65 224 TRP C N 1
ATOM 9527 C CA . TRP C 1 244 ? 243.422 72.932 -27.696 1.00 52.40 224 TRP C CA 1
ATOM 9528 C C . TRP C 1 244 ? 244.519 73.643 -26.890 1.00 52.25 224 TRP C C 1
ATOM 9529 O O . TRP C 1 244 ? 244.912 73.183 -25.813 1.00 51.29 224 TRP C O 1
ATOM 9540 N N . ALA C 1 245 ? 244.980 74.782 -27.410 1.00 52.65 225 ALA C N 1
ATOM 9541 C CA . ALA C 1 245 ? 246.001 75.582 -26.765 1.00 54.22 225 ALA C CA 1
ATOM 9542 C C . ALA C 1 245 ? 245.570 75.947 -25.340 1.00 53.94 225 ALA C C 1
ATOM 9543 O O . ALA C 1 245 ? 246.384 75.909 -24.423 1.00 55.25 225 ALA C O 1
ATOM 9545 N N . LYS C 1 246 ? 244.294 76.298 -25.168 1.00 54.82 226 LYS C N 1
ATOM 9546 C CA . LYS C 1 246 ? 243.743 76.626 -23.850 1.00 55.55 226 LYS C CA 1
ATOM 9547 C C . LYS C 1 246 ? 243.797 75.395 -22.933 1.00 53.48 226 LYS C C 1
ATOM 9548 O O . LYS C 1 246 ? 244.134 75.530 -21.760 1.00 52.31 226 LYS C O 1
ATOM 9554 N N . VAL C 1 247 ? 243.478 74.215 -23.484 1.00 52.29 227 VAL C N 1
ATOM 9555 C CA . VAL C 1 247 ? 243.499 72.935 -22.752 1.00 51.28 227 VAL C CA 1
ATOM 9556 C C . VAL C 1 247 ? 244.923 72.640 -22.260 1.00 50.60 227 VAL C C 1
ATOM 9557 O O . VAL C 1 247 ? 245.103 72.232 -21.105 1.00 48.02 227 VAL C O 1
ATOM 9561 N N . LEU C 1 248 ? 245.911 72.814 -23.151 1.00 50.93 228 LEU C N 1
ATOM 9562 C CA . LEU C 1 248 ? 247.317 72.576 -22.820 1.00 51.07 228 LEU C CA 1
ATOM 9563 C C . LEU C 1 248 ? 247.786 73.615 -21.800 1.00 51.05 228 LEU C C 1
ATOM 9564 O O . LEU C 1 248 ? 248.540 73.294 -20.909 1.00 51.41 228 LEU C O 1
ATOM 9569 N N . GLU C 1 249 ? 247.319 74.856 -21.942 1.00 53.90 229 GLU C N 1
ATOM 9570 C CA . GLU C 1 249 ? 247.724 75.943 -21.050 1.00 56.07 229 GLU C CA 1
ATOM 9571 C C . GLU C 1 249 ? 247.182 75.669 -19.640 1.00 53.65 229 GLU C C 1
ATOM 9572 O O . GLU C 1 249 ? 247.897 75.858 -18.648 1.00 52.39 229 GLU C O 1
ATOM 9578 N N . SER C 1 250 ? 245.925 75.211 -19.575 1.00 51.83 230 SER C N 1
ATOM 9579 C CA . SER C 1 250 ? 245.234 74.858 -18.330 1.00 50.36 230 SER C CA 1
ATOM 9580 C C . SER C 1 250 ? 245.986 73.753 -17.576 1.00 49.43 230 SER C C 1
ATOM 9581 O O . SER C 1 250 ? 246.162 73.841 -16.356 1.00 48.45 230 SER C O 1
ATOM 9584 N N . ARG C 1 251 ? 246.409 72.714 -18.310 1.00 48.62 231 ARG C N 1
ATOM 9585 C CA . ARG C 1 251 ? 247.091 71.550 -17.735 1.00 48.08 231 ARG C CA 1
ATOM 9586 C C . ARG C 1 251 ? 248.475 71.949 -17.194 1.00 49.81 231 ARG C C 1
ATOM 9587 O O . ARG C 1 251 ? 248.964 71.350 -16.225 1.00 47.15 231 ARG C O 1
ATOM 9595 N N . GLN C 1 252 ? 249.085 72.971 -17.806 1.00 52.47 232 GLN C N 1
ATOM 9596 C CA . GLN C 1 252 ? 250.385 73.483 -17.388 1.00 54.49 232 GLN C CA 1
ATOM 9597 C C . GLN C 1 252 ? 250.230 74.288 -16.089 1.00 53.87 232 GLN C C 1
ATOM 9598 O O . GLN C 1 252 ? 250.994 74.082 -15.155 1.00 54.49 232 GLN C O 1
ATOM 9604 N N . GLN C 1 253 ? 249.237 75.183 -16.039 1.00 53.69 233 GLN C N 1
ATOM 9605 C CA . GLN C 1 253 ? 248.983 76.045 -14.870 1.00 54.62 233 GLN C CA 1
ATOM 9606 C C . GLN C 1 253 ? 248.462 75.213 -13.688 1.00 52.20 233 GLN C C 1
ATOM 9607 O O . GLN C 1 253 ? 248.973 75.320 -12.575 1.00 51.68 233 GLN C O 1
ATOM 9613 N N . LYS C 1 254 ? 247.421 74.410 -13.939 1.00 50.56 234 LYS C N 1
ATOM 9614 C CA . LYS C 1 254 ? 246.596 73.816 -12.878 1.00 49.28 234 LYS C CA 1
ATOM 9615 C C . LYS C 1 254 ? 246.804 72.302 -12.752 1.00 47.52 234 LYS C C 1
ATOM 9616 O O . LYS C 1 254 ? 246.470 71.748 -11.701 1.00 45.95 234 LYS C O 1
ATOM 9622 N N . GLY C 1 255 ? 247.284 71.651 -13.824 1.00 46.67 235 GLY C N 1
ATOM 9623 C CA . GLY C 1 255 ? 247.417 70.187 -13.895 1.00 45.69 235 GLY C CA 1
ATOM 9624 C C . GLY C 1 255 ? 246.226 69.503 -14.564 1.00 45.50 235 GLY C C 1
ATOM 9625 O O . GLY C 1 255 ? 246.303 68.309 -14.884 1.00 46.76 235 GLY C O 1
ATOM 9626 N N . LEU C 1 256 ? 245.145 70.261 -14.791 1.00 44.93 236 LEU C N 1
ATOM 9627 C CA . LEU C 1 256 ? 243.854 69.772 -15.287 1.00 44.32 236 LEU C CA 1
ATOM 9628 C C . LEU C 1 256 ? 243.510 70.508 -16.578 1.00 43.77 236 LEU C C 1
ATOM 9629 O O . LEU C 1 256 ? 244.020 71.599 -16.808 1.00 45.32 236 LEU C O 1
ATOM 9634 N N . PRO C 1 257 ? 242.603 69.959 -17.394 1.00 41.89 237 PRO C N 1
ATOM 9635 C CA . PRO C 1 257 ? 241.812 68.769 -17.116 1.00 40.53 237 PRO C CA 1
ATOM 9636 C C . PRO C 1 257 ? 242.475 67.466 -17.587 1.00 39.17 237 PRO C C 1
ATOM 9637 O O . PRO C 1 257 ? 243.451 67.504 -18.317 1.00 38.09 237 PRO C O 1
ATOM 9641 N N . TYR C 1 258 ? 241.913 66.328 -17.166 1.00 38.33 238 TYR C N 1
ATOM 9642 C CA . TYR C 1 258 ? 242.309 65.028 -17.699 1.00 37.70 238 TYR C CA 1
ATOM 9643 C C . TYR C 1 258 ? 241.866 64.948 -19.161 1.00 37.54 238 TYR C C 1
ATOM 9644 O O . TYR C 1 258 ? 240.901 65.592 -19.537 1.00 36.68 238 TYR C O 1
ATOM 9653 N N . ILE C 1 259 ? 242.571 64.141 -19.959 1.00 37.73 239 ILE C N 1
ATOM 9654 C CA . ILE C 1 259 ? 242.183 63.887 -21.338 1.00 38.68 239 ILE C CA 1
ATOM 9655 C C . ILE C 1 259 ? 241.562 62.493 -21.412 1.00 38.57 239 ILE C C 1
ATOM 9656 O O . ILE C 1 259 ? 242.192 61.530 -21.015 1.00 40.52 239 ILE C O 1
ATOM 9661 N N . PHE C 1 260 ? 240.321 62.425 -21.902 1.00 37.87 240 PHE C N 1
ATOM 9662 C CA . PHE C 1 260 ? 239.617 61.193 -22.236 1.00 37.45 240 PHE C CA 1
ATOM 9663 C C . PHE C 1 260 ? 239.517 61.130 -23.761 1.00 37.16 240 PHE C C 1
ATOM 9664 O O . PHE C 1 260 ? 238.897 62.011 -24.348 1.00 37.99 240 PHE C O 1
ATOM 9672 N N . PHE C 1 261 ? 240.160 60.131 -24.382 1.00 36.29 241 PHE C N 1
ATOM 9673 C CA . PHE C 1 261 ? 240.125 59.946 -25.840 1.00 36.53 241 PHE C CA 1
ATOM 9674 C C . PHE C 1 261 ? 238.977 58.999 -26.210 1.00 37.35 241 PHE C C 1
ATOM 9675 O O . PHE C 1 261 ? 239.181 57.811 -26.423 1.00 37.14 241 PHE C O 1
ATOM 9683 N N . SER C 1 262 ? 237.782 59.584 -26.342 1.00 38.82 242 SER C N 1
ATOM 9684 C CA . SER C 1 262 ? 236.487 58.896 -26.525 1.00 39.55 242 SER C CA 1
ATOM 9685 C C . SER C 1 262 ? 236.583 57.675 -27.448 1.00 39.32 242 SER C C 1
ATOM 9686 O O . SER C 1 262 ? 236.010 56.629 -27.160 1.00 38.95 242 SER C O 1
ATOM 9689 N N . ASP C 1 263 ? 237.253 57.842 -28.586 1.00 39.48 243 ASP C N 1
ATOM 9690 C CA . ASP C 1 263 ? 237.216 56.841 -29.630 1.00 39.70 243 ASP C CA 1
ATOM 9691 C C . ASP C 1 263 ? 238.182 55.708 -29.266 1.00 39.35 243 ASP C C 1
ATOM 9692 O O . ASP C 1 263 ? 237.875 54.548 -29.497 1.00 39.47 243 ASP C O 1
ATOM 9697 N N . ASN C 1 264 ? 239.319 56.055 -28.653 1.00 39.29 244 ASN C N 1
ATOM 9698 C CA . ASN C 1 264 ? 240.287 55.069 -28.149 1.00 39.01 244 ASN C CA 1
ATOM 9699 C C . ASN C 1 264 ? 239.628 54.163 -27.102 1.00 38.48 244 ASN C C 1
ATOM 9700 O O . ASN C 1 264 ? 239.878 52.961 -27.069 1.00 38.09 244 ASN C O 1
ATOM 9705 N N . VAL C 1 265 ? 238.811 54.785 -26.246 1.00 38.34 245 VAL C N 1
ATOM 9706 C CA . VAL C 1 265 ? 238.092 54.138 -25.178 1.00 37.80 245 VAL C CA 1
ATOM 9707 C C . VAL C 1 265 ? 237.040 53.196 -25.775 1.00 37.45 245 VAL C C 1
ATOM 9708 O O . VAL C 1 265 ? 236.958 52.035 -25.397 1.00 36.63 245 VAL C O 1
ATOM 9712 N N . ASN C 1 266 ? 236.246 53.713 -26.715 1.00 38.17 246 ASN C N 1
ATOM 9713 C CA . ASN C 1 266 ? 235.063 53.009 -27.210 1.00 38.23 246 ASN C CA 1
ATOM 9714 C C . ASN C 1 266 ? 235.422 51.955 -28.272 1.00 40.04 246 ASN C C 1
ATOM 9715 O O . ASN C 1 266 ? 234.693 50.980 -28.411 1.00 39.87 246 ASN C O 1
ATOM 9720 N N . LYS C 1 267 ? 236.531 52.128 -28.999 1.00 42.64 247 LYS C N 1
ATOM 9721 C CA . LYS C 1 267 ? 236.927 51.151 -30.021 1.00 45.61 247 LYS C CA 1
ATOM 9722 C C . LYS C 1 267 ? 237.606 49.943 -29.364 1.00 45.78 247 LYS C C 1
ATOM 9723 O O . LYS C 1 267 ? 237.569 48.848 -29.921 1.00 46.26 247 LYS C O 1
ATOM 9729 N N . ASN C 1 268 ? 238.204 50.142 -28.181 1.00 45.20 248 ASN C N 1
ATOM 9730 C CA . ASN C 1 268 ? 238.959 49.087 -27.485 1.00 43.75 248 ASN C CA 1
ATOM 9731 C C . ASN C 1 268 ? 238.249 48.675 -26.190 1.00 42.39 248 ASN C C 1
ATOM 9732 O O . ASN C 1 268 ? 238.885 48.172 -25.286 1.00 44.46 248 ASN C O 1
ATOM 9737 N N . LYS C 1 269 ? 236.929 48.854 -26.124 1.00 40.69 249 LYS C N 1
ATOM 9738 C CA . LYS C 1 269 ? 236.144 48.352 -25.006 1.00 39.75 249 LYS C CA 1
ATOM 9739 C C . LYS C 1 269 ? 235.747 46.904 -25.308 1.00 39.94 249 LYS C C 1
ATOM 9740 O O . LYS C 1 269 ? 235.977 46.412 -26.414 1.00 40.01 249 LYS C O 1
ATOM 9746 N N . PRO C 1 270 ? 235.191 46.156 -24.323 1.00 39.29 250 PRO C N 1
ATOM 9747 C CA . PRO C 1 270 ? 234.723 44.790 -24.560 1.00 39.61 250 PRO C CA 1
ATOM 9748 C C . PRO C 1 270 ? 233.594 44.696 -25.599 1.00 39.83 250 PRO C C 1
ATOM 9749 O O . PRO C 1 270 ? 232.793 45.624 -25.741 1.00 39.71 250 PRO C O 1
ATOM 9753 N N . GLN C 1 271 ? 233.530 43.552 -26.284 1.00 39.81 251 GLN C N 1
ATOM 9754 C CA . GLN C 1 271 ? 232.637 43.342 -27.405 1.00 40.77 251 GLN C CA 1
ATOM 9755 C C . GLN C 1 271 ? 231.181 43.560 -26.968 1.00 40.93 251 GLN C C 1
ATOM 9756 O O . GLN C 1 271 ? 230.407 44.162 -27.697 1.00 41.65 251 GLN C O 1
ATOM 9762 N N . VAL C 1 272 ? 230.826 43.077 -25.772 1.00 40.62 252 VAL C N 1
ATOM 9763 C CA . VAL C 1 272 ? 229.444 43.117 -25.277 1.00 40.66 252 VAL C CA 1
ATOM 9764 C C . VAL C 1 272 ? 228.909 44.561 -25.280 1.00 41.24 252 VAL C C 1
ATOM 9765 O O . VAL C 1 272 ? 227.708 44.766 -25.514 1.00 41.59 252 VAL C O 1
ATOM 9769 N N . TYR C 1 273 ? 229.775 45.553 -25.014 1.00 40.76 253 TYR C N 1
ATOM 9770 C CA . TYR C 1 273 ? 229.349 46.956 -24.986 1.00 40.83 253 TYR C CA 1
ATOM 9771 C C . TYR C 1 273 ? 229.146 47.498 -26.411 1.00 42.25 253 TYR C C 1
ATOM 9772 O O . TYR C 1 273 ? 228.350 48.431 -26.614 1.00 42.38 253 TYR C O 1
ATOM 9781 N N . LYS C 1 274 ? 229.880 46.936 -27.379 1.00 43.03 254 LYS C N 1
ATOM 9782 C CA . LYS C 1 274 ? 229.691 47.230 -28.792 1.00 44.55 254 LYS C CA 1
ATOM 9783 C C . LYS C 1 274 ? 228.346 46.652 -29.241 1.00 45.28 254 LYS C C 1
ATOM 9784 O O . LYS C 1 274 ? 227.518 47.371 -29.813 1.00 45.36 254 LYS C O 1
ATOM 9790 N N . ASP C 1 275 ? 228.150 45.362 -28.943 1.00 45.82 255 ASP C N 1
ATOM 9791 C CA . ASP C 1 275 ? 226.973 44.590 -29.324 1.00 46.98 255 ASP C CA 1
ATOM 9792 C C . ASP C 1 275 ? 225.699 45.245 -28.781 1.00 47.77 255 ASP C C 1
ATOM 9793 O O . ASP C 1 275 ? 224.686 45.242 -29.464 1.00 50.13 255 ASP C O 1
ATOM 9798 N N . GLN C 1 276 ? 225.752 45.776 -27.552 1.00 48.44 256 GLN C N 1
ATOM 9799 C CA . GLN C 1 276 ? 224.580 46.385 -26.903 1.00 49.05 256 GLN C CA 1
ATOM 9800 C C . GLN C 1 276 ? 224.562 47.907 -27.105 1.00 47.44 256 GLN C C 1
ATOM 9801 O O . GLN C 1 276 ? 223.654 48.565 -26.609 1.00 45.85 256 GLN C O 1
ATOM 9807 N N . ASN C 1 277 ? 225.547 48.443 -27.842 1.00 47.19 257 ASN C N 1
ATOM 9808 C CA . ASN C 1 277 ? 225.652 49.881 -28.193 1.00 47.47 257 ASN C CA 1
ATOM 9809 C C . ASN C 1 277 ? 225.601 50.733 -26.913 1.00 45.41 257 ASN C C 1
ATOM 9810 O O . ASN C 1 277 ? 224.867 51.726 -26.833 1.00 43.40 257 ASN C O 1
ATOM 9815 N N . LEU C 1 278 ? 226.396 50.329 -25.914 1.00 44.30 258 LEU C N 1
ATOM 9816 C CA . LEU C 1 278 ? 226.526 51.060 -24.651 1.00 44.02 258 LEU C CA 1
ATOM 9817 C C . LEU C 1 278 ? 227.800 51.913 -24.714 1.00 42.62 258 LEU C C 1
ATOM 9818 O O . LEU C 1 278 ? 228.910 51.381 -24.661 1.00 43.31 258 LEU C O 1
ATOM 9823 N N . ARG C 1 279 ? 227.631 53.229 -24.884 1.00 40.61 259 ARG C N 1
ATOM 9824 C CA . ARG C 1 279 ? 228.762 54.118 -25.061 1.00 39.78 259 ARG C CA 1
ATOM 9825 C C . ARG C 1 279 ? 229.375 54.450 -23.692 1.00 38.53 259 ARG C C 1
ATOM 9826 O O . ARG C 1 279 ? 228.667 54.608 -22.692 1.00 38.06 259 ARG C O 1
ATOM 9834 N N . ILE C 1 280 ? 230.708 54.543 -23.678 1.00 37.55 260 ILE C N 1
ATOM 9835 C CA . ILE C 1 280 ? 231.479 55.089 -22.570 1.00 36.37 260 ILE C CA 1
ATOM 9836 C C . ILE C 1 280 ? 231.724 56.578 -22.872 1.00 36.17 260 ILE C C 1
ATOM 9837 O O . ILE C 1 280 ? 232.577 56.931 -23.690 1.00 35.30 260 ILE C O 1
ATOM 9842 N N . ASN C 1 281 ? 230.940 57.441 -22.209 1.00 35.53 261 ASN C N 1
ATOM 9843 C CA . ASN C 1 281 ? 230.952 58.870 -22.428 1.00 34.91 261 ASN C CA 1
ATOM 9844 C C . ASN C 1 281 ? 232.010 59.546 -21.548 1.00 35.11 261 ASN C C 1
ATOM 9845 O O . ASN C 1 281 ? 232.467 60.650 -21.885 1.00 36.70 261 ASN C O 1
ATOM 9850 N N . ALA C 1 282 ? 232.389 58.921 -20.423 1.00 33.77 262 ALA C N 1
ATOM 9851 C CA . ALA C 1 282 ? 233.335 59.555 -19.497 1.00 33.06 262 ALA C CA 1
ATOM 9852 C C . ALA C 1 282 ? 234.019 58.507 -18.614 1.00 32.08 262 ALA C C 1
ATOM 9853 O O . ALA C 1 282 ? 233.682 57.331 -18.676 1.00 32.05 262 ALA C O 1
ATOM 9855 N N . SER C 1 283 ? 235.000 58.960 -17.821 1.00 30.66 263 SER C N 1
ATOM 9856 C CA . SER C 1 283 ? 235.709 58.125 -16.900 1.00 30.40 263 SER C CA 1
ATOM 9857 C C . SER C 1 283 ? 235.363 58.542 -15.468 1.00 31.48 263 SER C C 1
ATOM 9858 O O . SER C 1 283 ? 234.324 59.163 -15.240 1.00 32.25 263 SER C O 1
ATOM 9861 N N . ASN C 1 284 ? 236.218 58.159 -14.507 1.00 32.09 264 ASN C N 1
ATOM 9862 C CA . ASN C 1 284 ? 235.953 58.373 -13.090 1.00 32.04 264 ASN C CA 1
ATOM 9863 C C . ASN C 1 284 ? 236.894 59.464 -12.578 1.00 32.46 264 ASN C C 1
ATOM 9864 O O . ASN C 1 284 ? 237.519 60.179 -13.371 1.00 32.19 264 ASN C O 1
ATOM 9869 N N . LEU C 1 285 ? 236.954 59.573 -11.244 1.00 32.53 265 LEU C N 1
ATOM 9870 C CA . LEU C 1 285 ? 237.690 60.593 -10.531 1.00 32.59 265 LEU C CA 1
ATOM 9871 C C . LEU C 1 285 ? 239.160 60.588 -10.955 1.00 32.35 265 LEU C C 1
ATOM 9872 O O . LEU C 1 285 ? 239.766 61.664 -11.075 1.00 34.60 265 LEU C O 1
ATOM 9877 N N . CYS C 1 286 ? 239.731 59.389 -11.128 1.00 31.09 266 CYS C N 1
ATOM 9878 C CA . CYS C 1 286 ? 241.179 59.219 -11.338 1.00 31.18 266 CYS C CA 1
ATOM 9879 C C . CYS C 1 286 ? 241.484 58.796 -12.784 1.00 31.44 266 CYS C C 1
ATOM 9880 O O . CYS C 1 286 ? 242.627 58.467 -13.100 1.00 32.30 266 CYS C O 1
ATOM 9883 N N . SER C 1 287 ? 240.449 58.786 -13.632 1.00 31.69 267 SER C N 1
ATOM 9884 C CA . SER C 1 287 ? 240.533 58.657 -15.092 1.00 31.86 267 SER C CA 1
ATOM 9885 C C . SER C 1 287 ? 240.954 57.253 -15.558 1.00 31.42 267 SER C C 1
ATOM 9886 O O . SER C 1 287 ? 241.356 57.121 -16.725 1.00 32.43 267 SER C O 1
ATOM 9889 N N . GLU C 1 288 ? 240.791 56.214 -14.720 1.00 30.95 268 GLU C N 1
ATOM 9890 C CA . GLU C 1 288 ? 241.235 54.826 -15.069 1.00 30.94 268 GLU C CA 1
ATOM 9891 C C . GLU C 1 288 ? 240.059 53.885 -15.359 1.00 30.73 268 GLU C C 1
ATOM 9892 O O . GLU C 1 288 ? 240.271 52.814 -15.935 1.00 29.90 268 GLU C O 1
ATOM 9898 N N . ILE C 1 289 ? 238.843 54.257 -14.941 1.00 31.64 269 ILE C N 1
ATOM 9899 C CA . ILE C 1 289 ? 237.665 53.388 -15.082 1.00 32.22 269 ILE C CA 1
ATOM 9900 C C . ILE C 1 289 ? 236.951 53.722 -16.402 1.00 32.57 269 ILE C C 1
ATOM 9901 O O . ILE C 1 289 ? 236.720 54.881 -16.719 1.00 32.50 269 ILE C O 1
ATOM 9906 N N . MET C 1 290 ? 236.606 52.674 -17.151 1.00 33.32 270 MET C N 1
ATOM 9907 C CA . MET C 1 290 ? 236.118 52.771 -18.530 1.00 34.13 270 MET C CA 1
ATOM 9908 C C . MET C 1 290 ? 234.846 51.937 -18.669 1.00 32.90 270 MET C C 1
ATOM 9909 O O . MET C 1 290 ? 234.878 50.808 -19.160 1.00 32.59 270 MET C O 1
ATOM 9914 N N . LEU C 1 291 ? 233.737 52.528 -18.228 1.00 32.28 271 LEU C N 1
ATOM 9915 C CA . LEU C 1 291 ? 232.449 51.848 -18.144 1.00 32.94 271 LEU C CA 1
ATOM 9916 C C . LEU C 1 291 ? 231.347 52.807 -18.596 1.00 32.79 271 LEU C C 1
ATOM 9917 O O . LEU C 1 291 ? 231.486 54.023 -18.434 1.00 31.87 271 LEU C O 1
ATOM 9922 N N . PRO C 1 292 ? 230.239 52.284 -19.176 1.00 32.70 272 PRO C N 1
ATOM 9923 C CA . PRO C 1 292 ? 229.110 53.108 -19.607 1.00 33.09 272 PRO C CA 1
ATOM 9924 C C . PRO C 1 292 ? 228.126 53.414 -18.473 1.00 33.12 272 PRO C C 1
ATOM 9925 O O . PRO C 1 292 ? 227.749 52.512 -17.759 1.00 32.92 272 PRO C O 1
ATOM 9929 N N . SER C 1 293 ? 227.770 54.692 -18.313 1.00 33.53 273 SER C N 1
ATOM 9930 C CA . SER C 1 293 ? 226.653 55.120 -17.508 1.00 34.60 273 SER C CA 1
ATOM 9931 C C . SER C 1 293 ? 225.496 55.481 -18.444 1.00 36.76 273 SER C C 1
ATOM 9932 O O . SER C 1 293 ? 225.715 55.769 -19.623 1.00 37.61 273 SER C O 1
ATOM 9935 N N . THR C 1 294 ? 224.272 55.414 -17.909 1.00 38.74 274 THR C N 1
ATOM 9936 C CA . THR C 1 294 ? 223.036 55.781 -18.604 1.00 40.52 274 THR C CA 1
ATOM 9937 C C . THR C 1 294 ? 222.090 56.407 -17.574 1.00 42.68 274 THR C C 1
ATOM 9938 O O . THR C 1 294 ? 222.470 56.581 -16.413 1.00 43.13 274 THR C O 1
ATOM 9942 N N . HIS C 1 295 ? 220.863 56.720 -17.999 1.00 45.95 275 HIS C N 1
ATOM 9943 C CA . HIS C 1 295 ? 219.862 57.320 -17.119 1.00 49.16 275 HIS C CA 1
ATOM 9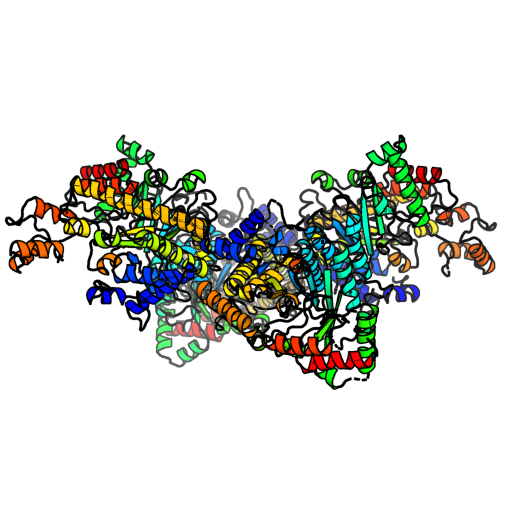944 C C . HIS C 1 295 ? 219.710 56.478 -15.840 1.00 48.06 275 HIS C C 1
ATOM 9945 O O . HIS C 1 295 ? 219.745 57.029 -14.749 1.00 47.43 275 HIS C O 1
ATOM 9952 N N . ASP C 1 296 ? 219.591 55.151 -15.971 1.00 48.01 276 ASP C N 1
ATOM 9953 C CA . ASP C 1 296 ? 219.235 54.297 -14.822 1.00 48.42 276 ASP C CA 1
ATOM 9954 C C . ASP C 1 296 ? 220.403 53.395 -14.387 1.00 46.39 276 ASP C C 1
ATOM 9955 O O . ASP C 1 296 ? 220.222 52.557 -13.496 1.00 46.12 276 ASP C O 1
ATOM 9960 N N . GLU C 1 297 ? 221.587 53.563 -14.990 1.00 43.15 277 GLU C N 1
ATOM 9961 C CA . GLU C 1 297 ? 222.781 52.815 -14.582 1.00 41.47 277 GLU C CA 1
ATOM 9962 C C . GLU C 1 297 ? 223.948 53.786 -14.358 1.00 39.52 277 GLU C C 1
ATOM 9963 O O . GLU C 1 297 ? 224.435 54.434 -15.287 1.00 39.71 277 GLU C O 1
ATOM 9969 N N . SER C 1 298 ? 224.364 53.894 -13.094 1.00 37.69 278 SER C N 1
ATOM 9970 C CA . SER C 1 298 ? 225.529 54.675 -12.675 1.00 36.88 278 SER C CA 1
ATOM 9971 C C . SER C 1 298 ? 226.692 53.704 -12.461 1.00 35.44 278 SER C C 1
ATOM 9972 O O . SER C 1 298 ? 226.621 52.853 -11.576 1.00 34.59 278 SER C O 1
ATOM 9975 N N . PHE C 1 299 ? 227.739 53.786 -13.285 1.00 34.03 279 PHE C N 1
ATOM 9976 C CA . PHE C 1 299 ? 228.758 52.746 -13.209 1.00 33.44 279 PHE C CA 1
ATOM 9977 C C . PHE C 1 299 ? 229.441 52.814 -11.834 1.00 32.07 279 PHE C C 1
ATOM 9978 O O . PHE C 1 299 ? 229.480 53.845 -11.182 1.00 30.67 279 PHE C O 1
ATOM 9986 N N . ILE C 1 300 ? 229.884 51.649 -11.368 1.00 31.76 280 ILE C N 1
ATOM 9987 C CA . ILE C 1 300 ? 230.670 51.513 -10.172 1.00 32.34 280 ILE C CA 1
ATOM 9988 C C . ILE C 1 300 ? 231.696 50.422 -10.456 1.00 32.39 280 ILE C C 1
ATOM 9989 O O . ILE C 1 300 ? 231.473 49.548 -11.303 1.00 31.92 280 ILE C O 1
ATOM 9994 N N . CYS C 1 301 ? 232.773 50.459 -9.680 1.00 33.34 281 CYS C N 1
ATOM 9995 C CA . CYS C 1 301 ? 233.847 49.492 -9.779 1.00 34.31 281 CYS C CA 1
ATOM 9996 C C . CYS C 1 301 ? 234.536 49.374 -8.415 1.00 34.03 281 CYS C C 1
ATOM 9997 O O . CYS C 1 301 ? 234.635 50.355 -7.673 1.00 34.47 281 CYS C O 1
ATOM 10000 N N . CYS C 1 302 ? 234.973 48.159 -8.086 1.00 34.07 282 CYS C N 1
ATOM 10001 C CA . CYS C 1 302 ? 235.757 47.889 -6.888 1.00 34.64 282 CYS C CA 1
ATOM 10002 C C . CYS C 1 302 ? 237.225 47.719 -7.290 1.00 33.80 282 CYS C C 1
ATOM 10003 O O . CYS C 1 302 ? 237.502 47.109 -8.327 1.00 35.09 282 CYS C O 1
ATOM 10006 N N . LEU C 1 303 ? 238.147 48.247 -6.474 1.00 33.05 283 LEU C N 1
ATOM 10007 C CA . LEU C 1 303 ? 239.577 48.302 -6.818 1.00 32.49 283 LEU C CA 1
ATOM 10008 C C . LEU C 1 303 ? 240.421 47.459 -5.854 1.00 31.68 283 LEU C C 1
ATOM 10009 O O . LEU C 1 303 ? 240.221 47.455 -4.636 1.00 31.38 283 LEU C O 1
ATOM 10014 N N . SER C 1 304 ? 241.404 46.776 -6.437 1.00 31.20 284 SER C N 1
ATOM 10015 C CA . SER C 1 304 ? 242.517 46.212 -5.718 1.00 31.70 284 SER C CA 1
ATOM 10016 C C . SER C 1 304 ? 243.681 46.039 -6.687 1.00 31.71 284 SER C C 1
ATOM 10017 O O . SER C 1 304 ? 243.492 46.144 -7.902 1.00 31.69 284 SER C O 1
ATOM 10020 N N . SER C 1 305 ? 244.878 45.792 -6.146 1.00 31.70 285 SER C N 1
ATOM 10021 C CA . SER C 1 305 ? 246.070 45.818 -6.958 1.00 31.71 285 SER C CA 1
ATOM 10022 C C . SER C 1 305 ? 247.005 44.659 -6.610 1.00 31.50 285 SER C C 1
ATOM 10023 O O . SER C 1 305 ? 247.191 44.325 -5.453 1.00 31.51 285 SER C O 1
ATOM 10026 N N . MET C 1 306 ? 247.585 44.063 -7.657 1.00 31.74 286 MET C N 1
ATOM 10027 C CA . MET C 1 306 ? 248.672 43.109 -7.536 1.00 31.85 286 MET C CA 1
ATOM 10028 C C . MET C 1 306 ? 249.972 43.900 -7.352 1.00 31.45 286 MET C C 1
ATOM 10029 O O . MET C 1 306 ? 250.218 44.872 -8.062 1.00 31.72 286 MET C O 1
ATOM 10034 N N . ASN C 1 307 ? 250.773 43.489 -6.367 1.00 31.56 287 ASN C N 1
ATOM 10035 C CA . ASN C 1 307 ? 252.026 44.131 -6.026 1.00 31.55 287 ASN C CA 1
ATOM 10036 C C . ASN C 1 307 ? 253.141 43.535 -6.898 1.00 32.18 287 ASN C C 1
ATOM 10037 O O . ASN C 1 307 ? 253.641 42.463 -6.614 1.00 32.70 287 ASN C O 1
ATOM 10042 N N . LEU C 1 308 ? 253.539 44.258 -7.949 1.00 32.66 288 LEU C N 1
ATOM 10043 C CA . LEU C 1 308 ? 254.516 43.761 -8.910 1.00 33.10 288 LEU C CA 1
ATOM 10044 C C . LEU C 1 308 ? 255.911 43.652 -8.268 1.00 34.20 288 LEU C C 1
ATOM 10045 O O . LEU C 1 308 ? 256.729 42.865 -8.740 1.00 34.01 288 LEU C O 1
ATOM 10050 N N . GLU C 1 309 ? 256.179 44.413 -7.195 1.00 35.10 289 GLU C N 1
ATOM 10051 C CA . GLU C 1 309 ? 257.486 44.339 -6.506 1.00 36.22 289 GLU C CA 1
ATOM 10052 C C . GLU C 1 309 ? 257.739 42.907 -6.012 1.00 36.62 289 GLU C C 1
ATOM 10053 O O . GLU C 1 309 ? 258.886 42.475 -5.963 1.00 37.06 289 GLU C O 1
ATOM 10059 N N . LEU C 1 310 ? 256.665 42.177 -5.673 1.00 36.46 290 LEU C N 1
ATOM 10060 C CA . LEU C 1 310 ? 256.759 40.805 -5.189 1.00 36.37 290 LEU C CA 1
ATOM 10061 C C . LEU C 1 310 ? 256.268 39.812 -6.249 1.00 36.45 290 LEU C C 1
ATOM 10062 O O . LEU C 1 310 ? 255.942 38.676 -5.902 1.00 36.39 290 LEU C O 1
ATOM 10067 N N . TYR C 1 311 ? 256.286 40.221 -7.526 1.00 36.54 291 TYR C N 1
ATOM 10068 C CA . TYR C 1 311 ? 255.832 39.398 -8.645 1.00 38.25 291 TYR C CA 1
ATOM 10069 C C . TYR C 1 311 ? 256.417 37.983 -8.553 1.00 40.21 291 TYR C C 1
ATOM 10070 O O . TYR C 1 311 ? 255.693 37.008 -8.724 1.00 39.49 291 TYR C O 1
ATOM 10079 N N . GLU C 1 312 ? 257.726 37.881 -8.276 1.00 43.34 292 GLU C N 1
ATOM 10080 C CA . GLU C 1 312 ? 258.432 36.588 -8.267 1.00 45.69 292 GLU C CA 1
ATOM 10081 C C . GLU C 1 312 ? 257.909 35.694 -7.138 1.00 44.42 292 GLU C C 1
ATOM 10082 O O . GLU C 1 312 ? 258.032 34.495 -7.237 1.00 46.32 292 GLU C O 1
ATOM 10088 N N . GLU C 1 313 ? 257.351 36.278 -6.072 1.00 42.48 293 GLU C N 1
ATOM 10089 C CA . GLU C 1 313 ? 256.812 35.498 -4.964 1.00 41.83 293 GLU C CA 1
ATOM 10090 C C . GLU C 1 313 ? 255.434 34.916 -5.303 1.00 41.57 293 GLU C C 1
ATOM 10091 O O . GLU C 1 313 ? 255.092 33.870 -4.767 1.00 43.43 293 GLU C O 1
ATOM 10097 N N . TRP C 1 314 ? 254.634 35.579 -6.152 1.00 39.90 294 TRP C N 1
ATOM 10098 C CA . TRP C 1 314 ? 253.252 35.120 -6.347 1.00 39.41 294 TRP C CA 1
ATOM 10099 C C . TRP C 1 314 ? 252.935 34.685 -7.786 1.00 40.87 294 TRP C C 1
ATOM 10100 O O . TRP C 1 314 ? 251.859 34.125 -8.005 1.00 39.81 294 TRP C O 1
ATOM 10111 N N . LYS C 1 315 ? 253.852 34.886 -8.739 1.00 43.12 295 LYS C N 1
ATOM 10112 C CA . LYS C 1 315 ? 253.543 34.716 -10.169 1.00 46.06 295 LYS C CA 1
ATOM 10113 C C . LYS C 1 315 ? 253.039 33.295 -10.488 1.00 47.57 295 LYS C C 1
ATOM 10114 O O . LYS C 1 315 ? 252.252 33.124 -11.427 1.00 47.54 295 LYS C O 1
ATOM 10120 N N . ASP C 1 316 ? 253.499 32.285 -9.736 1.00 48.68 296 ASP C N 1
ATOM 10121 C CA . ASP C 1 316 ? 253.182 30.871 -10.011 1.00 50.79 296 ASP C CA 1
ATOM 10122 C C . ASP C 1 316 ? 252.075 30.342 -9.086 1.00 48.93 296 ASP C C 1
ATOM 10123 O O . ASP C 1 316 ? 251.883 29.134 -9.006 1.00 49.38 296 ASP C O 1
ATOM 10128 N N . THR C 1 317 ? 251.364 31.239 -8.395 1.00 46.66 297 THR C N 1
ATOM 10129 C CA . THR C 1 317 ? 250.240 30.882 -7.527 1.00 45.15 297 THR C CA 1
ATOM 10130 C C . THR C 1 317 ? 248.943 31.322 -8.213 1.00 43.97 297 THR C C 1
ATOM 10131 O O . THR C 1 317 ? 248.977 31.899 -9.302 1.00 43.95 297 THR C O 1
ATOM 10135 N N . GLU C 1 318 ? 247.810 31.041 -7.565 1.00 43.89 298 GLU C N 1
ATOM 10136 C CA . GLU C 1 318 ? 246.504 31.442 -8.061 1.00 44.48 298 GLU C CA 1
ATOM 10137 C C . GLU C 1 318 ? 246.143 32.843 -7.539 1.00 41.28 298 GLU C C 1
ATOM 10138 O O . GLU C 1 318 ? 244.955 33.178 -7.471 1.00 40.67 298 GLU C O 1
ATOM 10144 N N . ALA C 1 319 ? 247.149 33.638 -7.151 1.00 38.11 299 ALA C N 1
ATOM 10145 C CA . ALA C 1 319 ? 246.958 34.953 -6.534 1.00 36.32 299 ALA C CA 1
ATOM 10146 C C . ALA C 1 319 ? 245.978 35.803 -7.351 1.00 34.52 299 ALA C C 1
ATOM 10147 O O . ALA C 1 319 ? 245.100 36.442 -6.787 1.00 34.38 299 ALA C O 1
ATOM 10149 N N . VAL C 1 320 ? 246.136 35.801 -8.678 1.00 33.42 300 VAL C N 1
ATOM 10150 C CA . VAL C 1 320 ? 245.337 36.650 -9.549 1.00 32.29 300 VAL C CA 1
ATOM 10151 C C . VAL C 1 320 ? 243.903 36.120 -9.566 1.00 32.28 300 VAL C C 1
ATOM 10152 O O . VAL C 1 320 ? 242.957 36.886 -9.534 1.00 32.13 300 VAL C O 1
ATOM 10156 N N . LYS C 1 321 ? 243.763 34.800 -9.622 1.00 33.18 301 LYS C N 1
ATOM 10157 C CA . LYS C 1 321 ? 242.469 34.165 -9.583 1.00 34.46 301 LYS C CA 1
ATOM 10158 C C . LYS C 1 321 ? 241.752 34.551 -8.276 1.00 33.72 301 LYS C C 1
ATOM 10159 O O . LYS C 1 321 ? 240.582 34.916 -8.298 1.00 32.95 301 LYS C O 1
ATOM 10165 N N . LEU C 1 322 ? 242.466 34.503 -7.145 1.00 33.49 302 LEU C N 1
ATOM 10166 C CA . LEU C 1 322 ? 241.876 34.795 -5.832 1.00 33.47 302 LEU C CA 1
ATOM 10167 C C . LEU C 1 322 ? 241.510 36.287 -5.706 1.00 32.35 302 LEU C C 1
ATOM 10168 O O . LEU C 1 322 ? 240.547 36.641 -5.018 1.00 32.30 302 LEU C O 1
ATOM 10173 N N . ALA C 1 323 ? 242.281 37.159 -6.356 1.00 30.91 303 ALA C N 1
ATOM 10174 C CA . ALA C 1 323 ? 242.031 38.591 -6.333 1.00 30.09 303 ALA C CA 1
ATOM 10175 C C . ALA C 1 323 ? 240.734 38.915 -7.087 1.00 29.58 303 ALA C C 1
ATOM 10176 O O . ALA C 1 323 ? 239.974 39.780 -6.664 1.00 29.95 303 ALA C O 1
ATOM 10178 N N . ILE C 1 324 ? 240.488 38.219 -8.203 1.00 28.89 304 ILE C N 1
ATOM 10179 C CA . ILE C 1 324 ? 239.251 38.384 -8.972 1.00 28.67 304 ILE C CA 1
ATOM 10180 C C . ILE C 1 324 ? 238.065 37.836 -8.167 1.00 28.84 304 ILE C C 1
ATOM 10181 O O . ILE C 1 324 ? 237.019 38.463 -8.113 1.00 28.56 304 ILE C O 1
ATOM 10186 N N . PHE C 1 325 ? 238.246 36.665 -7.550 1.00 29.71 305 PHE C N 1
ATOM 10187 C CA . PHE C 1 325 ? 237.259 36.094 -6.637 1.00 30.55 305 PHE C CA 1
ATOM 10188 C C . PHE C 1 325 ? 236.975 37.099 -5.511 1.00 29.96 305 PHE C C 1
ATOM 10189 O O . PHE C 1 325 ? 235.831 37.415 -5.233 1.00 29.50 305 PHE C O 1
ATOM 10197 N N . PHE C 1 326 ? 238.036 37.648 -4.923 1.00 29.88 306 PHE C N 1
ATOM 10198 C CA . PHE C 1 326 ? 237.918 38.627 -3.868 1.00 30.30 306 PHE C CA 1
ATOM 10199 C C . PHE C 1 326 ? 237.080 39.823 -4.346 1.00 30.27 306 PHE C C 1
ATOM 10200 O O . PHE C 1 326 ? 236.117 40.218 -3.680 1.00 30.19 306 PHE C O 1
ATOM 10208 N N . LEU C 1 327 ? 237.444 40.400 -5.494 1.00 29.74 307 LEU C N 1
ATOM 10209 C CA . LEU C 1 327 ? 236.785 41.624 -5.974 1.00 29.86 307 LEU C CA 1
ATOM 10210 C C . LEU C 1 327 ? 235.302 41.360 -6.308 1.00 29.5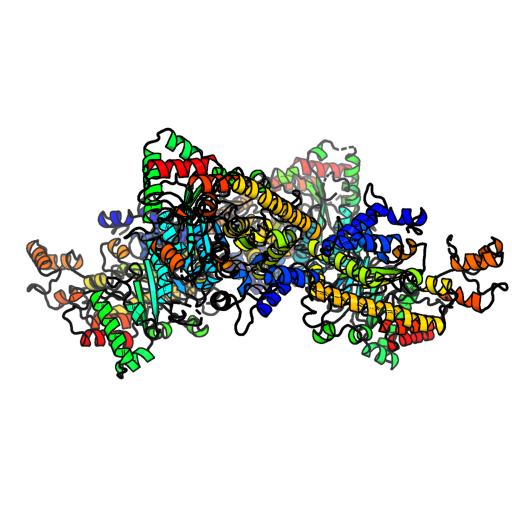4 307 LEU C C 1
ATOM 10211 O O . LEU C 1 327 ? 234.454 42.238 -6.104 1.00 28.11 307 LEU C O 1
ATOM 10216 N N . ASP C 1 328 ? 234.977 40.156 -6.795 1.00 30.02 308 ASP C N 1
ATOM 10217 C CA . ASP C 1 328 ? 233.572 39.818 -7.072 1.00 31.30 308 ASP C CA 1
ATOM 10218 C C . ASP C 1 328 ? 232.771 39.731 -5.764 1.00 30.68 308 ASP C C 1
ATOM 10219 O O . ASP C 1 328 ? 231.604 40.004 -5.774 1.00 30.37 308 ASP C O 1
ATOM 10224 N N . ALA C 1 329 ? 233.428 39.347 -4.662 1.00 30.73 309 ALA C N 1
ATOM 10225 C CA . ALA C 1 329 ? 232.851 39.305 -3.314 1.00 31.10 309 ALA C CA 1
ATOM 10226 C C . ALA C 1 329 ? 232.572 40.717 -2.784 1.00 31.16 309 ALA C C 1
ATOM 10227 O O . ALA C 1 329 ? 231.528 40.975 -2.201 1.00 31.53 309 ALA C O 1
ATOM 10229 N N . VAL C 1 330 ? 233.549 41.609 -2.951 1.00 31.82 310 VAL C N 1
ATOM 10230 C CA . VAL C 1 330 ? 233.458 42.998 -2.507 1.00 32.17 310 VAL C CA 1
ATOM 10231 C C . VAL C 1 330 ? 232.242 43.652 -3.180 1.00 32.24 310 VAL C C 1
ATOM 10232 O O . VAL C 1 330 ? 231.457 44.378 -2.552 1.00 31.82 310 VAL C O 1
ATOM 10236 N N . LEU C 1 331 ? 232.082 43.365 -4.469 1.00 32.46 311 LEU C N 1
ATOM 10237 C CA . LEU C 1 331 ? 231.017 43.922 -5.253 1.00 32.96 311 LEU C CA 1
ATOM 10238 C C . LEU C 1 331 ? 229.681 43.352 -4.763 1.00 32.88 311 LEU C C 1
ATOM 10239 O O . LEU C 1 331 ? 228.697 44.091 -4.586 1.00 33.04 311 LEU C O 1
ATOM 10244 N N . GLN C 1 332 ? 229.663 42.038 -4.518 1.00 32.45 312 GLN C N 1
ATOM 10245 C CA . GLN C 1 332 ? 228.476 41.349 -4.030 1.00 32.73 312 GLN C CA 1
ATOM 10246 C C . GLN C 1 332 ? 228.018 41.992 -2.715 1.00 32.59 312 GLN C C 1
ATOM 10247 O O . GLN C 1 332 ? 226.826 42.144 -2.487 1.00 32.61 312 GLN C O 1
ATOM 10253 N N . GLU C 1 333 ? 228.971 42.365 -1.855 1.00 32.98 313 GLU C N 1
ATOM 10254 C CA . GLU C 1 333 ? 228.651 43.030 -0.599 1.00 33.89 313 GLU C CA 1
ATOM 10255 C C . GLU C 1 333 ? 227.989 44.380 -0.880 1.00 34.03 313 GLU C C 1
ATOM 10256 O O . GLU C 1 333 ? 227.058 44.770 -0.193 1.00 34.67 313 GLU C O 1
ATOM 10262 N N . PHE C 1 334 ? 228.481 45.092 -1.894 1.00 34.49 314 PHE C N 1
ATOM 10263 C CA . PHE C 1 334 ? 227.854 46.333 -2.294 1.00 35.02 314 PHE C CA 1
ATOM 10264 C C . PHE C 1 334 ? 226.396 46.065 -2.682 1.00 35.58 314 PHE C C 1
ATOM 10265 O O . PHE C 1 334 ? 225.489 46.733 -2.202 1.00 35.62 314 PHE C O 1
ATOM 10273 N N . ILE C 1 335 ? 226.189 45.069 -3.542 1.00 35.88 315 ILE C N 1
ATOM 10274 C CA . ILE C 1 335 ? 224.874 44.816 -4.131 1.00 37.18 315 ILE C CA 1
ATOM 10275 C C . ILE C 1 335 ? 223.840 44.500 -3.038 1.00 39.52 315 ILE C C 1
ATOM 10276 O O . ILE C 1 335 ? 222.731 45.029 -3.063 1.00 40.10 315 ILE C O 1
ATOM 10281 N N . GLU C 1 336 ? 224.194 43.627 -2.092 1.00 41.79 316 GLU C N 1
ATOM 10282 C CA . GLU C 1 336 ? 223.221 43.116 -1.127 1.00 43.90 316 GLU C CA 1
ATOM 10283 C C . GLU C 1 336 ? 222.865 44.203 -0.100 1.00 45.07 316 GLU C C 1
ATOM 10284 O O . GLU C 1 336 ? 221.702 44.311 0.312 1.00 45.26 316 GLU C O 1
ATOM 10290 N N . LYS C 1 337 ? 223.844 45.045 0.256 1.00 45.26 317 LYS C N 1
ATOM 10291 C CA . LYS C 1 337 ? 223.672 46.072 1.277 1.00 45.11 317 LYS C CA 1
ATOM 10292 C C . LYS C 1 337 ? 222.849 47.255 0.749 1.00 44.60 317 LYS C C 1
ATOM 10293 O O . LYS C 1 337 ? 222.350 48.039 1.547 1.00 45.26 317 LYS C O 1
ATOM 10299 N N . THR C 1 338 ? 222.697 47.375 -0.576 1.00 43.89 318 THR C N 1
ATOM 10300 C CA . THR C 1 338 ? 222.132 48.581 -1.200 1.00 44.08 318 THR C CA 1
ATOM 10301 C C . THR C 1 338 ? 220.769 48.336 -1.868 1.00 45.70 318 THR C C 1
ATOM 10302 O O . THR C 1 338 ? 220.246 49.255 -2.502 1.00 45.63 318 THR C O 1
ATOM 10306 N N . GLU C 1 339 ? 220.195 47.132 -1.747 1.00 48.24 319 GLU C N 1
ATOM 10307 C CA . GLU C 1 339 ? 218.864 46.871 -2.322 1.00 50.78 319 GLU C CA 1
ATOM 10308 C C . GLU C 1 339 ? 217.839 47.765 -1.609 1.00 50.20 319 GLU C C 1
ATOM 10309 O O . GLU C 1 339 ? 217.835 47.875 -0.384 1.00 48.78 319 GLU C O 1
ATOM 10315 N N . GLY C 1 340 ? 217.008 48.444 -2.407 1.00 50.49 320 GLY C N 1
ATOM 10316 C CA . GLY C 1 340 ? 215.966 49.347 -1.906 1.00 51.41 320 GLY C CA 1
ATOM 10317 C C . GLY C 1 340 ? 216.513 50.607 -1.238 1.00 51.36 320 GLY C C 1
ATOM 10318 O O . GLY C 1 340 ? 215.839 51.185 -0.392 1.00 53.12 320 GLY C O 1
ATOM 10319 N N . ASN C 1 341 ? 217.727 51.031 -1.612 1.00 49.22 321 ASN C N 1
ATOM 10320 C CA . ASN C 1 341 ? 218.267 52.337 -1.248 1.00 47.92 321 ASN C CA 1
ATOM 10321 C C . ASN C 1 341 ? 218.045 53.262 -2.448 1.00 46.75 321 ASN C C 1
ATOM 10322 O O . ASN C 1 341 ? 218.608 53.036 -3.523 1.00 46.74 321 ASN C O 1
ATOM 10327 N N . TYR C 1 342 ? 217.219 54.295 -2.253 1.00 45.32 322 TYR C N 1
ATOM 10328 C CA . TYR C 1 342 ? 216.616 55.034 -3.367 1.00 44.07 322 TYR C CA 1
ATOM 10329 C C . TYR C 1 342 ? 217.707 55.587 -4.297 1.00 42.22 322 TYR C C 1
ATOM 10330 O O . TYR C 1 342 ? 217.674 55.320 -5.498 1.00 40.85 322 TYR C O 1
ATOM 10339 N N . TYR C 1 343 ? 218.656 56.343 -3.725 1.00 41.12 323 TYR C N 1
ATOM 10340 C CA . TYR C 1 343 ? 219.621 57.140 -4.491 1.00 40.92 323 TYR C CA 1
ATOM 10341 C C . TYR C 1 343 ? 220.773 56.269 -5.018 1.00 39.80 323 TYR C C 1
ATOM 10342 O O . TYR C 1 343 ? 221.381 56.624 -6.016 1.00 40.24 323 TYR C O 1
ATOM 10351 N N . LEU C 1 344 ? 221.040 55.115 -4.394 1.00 39.47 324 LEU C N 1
ATOM 10352 C CA . LEU C 1 344 ? 222.095 54.198 -4.888 1.00 38.95 324 LEU C CA 1
ATOM 10353 C C . LEU C 1 344 ? 221.556 53.156 -5.884 1.00 38.51 324 LEU C C 1
ATOM 10354 O O . LEU C 1 344 ? 222.276 52.243 -6.227 1.00 38.93 324 LEU C O 1
ATOM 10359 N N . SER C 1 345 ? 220.326 53.324 -6.386 1.00 38.90 325 SER C N 1
ATOM 10360 C CA . SER C 1 345 ? 219.642 52.307 -7.202 1.00 38.21 325 SER C CA 1
ATOM 10361 C C . SER C 1 345 ? 220.333 52.110 -8.545 1.00 36.50 325 SER C C 1
ATOM 10362 O O . SER C 1 345 ? 220.467 50.991 -8.999 1.00 37.52 325 SER C O 1
ATOM 10365 N N . ALA C 1 346 ? 220.665 53.208 -9.222 1.00 35.49 326 ALA C N 1
ATOM 10366 C CA . ALA C 1 346 ? 221.244 53.127 -10.553 1.00 34.62 326 ALA C CA 1
ATOM 10367 C C . ALA C 1 346 ? 222.633 52.469 -10.471 1.00 34.46 326 ALA C C 1
ATOM 10368 O O . ALA C 1 346 ? 223.050 51.772 -11.398 1.00 34.55 326 ALA C O 1
ATOM 10370 N N . ALA C 1 347 ? 223.328 52.671 -9.343 1.00 34.04 327 ALA C N 1
ATOM 10371 C CA . ALA C 1 347 ? 224.615 52.038 -9.063 1.00 34.14 327 ALA C CA 1
ATOM 10372 C C . ALA C 1 347 ? 224.424 50.535 -8.815 1.00 34.41 327 ALA C C 1
ATOM 10373 O O . ALA C 1 347 ? 225.118 49.696 -9.391 1.00 33.95 327 ALA C O 1
ATOM 10375 N N . ASN C 1 348 ? 223.469 50.215 -7.943 1.00 35.20 328 ASN C N 1
ATOM 10376 C CA . ASN C 1 348 ? 223.117 48.840 -7.589 1.00 36.04 328 ASN C CA 1
ATOM 10377 C C . ASN C 1 348 ? 222.703 48.039 -8.833 1.00 35.80 328 ASN C C 1
ATOM 10378 O O . ASN C 1 348 ? 223.023 46.866 -8.956 1.00 36.04 328 ASN C O 1
ATOM 10383 N N . LYS C 1 349 ? 221.968 48.685 -9.733 1.00 36.77 329 LYS C N 1
ATOM 10384 C CA . LYS C 1 349 ? 221.503 48.090 -10.987 1.00 38.04 329 LYS C CA 1
ATOM 10385 C C . LYS C 1 349 ? 222.695 47.792 -11.905 1.00 37.00 329 LYS C C 1
ATOM 10386 O O . LYS C 1 349 ? 222.795 46.701 -12.445 1.00 36.82 329 LYS C O 1
ATOM 10392 N N . PHE C 1 350 ? 223.601 48.766 -12.068 1.00 36.83 330 PHE C N 1
ATOM 10393 C CA . PHE C 1 350 ? 224.817 48.573 -12.870 1.00 35.73 330 PHE C CA 1
ATOM 10394 C C . PHE C 1 350 ? 225.607 47.351 -12.385 1.00 36.07 330 PHE C C 1
ATOM 10395 O O . PHE C 1 350 ? 225.981 46.493 -13.188 1.00 36.24 330 PHE C O 1
ATOM 10403 N N . ALA C 1 351 ? 225.876 47.292 -11.075 1.00 35.85 331 ALA C N 1
ATOM 10404 C CA . ALA C 1 351 ? 226.727 46.260 -10.495 1.00 35.92 331 ALA C CA 1
ATOM 10405 C C . ALA C 1 351 ? 226.117 44.865 -10.702 1.00 37.35 331 ALA C C 1
ATOM 10406 O O . ALA C 1 351 ? 226.847 43.908 -10.976 1.00 36.47 331 ALA C O 1
ATOM 10408 N N . LYS C 1 352 ? 224.788 44.753 -10.563 1.00 39.13 332 LYS C N 1
ATOM 10409 C CA . LYS C 1 352 ? 224.083 43.474 -10.754 1.00 41.13 332 LYS C CA 1
ATOM 10410 C C . LYS C 1 352 ? 224.227 42.982 -12.200 1.00 40.00 332 LYS C C 1
ATOM 10411 O O . LYS C 1 352 ? 224.469 41.814 -12.421 1.00 39.81 332 LYS C O 1
ATOM 10417 N N . ARG C 1 353 ? 224.072 43.881 -13.172 1.00 39.84 333 ARG C N 1
ATOM 10418 C CA . ARG C 1 353 ? 223.943 43.485 -14.566 1.00 40.59 333 ARG C CA 1
ATOM 10419 C C . ARG C 1 353 ? 225.320 43.317 -15.228 1.00 38.07 333 ARG C C 1
ATOM 10420 O O . ARG C 1 353 ? 225.457 42.463 -16.089 1.00 38.22 333 ARG C O 1
ATOM 10428 N N . HIS C 1 354 ? 226.311 44.135 -14.835 1.00 35.69 334 HIS C N 1
ATOM 10429 C CA . HIS C 1 354 ? 227.660 44.169 -15.449 1.00 34.39 334 HIS C CA 1
ATOM 10430 C C . HIS C 1 354 ? 228.712 43.401 -14.625 1.00 33.30 334 HIS C C 1
ATOM 10431 O O . HIS C 1 354 ? 229.596 42.726 -15.189 1.00 33.10 334 HIS C O 1
ATOM 10438 N N . ARG C 1 355 ? 228.663 43.585 -13.301 1.00 31.67 335 ARG C N 1
ATOM 10439 C CA . ARG C 1 355 ? 229.667 43.098 -12.355 1.00 30.93 335 ARG C CA 1
ATOM 10440 C C . ARG C 1 355 ? 231.083 43.506 -12.797 1.00 31.01 335 ARG C C 1
ATOM 10441 O O . ARG C 1 355 ? 232.000 42.692 -12.764 1.00 31.45 335 ARG C O 1
ATOM 10449 N N . ALA C 1 356 ? 231.272 44.779 -13.159 1.00 30.43 336 ALA C N 1
ATOM 10450 C CA . ALA C 1 356 ? 232.595 45.285 -13.540 1.00 30.09 336 ALA C CA 1
ATOM 10451 C C . ALA C 1 356 ? 233.559 45.265 -12.339 1.00 29.80 336 ALA C C 1
ATOM 10452 O O . ALA C 1 356 ? 233.220 45.714 -11.240 1.00 29.88 336 ALA C O 1
ATOM 10454 N N . LEU C 1 357 ? 234.773 44.754 -12.578 1.00 29.22 337 LEU C N 1
ATOM 10455 C CA . LEU C 1 357 ? 235.852 44.708 -11.596 1.00 29.12 337 LEU C CA 1
ATOM 10456 C C . LEU C 1 357 ? 237.041 45.501 -12.142 1.00 29.19 337 LEU C C 1
ATOM 10457 O O . LEU C 1 357 ? 237.153 45.701 -13.356 1.00 29.68 337 LEU C O 1
ATOM 10462 N N . GLY C 1 358 ? 237.936 45.894 -11.230 1.00 28.79 338 GLY C N 1
ATOM 10463 C CA . GLY C 1 358 ? 239.130 46.661 -11.554 1.00 29.20 338 GLY C CA 1
ATOM 10464 C C . GLY C 1 358 ? 240.330 46.198 -10.752 1.00 28.93 338 GLY C C 1
ATOM 10465 O O . GLY C 1 358 ? 240.653 46.781 -9.720 1.00 29.48 338 GLY C O 1
ATOM 10466 N N . LEU C 1 359 ? 240.950 45.113 -11.218 1.00 28.55 339 LEU C N 1
ATOM 10467 C CA . LEU C 1 359 ? 242.209 44.642 -10.690 1.00 28.71 339 LEU C CA 1
ATOM 10468 C C . LEU C 1 359 ? 243.337 45.445 -11.346 1.00 28.73 339 LEU C C 1
ATOM 10469 O O . LEU C 1 359 ? 243.499 45.431 -12.565 1.00 28.29 339 LEU C O 1
ATOM 10474 N N . GLY C 1 360 ? 244.108 46.147 -10.520 1.00 28.27 340 GLY C N 1
ATOM 10475 C CA . GLY C 1 360 ? 245.207 46.954 -11.004 1.00 28.17 340 GLY C CA 1
ATOM 10476 C C . GLY C 1 360 ? 246.541 46.357 -10.614 1.00 27.80 340 GLY C C 1
ATOM 10477 O O . GLY C 1 360 ? 246.633 45.183 -10.281 1.00 27.38 340 GLY C O 1
ATOM 10478 N N . VAL C 1 361 ? 247.578 47.188 -10.689 1.00 27.81 341 VAL C N 1
ATOM 10479 C CA . VAL C 1 361 ? 248.912 46.807 -10.300 1.00 28.27 341 VAL C CA 1
ATOM 10480 C C . VAL C 1 361 ? 249.518 47.988 -9.557 1.00 28.21 341 VAL C C 1
ATOM 10481 O O . VAL C 1 361 ? 249.001 49.094 -9.567 1.00 27.80 341 VAL C O 1
ATOM 10485 N N . LEU C 1 362 ? 250.683 47.724 -8.988 1.00 28.83 342 LEU C N 1
ATOM 10486 C CA . LEU C 1 362 ? 251.285 48.566 -8.010 1.00 29.09 342 LEU C CA 1
ATOM 10487 C C . LEU C 1 362 ? 252.751 48.148 -7.967 1.00 29.01 342 LEU C C 1
ATOM 10488 O O . LEU C 1 362 ? 253.059 46.976 -8.196 1.00 28.79 342 LEU C O 1
ATOM 10493 N N . GLY C 1 363 ? 253.640 49.113 -7.750 1.00 28.68 343 GLY C N 1
ATOM 10494 C CA . GLY C 1 363 ? 255.043 48.818 -7.553 1.00 28.77 343 GLY C CA 1
ATOM 10495 C C . GLY C 1 363 ? 255.749 48.441 -8.842 1.00 28.33 343 GLY C C 1
ATOM 10496 O O . GLY C 1 363 ? 256.663 47.653 -8.820 1.00 28.40 343 GLY C O 1
ATOM 10497 N N . TRP C 1 364 ? 255.350 49.045 -9.963 1.00 28.71 344 TRP C N 1
ATOM 10498 C CA . TRP C 1 364 ? 255.938 48.718 -11.261 1.00 28.89 344 TRP C CA 1
ATOM 10499 C C . TRP C 1 364 ? 257.407 49.153 -11.288 1.00 29.71 344 TRP C C 1
ATOM 10500 O O . TRP C 1 364 ? 258.297 48.371 -11.655 1.00 29.52 344 TRP C O 1
ATOM 10511 N N . HIS C 1 365 ? 257.660 50.410 -10.902 1.00 30.61 345 HIS C N 1
ATOM 10512 C CA . HIS C 1 365 ? 259.036 50.954 -10.940 1.00 31.08 345 HIS C CA 1
ATOM 10513 C C . HIS C 1 365 ? 259.909 50.215 -9.921 1.00 30.86 345 HIS C C 1
ATOM 10514 O O . HIS C 1 365 ? 261.056 49.896 -10.234 1.00 31.08 345 HIS C O 1
ATOM 10521 N N . SER C 1 366 ? 259.347 49.941 -8.731 1.00 30.23 346 SER C N 1
ATOM 10522 C CA . SER C 1 366 ? 260.020 49.176 -7.669 1.00 30.03 346 SER C CA 1
ATOM 10523 C C . SER C 1 366 ? 260.505 47.825 -8.204 1.00 29.35 346 SER C C 1
ATOM 10524 O O . SER C 1 366 ? 261.644 47.449 -7.981 1.00 28.53 346 SER C O 1
ATOM 10527 N N . TYR C 1 367 ? 259.626 47.121 -8.925 1.00 29.09 347 TYR C N 1
ATOM 10528 C CA . TYR C 1 367 ? 259.968 45.838 -9.547 1.00 29.69 347 TYR C CA 1
ATOM 10529 C C . TYR C 1 367 ? 261.188 45.996 -10.473 1.00 29.66 347 TYR C C 1
ATOM 10530 O O . TYR C 1 367 ? 262.136 45.217 -10.390 1.00 30.18 347 TYR C O 1
ATOM 10539 N N . LEU C 1 368 ? 261.155 47.004 -11.349 1.00 29.26 348 LEU C N 1
ATOM 10540 C CA . LEU C 1 368 ? 262.223 47.238 -12.299 1.00 29.99 348 LEU C CA 1
ATOM 10541 C C . LEU C 1 368 ? 263.542 47.498 -11.561 1.00 30.97 348 LEU C C 1
ATOM 10542 O O . LEU C 1 368 ? 264.567 46.892 -11.888 1.00 32.24 348 LEU C O 1
ATOM 10547 N N . GLN C 1 369 ? 263.499 48.382 -10.560 1.00 31.15 349 GLN C N 1
ATOM 10548 C CA . GLN C 1 369 ? 264.673 48.787 -9.785 1.00 31.58 349 GLN C CA 1
ATOM 10549 C C . GLN C 1 369 ? 265.237 47.599 -8.998 1.00 32.73 349 GLN C C 1
ATOM 10550 O O . GLN C 1 369 ? 266.452 47.428 -8.907 1.00 33.26 349 GLN C O 1
ATOM 10556 N N . LYS C 1 370 ? 264.345 46.767 -8.464 1.00 33.92 350 LYS C N 1
ATOM 10557 C CA . LYS C 1 370 ? 264.724 45.573 -7.730 1.00 35.88 350 LYS C CA 1
ATOM 10558 C C . LYS C 1 370 ? 265.502 44.603 -8.640 1.00 37.08 350 LYS C C 1
ATOM 10559 O O . LYS C 1 370 ? 266.230 43.751 -8.141 1.00 37.77 350 LYS C O 1
ATOM 10565 N N . ASN C 1 371 ? 265.319 44.723 -9.963 1.00 37.13 351 ASN C N 1
ATOM 10566 C CA . ASN C 1 371 ? 265.919 43.833 -10.953 1.00 37.04 351 ASN C CA 1
ATOM 10567 C C . ASN C 1 371 ? 266.940 44.606 -11.791 1.00 37.68 351 ASN C C 1
ATOM 10568 O O . ASN C 1 371 ? 267.431 44.089 -12.796 1.00 39.04 351 ASN C O 1
ATOM 10573 N N . MET C 1 372 ? 267.262 45.828 -11.355 1.00 37.35 352 MET C N 1
ATOM 10574 C CA . MET C 1 372 ? 268.211 46.707 -12.021 1.00 37.55 352 MET C CA 1
ATOM 10575 C C . MET C 1 372 ? 267.879 46.790 -13.515 1.00 37.37 352 MET C C 1
ATOM 10576 O O . MET C 1 372 ? 268.747 46.606 -14.376 1.00 37.68 352 MET C O 1
ATOM 10581 N N . ILE C 1 373 ? 266.605 47.084 -13.796 1.00 36.73 353 ILE C N 1
ATOM 10582 C CA . ILE C 1 373 ? 266.110 47.331 -15.150 1.00 36.79 353 ILE C CA 1
ATOM 10583 C C . ILE C 1 373 ? 265.766 48.813 -15.273 1.00 36.36 353 ILE C C 1
ATOM 10584 O O . ILE C 1 373 ? 264.970 49.339 -14.499 1.00 34.44 353 ILE C O 1
ATOM 10589 N N . PRO C 1 374 ? 266.365 49.552 -16.234 1.00 37.78 354 PRO C N 1
ATOM 10590 C CA . PRO C 1 374 ? 265.992 50.952 -16.444 1.00 37.90 354 PRO C CA 1
ATOM 10591 C C . PRO C 1 374 ? 264.551 51.054 -16.974 1.00 38.60 354 PRO C C 1
ATOM 10592 O O . PRO C 1 374 ? 264.129 50.251 -17.806 1.00 37.36 354 PRO C O 1
ATOM 10596 N N . PHE C 1 375 ? 263.811 52.042 -16.469 1.00 40.65 355 PHE C N 1
ATOM 10597 C CA . PHE C 1 375 ? 262.433 52.267 -16.856 1.00 42.40 355 PHE C CA 1
ATOM 10598 C C . PHE C 1 375 ? 262.350 52.505 -18.372 1.00 45.67 355 PHE C C 1
ATOM 10599 O O . PHE C 1 375 ? 261.401 52.060 -19.008 1.00 47.51 355 PHE C O 1
ATOM 10607 N N . GLU C 1 376 ? 263.334 53.219 -18.933 1.00 49.30 356 GLU C N 1
ATOM 10608 C CA . GLU C 1 376 ? 263.425 53.451 -20.379 1.00 51.54 356 GLU C CA 1
ATOM 10609 C C . GLU C 1 376 ? 263.968 52.190 -21.049 1.00 51.82 356 GLU C C 1
ATOM 10610 O O . GLU C 1 376 ? 264.730 51.452 -20.440 1.00 51.79 356 GLU C O 1
ATOM 10616 N N . GLY C 1 377 ? 263.567 51.961 -22.302 1.00 51.81 357 GLY C N 1
ATOM 10617 C CA . GLY C 1 377 ? 264.216 50.969 -23.137 1.00 52.86 357 GLY C CA 1
ATOM 10618 C C . GLY C 1 377 ? 263.429 49.678 -23.249 1.00 53.54 357 GLY C C 1
ATOM 10619 O O . GLY C 1 377 ? 262.302 49.578 -22.770 1.00 53.75 357 GLY C O 1
ATOM 10620 N N . MET C 1 378 ? 264.077 48.688 -23.875 1.00 55.57 358 MET C N 1
ATOM 10621 C CA . MET C 1 378 ? 263.457 47.508 -24.452 1.00 56.47 358 MET C CA 1
ATOM 10622 C C . MET C 1 378 ? 263.115 46.494 -23.357 1.00 54.41 358 MET C C 1
ATOM 10623 O O . MET C 1 378 ? 262.084 45.838 -23.426 1.00 54.55 358 MET C O 1
ATOM 10628 N N . GLU C 1 379 ? 263.994 46.354 -22.365 1.00 52.14 359 GLU C N 1
ATOM 10629 C CA . GLU C 1 379 ? 263.814 45.334 -21.355 1.00 50.90 359 GLU C CA 1
ATOM 10630 C C . GLU C 1 379 ? 262.513 45.604 -20.585 1.00 48.50 359 GLU C C 1
ATOM 10631 O O . GLU C 1 379 ? 261.763 44.676 -20.293 1.00 47.12 359 GLU C O 1
ATOM 10637 N N . ALA C 1 380 ? 262.250 46.879 -20.280 1.00 46.18 360 ALA C N 1
ATOM 10638 C CA . ALA C 1 380 ? 261.051 47.283 -19.560 1.00 44.98 360 ALA C CA 1
ATOM 10639 C C . ALA C 1 380 ? 259.803 46.948 -20.388 1.00 46.24 360 ALA C C 1
ATOM 10640 O O . ALA C 1 380 ? 258.834 46.387 -19.840 1.00 46.95 360 ALA C O 1
ATOM 10642 N N . LYS C 1 381 ? 259.841 47.300 -21.686 1.00 46.53 361 LYS C N 1
ATOM 10643 C CA . LYS C 1 381 ? 258.750 47.072 -22.653 1.00 46.86 361 LYS C CA 1
ATOM 10644 C C . LYS C 1 381 ? 258.424 45.575 -22.765 1.00 46.47 361 LYS C C 1
ATOM 10645 O O . LYS C 1 381 ? 257.263 45.205 -22.712 1.00 45.18 361 LYS C O 1
ATOM 10651 N N . MET C 1 382 ? 259.452 44.735 -22.933 1.00 47.84 362 MET C N 1
ATOM 10652 C CA . MET C 1 382 ? 259.282 43.282 -23.035 1.00 49.95 362 MET C CA 1
ATOM 10653 C C . MET C 1 382 ? 258.619 42.749 -21.760 1.00 48.05 362 MET C C 1
ATOM 10654 O O . MET C 1 382 ? 257.696 41.939 -21.827 1.00 46.53 362 MET C O 1
ATOM 10659 N N . LYS C 1 383 ? 259.099 43.243 -20.612 1.00 46.89 363 LYS C N 1
ATOM 10660 C CA . LYS C 1 383 ? 258.645 42.842 -19.288 1.00 45.82 363 LYS C CA 1
ATOM 10661 C C . LYS C 1 383 ? 257.194 43.302 -19.075 1.00 43.37 363 LYS C C 1
ATOM 10662 O O . LYS C 1 383 ? 256.390 42.579 -18.481 1.00 41.79 363 LYS C O 1
ATOM 10668 N N . THR C 1 384 ? 256.871 44.507 -19.561 1.00 41.19 364 THR C N 1
ATOM 10669 C CA . THR C 1 384 ? 255.502 45.004 -19.579 1.00 40.49 364 THR C CA 1
ATOM 10670 C C . THR C 1 384 ? 254.586 43.973 -20.252 1.00 41.11 364 THR C C 1
ATOM 10671 O O . THR C 1 384 ? 253.481 43.698 -19.771 1.00 40.22 364 THR C O 1
ATOM 10675 N N . THR C 1 385 ? 255.063 43.422 -21.375 1.00 41.58 365 THR C N 1
ATOM 10676 C CA . THR C 1 385 ? 254.312 42.488 -22.198 1.00 41.08 365 THR C CA 1
ATOM 10677 C C . THR C 1 385 ? 254.148 41.167 -21.439 1.00 41.22 365 THR C C 1
ATOM 10678 O O . THR C 1 385 ? 253.065 40.629 -21.372 1.00 41.15 365 THR C O 1
ATOM 10682 N N . GLU C 1 386 ? 255.243 40.659 -20.874 1.00 42.61 366 GLU C N 1
ATOM 10683 C CA . GLU C 1 386 ? 255.268 39.355 -20.220 1.00 42.86 366 GLU C CA 1
ATOM 10684 C C . GLU C 1 386 ? 254.324 39.361 -19.007 1.00 41.59 366 GLU C C 1
ATOM 10685 O O . GLU C 1 386 ? 253.530 38.439 -18.839 1.00 42.05 366 GLU C O 1
ATOM 10691 N N . ILE C 1 387 ? 254.404 40.406 -18.175 1.00 39.53 367 ILE C N 1
ATOM 10692 C CA . ILE C 1 387 ? 253.703 40.439 -16.894 1.00 38.95 367 ILE C CA 1
ATOM 10693 C C . ILE C 1 387 ? 252.204 40.705 -17.109 1.00 38.58 367 ILE C C 1
ATOM 10694 O O . ILE C 1 387 ? 251.367 40.092 -16.449 1.00 37.81 367 ILE C O 1
ATOM 10699 N N . PHE C 1 388 ? 251.867 41.628 -18.013 1.00 38.10 368 PHE C N 1
ATOM 10700 C CA . PHE C 1 388 ? 250.493 42.048 -18.173 1.00 38.23 368 PHE C CA 1
ATOM 10701 C C . PHE C 1 388 ? 249.737 40.998 -18.995 1.00 41.02 368 PHE C C 1
ATOM 10702 O O . PHE C 1 388 ? 248.525 40.822 -18.814 1.00 41.32 368 PHE C O 1
ATOM 10710 N N . LYS C 1 389 ? 250.453 40.265 -19.852 1.00 43.02 369 LYS C N 1
ATOM 10711 C CA . LYS C 1 389 ? 249.853 39.144 -20.554 1.00 45.39 369 LYS C CA 1
ATOM 10712 C C . LYS C 1 389 ? 249.492 38.055 -19.539 1.00 45.17 369 LYS C C 1
ATOM 10713 O O . LYS C 1 389 ? 248.404 37.490 -19.595 1.00 48.09 369 LYS C O 1
ATOM 10719 N N . HIS C 1 390 ? 250.415 37.771 -18.616 1.00 43.86 370 HIS C N 1
ATOM 10720 C CA . HIS C 1 390 ? 250.218 36.750 -17.606 1.00 43.38 370 HIS C CA 1
ATOM 10721 C C . HIS C 1 390 ? 248.997 37.105 -16.740 1.00 41.46 370 HIS C C 1
ATOM 10722 O O . HIS C 1 390 ? 248.076 36.310 -16.605 1.00 40.91 370 HIS C O 1
ATOM 10729 N N . ILE C 1 391 ? 248.984 38.321 -16.185 1.00 39.47 371 ILE C N 1
ATOM 10730 C CA . ILE C 1 391 ? 247.939 38.739 -15.264 1.00 38.16 371 ILE C CA 1
ATOM 10731 C C . ILE C 1 391 ? 246.592 38.797 -16.006 1.00 38.04 371 ILE C C 1
ATOM 10732 O O . ILE C 1 391 ? 245.589 38.335 -15.483 1.00 37.84 371 ILE C O 1
ATOM 10737 N N . SER C 1 392 ? 246.568 39.344 -17.223 1.00 38.47 372 SER C N 1
ATOM 10738 C CA . SER C 1 392 ? 245.314 39.476 -17.974 1.00 39.66 372 SER C CA 1
ATOM 10739 C C . SER C 1 392 ? 244.757 38.089 -18.334 1.00 40.28 372 SER C C 1
ATOM 10740 O O . SER C 1 392 ? 243.556 37.861 -18.239 1.00 39.95 372 SER C O 1
ATOM 10743 N N . ASP C 1 393 ? 245.630 37.159 -18.734 1.00 41.15 373 ASP C N 1
ATOM 10744 C CA . ASP C 1 393 ? 245.186 35.811 -19.067 1.00 42.43 373 ASP C CA 1
ATOM 10745 C C . ASP C 1 393 ? 244.529 35.180 -17.833 1.00 41.42 373 ASP C C 1
ATOM 10746 O O . ASP C 1 393 ? 243.445 34.615 -17.928 1.00 41.34 373 ASP C O 1
ATOM 10751 N N . LYS C 1 394 ? 245.173 35.306 -16.671 1.00 40.71 374 LYS C N 1
ATOM 10752 C CA . LYS C 1 394 ? 244.674 34.686 -15.450 1.00 41.22 374 LYS C CA 1
ATOM 10753 C C . LYS C 1 394 ? 243.369 35.349 -14.976 1.00 40.33 374 LYS C C 1
ATOM 10754 O O . LYS C 1 394 ? 242.501 34.655 -14.455 1.00 40.47 374 LYS C O 1
ATOM 10760 N N . ALA C 1 395 ? 243.229 36.666 -15.181 1.00 39.29 375 ALA C N 1
ATOM 10761 C CA . ALA C 1 395 ? 242.059 37.415 -14.746 1.00 38.62 375 ALA C CA 1
ATOM 10762 C C . ALA C 1 395 ? 240.860 37.078 -15.635 1.00 40.02 375 ALA C C 1
ATOM 10763 O O . ALA C 1 395 ? 239.734 37.021 -15.144 1.00 41.02 375 ALA C O 1
ATOM 10765 N N . ASP C 1 396 ? 241.108 36.891 -16.936 1.00 41.27 376 ASP C N 1
ATOM 10766 C CA . ASP C 1 396 ? 240.084 36.463 -17.886 1.00 43.27 376 ASP C CA 1
ATOM 10767 C C . ASP C 1 396 ? 239.546 35.088 -17.474 1.00 42.09 376 ASP C C 1
ATOM 10768 O O . ASP C 1 396 ? 238.340 34.856 -17.537 1.00 40.63 376 ASP C O 1
ATOM 10773 N N . LYS C 1 397 ? 240.461 34.182 -17.104 1.00 41.41 377 LYS C N 1
ATOM 10774 C CA . LYS C 1 397 ? 240.125 32.791 -16.794 1.00 42.01 377 LYS C CA 1
ATOM 10775 C C . LYS C 1 397 ? 239.380 32.731 -15.464 1.00 39.40 377 LYS C C 1
ATOM 10776 O O . LYS C 1 397 ? 238.440 31.981 -15.336 1.00 39.10 377 LYS C O 1
ATOM 10782 N N . ALA C 1 398 ? 239.827 33.534 -14.494 1.00 37.97 378 ALA C N 1
ATOM 10783 C CA . ALA C 1 398 ? 239.169 33.662 -13.196 1.00 36.76 378 ALA C CA 1
ATOM 10784 C C . ALA C 1 398 ? 237.701 34.081 -13.396 1.00 35.69 378 ALA C C 1
ATOM 10785 O O . ALA C 1 398 ? 236.823 33.569 -12.721 1.00 34.76 378 ALA C O 1
ATOM 10787 N N . SER C 1 399 ? 237.449 34.983 -14.352 1.00 34.58 379 SER C N 1
ATOM 10788 C CA . SER C 1 399 ? 236.106 35.487 -14.628 1.00 34.69 379 SER C CA 1
ATOM 10789 C C . SER C 1 399 ? 235.238 34.411 -15.296 1.00 35.63 379 SER C C 1
ATOM 10790 O O . SER C 1 399 ? 234.016 34.383 -15.105 1.00 35.38 379 SER C O 1
ATOM 10793 N N . GLN C 1 400 ? 235.869 33.533 -16.077 1.00 37.53 380 GLN C N 1
ATOM 10794 C CA . GLN C 1 400 ? 235.182 32.405 -16.728 1.00 39.52 380 GLN C CA 1
ATOM 10795 C C . GLN C 1 400 ? 234.796 31.353 -15.681 1.00 39.69 380 GLN C C 1
ATOM 10796 O O . GLN C 1 400 ? 233.734 30.766 -15.773 1.00 39.45 380 GLN C O 1
ATOM 10802 N N . GLU C 1 401 ? 235.667 31.151 -14.689 1.00 40.86 381 GLU C N 1
ATOM 10803 C CA . GLU C 1 401 ? 235.447 30.211 -13.590 1.00 42.70 381 GLU C CA 1
ATOM 10804 C C . GLU C 1 401 ? 234.341 30.731 -12.657 1.00 41.43 381 GLU C C 1
ATOM 10805 O O . GLU C 1 401 ? 233.575 29.943 -12.114 1.00 42.59 381 GLU C O 1
ATOM 10811 N N . LEU C 1 402 ? 234.260 32.053 -12.470 1.00 38.82 382 LEU C N 1
ATOM 10812 C CA . LEU C 1 402 ? 233.200 32.654 -11.657 1.00 37.70 382 LEU C CA 1
ATOM 10813 C C . LEU C 1 402 ? 231.833 32.437 -12.330 1.00 37.72 382 LEU C C 1
ATOM 10814 O O . LEU C 1 402 ? 230.870 32.098 -11.641 1.00 37.03 382 LEU C O 1
ATOM 10819 N N . ALA C 1 403 ? 231.764 32.599 -13.659 1.00 37.44 383 ALA C N 1
ATOM 10820 C CA . ALA C 1 403 ? 230.540 32.318 -14.442 1.00 38.55 383 ALA C CA 1
ATOM 10821 C C . ALA C 1 403 ? 230.148 30.837 -14.351 1.00 39.82 383 ALA C C 1
ATOM 10822 O O . ALA C 1 403 ? 228.968 30.508 -14.311 1.00 39.52 383 ALA C O 1
ATOM 10824 N N . ARG C 1 404 ? 231.141 29.942 -14.323 1.00 41.28 384 ARG C N 1
ATOM 10825 C CA . ARG C 1 404 ? 230.883 28.490 -14.309 1.00 43.09 384 ARG C CA 1
ATOM 10826 C C . ARG C 1 404 ? 230.216 28.083 -12.983 1.00 42.53 384 ARG C C 1
ATOM 10827 O O . ARG C 1 404 ? 229.409 27.155 -12.959 1.00 44.06 384 ARG C O 1
ATOM 10835 N N . ILE C 1 405 ? 230.571 28.788 -11.900 1.00 40.59 385 ILE C N 1
ATOM 10836 C CA . ILE C 1 405 ? 230.156 28.487 -10.532 1.00 39.23 385 ILE C CA 1
ATOM 10837 C C . ILE C 1 405 ? 228.851 29.228 -10.200 1.00 38.51 385 ILE C C 1
ATOM 10838 O O . ILE C 1 405 ? 227.955 28.636 -9.584 1.00 39.22 385 ILE C O 1
ATOM 10843 N N . TYR C 1 406 ? 228.780 30.519 -10.568 1.00 36.41 386 TYR C N 1
ATOM 10844 C CA . TYR C 1 406 ? 227.763 31.456 -10.081 1.00 35.46 386 TYR C CA 1
ATOM 10845 C C . TYR C 1 406 ? 226.807 31.886 -11.206 1.00 36.01 386 TYR C C 1
ATOM 10846 O O . TYR C 1 406 ? 225.767 32.486 -10.923 1.00 36.05 386 TYR C O 1
ATOM 10855 N N . GLY C 1 407 ? 227.151 31.592 -12.467 1.00 37.12 387 GLY C N 1
ATOM 10856 C CA . GLY C 1 407 ? 226.363 32.009 -13.644 1.00 37.45 387 GLY C CA 1
ATOM 10857 C C . GLY C 1 407 ? 226.761 33.388 -14.153 1.00 37.74 387 GLY C C 1
ATOM 10858 O O . GLY C 1 407 ? 227.416 34.164 -13.459 1.00 38.83 387 GLY C O 1
ATOM 10859 N N . GLU C 1 408 ? 226.349 33.693 -15.384 1.00 38.48 388 GLU C N 1
ATOM 10860 C CA . GLU C 1 408 ? 226.579 34.971 -16.013 1.00 38.95 388 GLU C CA 1
ATOM 10861 C C . GLU C 1 408 ? 225.535 35.974 -15.535 1.00 39.16 388 GLU C C 1
ATOM 10862 O O . GLU C 1 408 ? 224.368 35.635 -15.387 1.00 38.93 388 GLU C O 1
ATOM 10868 N N . PRO C 1 409 ? 225.906 37.254 -15.305 1.00 40.47 389 PRO C N 1
ATOM 10869 C CA . PRO C 1 409 ? 224.910 38.302 -15.095 1.00 41.56 389 PRO C CA 1
ATOM 10870 C C . PRO C 1 409 ? 224.183 38.570 -16.421 1.00 44.43 389 PRO C C 1
ATOM 10871 O O . PRO C 1 409 ? 224.617 38.063 -17.464 1.00 44.41 389 PRO C O 1
ATOM 10875 N N . GLU C 1 410 ? 223.111 39.370 -16.365 1.00 47.74 390 GLU C N 1
ATOM 10876 C CA . GLU C 1 410 ? 222.167 39.533 -17.485 1.00 50.67 390 GLU C CA 1
ATOM 10877 C C . GLU C 1 410 ? 222.906 39.870 -18.787 1.00 50.13 390 GLU C C 1
ATOM 10878 O O . GLU C 1 410 ? 222.676 39.231 -19.823 1.00 49.92 390 GLU C O 1
ATOM 10884 N N . LEU C 1 411 ? 223.799 40.864 -18.729 1.00 48.86 391 LEU C N 1
ATOM 10885 C CA . LEU C 1 411 ? 224.445 41.395 -19.931 1.00 48.79 391 LEU C CA 1
ATOM 10886 C C . LEU C 1 411 ? 225.395 40.365 -20.547 1.00 47.30 391 LEU C C 1
ATOM 10887 O O . LEU C 1 411 ? 225.717 40.460 -21.722 1.00 47.28 391 LEU C O 1
ATOM 10892 N N . LEU C 1 412 ? 225.858 39.403 -19.747 1.00 46.36 392 LEU C N 1
ATOM 10893 C CA . LEU C 1 412 ? 226.886 38.475 -20.189 1.00 46.09 392 LEU C CA 1
ATOM 10894 C C . LEU C 1 412 ? 226.295 37.084 -20.466 1.00 45.98 392 LEU C C 1
ATOM 10895 O O . LEU C 1 412 ? 227.046 36.125 -20.582 1.00 47.40 392 LEU C O 1
ATOM 10900 N N . LYS C 1 413 ? 224.966 36.979 -20.603 1.00 45.78 393 LYS C N 1
ATOM 10901 C CA . LYS C 1 413 ? 224.323 35.728 -21.030 1.00 45.97 393 LYS C CA 1
ATOM 10902 C C . LYS C 1 413 ? 224.906 35.312 -22.383 1.00 45.21 393 LYS C C 1
ATOM 10903 O O . LYS C 1 413 ? 224.767 36.060 -23.356 1.00 45.44 393 LYS C O 1
ATOM 10909 N N . GLY C 1 414 ? 225.576 34.151 -22.415 1.00 43.93 394 GLY C N 1
ATOM 10910 C CA . GLY C 1 414 ? 226.186 33.599 -23.641 1.00 43.94 394 GLY C CA 1
ATOM 10911 C C . GLY C 1 414 ? 227.684 33.851 -23.774 1.00 42.99 394 GLY C C 1
ATOM 10912 O O . GLY C 1 414 ? 228.342 33.145 -24.540 1.00 42.83 394 GLY C O 1
ATOM 10913 N N . TYR C 1 415 ? 228.222 34.839 -23.034 1.00 41.59 395 TYR C N 1
ATOM 10914 C CA . TYR C 1 415 ? 229.617 35.298 -23.173 1.00 40.38 395 TYR C CA 1
ATOM 10915 C C . TYR C 1 415 ? 230.567 34.489 -22.274 1.00 40.22 395 TYR C C 1
ATOM 10916 O O . TYR C 1 415 ? 231.782 34.557 -22.458 1.00 41.46 395 TYR C O 1
ATOM 10925 N N . GLY C 1 416 ? 230.020 33.760 -21.293 1.00 39.65 396 GLY C N 1
ATOM 10926 C CA . GLY C 1 416 ? 230.777 32.795 -20.476 1.00 39.20 396 GLY C CA 1
ATOM 10927 C C . GLY C 1 416 ? 231.811 33.442 -19.559 1.00 38.63 396 GLY C C 1
ATOM 10928 O O . GLY C 1 416 ? 232.851 32.845 -19.291 1.00 38.81 396 GLY C O 1
ATOM 10929 N N . ARG C 1 417 ? 231.528 34.652 -19.059 1.00 37.88 397 ARG C N 1
ATOM 10930 C CA . ARG C 1 417 ? 232.385 35.312 -18.046 1.00 37.07 397 ARG C CA 1
ATOM 10931 C C . ARG C 1 417 ? 231.480 36.085 -17.070 1.00 36.07 397 ARG C C 1
ATOM 10932 O O . ARG C 1 417 ? 230.369 36.486 -17.421 1.00 36.92 397 ARG C O 1
ATOM 10940 N N . ARG C 1 418 ? 231.960 36.256 -15.835 1.00 34.26 398 ARG C N 1
ATOM 10941 C CA . ARG C 1 418 ? 231.155 36.754 -14.714 1.00 33.28 398 ARG C CA 1
ATOM 10942 C C . ARG C 1 418 ? 231.082 38.284 -14.740 1.00 31.83 398 ARG C C 1
ATOM 10943 O O . ARG C 1 418 ? 230.110 38.859 -14.228 1.00 30.83 398 ARG C O 1
ATOM 10951 N N . ASN C 1 419 ? 232.110 38.921 -15.327 1.00 31.03 399 ASN C N 1
ATOM 10952 C CA . ASN C 1 419 ? 232.405 40.360 -15.150 1.00 29.68 399 ASN C CA 1
ATOM 10953 C C . ASN C 1 419 ? 232.699 40.987 -16.513 1.00 30.15 399 ASN C C 1
ATOM 10954 O O . ASN C 1 419 ? 233.467 40.417 -17.280 1.00 30.75 399 ASN C O 1
ATOM 10959 N N . THR C 1 420 ? 232.122 42.165 -16.793 1.00 30.28 400 THR C N 1
ATOM 10960 C CA . THR C 1 420 ? 232.330 42.827 -18.090 1.00 30.96 400 THR C CA 1
ATOM 10961 C C . THR C 1 420 ? 233.785 43.274 -18.221 1.00 31.43 400 THR C C 1
ATOM 10962 O O . THR C 1 420 ? 234.331 43.302 -19.322 1.00 32.93 400 THR C O 1
ATOM 10966 N N . THR C 1 421 ? 234.386 43.664 -17.096 1.00 31.85 401 THR C N 1
ATOM 10967 C CA . THR C 1 421 ? 235.788 44.040 -17.049 1.00 32.06 401 THR C CA 1
ATOM 10968 C C . THR C 1 421 ? 236.423 43.435 -15.798 1.00 32.29 401 THR C C 1
ATOM 10969 O O . THR C 1 421 ? 235.735 43.184 -14.805 1.00 31.86 401 THR C O 1
ATOM 10973 N N . THR C 1 422 ? 237.739 43.223 -15.875 1.00 32.46 402 THR C N 1
ATOM 10974 C CA . THR C 1 422 ? 238.518 42.660 -14.793 1.00 32.44 402 THR C CA 1
ATOM 10975 C C . THR C 1 422 ? 239.642 43.601 -14.336 1.00 31.84 402 THR C C 1
ATOM 10976 O O . THR C 1 422 ? 240.109 43.459 -13.209 1.00 31.92 402 THR C O 1
ATOM 10980 N N . MET C 1 423 ? 240.095 44.527 -15.191 1.00 31.32 403 MET C N 1
ATOM 10981 C CA . MET C 1 423 ? 241.369 45.200 -14.948 1.00 31.19 403 MET C CA 1
ATOM 10982 C C . MET C 1 423 ? 241.275 46.716 -15.156 1.00 30.73 403 MET C C 1
ATOM 10983 O O . MET C 1 423 ? 240.657 47.196 -16.111 1.00 30.40 403 MET C O 1
ATOM 10988 N N . ALA C 1 424 ? 241.932 47.440 -14.237 1.00 30.45 404 ALA C N 1
ATOM 10989 C CA . ALA C 1 424 ? 242.125 48.896 -14.273 1.00 30.44 404 ALA C CA 1
ATOM 10990 C C . ALA C 1 424 ? 243.257 49.300 -13.306 1.00 30.59 404 ALA C C 1
ATOM 10991 O O . ALA C 1 424 ? 243.319 48.864 -12.150 1.00 30.56 404 ALA C O 1
ATOM 10993 N N . ILE C 1 425 ? 244.146 50.170 -13.783 1.00 30.65 405 ILE C N 1
ATOM 10994 C CA . ILE C 1 425 ? 245.303 50.601 -13.027 1.00 30.34 405 ILE C CA 1
ATOM 10995 C C . ILE C 1 425 ? 245.018 51.983 -12.447 1.00 29.79 405 ILE C C 1
ATOM 10996 O O . ILE C 1 425 ? 245.031 52.973 -13.156 1.00 29.24 405 ILE C O 1
ATOM 11001 N N . ALA C 1 426 ? 244.750 52.001 -11.142 1.00 29.92 406 ALA C N 1
ATOM 11002 C CA . ALA C 1 426 ? 244.490 53.195 -10.387 1.00 30.47 406 ALA C CA 1
ATOM 11003 C C . ALA C 1 426 ? 245.815 53.885 -10.063 1.00 31.09 406 ALA C C 1
ATOM 11004 O O . ALA C 1 426 ? 246.882 53.323 -10.298 1.00 29.81 406 ALA C O 1
ATOM 11006 N N . PRO C 1 427 ? 245.789 55.117 -9.505 1.00 32.47 407 PRO C N 1
ATOM 11007 C CA . PRO C 1 427 ? 247.009 55.776 -9.039 1.00 33.56 407 PRO C CA 1
ATOM 11008 C C . PRO C 1 427 ? 247.695 55.028 -7.879 1.00 34.49 407 PRO C C 1
ATOM 11009 O O . PRO C 1 427 ? 248.933 54.971 -7.851 1.00 35.24 407 PRO C O 1
ATOM 11013 N N . THR C 1 428 ? 246.883 54.478 -6.959 1.00 34.33 408 THR C N 1
ATOM 11014 C CA . THR C 1 428 ? 247.295 53.647 -5.803 1.00 34.79 408 THR C CA 1
ATOM 11015 C C . THR C 1 428 ? 248.249 54.401 -4.875 1.00 35.63 408 THR C C 1
ATOM 11016 O O . THR C 1 428 ? 249.154 53.801 -4.313 1.00 36.71 408 THR C O 1
ATOM 11020 N N . THR C 1 429 ? 247.999 55.694 -4.672 1.00 36.61 409 THR C N 1
ATOM 11021 C CA . THR C 1 429 ? 248.832 56.533 -3.827 1.00 37.81 409 THR C CA 1
ATOM 11022 C C . THR C 1 429 ? 248.928 55.965 -2.400 1.00 38.49 409 THR C C 1
ATOM 11023 O O . THR C 1 429 ? 250.029 55.730 -1.894 1.00 38.77 409 THR C O 1
ATOM 11027 N N . SER C 1 430 ? 247.781 55.733 -1.757 1.00 39.15 410 SER C N 1
ATOM 11028 C CA . SER C 1 430 ? 247.751 55.306 -0.351 1.00 39.95 410 SER C CA 1
ATOM 11029 C C . SER C 1 430 ? 248.139 53.829 -0.202 1.00 40.08 410 SER C C 1
ATOM 11030 O O . SER C 1 430 ? 248.803 53.451 0.771 1.00 40.01 410 SER C O 1
ATOM 11033 N N . SER C 1 431 ? 247.702 53.000 -1.156 1.00 39.03 411 SER C N 1
ATOM 11034 C CA . SER C 1 431 ? 247.910 51.570 -1.091 1.00 37.89 411 SER C CA 1
ATOM 11035 C C . SER C 1 431 ? 249.411 51.248 -1.158 1.00 37.53 411 SER C C 1
ATOM 11036 O O . SER C 1 431 ? 249.880 50.394 -0.424 1.00 38.16 411 SER C O 1
ATOM 11039 N N . SER C 1 432 ? 250.164 51.939 -2.024 1.00 36.78 412 SER C N 1
ATOM 11040 C CA . SER C 1 432 ? 251.600 51.659 -2.176 1.00 37.85 412 SER C CA 1
ATOM 11041 C C . SER C 1 432 ? 252.420 52.328 -1.058 1.00 37.99 412 SER C C 1
ATOM 11042 O O . SER C 1 432 ? 253.515 51.866 -0.750 1.00 38.71 412 SER C O 1
ATOM 11045 N N . ALA C 1 433 ? 251.884 53.387 -0.444 1.00 37.59 413 ALA C N 1
ATOM 11046 C CA . ALA C 1 433 ? 252.456 53.971 0.780 1.00 38.01 413 ALA C CA 1
ATOM 11047 C C . ALA C 1 433 ? 252.431 52.940 1.924 1.00 38.37 413 ALA C C 1
ATOM 11048 O O . ALA C 1 433 ? 253.402 52.803 2.666 1.00 39.09 413 ALA C O 1
ATOM 11050 N N . ILE C 1 434 ? 251.301 52.239 2.063 1.00 38.18 414 ILE C N 1
ATOM 11051 C CA . ILE C 1 434 ? 251.088 51.214 3.080 1.00 39.06 414 ILE C CA 1
ATOM 11052 C C . ILE C 1 434 ? 252.073 50.052 2.877 1.00 39.44 414 ILE C C 1
ATOM 11053 O O . ILE C 1 434 ? 252.580 49.512 3.854 1.00 39.98 414 ILE C O 1
ATOM 11058 N N . LEU C 1 435 ? 252.316 49.648 1.624 1.00 39.92 415 LEU C N 1
ATOM 11059 C CA . LEU C 1 435 ? 253.167 48.469 1.336 1.00 41.36 415 LEU C CA 1
ATOM 11060 C C . LEU C 1 435 ? 254.620 48.903 1.125 1.00 42.19 415 LEU C C 1
ATOM 11061 O O . LEU C 1 435 ? 255.176 48.749 0.027 1.00 43.90 415 LEU C O 1
ATOM 11066 N N . GLY C 1 436 ? 255.231 49.418 2.191 1.00 43.07 416 GLY C N 1
ATOM 11067 C CA . GLY C 1 436 ? 256.654 49.733 2.216 1.00 44.21 416 GLY C CA 1
ATOM 11068 C C . GLY C 1 436 ? 257.027 50.832 1.240 1.00 43.21 416 GLY C C 1
ATOM 11069 O O . GLY C 1 436 ? 258.085 50.795 0.671 1.00 44.59 416 GLY C O 1
ATOM 11070 N N . GLN C 1 437 ? 256.136 51.807 1.067 1.00 43.90 417 GLN C N 1
ATOM 11071 C CA . GLN C 1 437 ? 256.341 52.971 0.204 1.00 44.60 417 GLN C CA 1
ATOM 11072 C C . GLN C 1 437 ? 256.936 52.535 -1.145 1.00 41.11 417 GLN C C 1
ATOM 11073 O O . GLN C 1 437 ? 257.896 53.104 -1.651 1.00 40.38 417 GLN C O 1
ATOM 11079 N N . THR C 1 438 ? 256.320 51.517 -1.741 1.00 38.71 418 THR C N 1
ATOM 11080 C CA . THR C 1 438 ? 256.689 51.048 -3.058 1.00 37.33 418 THR C CA 1
ATOM 11081 C C . THR C 1 438 ? 256.159 52.053 -4.091 1.00 35.00 418 THR C C 1
ATOM 11082 O O . THR C 1 438 ? 255.457 52.994 -3.735 1.00 35.11 418 THR C O 1
ATOM 11086 N N . SER C 1 439 ? 256.516 51.855 -5.363 1.00 32.54 419 SER C N 1
ATOM 11087 C CA . SER C 1 439 ? 256.181 52.815 -6.414 1.00 31.55 419 SER C CA 1
ATOM 11088 C C . SER C 1 439 ? 254.680 52.780 -6.702 1.00 30.59 419 SER C C 1
ATOM 11089 O O . SER C 1 439 ? 254.060 51.725 -6.638 1.00 30.10 419 SER C O 1
ATOM 11092 N N . PRO C 1 440 ? 254.042 53.925 -7.036 1.00 30.21 420 PRO C N 1
ATOM 11093 C CA . PRO C 1 440 ? 252.605 53.956 -7.302 1.00 29.35 420 PRO C CA 1
ATOM 11094 C C . PRO C 1 440 ? 252.238 53.481 -8.718 1.00 28.21 420 PRO C C 1
ATOM 11095 O O . PRO C 1 440 ? 252.950 53.785 -9.686 1.00 27.95 420 PRO C O 1
ATOM 11099 N N . GLY C 1 441 ? 251.118 52.755 -8.810 1.00 27.35 421 GLY C N 1
ATOM 11100 C CA . GLY C 1 441 ? 250.608 52.194 -10.051 1.00 27.27 421 GLY C CA 1
ATOM 11101 C C . GLY C 1 441 ? 251.740 51.875 -11.002 1.00 27.50 421 GLY C C 1
ATOM 11102 O O . GLY C 1 441 ? 252.663 51.168 -10.631 1.00 27.52 421 GLY C O 1
ATOM 11103 N N . ILE C 1 442 ? 251.697 52.462 -12.204 1.00 28.25 422 ILE C N 1
ATOM 11104 C CA . ILE C 1 442 ? 252.718 52.218 -13.212 1.00 28.93 422 ILE C CA 1
ATOM 11105 C C . ILE C 1 442 ? 253.565 53.483 -13.406 1.00 29.91 422 ILE C C 1
ATOM 11106 O O . ILE C 1 442 ? 254.292 53.604 -14.380 1.00 31.23 422 ILE C O 1
ATOM 11111 N N . GLU C 1 443 ? 253.507 54.390 -12.435 1.00 30.58 423 GLU C N 1
ATOM 11112 C CA . GLU C 1 443 ? 254.201 55.665 -12.497 1.00 32.28 423 GLU C CA 1
ATOM 11113 C C . GLU C 1 443 ? 255.620 55.509 -11.946 1.00 32.96 423 GLU C C 1
ATOM 11114 O O . GLU C 1 443 ? 255.831 54.806 -10.959 1.00 34.14 423 GLU C O 1
ATOM 11120 N N . PRO C 1 444 ? 256.648 56.143 -12.554 1.00 33.72 424 PRO C N 1
ATOM 11121 C CA . PRO C 1 444 ? 257.987 56.157 -11.962 1.00 33.77 424 PRO C CA 1
ATOM 11122 C C . PRO C 1 444 ? 257.984 56.992 -10.673 1.00 33.59 424 PRO C C 1
ATOM 11123 O O . PRO C 1 444 ? 257.193 57.903 -10.557 1.00 35.00 424 PRO C O 1
ATOM 11127 N N . PHE C 1 445 ? 258.850 56.646 -9.716 1.00 33.06 425 PHE C N 1
ATOM 11128 C CA . PHE C 1 445 ? 259.176 57.504 -8.569 1.00 32.38 425 PHE C CA 1
ATOM 11129 C C . PHE C 1 445 ? 259.521 58.922 -9.041 1.00 33.86 425 PHE C C 1
ATOM 11130 O O . PHE C 1 445 ? 260.206 59.099 -10.048 1.00 34.00 425 PHE C O 1
ATOM 11138 N N . SER C 1 446 ? 259.080 59.918 -8.272 1.00 35.79 426 SER C N 1
ATOM 11139 C CA . SER C 1 446 ? 259.286 61.313 -8.618 1.00 38.47 426 SER C CA 1
ATOM 11140 C C . SER C 1 446 ? 260.674 61.794 -8.178 1.00 41.31 426 SER C C 1
ATOM 11141 O O . SER C 1 446 ? 261.203 62.741 -8.762 1.00 44.78 426 SER C O 1
ATOM 11144 N N . SER C 1 447 ? 261.241 61.156 -7.146 1.00 43.23 427 SER C N 1
ATOM 11145 C CA . SER C 1 447 ? 262.581 61.458 -6.637 1.00 44.64 427 SER C CA 1
ATOM 11146 C C . SER C 1 447 ? 263.107 60.260 -5.827 1.00 44.24 427 SER C C 1
ATOM 11147 O O . SER C 1 447 ? 262.333 59.405 -5.407 1.00 43.04 427 SER C O 1
ATOM 11150 N N . ASN C 1 448 ? 264.430 60.210 -5.631 1.00 44.11 428 ASN C N 1
ATOM 11151 C CA . ASN C 1 448 ? 265.109 59.125 -4.910 1.00 43.98 428 ASN C CA 1
ATOM 11152 C C . ASN C 1 448 ? 265.228 59.470 -3.420 1.00 45.85 428 ASN C C 1
ATOM 11153 O O . ASN C 1 448 ? 265.585 58.604 -2.612 1.00 44.02 428 ASN C O 1
ATOM 11158 N N . TYR C 1 449 ? 264.919 60.730 -3.085 1.00 49.20 429 TYR C N 1
ATOM 11159 C CA . TYR C 1 449 ? 265.044 61.300 -1.749 1.00 53.23 429 TYR C CA 1
ATOM 11160 C C . TYR C 1 449 ? 264.081 62.492 -1.644 1.00 58.08 429 TYR C C 1
ATOM 11161 O O . TYR C 1 449 ? 264.123 63.395 -2.485 1.00 59.02 429 TYR C O 1
ATOM 11170 N N . TYR C 1 450 ? 263.193 62.474 -0.640 1.00 62.42 430 TYR C N 1
ATOM 11171 C CA . TYR C 1 450 ? 262.108 63.468 -0.535 1.00 65.60 430 TYR C CA 1
ATOM 11172 C C . TYR C 1 450 ? 261.500 63.450 0.872 1.00 66.14 430 TYR C C 1
ATOM 11173 O O . TYR C 1 450 ? 261.378 62.394 1.485 1.00 66.71 430 TYR C O 1
ATOM 11182 N N . MET C 1 460 ? 262.211 62.253 5.739 1.00 70.79 440 MET C N 1
ATOM 11183 C CA . MET C 1 460 ? 262.688 62.108 4.360 1.00 70.93 440 MET C CA 1
ATOM 11184 C C . MET C 1 460 ? 262.875 60.616 4.027 1.00 68.25 440 MET C C 1
ATOM 11185 O O . MET C 1 460 ? 263.661 59.919 4.683 1.00 66.81 440 MET C O 1
ATOM 11190 N N . ARG C 1 461 ? 262.149 60.142 3.001 1.00 64.22 441 ARG C N 1
ATOM 11191 C CA . ARG C 1 461 ? 262.206 58.753 2.504 1.00 60.39 441 ARG C CA 1
ATOM 11192 C C . ARG C 1 461 ? 263.335 58.618 1.467 1.00 54.81 441 ARG C C 1
ATOM 11193 O O . ARG C 1 461 ? 263.532 59.490 0.614 1.00 54.90 441 ARG C O 1
ATOM 11201 N N . LYS C 1 462 ? 264.073 57.507 1.552 1.00 49.49 442 LYS C N 1
ATOM 11202 C CA . LYS C 1 462 ? 265.114 57.150 0.602 1.00 45.91 442 LYS C CA 1
ATOM 11203 C C . LYS C 1 462 ? 264.645 55.975 -0.260 1.00 42.22 442 LYS C C 1
ATOM 11204 O O . LYS C 1 462 ? 264.098 54.998 0.244 1.00 40.78 442 LYS C O 1
ATOM 11210 N N . ASN C 1 463 ? 264.909 56.065 -1.563 1.00 39.37 443 ASN C N 1
ATOM 11211 C CA . ASN C 1 463 ? 264.640 54.972 -2.482 1.00 37.65 443 ASN C CA 1
ATOM 11212 C C . ASN C 1 463 ? 265.348 53.717 -1.955 1.00 37.06 443 ASN C C 1
ATOM 11213 O O . ASN C 1 463 ? 266.539 53.733 -1.694 1.00 37.54 443 ASN C O 1
ATOM 11218 N N . LYS C 1 464 ? 264.587 52.635 -1.804 1.00 36.19 444 LYS C N 1
ATOM 11219 C CA . LYS C 1 464 ? 265.037 51.447 -1.108 1.00 36.42 444 LYS C CA 1
ATOM 11220 C C . LYS C 1 464 ? 266.188 50.770 -1.859 1.00 35.63 444 LYS C C 1
ATOM 11221 O O . LYS C 1 464 ? 267.115 50.300 -1.223 1.00 36.46 444 LYS C O 1
ATOM 11227 N N . TYR C 1 465 ? 266.105 50.694 -3.194 1.00 34.82 445 TYR C N 1
ATOM 11228 C CA . TYR C 1 465 ? 267.037 49.879 -3.990 1.00 34.18 445 TYR C CA 1
ATOM 11229 C C . TYR C 1 465 ? 268.307 50.672 -4.303 1.00 34.37 445 TYR C C 1
ATOM 11230 O O . TYR C 1 465 ? 269.358 50.078 -4.524 1.00 33.80 445 TYR C O 1
ATOM 11239 N N . LEU C 1 466 ? 268.197 52.002 -4.301 1.00 35.22 446 LEU C N 1
ATOM 11240 C CA . LEU C 1 466 ? 269.357 52.876 -4.397 1.00 37.00 446 LEU C CA 1
ATOM 11241 C C . LEU C 1 466 ? 270.176 52.775 -3.104 1.00 37.88 446 LEU C C 1
ATOM 11242 O O . LEU C 1 466 ? 271.393 52.704 -3.152 1.00 38.39 446 LEU C O 1
ATOM 11247 N N . LYS C 1 467 ? 269.494 52.767 -1.957 1.00 38.53 447 LYS C N 1
ATOM 11248 C CA . LYS C 1 467 ? 270.154 52.663 -0.658 1.00 40.26 447 LYS C CA 1
ATOM 11249 C C . LYS C 1 467 ? 271.001 51.390 -0.601 1.00 40.12 447 LYS C C 1
ATOM 11250 O O . LYS C 1 467 ? 272.140 51.435 -0.145 1.00 40.78 447 LYS C O 1
ATOM 11256 N N . LYS C 1 468 ? 270.436 50.274 -1.074 1.00 39.55 448 LYS C N 1
ATOM 11257 C CA . LYS C 1 468 ? 271.111 48.979 -1.040 1.00 40.87 448 LYS C CA 1
ATOM 11258 C C . LYS C 1 468 ? 272.346 48.982 -1.952 1.00 39.13 448 LYS C C 1
ATOM 11259 O O . LYS C 1 468 ? 273.319 48.302 -1.657 1.00 38.46 448 LYS C O 1
ATOM 11265 N N . LEU C 1 469 ? 272.279 49.722 -3.062 1.00 37.98 449 LEU C N 1
ATOM 11266 C CA . LEU C 1 469 ? 273.375 49.808 -4.018 1.00 38.53 449 LEU C CA 1
ATOM 11267 C C . LEU C 1 469 ? 274.508 50.664 -3.439 1.00 38.46 449 LEU C C 1
ATOM 11268 O O . LEU C 1 469 ? 275.683 50.320 -3.584 1.00 37.85 449 LEU C O 1
ATOM 11273 N N . LEU C 1 470 ? 274.129 51.791 -2.827 1.00 38.44 450 LEU C N 1
ATOM 11274 C CA . LEU C 1 470 ? 275.050 52.703 -2.181 1.00 39.73 450 LEU C CA 1
ATOM 11275 C C . LEU C 1 470 ? 275.763 51.986 -1.027 1.00 41.56 450 LEU C C 1
ATOM 11276 O O . LEU C 1 470 ? 276.964 52.176 -0.843 1.00 41.02 450 LEU C O 1
ATOM 11281 N N . GLU C 1 471 ? 275.021 51.165 -0.269 1.00 43.57 451 GLU C N 1
ATOM 11282 C CA . GLU C 1 471 ? 275.580 50.415 0.869 1.00 45.57 451 GLU C CA 1
ATOM 11283 C C . GLU C 1 471 ? 276.680 49.467 0.374 1.00 46.01 451 GLU C C 1
ATOM 11284 O O . GLU C 1 471 ? 277.780 49.485 0.919 1.00 47.60 451 GLU C O 1
ATOM 11290 N N . GLU C 1 472 ? 276.396 48.673 -0.667 1.00 45.90 452 GLU C N 1
ATOM 11291 C CA . GLU C 1 472 ? 277.373 47.731 -1.219 1.00 47.74 452 GLU C CA 1
ATOM 11292 C C . GLU C 1 472 ? 278.671 48.454 -1.592 1.00 47.89 452 GLU C C 1
ATOM 11293 O O . GLU C 1 472 ? 279.719 47.854 -1.534 1.00 48.62 452 GLU C O 1
ATOM 11299 N N . LYS C 1 473 ? 278.563 49.721 -2.018 1.00 48.64 453 LYS C N 1
ATOM 11300 C CA . LYS C 1 473 ? 279.687 50.527 -2.501 1.00 49.19 453 LYS C CA 1
ATOM 11301 C C . LYS C 1 473 ? 280.297 51.361 -1.366 1.00 49.10 453 LYS C C 1
ATOM 11302 O O . LYS C 1 473 ? 281.329 51.986 -1.555 1.00 50.88 453 LYS C O 1
ATOM 11308 N N . GLY C 1 474 ? 279.631 51.400 -0.211 1.00 48.45 454 GLY C N 1
ATOM 11309 C CA . GLY C 1 474 ? 280.100 52.131 0.963 1.00 48.26 454 GLY C CA 1
ATOM 11310 C C . GLY C 1 474 ? 279.821 53.626 0.876 1.00 46.72 454 GLY C C 1
ATOM 11311 O O . GLY C 1 474 ? 280.559 54.414 1.457 1.00 46.21 454 GLY C O 1
ATOM 11312 N N . LEU C 1 475 ? 278.733 53.999 0.188 1.00 45.59 455 LEU C N 1
ATOM 11313 C CA . LEU C 1 475 ? 278.420 55.399 -0.142 1.00 46.29 455 LEU C CA 1
ATOM 11314 C C . LEU C 1 475 ? 277.085 55.841 0.475 1.00 45.92 455 LEU C C 1
ATOM 11315 O O . LEU C 1 475 ? 276.592 56.919 0.140 1.00 45.72 455 LEU C O 1
ATOM 11320 N N . ASP C 1 476 ? 276.523 55.041 1.389 1.00 46.13 456 ASP C N 1
ATOM 11321 C CA . ASP C 1 476 ? 275.279 55.384 2.080 1.00 46.87 456 ASP C CA 1
ATOM 11322 C C . ASP C 1 476 ? 275.636 56.330 3.235 1.00 47.58 456 ASP C C 1
ATOM 11323 O O . ASP C 1 476 ? 275.492 55.978 4.403 1.00 47.55 456 ASP C O 1
ATOM 11328 N N . ASN C 1 477 ? 276.101 57.535 2.879 1.00 49.21 457 ASN C N 1
ATOM 11329 C CA . ASN C 1 477 ? 276.617 58.527 3.840 1.00 51.89 457 ASN C CA 1
ATOM 11330 C C . ASN C 1 477 ? 275.930 59.879 3.617 1.00 53.51 457 ASN C C 1
ATOM 11331 O O . ASN C 1 477 ? 275.377 60.136 2.553 1.00 54.13 457 ASN C O 1
ATOM 11336 N N . GLU C 1 478 ? 276.018 60.740 4.637 1.00 57.04 458 GLU C N 1
ATOM 11337 C CA . GLU C 1 478 ? 275.307 62.011 4.707 1.00 59.36 458 GLU C CA 1
ATOM 11338 C C . GLU C 1 478 ? 275.668 62.891 3.502 1.00 58.81 458 GLU C C 1
ATOM 11339 O O . GLU C 1 478 ? 274.815 63.612 3.000 1.00 60.48 458 GLU C O 1
ATOM 11345 N N . GLU C 1 479 ? 276.919 62.810 3.035 1.00 57.98 459 GLU C N 1
ATOM 11346 C CA . GLU C 1 479 ? 277.420 63.657 1.943 1.00 58.80 459 GLU C CA 1
ATOM 11347 C C . GLU C 1 479 ? 276.754 63.286 0.606 1.00 56.55 459 GLU C C 1
ATOM 11348 O O . GLU C 1 479 ? 276.320 64.156 -0.139 1.00 55.96 459 GLU C O 1
ATOM 11354 N N . VAL C 1 480 ? 276.700 61.989 0.297 1.00 54.75 460 VAL C N 1
ATOM 11355 C CA . VAL C 1 480 ? 276.103 61.504 -0.936 1.00 53.28 460 VAL C CA 1
ATOM 11356 C C . VAL C 1 480 ? 274.618 61.893 -0.969 1.00 53.65 460 VAL C C 1
ATOM 11357 O O . VAL C 1 480 ? 274.130 62.326 -2.011 1.00 53.26 460 VAL C O 1
ATOM 11361 N N . TRP C 1 481 ? 273.917 61.757 0.165 1.00 54.35 461 TRP C N 1
ATOM 11362 C CA . TRP C 1 481 ? 272.465 62.006 0.222 1.00 54.72 461 TRP C CA 1
ATOM 11363 C C . TRP C 1 481 ? 272.158 63.505 0.146 1.00 56.40 461 TRP C C 1
ATOM 11364 O O . TRP C 1 481 ? 271.156 63.889 -0.459 1.00 56.66 461 TRP C O 1
ATOM 11375 N N . ARG C 1 482 ? 273.024 64.334 0.742 1.00 58.24 462 ARG C N 1
ATOM 11376 C CA . ARG C 1 482 ? 272.879 65.790 0.694 1.00 59.86 462 ARG C CA 1
ATOM 11377 C C . ARG C 1 482 ? 273.021 66.256 -0.764 1.00 57.61 462 ARG C C 1
ATOM 11378 O O . ARG C 1 482 ? 272.276 67.126 -1.203 1.00 57.11 462 ARG C O 1
ATOM 11386 N N . GLY C 1 483 ? 273.963 65.649 -1.498 1.00 55.68 463 GLY C N 1
ATOM 11387 C CA . GLY C 1 483 ? 274.192 65.911 -2.921 1.00 55.01 463 GLY C CA 1
ATOM 11388 C C . GLY C 1 483 ? 272.999 65.536 -3.794 1.00 54.81 463 GLY C C 1
ATOM 11389 O O . GLY C 1 483 ? 272.772 66.164 -4.826 1.00 54.00 463 GLY C O 1
ATOM 11390 N N . ILE C 1 484 ? 272.256 64.496 -3.391 1.00 54.00 464 ILE C N 1
ATOM 11391 C CA . ILE C 1 484 ? 271.044 64.054 -4.084 1.00 53.95 464 ILE C CA 1
ATOM 11392 C C . ILE C 1 484 ? 269.901 65.036 -3.781 1.00 55.52 464 ILE C C 1
ATOM 11393 O O . ILE C 1 484 ? 269.110 65.354 -4.660 1.00 52.23 464 ILE C O 1
ATOM 11398 N N . MET C 1 485 ? 269.832 65.500 -2.528 1.00 59.53 465 MET C N 1
ATOM 11399 C CA . MET C 1 485 ? 268.803 66.418 -2.060 1.00 62.42 465 MET C CA 1
ATOM 11400 C C . MET C 1 485 ? 268.967 67.794 -2.719 1.00 63.33 465 MET C C 1
ATOM 11401 O O . MET C 1 485 ? 267.975 68.454 -3.031 1.00 64.61 465 MET C O 1
ATOM 11406 N N . LEU C 1 486 ? 270.217 68.219 -2.928 1.00 63.59 466 LEU C N 1
ATOM 11407 C CA . LEU C 1 486 ? 270.512 69.488 -3.606 1.00 64.70 466 LEU C CA 1
ATOM 11408 C C . LEU C 1 486 ? 270.253 69.361 -5.114 1.00 62.82 466 LEU C C 1
ATOM 11409 O O . LEU C 1 486 ? 270.002 70.363 -5.773 1.00 63.30 466 LEU C O 1
ATOM 11414 N N . ASN C 1 487 ? 270.335 68.136 -5.647 1.00 60.75 467 ASN C N 1
ATOM 11415 C CA . ASN C 1 487 ? 270.214 67.881 -7.085 1.00 59.85 467 ASN C CA 1
ATOM 11416 C C . ASN C 1 487 ? 268.810 67.340 -7.413 1.00 56.38 467 ASN C C 1
ATOM 11417 O O . ASN C 1 487 ? 268.602 66.747 -8.467 1.00 55.95 467 ASN C O 1
ATOM 11422 N N . GLY C 1 488 ? 267.851 67.548 -6.502 1.00 53.75 468 GLY C N 1
ATOM 11423 C CA . GLY C 1 488 ? 266.423 67.404 -6.785 1.00 51.42 468 GLY C CA 1
ATOM 11424 C C . GLY C 1 488 ? 265.907 65.984 -6.608 1.00 49.71 468 GLY C C 1
ATOM 11425 O O . GLY C 1 488 ? 264.764 65.690 -6.981 1.00 48.90 468 GLY C O 1
ATOM 11426 N N . GLY C 1 489 ? 266.736 65.112 -6.020 1.00 47.74 469 GLY C N 1
ATOM 11427 C CA . GLY C 1 489 ? 266.431 63.686 -5.839 1.00 45.07 469 GLY C CA 1
ATOM 11428 C C . GLY C 1 489 ? 267.096 62.799 -6.885 1.00 42.07 469 GLY C C 1
ATOM 11429 O O . GLY C 1 489 ? 266.911 61.586 -6.867 1.00 40.23 469 GLY C O 1
ATOM 11430 N N . SER C 1 490 ? 267.876 63.411 -7.782 1.00 40.44 470 SER C N 1
ATOM 11431 C CA . SER C 1 490 ? 268.517 62.730 -8.907 1.00 40.23 470 SER C CA 1
ATOM 11432 C C . SER C 1 490 ? 269.849 62.110 -8.453 1.00 39.92 470 SER C C 1
ATOM 11433 O O . SER C 1 490 ? 270.399 62.508 -7.421 1.00 39.72 470 SER C O 1
ATOM 11436 N N . VAL C 1 491 ? 270.373 61.160 -9.243 1.00 39.53 471 VAL C N 1
ATOM 11437 C CA . VAL C 1 491 ? 271.735 60.620 -9.041 1.00 39.66 471 VAL C CA 1
ATOM 11438 C C . VAL C 1 491 ? 272.573 60.780 -10.323 1.00 40.81 471 VAL C C 1
ATOM 11439 O O . VAL C 1 491 ? 273.678 60.238 -10.409 1.00 40.12 471 VAL C O 1
ATOM 11443 N N . GLN C 1 492 ? 272.090 61.562 -11.297 1.00 42.92 472 GLN C N 1
ATOM 11444 C CA . GLN C 1 492 ? 272.756 61.655 -12.619 1.00 44.97 472 GLN C CA 1
ATOM 11445 C C . GLN C 1 492 ? 274.140 62.313 -12.483 1.00 46.18 472 GLN C C 1
ATOM 11446 O O . GLN C 1 492 ? 275.047 61.987 -13.247 1.00 47.48 472 GLN C O 1
ATOM 11452 N N . HIS C 1 493 ? 274.307 63.193 -11.487 1.00 46.56 473 HIS C N 1
ATOM 11453 C CA . HIS C 1 493 ? 275.565 63.928 -11.243 1.00 47.71 473 HIS C CA 1
ATOM 11454 C C . HIS C 1 493 ? 276.672 63.022 -10.671 1.00 48.96 473 HIS C C 1
ATOM 11455 O O . HIS C 1 493 ? 277.843 63.401 -10.713 1.00 49.71 473 HIS C O 1
ATOM 11462 N N . MET C 1 494 ? 276.306 61.855 -10.119 1.00 48.77 474 MET C N 1
ATOM 11463 C CA . MET C 1 494 ? 277.213 61.011 -9.322 1.00 48.45 474 MET C CA 1
ATOM 11464 C C . MET C 1 494 ? 278.211 60.282 -10.230 1.00 48.32 474 MET C C 1
ATOM 11465 O O . MET C 1 494 ? 277.834 59.403 -10.996 1.00 48.46 474 MET C O 1
ATOM 11470 N N . SER C 1 495 ? 279.497 60.617 -10.074 1.00 49.08 475 SER C N 1
ATOM 11471 C CA . SER C 1 495 ? 280.616 59.970 -10.782 1.00 49.29 475 SER C CA 1
ATOM 11472 C C . SER C 1 495 ? 280.845 58.518 -10.318 1.00 48.52 475 SER C C 1
ATOM 11473 O O . SER C 1 495 ? 281.448 57.742 -11.051 1.00 48.60 475 SER C O 1
ATOM 11476 N N . GLN C 1 496 ? 280.391 58.163 -9.104 1.00 47.93 476 GLN C N 1
ATOM 11477 C CA . GLN C 1 496 ? 280.636 56.835 -8.492 1.00 47.44 476 GLN C CA 1
ATOM 11478 C C . GLN C 1 496 ? 279.729 55.746 -9.093 1.00 46.67 476 GLN C C 1
ATOM 11479 O O . GLN C 1 496 ? 280.026 54.556 -8.969 1.00 45.87 476 GLN C O 1
ATOM 11485 N N . LEU C 1 497 ? 278.600 56.144 -9.697 1.00 46.15 477 LEU C N 1
ATOM 11486 C CA . LEU C 1 497 ? 277.675 55.196 -10.330 1.00 45.67 477 LEU C CA 1
ATOM 11487 C C . LEU C 1 497 ? 278.010 55.075 -11.822 1.00 45.69 477 LEU C C 1
ATOM 11488 O O . LEU C 1 497 ? 278.472 56.029 -12.437 1.00 46.51 477 LEU C O 1
ATOM 11493 N N . THR C 1 498 ? 277.774 53.886 -12.386 1.00 45.49 478 THR C N 1
ATOM 11494 C CA . THR C 1 498 ? 277.884 53.664 -13.821 1.00 45.69 478 THR C CA 1
ATOM 11495 C C . THR C 1 498 ? 276.609 54.183 -14.488 1.00 45.65 478 THR C C 1
ATOM 11496 O O . THR C 1 498 ? 275.582 54.297 -13.839 1.00 46.75 478 THR C O 1
ATOM 11500 N N . GLN C 1 499 ? 276.690 54.466 -15.790 1.00 46.58 479 GLN C N 1
ATOM 11501 C CA . GLN C 1 499 ? 275.570 54.994 -16.572 1.00 46.33 479 GLN C CA 1
ATOM 11502 C C . GLN C 1 499 ? 274.360 54.054 -16.469 1.00 45.43 479 GLN C C 1
ATOM 11503 O O . GLN C 1 499 ? 273.225 54.513 -16.372 1.00 43.74 479 GLN C O 1
ATOM 11509 N N . GLN C 1 500 ? 274.622 52.742 -16.491 1.00 46.00 480 GLN C N 1
ATOM 11510 C CA . GLN C 1 500 ? 273.595 51.704 -16.345 1.00 46.32 480 GLN C CA 1
ATOM 11511 C C . GLN C 1 500 ? 272.872 51.867 -14.999 1.00 44.19 480 GLN C C 1
ATOM 11512 O O . GLN C 1 500 ? 271.650 51.806 -14.941 1.00 43.32 480 GLN C O 1
ATOM 11518 N N . GLU C 1 501 ? 273.639 52.095 -13.930 1.00 42.78 481 GLU C N 1
ATOM 11519 C CA . GLU C 1 501 ? 273.092 52.287 -12.595 1.00 41.99 481 GLU C CA 1
ATOM 11520 C C . GLU C 1 501 ? 272.328 53.613 -12.531 1.00 41.10 481 GLU C C 1
ATOM 11521 O O . GLU C 1 501 ? 271.264 53.691 -11.937 1.00 39.96 481 GLU C O 1
ATOM 11527 N N . LYS C 1 502 ? 272.875 54.656 -13.157 1.00 42.30 482 LYS C N 1
ATOM 11528 C CA . LYS C 1 502 ? 272.197 55.954 -13.220 1.00 42.12 482 LYS C CA 1
ATOM 11529 C C . LYS C 1 502 ? 270.884 55.835 -14.015 1.00 41.24 482 LYS C C 1
ATOM 11530 O O . LYS C 1 502 ? 269.934 56.561 -13.735 1.00 41.04 482 LYS C O 1
ATOM 11536 N N . ASP C 1 503 ? 270.815 54.911 -14.981 1.00 40.82 483 ASP C N 1
ATOM 11537 C CA . ASP C 1 503 ? 269.591 54.724 -15.790 1.00 41.40 483 ASP C CA 1
ATOM 11538 C C . ASP C 1 503 ? 268.465 54.084 -14.961 1.00 39.53 483 ASP C C 1
ATOM 11539 O O . ASP C 1 503 ? 267.301 54.391 -15.166 1.00 38.01 483 ASP C O 1
ATOM 11544 N N . VAL C 1 504 ? 268.834 53.189 -14.040 1.00 38.72 484 VAL C N 1
ATOM 11545 C CA . VAL C 1 504 ? 267.904 52.464 -13.209 1.00 37.55 484 VAL C CA 1
ATOM 11546 C C . VAL C 1 504 ? 267.211 53.426 -12.235 1.00 36.61 484 VAL C C 1
ATOM 11547 O O . VAL C 1 504 ? 266.068 53.175 -11.850 1.00 35.60 484 VAL C O 1
ATOM 11551 N N . PHE C 1 505 ? 267.905 54.499 -11.835 1.00 36.49 485 PHE C N 1
ATOM 11552 C CA . PHE C 1 505 ? 267.446 55.373 -10.751 1.00 37.35 485 PHE C CA 1
ATOM 11553 C C . PHE C 1 505 ? 267.129 56.781 -11.272 1.00 37.37 485 PHE C C 1
ATOM 11554 O O . PHE C 1 505 ? 266.981 57.721 -10.478 1.00 36.86 485 PHE C O 1
ATOM 11562 N N . LYS C 1 506 ? 266.974 56.906 -12.594 1.00 37.64 486 LYS C N 1
ATOM 11563 C CA . LYS C 1 506 ? 266.324 58.061 -13.183 1.00 39.07 486 LYS C CA 1
ATOM 11564 C C . LYS C 1 506 ? 264.944 58.237 -12.543 1.00 39.43 486 LYS C C 1
ATOM 11565 O O . LYS C 1 506 ? 264.236 57.255 -12.293 1.00 38.79 486 LYS C O 1
ATOM 11571 N N . THR C 1 507 ? 264.570 59.497 -12.309 1.00 40.97 487 THR C N 1
ATOM 11572 C CA . THR C 1 507 ? 263.276 59.850 -11.749 1.00 42.29 487 THR C CA 1
ATOM 11573 C C . THR C 1 507 ? 262.309 60.247 -12.869 1.00 42.88 487 THR C C 1
ATOM 11574 O O . THR C 1 507 ? 262.687 60.344 -14.044 1.00 42.36 487 THR C O 1
ATOM 11578 N N . PHE C 1 508 ? 261.059 60.480 -12.462 1.00 42.86 488 PHE C N 1
ATOM 11579 C CA . PHE C 1 508 ? 259.934 60.741 -13.335 1.00 43.44 488 PHE C CA 1
ATOM 11580 C C . PHE C 1 508 ? 260.297 61.843 -14.341 1.00 44.37 488 PHE C C 1
ATOM 11581 O O . PHE C 1 508 ? 260.240 61.616 -15.557 1.00 43.91 488 PHE C O 1
ATOM 11589 N N . LYS C 1 509 ? 260.710 63.009 -13.824 1.00 45.88 489 LYS C N 1
ATOM 11590 C CA . LYS C 1 509 ? 260.998 64.206 -14.636 1.00 47.23 489 LYS C CA 1
ATOM 11591 C C . LYS C 1 509 ? 262.110 63.932 -15.658 1.00 46.15 489 LYS C C 1
ATOM 11592 O O . LYS C 1 509 ? 262.108 64.529 -16.723 1.00 47.39 489 LYS C O 1
ATOM 11598 N N . GLU C 1 510 ? 263.045 63.032 -15.334 1.00 44.90 490 GLU C N 1
ATOM 11599 C CA . GLU C 1 510 ? 264.240 62.779 -16.162 1.00 44.67 490 GLU C CA 1
ATOM 11600 C C . GLU C 1 510 ? 263.999 61.641 -17.163 1.00 43.31 490 GLU C C 1
ATOM 11601 O O . GLU C 1 510 ? 264.811 61.416 -18.054 1.00 44.18 490 GLU C O 1
ATOM 11607 N N . ILE C 1 511 ? 262.910 60.890 -16.984 1.00 41.58 491 ILE C N 1
ATOM 11608 C CA . ILE C 1 511 ? 262.570 59.801 -17.880 1.00 39.50 491 ILE C CA 1
ATOM 11609 C C . ILE C 1 511 ? 261.860 60.415 -19.087 1.00 38.72 491 ILE C C 1
ATOM 11610 O O . ILE C 1 511 ? 261.147 61.408 -18.946 1.00 38.46 491 ILE C O 1
ATOM 11615 N N . SER C 1 512 ? 262.090 59.831 -20.266 1.00 38.37 492 SER C N 1
ATOM 11616 C CA . SER C 1 512 ? 261.479 60.294 -21.505 1.00 39.20 492 SER C CA 1
ATOM 11617 C C . SER C 1 512 ? 259.959 60.082 -21.437 1.00 39.45 492 SER C C 1
ATOM 11618 O O . SER C 1 512 ? 259.481 58.942 -21.318 1.00 38.61 492 SER C O 1
ATOM 11621 N N . GLN C 1 513 ? 259.204 61.183 -21.510 1.00 39.39 493 GLN C N 1
ATOM 11622 C CA . GLN C 1 513 ? 257.766 61.128 -21.380 1.00 39.69 493 GLN C CA 1
ATOM 11623 C C . GLN C 1 513 ? 257.186 60.365 -22.578 1.00 40.52 493 GLN C C 1
ATOM 11624 O O . GLN C 1 513 ? 256.149 59.725 -22.466 1.00 41.09 493 GLN C O 1
ATOM 11630 N N . LEU C 1 514 ? 257.889 60.385 -23.708 1.00 42.14 494 LEU C N 1
ATOM 11631 C CA . LEU C 1 514 ? 257.488 59.617 -24.868 1.00 43.27 494 LEU C CA 1
ATOM 11632 C C . LEU C 1 514 ? 257.530 58.116 -24.550 1.00 42.90 494 LEU C C 1
ATOM 11633 O O . LEU C 1 514 ? 256.596 57.383 -24.871 1.00 41.21 494 LEU C O 1
ATOM 11638 N N . GLU C 1 515 ? 258.625 57.674 -23.926 1.00 45.12 495 GLU C N 1
ATOM 11639 C CA . GLU C 1 515 ? 258.824 56.271 -23.520 1.00 46.34 495 GLU C CA 1
ATOM 11640 C C . GLU C 1 515 ? 257.685 55.817 -22.593 1.00 44.16 495 GLU C C 1
ATOM 11641 O O . GLU C 1 515 ? 257.118 54.731 -22.779 1.00 43.64 495 GLU C O 1
ATOM 11647 N N . ILE C 1 516 ? 257.358 56.653 -21.601 1.00 42.36 496 ILE C N 1
ATOM 11648 C CA . ILE C 1 516 ? 256.238 56.414 -20.705 1.00 41.29 496 ILE C CA 1
ATOM 11649 C C . ILE C 1 516 ? 254.982 56.175 -21.547 1.00 40.79 496 ILE C C 1
ATOM 11650 O O . ILE C 1 516 ? 254.301 55.188 -21.355 1.00 40.02 496 ILE C O 1
ATOM 11655 N N . VAL C 1 517 ? 254.705 57.085 -22.485 1.00 42.04 497 VAL C N 1
ATOM 11656 C CA . VAL C 1 517 ? 253.532 57.001 -23.356 1.00 42.28 497 VAL C CA 1
ATOM 11657 C C . VAL C 1 517 ? 253.591 55.711 -24.193 1.00 42.95 497 VAL C C 1
ATOM 11658 O O . VAL C 1 517 ? 252.572 55.042 -24.359 1.00 43.24 497 VAL C O 1
ATOM 11662 N N . GLN C 1 518 ? 254.776 55.352 -24.698 1.00 43.08 498 GLN C N 1
ATOM 11663 C CA . GLN C 1 518 ? 254.934 54.141 -25.504 1.00 43.15 498 GLN C CA 1
ATOM 11664 C C . GLN C 1 518 ? 254.585 52.898 -24.681 1.00 41.45 498 GLN C C 1
ATOM 11665 O O . GLN C 1 518 ? 253.839 52.032 -25.148 1.00 40.99 498 GLN C O 1
ATOM 11671 N N . GLN C 1 519 ? 255.163 52.822 -23.476 1.00 39.48 499 GLN C N 1
ATOM 11672 C CA . GLN C 1 519 ? 254.984 51.702 -22.536 1.00 37.56 499 GLN C CA 1
ATOM 11673 C C . GLN C 1 519 ? 253.493 51.553 -22.190 1.00 35.90 499 GLN C C 1
ATOM 11674 O O . GLN C 1 519 ? 252.964 50.435 -22.128 1.00 35.01 499 GLN C O 1
ATOM 11680 N N . ALA C 1 520 ? 252.829 52.698 -21.984 1.00 34.62 500 ALA C N 1
ATOM 11681 C CA . ALA C 1 520 ? 251.404 52.791 -21.678 1.00 34.19 500 ALA C CA 1
ATOM 11682 C C . ALA C 1 520 ? 250.558 52.191 -22.810 1.00 35.19 500 ALA C C 1
ATOM 11683 O O . ALA C 1 520 ? 249.565 51.516 -22.537 1.00 35.17 500 ALA C O 1
ATOM 11685 N N . GLY C 1 521 ? 250.938 52.480 -24.068 1.00 36.08 501 GLY C N 1
ATOM 11686 C CA . GLY C 1 521 ? 250.283 51.930 -25.269 1.00 35.98 501 GLY C CA 1
ATOM 11687 C C . GLY C 1 521 ? 250.381 50.411 -25.335 1.00 35.36 501 GLY C C 1
ATOM 11688 O O . GLY C 1 521 ? 249.419 49.729 -25.648 1.00 34.69 501 GLY C O 1
ATOM 11689 N N . ILE C 1 522 ? 251.568 49.887 -25.039 1.00 35.40 502 ILE C N 1
ATOM 11690 C CA . ILE C 1 522 ? 251.827 48.456 -25.029 1.00 36.74 502 ILE C CA 1
ATOM 11691 C C . ILE C 1 522 ? 251.026 47.787 -23.899 1.00 36.85 502 ILE C C 1
ATOM 11692 O O . ILE C 1 522 ? 250.442 46.715 -24.098 1.00 38.00 502 ILE C O 1
ATOM 11697 N N . ARG C 1 523 ? 251.001 48.437 -22.731 1.00 35.84 503 ARG C N 1
ATOM 11698 C CA . ARG C 1 523 ? 250.359 47.927 -21.531 1.00 35.73 503 ARG C CA 1
ATOM 11699 C C . ARG C 1 523 ? 248.833 47.953 -21.703 1.00 35.44 503 ARG C C 1
ATOM 11700 O O . ARG C 1 523 ? 248.122 47.136 -21.103 1.00 33.85 503 ARG C O 1
ATOM 11708 N N . GLN C 1 524 ? 248.335 48.895 -22.514 1.00 36.03 504 GLN C N 1
ATOM 11709 C CA . GLN C 1 524 ? 246.886 49.128 -22.663 1.00 36.62 504 GLN C CA 1
ATOM 11710 C C . GLN C 1 524 ? 246.222 47.968 -23.419 1.00 37.10 504 GLN C C 1
ATOM 11711 O O . GLN C 1 524 ? 245.056 47.648 -23.180 1.00 36.79 504 GLN C O 1
ATOM 11717 N N . LYS C 1 525 ? 246.972 47.328 -24.317 1.00 38.74 505 LYS C N 1
ATOM 11718 C CA . LYS C 1 525 ? 246.460 46.199 -25.098 1.00 40.20 505 LYS C CA 1
ATOM 11719 C C . LYS C 1 525 ? 245.974 45.071 -24.178 1.00 38.56 505 LYS C C 1
ATOM 11720 O O . LYS C 1 525 ? 245.168 44.260 -24.616 1.00 39.01 505 LYS C O 1
ATOM 11726 N N . PHE C 1 526 ? 246.480 45.028 -22.933 1.00 36.62 506 PHE C N 1
ATOM 11727 C CA . PHE C 1 526 ? 246.239 43.932 -21.980 1.00 35.11 506 PHE C CA 1
ATOM 11728 C C . PHE C 1 526 ? 245.344 44.376 -20.812 1.00 33.24 506 PHE C C 1
ATOM 11729 O O . PHE C 1 526 ? 245.192 43.644 -19.868 1.00 35.02 506 PHE C O 1
ATOM 11737 N N . VAL C 1 527 ? 244.751 45.566 -20.884 1.00 31.99 507 VAL C N 1
ATOM 11738 C CA . VAL C 1 527 ? 243.912 46.121 -19.827 1.00 31.01 507 VAL C CA 1
ATOM 11739 C C . VAL C 1 527 ? 242.557 46.478 -20.453 1.00 31.88 507 VAL C C 1
ATOM 11740 O O . VAL C 1 527 ? 242.501 47.284 -21.399 1.00 33.27 507 VAL C O 1
ATOM 11744 N N . ASP C 1 528 ? 241.475 45.867 -19.957 1.00 31.77 508 ASP C N 1
ATOM 11745 C CA . ASP C 1 528 ? 240.181 45.983 -20.616 1.00 32.73 508 ASP C CA 1
ATOM 11746 C C . ASP C 1 528 ? 239.527 47.328 -20.276 1.00 32.82 508 ASP C C 1
ATOM 11747 O O . ASP C 1 528 ? 238.656 47.775 -21.003 1.00 35.44 508 ASP C O 1
ATOM 11752 N N . GLN C 1 529 ? 239.934 47.958 -19.172 1.00 32.14 509 GLN C N 1
ATOM 11753 C CA . GLN C 1 529 ? 239.547 49.329 -18.880 1.00 31.72 509 GLN C CA 1
ATOM 11754 C C . GLN C 1 529 ? 240.734 50.243 -19.201 1.00 31.78 509 GLN C C 1
ATOM 11755 O O . GLN C 1 529 ? 241.284 50.162 -20.299 1.00 32.83 509 GLN C O 1
ATOM 11761 N N . GLY C 1 530 ? 241.129 51.094 -18.246 1.00 31.10 510 GLY C N 1
ATOM 11762 C CA . GLY C 1 530 ? 242.121 52.124 -18.482 1.00 31.41 510 GLY C CA 1
ATOM 11763 C C . GLY C 1 530 ? 243.196 52.131 -17.417 1.00 31.58 510 GLY C C 1
ATOM 11764 O O . GLY C 1 530 ? 243.276 51.238 -16.571 1.00 31.50 510 GLY C O 1
ATOM 11765 N N . GLN C 1 531 ? 244.028 53.170 -17.468 1.00 32.00 511 GLN C N 1
ATOM 11766 C CA . GLN C 1 531 ? 245.115 53.338 -16.542 1.00 32.20 511 GLN C CA 1
ATOM 11767 C C . GLN C 1 531 ? 245.325 54.829 -16.292 1.00 31.90 511 GLN C C 1
ATOM 11768 O O . GLN C 1 531 ? 245.339 55.615 -17.244 1.00 33.16 511 GLN C O 1
ATOM 11774 N N . SER C 1 532 ? 245.447 55.180 -15.006 1.00 31.24 512 SER C N 1
ATOM 11775 C CA . SER C 1 532 ? 245.803 56.514 -14.532 1.00 31.29 512 SER C CA 1
ATOM 11776 C C . SER C 1 532 ? 247.236 56.846 -14.962 1.00 31.44 512 SER C C 1
ATOM 11777 O O . SER C 1 532 ? 248.174 56.315 -14.388 1.00 33.00 512 SER C O 1
ATOM 11780 N N . LEU C 1 533 ? 247.386 57.713 -15.972 1.00 31.35 513 LEU C N 1
ATOM 11781 C CA . LEU C 1 533 ? 248.683 58.006 -16.592 1.00 31.55 513 LEU C CA 1
ATOM 11782 C C . LEU C 1 533 ? 249.030 59.495 -16.423 1.00 31.99 513 LEU C C 1
ATOM 11783 O O . LEU C 1 533 ? 248.539 60.359 -17.154 1.00 32.91 513 LEU C O 1
ATOM 11788 N N . ASN C 1 534 ? 249.861 59.774 -15.421 1.00 32.16 514 ASN C N 1
ATOM 11789 C CA . ASN C 1 534 ? 250.470 61.064 -15.199 1.00 33.30 514 ASN C CA 1
ATOM 11790 C C . ASN C 1 534 ? 251.636 61.232 -16.183 1.00 35.10 514 ASN C C 1
ATOM 11791 O O . ASN C 1 534 ? 252.281 60.260 -16.557 1.00 34.46 514 ASN C O 1
ATOM 11796 N N . LEU C 1 535 ? 251.872 62.474 -16.615 1.00 37.44 515 LEU C N 1
ATOM 11797 C CA . LEU C 1 535 ? 253.101 62.845 -17.303 1.00 40.14 515 LEU C CA 1
ATOM 11798 C C . LEU C 1 535 ? 253.721 64.035 -16.569 1.00 42.54 515 LEU C C 1
ATOM 11799 O O . LEU C 1 535 ? 253.001 64.884 -16.047 1.00 43.74 515 LEU C O 1
ATOM 11804 N N . ASN C 1 536 ? 255.056 64.065 -16.516 1.00 45.71 516 ASN C N 1
ATOM 11805 C CA . ASN C 1 536 ? 255.798 65.195 -15.978 1.00 48.66 516 ASN C CA 1
ATOM 11806 C C . ASN C 1 536 ? 256.294 66.043 -17.151 1.00 50.76 516 ASN C C 1
ATOM 11807 O O . ASN C 1 536 ? 257.188 65.631 -17.885 1.00 51.13 516 ASN C O 1
ATOM 11812 N N . ILE C 1 537 ? 255.660 67.206 -17.331 1.00 53.99 517 ILE C N 1
ATOM 11813 C CA . ILE C 1 537 ? 256.024 68.174 -18.360 1.00 56.72 517 ILE C CA 1
ATOM 11814 C C . ILE C 1 537 ? 256.654 69.380 -17.672 1.00 58.74 517 ILE C C 1
ATOM 11815 O O . ILE C 1 537 ? 255.947 70.153 -17.025 1.00 58.12 517 ILE C O 1
ATOM 11820 N N . PRO C 1 538 ? 257.990 69.582 -17.794 1.00 60.79 518 PRO C N 1
ATOM 11821 C CA . PRO C 1 538 ? 258.634 70.773 -17.240 1.00 63.49 518 PRO C CA 1
ATOM 11822 C C . PRO C 1 538 ? 258.111 72.042 -17.934 1.00 66.11 518 PRO C C 1
ATOM 11823 O O . PRO C 1 538 ? 257.945 72.055 -19.159 1.00 66.44 518 PRO C O 1
ATOM 11827 N N . ALA C 1 539 ? 257.856 73.082 -17.130 1.00 69.02 519 ALA C N 1
ATOM 11828 C CA . ALA C 1 539 ? 257.269 74.353 -17.576 1.00 72.02 519 ALA C CA 1
ATOM 11829 C C . ALA C 1 539 ? 258.096 74.971 -18.713 1.00 72.68 519 ALA C C 1
ATOM 11830 O O . ALA C 1 539 ? 257.540 75.676 -19.548 1.00 72.11 519 ALA C O 1
ATOM 11832 N N . GLU C 1 540 ? 259.409 74.692 -18.738 1.00 75.77 520 GLU C N 1
ATOM 11833 C CA . GLU C 1 540 ? 260.334 75.203 -19.769 1.00 78.66 520 GLU C CA 1
ATOM 11834 C C . GLU C 1 540 ? 260.487 74.185 -20.913 1.00 77.27 520 GLU C C 1
ATOM 11835 O O . GLU C 1 540 ? 261.604 73.930 -21.367 1.00 77.24 520 GLU C O 1
ATOM 11841 N N . LEU C 1 541 ? 259.367 73.618 -21.382 1.00 75.83 521 LEU C N 1
ATOM 11842 C CA . LEU C 1 541 ? 259.338 72.734 -22.557 1.00 75.75 521 LEU C CA 1
ATOM 11843 C C . LEU C 1 541 ? 258.412 73.344 -23.617 1.00 76.72 521 LEU C C 1
ATOM 11844 O O . LEU C 1 541 ? 257.365 73.897 -23.291 1.00 76.09 521 LEU C O 1
ATOM 11849 N N . ALA C 1 542 ? 258.815 73.228 -24.887 1.00 77.59 522 ALA C N 1
ATOM 11850 C CA . ALA C 1 542 ? 258.102 73.834 -26.001 1.00 78.29 522 ALA C CA 1
ATOM 11851 C C . ALA C 1 542 ? 256.677 73.269 -26.062 1.00 78.23 522 ALA C C 1
ATOM 11852 O O . ALA C 1 542 ? 256.494 72.057 -25.993 1.00 79.06 522 ALA C O 1
ATOM 11854 N N . ILE C 1 543 ? 255.689 74.163 -26.195 1.00 77.43 523 ILE C N 1
ATOM 11855 C CA . ILE C 1 543 ? 254.280 73.805 -26.401 1.00 76.85 523 ILE C CA 1
ATOM 11856 C C . ILE C 1 543 ? 254.161 72.905 -27.641 1.00 74.42 523 ILE C C 1
ATOM 11857 O O . ILE C 1 543 ? 253.252 72.093 -27.720 1.00 73.48 523 ILE C O 1
ATOM 11862 N N . LYS C 1 544 ? 255.092 73.051 -28.591 1.00 73.24 524 LYS C N 1
ATOM 11863 C CA . LYS C 1 544 ? 255.182 72.202 -29.782 1.00 73.30 524 LYS C CA 1
ATOM 11864 C C . LYS C 1 544 ? 255.453 70.744 -29.384 1.00 69.76 524 LYS C C 1
ATOM 11865 O O . LYS C 1 544 ? 254.823 69.830 -29.914 1.00 68.46 524 LYS C O 1
ATOM 11871 N N . ASP C 1 545 ? 256.409 70.542 -28.467 1.00 67.18 525 ASP C N 1
ATOM 11872 C CA . ASP C 1 545 ? 256.830 69.209 -28.010 1.00 64.51 525 ASP C CA 1
ATOM 11873 C C . ASP C 1 545 ? 255.763 68.598 -27.089 1.00 61.05 525 ASP C C 1
ATOM 11874 O O . ASP C 1 545 ? 255.509 67.397 -27.161 1.00 59.77 525 ASP C O 1
ATOM 11879 N N . VAL C 1 546 ? 255.145 69.425 -26.237 1.00 58.45 526 VAL C N 1
ATOM 11880 C CA . VAL C 1 546 ? 253.987 69.011 -25.428 1.00 58.17 526 VAL C CA 1
ATOM 11881 C C . VAL C 1 546 ? 252.919 68.418 -26.362 1.00 57.26 526 VAL C C 1
ATOM 11882 O O . VAL C 1 546 ? 252.383 67.351 -26.093 1.00 56.43 526 VAL C O 1
ATOM 11886 N N . ASN C 1 547 ? 252.638 69.129 -27.459 1.00 58.09 527 ASN C N 1
ATOM 11887 C CA . ASN C 1 547 ? 251.581 68.804 -28.423 1.00 58.93 527 ASN C CA 1
ATOM 11888 C C . ASN C 1 547 ? 251.897 67.470 -29.124 1.00 58.57 527 ASN C C 1
ATOM 11889 O O . ASN C 1 547 ? 251.004 66.638 -29.316 1.00 56.12 527 ASN C O 1
ATOM 11894 N N . ARG C 1 548 ? 253.164 67.265 -29.504 1.00 59.95 528 ARG C N 1
ATOM 11895 C CA . ARG C 1 548 ? 253.571 66.055 -30.224 1.00 61.69 528 ARG C CA 1
ATOM 11896 C C . ARG C 1 548 ? 253.361 64.824 -29.331 1.00 59.50 528 ARG C C 1
ATOM 11897 O O . ARG C 1 548 ? 252.967 63.764 -29.819 1.00 59.98 528 ARG C O 1
ATOM 11905 N N . LEU C 1 549 ? 253.626 64.993 -28.030 1.00 55.92 529 LEU C N 1
ATOM 11906 C CA . LEU C 1 549 ? 253.546 63.935 -27.026 1.00 54.69 529 LEU C CA 1
ATOM 11907 C C . LEU C 1 549 ? 252.090 63.486 -26.829 1.00 52.49 529 LEU C C 1
ATOM 11908 O O . LEU C 1 549 ? 251.799 62.301 -26.755 1.00 50.92 529 LEU C O 1
ATOM 11913 N N . MET C 1 550 ? 251.182 64.459 -26.747 1.00 51.63 530 MET C N 1
ATOM 11914 C CA . MET C 1 550 ? 249.768 64.203 -26.582 1.00 50.97 530 MET C CA 1
ATOM 11915 C C . MET C 1 550 ? 249.187 63.594 -27.861 1.00 50.10 530 MET C C 1
ATOM 11916 O O . MET C 1 550 ? 248.280 62.781 -27.794 1.00 49.23 530 MET C O 1
ATOM 11921 N N . ILE C 1 551 ? 249.711 64.002 -29.019 1.00 50.26 531 ILE C N 1
ATOM 11922 C CA . ILE C 1 551 ? 249.339 63.406 -30.302 1.00 50.35 531 ILE C CA 1
ATOM 11923 C C . ILE C 1 551 ? 249.862 61.957 -30.347 1.00 48.86 531 ILE C C 1
ATOM 11924 O O . ILE C 1 551 ? 249.150 61.067 -30.794 1.00 46.96 531 ILE C O 1
ATOM 11929 N N . GLU C 1 552 ? 251.084 61.726 -29.850 1.00 49.04 532 GLU C N 1
ATOM 11930 C CA . GLU C 1 552 ? 251.694 60.367 -29.773 1.00 50.61 532 GLU C CA 1
ATOM 11931 C C . GLU C 1 552 ? 250.844 59.412 -28.911 1.00 48.15 532 GLU C C 1
ATOM 11932 O O . GLU C 1 552 ? 250.677 58.244 -29.254 1.00 46.56 532 GLU C O 1
ATOM 11938 N N . ALA C 1 553 ? 250.330 59.913 -27.783 1.00 47.55 533 ALA C N 1
ATOM 11939 C CA . ALA C 1 553 ? 249.465 59.143 -26.874 1.00 47.25 533 ALA C CA 1
ATOM 11940 C C . ALA C 1 553 ? 248.164 58.753 -27.587 1.00 47.58 533 ALA C C 1
ATOM 11941 O O . ALA C 1 553 ? 247.769 57.588 -27.569 1.00 47.57 533 ALA C O 1
ATOM 11943 N N . TRP C 1 554 ? 247.512 59.744 -28.208 1.00 48.19 534 TRP C N 1
ATOM 11944 C CA . TRP C 1 554 ? 246.261 59.554 -28.938 1.00 48.25 534 TRP C CA 1
ATOM 11945 C C . TRP C 1 554 ? 246.435 58.495 -30.038 1.00 48.14 534 TRP C C 1
ATOM 11946 O O . TRP C 1 554 ? 245.621 57.585 -30.159 1.00 48.94 534 TRP C O 1
ATOM 11957 N N . GLN C 1 555 ? 247.508 58.612 -30.819 1.00 48.32 535 GLN C N 1
ATOM 11958 C CA . GLN C 1 555 ? 247.772 57.708 -31.933 1.00 50.30 535 GLN C CA 1
ATOM 11959 C C . GLN C 1 555 ? 248.052 56.277 -31.452 1.00 50.24 535 GLN C C 1
ATOM 11960 O O . GLN C 1 555 ? 247.620 55.333 -32.099 1.00 50.26 535 GLN C O 1
ATOM 11966 N N . GLN C 1 556 ? 248.773 56.121 -30.332 1.00 51.18 536 GLN C N 1
ATOM 11967 C CA . GLN C 1 556 ? 249.201 54.787 -29.833 1.00 51.49 536 GLN C CA 1
ATOM 11968 C C . GLN C 1 556 ? 248.114 54.124 -28.971 1.00 48.23 536 GLN C C 1
ATOM 11969 O O . GLN C 1 556 ? 248.323 53.049 -28.427 1.00 47.83 536 GLN C O 1
ATOM 11975 N N . GLY C 1 557 ? 246.950 54.764 -28.855 1.00 46.74 537 GLY C N 1
ATOM 11976 C CA . GLY C 1 557 ? 245.760 54.124 -28.312 1.00 45.50 537 GLY C CA 1
ATOM 11977 C C . GLY C 1 557 ? 245.638 54.285 -26.807 1.00 43.05 537 GLY C C 1
ATOM 11978 O O . GLY C 1 557 ? 244.838 53.596 -26.179 1.00 43.57 537 GLY C O 1
ATOM 11979 N N . VAL C 1 558 ? 246.411 55.209 -26.234 1.00 40.31 538 VAL C N 1
ATOM 11980 C CA . VAL C 1 558 ? 246.229 55.596 -24.853 1.00 39.59 538 VAL C CA 1
ATOM 11981 C C . VAL C 1 558 ? 244.785 56.100 -24.677 1.00 39.55 538 VAL C C 1
ATOM 11982 O O . VAL C 1 558 ? 244.284 56.921 -25.452 1.00 40.34 538 VAL C O 1
ATOM 11986 N N . LYS C 1 559 ? 244.116 55.590 -23.642 1.00 38.07 539 LYS C N 1
ATOM 11987 C CA . LYS C 1 559 ? 242.706 55.829 -23.445 1.00 37.50 539 LYS C CA 1
ATOM 11988 C C . LYS C 1 559 ? 242.503 57.162 -22.713 1.00 36.35 539 LYS C C 1
ATOM 11989 O O . LYS C 1 559 ? 241.528 57.871 -22.990 1.00 36.38 539 LYS C O 1
ATOM 11995 N N . SER C 1 560 ? 243.416 57.499 -21.793 1.00 34.58 540 SER C N 1
ATOM 11996 C CA . SER C 1 560 ? 243.279 58.713 -21.010 1.00 34.43 540 SER C CA 1
ATOM 11997 C C . SER C 1 560 ? 244.637 59.224 -20.527 1.00 34.63 540 SER C C 1
ATOM 11998 O O . SER C 1 560 ? 245.626 58.489 -20.479 1.00 35.47 540 SER C O 1
ATOM 12001 N N . LEU C 1 561 ? 244.646 60.512 -20.181 1.00 34.58 541 LEU C N 1
ATOM 12002 C CA . LEU C 1 561 ? 245.735 61.166 -19.501 1.00 35.23 541 LEU C CA 1
ATOM 12003 C C . LEU C 1 561 ? 245.183 61.837 -18.237 1.00 35.09 541 LEU C C 1
ATOM 12004 O O . LEU C 1 561 ? 244.081 62.431 -18.253 1.00 33.83 541 LEU C O 1
ATOM 12009 N N . TYR C 1 562 ? 245.975 61.744 -17.162 1.00 34.68 542 TYR C N 1
ATOM 12010 C CA . TYR C 1 562 ? 245.573 62.126 -15.826 1.00 35.13 542 TYR C CA 1
ATOM 12011 C C . TYR C 1 562 ? 246.165 63.515 -15.548 1.00 36.57 542 TYR C C 1
ATOM 12012 O O . TYR C 1 562 ? 245.974 64.405 -16.340 1.00 37.78 542 TYR C O 1
ATOM 12021 N N . TYR C 1 563 ? 246.874 63.708 -14.436 1.00 39.14 543 TYR C N 1
ATOM 12022 C CA . TYR C 1 563 ? 247.448 65.005 -14.147 1.00 42.16 543 TYR C CA 1
ATOM 12023 C C . TYR C 1 563 ? 248.672 65.230 -15.033 1.00 42.65 543 TYR C C 1
ATOM 12024 O O . TYR C 1 563 ? 249.267 64.286 -15.544 1.00 41.40 543 TYR C O 1
ATOM 12033 N N . GLN C 1 564 ? 249.005 66.511 -15.208 1.00 44.93 544 GLN C N 1
ATOM 12034 C CA . GLN C 1 564 ? 250.305 66.971 -15.683 1.00 45.88 544 GLN C CA 1
ATOM 12035 C C . GLN C 1 564 ? 251.040 67.588 -14.486 1.00 45.93 544 GLN C C 1
ATOM 12036 O O . GLN C 1 564 ? 250.502 68.470 -13.817 1.00 45.30 544 GLN C O 1
ATOM 12042 N N . ARG C 1 565 ? 252.244 67.083 -14.195 1.00 46.05 545 ARG C N 1
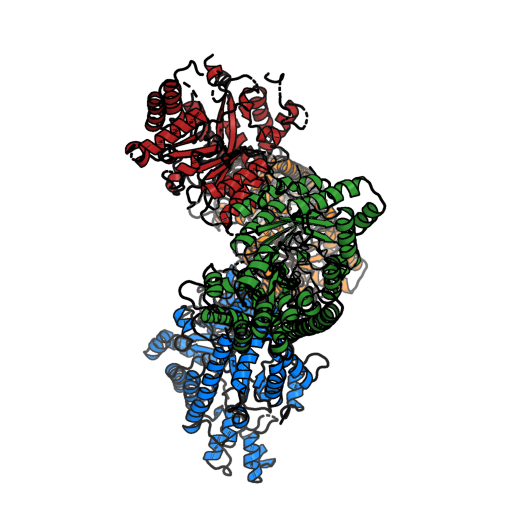ATOM 12043 C CA . ARG C 1 565 ? 252.934 67.380 -12.939 1.00 45.16 545 ARG C CA 1
ATOM 12044 C C . ARG C 1 565 ? 253.931 68.523 -13.154 1.00 44.91 545 ARG C C 1
ATOM 12045 O O . ARG C 1 565 ? 254.430 68.707 -14.258 1.00 45.55 545 ARG C O 1
ATOM 12053 N N . TRP D 1 42 ? 189.571 99.330 -14.286 1.00 87.32 22 TRP D N 1
ATOM 12054 C CA . TRP D 1 42 ? 189.985 100.774 -14.216 1.00 89.05 22 TRP D CA 1
ATOM 12055 C C . TRP D 1 42 ? 191.509 100.916 -14.110 1.00 88.76 22 TRP D C 1
ATOM 12056 O O . TRP D 1 42 ? 192.053 101.920 -14.552 1.00 90.64 22 TRP D O 1
ATOM 12067 N N . TRP D 1 43 ? 192.176 99.920 -13.517 1.00 88.13 23 TRP D N 1
ATOM 12068 C CA . TRP D 1 43 ? 193.615 99.984 -13.188 1.00 88.52 23 TRP D CA 1
ATOM 12069 C C . TRP D 1 43 ? 194.494 99.702 -14.419 1.00 89.92 23 TRP D C 1
ATOM 12070 O O . TRP D 1 43 ? 195.714 99.859 -14.339 1.00 88.76 23 TRP D O 1
ATOM 12081 N N . LYS D 1 44 ? 193.883 99.300 -15.543 1.00 93.15 24 LYS D N 1
ATOM 12082 C CA . LYS D 1 44 ? 194.607 98.886 -16.761 1.00 95.98 24 LYS D CA 1
ATOM 12083 C C . LYS D 1 44 ? 195.070 100.107 -17.574 1.00 97.72 24 LYS D C 1
ATOM 12084 O O . LYS D 1 44 ? 194.320 100.647 -18.392 1.00 99.72 24 LYS D O 1
ATOM 12090 N N . ASN D 1 45 ? 196.319 100.520 -17.327 1.00 97.78 25 ASN D N 1
ATOM 12091 C CA . ASN D 1 45 ? 197.142 101.346 -18.227 1.00 98.56 25 ASN D CA 1
ATOM 12092 C C . ASN D 1 45 ? 198.423 101.714 -17.469 1.00 95.94 25 ASN D C 1
ATOM 12093 O O . ASN D 1 45 ? 198.390 102.507 -16.535 1.00 93.87 25 ASN D O 1
ATOM 12098 N N . SER D 1 46 ? 199.537 101.095 -17.874 1.00 95.14 26 SER D N 1
ATOM 12099 C CA . SER D 1 46 ? 200.791 101.097 -17.122 1.00 95.02 26 SER D CA 1
ATOM 12100 C C . SER D 1 46 ? 201.950 101.448 -18.058 1.00 94.29 26 SER D C 1
ATOM 12101 O O . SER D 1 46 ? 201.770 102.222 -18.991 1.00 95.64 26 SER D O 1
ATOM 12104 N N . ILE D 1 51 ? 203.125 96.772 -17.377 1.00 89.12 31 ILE D N 1
ATOM 12105 C CA . ILE D 1 51 ? 203.907 96.116 -16.323 1.00 89.54 31 ILE D CA 1
ATOM 12106 C C . ILE D 1 51 ? 203.719 94.593 -16.393 1.00 88.28 31 ILE D C 1
ATOM 12107 O O . ILE D 1 51 ? 204.639 93.846 -16.070 1.00 88.25 31 ILE D O 1
ATOM 12112 N N . LEU D 1 52 ? 202.521 94.134 -16.774 1.00 86.77 32 LEU D N 1
ATOM 12113 C CA . LEU D 1 52 ? 202.185 92.703 -16.745 1.00 84.30 32 LEU D CA 1
ATOM 12114 C C . LEU D 1 52 ? 202.919 91.963 -17.873 1.00 84.14 32 LEU D C 1
ATOM 12115 O O . LEU D 1 52 ? 202.274 91.374 -18.746 1.00 84.61 32 LEU D O 1
ATOM 12120 N N . ASN D 1 53 ? 204.260 91.973 -17.825 1.00 82.06 33 ASN D N 1
ATOM 12121 C CA . ASN D 1 53 ? 205.110 91.298 -18.812 1.00 80.69 33 ASN D CA 1
ATOM 12122 C C . ASN D 1 53 ? 206.499 91.073 -18.202 1.00 79.18 33 ASN D C 1
ATOM 12123 O O . ASN D 1 53 ? 206.676 90.192 -17.359 1.00 79.06 33 ASN D O 1
ATOM 12128 N N . TYR D 1 56 ? 203.536 86.885 -16.798 1.00 78.13 36 TYR D N 1
ATOM 12129 C CA . TYR D 1 56 ? 202.253 87.409 -16.319 1.00 81.49 36 TYR D CA 1
ATOM 12130 C C . TYR D 1 56 ? 201.123 87.087 -17.311 1.00 83.26 36 TYR D C 1
ATOM 12131 O O . TYR D 1 56 ? 200.011 86.757 -16.890 1.00 83.46 36 TYR D O 1
ATOM 12140 N N . LEU D 1 57 ? 201.408 87.212 -18.616 1.00 84.68 37 LEU D N 1
ATOM 12141 C CA . LEU D 1 57 ? 200.435 86.941 -19.690 1.00 85.57 37 LEU D CA 1
ATOM 12142 C C . LEU D 1 57 ? 201.021 85.931 -20.690 1.00 85.03 37 LEU D C 1
ATOM 12143 O O . LEU D 1 57 ? 202.152 85.461 -20.527 1.00 84.07 37 LEU D O 1
ATOM 12148 N N . LEU D 1 58 ? 200.226 85.606 -21.718 1.00 84.40 38 LEU D N 1
ATOM 12149 C CA . LEU D 1 58 ? 200.634 84.771 -22.848 1.00 84.34 38 LEU D CA 1
ATOM 12150 C C . LEU D 1 58 ? 200.662 85.635 -24.116 1.00 83.28 38 LEU D C 1
ATOM 12151 O O . LEU D 1 58 ? 201.181 85.224 -25.151 1.00 81.94 38 LEU D O 1
ATOM 12156 N N . THR D 1 62 ? 195.917 89.328 -24.015 1.00 76.69 42 THR D N 1
ATOM 12157 C CA . THR D 1 62 ? 195.151 90.469 -23.504 1.00 77.69 42 THR D CA 1
ATOM 12158 C C . THR D 1 62 ? 194.938 90.314 -21.992 1.00 77.80 42 THR D C 1
ATOM 12159 O O . THR D 1 62 ? 194.901 89.196 -21.475 1.00 78.14 42 THR D O 1
ATOM 12163 N N . VAL D 1 63 ? 194.771 91.448 -21.301 1.00 78.31 43 VAL D N 1
ATOM 12164 C CA . VAL D 1 63 ? 194.659 91.494 -19.842 1.00 78.00 43 VAL D CA 1
ATOM 12165 C C . VAL D 1 63 ? 193.292 90.950 -19.408 1.00 78.13 43 VAL D C 1
ATOM 12166 O O . VAL D 1 63 ? 193.188 90.332 -18.349 1.00 76.12 43 VAL D O 1
ATOM 12170 N N . GLU D 1 64 ? 192.255 91.196 -20.220 1.00 79.55 44 GLU D N 1
ATOM 12171 C CA . GLU D 1 64 ? 190.914 90.660 -19.969 1.00 80.47 44 GLU D CA 1
ATOM 12172 C C . GLU D 1 64 ? 190.866 89.161 -20.299 1.00 78.57 44 GLU D C 1
ATOM 12173 O O . GLU D 1 64 ? 190.110 88.416 -19.677 1.00 77.25 44 GLU D O 1
ATOM 12179 N N . GLY D 1 65 ? 191.659 88.742 -21.292 1.00 78.09 45 GLY D N 1
ATOM 12180 C CA . GLY D 1 65 ? 191.769 87.340 -21.703 1.00 75.76 45 GLY D CA 1
ATOM 12181 C C . GLY D 1 65 ? 192.392 86.463 -20.625 1.00 73.06 45 GLY D C 1
ATOM 12182 O O . GLY D 1 65 ? 191.988 85.313 -20.461 1.00 72.49 45 GLY D O 1
ATOM 12183 N N . ALA D 1 66 ? 193.383 87.004 -19.902 1.00 70.23 46 ALA D N 1
ATOM 12184 C CA . ALA D 1 66 ? 194.068 86.290 -18.819 1.00 67.34 46 ALA D CA 1
ATOM 12185 C C . ALA D 1 66 ? 193.153 86.177 -17.593 1.00 66.92 46 ALA D C 1
ATOM 12186 O O . ALA D 1 66 ? 193.118 85.139 -16.940 1.00 66.31 46 ALA D O 1
ATOM 12188 N N . ILE D 1 67 ? 192.419 87.252 -17.283 1.00 67.94 47 ILE D N 1
ATOM 12189 C CA . ILE D 1 67 ? 191.450 87.241 -16.184 1.00 68.10 47 ILE D CA 1
ATOM 12190 C C . ILE D 1 67 ? 190.408 86.147 -16.457 1.00 67.27 47 ILE D C 1
ATOM 12191 O O . ILE D 1 67 ? 189.995 85.443 -15.537 1.00 68.12 47 ILE D O 1
ATOM 12196 N N . ASP D 1 68 ? 190.006 86.012 -17.727 1.00 66.43 48 ASP D N 1
ATOM 12197 C CA . ASP D 1 68 ? 189.030 85.018 -18.173 1.00 65.15 48 ASP D CA 1
ATOM 12198 C C . ASP D 1 68 ? 189.608 83.608 -17.983 1.00 63.84 48 ASP D C 1
ATOM 12199 O O . ASP D 1 68 ? 189.009 82.780 -17.297 1.00 65.35 48 ASP D O 1
ATOM 12204 N N . ARG D 1 69 ? 190.764 83.360 -18.611 1.00 62.91 49 ARG D N 1
ATOM 12205 C CA . ARG D 1 69 ? 191.587 82.141 -18.447 1.00 61.67 49 ARG D CA 1
ATOM 12206 C C . ARG D 1 69 ? 191.558 81.672 -16.980 1.00 59.99 49 ARG D C 1
ATOM 12207 O O . ARG D 1 69 ? 191.184 80.538 -16.681 1.00 58.12 49 ARG D O 1
ATOM 12215 N N . ILE D 1 70 ? 191.939 82.585 -16.079 1.00 59.08 50 ILE D N 1
ATOM 12216 C CA . ILE D 1 70 ? 192.146 82.330 -14.653 1.00 58.16 50 ILE D CA 1
ATOM 12217 C C . ILE D 1 70 ? 190.813 82.007 -13.959 1.00 58.05 50 ILE D C 1
ATOM 12218 O O . ILE D 1 70 ? 190.746 81.086 -13.148 1.00 58.95 50 ILE D O 1
ATOM 12223 N N . CYS D 1 71 ? 189.766 82.780 -14.264 1.00 58.14 51 CYS D N 1
ATOM 12224 C CA . CYS D 1 71 ? 188.478 82.666 -13.580 1.00 58.24 51 CYS D CA 1
ATOM 12225 C C . CYS D 1 71 ? 187.712 81.427 -14.069 1.00 58.47 51 CYS D C 1
ATOM 12226 O O . CYS D 1 71 ? 186.970 80.806 -13.301 1.00 59.27 51 CYS D O 1
ATOM 12229 N N . THR D 1 72 ? 187.893 81.076 -15.347 1.00 57.70 52 THR D N 1
ATOM 12230 C CA . THR D 1 72 ? 187.296 79.876 -15.928 1.00 57.78 52 THR D CA 1
ATOM 12231 C C . THR D 1 72 ? 187.846 78.631 -15.220 1.00 56.18 52 THR D C 1
ATOM 12232 O O . THR D 1 72 ? 187.100 77.719 -14.879 1.00 56.61 52 THR D O 1
ATOM 12236 N N . ALA D 1 73 ? 189.164 78.616 -15.008 1.00 55.73 53 ALA D N 1
ATOM 12237 C CA . ALA D 1 73 ? 189.857 77.515 -14.354 1.00 54.93 53 ALA D CA 1
ATOM 12238 C C . ALA D 1 73 ? 189.394 77.385 -12.896 1.00 53.83 53 ALA D C 1
ATOM 12239 O O . ALA D 1 73 ? 189.020 76.301 -12.458 1.00 52.71 53 ALA D O 1
ATOM 12241 N N . ALA D 1 74 ? 189.430 78.499 -12.158 1.00 53.06 54 ALA D N 1
ATOM 12242 C CA . ALA D 1 74 ? 188.999 78.534 -10.767 1.00 52.70 54 ALA D CA 1
ATOM 12243 C C . ALA D 1 74 ? 187.581 77.965 -10.646 1.00 52.01 54 ALA D C 1
ATOM 12244 O O . ALA D 1 74 ? 187.328 77.122 -9.803 1.00 53.11 54 ALA D O 1
ATOM 12246 N N . ALA D 1 75 ? 186.678 78.401 -11.526 1.00 52.33 55 ALA D N 1
ATOM 12247 C CA . ALA D 1 75 ? 185.291 77.928 -11.529 1.00 53.61 55 ALA D CA 1
ATOM 12248 C C . ALA D 1 75 ? 185.215 76.425 -11.835 1.00 54.77 55 ALA D C 1
ATOM 12249 O O . ALA D 1 75 ? 184.458 75.710 -11.175 1.00 56.59 55 ALA D O 1
ATOM 12251 N N . ARG D 1 76 ? 185.983 75.957 -12.832 1.00 54.97 56 ARG D N 1
ATOM 12252 C CA . ARG D 1 76 ? 185.957 74.548 -13.277 1.00 55.37 56 ARG D CA 1
ATOM 12253 C C . ARG D 1 76 ? 186.433 73.602 -12.159 1.00 52.80 56 ARG D C 1
ATOM 12254 O O . ARG D 1 76 ? 185.896 72.506 -12.017 1.00 51.73 56 ARG D O 1
ATOM 12262 N N . ARG D 1 77 ? 187.413 74.033 -11.355 1.00 51.01 57 ARG D N 1
ATOM 12263 C CA . ARG D 1 77 ? 187.964 73.219 -10.251 1.00 49.79 57 ARG D CA 1
ATOM 12264 C C . ARG D 1 77 ? 186.966 73.123 -9.094 1.00 48.19 57 ARG D C 1
ATOM 12265 O O . ARG D 1 77 ? 187.094 72.246 -8.247 1.00 47.36 57 ARG D O 1
ATOM 12273 N N . LEU D 1 78 ? 186.014 74.060 -9.050 1.00 47.22 58 LEU D N 1
ATOM 12274 C CA . LEU D 1 78 ? 185.004 74.111 -8.014 1.00 47.13 58 LEU D CA 1
ATOM 12275 C C . LEU D 1 78 ? 183.736 73.388 -8.474 1.00 48.30 58 LEU D C 1
ATOM 12276 O O . LEU D 1 78 ? 182.839 73.146 -7.663 1.00 49.48 58 LEU D O 1
ATOM 12281 N N . TYR D 1 79 ? 183.682 73.039 -9.765 1.00 48.28 59 TYR D N 1
ATOM 12282 C CA . TYR D 1 79 ? 182.552 72.334 -10.365 1.00 48.42 59 TYR D CA 1
ATOM 12283 C C . TYR D 1 79 ? 181.339 73.268 -10.349 1.00 48.46 59 TYR D C 1
ATOM 12284 O O . TYR D 1 79 ? 180.199 72.838 -10.167 1.00 48.80 59 TYR D O 1
ATOM 12293 N N . LYS D 1 80 ? 181.624 74.554 -10.558 1.00 48.41 60 LYS D N 1
ATOM 12294 C CA . LYS D 1 80 ? 180.634 75.604 -10.564 1.00 49.81 60 LYS D CA 1
ATOM 12295 C C . LYS D 1 80 ? 181.004 76.601 -11.657 1.00 50.88 60 LYS D C 1
ATOM 12296 O O . LYS D 1 80 ? 181.566 77.655 -11.363 1.00 50.59 60 LYS D O 1
ATOM 12302 N N . PRO D 1 81 ? 180.717 76.301 -12.947 1.00 51.97 61 PRO D N 1
ATOM 12303 C CA . PRO D 1 81 ? 181.065 77.210 -14.042 1.00 53.35 61 PRO D CA 1
ATOM 12304 C C . PRO D 1 81 ? 180.368 78.578 -13.935 1.00 54.27 61 PRO D C 1
ATOM 12305 O O . PRO D 1 81 ? 180.880 79.563 -14.453 1.00 54.73 61 PRO D O 1
ATOM 12309 N N . GLU D 1 82 ? 179.225 78.613 -13.241 1.00 55.93 62 GLU D N 1
ATOM 12310 C CA . GLU D 1 82 ? 178.404 79.818 -13.040 1.00 58.03 62 GLU D CA 1
ATOM 12311 C C . GLU D 1 82 ? 179.133 80.882 -12.195 1.00 57.73 62 GLU D C 1
ATOM 12312 O O . GLU D 1 82 ? 178.810 82.064 -12.299 1.00 58.57 62 GLU D O 1
ATOM 12318 N N . LEU D 1 83 ? 180.104 80.475 -11.364 1.00 56.59 63 LEU D N 1
ATOM 12319 C CA . LEU D 1 83 ? 180.858 81.410 -10.510 1.00 57.04 63 LEU D CA 1
ATOM 12320 C C . LEU D 1 83 ? 181.892 82.222 -11.310 1.00 58.11 63 LEU D C 1
ATOM 12321 O O . LEU D 1 83 ? 182.562 83.074 -10.722 1.00 57.86 63 LEU D O 1
ATOM 12326 N N . LYS D 1 84 ? 182.028 81.966 -12.620 1.00 60.13 64 LYS D N 1
ATOM 12327 C CA . LYS D 1 84 ? 183.075 82.584 -13.455 1.00 62.86 64 LYS D CA 1
ATOM 12328 C C . LYS D 1 84 ? 182.992 84.117 -13.387 1.00 64.34 64 LYS D C 1
ATOM 12329 O O . LYS D 1 84 ? 183.972 84.770 -13.030 1.00 63.81 64 LYS D O 1
ATOM 12335 N N . GLU D 1 85 ? 181.830 84.681 -13.736 1.00 66.58 65 GLU D N 1
ATOM 12336 C CA . GLU D 1 85 ? 181.697 86.131 -13.941 1.00 68.76 65 GLU D CA 1
ATOM 12337 C C . GLU D 1 85 ? 181.659 86.873 -12.600 1.00 67.96 65 GLU D C 1
ATOM 12338 O O . GLU D 1 85 ? 181.839 88.087 -12.578 1.00 69.63 65 GLU D O 1
ATOM 12344 N N . SER D 1 86 ? 181.427 86.154 -11.496 1.00 66.80 66 SER D N 1
ATOM 12345 C CA . SER D 1 86 ? 181.599 86.723 -10.160 1.00 67.07 66 SER D CA 1
ATOM 12346 C C . SER D 1 86 ? 183.085 87.037 -9.919 1.00 68.34 66 SER D C 1
ATOM 12347 O O . SER D 1 86 ? 183.437 88.166 -9.553 1.00 69.67 66 SER D O 1
ATOM 12350 N N . PHE D 1 87 ? 183.947 86.039 -10.159 1.00 67.12 67 PHE D N 1
ATOM 12351 C CA . PHE D 1 87 ? 185.397 86.151 -9.956 1.00 65.69 67 PHE D CA 1
ATOM 12352 C C . PHE D 1 87 ? 185.984 87.243 -10.860 1.00 66.29 67 PHE D C 1
ATOM 12353 O O . PHE D 1 87 ? 186.838 88.007 -10.424 1.00 66.65 67 PHE D O 1
ATOM 12361 N N . VAL D 1 88 ? 185.540 87.285 -12.121 1.00 67.65 68 VAL D N 1
ATOM 12362 C CA . VAL D 1 88 ? 186.001 88.273 -13.093 1.00 69.06 68 VAL D CA 1
ATOM 12363 C C . VAL D 1 88 ? 185.721 89.676 -12.540 1.00 71.68 68 VAL D C 1
ATOM 12364 O O . VAL D 1 88 ? 186.627 90.510 -12.473 1.00 72.42 68 VAL D O 1
ATOM 12368 N N . GLU D 1 89 ? 184.472 89.913 -12.119 1.00 74.80 69 GLU D N 1
ATOM 12369 C CA . GLU D 1 89 ? 184.033 91.230 -11.644 1.00 78.59 69 GLU D CA 1
ATOM 12370 C C . GLU D 1 89 ? 184.886 91.687 -10.451 1.00 78.09 69 GLU D C 1
ATOM 12371 O O . GLU D 1 89 ? 185.174 92.869 -10.325 1.00 78.54 69 GLU D O 1
ATOM 12377 N N . MET D 1 90 ? 185.290 90.749 -9.588 1.00 78.43 70 MET D N 1
ATOM 12378 C CA . MET D 1 90 ? 186.068 91.067 -8.386 1.00 78.73 70 MET D CA 1
ATOM 12379 C C . MET D 1 90 ? 187.493 91.514 -8.742 1.00 77.49 70 MET D C 1
ATOM 12380 O O . MET D 1 90 ? 188.075 92.325 -8.021 1.00 77.86 70 MET D O 1
ATOM 12385 N N . ILE D 1 91 ? 188.058 90.979 -9.829 1.00 76.04 71 ILE D N 1
ATOM 12386 C CA . ILE D 1 91 ? 189.411 91.355 -10.249 1.00 76.45 71 ILE D CA 1
ATOM 12387 C C . ILE D 1 91 ? 189.333 92.604 -11.139 1.00 77.89 71 ILE D C 1
ATOM 12388 O O . ILE D 1 91 ? 190.143 93.513 -10.987 1.00 78.73 71 ILE D O 1
ATOM 12393 N N . GLU D 1 92 ? 188.355 92.645 -12.052 1.00 78.00 72 GLU D N 1
ATOM 12394 C CA . GLU D 1 92 ? 188.208 93.763 -12.999 1.00 79.27 72 GLU D CA 1
ATOM 12395 C C . GLU D 1 92 ? 187.930 95.073 -12.246 1.00 79.41 72 GLU D C 1
ATOM 12396 O O . GLU D 1 92 ? 188.555 96.091 -12.541 1.00 81.25 72 GLU D O 1
ATOM 12402 N N . ARG D 1 93 ? 187.005 95.039 -11.276 1.00 78.56 73 ARG D N 1
ATOM 12403 C CA . ARG D 1 93 ? 186.676 96.224 -10.458 1.00 79.14 73 ARG D CA 1
ATOM 12404 C C . ARG D 1 93 ? 187.778 96.459 -9.410 1.00 76.97 73 ARG D C 1
ATOM 12405 O O . ARG D 1 93 ? 187.764 97.487 -8.731 1.00 79.50 73 ARG D O 1
ATOM 12413 N N . GLY D 1 94 ? 188.712 95.507 -9.275 1.00 72.67 74 GLY D N 1
ATOM 12414 C CA . GLY D 1 94 ? 189.942 95.682 -8.491 1.00 70.76 74 GLY D CA 1
ATOM 12415 C C . GLY D 1 94 ? 189.731 95.464 -7.000 1.00 68.80 74 GLY D C 1
ATOM 12416 O O . GLY D 1 94 ? 190.504 95.959 -6.182 1.00 66.44 74 GLY D O 1
ATOM 12417 N N . TRP D 1 95 ? 188.678 94.713 -6.657 1.00 69.29 75 TRP D N 1
ATOM 12418 C CA . TRP D 1 95 ? 188.313 94.387 -5.275 1.00 69.36 75 TRP D CA 1
ATOM 12419 C C . TRP D 1 95 ? 189.305 93.361 -4.709 1.00 68.04 75 TRP D C 1
ATOM 12420 O O . TRP D 1 95 ? 189.724 93.449 -3.556 1.00 65.33 75 TRP D O 1
ATOM 12431 N N . MET D 1 96 ? 189.643 92.377 -5.550 1.00 68.46 76 MET D N 1
ATOM 12432 C CA . MET D 1 96 ? 190.570 91.313 -5.230 1.00 67.51 76 MET D CA 1
ATOM 12433 C C . MET D 1 96 ? 191.779 91.422 -6.164 1.00 66.70 76 MET D C 1
ATOM 12434 O O . MET D 1 96 ? 191.619 91.566 -7.385 1.00 65.90 76 MET D O 1
ATOM 12439 N N . SER D 1 97 ? 192.974 91.380 -5.564 1.00 65.61 77 SER D N 1
ATOM 12440 C CA . SER D 1 97 ? 194.230 91.165 -6.268 1.00 64.69 77 SER D CA 1
ATOM 12441 C C . SER D 1 97 ? 194.625 89.691 -6.136 1.00 62.40 77 SER D C 1
ATOM 12442 O O . SER D 1 97 ? 194.343 89.057 -5.117 1.00 61.10 77 SER D O 1
ATOM 12445 N N . ILE D 1 98 ? 195.289 89.175 -7.175 1.00 61.35 78 ILE D N 1
ATOM 12446 C CA . ILE D 1 98 ? 195.751 87.788 -7.244 1.00 60.45 78 ILE D CA 1
ATOM 12447 C C . ILE D 1 98 ? 197.275 87.798 -7.400 1.00 59.29 78 ILE D C 1
ATOM 12448 O O . ILE D 1 98 ? 197.817 88.625 -8.126 1.00 59.96 78 ILE D O 1
ATOM 12453 N N . SER D 1 99 ? 197.948 86.878 -6.699 1.00 58.17 79 SER D N 1
ATOM 12454 C CA . SER D 1 99 ? 199.408 86.811 -6.678 1.00 57.05 79 SER D CA 1
ATOM 12455 C C . SER D 1 99 ? 199.927 86.440 -8.075 1.00 57.65 79 SER D C 1
ATOM 12456 O O . SER D 1 99 ? 199.167 85.956 -8.921 1.00 58.02 79 SER D O 1
ATOM 12459 N N . SER D 1 100 ? 201.220 86.689 -8.318 1.00 57.94 80 SER D N 1
ATOM 12460 C CA . SER D 1 100 ? 201.795 86.585 -9.667 1.00 58.35 80 SER D CA 1
ATOM 12461 C C . SER D 1 100 ? 201.724 85.146 -10.183 1.00 56.93 80 SER D C 1
ATOM 12462 O O . SER D 1 100 ? 201.468 84.931 -11.368 1.00 55.81 80 SER D O 1
ATOM 12465 N N . PRO D 1 101 ? 201.926 84.108 -9.336 1.00 56.22 81 PRO D N 1
ATOM 12466 C CA . PRO D 1 101 ? 201.726 82.726 -9.776 1.00 55.77 81 PRO D CA 1
ATOM 12467 C C . PRO D 1 101 ? 200.338 82.461 -10.390 1.00 56.11 81 PRO D C 1
ATOM 12468 O O . PRO D 1 101 ? 200.232 81.695 -11.357 1.00 55.07 81 PRO D O 1
ATOM 12472 N N . VAL D 1 102 ? 199.296 83.106 -9.844 1.00 56.01 82 VAL D N 1
ATOM 12473 C CA . VAL D 1 102 ? 197.913 82.903 -10.300 1.00 56.54 82 VAL D CA 1
ATOM 12474 C C . VAL D 1 102 ? 197.774 83.491 -11.713 1.00 57.67 82 VAL D C 1
ATOM 12475 O O . VAL D 1 102 ? 197.339 82.806 -12.638 1.00 58.00 82 VAL D O 1
ATOM 12479 N N . TRP D 1 103 ? 198.151 84.764 -11.871 1.00 59.30 83 TRP D N 1
ATOM 12480 C CA . TRP D 1 103 ? 198.283 85.396 -13.187 1.00 60.86 83 TRP D CA 1
ATOM 12481 C C . TRP D 1 103 ? 199.017 84.454 -14.149 1.00 60.92 83 TRP D C 1
ATOM 12482 O O . TRP D 1 103 ? 198.523 84.117 -15.231 1.00 60.13 83 TRP D O 1
ATOM 12493 N N . ALA D 1 104 ? 200.205 84.025 -13.712 1.00 61.30 84 ALA D N 1
ATOM 12494 C CA . ALA D 1 104 ? 201.159 83.299 -14.535 1.00 61.38 84 ALA D CA 1
ATOM 12495 C C . ALA D 1 104 ? 200.594 81.941 -14.960 1.00 60.52 84 ALA D C 1
ATOM 12496 O O . ALA D 1 104 ? 200.573 81.639 -16.145 1.00 60.70 84 ALA D O 1
ATOM 12498 N N . ASN D 1 105 ? 200.118 81.154 -13.985 1.00 60.45 85 ASN D N 1
ATOM 12499 C CA . ASN D 1 105 ? 200.066 79.690 -14.115 1.00 59.99 85 ASN D CA 1
ATOM 12500 C C . ASN D 1 105 ? 198.639 79.124 -14.053 1.00 60.63 85 ASN D C 1
ATOM 12501 O O . ASN D 1 105 ? 198.376 78.092 -14.687 1.00 62.31 85 ASN D O 1
ATOM 12506 N N . MET D 1 106 ? 197.736 79.762 -13.297 1.00 60.85 86 MET D N 1
ATOM 12507 C CA . MET D 1 106 ? 196.342 79.290 -13.157 1.00 60.72 86 MET D CA 1
ATOM 12508 C C . MET D 1 106 ? 195.664 79.261 -14.536 1.00 61.90 86 MET D C 1
ATOM 12509 O O . MET D 1 106 ? 195.457 80.311 -15.143 1.00 64.55 86 MET D O 1
ATOM 12514 N N . GLY D 1 107 ? 195.334 78.055 -15.017 1.00 61.69 87 GLY D N 1
ATOM 12515 C CA . GLY D 1 107 ? 194.577 77.852 -16.260 1.00 63.05 87 GLY D CA 1
ATOM 12516 C C . GLY D 1 107 ? 195.397 77.242 -17.391 1.00 64.13 87 GLY D C 1
ATOM 12517 O O . GLY D 1 107 ? 194.975 77.281 -18.540 1.00 62.72 87 GLY D O 1
ATOM 12518 N N . THR D 1 108 ? 196.556 76.660 -17.065 1.00 66.81 88 THR D N 1
ATOM 12519 C CA . THR D 1 108 ? 197.398 75.941 -18.026 1.00 69.12 88 THR D CA 1
ATOM 12520 C C . THR D 1 108 ? 197.253 74.430 -17.789 1.00 69.64 88 THR D C 1
ATOM 12521 O O . THR D 1 108 ? 197.893 73.612 -18.459 1.00 70.92 88 THR D O 1
ATOM 12525 N N . GLY D 1 111 ? 201.722 74.035 -15.173 1.00 57.70 91 GLY D N 1
ATOM 12526 C CA . GLY D 1 111 ? 201.885 75.371 -14.594 1.00 59.66 91 GLY D CA 1
ATOM 12527 C C . GLY D 1 111 ? 201.167 75.495 -13.256 1.00 60.65 91 GLY D C 1
ATOM 12528 O O . GLY D 1 111 ? 199.935 75.314 -13.174 1.00 61.85 91 GLY D O 1
ATOM 12529 N N . LEU D 1 112 ? 201.929 75.818 -12.204 1.00 58.81 92 LEU D N 1
ATOM 12530 C CA . LEU D 1 112 ? 201.435 75.718 -10.832 1.00 57.92 92 LEU D CA 1
ATOM 12531 C C . LEU D 1 112 ? 201.324 77.107 -10.210 1.00 56.46 92 LEU D C 1
ATOM 12532 O O . LEU D 1 112 ? 202.278 77.877 -10.237 1.00 55.56 92 LEU D O 1
ATOM 12537 N N . PRO D 1 113 ? 200.142 77.470 -9.659 1.00 55.89 93 PRO D N 1
ATOM 12538 C CA . PRO D 1 113 ? 199.888 78.822 -9.163 1.00 55.94 93 PRO D CA 1
ATOM 12539 C C . PRO D 1 113 ? 200.031 79.037 -7.648 1.00 55.95 93 PRO D C 1
ATOM 12540 O O . PRO D 1 113 ? 199.148 79.654 -7.032 1.00 56.21 93 PRO D O 1
ATOM 12544 N N . ILE D 1 114 ? 201.158 78.582 -7.082 1.00 55.83 94 ILE D N 1
ATOM 12545 C CA . ILE D 1 114 ? 201.432 78.670 -5.642 1.00 56.33 94 ILE D CA 1
ATOM 12546 C C . ILE D 1 114 ? 202.723 79.468 -5.424 1.00 58.01 94 ILE D C 1
ATOM 12547 O O . ILE D 1 114 ? 203.691 79.306 -6.169 1.00 60.38 94 ILE D O 1
ATOM 12552 N N . SER D 1 115 ? 202.722 80.321 -4.390 1.00 59.42 95 SER D N 1
ATOM 12553 C CA . SER D 1 115 ? 203.849 81.225 -4.082 1.00 61.04 95 SER D CA 1
ATOM 12554 C C . SER D 1 115 ? 204.692 80.698 -2.911 1.00 59.21 95 SER D C 1
ATOM 12555 O O . SER D 1 115 ? 205.914 80.718 -2.992 1.00 59.98 95 SER D O 1
ATOM 12558 N N . CYS D 1 116 ? 204.040 80.252 -1.830 1.00 58.38 96 CYS D N 1
ATOM 12559 C CA . CYS D 1 116 ? 204.717 79.943 -0.562 1.00 58.73 96 CYS D CA 1
ATOM 12560 C C . CYS D 1 116 ? 204.962 78.438 -0.414 1.00 55.88 96 CYS D C 1
ATOM 12561 O O . CYS D 1 116 ? 204.022 77.647 -0.447 1.00 56.15 96 CYS D O 1
ATOM 12564 N N . PHE D 1 117 ? 206.238 78.069 -0.245 1.00 53.44 97 PHE D N 1
ATOM 12565 C CA . PHE D 1 117 ? 206.651 76.736 0.182 1.00 51.83 97 PHE D CA 1
ATOM 12566 C C . PHE D 1 117 ? 207.534 76.855 1.426 1.00 50.02 97 PHE D C 1
ATOM 12567 O O . PHE D 1 117 ? 208.167 77.886 1.641 1.00 50.46 97 PHE D O 1
ATOM 12575 N N . ASN D 1 118 ? 207.528 75.796 2.240 1.00 48.71 98 ASN D N 1
ATOM 12576 C CA . ASN D 1 118 ? 208.440 75.618 3.368 1.00 49.62 98 ASN D CA 1
ATOM 12577 C C . ASN D 1 118 ? 208.726 74.126 3.530 1.00 49.78 98 ASN D C 1
ATOM 12578 O O . ASN D 1 118 ? 207.867 73.299 3.232 1.00 48.86 98 ASN D O 1
ATOM 12583 N N . VAL D 1 119 ? 209.924 73.821 4.041 1.00 50.62 99 VAL D N 1
ATOM 12584 C CA . VAL D 1 119 ? 210.444 72.474 4.158 1.00 51.80 99 VAL D CA 1
ATOM 12585 C C . VAL D 1 119 ? 210.976 72.257 5.581 1.00 51.94 99 VAL D C 1
ATOM 12586 O O . VAL D 1 119 ? 211.571 73.162 6.168 1.00 52.66 99 VAL D O 1
ATOM 12590 N N . HIS D 1 120 ? 210.736 71.058 6.128 1.00 51.32 100 HIS D N 1
ATOM 12591 C CA . HIS D 1 120 ? 211.349 70.614 7.377 1.00 51.43 100 HIS D CA 1
ATOM 12592 C C . HIS D 1 120 ? 212.567 69.746 7.044 1.00 52.38 100 HIS D C 1
ATOM 12593 O O . HIS D 1 120 ? 212.426 68.651 6.485 1.00 50.96 100 HIS D O 1
ATOM 12600 N N . VAL D 1 121 ? 213.751 70.251 7.403 1.00 52.77 101 VAL D N 1
ATOM 12601 C CA . VAL D 1 121 ? 215.009 69.597 7.123 1.00 54.30 101 VAL D CA 1
ATOM 12602 C C . VAL D 1 121 ? 215.343 68.681 8.298 1.00 56.47 101 VAL D C 1
ATOM 12603 O O . VAL D 1 121 ? 215.530 69.145 9.421 1.00 57.95 101 VAL D O 1
ATOM 12607 N N . PRO D 1 122 ? 215.411 67.349 8.081 1.00 58.80 102 PRO D N 1
ATOM 12608 C CA . PRO D 1 122 ? 215.810 66.421 9.139 1.00 60.40 102 PRO D CA 1
ATOM 12609 C C . PRO D 1 122 ? 217.336 66.314 9.300 1.00 62.49 102 PRO D C 1
ATOM 12610 O O . PRO D 1 122 ? 218.095 66.878 8.503 1.00 59.75 102 PRO D O 1
ATOM 12614 N N . ASP D 1 123 ? 217.756 65.574 10.332 1.00 66.02 103 ASP D N 1
ATOM 12615 C CA . ASP D 1 123 ? 219.150 65.469 10.757 1.00 68.52 103 ASP D CA 1
ATOM 12616 C C . ASP D 1 123 ? 219.757 64.157 10.245 1.00 69.27 103 ASP D C 1
ATOM 12617 O O . ASP D 1 123 ? 220.406 63.434 10.992 1.00 72.22 103 ASP D O 1
ATOM 12622 N N . LYS D 1 124 ? 219.529 63.856 8.965 1.00 68.74 104 LYS D N 1
ATOM 12623 C CA . LYS D 1 124 ? 220.147 62.726 8.291 1.00 69.66 104 LYS D CA 1
ATOM 12624 C C . LYS D 1 124 ? 220.276 63.109 6.813 1.00 67.29 104 LYS D C 1
ATOM 12625 O O . LYS D 1 124 ? 219.439 63.839 6.284 1.00 64.81 104 LYS D O 1
ATOM 12631 N N . ILE D 1 125 ? 221.346 62.624 6.172 1.00 67.08 105 ILE D N 1
ATOM 12632 C CA . ILE D 1 125 ? 221.875 63.207 4.930 1.00 66.02 105 ILE D CA 1
ATOM 12633 C C . ILE D 1 125 ? 220.926 62.897 3.762 1.00 62.19 105 ILE D C 1
ATOM 12634 O O . ILE D 1 125 ? 220.854 63.667 2.811 1.00 59.99 105 ILE D O 1
ATOM 12639 N N . GLU D 1 126 ? 220.176 61.795 3.860 1.00 61.14 106 GLU D N 1
ATOM 12640 C CA . GLU D 1 126 ? 219.257 61.378 2.806 1.00 60.14 106 GLU D CA 1
ATOM 12641 C C . GLU D 1 126 ? 218.028 62.299 2.769 1.00 57.79 106 GLU D C 1
ATOM 12642 O O . GLU D 1 126 ? 217.546 62.649 1.687 1.00 56.45 106 GLU D O 1
ATOM 12648 N N . GLY D 1 127 ? 217.522 62.672 3.950 1.00 55.97 107 GLY D N 1
ATOM 12649 C CA . GLY D 1 127 ? 216.364 63.559 4.084 1.00 53.53 107 GLY D CA 1
ATOM 12650 C C . GLY D 1 127 ? 216.700 65.003 3.736 1.00 52.45 107 GLY D C 1
ATOM 12651 O O . GLY D 1 127 ? 215.857 65.733 3.222 1.00 51.29 107 GLY D O 1
ATOM 12652 N N . ILE D 1 128 ? 217.936 65.423 4.033 1.00 51.97 108 ILE D N 1
ATOM 12653 C CA . ILE D 1 128 ? 218.440 66.724 3.607 1.00 51.37 108 ILE D CA 1
ATOM 12654 C C . ILE D 1 128 ? 218.483 66.760 2.075 1.00 51.06 108 ILE D C 1
ATOM 12655 O O . ILE D 1 128 ? 218.167 67.784 1.463 1.00 50.81 108 ILE D O 1
ATOM 12660 N N . THR D 1 129 ? 218.909 65.641 1.479 1.00 51.12 109 THR D N 1
ATOM 12661 C CA . THR D 1 129 ? 218.994 65.487 0.036 1.00 51.17 109 THR D CA 1
ATOM 12662 C C . THR D 1 129 ? 217.591 65.580 -0.578 1.00 50.24 109 THR D C 1
ATOM 12663 O O . THR D 1 129 ? 217.414 66.261 -1.584 1.00 50.43 109 THR D O 1
ATOM 12667 N N . HIS D 1 130 ? 216.613 64.894 0.027 1.00 48.92 110 HIS D N 1
ATOM 12668 C CA . HIS D 1 130 ? 215.226 64.954 -0.431 1.00 47.93 110 HIS D CA 1
ATOM 12669 C C . HIS D 1 130 ? 214.693 66.394 -0.325 1.00 46.17 110 HIS D C 1
ATOM 12670 O O . HIS D 1 130 ? 214.124 66.924 -1.277 1.00 44.99 110 HIS D O 1
ATOM 12677 N N . LYS D 1 131 ? 214.894 67.027 0.834 1.00 45.42 111 LYS D N 1
ATOM 12678 C CA . LYS D 1 131 ? 214.362 68.358 1.087 1.00 45.47 111 LYS D CA 1
ATOM 12679 C C . LYS D 1 131 ? 214.982 69.358 0.103 1.00 45.97 111 LYS D C 1
ATOM 12680 O O . LYS D 1 131 ? 214.319 70.301 -0.306 1.00 46.13 111 LYS D O 1
ATOM 12686 N N . LEU D 1 132 ? 216.241 69.128 -0.286 1.00 46.57 112 LEU D N 1
ATOM 12687 C CA . LEU D 1 132 ? 216.919 69.956 -1.282 1.00 46.06 112 LEU D CA 1
ATOM 12688 C C . LEU D 1 132 ? 216.227 69.802 -2.642 1.00 45.16 112 LEU D C 1
ATOM 12689 O O . LEU D 1 132 ? 216.036 70.783 -3.357 1.00 44.72 112 LEU D O 1
ATOM 12694 N N . GLY D 1 133 ? 215.870 68.563 -2.989 1.00 45.49 113 GLY D N 1
ATOM 12695 C CA . GLY D 1 133 ? 215.167 68.266 -4.238 1.00 45.80 113 GLY D CA 1
ATOM 12696 C C . GLY D 1 133 ? 213.806 68.945 -4.287 1.00 45.40 113 GLY D C 1
ATOM 12697 O O . GLY D 1 133 ? 213.434 69.533 -5.304 1.00 44.59 113 GLY D O 1
ATOM 12698 N N . GLU D 1 134 ? 213.073 68.859 -3.169 1.00 45.56 114 GLU D N 1
ATOM 12699 C CA . GLU D 1 134 ? 211.800 69.543 -2.988 1.00 45.51 114 GLU D CA 1
ATOM 12700 C C . GLU D 1 134 ? 211.985 71.035 -3.271 1.00 45.79 114 GLU D C 1
ATOM 12701 O O . GLU D 1 134 ? 211.193 71.620 -4.004 1.00 47.19 114 GLU D O 1
ATOM 12707 N N . VAL D 1 135 ? 213.029 71.629 -2.673 1.00 45.27 115 VAL D N 1
ATOM 12708 C CA . VAL D 1 135 ? 213.301 73.070 -2.785 1.00 44.90 115 VAL D CA 1
ATOM 12709 C C . VAL D 1 135 ? 213.662 73.408 -4.235 1.00 45.00 115 VAL D C 1
ATOM 12710 O O . VAL D 1 135 ? 213.302 74.479 -4.727 1.00 45.80 115 VAL D O 1
ATOM 12714 N N . ILE D 1 136 ? 214.395 72.510 -4.898 1.00 44.51 116 ILE D N 1
ATOM 12715 C CA . ILE D 1 136 ? 214.802 72.742 -6.269 1.00 45.02 116 ILE D CA 1
ATOM 12716 C C . ILE D 1 136 ? 213.548 72.808 -7.145 1.00 45.58 116 ILE D C 1
ATOM 12717 O O . ILE D 1 136 ? 213.408 73.723 -7.950 1.00 46.23 116 ILE D O 1
ATOM 12722 N N . MET D 1 137 ? 212.639 71.842 -6.972 1.00 46.46 117 MET D N 1
ATOM 12723 C CA . MET D 1 137 ? 211.496 71.709 -7.870 1.00 47.15 117 MET D CA 1
ATOM 12724 C C . MET D 1 137 ? 210.445 72.784 -7.541 1.00 46.83 117 MET D C 1
ATOM 12725 O O . MET D 1 137 ? 209.876 73.387 -8.456 1.00 46.48 117 MET D O 1
ATOM 12730 N N . GLN D 1 138 ? 210.226 73.046 -6.244 1.00 45.96 118 GLN D N 1
ATOM 12731 C CA . GLN D 1 138 ? 209.367 74.136 -5.788 1.00 45.92 118 GLN D CA 1
ATOM 12732 C C . GLN D 1 138 ? 209.828 75.453 -6.432 1.00 48.31 118 GLN D C 1
ATOM 12733 O O . GLN D 1 138 ? 209.000 76.258 -6.845 1.00 49.36 118 GLN D O 1
ATOM 12739 N N . THR D 1 139 ? 211.150 75.659 -6.522 1.00 50.92 119 THR D N 1
ATOM 12740 C CA . THR D 1 139 ? 211.745 76.847 -7.165 1.00 52.41 119 THR D CA 1
ATOM 12741 C C . THR D 1 139 ? 211.514 76.815 -8.685 1.00 55.68 119 THR D C 1
ATOM 12742 O O . THR D 1 139 ? 211.317 77.862 -9.300 1.00 57.98 119 THR D O 1
ATOM 12746 N N . LYS D 1 140 ? 211.554 75.620 -9.288 1.00 57.11 120 LYS D N 1
ATOM 12747 C CA . LYS D 1 140 ? 211.409 75.474 -10.740 1.00 58.71 120 LYS D CA 1
ATOM 12748 C C . LYS D 1 140 ? 210.016 75.913 -11.200 1.00 59.02 120 LYS D C 1
ATOM 12749 O O . LYS D 1 140 ? 209.875 76.461 -12.286 1.00 61.45 120 LYS D O 1
ATOM 12755 N N . ILE D 1 141 ? 209.004 75.648 -10.366 1.00 58.40 121 ILE D N 1
ATOM 12756 C CA . ILE D 1 141 ? 207.591 75.907 -10.682 1.00 57.63 121 ILE D CA 1
ATOM 12757 C C . ILE D 1 141 ? 207.177 77.325 -10.240 1.00 57.47 121 ILE D C 1
ATOM 12758 O O . ILE D 1 141 ? 205.989 77.637 -10.219 1.00 56.32 121 ILE D O 1
ATOM 12763 N N . GLY D 1 142 ? 208.150 78.168 -9.866 1.00 57.74 122 GLY D N 1
ATOM 12764 C CA . GLY D 1 142 ? 207.942 79.602 -9.609 1.00 57.96 122 GLY D CA 1
ATOM 12765 C C . GLY D 1 142 ? 207.441 79.883 -8.199 1.00 57.40 122 GLY D C 1
ATOM 12766 O O . GLY D 1 142 ? 206.597 80.767 -7.993 1.00 58.70 122 GLY D O 1
ATOM 12767 N N . GLY D 1 143 ? 207.974 79.136 -7.225 1.00 55.08 123 GLY D N 1
ATOM 12768 C CA . GLY D 1 143 ? 207.599 79.264 -5.821 1.00 52.16 123 GLY D CA 1
ATOM 12769 C C . GLY D 1 143 ? 208.698 79.920 -5.006 1.00 50.50 123 GLY D C 1
ATOM 12770 O O . GLY D 1 143 ? 209.878 79.748 -5.296 1.00 50.08 123 GLY D O 1
ATOM 12771 N N . GLY D 1 144 ? 208.289 80.696 -3.996 1.00 48.24 124 GLY D N 1
ATOM 12772 C CA . GLY D 1 144 ? 209.153 81.132 -2.918 1.00 46.88 124 GLY D CA 1
ATOM 12773 C C . GLY D 1 144 ? 209.342 80.000 -1.931 1.00 45.99 124 GLY D C 1
ATOM 12774 O O . GLY D 1 144 ? 208.398 79.283 -1.633 1.00 45.74 124 GLY D O 1
ATOM 12775 N N . THR D 1 145 ? 210.576 79.833 -1.449 1.00 45.72 125 THR D N 1
ATOM 12776 C CA . THR D 1 145 ? 210.974 78.672 -0.677 1.00 44.91 125 THR D CA 1
ATOM 12777 C C . THR D 1 145 ? 211.516 79.133 0.680 1.00 45.51 125 THR D C 1
ATOM 12778 O O . THR D 1 145 ? 211.871 80.284 0.852 1.00 46.18 125 THR D O 1
ATOM 12782 N N . SER D 1 146 ? 211.564 78.196 1.628 1.00 46.40 126 SER D N 1
ATOM 12783 C CA . SER D 1 146 ? 212.066 78.402 2.975 1.00 47.10 126 SER D CA 1
ATOM 12784 C C . SER D 1 146 ? 212.303 77.038 3.643 1.00 47.92 126 SER D C 1
ATOM 12785 O O . SER D 1 146 ? 211.801 76.028 3.172 1.00 50.01 126 SER D O 1
ATOM 12788 N N . GLY D 1 147 ? 213.064 77.008 4.741 1.00 48.95 127 GLY D N 1
ATOM 12789 C CA . GLY D 1 147 ? 213.330 75.755 5.452 1.00 49.73 127 GLY D CA 1
ATOM 12790 C C . GLY D 1 147 ? 213.559 75.961 6.940 1.00 52.06 127 GLY D C 1
ATOM 12791 O O . GLY D 1 147 ? 214.006 77.033 7.367 1.00 52.34 127 GLY D O 1
ATOM 12792 N N . TYR D 1 148 ? 213.252 74.921 7.727 1.00 53.46 128 TYR D N 1
ATOM 12793 C CA . TYR D 1 148 ? 213.543 74.891 9.156 1.00 55.22 128 TYR D CA 1
ATOM 12794 C C . TYR D 1 148 ? 214.692 73.913 9.427 1.00 57.76 128 TYR D C 1
ATOM 12795 O O . TYR D 1 148 ? 214.512 72.695 9.382 1.00 59.07 128 TYR D O 1
ATOM 12804 N N . PHE D 1 149 ? 215.862 74.470 9.757 1.00 60.17 129 PHE D N 1
ATOM 12805 C CA . PHE D 1 149 ? 217.096 73.714 9.942 1.00 60.21 129 PHE D CA 1
ATOM 12806 C C . PHE D 1 149 ? 217.388 73.528 11.437 1.00 61.49 129 PHE D C 1
ATOM 12807 O O . PHE D 1 149 ? 218.538 73.361 11.826 1.00 59.89 129 PHE D O 1
ATOM 12815 N N . GLY D 1 150 ? 216.337 73.543 12.266 1.00 64.71 130 GLY D N 1
ATOM 12816 C CA . GLY D 1 150 ? 216.475 73.546 13.718 1.00 66.82 130 GLY D CA 1
ATOM 12817 C C . GLY D 1 150 ? 216.806 72.174 14.284 1.00 69.59 130 GLY D C 1
ATOM 12818 O O . GLY D 1 150 ? 217.350 72.078 15.367 1.00 69.37 130 GLY D O 1
ATOM 12819 N N . GLU D 1 151 ? 216.478 71.111 13.545 1.00 75.09 131 GLU D N 1
ATOM 12820 C CA . GLU D 1 151 ? 216.722 69.747 14.001 1.00 79.86 131 GLU D CA 1
ATOM 12821 C C . GLU D 1 151 ? 218.152 69.304 13.657 1.00 80.61 131 GLU D C 1
ATOM 12822 O O . GLU D 1 151 ? 218.589 68.260 14.138 1.00 82.13 131 GLU D O 1
ATOM 12828 N N . LEU D 1 152 ? 218.874 70.083 12.839 1.00 80.63 132 LEU D N 1
ATOM 12829 C CA . LEU D 1 152 ? 220.260 69.744 12.453 1.00 82.54 132 LEU D CA 1
ATOM 12830 C C . LEU D 1 152 ? 221.204 69.913 13.654 1.00 84.20 132 LEU D C 1
ATOM 12831 O O . LEU D 1 152 ? 220.985 70.775 14.507 1.00 84.66 132 LEU D O 1
ATOM 12836 N N . ARG D 1 153 ? 222.253 69.079 13.694 1.00 85.98 133 ARG D N 1
ATOM 12837 C CA . ARG D 1 153 ? 223.301 69.131 14.716 1.00 88.16 133 ARG D CA 1
ATOM 12838 C C . ARG D 1 153 ? 224.200 70.345 14.449 1.00 87.10 133 ARG D C 1
ATOM 12839 O O . ARG D 1 153 ? 224.976 70.763 15.312 1.00 87.31 133 ARG D O 1
ATOM 12847 N N . GLY D 1 167 ? 228.473 72.023 10.762 1.00 65.14 147 GLY D N 1
ATOM 12848 C CA . GLY D 1 167 ? 227.194 71.960 11.473 1.00 66.25 147 GLY D CA 1
ATOM 12849 C C . GLY D 1 167 ? 225.995 72.126 10.544 1.00 66.09 147 GLY D C 1
ATOM 12850 O O . GLY D 1 167 ? 225.931 71.498 9.485 1.00 67.23 147 GLY D O 1
ATOM 12851 N N . ALA D 1 168 ? 225.051 72.985 10.952 1.00 65.01 148 ALA D N 1
ATOM 12852 C CA . ALA D 1 168 ? 223.746 73.182 10.287 1.00 64.18 148 ALA D CA 1
ATOM 12853 C C . ALA D 1 168 ? 223.825 74.273 9.210 1.00 63.66 148 ALA D C 1
ATOM 12854 O O . ALA D 1 168 ? 223.143 74.201 8.188 1.00 63.54 148 ALA D O 1
ATOM 12856 N N . VAL D 1 169 ? 224.637 75.299 9.471 1.00 63.77 149 VAL D N 1
ATOM 12857 C CA . VAL D 1 169 ? 224.861 76.402 8.547 1.00 62.96 149 VAL D CA 1
ATOM 12858 C C . VAL D 1 169 ? 225.644 75.873 7.334 1.00 62.93 149 VAL D C 1
ATOM 12859 O O . VAL D 1 169 ? 225.485 76.364 6.217 1.00 61.88 149 VAL D O 1
ATOM 12863 N N . SER D 1 170 ? 226.483 74.858 7.569 1.00 63.74 150 SER D N 1
ATOM 12864 C CA . SER D 1 170 ? 227.243 74.178 6.520 1.00 64.88 150 SER D CA 1
ATOM 12865 C C . SER D 1 170 ? 226.295 73.660 5.424 1.00 65.13 150 SER D C 1
ATOM 12866 O O . SER D 1 170 ? 226.513 73.877 4.228 1.00 63.96 150 SER D O 1
ATOM 12869 N N . PHE D 1 171 ? 225.231 72.977 5.857 1.00 65.04 151 PHE D N 1
ATOM 12870 C CA . PHE D 1 171 ? 224.305 72.303 4.960 1.00 63.99 151 PHE D CA 1
ATOM 12871 C C . PHE D 1 171 ? 223.483 73.315 4.147 1.00 63.10 151 PHE D C 1
ATOM 12872 O O . PHE D 1 171 ? 223.085 72.999 3.031 1.00 63.81 151 PHE D O 1
ATOM 12880 N N . MET D 1 172 ? 223.247 74.525 4.678 1.00 61.70 152 MET D N 1
ATOM 12881 C CA . MET D 1 172 ? 222.408 75.497 3.951 1.00 60.62 152 MET D CA 1
ATOM 12882 C C . MET D 1 172 ? 223.213 76.173 2.826 1.00 60.73 152 MET D C 1
ATOM 12883 O O . MET D 1 172 ? 222.647 76.915 2.032 1.00 62.01 152 MET D O 1
ATOM 12888 N N . LYS D 1 173 ? 224.512 75.868 2.714 1.00 61.67 153 LYS D N 1
ATOM 12889 C CA . LYS D 1 173 ? 225.300 76.233 1.524 1.00 62.38 153 LYS D CA 1
ATOM 12890 C C . LYS D 1 173 ? 224.664 75.639 0.256 1.00 59.77 153 LYS D C 1
ATOM 12891 O O . LYS D 1 173 ? 224.647 76.288 -0.793 1.00 58.04 153 LYS D O 1
ATOM 12897 N N . LEU D 1 174 ? 224.167 74.398 0.359 1.00 56.87 154 LEU D N 1
ATOM 12898 C CA . LEU D 1 174 ? 223.568 73.672 -0.769 1.00 55.82 154 LEU D CA 1
ATOM 12899 C C . LEU D 1 174 ? 222.325 74.407 -1.285 1.00 55.18 154 LEU D C 1
ATOM 12900 O O . LEU D 1 174 ? 222.140 74.569 -2.493 1.00 54.34 154 LEU D O 1
ATOM 12905 N N . PHE D 1 175 ? 221.473 74.828 -0.347 1.00 55.35 155 PHE D N 1
ATOM 12906 C CA . PHE D 1 175 ? 220.216 75.489 -0.653 1.00 54.53 155 PHE D CA 1
ATOM 12907 C C . PHE D 1 175 ? 220.513 76.872 -1.235 1.00 54.80 155 PHE D C 1
ATOM 12908 O O . PHE D 1 175 ? 219.729 77.370 -2.047 1.00 52.84 155 PHE D O 1
ATOM 12916 N N . ASP D 1 176 ? 221.644 77.465 -0.813 1.00 55.98 156 ASP D N 1
ATOM 12917 C CA . ASP D 1 176 ? 222.133 78.757 -1.328 1.00 57.04 156 ASP D CA 1
ATOM 12918 C C . ASP D 1 176 ? 222.536 78.619 -2.800 1.00 56.70 156 ASP D C 1
ATOM 12919 O O . ASP D 1 176 ? 222.231 79.496 -3.620 1.00 56.89 156 ASP D O 1
ATOM 12924 N N . THR D 1 177 ? 223.242 77.528 -3.117 1.00 55.66 157 THR D N 1
ATOM 12925 C CA . THR D 1 177 ? 223.710 77.268 -4.467 1.00 55.85 157 THR D CA 1
ATOM 12926 C C . THR D 1 177 ? 222.518 76.935 -5.367 1.00 56.34 157 THR D C 1
ATOM 12927 O O . THR D 1 177 ? 222.524 77.251 -6.556 1.00 58.61 157 THR D O 1
ATOM 12931 N N . ALA D 1 178 ? 221.509 76.278 -4.790 1.00 55.61 158 ALA D N 1
ATOM 12932 C CA . ALA D 1 178 ? 220.307 75.917 -5.525 1.00 55.75 158 ALA D CA 1
ATOM 12933 C C . ALA D 1 178 ? 219.630 77.189 -6.048 1.00 55.63 158 ALA D C 1
ATOM 12934 O O . ALA D 1 178 ? 219.211 77.226 -7.207 1.00 54.81 158 ALA D O 1
ATOM 12936 N N . MET D 1 179 ? 219.556 78.223 -5.198 1.00 55.72 159 MET D N 1
ATOM 12937 C CA . MET D 1 179 ? 218.874 79.476 -5.541 1.00 57.46 159 MET D CA 1
ATOM 12938 C C . MET D 1 179 ? 219.579 80.134 -6.734 1.00 59.31 159 MET D C 1
ATOM 12939 O O . MET D 1 179 ? 218.922 80.631 -7.650 1.00 59.83 159 MET D O 1
ATOM 12944 N N . ASP D 1 180 ? 220.914 80.088 -6.732 1.00 62.03 160 ASP D N 1
ATOM 12945 C CA . ASP D 1 180 ? 221.725 80.759 -7.739 1.00 64.99 160 ASP D CA 1
ATOM 12946 C C . ASP D 1 180 ? 221.762 79.967 -9.055 1.00 64.19 160 ASP D C 1
ATOM 12947 O O . ASP D 1 180 ? 222.248 80.482 -10.055 1.00 64.95 160 ASP D O 1
ATOM 12952 N N . THR D 1 181 ? 221.268 78.724 -9.050 1.00 64.04 161 THR D N 1
ATOM 12953 C CA . THR D 1 181 ? 221.381 77.833 -10.205 1.00 64.67 161 THR D CA 1
ATOM 12954 C C . THR D 1 181 ? 220.036 77.685 -10.939 1.00 65.70 161 THR D C 1
ATOM 12955 O O . THR D 1 181 ? 220.035 77.512 -12.156 1.00 66.10 161 THR D O 1
ATOM 12959 N N . ILE D 1 182 ? 218.909 77.748 -10.213 1.00 67.83 162 ILE D N 1
ATOM 12960 C CA . ILE D 1 182 ? 217.561 77.436 -10.762 1.00 70.58 162 ILE D CA 1
ATOM 12961 C C . ILE D 1 182 ? 216.836 78.728 -11.186 1.00 73.98 162 ILE D C 1
ATOM 12962 O O . ILE D 1 182 ? 217.008 79.775 -10.556 1.00 75.51 162 ILE D O 1
ATOM 12967 N N . SER D 1 183 ? 216.006 78.624 -12.239 1.00 76.85 163 SER D N 1
ATOM 12968 C CA . SER D 1 183 ? 215.145 79.722 -12.749 1.00 78.63 163 SER D CA 1
ATOM 12969 C C . SER D 1 183 ? 213.941 79.934 -11.817 1.00 78.16 163 SER D C 1
ATOM 12970 O O . SER D 1 183 ? 212.928 80.542 -12.198 1.00 75.29 163 SER D O 1
ATOM 12973 N N . GLY D 1 190 ? 214.448 82.982 -8.176 1.00 47.31 170 GLY D N 1
ATOM 12974 C CA . GLY D 1 190 ? 214.067 82.279 -6.948 1.00 47.47 170 GLY D CA 1
ATOM 12975 C C . GLY D 1 190 ? 214.629 82.954 -5.704 1.00 48.87 170 GLY D C 1
ATOM 12976 O O . GLY D 1 190 ? 215.553 83.770 -5.784 1.00 49.26 170 GLY D O 1
ATOM 12977 N N . ALA D 1 191 ? 214.062 82.611 -4.540 1.00 49.35 171 ALA D N 1
ATOM 12978 C CA . ALA D 1 191 ? 214.528 83.120 -3.241 1.00 50.35 171 ALA D CA 1
ATOM 12979 C C . ALA D 1 191 ? 214.134 82.146 -2.122 1.00 50.37 171 ALA D C 1
ATOM 12980 O O . ALA D 1 191 ? 213.005 81.619 -2.122 1.00 49.26 171 ALA D O 1
ATOM 12982 N N . PHE D 1 192 ? 215.059 81.939 -1.171 1.00 50.83 172 PHE D N 1
ATOM 12983 C CA . PHE D 1 192 ? 214.915 80.965 -0.073 1.00 50.48 172 PHE D CA 1
ATOM 12984 C C . PHE D 1 192 ? 215.238 81.638 1.263 1.00 50.79 172 PHE D C 1
ATOM 12985 O O . PHE D 1 192 ? 216.198 82.400 1.349 1.00 51.96 172 PHE D O 1
ATOM 12993 N N . ALA D 1 193 ? 214.458 81.309 2.299 1.00 50.85 173 ALA D N 1
ATOM 12994 C CA . ALA D 1 193 ? 214.685 81.812 3.659 1.00 52.49 173 ALA D CA 1
ATOM 12995 C C . ALA D 1 193 ? 214.933 80.646 4.623 1.00 54.06 173 ALA D C 1
ATOM 12996 O O . ALA D 1 193 ? 214.028 79.862 4.903 1.00 53.66 173 ALA D O 1
ATOM 12998 N N . ALA D 1 194 ? 216.164 80.566 5.140 1.00 56.39 174 ALA D N 1
ATOM 12999 C CA . ALA D 1 194 ? 216.550 79.587 6.156 1.00 57.79 174 ALA D CA 1
ATOM 13000 C C . ALA D 1 194 ? 216.160 80.102 7.547 1.00 59.85 174 ALA D C 1
ATOM 13001 O O . ALA D 1 194 ? 216.468 81.246 7.901 1.00 60.49 174 ALA D O 1
ATOM 13003 N N . TYR D 1 195 ? 215.500 79.241 8.330 1.00 60.56 175 TYR D N 1
ATOM 13004 C CA . TYR D 1 195 ? 215.096 79.540 9.702 1.00 61.82 175 TYR D CA 1
ATOM 13005 C C . TYR D 1 195 ? 215.856 78.628 10.671 1.00 62.42 175 TYR D C 1
ATOM 13006 O O . TYR D 1 195 ? 215.960 77.425 10.438 1.00 61.72 175 TYR D O 1
ATOM 13015 N N . LEU D 1 196 ? 216.352 79.213 11.768 1.00 64.17 176 LEU D N 1
ATOM 13016 C CA . LEU D 1 196 ? 217.082 78.482 12.801 1.00 65.39 176 LEU D CA 1
ATOM 13017 C C . LEU D 1 196 ? 216.703 79.032 14.180 1.00 66.85 176 LEU D C 1
ATOM 13018 O O . LEU D 1 196 ? 216.568 80.246 14.350 1.00 66.75 176 LEU D O 1
ATOM 13023 N N . ASP D 1 197 ? 216.541 78.128 15.156 1.00 67.84 177 ASP D N 1
ATOM 13024 C CA . ASP D 1 197 ? 216.381 78.514 16.559 1.00 68.44 177 ASP D CA 1
ATOM 13025 C C . ASP D 1 197 ? 217.684 79.169 17.028 1.00 68.70 177 ASP D C 1
ATOM 13026 O O . ASP D 1 197 ? 217.714 80.350 17.365 1.00 71.09 177 ASP D O 1
ATOM 13031 N N . ASP D 1 199 ? 218.401 79.740 20.044 1.00 73.38 179 ASP D N 1
ATOM 13032 C CA . ASP D 1 199 ? 219.029 79.004 21.136 1.00 76.80 179 ASP D CA 1
ATOM 13033 C C . ASP D 1 199 ? 219.812 77.798 20.590 1.00 78.04 179 ASP D C 1
ATOM 13034 O O . ASP D 1 199 ? 220.339 77.001 21.367 1.00 80.89 179 ASP D O 1
ATOM 13039 N N . HIS D 1 200 ? 219.898 77.678 19.258 1.00 77.74 180 HIS D N 1
ATOM 13040 C CA . HIS D 1 200 ? 220.637 76.606 18.586 1.00 76.00 180 HIS D CA 1
ATOM 13041 C C . HIS D 1 200 ? 222.137 76.879 18.690 1.00 76.25 180 HIS D C 1
ATOM 13042 O O . HIS D 1 200 ? 222.564 78.008 18.468 1.00 77.00 180 HIS D O 1
ATOM 13049 N N . PRO D 1 201 ? 222.985 75.871 19.013 1.00 76.28 181 PRO D N 1
ATOM 13050 C CA . PRO D 1 201 ? 224.430 76.082 19.163 1.00 76.71 181 PRO D CA 1
ATOM 13051 C C . PRO D 1 201 ? 225.153 76.869 18.052 1.00 76.62 181 PRO D C 1
ATOM 13052 O O . PRO D 1 201 ? 226.113 77.585 18.354 1.00 76.65 181 PRO D O 1
ATOM 13056 N N . ASP D 1 202 ? 224.695 76.738 16.796 1.00 75.67 182 ASP D N 1
ATOM 13057 C CA . ASP D 1 202 ? 225.355 77.341 15.616 1.00 74.95 182 ASP D CA 1
ATOM 13058 C C . ASP D 1 202 ? 224.737 78.703 15.263 1.00 73.01 182 ASP D C 1
ATOM 13059 O O . ASP D 1 202 ? 224.941 79.196 14.156 1.00 71.21 182 ASP D O 1
ATOM 13064 N N . ILE D 1 203 ? 224.042 79.325 16.224 1.00 73.87 183 ILE D N 1
ATOM 13065 C CA . ILE D 1 203 ? 223.321 80.600 16.038 1.00 75.19 183 ILE D CA 1
ATOM 13066 C C . ILE D 1 203 ? 224.282 81.750 15.681 1.00 77.01 183 ILE D C 1
ATOM 13067 O O . ILE D 1 203 ? 223.877 82.680 14.987 1.00 76.64 183 ILE D O 1
ATOM 13072 N N . GLU D 1 204 ? 225.531 81.707 16.168 1.00 79.87 184 GLU D N 1
ATOM 13073 C CA . GLU D 1 204 ? 226.519 82.769 15.896 1.00 81.66 184 GLU D CA 1
ATOM 13074 C C . GLU D 1 204 ? 226.969 82.709 14.430 1.00 81.51 184 GLU D C 1
ATOM 13075 O O . GLU D 1 204 ? 227.076 83.742 13.769 1.00 82.41 184 GLU D O 1
ATOM 13081 N N . GLU D 1 205 ? 227.238 81.491 13.946 1.00 81.90 185 GLU D N 1
ATOM 13082 C CA . GLU D 1 205 ? 227.620 81.224 12.549 1.00 81.84 185 GLU D CA 1
ATOM 13083 C C . GLU D 1 205 ? 226.503 81.728 11.617 1.00 80.19 185 GLU D C 1
ATOM 13084 O O . GLU D 1 205 ? 226.767 82.345 10.574 1.00 78.65 185 GLU D O 1
ATOM 13090 N N . PHE D 1 206 ? 225.255 81.478 12.030 1.00 78.56 186 PHE D N 1
ATOM 13091 C CA . PHE D 1 206 ? 224.041 81.820 11.280 1.00 79.13 186 PHE D CA 1
ATOM 13092 C C . PHE D 1 206 ? 223.973 83.334 11.027 1.00 80.58 186 PHE D C 1
ATOM 13093 O O . PHE D 1 206 ? 223.823 83.766 9.886 1.00 78.89 186 PHE D O 1
ATOM 13101 N N . LEU D 1 207 ? 224.122 84.125 12.099 1.00 83.37 187 LEU D N 1
ATOM 13102 C CA . LEU D 1 207 ? 223.863 85.578 12.088 1.00 84.86 187 LEU D CA 1
ATOM 13103 C C . LEU D 1 207 ? 224.799 86.317 11.120 1.00 85.49 187 LEU D C 1
ATOM 13104 O O . LEU D 1 207 ? 224.493 87.438 10.726 1.00 83.68 187 LEU D O 1
ATOM 13109 N N . LYS D 1 208 ? 225.932 85.701 10.759 1.00 88.16 188 LYS D N 1
ATOM 13110 C CA . LYS D 1 208 ? 226.904 86.307 9.848 1.00 89.60 188 LYS D CA 1
ATOM 13111 C C . LYS D 1 208 ? 226.782 85.676 8.455 1.00 88.43 188 LYS D C 1
ATOM 13112 O O . LYS D 1 208 ? 227.795 85.345 7.843 1.00 89.17 188 LYS D O 1
ATOM 13118 N N . ILE D 1 209 ? 225.546 85.554 7.951 1.00 86.18 189 ILE D N 1
ATOM 13119 C CA . ILE D 1 209 ? 225.273 84.832 6.699 1.00 86.46 189 ILE D CA 1
ATOM 13120 C C . ILE D 1 209 ? 225.392 85.780 5.494 1.00 87.55 189 ILE D C 1
ATOM 13121 O O . ILE D 1 209 ? 225.959 85.395 4.481 1.00 91.93 189 ILE D O 1
ATOM 13126 N N . LYS D 1 210 ? 224.866 87.005 5.590 1.00 86.67 190 LYS D N 1
ATOM 13127 C CA . LYS D 1 210 ? 224.856 87.918 4.433 1.00 86.12 190 LYS D CA 1
ATOM 13128 C C . LYS D 1 210 ? 225.875 89.058 4.611 1.00 88.14 190 LYS D C 1
ATOM 13129 O O . LYS D 1 210 ? 225.645 90.162 4.116 1.00 90.59 190 LYS D O 1
ATOM 13135 N N . SER D 1 211 ? 227.004 88.785 5.285 1.00 87.47 191 SER D N 1
ATOM 13136 C CA . SER D 1 211 ? 228.084 89.770 5.483 1.00 87.82 191 SER D CA 1
ATOM 13137 C C . SER D 1 211 ? 229.404 89.224 4.925 1.00 87.33 191 SER D C 1
ATOM 13138 O O . SER D 1 211 ? 230.192 89.966 4.336 1.00 86.24 191 SER D O 1
ATOM 13141 N N . GLY D 1 213 ? 232.222 89.209 3.465 1.00 68.38 193 GLY D N 1
ATOM 13142 C CA . GLY D 1 213 ? 232.596 88.206 2.466 1.00 68.62 193 GLY D CA 1
ATOM 13143 C C . GLY D 1 213 ? 232.316 86.789 2.944 1.00 67.82 193 GLY D C 1
ATOM 13144 O O . GLY D 1 213 ? 233.217 85.966 3.025 1.00 67.48 193 GLY D O 1
ATOM 13145 N N . ASN D 1 214 ? 231.043 86.516 3.248 1.00 68.57 194 ASN D N 1
ATOM 13146 C CA . ASN D 1 214 ? 230.554 85.219 3.752 1.00 67.36 194 ASN D CA 1
ATOM 13147 C C . ASN D 1 214 ? 230.296 84.291 2.562 1.00 66.53 194 ASN D C 1
ATOM 13148 O O . ASN D 1 214 ? 230.051 84.767 1.455 1.00 66.30 194 ASN D O 1
ATOM 13153 N N . PRO D 1 215 ? 230.356 82.945 2.721 1.00 66.27 195 PRO D N 1
ATOM 13154 C CA . PRO D 1 215 ? 230.055 82.033 1.613 1.00 66.21 195 PRO D CA 1
ATOM 13155 C C . PRO D 1 215 ? 228.593 82.066 1.125 1.00 65.25 195 PRO D C 1
ATOM 13156 O O . PRO D 1 215 ? 228.338 81.767 -0.045 1.00 63.27 195 PRO D O 1
ATOM 13160 N N . ILE D 1 216 ? 227.658 82.434 2.014 1.00 64.64 196 ILE D N 1
ATOM 13161 C CA . ILE D 1 216 ? 226.210 82.376 1.755 1.00 63.88 196 ILE D CA 1
ATOM 13162 C C . ILE D 1 216 ? 225.679 83.791 1.490 1.00 64.64 196 ILE D C 1
ATOM 13163 O O . ILE D 1 216 ? 225.353 84.502 2.425 1.00 66.43 196 ILE D O 1
ATOM 13168 N N . GLN D 1 217 ? 225.553 84.176 0.212 1.00 66.08 197 GLN D N 1
ATOM 13169 C CA . GLN D 1 217 ? 225.158 85.554 -0.155 1.00 67.11 197 GLN D CA 1
ATOM 13170 C C . GLN D 1 217 ? 223.730 85.620 -0.726 1.00 67.08 197 GLN D C 1
ATOM 13171 O O . GLN D 1 217 ? 223.202 86.730 -0.871 1.00 67.58 197 GLN D O 1
ATOM 13177 N N . ASN D 1 218 ? 223.108 84.468 -1.034 1.00 66.05 198 ASN D N 1
ATOM 13178 C CA . ASN D 1 218 ? 221.781 84.421 -1.699 1.00 64.19 198 ASN D CA 1
ATOM 13179 C C . ASN D 1 218 ? 220.645 84.254 -0.675 1.00 61.80 198 ASN D C 1
ATOM 13180 O O . ASN D 1 218 ? 219.565 84.821 -0.861 1.00 61.78 198 ASN D O 1
ATOM 13185 N N . LEU D 1 219 ? 220.887 83.488 0.398 1.00 59.64 199 LEU D N 1
ATOM 13186 C CA . LEU D 1 219 ? 219.842 83.124 1.370 1.00 58.28 199 LEU D CA 1
ATOM 13187 C C . LEU D 1 219 ? 219.418 84.331 2.209 1.00 59.04 199 LEU D C 1
ATOM 13188 O O . LEU D 1 219 ? 220.257 85.043 2.750 1.00 60.86 199 LEU D O 1
ATOM 13193 N N . PHE D 1 220 ? 218.101 84.508 2.347 1.00 59.29 200 PHE D N 1
ATOM 13194 C CA . PHE D 1 220 ? 217.532 85.310 3.424 1.00 60.28 200 PHE D CA 1
ATOM 13195 C C . PHE D 1 220 ? 217.466 84.398 4.654 1.00 60.24 200 PHE D C 1
ATOM 13196 O O . PHE D 1 220 ? 217.656 83.184 4.530 1.00 60.59 200 PHE D O 1
ATOM 13204 N N . THR D 1 221 ? 217.259 84.983 5.837 1.00 60.17 201 THR D N 1
ATOM 13205 C CA . THR D 1 221 ? 217.315 84.224 7.084 1.00 59.67 201 THR D CA 1
ATOM 13206 C C . THR D 1 221 ? 216.372 84.826 8.126 1.00 59.98 201 THR D C 1
ATOM 13207 O O . THR D 1 221 ? 216.045 86.006 8.071 1.00 60.54 201 THR D O 1
ATOM 13211 N N . GLY D 1 222 ? 215.981 83.992 9.092 1.00 60.71 202 GLY D N 1
ATOM 13212 C CA . GLY D 1 222 ? 215.169 84.398 10.229 1.00 61.86 202 GLY D CA 1
ATOM 13213 C C . GLY D 1 222 ? 215.458 83.537 11.446 1.00 62.58 202 GLY D C 1
ATOM 13214 O O . GLY D 1 222 ? 215.709 82.340 11.308 1.00 61.75 202 GLY D O 1
ATOM 13215 N N . ILE D 1 223 ? 215.437 84.153 12.634 1.00 64.44 203 ILE D N 1
ATOM 13216 C CA . ILE D 1 223 ? 215.691 83.442 13.889 1.00 66.60 203 ILE D CA 1
ATOM 13217 C C . ILE D 1 223 ? 214.346 83.160 14.554 1.00 65.62 203 ILE D C 1
ATOM 13218 O O . ILE D 1 223 ? 213.459 84.017 14.558 1.00 67.25 203 ILE D O 1
ATOM 13223 N N . CYS D 1 224 ? 214.223 81.952 15.109 1.00 64.80 204 CYS D N 1
ATOM 13224 C CA . CYS D 1 224 ? 213.121 81.592 15.980 1.00 65.99 204 CYS D CA 1
ATOM 13225 C C . CYS D 1 224 ? 213.499 81.963 17.419 1.00 67.45 204 CYS D C 1
ATOM 13226 O O . CYS D 1 224 ? 214.593 81.630 17.872 1.00 68.49 204 CYS D O 1
ATOM 13229 N N . VAL D 1 225 ? 212.589 82.663 18.110 1.00 68.99 205 VAL D N 1
ATOM 13230 C CA . VAL D 1 225 ? 212.830 83.218 19.449 1.00 70.72 205 VAL D CA 1
ATOM 13231 C C . VAL D 1 225 ? 211.664 82.834 20.361 1.00 70.55 205 VAL D C 1
ATOM 13232 O O . VAL D 1 225 ? 210.608 83.466 20.315 1.00 69.63 205 VAL D O 1
ATOM 13236 N N . PRO D 1 226 ? 211.824 81.809 21.234 1.00 69.83 206 PRO D N 1
ATOM 13237 C CA . PRO D 1 226 ? 210.777 81.431 22.183 1.00 70.68 206 PRO D CA 1
ATOM 13238 C C . PRO D 1 226 ? 210.713 82.366 23.404 1.00 73.56 206 PRO D C 1
ATOM 13239 O O . PRO D 1 226 ? 211.571 83.248 23.563 1.00 71.99 206 PRO D O 1
ATOM 13243 N N . ASP D 1 227 ? 209.701 82.147 24.255 1.00 76.19 207 ASP D N 1
ATOM 13244 C CA . ASP D 1 227 ? 209.423 82.985 25.430 1.00 79.05 207 ASP D CA 1
ATOM 13245 C C . ASP D 1 227 ? 210.539 82.821 26.472 1.00 82.21 207 ASP D C 1
ATOM 13246 O O . ASP D 1 227 ? 211.231 83.789 26.785 1.00 84.30 207 ASP D O 1
ATOM 13251 N N . TYR D 1 228 ? 210.709 81.598 26.994 1.00 82.73 208 TYR D N 1
ATOM 13252 C CA . TYR D 1 228 ? 211.659 81.319 28.084 1.00 83.98 208 TYR D CA 1
ATOM 13253 C C . TYR D 1 228 ? 212.948 82.130 27.876 1.00 84.59 208 TYR D C 1
ATOM 13254 O O . TYR D 1 228 ? 213.493 82.700 28.823 1.00 86.57 208 TYR D O 1
ATOM 13263 N N . TRP D 1 229 ? 213.417 82.163 26.621 1.00 84.27 209 TRP D N 1
ATOM 13264 C CA . TRP D 1 229 ? 214.665 82.813 26.199 1.00 84.75 209 TRP D CA 1
ATOM 13265 C C . TRP D 1 229 ? 214.555 84.330 26.404 1.00 86.18 209 TRP D C 1
ATOM 13266 O O . TRP D 1 229 ? 215.422 84.956 27.024 1.00 88.02 209 TRP D O 1
ATOM 13277 N N . MET D 1 230 ? 213.463 84.897 25.879 1.00 85.76 210 MET D N 1
ATOM 13278 C CA . MET D 1 230 ? 213.211 86.337 25.853 1.00 86.41 210 MET D CA 1
ATOM 13279 C C . MET D 1 230 ? 213.199 86.914 27.281 1.00 87.68 210 MET D C 1
ATOM 13280 O O . MET D 1 230 ? 213.835 87.940 27.526 1.00 86.80 210 MET D O 1
ATOM 13285 N N . GLN D 1 231 ? 212.478 86.247 28.199 1.00 88.66 211 GLN D N 1
ATOM 13286 C CA . GLN D 1 231 ? 212.283 86.695 29.601 1.00 90.11 211 GLN D CA 1
ATOM 13287 C C . GLN D 1 231 ? 213.630 86.769 30.330 1.00 91.32 211 GLN D C 1
ATOM 13288 O O . GLN D 1 231 ? 213.992 87.808 30.892 1.00 90.61 211 GLN D O 1
ATOM 13294 N N . GLU D 1 232 ? 214.352 85.644 30.310 1.00 91.69 212 GLU D N 1
ATOM 13295 C CA . GLU D 1 232 ? 215.625 85.496 31.009 1.00 93.56 212 GLU D CA 1
ATOM 13296 C C . GLU D 1 232 ? 216.557 86.646 30.597 1.00 95.85 212 GLU D C 1
ATOM 13297 O O . GLU D 1 232 ? 217.244 87.232 31.443 1.00 98.61 212 GLU D O 1
ATOM 13303 N N . MET D 1 233 ? 216.542 86.984 29.303 1.00 95.70 213 MET D N 1
ATOM 13304 C CA . MET D 1 233 ? 217.133 88.218 28.803 1.00 97.46 213 MET D CA 1
ATOM 13305 C C . MET D 1 233 ? 216.208 89.393 29.154 1.00 96.74 213 MET D C 1
ATOM 13306 O O . MET D 1 233 ? 216.376 90.045 30.184 1.00 98.84 213 MET D O 1
ATOM 13311 N N . ASP D 1 239 ? 224.620 86.076 29.382 1.00 98.52 219 ASP D N 1
ATOM 13312 C CA . ASP D 1 239 ? 225.020 85.301 28.216 1.00 98.73 219 ASP D CA 1
ATOM 13313 C C . ASP D 1 239 ? 224.227 85.767 26.993 1.00 97.91 219 ASP D C 1
ATOM 13314 O O . ASP D 1 239 ? 224.800 86.140 25.966 1.00 99.10 219 ASP D O 1
ATOM 13319 N N . LYS D 1 240 ? 222.899 85.734 27.138 1.00 96.37 220 LYS D N 1
ATOM 13320 C CA . LYS D 1 240 ? 221.948 85.815 26.030 1.00 94.41 220 LYS D CA 1
ATOM 13321 C C . LYS D 1 240 ? 221.776 87.273 25.572 1.00 95.39 220 LYS D C 1
ATOM 13322 O O . LYS D 1 240 ? 221.242 87.521 24.490 1.00 95.96 220 LYS D O 1
ATOM 13328 N N . ARG D 1 241 ? 222.240 88.229 26.386 1.00 97.22 221 ARG D N 1
ATOM 13329 C CA . ARG D 1 241 ? 222.240 89.650 26.021 1.00 96.20 221 ARG D CA 1
ATOM 13330 C C . ARG D 1 241 ? 223.277 89.900 24.913 1.00 94.70 221 ARG D C 1
ATOM 13331 O O . ARG D 1 241 ? 223.098 90.798 24.091 1.00 90.70 221 ARG D O 1
ATOM 13339 N N . GLN D 1 242 ? 224.347 89.092 24.891 1.00 96.27 222 GLN D N 1
ATOM 13340 C CA . GLN D 1 242 ? 225.416 89.204 23.890 1.00 96.63 222 GLN D CA 1
ATOM 13341 C C . GLN D 1 242 ? 224.881 88.774 22.516 1.00 94.68 222 GLN D C 1
ATOM 13342 O O . GLN D 1 242 ? 225.158 89.431 21.513 1.00 95.45 222 GLN D O 1
ATOM 13348 N N . ILE D 1 243 ? 224.123 87.672 22.483 1.00 93.34 223 ILE D N 1
ATOM 13349 C CA . ILE D 1 243 ? 223.552 87.136 21.233 1.00 91.73 223 ILE D CA 1
ATOM 13350 C C . ILE D 1 243 ? 222.585 88.172 20.639 1.00 89.96 223 ILE D C 1
ATOM 13351 O O . ILE D 1 243 ? 222.657 88.495 19.449 1.00 87.01 223 ILE D O 1
ATOM 13356 N N . TRP D 1 244 ? 221.691 88.692 21.487 1.00 89.30 224 TRP D N 1
ATOM 13357 C CA . TRP D 1 244 ? 220.661 89.631 21.073 1.00 89.08 224 TRP D CA 1
ATOM 13358 C C . TRP D 1 244 ? 221.296 90.857 20.402 1.00 90.60 224 TRP D C 1
ATOM 13359 O O . TRP D 1 244 ? 220.782 91.349 19.399 1.00 90.25 224 TRP D O 1
ATOM 13370 N N . ALA D 1 245 ? 222.423 91.327 20.953 1.00 92.84 225 ALA D N 1
ATOM 13371 C CA . ALA D 1 245 ? 223.164 92.482 20.424 1.00 93.98 225 ALA D CA 1
ATOM 13372 C C . ALA D 1 245 ? 223.545 92.252 18.953 1.00 93.21 225 ALA D C 1
ATOM 13373 O O . ALA D 1 245 ? 223.356 93.130 18.109 1.00 93.61 225 ALA D O 1
ATOM 13375 N N . LYS D 1 246 ? 224.083 91.064 18.657 1.00 92.20 226 LYS D N 1
ATOM 13376 C CA . LYS D 1 246 ? 224.490 90.698 17.299 1.00 90.83 226 LYS D CA 1
ATOM 13377 C C . LYS D 1 246 ? 223.269 90.707 16.369 1.00 89.22 226 LYS D C 1
ATOM 13378 O O . LYS D 1 246 ? 223.395 91.068 15.202 1.00 86.22 226 LYS D O 1
ATOM 13384 N N . VAL D 1 247 ? 222.101 90.321 16.902 1.00 89.66 227 VAL D N 1
ATOM 13385 C CA . VAL D 1 247 ? 220.848 90.246 16.134 1.00 89.93 227 VAL D CA 1
ATOM 13386 C C . VAL D 1 247 ? 220.451 91.656 15.675 1.00 90.96 227 VAL D C 1
ATOM 13387 O O . VAL D 1 247 ? 220.188 91.877 14.488 1.00 89.53 227 VAL D O 1
ATOM 13391 N N . LEU D 1 248 ? 220.395 92.592 16.631 1.00 93.03 228 LEU D N 1
ATOM 13392 C CA . LEU D 1 248 ? 220.028 93.990 16.371 1.00 93.84 228 LEU D CA 1
ATOM 13393 C C . LEU D 1 248 ? 221.048 94.632 15.421 1.00 93.38 228 LEU D C 1
ATOM 13394 O O . LEU D 1 248 ? 220.678 95.430 14.557 1.00 91.76 228 LEU D O 1
ATOM 13399 N N . GLU D 1 249 ? 222.324 94.267 15.592 1.00 93.99 229 GLU D N 1
ATOM 13400 C CA . GLU D 1 249 ? 223.427 94.787 14.784 1.00 94.88 229 GLU D CA 1
ATOM 13401 C C . GLU D 1 249 ? 223.365 94.185 13.371 1.00 93.66 229 GLU D C 1
ATOM 13402 O O . GLU D 1 249 ? 223.889 94.774 12.427 1.00 95.64 229 GLU D O 1
ATOM 13408 N N . SER D 1 250 ? 222.731 93.011 13.240 1.00 91.99 230 SER D N 1
ATOM 13409 C CA . SER D 1 250 ? 222.460 92.370 11.943 1.00 89.55 230 SER D CA 1
ATOM 13410 C C . SER D 1 250 ? 221.315 93.097 11.219 1.00 88.25 230 SER D C 1
ATOM 13411 O O . SER D 1 250 ? 221.443 93.434 10.040 1.00 85.71 230 SER D O 1
ATOM 13414 N N . ARG D 1 251 ? 220.199 93.324 11.929 1.00 89.88 231 ARG D N 1
ATOM 13415 C CA . ARG D 1 251 ? 219.057 94.122 11.421 1.00 91.58 231 ARG D CA 1
ATOM 13416 C C . ARG D 1 251 ? 219.558 95.503 10.968 1.00 92.93 231 ARG D C 1
ATOM 13417 O O . ARG D 1 251 ? 219.112 96.011 9.938 1.00 92.40 231 ARG D O 1
ATOM 13425 N N . GLN D 1 252 ? 220.487 96.085 11.742 1.00 93.01 232 GLN D N 1
ATOM 13426 C CA . GLN D 1 252 ? 221.065 97.415 11.500 1.00 92.02 232 GLN D CA 1
ATOM 13427 C C . GLN D 1 252 ? 221.733 97.476 10.116 1.00 90.12 232 GLN D C 1
ATOM 13428 O O . GLN D 1 252 ? 221.327 98.270 9.265 1.00 89.02 232 GLN D O 1
ATOM 13434 N N . GLN D 1 253 ? 222.750 96.633 9.895 1.00 88.24 233 GLN D N 1
ATOM 13435 C CA . GLN D 1 253 ? 223.659 96.781 8.747 1.00 88.30 233 GLN D CA 1
ATOM 13436 C C . GLN D 1 253 ? 223.100 96.063 7.506 1.00 85.84 233 GLN D C 1
ATOM 13437 O O . GLN D 1 253 ? 223.151 96.615 6.408 1.00 84.88 233 GLN D O 1
ATOM 13443 N N . LYS D 1 254 ? 222.565 94.848 7.685 1.00 84.58 234 LYS D N 1
ATOM 13444 C CA . LYS D 1 254 ? 222.205 93.954 6.568 1.00 82.53 234 LYS D CA 1
ATOM 13445 C C . LYS D 1 254 ? 220.699 93.978 6.268 1.00 80.66 234 LYS D C 1
ATOM 13446 O O . LYS D 1 254 ? 220.282 93.541 5.193 1.00 77.78 234 LYS D O 1
ATOM 13452 N N . GLY D 1 255 ? 219.885 94.424 7.232 1.00 79.38 235 GLY D N 1
ATOM 13453 C CA . GLY D 1 255 ? 218.425 94.416 7.093 1.00 78.50 235 GLY D CA 1
ATOM 13454 C C . GLY D 1 255 ? 217.787 93.114 7.564 1.00 76.19 235 GLY D C 1
ATOM 13455 O O . GLY D 1 255 ? 216.573 93.051 7.716 1.00 76.39 235 GLY D O 1
ATOM 13456 N N . LEU D 1 256 ? 218.617 92.091 7.812 1.00 76.20 236 LEU D N 1
ATOM 13457 C CA . LEU D 1 256 ? 218.215 90.716 8.173 1.00 74.49 236 LEU D CA 1
ATOM 13458 C C . LEU D 1 256 ? 218.931 90.331 9.466 1.00 73.77 236 LEU D C 1
ATOM 13459 O O . LEU D 1 256 ? 219.998 90.869 9.745 1.00 75.27 236 LEU D O 1
ATOM 13464 N N . PRO D 1 257 ? 218.398 89.375 10.238 1.00 71.00 237 PRO D N 1
ATOM 13465 C CA . PRO D 1 257 ? 217.359 88.419 9.884 1.00 69.41 237 PRO D CA 1
ATOM 13466 C C . PRO D 1 257 ? 215.936 88.755 10.356 1.00 69.59 237 PRO D C 1
ATOM 13467 O O . PRO D 1 257 ? 215.750 89.651 11.178 1.00 71.45 237 PRO D O 1
ATOM 13471 N N . TYR D 1 258 ? 214.955 87.995 9.854 1.00 67.92 238 TYR D N 1
ATOM 13472 C CA . TYR D 1 258 ? 213.566 88.068 10.310 1.00 66.28 238 TYR D CA 1
ATOM 13473 C C . TYR D 1 258 ? 213.466 87.512 11.739 1.00 66.01 238 TYR D C 1
ATOM 13474 O O . TYR D 1 258 ? 214.243 86.639 12.124 1.00 65.14 238 TYR D O 1
ATOM 13483 N N . ILE D 1 259 ? 212.503 88.022 12.517 1.00 66.12 239 ILE D N 1
ATOM 13484 C CA . ILE D 1 259 ? 212.265 87.562 13.898 1.00 66.99 239 ILE D CA 1
ATOM 13485 C C . ILE D 1 259 ? 210.959 86.755 13.916 1.00 66.50 239 ILE D C 1
ATOM 13486 O O . ILE D 1 259 ? 209.928 87.235 13.459 1.00 65.42 239 ILE D O 1
ATOM 13491 N N . PHE D 1 260 ? 211.026 85.538 14.468 1.00 66.61 240 PHE D N 1
ATOM 13492 C CA . PHE D 1 260 ? 209.900 84.615 14.544 1.00 66.45 240 PHE D CA 1
ATOM 13493 C C . PHE D 1 260 ? 209.682 84.218 16.011 1.00 68.21 240 PHE D C 1
ATOM 13494 O O . PHE D 1 260 ? 210.463 83.445 16.566 1.00 68.11 240 PHE D O 1
ATOM 13502 N N . PHE D 1 261 ? 208.619 84.755 16.625 1.00 69.02 241 PHE D N 1
ATOM 13503 C CA . PHE D 1 261 ? 208.317 84.531 18.045 1.00 70.22 241 PHE D CA 1
ATOM 13504 C C . PHE D 1 261 ? 207.508 83.236 18.190 1.00 69.31 241 PHE D C 1
ATOM 13505 O O . PHE D 1 261 ? 206.290 83.233 18.004 1.00 68.38 241 PHE D O 1
ATOM 13513 N N . SER D 1 262 ? 208.207 82.161 18.570 1.00 69.57 242 SER D N 1
ATOM 13514 C CA . SER D 1 262 ? 207.724 80.784 18.456 1.00 70.19 242 SER D CA 1
ATOM 13515 C C . SER D 1 262 ? 206.420 80.567 19.229 1.00 70.86 242 SER D C 1
ATOM 13516 O O . SER D 1 262 ? 205.499 79.941 18.710 1.00 72.31 242 SER D O 1
ATOM 13519 N N . ASP D 1 263 ? 206.359 81.070 20.464 1.00 72.57 243 ASP D N 1
ATOM 13520 C CA . ASP D 1 263 ? 205.227 80.806 21.355 1.00 73.34 243 ASP D CA 1
ATOM 13521 C C . ASP D 1 263 ? 204.039 81.704 20.976 1.00 71.27 243 ASP D C 1
ATOM 13522 O O . ASP D 1 263 ? 202.889 81.289 21.122 1.00 69.03 243 ASP D O 1
ATOM 13527 N N . ASN D 1 264 ? 204.326 82.922 20.491 1.00 70.78 244 ASN D N 1
ATOM 13528 C CA . ASN D 1 264 ? 203.301 83.851 19.960 1.00 70.18 244 ASN D CA 1
ATOM 13529 C C . ASN D 1 264 ? 202.583 83.197 18.772 1.00 68.42 244 ASN D C 1
ATOM 13530 O O . ASN D 1 264 ? 201.352 83.240 18.677 1.00 66.64 244 ASN D O 1
ATOM 13535 N N . VAL D 1 265 ? 203.383 82.609 17.871 1.00 65.52 245 VAL D N 1
ATOM 13536 C CA . VAL D 1 265 ? 202.903 81.876 16.710 1.00 62.84 245 VAL D CA 1
ATOM 13537 C C . VAL D 1 265 ? 202.077 80.671 17.176 1.00 62.73 245 VAL D C 1
ATOM 13538 O O . VAL D 1 265 ? 200.940 80.470 16.719 1.00 62.29 245 VAL D O 1
ATOM 13542 N N . ASN D 1 266 ? 202.652 79.886 18.095 1.00 62.68 246 ASN D N 1
ATOM 13543 C CA . ASN D 1 266 ? 202.155 78.549 18.399 1.00 63.51 246 ASN D CA 1
ATOM 13544 C C . ASN D 1 266 ? 200.955 78.578 19.356 1.00 66.20 246 ASN D C 1
ATOM 13545 O O . ASN D 1 266 ? 200.171 77.632 19.360 1.00 66.32 246 ASN D O 1
ATOM 13550 N N . LYS D 1 267 ? 200.799 79.638 20.158 1.00 70.32 247 LYS D N 1
ATOM 13551 C CA . LYS D 1 267 ? 199.667 79.702 21.090 1.00 73.08 247 LYS D CA 1
ATOM 13552 C C . LYS D 1 267 ? 198.528 80.554 20.512 1.00 72.90 247 LYS D C 1
ATOM 13553 O O . LYS D 1 267 ? 197.475 80.686 21.136 1.00 71.78 247 LYS D O 1
ATOM 13559 N N . ASN D 1 268 ? 198.731 81.102 19.309 1.00 73.23 248 ASN D N 1
ATOM 13560 C CA . ASN D 1 268 ? 197.678 81.801 18.575 1.00 73.37 248 ASN D CA 1
ATOM 13561 C C . ASN D 1 268 ? 197.444 81.111 17.222 1.00 72.56 248 ASN D C 1
ATOM 13562 O O . ASN D 1 268 ? 196.839 81.705 16.324 1.00 73.16 248 ASN D O 1
ATOM 13567 N N . LYS D 1 269 ? 197.887 79.850 17.101 1.00 70.95 249 LYS D N 1
ATOM 13568 C CA . LYS D 1 269 ? 197.627 79.020 15.920 1.00 68.95 249 LYS D CA 1
ATOM 13569 C C . LYS D 1 269 ? 196.278 78.327 16.091 1.00 67.95 249 LYS D C 1
ATOM 13570 O O . LYS D 1 269 ? 195.802 78.182 17.215 1.00 69.02 249 LYS D O 1
ATOM 13576 N N . PRO D 1 270 ? 195.637 77.856 14.994 1.00 66.06 250 PRO D N 1
ATOM 13577 C CA . PRO D 1 270 ? 194.327 77.209 15.081 1.00 64.22 250 PRO D CA 1
ATOM 13578 C C . PRO D 1 270 ? 194.314 76.017 16.047 1.00 63.45 250 PRO D C 1
ATOM 13579 O O . PRO D 1 270 ? 195.334 75.369 16.238 1.00 61.39 250 PRO D O 1
ATOM 13583 N N . GLN D 1 271 ? 193.140 75.744 16.624 1.00 64.93 251 GLN D N 1
ATOM 13584 C CA . GLN D 1 271 ? 192.983 74.744 17.680 1.00 66.08 251 GLN D CA 1
ATOM 13585 C C . GLN D 1 271 ? 193.376 73.358 17.141 1.00 66.22 251 GLN D C 1
ATOM 13586 O O . GLN D 1 271 ? 194.001 72.576 17.850 1.00 66.53 251 GLN D O 1
ATOM 13592 N N . VAL D 1 272 ? 193.035 73.077 15.878 1.00 66.85 252 VAL D N 1
ATOM 13593 C CA . VAL D 1 272 ? 193.273 71.759 15.256 1.00 66.96 252 VAL D CA 1
ATOM 13594 C C . VAL D 1 272 ? 194.755 71.352 15.382 1.00 66.28 252 VAL D C 1
ATOM 13595 O O . VAL D 1 272 ? 195.058 70.173 15.595 1.00 65.73 252 VAL D O 1
ATOM 13599 N N . TYR D 1 273 ? 195.673 72.316 15.244 1.00 64.47 253 TYR D N 1
ATOM 13600 C CA . TYR D 1 273 ? 197.113 72.033 15.272 1.00 63.83 253 TYR D CA 1
ATOM 13601 C C . TYR D 1 273 ? 197.576 71.718 16.705 1.00 65.35 253 TYR D C 1
ATOM 13602 O O . TYR D 1 273 ? 198.469 70.896 16.882 1.00 64.74 253 TYR D O 1
ATOM 13611 N N . LYS D 1 274 ? 196.961 72.355 17.712 1.00 67.85 254 LYS D N 1
ATOM 13612 C CA . LYS D 1 274 ? 197.203 72.045 19.140 1.00 69.80 254 LYS D CA 1
ATOM 13613 C C . LYS D 1 274 ? 196.729 70.621 19.472 1.00 70.61 254 LYS D C 1
ATOM 13614 O O . LYS D 1 274 ? 197.412 69.885 20.179 1.00 71.45 254 LYS D O 1
ATOM 13620 N N . ASP D 1 275 ? 195.551 70.249 18.959 1.00 71.83 255 ASP D N 1
ATOM 13621 C CA . ASP D 1 275 ? 194.912 68.960 19.236 1.00 73.13 255 ASP D CA 1
ATOM 13622 C C . ASP D 1 275 ? 195.766 67.806 18.689 1.00 72.24 255 ASP D C 1
ATOM 13623 O O . ASP D 1 275 ? 195.861 66.766 19.332 1.00 71.91 255 ASP D O 1
ATOM 13628 N N . GLN D 1 276 ? 196.364 67.996 17.503 1.00 72.77 256 GLN D N 1
ATOM 13629 C CA . GLN D 1 276 ? 197.124 66.945 16.797 1.00 73.72 256 GLN D CA 1
ATOM 13630 C C . GLN D 1 276 ? 198.635 67.096 17.052 1.00 74.04 256 GLN D C 1
ATOM 13631 O O . GLN D 1 276 ? 199.434 66.377 16.450 1.00 73.81 256 GLN D O 1
ATOM 13637 N N . ASN D 1 277 ? 199.018 68.031 17.935 1.00 73.87 257 ASN D N 1
ATOM 13638 C CA . ASN D 1 277 ? 200.404 68.212 18.387 1.00 73.76 257 ASN D CA 1
ATOM 13639 C C . ASN D 1 277 ? 201.325 68.443 17.182 1.00 71.20 257 ASN D C 1
ATOM 13640 O O . ASN D 1 277 ? 202.307 67.729 16.995 1.00 68.43 257 ASN D O 1
ATOM 13645 N N . LEU D 1 278 ? 200.994 69.461 16.382 1.00 70.22 258 LEU D N 1
ATOM 13646 C CA . LEU D 1 278 ? 201.753 69.835 15.194 1.00 68.82 258 LEU D CA 1
ATOM 13647 C C . LEU D 1 278 ? 202.338 71.231 15.406 1.00 65.97 258 LEU D C 1
ATOM 13648 O O . LEU D 1 278 ? 201.629 72.218 15.253 1.00 64.92 258 LEU D O 1
ATOM 13653 N N . ARG D 1 279 ? 203.624 71.288 15.770 1.00 65.71 259 ARG D N 1
ATOM 13654 C CA . ARG D 1 279 ? 204.286 72.543 16.132 1.00 66.21 259 ARG D CA 1
ATOM 13655 C C . ARG D 1 279 ? 204.700 73.292 14.859 1.00 63.62 259 ARG D C 1
ATOM 13656 O O . ARG D 1 279 ? 205.213 72.691 13.908 1.00 63.64 259 ARG D O 1
ATOM 13664 N N . ILE D 1 280 ? 204.456 74.608 14.855 1.00 60.79 260 ILE D N 1
ATOM 13665 C CA . ILE D 1 280 ? 204.901 75.493 13.792 1.00 58.41 260 ILE D CA 1
ATOM 13666 C C . ILE D 1 280 ? 206.313 75.975 14.146 1.00 58.05 260 ILE D C 1
ATOM 13667 O O . ILE D 1 280 ? 206.482 76.885 14.950 1.00 58.40 260 ILE D O 1
ATOM 13672 N N . ASN D 1 281 ? 207.309 75.363 13.499 1.00 56.84 261 ASN D N 1
ATOM 13673 C CA . ASN D 1 281 ? 208.714 75.525 13.822 1.00 56.97 261 ASN D CA 1
ATOM 13674 C C . ASN D 1 281 ? 209.308 76.761 13.132 1.00 56.78 261 ASN D C 1
ATOM 13675 O O . ASN D 1 281 ? 210.378 77.225 13.542 1.00 58.43 261 ASN D O 1
ATOM 13680 N N . ALA D 1 282 ? 208.637 77.284 12.095 1.00 55.35 262 ALA D N 1
ATOM 13681 C CA . ALA D 1 282 ? 209.218 78.348 11.259 1.00 55.79 262 ALA D CA 1
ATOM 13682 C C . ALA D 1 282 ? 208.163 78.948 10.326 1.00 54.99 262 ALA D C 1
ATOM 13683 O O . ALA D 1 282 ? 207.029 78.467 10.267 1.00 55.75 262 ALA D O 1
ATOM 13685 N N . SER D 1 283 ? 208.568 79.990 9.589 1.00 54.25 263 SER D N 1
ATOM 13686 C CA . SER D 1 283 ? 207.717 80.676 8.620 1.00 54.23 263 SER D CA 1
ATOM 13687 C C . SER D 1 283 ? 208.344 80.593 7.220 1.00 52.77 263 SER D C 1
ATOM 13688 O O . SER D 1 283 ? 209.266 79.822 7.013 1.00 53.51 263 SER D O 1
ATOM 13691 N N . ASN D 1 284 ? 207.824 81.389 6.276 1.00 52.64 264 ASN D N 1
ATOM 13692 C CA . ASN D 1 284 ? 208.167 81.300 4.854 1.00 53.18 264 ASN D CA 1
ATOM 13693 C C . ASN D 1 284 ? 209.168 82.402 4.487 1.00 53.88 264 ASN D C 1
ATOM 13694 O O . ASN D 1 284 ? 209.692 83.084 5.356 1.00 54.97 264 ASN D O 1
ATOM 13699 N N . LEU D 1 285 ? 209.415 82.553 3.180 1.00 54.12 265 LEU D N 1
ATOM 13700 C CA . LEU D 1 285 ? 210.309 83.567 2.601 1.00 53.91 265 LEU D CA 1
ATOM 13701 C C . LEU D 1 285 ? 209.997 84.974 3.147 1.00 54.41 265 LEU D C 1
ATOM 13702 O O . LEU D 1 285 ? 210.915 85.709 3.513 1.00 55.34 265 LEU D O 1
ATOM 13707 N N . CYS D 1 286 ? 208.711 85.343 3.185 1.00 53.53 266 CYS D N 1
ATOM 13708 C CA . CYS D 1 286 ? 208.263 86.692 3.553 1.00 54.35 266 CYS D CA 1
ATOM 13709 C C . CYS D 1 286 ? 207.741 86.763 5.003 1.00 54.68 266 CYS D C 1
ATOM 13710 O O . CYS D 1 286 ? 207.302 87.823 5.454 1.00 54.53 266 CYS D O 1
ATOM 13713 N N . SER D 1 287 ? 207.768 85.629 5.712 1.00 54.94 267 SER D N 1
ATOM 13714 C CA . SER D 1 287 ? 207.500 85.524 7.159 1.00 56.06 267 SER D CA 1
ATOM 13715 C C . SER D 1 287 ? 206.059 85.919 7.522 1.00 56.94 267 SER D C 1
ATOM 13716 O O . SER D 1 287 ? 205.836 86.426 8.616 1.00 57.52 267 SER D O 1
ATOM 13719 N N . GLU D 1 288 ? 205.092 85.641 6.632 1.00 57.74 268 GLU D N 1
ATOM 13720 C CA . GLU D 1 288 ? 203.655 85.865 6.917 1.00 57.81 268 GLU D CA 1
ATOM 13721 C C . GLU D 1 288 ? 202.940 84.529 7.171 1.00 57.20 268 GLU D C 1
ATOM 13722 O O . GLU D 1 288 ? 201.989 84.493 7.943 1.00 57.62 268 GLU D O 1
ATOM 13728 N N . ILE D 1 289 ? 203.402 83.445 6.527 1.00 56.50 269 ILE D N 1
ATOM 13729 C CA . ILE D 1 289 ? 202.768 82.117 6.607 1.00 54.96 269 ILE D CA 1
ATOM 13730 C C . ILE D 1 289 ? 203.165 81.441 7.925 1.00 54.94 269 ILE D C 1
ATOM 13731 O O . ILE D 1 289 ? 204.329 81.457 8.305 1.00 54.12 269 ILE D O 1
ATOM 13736 N N . MET D 1 290 ? 202.180 80.818 8.586 1.00 55.21 270 MET D N 1
ATOM 13737 C CA . MET D 1 290 ? 202.347 80.179 9.900 1.00 55.48 270 MET D CA 1
ATOM 13738 C C . MET D 1 290 ? 201.653 78.809 9.900 1.00 54.08 270 MET D C 1
ATOM 13739 O O . MET D 1 290 ? 200.553 78.672 10.447 1.00 54.65 270 MET D O 1
ATOM 13744 N N . LEU D 1 291 ? 202.308 77.811 9.285 1.00 52.53 271 LEU D N 1
ATOM 13745 C CA . LEU D 1 291 ? 201.806 76.430 9.206 1.00 50.84 271 LEU D CA 1
ATOM 13746 C C . LEU D 1 291 ? 202.892 75.452 9.659 1.00 50.79 271 LEU D C 1
ATOM 13747 O O . LEU D 1 291 ? 204.074 75.792 9.629 1.00 49.96 271 LEU D O 1
ATOM 13752 N N . PRO D 1 292 ? 202.541 74.205 10.068 1.00 50.73 272 PRO D N 1
ATOM 13753 C CA . PRO D 1 292 ? 203.534 73.205 10.471 1.00 51.91 272 PRO D CA 1
ATOM 13754 C C . PRO D 1 292 ? 204.058 72.342 9.309 1.00 52.14 272 PRO D C 1
ATOM 13755 O O . PRO D 1 292 ? 203.277 71.916 8.471 1.00 52.36 272 PRO D O 1
ATOM 13759 N N . SER D 1 293 ? 205.376 72.093 9.290 1.00 53.99 273 SER D N 1
ATOM 13760 C CA . SER D 1 293 ? 206.056 71.224 8.314 1.00 54.49 273 SER D CA 1
ATOM 13761 C C . SER D 1 293 ? 206.617 69.993 9.032 1.00 56.42 273 SER D C 1
ATOM 13762 O O . SER D 1 293 ? 207.342 70.137 10.007 1.00 58.63 273 SER D O 1
ATOM 13765 N N . THR D 1 294 ? 206.301 68.803 8.511 1.00 58.97 274 THR D N 1
ATOM 13766 C CA . THR D 1 294 ? 206.718 67.504 9.067 1.00 61.67 274 THR D CA 1
ATOM 13767 C C . THR D 1 294 ? 207.738 66.869 8.107 1.00 64.09 274 THR D C 1
ATOM 13768 O O . THR D 1 294 ? 208.036 67.432 7.042 1.00 62.75 274 THR D O 1
ATOM 13772 N N . HIS D 1 295 ? 208.292 65.715 8.505 1.00 66.18 275 HIS D N 1
ATOM 13773 C CA . HIS D 1 295 ? 209.115 64.869 7.643 1.00 67.76 275 HIS D CA 1
ATOM 13774 C C . HIS D 1 295 ? 208.443 64.667 6.272 1.00 64.37 275 HIS D C 1
ATOM 13775 O O . HIS D 1 295 ? 209.109 64.791 5.241 1.00 61.72 275 HIS D O 1
ATOM 13782 N N . ASP D 1 296 ? 207.130 64.389 6.264 1.00 62.31 276 ASP D N 1
ATOM 13783 C CA . ASP D 1 296 ? 206.393 63.991 5.049 1.00 60.99 276 ASP D CA 1
ATOM 13784 C C . ASP D 1 296 ? 205.425 65.084 4.563 1.00 58.66 276 ASP D C 1
ATOM 13785 O O . ASP D 1 296 ? 204.770 64.888 3.545 1.00 56.66 276 ASP D O 1
ATOM 13790 N N . GLU D 1 297 ? 205.335 66.221 5.270 1.00 57.64 277 GLU D N 1
ATOM 13791 C CA . GLU D 1 297 ? 204.440 67.328 4.881 1.00 56.40 277 GLU D CA 1
ATOM 13792 C C . GLU D 1 297 ? 205.221 68.648 4.824 1.00 54.53 277 GLU D C 1
ATOM 13793 O O . GLU D 1 297 ? 205.710 69.137 5.838 1.00 54.96 277 GLU D O 1
ATOM 13799 N N . SER D 1 298 ? 205.314 69.215 3.618 1.00 52.79 278 SER D N 1
ATOM 13800 C CA . SER D 1 298 ? 205.912 70.524 3.356 1.00 52.06 278 SER D CA 1
ATOM 13801 C C . SER D 1 298 ? 204.790 71.544 3.131 1.00 50.49 278 SER D C 1
ATOM 13802 O O . SER D 1 298 ? 204.026 71.393 2.189 1.00 48.98 278 SER D O 1
ATOM 13805 N N . PHE D 1 299 ? 204.701 72.576 3.983 1.00 49.55 279 PHE D N 1
ATOM 13806 C CA . PHE D 1 299 ? 203.541 73.468 3.963 1.00 49.18 279 PHE D CA 1
ATOM 13807 C C . PHE D 1 299 ? 203.560 74.291 2.667 1.00 49.50 279 PHE D C 1
ATOM 13808 O O . PHE D 1 299 ? 204.615 74.669 2.178 1.00 48.32 279 PHE D O 1
ATOM 13816 N N . ILE D 1 300 ? 202.371 74.497 2.088 1.00 51.19 28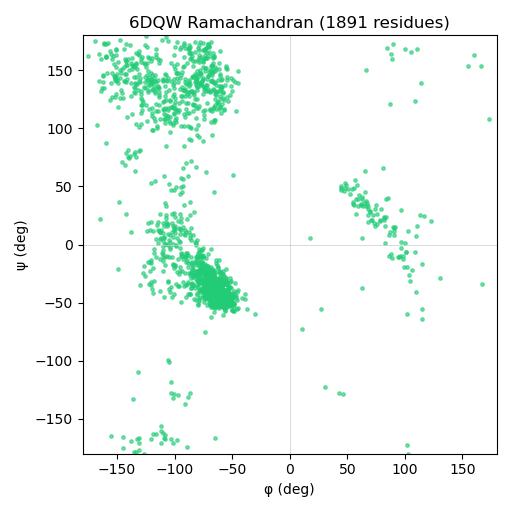0 ILE D N 1
ATOM 13817 C CA . ILE D 1 300 ? 202.182 75.383 0.945 1.00 51.75 280 ILE D CA 1
ATOM 13818 C C . ILE D 1 300 ? 201.000 76.292 1.259 1.00 51.69 280 ILE D C 1
ATOM 13819 O O . ILE D 1 300 ? 200.201 75.974 2.136 1.00 53.60 280 ILE D O 1
ATOM 13824 N N . CYS D 1 301 ? 200.887 77.386 0.498 1.00 52.09 281 CYS D N 1
ATOM 13825 C CA . CYS D 1 301 ? 199.790 78.329 0.634 1.00 51.75 281 CYS D CA 1
ATOM 13826 C C . CYS D 1 301 ? 199.677 79.186 -0.632 1.00 52.45 281 CYS D C 1
ATOM 13827 O O . CYS D 1 301 ? 200.670 79.671 -1.154 1.00 54.04 281 CYS D O 1
ATOM 13830 N N . CYS D 1 302 ? 198.444 79.339 -1.114 1.00 54.42 282 CYS D N 1
ATOM 13831 C CA . CYS D 1 302 ? 198.084 80.260 -2.185 1.00 56.07 282 CYS D CA 1
ATOM 13832 C C . CYS D 1 302 ? 197.689 81.611 -1.578 1.00 56.10 282 CYS D C 1
ATOM 13833 O O . CYS D 1 302 ? 197.032 81.660 -0.527 1.00 54.58 282 CYS D O 1
ATOM 13836 N N . LEU D 1 303 ? 198.081 82.693 -2.260 1.00 56.43 283 LEU D N 1
ATOM 13837 C CA . LEU D 1 303 ? 197.901 84.055 -1.774 1.00 55.39 283 LEU D CA 1
ATOM 13838 C C . LEU D 1 303 ? 196.977 84.838 -2.714 1.00 55.58 283 LEU D C 1
ATOM 13839 O O . LEU D 1 303 ? 197.046 84.714 -3.938 1.00 54.81 283 LEU D O 1
ATOM 13844 N N . SER D 1 304 ? 196.121 85.656 -2.101 1.00 56.90 284 SER D N 1
ATOM 13845 C CA . SER D 1 304 ? 195.418 86.737 -2.763 1.00 59.49 284 SER D CA 1
ATOM 13846 C C . SER D 1 304 ? 195.152 87.839 -1.733 1.00 60.51 284 SER D C 1
ATOM 13847 O O . SER D 1 304 ? 195.304 87.607 -0.532 1.00 60.03 284 SER D O 1
ATOM 13850 N N . SER D 1 305 ? 194.743 89.018 -2.217 1.00 61.49 285 SER D N 1
ATOM 13851 C CA . SER D 1 305 ? 194.582 90.195 -1.376 1.00 61.36 285 SER D CA 1
ATOM 13852 C C . SER D 1 305 ? 193.261 90.918 -1.684 1.00 62.34 285 SER D C 1
ATOM 13853 O O . SER D 1 305 ? 192.893 91.114 -2.846 1.00 61.32 285 SER D O 1
ATOM 13856 N N . MET D 1 306 ? 192.561 91.302 -0.609 1.00 63.89 286 MET D N 1
ATOM 13857 C CA . MET D 1 306 ? 191.455 92.254 -0.637 1.00 66.08 286 MET D CA 1
ATOM 13858 C C . MET D 1 306 ? 192.029 93.679 -0.666 1.00 68.10 286 MET D C 1
ATOM 13859 O O . MET D 1 306 ? 192.826 94.044 0.203 1.00 67.53 286 MET D O 1
ATOM 13864 N N . ASN D 1 307 ? 191.624 94.471 -1.671 1.00 69.73 287 ASN D N 1
ATOM 13865 C CA . ASN D 1 307 ? 192.053 95.867 -1.814 1.00 70.59 287 ASN D CA 1
ATOM 13866 C C . ASN D 1 307 ? 191.221 96.741 -0.871 1.00 70.36 287 ASN D C 1
ATOM 13867 O O . ASN D 1 307 ? 190.068 97.041 -1.175 1.00 70.07 287 ASN D O 1
ATOM 13872 N N . LEU D 1 308 ? 191.825 97.143 0.256 1.00 70.02 288 LEU D N 1
ATOM 13873 C CA . LEU D 1 308 ? 191.139 97.897 1.317 1.00 71.19 288 LEU D CA 1
ATOM 13874 C C . LEU D 1 308 ? 190.819 99.325 0.851 1.00 72.79 288 LEU D C 1
ATOM 13875 O O . LEU D 1 308 ? 189.949 99.979 1.427 1.00 71.44 288 LEU D O 1
ATOM 13880 N N . GLU D 1 309 ? 191.526 99.796 -0.184 1.00 74.53 289 GLU D N 1
ATOM 13881 C CA . GLU D 1 309 ? 191.261 101.100 -0.807 1.00 76.84 289 GLU D CA 1
ATOM 13882 C C . GLU D 1 309 ? 189.800 101.155 -1.280 1.00 75.76 289 GLU D C 1
ATOM 13883 O O . GLU D 1 309 ? 189.146 102.185 -1.140 1.00 77.54 289 GLU D O 1
ATOM 13889 N N . LEU D 1 310 ? 189.294 100.035 -1.812 1.00 72.70 290 LEU D N 1
ATOM 13890 C CA . LEU D 1 310 ? 187.951 99.956 -2.381 1.00 72.60 290 LEU D CA 1
ATOM 13891 C C . LEU D 1 310 ? 186.982 99.314 -1.377 1.00 72.41 290 LEU D C 1
ATOM 13892 O O . LEU D 1 310 ? 185.874 98.928 -1.754 1.00 71.56 290 LEU D O 1
ATOM 13897 N N . TYR D 1 311 ? 187.385 99.251 -0.100 1.00 72.68 291 TYR D N 1
ATOM 13898 C CA . TYR D 1 311 ? 186.675 98.512 0.955 1.00 73.38 291 TYR D CA 1
ATOM 13899 C C . TYR D 1 311 ? 185.185 98.878 0.999 1.00 75.55 291 TYR D C 1
ATOM 13900 O O . TYR D 1 311 ? 184.338 98.016 1.267 1.00 75.96 291 TYR D O 1
ATOM 13909 N N . GLU D 1 312 ? 184.879 100.158 0.756 1.00 77.96 292 GLU D N 1
ATOM 13910 C CA . GLU D 1 312 ? 183.524 100.682 0.862 1.00 79.50 292 GLU D CA 1
ATOM 13911 C C . GLU D 1 312 ? 182.649 100.080 -0.249 1.00 79.57 292 GLU D C 1
ATOM 13912 O O . GLU D 1 312 ? 181.478 99.766 -0.007 1.00 79.59 292 GLU D O 1
ATOM 13918 N N . GLU D 1 313 ? 183.219 99.906 -1.450 1.00 78.59 293 GLU D N 1
ATOM 13919 C CA . GLU D 1 313 ? 182.488 99.323 -2.586 1.00 77.78 293 GLU D CA 1
ATOM 13920 C C . GLU D 1 313 ? 181.985 97.921 -2.211 1.00 73.97 293 GLU D C 1
ATOM 13921 O O . GLU D 1 313 ? 180.825 97.610 -2.463 1.00 72.46 293 GLU D O 1
ATOM 13927 N N . TRP D 1 314 ? 182.853 97.108 -1.588 1.00 70.92 294 TRP D N 1
ATOM 13928 C CA . TRP D 1 314 ? 182.520 95.734 -1.151 1.00 68.78 294 TRP D CA 1
ATOM 13929 C C . TRP D 1 314 ? 182.492 95.658 0.382 1.00 67.85 294 TRP D C 1
ATOM 13930 O O . TRP D 1 314 ? 181.743 94.869 0.962 1.00 65.98 294 TRP D O 1
ATOM 13941 N N . ALA D 1 319 ? 181.920 88.292 -1.472 1.00 57.05 299 ALA D N 1
ATOM 13942 C CA . ALA D 1 319 ? 183.118 88.998 -1.954 1.00 58.27 299 ALA D CA 1
ATOM 13943 C C . ALA D 1 319 ? 184.377 88.418 -1.291 1.00 57.69 299 ALA D C 1
ATOM 13944 O O . ALA D 1 319 ? 185.234 87.867 -1.971 1.00 57.32 299 ALA D O 1
ATOM 13946 N N . VAL D 1 320 ? 184.477 88.552 0.036 1.00 58.44 300 VAL D N 1
ATOM 13947 C CA . VAL D 1 320 ? 185.439 87.814 0.851 1.00 58.49 300 VAL D CA 1
ATOM 13948 C C . VAL D 1 320 ? 185.200 86.313 0.642 1.00 59.00 300 VAL D C 1
ATOM 13949 O O . VAL D 1 320 ? 186.140 85.550 0.437 1.00 58.85 300 VAL D O 1
ATOM 13953 N N . LYS D 1 321 ? 183.926 85.914 0.694 1.00 60.57 301 LYS D N 1
ATOM 13954 C CA . LYS D 1 321 ? 183.495 84.544 0.460 1.00 61.45 301 LYS D CA 1
ATOM 13955 C C . LYS D 1 321 ? 183.996 84.065 -0.908 1.00 60.48 301 LYS D C 1
ATOM 13956 O O . LYS D 1 321 ? 184.553 82.975 -1.012 1.00 59.24 301 LYS D O 1
ATOM 13962 N N . LEU D 1 322 ? 183.783 84.891 -1.939 1.00 60.25 302 LEU D N 1
ATOM 13963 C CA . LEU D 1 322 ? 184.174 84.576 -3.311 1.00 59.95 302 LEU D CA 1
ATOM 13964 C C . LEU D 1 322 ? 185.700 84.448 -3.415 1.00 59.59 302 LEU D C 1
ATOM 13965 O O . LEU D 1 322 ? 186.197 83.634 -4.193 1.00 60.01 302 LEU D O 1
ATOM 13970 N N . ALA D 1 323 ? 186.431 85.255 -2.635 1.00 57.27 303 ALA D N 1
ATOM 13971 C CA . ALA D 1 323 ? 187.893 85.245 -2.647 1.00 55.42 303 ALA D CA 1
ATOM 13972 C C . ALA D 1 323 ? 188.429 83.948 -2.017 1.00 52.66 303 ALA D C 1
ATOM 13973 O O . ALA D 1 323 ? 189.404 83.391 -2.495 1.00 51.02 303 ALA D O 1
ATOM 13975 N N . ILE D 1 324 ? 187.781 83.497 -0.937 1.00 51.45 304 ILE D N 1
ATOM 13976 C CA . ILE D 1 324 ? 188.104 82.252 -0.235 1.00 49.80 304 ILE D CA 1
ATOM 13977 C C . ILE D 1 324 ? 187.788 81.057 -1.138 1.00 48.42 304 ILE D C 1
ATOM 13978 O O . ILE D 1 324 ? 188.561 80.108 -1.191 1.00 47.20 304 ILE D O 1
ATOM 13983 N N . PHE D 1 325 ? 186.635 81.110 -1.814 1.00 47.86 305 PHE D N 1
ATOM 13984 C CA . PHE D 1 325 ? 186.258 80.119 -2.818 1.00 48.05 305 PHE D CA 1
ATOM 13985 C C . PHE D 1 325 ? 187.355 80.028 -3.885 1.00 47.83 305 PHE D C 1
ATOM 13986 O O . PHE D 1 325 ? 187.764 78.937 -4.270 1.00 48.11 305 PHE D O 1
ATOM 13994 N N . PHE D 1 326 ? 187.825 81.192 -4.340 1.00 47.37 306 PHE D N 1
ATOM 13995 C CA . PHE D 1 326 ? 188.787 81.296 -5.423 1.00 47.45 306 PHE D CA 1
ATOM 13996 C C . PHE D 1 326 ? 190.130 80.678 -5.010 1.00 47.20 306 PHE D C 1
ATOM 13997 O O . PHE D 1 326 ? 190.758 79.991 -5.811 1.00 47.19 306 PHE D O 1
ATOM 14005 N N . LEU D 1 327 ? 190.559 80.929 -3.769 1.00 46.57 307 LEU D N 1
ATOM 14006 C CA . LEU D 1 327 ? 191.851 80.445 -3.277 1.00 47.26 307 LEU D CA 1
ATOM 14007 C C . LEU D 1 327 ? 191.827 78.918 -3.105 1.00 47.07 307 LEU D C 1
ATOM 14008 O O . LEU D 1 327 ? 192.832 78.254 -3.360 1.00 47.19 307 LEU D O 1
ATOM 14013 N N . ASP D 1 328 ? 190.681 78.371 -2.682 1.00 46.76 308 ASP D N 1
ATOM 14014 C CA . ASP D 1 328 ? 190.500 76.923 -2.539 1.00 45.90 308 ASP D CA 1
ATOM 14015 C C . ASP D 1 328 ? 190.535 76.270 -3.932 1.00 45.00 308 ASP D C 1
ATOM 14016 O O . ASP D 1 328 ? 190.951 75.131 -4.071 1.00 44.40 308 ASP D O 1
ATOM 14021 N N . ALA D 1 329 ? 190.083 77.007 -4.955 1.00 43.98 309 ALA D N 1
ATOM 14022 C CA . ALA D 1 329 ? 190.134 76.574 -6.350 1.00 43.83 309 ALA D CA 1
ATOM 14023 C C . ALA D 1 329 ? 191.579 76.572 -6.866 1.00 44.04 309 ALA D C 1
ATOM 14024 O O . ALA D 1 329 ? 192.004 75.637 -7.558 1.00 43.46 309 ALA D O 1
ATOM 14026 N N . VAL D 1 330 ? 192.314 77.645 -6.556 1.00 43.67 310 VAL D N 1
ATOM 14027 C CA . VAL D 1 330 ? 193.707 77.767 -6.929 1.00 43.59 310 VAL D CA 1
ATOM 14028 C C . VAL D 1 330 ? 194.475 76.580 -6.329 1.00 42.94 310 VAL D C 1
ATOM 14029 O O . VAL D 1 330 ? 195.239 75.923 -7.029 1.00 41.77 310 VAL D O 1
ATOM 14033 N N . LEU D 1 331 ? 194.235 76.299 -5.043 1.00 42.65 311 LEU D N 1
ATOM 14034 C CA . LEU D 1 331 ? 194.895 75.203 -4.341 1.00 42.65 311 LEU D CA 1
ATOM 14035 C C . LEU D 1 331 ? 194.543 73.857 -4.985 1.00 42.59 311 LEU D C 1
ATOM 14036 O O . LEU D 1 331 ? 195.407 72.995 -5.126 1.00 42.76 311 LEU D O 1
ATOM 14041 N N . GLN D 1 332 ? 193.275 73.681 -5.370 1.00 43.15 312 GLN D N 1
ATOM 14042 C CA . GLN D 1 332 ? 192.815 72.450 -6.037 1.00 43.08 312 GLN D CA 1
ATOM 14043 C C . GLN D 1 332 ? 193.586 72.244 -7.348 1.00 42.90 312 GLN D C 1
ATOM 14044 O O . GLN D 1 332 ? 193.913 71.116 -7.688 1.00 43.28 312 GLN D O 1
ATOM 14050 N N . GLU D 1 333 ? 193.880 73.331 -8.069 1.00 43.10 313 GLU D N 1
ATOM 14051 C CA . GLU D 1 333 ? 194.658 73.255 -9.306 1.00 44.54 313 GLU D CA 1
ATOM 14052 C C . GLU D 1 333 ? 196.078 72.756 -9.003 1.00 43.78 313 GLU D C 1
ATOM 14053 O O . GLU D 1 333 ? 196.638 71.977 -9.768 1.00 44.26 313 GLU D O 1
ATOM 14059 N N . PHE D 1 334 ? 196.656 73.202 -7.887 1.00 43.42 314 PHE D N 1
ATOM 14060 C CA . PHE D 1 334 ? 197.962 72.704 -7.444 1.00 43.62 314 PHE D CA 1
ATOM 14061 C C . PHE D 1 334 ? 197.891 71.190 -7.182 1.00 42.93 314 PHE D C 1
ATOM 14062 O O . PHE D 1 334 ? 198.695 70.435 -7.707 1.00 42.85 314 PHE D O 1
ATOM 14070 N N . ILE D 1 335 ? 196.922 70.765 -6.368 1.00 42.72 315 ILE D N 1
ATOM 14071 C CA . ILE D 1 335 ? 196.779 69.367 -5.952 1.00 43.63 315 ILE D CA 1
ATOM 14072 C C . ILE D 1 335 ? 196.632 68.459 -7.186 1.00 45.24 315 ILE D C 1
ATOM 14073 O O . ILE D 1 335 ? 197.274 67.418 -7.284 1.00 44.63 315 ILE D O 1
ATOM 14078 N N . GLU D 1 336 ? 195.774 68.861 -8.125 1.00 47.97 316 GLU D N 1
ATOM 14079 C CA . GLU D 1 336 ? 195.446 68.038 -9.284 1.00 50.29 316 GLU D CA 1
ATOM 14080 C C . GLU D 1 336 ? 196.688 67.864 -10.166 1.00 48.86 316 GLU D C 1
ATOM 14081 O O . GLU D 1 336 ? 196.986 66.769 -10.604 1.00 49.65 316 GLU D O 1
ATOM 14087 N N . LYS D 1 337 ? 197.422 68.950 -10.393 1.00 48.33 317 LYS D N 1
ATOM 14088 C CA . LYS D 1 337 ? 198.511 68.946 -11.353 1.00 49.24 317 LYS D CA 1
ATOM 14089 C C . LYS D 1 337 ? 199.753 68.239 -10.787 1.00 49.32 317 LYS D C 1
ATOM 14090 O O . LYS D 1 337 ? 200.574 67.755 -11.566 1.00 50.80 317 LYS D O 1
ATOM 14096 N N . THR D 1 338 ? 199.886 68.167 -9.455 1.00 48.36 318 THR D N 1
ATOM 14097 C CA . THR D 1 338 ? 201.104 67.652 -8.817 1.00 48.05 318 THR D CA 1
ATOM 14098 C C . THR D 1 338 ? 200.926 66.213 -8.320 1.00 49.36 318 THR D C 1
ATOM 14099 O O . THR D 1 338 ? 201.783 65.714 -7.598 1.00 49.59 318 THR D O 1
ATOM 14103 N N . GLU D 1 339 ? 199.826 65.553 -8.700 1.00 52.12 319 GLU D N 1
ATOM 14104 C CA . GLU D 1 339 ? 199.661 64.114 -8.470 1.00 53.67 319 GLU D CA 1
ATOM 14105 C C . GLU D 1 339 ? 200.824 63.378 -9.147 1.00 52.98 319 GLU D C 1
ATOM 14106 O O . GLU D 1 339 ? 201.107 63.610 -10.328 1.00 51.78 319 GLU D O 1
ATOM 14112 N N . GLY D 1 340 ? 201.524 62.542 -8.373 1.00 52.59 320 GLY D N 1
ATOM 14113 C CA . GLY D 1 340 ? 202.560 61.659 -8.901 1.00 53.90 320 GLY D CA 1
ATOM 14114 C C . GLY D 1 340 ? 203.942 62.297 -9.014 1.00 54.08 320 GLY D C 1
ATOM 14115 O O . GLY D 1 340 ? 204.910 61.587 -9.284 1.00 56.10 320 GLY D O 1
ATOM 14116 N N . ASN D 1 341 ? 204.050 63.620 -8.826 1.00 53.13 321 ASN D N 1
ATOM 14117 C CA . ASN D 1 341 ? 205.342 64.331 -8.873 1.00 52.81 321 ASN D CA 1
ATOM 14118 C C . ASN D 1 341 ? 206.118 64.003 -7.593 1.00 50.61 321 ASN D C 1
ATOM 14119 O O . ASN D 1 341 ? 205.691 64.356 -6.495 1.00 49.59 321 ASN D O 1
ATOM 14124 N N . TYR D 1 342 ? 207.261 63.331 -7.762 1.00 49.60 322 TYR D N 1
ATOM 14125 C CA . TYR D 1 342 ? 208.037 62.773 -6.657 1.00 48.65 322 TYR D CA 1
ATOM 14126 C C . TYR D 1 342 ? 208.417 63.865 -5.646 1.00 47.49 322 TYR D C 1
ATOM 14127 O O . TYR D 1 342 ? 208.143 63.713 -4.456 1.00 46.29 322 TYR D O 1
ATOM 14136 N N . TYR D 1 343 ? 209.054 64.950 -6.109 1.00 46.24 323 TYR D N 1
ATOM 14137 C CA . TYR D 1 343 ? 209.649 65.924 -5.174 1.00 46.13 323 TYR D CA 1
ATOM 14138 C C . TYR D 1 343 ? 208.594 66.907 -4.636 1.00 44.90 323 TYR D C 1
ATOM 14139 O O . TYR D 1 343 ? 208.861 67.588 -3.645 1.00 45.15 323 TYR D O 1
ATOM 14148 N N . LEU D 1 344 ? 207.398 66.952 -5.242 1.00 43.91 324 LEU D N 1
ATOM 14149 C CA . LEU D 1 344 ? 206.300 67.799 -4.741 1.00 43.60 324 LEU D CA 1
ATOM 14150 C C . LEU D 1 344 ? 205.338 66.999 -3.844 1.00 43.16 324 LEU D C 1
ATOM 14151 O O . LEU D 1 344 ? 204.359 67.551 -3.356 1.00 43.31 324 LEU D O 1
ATOM 14156 N N . SER D 1 345 ? 205.642 65.722 -3.592 1.00 42.75 325 SER D N 1
ATOM 14157 C CA . SER D 1 345 ? 204.746 64.821 -2.868 1.00 43.67 325 SER D CA 1
ATOM 14158 C C . SER D 1 345 ? 204.383 65.379 -1.492 1.00 42.78 325 SER D C 1
ATOM 14159 O O . SER D 1 345 ? 203.233 65.314 -1.099 1.00 43.22 325 SER D O 1
ATOM 14162 N N . ALA D 1 346 ? 205.381 65.876 -0.759 1.00 42.04 326 ALA D N 1
ATOM 14163 C CA . ALA D 1 346 ? 205.177 66.338 0.601 1.00 41.82 326 ALA D CA 1
ATOM 14164 C C . ALA D 1 346 ? 204.313 67.607 0.600 1.00 41.83 326 ALA D C 1
ATOM 14165 O O . ALA D 1 346 ? 203.519 67.804 1.521 1.00 42.22 326 ALA D O 1
ATOM 14167 N N . ALA D 1 347 ? 204.479 68.458 -0.423 1.00 41.39 327 ALA D N 1
ATOM 14168 C CA . ALA D 1 347 ? 203.674 69.679 -0.579 1.00 40.78 327 ALA D CA 1
ATOM 14169 C C . ALA D 1 347 ? 202.239 69.303 -0.967 1.00 40.42 327 ALA D C 1
ATOM 14170 O O . ALA D 1 347 ? 201.283 69.811 -0.408 1.00 40.04 327 ALA D O 1
ATOM 14172 N N . ASN D 1 348 ? 202.118 68.382 -1.924 1.00 40.74 328 ASN D N 1
ATOM 14173 C CA . ASN D 1 348 ? 200.848 67.845 -2.371 1.00 40.56 328 ASN D CA 1
ATOM 14174 C C . ASN D 1 348 ? 200.090 67.238 -1.178 1.00 41.74 328 ASN D C 1
ATOM 14175 O O . ASN D 1 348 ? 198.897 67.503 -0.980 1.00 40.94 328 ASN D O 1
ATOM 14180 N N . LYS D 1 349 ? 200.794 66.440 -0.374 1.00 43.32 329 LYS D N 1
ATOM 14181 C CA . LYS D 1 349 ? 200.202 65.796 0.779 1.00 45.78 329 LYS D CA 1
ATOM 14182 C C . LYS D 1 349 ? 199.633 66.861 1.726 1.00 46.52 329 LYS D C 1
ATOM 14183 O O . LYS D 1 349 ? 198.499 66.729 2.207 1.00 45.65 329 LYS D O 1
ATOM 14189 N N . PHE D 1 350 ? 200.416 67.919 1.974 1.00 47.09 330 PHE D N 1
ATOM 14190 C CA . PHE D 1 350 ? 200.028 68.972 2.903 1.00 47.92 330 PHE D CA 1
ATOM 14191 C C . PHE D 1 350 ? 198.769 69.692 2.404 1.00 48.48 330 PHE D C 1
ATOM 14192 O O . PHE D 1 350 ? 197.869 69.965 3.194 1.00 48.37 330 PHE D O 1
ATOM 14200 N N . ALA D 1 351 ? 198.740 70.016 1.106 1.00 48.00 331 ALA D N 1
ATOM 14201 C CA . ALA D 1 351 ? 197.637 70.749 0.497 1.00 48.38 331 ALA D CA 1
ATOM 14202 C C . ALA D 1 351 ? 196.314 69.979 0.641 1.00 49.35 331 ALA D C 1
ATOM 14203 O O . ALA D 1 351 ? 195.286 70.598 0.877 1.00 50.79 331 ALA D O 1
ATOM 14205 N N . LYS D 1 352 ? 196.344 68.646 0.508 1.00 49.68 332 LYS D N 1
ATOM 14206 C CA . LYS D 1 352 ? 195.122 67.818 0.526 1.00 50.91 332 LYS D CA 1
ATOM 14207 C C . LYS D 1 352 ? 194.576 67.678 1.951 1.00 50.43 332 LYS D C 1
ATOM 14208 O O . LYS D 1 352 ? 193.371 67.532 2.141 1.00 50.76 332 LYS D O 1
ATOM 14214 N N . ARG D 1 353 ? 195.472 67.680 2.937 1.00 51.67 333 ARG D N 1
ATOM 14215 C CA . ARG D 1 353 ? 195.111 67.377 4.317 1.00 53.41 333 ARG D CA 1
ATOM 14216 C C . ARG D 1 353 ? 194.776 68.669 5.072 1.00 53.10 333 ARG D C 1
ATOM 14217 O O . ARG D 1 353 ? 193.904 68.650 5.934 1.00 56.06 333 ARG D O 1
ATOM 14225 N N . HIS D 1 354 ? 195.436 69.781 4.723 1.00 51.66 334 HIS D N 1
ATOM 14226 C CA . HIS D 1 354 ? 195.286 71.059 5.438 1.00 51.09 334 HIS D CA 1
ATOM 14227 C C . HIS D 1 354 ? 194.407 72.042 4.649 1.00 49.62 334 HIS D C 1
ATOM 14228 O O . HIS D 1 354 ? 193.604 72.765 5.241 1.00 48.98 334 HIS D O 1
ATOM 14235 N N . ARG D 1 355 ? 194.591 72.092 3.323 1.00 47.61 335 ARG D N 1
ATOM 14236 C CA . ARG D 1 355 ? 193.938 73.075 2.450 1.00 46.53 335 ARG D CA 1
ATOM 14237 C C . ARG D 1 355 ? 194.064 74.494 3.040 1.00 47.29 335 ARG D C 1
ATOM 14238 O O . ARG D 1 355 ? 193.100 75.252 3.063 1.00 47.88 335 ARG D O 1
ATOM 14246 N N . ALA D 1 356 ? 195.267 74.857 3.495 1.00 47.31 336 ALA D N 1
ATOM 14247 C CA . ALA D 1 356 ? 195.527 76.167 4.071 1.00 46.98 336 ALA D CA 1
ATOM 14248 C C . ALA D 1 356 ? 195.530 77.234 2.966 1.00 47.91 336 ALA D C 1
ATOM 14249 O O . ALA D 1 356 ? 196.166 77.067 1.916 1.00 46.51 336 ALA D O 1
ATOM 14251 N N . LEU D 1 357 ? 194.796 78.326 3.221 1.00 50.35 337 LEU D N 1
ATOM 14252 C CA . LEU D 1 357 ? 194.679 79.473 2.323 1.00 51.12 337 LEU D CA 1
ATOM 14253 C C . LEU D 1 357 ? 195.316 80.689 3.001 1.00 52.97 337 LEU D C 1
ATOM 14254 O O . LEU D 1 357 ? 195.470 80.709 4.225 1.00 54.05 337 LEU D O 1
ATOM 14259 N N . GLY D 1 358 ? 195.671 81.690 2.186 1.00 54.07 338 GLY D N 1
ATOM 14260 C CA . GLY D 1 358 ? 196.268 82.944 2.647 1.00 54.67 338 GLY D CA 1
ATOM 14261 C C . GLY D 1 358 ? 195.612 84.154 1.999 1.00 55.43 338 GLY D C 1
ATOM 14262 O O . GLY D 1 358 ? 196.177 84.765 1.097 1.00 54.33 338 GLY D O 1
ATOM 14263 N N . LEU D 1 359 ? 194.404 84.490 2.466 1.00 56.37 339 LEU D N 1
ATOM 14264 C CA . LEU D 1 359 ? 193.747 85.739 2.096 1.00 57.57 339 LEU D CA 1
ATOM 14265 C C . LEU D 1 359 ? 194.344 86.883 2.928 1.00 58.26 339 LEU D C 1
ATOM 14266 O O . LEU D 1 359 ? 194.249 86.885 4.157 1.00 59.08 339 LEU D O 1
ATOM 14271 N N . GLY D 1 360 ? 194.972 87.842 2.240 1.00 58.19 340 GLY D N 1
ATOM 14272 C CA . GLY D 1 360 ? 195.589 89.004 2.868 1.00 59.63 340 GLY D CA 1
ATOM 14273 C C . GLY D 1 360 ? 194.852 90.285 2.524 1.00 60.49 340 GLY D C 1
ATOM 14274 O O . GLY D 1 360 ? 193.661 90.246 2.195 1.00 58.07 340 GLY D O 1
ATOM 14275 N N . VAL D 1 361 ? 195.578 91.413 2.605 1.00 61.84 341 VAL D N 1
ATOM 14276 C CA . VAL D 1 361 ? 195.048 92.754 2.319 1.00 63.52 341 VAL D CA 1
ATOM 14277 C C . VAL D 1 361 ? 196.127 93.615 1.649 1.00 64.31 341 VAL D C 1
ATOM 14278 O O . VAL D 1 361 ? 197.318 93.291 1.657 1.00 62.97 341 VAL D O 1
ATOM 14282 N N . LEU D 1 362 ? 195.672 94.756 1.126 1.00 66.35 342 LEU D N 1
ATOM 14283 C CA . LEU D 1 362 ? 196.430 95.629 0.252 1.00 67.71 342 LEU D CA 1
ATOM 14284 C C . LEU D 1 362 ? 195.790 97.026 0.303 1.00 69.20 342 LEU D C 1
ATOM 14285 O O . LEU D 1 362 ? 194.579 97.146 0.503 1.00 69.11 342 LEU D O 1
ATOM 14290 N N . GLY D 1 363 ? 196.612 98.073 0.156 1.00 70.23 343 GLY D N 1
ATOM 14291 C CA . GLY D 1 363 ? 196.136 99.459 0.063 1.00 72.01 343 GLY D CA 1
ATOM 14292 C C . GLY D 1 363 ? 195.482 99.938 1.350 1.00 72.66 343 GLY D C 1
ATOM 14293 O O . GLY D 1 363 ? 194.407 100.547 1.314 1.00 74.57 343 GLY D O 1
ATOM 14294 N N . TRP D 1 364 ? 196.132 99.656 2.484 1.00 71.48 344 TRP D N 1
ATOM 14295 C CA . TRP D 1 364 ? 195.602 99.969 3.812 1.00 72.17 344 TRP D CA 1
ATOM 14296 C C . TRP D 1 364 ? 195.850 101.451 4.127 1.00 76.20 344 TRP D C 1
ATOM 14297 O O . TRP D 1 364 ? 194.974 102.135 4.667 1.00 75.63 344 TRP D O 1
ATOM 14308 N N . HIS D 1 365 ? 197.051 101.930 3.779 1.00 78.56 345 HIS D N 1
ATOM 14309 C CA . HIS D 1 365 ? 197.426 103.335 3.925 1.00 81.53 345 HIS D CA 1
ATOM 14310 C C . HIS D 1 365 ? 196.612 104.189 2.939 1.00 83.16 345 HIS D C 1
ATOM 14311 O O . HIS D 1 365 ? 196.141 105.271 3.297 1.00 84.82 345 HIS D O 1
ATOM 14318 N N . SER D 1 366 ? 196.441 103.685 1.709 1.00 81.48 346 SER D N 1
ATOM 14319 C CA . SER D 1 366 ? 195.652 104.350 0.666 1.00 81.94 346 SER D CA 1
ATOM 14320 C C . SER D 1 366 ? 194.226 104.626 1.166 1.00 81.84 346 SER D C 1
ATOM 14321 O O . SER D 1 366 ? 193.706 105.739 0.999 1.00 80.35 346 SER D O 1
ATOM 14324 N N . TYR D 1 367 ? 193.620 103.601 1.782 1.00 80.63 347 TYR D N 1
ATOM 14325 C CA . TYR D 1 367 ? 192.267 103.649 2.353 1.00 80.12 347 TYR D CA 1
ATOM 14326 C C . TYR D 1 367 ? 192.126 104.863 3.284 1.00 81.68 347 TYR D C 1
ATOM 14327 O O . TYR D 1 367 ? 191.175 105.639 3.157 1.00 82.38 347 TYR D O 1
ATOM 14336 N N . LEU D 1 368 ? 193.092 105.038 4.194 1.00 81.83 348 LEU D N 1
ATOM 14337 C CA . LEU D 1 368 ? 193.036 106.106 5.213 1.00 82.87 348 LEU D CA 1
ATOM 14338 C C . LEU D 1 368 ? 193.129 107.495 4.552 1.00 83.00 348 LEU D C 1
ATOM 14339 O O . LEU D 1 368 ? 192.622 108.469 5.099 1.00 84.30 348 LEU D O 1
ATOM 14344 N N . GLN D 1 369 ? 193.767 107.562 3.373 1.00 82.44 349 GLN D N 1
ATOM 14345 C CA . GLN D 1 369 ? 193.951 108.787 2.582 1.00 82.55 349 GLN D CA 1
ATOM 14346 C C . GLN D 1 369 ? 192.922 108.830 1.444 1.00 81.50 349 GLN D C 1
ATOM 14347 O O . GLN D 1 369 ? 191.757 108.464 1.619 1.00 80.10 349 GLN D O 1
ATOM 14353 N N . ILE D 1 387 ? 186.930 96.016 11.289 1.00 80.59 367 ILE D N 1
ATOM 14354 C CA . ILE D 1 387 ? 187.187 96.043 9.848 1.00 81.20 367 ILE D CA 1
ATOM 14355 C C . ILE D 1 387 ? 188.016 94.810 9.443 1.00 80.87 367 ILE D C 1
ATOM 14356 O O . ILE D 1 387 ? 187.930 94.337 8.309 1.00 79.01 367 ILE D O 1
ATOM 14361 N N . PHE D 1 388 ? 188.836 94.302 10.368 1.00 82.08 368 PHE D N 1
ATOM 14362 C CA . PHE D 1 388 ? 189.468 92.993 10.211 1.00 79.93 368 PHE D CA 1
ATOM 14363 C C . PHE D 1 388 ? 188.569 91.917 10.828 1.00 78.94 368 PHE D C 1
ATOM 14364 O O . PHE D 1 388 ? 188.655 90.756 10.434 1.00 76.67 368 PHE D O 1
ATOM 14372 N N . LYS D 1 389 ? 187.715 92.313 11.782 1.00 79.54 369 LYS D N 1
ATOM 14373 C CA . LYS D 1 389 ? 186.671 91.441 12.327 1.00 80.39 369 LYS D CA 1
ATOM 14374 C C . LYS D 1 389 ? 185.680 91.067 11.214 1.00 79.07 369 LYS D C 1
ATOM 14375 O O . LYS D 1 389 ? 185.149 89.953 11.201 1.00 77.98 369 LYS D O 1
ATOM 14381 N N . HIS D 1 390 ? 185.439 92.007 10.292 1.00 78.53 370 HIS D N 1
ATOM 14382 C CA . HIS D 1 390 ? 184.522 91.817 9.164 1.00 78.36 370 HIS D CA 1
ATOM 14383 C C . HIS D 1 390 ? 185.088 90.768 8.194 1.00 76.18 370 HIS D C 1
ATOM 14384 O O . HIS D 1 390 ? 184.388 89.826 7.806 1.00 75.91 370 HIS D O 1
ATOM 14391 N N . ILE D 1 391 ? 186.359 90.935 7.815 1.00 73.98 371 ILE D N 1
ATOM 14392 C CA . ILE D 1 391 ? 187.026 90.045 6.862 1.00 72.02 371 ILE D CA 1
ATOM 14393 C C . ILE D 1 391 ? 187.270 88.686 7.538 1.00 69.81 371 ILE D C 1
ATOM 14394 O O . ILE D 1 391 ? 187.057 87.644 6.926 1.00 66.55 371 ILE D O 1
ATOM 14399 N N . SER D 1 392 ? 187.695 88.727 8.807 1.00 70.28 372 SER D N 1
ATOM 14400 C CA . SER D 1 392 ? 187.952 87.546 9.643 1.00 70.38 372 SER D CA 1
ATOM 14401 C C . SER D 1 392 ? 186.717 86.643 9.723 1.00 70.16 372 SER D C 1
ATOM 14402 O O . SER D 1 392 ? 186.816 85.445 9.498 1.00 69.84 372 SER D O 1
ATOM 14405 N N . ASP D 1 393 ? 185.569 87.231 10.078 1.00 72.76 373 ASP D N 1
ATOM 14406 C CA . ASP D 1 393 ? 184.347 86.475 10.356 1.00 73.53 373 ASP D CA 1
ATOM 14407 C C . ASP D 1 393 ? 183.748 85.954 9.045 1.00 71.74 373 ASP D C 1
ATOM 14408 O O . ASP D 1 393 ? 183.158 84.870 9.026 1.00 70.98 373 ASP D O 1
ATOM 14413 N N . LYS D 1 394 ? 183.908 86.726 7.962 1.00 70.12 374 LYS D N 1
ATOM 14414 C CA . LYS D 1 394 ? 183.346 86.372 6.669 1.00 69.63 374 LYS D CA 1
ATOM 14415 C C . LYS D 1 394 ? 184.268 85.376 5.943 1.00 66.34 374 LYS D C 1
ATOM 14416 O O . LYS D 1 394 ? 183.850 84.729 4.984 1.00 62.85 374 LYS D O 1
ATOM 14422 N N . ALA D 1 395 ? 185.514 85.241 6.412 1.00 65.65 375 ALA D N 1
ATOM 14423 C CA . ALA D 1 395 ? 186.444 84.245 5.890 1.00 64.14 375 ALA D CA 1
ATOM 14424 C C . ALA D 1 395 ? 186.162 82.881 6.535 1.00 64.20 375 ALA D C 1
ATOM 14425 O O . ALA D 1 395 ? 186.056 81.876 5.833 1.00 63.93 375 ALA D O 1
ATOM 14427 N N . ASP D 1 396 ? 186.026 82.856 7.866 1.00 64.54 376 ASP D N 1
ATOM 14428 C CA . ASP D 1 396 ? 185.767 81.613 8.616 1.00 65.07 376 ASP D CA 1
ATOM 14429 C C . ASP D 1 396 ? 184.468 80.960 8.130 1.00 62.40 376 ASP D C 1
ATOM 14430 O O . ASP D 1 396 ? 184.373 79.735 8.104 1.00 58.98 376 ASP D O 1
ATOM 14435 N N . LYS D 1 397 ? 183.482 81.801 7.788 1.00 62.22 377 LYS D N 1
ATOM 14436 C CA . LYS D 1 397 ? 182.153 81.383 7.342 1.00 62.04 377 LYS D CA 1
ATOM 14437 C C . LYS D 1 397 ? 182.243 80.783 5.936 1.00 57.60 377 LYS D C 1
ATOM 14438 O O . LYS D 1 397 ? 181.635 79.756 5.662 1.00 54.56 377 LYS D O 1
ATOM 14444 N N . ALA D 1 398 ? 183.006 81.444 5.059 1.00 55.52 378 ALA D N 1
ATOM 14445 C CA . ALA D 1 398 ? 183.245 80.966 3.702 1.00 53.68 378 ALA D CA 1
ATOM 14446 C C . ALA D 1 398 ? 183.864 79.564 3.756 1.00 52.33 378 ALA D C 1
ATOM 14447 O O . ALA D 1 398 ? 183.420 78.653 3.067 1.00 51.36 378 ALA D O 1
ATOM 14449 N N . SER D 1 399 ? 184.882 79.411 4.606 1.00 51.93 379 SER D N 1
ATOM 14450 C CA . SER D 1 399 ? 185.541 78.139 4.842 1.00 51.48 379 SER D CA 1
ATOM 14451 C C . SER D 1 399 ? 184.521 77.117 5.361 1.00 51.40 379 SER D C 1
ATOM 14452 O O . SER D 1 399 ? 184.557 75.953 4.967 1.00 51.87 379 SER D O 1
ATOM 14455 N N . GLN D 1 400 ? 183.621 77.569 6.244 1.00 52.50 380 GLN D N 1
ATOM 14456 C CA . GLN D 1 400 ? 182.529 76.736 6.800 1.00 53.03 380 GLN D CA 1
ATOM 14457 C C . GLN D 1 400 ? 181.589 76.281 5.677 1.00 51.64 380 GLN D C 1
ATOM 14458 O O . GLN D 1 400 ? 181.182 75.127 5.656 1.00 50.62 380 GLN D O 1
ATOM 14464 N N . GLU D 1 401 ? 181.250 77.194 4.758 1.00 51.74 381 GLU D N 1
ATOM 14465 C CA . GLU D 1 401 ? 180.353 76.882 3.647 1.00 52.18 381 GLU D CA 1
ATOM 14466 C C . GLU D 1 401 ? 181.041 75.913 2.670 1.00 50.37 381 GLU D C 1
ATOM 14467 O O . GLU D 1 401 ? 180.401 74.995 2.168 1.00 50.22 381 GLU D O 1
ATOM 14473 N N . LEU D 1 402 ? 182.341 76.111 2.418 1.00 48.01 382 LEU D N 1
ATOM 14474 C CA . LEU D 1 402 ? 183.111 75.239 1.530 1.00 46.62 382 LEU D CA 1
ATOM 14475 C C . LEU D 1 402 ? 183.091 73.790 2.031 1.00 46.63 382 LEU D C 1
ATOM 14476 O O . LEU D 1 402 ? 183.082 72.870 1.213 1.00 46.61 382 LEU D O 1
ATOM 14481 N N . ALA D 1 403 ? 183.083 73.602 3.358 1.00 47.20 383 ALA D N 1
ATOM 14482 C CA . ALA D 1 403 ? 183.087 72.276 3.989 1.00 48.58 383 ALA D CA 1
ATOM 14483 C C . ALA D 1 403 ? 181.761 71.533 3.762 1.00 50.83 383 ALA D C 1
ATOM 14484 O O . ALA D 1 403 ? 181.768 70.332 3.485 1.00 52.58 383 ALA D O 1
ATOM 14486 N N . ARG D 1 404 ? 180.628 72.231 3.885 1.00 52.20 384 ARG D N 1
ATOM 14487 C CA . ARG D 1 404 ? 179.320 71.577 3.716 1.00 54.38 384 ARG D CA 1
ATOM 14488 C C . ARG D 1 404 ? 179.068 71.276 2.226 1.00 52.96 384 ARG D C 1
ATOM 14489 O O . ARG D 1 404 ? 178.313 70.362 1.912 1.00 52.92 384 ARG D O 1
ATOM 14497 N N . ILE D 1 405 ? 179.718 72.015 1.315 1.00 51.46 385 ILE D N 1
ATOM 14498 C CA . ILE D 1 405 ? 179.605 71.765 -0.131 1.00 50.33 385 ILE D CA 1
ATOM 14499 C C . ILE D 1 405 ? 180.505 70.588 -0.533 1.00 48.82 385 ILE D C 1
ATOM 14500 O O . ILE D 1 405 ? 180.038 69.653 -1.190 1.00 48.52 385 ILE D O 1
ATOM 14505 N N . TYR D 1 406 ? 181.786 70.657 -0.149 1.00 47.43 386 TYR D N 1
ATOM 14506 C CA . TYR D 1 406 ? 182.858 69.792 -0.700 1.00 46.97 386 TYR D CA 1
ATOM 14507 C C . TYR D 1 406 ? 183.376 68.767 0.324 1.00 47.95 386 TYR D C 1
ATOM 14508 O O . TYR D 1 406 ? 184.172 67.894 -0.039 1.00 46.14 386 TYR D O 1
ATOM 14517 N N . GLY D 1 407 ? 182.942 68.877 1.587 1.00 49.77 387 GLY D N 1
ATOM 14518 C CA . GLY D 1 407 ? 183.401 67.998 2.661 1.00 51.06 387 GLY D CA 1
ATOM 14519 C C . GLY D 1 407 ? 184.635 68.562 3.342 1.00 53.31 387 GLY D C 1
ATOM 14520 O O . GLY D 1 407 ? 185.195 69.565 2.886 1.00 54.86 387 GLY D O 1
ATOM 14521 N N . GLU D 1 408 ? 185.048 67.912 4.436 1.00 54.54 388 GLU D N 1
ATOM 14522 C CA . GLU D 1 408 ? 186.239 68.278 5.197 1.00 55.23 388 GLU D CA 1
ATOM 14523 C C . GLU D 1 408 ? 187.426 67.432 4.738 1.00 55.69 388 GLU D C 1
ATOM 14524 O O . GLU D 1 408 ? 187.252 66.254 4.435 1.00 55.41 388 GLU D O 1
ATOM 14530 N N . PRO D 1 409 ? 188.665 67.984 4.676 1.00 56.84 389 PRO D N 1
ATOM 14531 C CA . PRO D 1 409 ? 189.870 67.162 4.548 1.00 57.34 389 PRO D CA 1
ATOM 14532 C C . PRO D 1 409 ? 190.159 66.400 5.850 1.00 60.28 389 PRO D C 1
ATOM 14533 O O . PRO D 1 409 ? 189.508 66.659 6.861 1.00 60.88 389 PRO D O 1
ATOM 14537 N N . GLU D 1 410 ? 191.147 65.496 5.808 1.00 63.44 390 GLU D N 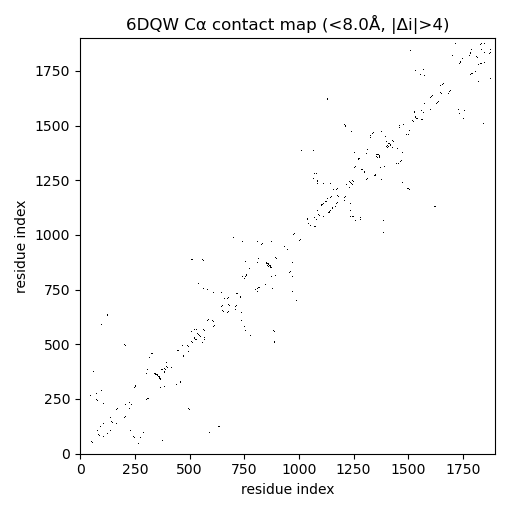1
ATOM 14538 C CA . GLU D 1 410 ? 191.375 64.473 6.841 1.00 65.81 390 GLU D CA 1
ATOM 14539 C C . GLU D 1 410 ? 191.585 65.109 8.224 1.00 65.37 390 GLU D C 1
ATOM 14540 O O . GLU D 1 410 ? 191.090 64.585 9.233 1.00 63.57 390 GLU D O 1
ATOM 14546 N N . LEU D 1 411 ? 192.321 66.227 8.268 1.00 64.15 391 LEU D N 1
ATOM 14547 C CA . LEU D 1 411 ? 192.725 66.855 9.536 1.00 63.60 391 LEU D CA 1
ATOM 14548 C C . LEU D 1 411 ? 191.545 67.580 10.197 1.00 63.00 391 LEU D C 1
ATOM 14549 O O . LEU D 1 411 ? 191.556 67.746 11.417 1.00 64.59 391 LEU D O 1
ATOM 14554 N N . LEU D 1 412 ? 190.557 68.011 9.398 1.00 61.06 392 LEU D N 1
ATOM 14555 C CA . LEU D 1 412 ? 189.476 68.888 9.864 1.00 60.84 392 LEU D CA 1
ATOM 14556 C C . LEU D 1 412 ? 188.150 68.124 10.010 1.00 62.00 392 LEU D C 1
ATOM 14557 O O . LEU D 1 412 ? 187.094 68.745 10.089 1.00 61.14 392 LEU D O 1
ATOM 14562 N N . LYS D 1 413 ? 188.199 66.789 10.075 1.00 64.29 393 LYS D N 1
ATOM 14563 C CA . LYS D 1 413 ? 186.997 66.000 10.348 1.00 66.61 393 LYS D CA 1
ATOM 14564 C C . LYS D 1 413 ? 186.465 66.388 11.733 1.00 66.81 393 LYS D C 1
ATOM 14565 O O . LYS D 1 413 ? 187.159 66.210 12.733 1.00 66.05 393 LYS D O 1
ATOM 14571 N N . GLY D 1 414 ? 185.247 66.945 11.756 1.00 66.10 394 GLY D N 1
ATOM 14572 C CA . GLY D 1 414 ? 184.523 67.295 12.978 1.00 66.36 394 GLY D CA 1
ATOM 14573 C C . GLY D 1 414 ? 184.684 68.754 13.380 1.00 65.45 394 GLY D C 1
ATOM 14574 O O . GLY D 1 414 ? 184.156 69.155 14.418 1.00 66.48 394 GLY D O 1
ATOM 14575 N N . TYR D 1 415 ? 185.405 69.540 12.566 1.00 62.77 395 TYR D N 1
ATOM 14576 C CA . TYR D 1 415 ? 185.680 70.956 12.839 1.00 60.81 395 TYR D CA 1
ATOM 14577 C C . TYR D 1 415 ? 184.839 71.867 11.933 1.00 59.84 395 TYR D C 1
ATOM 14578 O O . TYR D 1 415 ? 184.951 73.084 12.028 1.00 60.17 395 TYR D O 1
ATOM 14587 N N . GLY D 1 416 ? 184.019 71.275 11.052 1.00 59.32 396 GLY D N 1
ATOM 14588 C CA . GLY D 1 416 ? 183.079 72.005 10.180 1.00 59.17 396 GLY D CA 1
ATOM 14589 C C . GLY D 1 416 ? 183.743 73.118 9.383 1.00 58.84 396 GLY D C 1
ATOM 14590 O O . GLY D 1 416 ? 183.187 74.208 9.262 1.00 59.63 396 GLY D O 1
ATOM 14591 N N . ARG D 1 417 ? 184.924 72.823 8.822 1.00 58.49 397 ARG D N 1
ATOM 14592 C CA . ARG D 1 417 ? 185.772 73.799 8.135 1.00 57.00 397 ARG D CA 1
ATOM 14593 C C . ARG D 1 417 ? 186.511 73.102 6.981 1.00 55.06 397 ARG D C 1
ATOM 14594 O O . ARG D 1 417 ? 186.838 71.918 7.069 1.00 52.97 397 ARG D O 1
ATOM 14602 N N . ARG D 1 418 ? 186.765 73.856 5.902 1.00 53.12 398 ARG D N 1
ATOM 14603 C CA . ARG D 1 418 ? 187.441 73.357 4.700 1.00 51.33 398 ARG D CA 1
ATOM 14604 C C . ARG D 1 418 ? 188.954 73.580 4.804 1.00 50.84 398 ARG D C 1
ATOM 14605 O O . ARG D 1 418 ? 189.722 72.747 4.326 1.00 48.58 398 ARG D O 1
ATOM 14613 N N . ASN D 1 419 ? 189.344 74.705 5.422 1.00 51.30 399 ASN D N 1
ATOM 14614 C CA . ASN D 1 419 ? 190.706 75.248 5.398 1.00 51.91 399 ASN D CA 1
ATOM 14615 C C . ASN D 1 419 ? 191.187 75.526 6.830 1.00 52.91 399 ASN D C 1
ATOM 14616 O O . ASN D 1 419 ? 190.560 76.297 7.554 1.00 55.48 399 ASN D O 1
ATOM 14621 N N . THR D 1 420 ? 192.328 74.938 7.212 1.00 51.85 400 THR D N 1
ATOM 14622 C CA . THR D 1 420 ? 192.894 75.071 8.561 1.00 51.65 400 THR D CA 1
ATOM 14623 C C . THR D 1 420 ? 193.108 76.555 8.900 1.00 51.96 400 THR D C 1
ATOM 14624 O O . THR D 1 420 ? 192.857 76.970 10.022 1.00 51.75 400 THR D O 1
ATOM 14628 N N . THR D 1 421 ? 193.576 77.332 7.915 1.00 51.95 401 THR D N 1
ATOM 14629 C CA . THR D 1 421 ? 193.759 78.774 8.018 1.00 52.26 401 THR D CA 1
ATOM 14630 C C . THR D 1 421 ? 193.207 79.447 6.756 1.00 53.00 401 THR D C 1
ATOM 14631 O O . THR D 1 421 ? 193.198 78.844 5.676 1.00 54.55 401 THR D O 1
ATOM 14635 N N . THR D 1 422 ? 192.782 80.706 6.901 1.00 53.51 402 THR D N 1
ATOM 14636 C CA . THR D 1 422 ? 192.145 81.459 5.832 1.00 53.63 402 THR D CA 1
ATOM 14637 C C . THR D 1 422 ? 192.928 82.729 5.489 1.00 53.68 402 THR D C 1
ATOM 14638 O O . THR D 1 422 ? 192.918 83.146 4.330 1.00 52.98 402 THR D O 1
ATOM 14642 N N . MET D 1 423 ? 193.581 83.344 6.485 1.00 55.06 403 MET D N 1
ATOM 14643 C CA . MET D 1 423 ? 194.132 84.690 6.333 1.00 56.47 403 MET D CA 1
ATOM 14644 C C . MET D 1 423 ? 195.633 84.720 6.635 1.00 55.98 403 MET D C 1
ATOM 14645 O O . MET D 1 423 ? 196.112 84.069 7.558 1.00 53.89 403 MET D O 1
ATOM 14650 N N . ALA D 1 424 ? 196.339 85.523 5.836 1.00 57.21 404 ALA D N 1
ATOM 14651 C CA . ALA D 1 424 ? 197.753 85.830 5.984 1.00 59.17 404 ALA D CA 1
ATOM 14652 C C . ALA D 1 424 ? 198.058 87.073 5.139 1.00 61.12 404 ALA D C 1
ATOM 14653 O O . ALA D 1 424 ? 197.652 87.130 3.976 1.00 64.35 404 ALA D O 1
ATOM 14655 N N . ILE D 1 425 ? 198.762 88.054 5.720 1.00 60.76 405 ILE D N 1
ATOM 14656 C CA . ILE D 1 425 ? 199.004 89.341 5.057 1.00 61.18 405 ILE D CA 1
ATOM 14657 C C . ILE D 1 425 ? 200.415 89.343 4.452 1.00 59.77 405 ILE D C 1
ATOM 14658 O O . ILE D 1 425 ? 201.412 89.294 5.176 1.00 58.43 405 ILE D O 1
ATOM 14663 N N . ALA D 1 426 ? 200.468 89.462 3.120 1.00 59.01 406 ALA D N 1
ATOM 14664 C CA . ALA D 1 426 ? 201.699 89.392 2.334 1.00 59.03 406 ALA D CA 1
ATOM 14665 C C . ALA D 1 426 ? 202.250 90.794 2.077 1.00 59.56 406 ALA D C 1
ATOM 14666 O O . ALA D 1 426 ? 201.565 91.782 2.336 1.00 58.40 406 ALA D O 1
ATOM 14668 N N . PRO D 1 427 ? 203.490 90.923 1.540 1.00 60.04 407 PRO D N 1
ATOM 14669 C CA . PRO D 1 427 ? 204.060 92.225 1.193 1.00 61.79 407 PRO D CA 1
ATOM 14670 C C . PRO D 1 427 ? 203.286 92.927 0.067 1.00 65.06 407 PRO D C 1
ATOM 14671 O O . PRO D 1 427 ? 203.167 94.150 0.089 1.00 66.78 407 PRO D O 1
ATOM 14675 N N . THR D 1 428 ? 202.818 92.140 -0.914 1.00 66.81 408 THR D N 1
ATOM 14676 C CA . THR D 1 428 ? 201.895 92.572 -1.984 1.00 69.91 408 THR D CA 1
ATOM 14677 C C . THR D 1 428 ? 202.442 93.786 -2.753 1.00 71.69 408 THR D C 1
ATOM 14678 O O . THR D 1 428 ? 201.661 94.626 -3.204 1.00 73.30 408 THR D O 1
ATOM 14682 N N . THR D 1 429 ? 203.767 93.856 -2.935 1.00 71.84 409 THR D N 1
ATOM 14683 C CA . THR D 1 429 ? 204.417 95.040 -3.516 1.00 73.73 409 THR D CA 1
ATOM 14684 C C . THR D 1 429 ? 204.179 95.076 -5.034 1.00 74.96 409 THR D C 1
ATOM 14685 O O . THR D 1 429 ? 203.978 96.148 -5.609 1.00 76.43 409 THR D O 1
ATOM 14689 N N . SER D 1 430 ? 204.198 93.900 -5.670 1.00 75.15 410 SER D N 1
ATOM 14690 C CA . SER D 1 430 ? 203.885 93.759 -7.089 1.00 77.82 410 SER D CA 1
ATOM 14691 C C . SER D 1 430 ? 202.370 93.865 -7.324 1.00 78.58 410 SER D C 1
ATOM 14692 O O . SER D 1 430 ? 201.935 94.371 -8.358 1.00 77.23 410 SER D O 1
ATOM 14695 N N . SER D 1 431 ? 201.578 93.375 -6.362 1.00 79.85 411 SER D N 1
ATOM 14696 C CA . SER D 1 431 ? 200.113 93.496 -6.391 1.00 81.00 411 SER D CA 1
ATOM 14697 C C . SER D 1 431 ? 199.682 94.962 -6.205 1.00 82.43 411 SER D C 1
ATOM 14698 O O . SER D 1 431 ? 198.658 95.376 -6.744 1.00 82.59 411 SER D O 1
ATOM 14701 N N . SER D 1 432 ? 200.472 95.729 -5.441 1.00 83.83 412 SER D N 1
ATOM 14702 C CA . SER D 1 432 ? 200.195 97.139 -5.117 1.00 85.19 412 SER D CA 1
ATOM 14703 C C . SER D 1 432 ? 200.308 98.029 -6.363 1.00 85.72 412 SER D C 1
ATOM 14704 O O . SER D 1 432 ? 199.425 98.854 -6.613 1.00 85.58 412 SER D O 1
ATOM 14707 N N . ALA D 1 433 ? 201.402 97.864 -7.122 1.00 86.72 413 ALA D N 1
ATOM 14708 C CA . ALA D 1 433 ? 201.640 98.593 -8.386 1.00 86.48 413 ALA D CA 1
ATOM 14709 C C . ALA D 1 433 ? 200.422 98.455 -9.314 1.00 85.21 413 ALA D C 1
ATOM 14710 O O . ALA D 1 433 ? 200.053 99.405 -10.005 1.00 89.31 413 ALA D O 1
ATOM 14712 N N . ILE D 1 434 ? 199.798 97.270 -9.299 1.00 80.99 414 ILE D N 1
ATOM 14713 C CA . ILE D 1 434 ? 198.590 96.962 -10.056 1.00 78.47 414 ILE D CA 1
ATOM 14714 C C . ILE D 1 434 ? 197.364 97.227 -9.166 1.00 75.98 414 ILE D C 1
ATOM 14715 O O . ILE D 1 434 ? 196.838 98.339 -9.098 1.00 72.37 414 ILE D O 1
ATOM 14720 N N . GLN D 1 437 ? 198.809 102.267 -8.280 1.00 77.49 417 GLN D N 1
ATOM 14721 C CA . GLN D 1 437 ? 199.962 102.324 -7.378 1.00 78.64 417 GLN D CA 1
ATOM 14722 C C . GLN D 1 437 ? 199.461 102.513 -5.941 1.00 78.09 417 GLN D C 1
ATOM 14723 O O . GLN D 1 437 ? 199.841 103.465 -5.257 1.00 78.66 417 GLN D O 1
ATOM 14729 N N . THR D 1 438 ? 198.619 101.579 -5.490 1.00 76.33 418 THR D N 1
ATOM 14730 C CA . THR D 1 438 ? 198.073 101.594 -4.133 1.00 76.43 418 THR D CA 1
ATOM 14731 C C . THR D 1 438 ? 199.203 101.244 -3.154 1.00 75.27 418 THR D C 1
ATOM 14732 O O . THR D 1 438 ? 200.306 100.892 -3.577 1.00 73.88 418 THR D O 1
ATOM 14736 N N . SER D 1 439 ? 198.925 101.355 -1.850 1.00 75.06 419 SER D N 1
ATOM 14737 C CA . SER D 1 439 ? 199.899 101.028 -0.806 1.00 74.91 419 SER D CA 1
ATOM 14738 C C . SER D 1 439 ? 199.931 99.517 -0.585 1.00 74.13 419 SER D C 1
ATOM 14739 O O . SER D 1 439 ? 198.929 98.840 -0.801 1.00 75.13 419 SER D O 1
ATOM 14742 N N . PRO D 1 440 ? 201.085 98.932 -0.191 1.00 72.54 420 PRO D N 1
ATOM 14743 C CA . PRO D 1 440 ? 201.141 97.525 0.215 1.00 70.38 420 PRO D CA 1
ATOM 14744 C C . PRO D 1 440 ? 200.849 97.270 1.706 1.00 69.24 420 PRO D C 1
ATOM 14745 O O . PRO D 1 440 ? 201.337 97.999 2.568 1.00 69.11 420 PRO D O 1
ATOM 14749 N N . GLY D 1 441 ? 200.045 96.237 1.988 1.00 66.56 421 GLY D N 1
ATOM 14750 C CA . GLY D 1 441 ? 199.861 95.694 3.341 1.00 65.51 421 GLY D CA 1
ATOM 14751 C C . GLY D 1 441 ? 199.253 96.692 4.313 1.00 65.01 421 GLY D C 1
ATOM 14752 O O . GLY D 1 441 ? 199.390 96.534 5.533 1.00 63.56 421 GLY D O 1
ATOM 14753 N N . PHE D 1 445 ? 202.627 103.596 2.180 1.00 85.78 425 PHE D N 1
ATOM 14754 C CA . PHE D 1 445 ? 203.542 104.325 1.316 1.00 86.21 425 PHE D CA 1
ATOM 14755 C C . PHE D 1 445 ? 204.805 104.677 2.103 1.00 87.62 425 PHE D C 1
ATOM 14756 O O . PHE D 1 445 ? 204.869 104.410 3.301 1.00 88.69 425 PHE D O 1
ATOM 14764 N N . SER D 1 446 ? 205.787 105.265 1.403 1.00 87.87 426 SER D N 1
ATOM 14765 C CA . SER D 1 446 ? 206.960 105.899 2.018 1.00 87.76 426 SER D CA 1
ATOM 14766 C C . SER D 1 446 ? 207.437 107.127 1.214 1.00 88.11 426 SER D C 1
ATOM 14767 O O . SER D 1 446 ? 208.576 107.562 1.383 1.00 86.34 426 SER D O 1
ATOM 14770 N N . PHE D 1 508 ? 206.514 106.576 5.840 1.00 95.16 488 PHE D N 1
ATOM 14771 C CA . PHE D 1 508 ? 206.846 105.350 6.569 1.00 93.29 488 PHE D CA 1
ATOM 14772 C C . PHE D 1 508 ? 207.913 105.669 7.625 1.00 92.84 488 PHE D C 1
ATOM 14773 O O . PHE D 1 508 ? 207.716 105.415 8.818 1.00 92.46 488 PHE D O 1
ATOM 14781 N N . LYS D 1 509 ? 209.033 106.242 7.168 1.00 92.08 489 LYS D N 1
ATOM 14782 C CA . LYS D 1 509 ? 210.142 106.657 8.044 1.00 93.18 489 LYS D CA 1
ATOM 14783 C C . LYS D 1 509 ? 209.675 107.755 9.013 1.00 93.80 489 LYS D C 1
ATOM 14784 O O . LYS D 1 509 ? 210.150 107.823 10.145 1.00 93.57 489 LYS D O 1
ATOM 14790 N N . GLU D 1 510 ? 208.744 108.602 8.555 1.00 94.53 490 GLU D N 1
ATOM 14791 C CA . GLU D 1 510 ? 208.228 109.736 9.328 1.00 97.03 490 GLU D CA 1
ATOM 14792 C C . GLU D 1 510 ? 207.210 109.263 10.376 1.00 96.78 490 GLU D C 1
ATOM 14793 O O . GLU D 1 510 ? 207.020 109.925 11.398 1.00 97.83 490 GLU D O 1
ATOM 14799 N N . ILE D 1 511 ? 206.554 108.126 10.108 1.00 94.35 491 ILE D N 1
ATOM 14800 C CA . ILE D 1 511 ? 205.527 107.565 10.991 1.00 92.04 491 ILE D CA 1
ATOM 14801 C C . ILE D 1 511 ? 206.224 106.937 12.206 1.00 91.18 491 ILE D C 1
ATOM 14802 O O . ILE D 1 511 ? 207.305 106.358 12.077 1.00 90.35 491 ILE D O 1
ATOM 14807 N N . SER D 1 512 ? 205.599 107.072 13.383 1.00 91.14 492 SER D N 1
ATOM 14808 C CA . SER D 1 512 ? 206.066 106.407 14.600 1.00 90.72 492 SER D CA 1
ATOM 14809 C C . SER D 1 512 ? 206.045 104.891 14.379 1.00 89.62 492 SER D C 1
ATOM 14810 O O . SER D 1 512 ? 205.021 104.337 13.969 1.00 90.95 492 SER D O 1
ATOM 14813 N N . GLN D 1 513 ? 207.177 104.237 14.656 1.00 89.28 493 GLN D N 1
ATOM 14814 C CA . GLN D 1 513 ? 207.324 102.795 14.465 1.00 88.28 493 GLN D CA 1
ATOM 14815 C C . GLN D 1 513 ? 206.630 102.047 15.616 1.00 90.10 493 GLN D C 1
ATOM 14816 O O . GLN D 1 513 ? 206.243 100.893 15.451 1.00 89.72 493 GLN D O 1
ATOM 14822 N N . LEU D 1 514 ? 206.461 102.714 16.768 1.00 93.90 494 LEU D N 1
ATOM 14823 C CA . LEU D 1 514 ? 205.823 102.121 17.955 1.00 94.48 494 LEU D CA 1
ATOM 14824 C C . LEU D 1 514 ? 204.302 102.007 17.756 1.00 93.67 494 LEU D C 1
ATOM 14825 O O . LEU D 1 514 ? 203.670 101.146 18.374 1.00 93.59 494 LEU D O 1
ATOM 14830 N N . GLU D 1 515 ? 203.724 102.874 16.909 1.00 92.81 495 GLU D N 1
ATOM 14831 C CA . GLU D 1 515 ? 202.281 102.851 16.592 1.00 90.75 495 GLU D CA 1
ATOM 14832 C C . GLU D 1 515 ? 201.988 101.732 15.582 1.00 87.76 495 GLU D C 1
ATOM 14833 O O . GLU D 1 515 ? 200.959 101.061 15.689 1.00 87.08 495 GLU D O 1
ATOM 14839 N N . ILE D 1 516 ? 202.888 101.553 14.603 1.00 85.63 496 ILE D N 1
ATOM 14840 C CA . ILE D 1 516 ? 202.824 100.446 13.629 1.00 82.72 496 ILE D CA 1
ATOM 14841 C C . ILE D 1 516 ? 202.690 99.121 14.393 1.00 80.98 496 ILE D C 1
ATOM 14842 O O . ILE D 1 516 ? 201.780 98.331 14.118 1.00 79.15 496 ILE D O 1
ATOM 14847 N N . VAL D 1 517 ? 203.608 98.907 15.348 1.00 79.68 497 VAL D N 1
ATOM 14848 C CA . VAL D 1 517 ? 203.758 97.642 16.077 1.00 78.29 497 VAL D CA 1
ATOM 14849 C C . VAL D 1 517 ? 202.484 97.336 16.876 1.00 77.91 497 VAL D C 1
ATOM 14850 O O . VAL D 1 517 ? 202.019 96.203 16.868 1.00 76.55 497 VAL D O 1
ATOM 14854 N N . GLN D 1 518 ? 201.935 98.340 17.570 1.00 79.57 498 GLN D N 1
ATOM 14855 C CA . GLN D 1 518 ? 200.761 98.132 18.438 1.00 80.13 498 GLN D CA 1
ATOM 14856 C C . GLN D 1 518 ? 199.496 97.969 17.580 1.00 79.51 498 GLN D C 1
ATOM 14857 O O . GLN D 1 518 ? 198.578 97.239 17.961 1.00 77.18 498 GLN D O 1
ATOM 14863 N N . GLN D 1 519 ? 199.472 98.623 16.412 1.00 80.44 499 GLN D N 1
ATOM 14864 C CA . GLN D 1 519 ? 198.380 98.502 15.445 1.00 80.40 499 GLN D CA 1
ATOM 14865 C C . GLN D 1 519 ? 198.382 97.087 14.842 1.00 80.35 499 GLN D C 1
ATOM 14866 O O . GLN D 1 519 ? 197.333 96.436 14.764 1.00 79.96 499 GLN D O 1
ATOM 14872 N N . ALA D 1 520 ? 199.565 96.625 14.410 1.00 80.60 500 ALA D N 1
ATOM 14873 C CA . ALA D 1 520 ? 199.778 95.252 13.907 1.00 78.45 500 ALA D CA 1
ATOM 14874 C C . ALA D 1 520 ? 199.475 94.232 15.016 1.00 77.91 500 ALA D C 1
ATOM 14875 O O . ALA D 1 520 ? 198.927 93.168 14.753 1.00 75.55 500 ALA D O 1
ATOM 14877 N N . GLY D 1 521 ? 199.837 94.581 16.257 1.00 80.28 501 GLY D N 1
ATOM 14878 C CA . GLY D 1 521 ? 199.579 93.770 17.442 1.00 80.55 501 GLY D CA 1
ATOM 14879 C C . GLY D 1 521 ? 198.123 93.350 17.549 1.00 80.09 501 GLY D C 1
ATOM 14880 O O . GLY D 1 521 ? 197.848 92.184 17.783 1.00 79.47 501 GLY D O 1
ATOM 14881 N N . ILE D 1 522 ? 197.204 94.308 17.368 1.00 81.24 502 ILE D N 1
ATOM 14882 C CA . ILE D 1 522 ? 195.750 94.065 17.471 1.00 83.59 502 ILE D CA 1
ATOM 14883 C C . ILE D 1 522 ? 195.180 93.629 16.109 1.00 81.66 502 ILE D C 1
ATOM 14884 O O . ILE D 1 522 ? 194.087 93.060 16.053 1.00 81.57 502 ILE D O 1
ATOM 14889 N N . ARG D 1 523 ? 195.907 93.906 15.018 1.00 78.93 503 ARG D N 1
ATOM 14890 C CA . ARG D 1 523 ? 195.602 93.338 13.692 1.00 75.65 503 ARG D CA 1
ATOM 14891 C C . ARG D 1 523 ? 195.786 91.815 13.737 1.00 73.84 503 ARG D C 1
ATOM 14892 O O . ARG D 1 523 ? 195.104 91.091 13.023 1.00 72.61 503 ARG D O 1
ATOM 14900 N N . GLN D 1 524 ? 196.702 91.350 14.599 1.00 73.91 504 GLN D N 1
ATOM 14901 C CA . GLN D 1 524 ? 197.105 89.937 14.697 1.00 73.13 504 GLN D CA 1
ATOM 14902 C C . GLN D 1 524 ? 196.042 89.093 15.421 1.00 72.75 504 GLN D C 1
ATOM 14903 O O . GLN D 1 524 ? 196.045 87.871 15.288 1.00 70.15 504 GLN D O 1
ATOM 14909 N N . LYS D 1 525 ? 195.146 89.732 16.185 1.00 74.72 505 LYS D N 1
ATOM 14910 C CA . LYS D 1 525 ? 194.138 88.994 16.969 1.00 76.67 505 LYS D CA 1
ATOM 14911 C C . LYS D 1 525 ? 193.128 88.339 16.014 1.00 74.46 505 LYS D C 1
ATOM 14912 O O . LYS D 1 525 ? 192.505 87.339 16.370 1.00 72.77 505 LYS D O 1
ATOM 14918 N N . PHE D 1 526 ? 192.974 88.926 14.817 1.00 73.59 506 PHE D N 1
ATOM 14919 C CA . PHE D 1 526 ? 191.939 88.568 13.838 1.00 72.83 506 PHE D CA 1
ATOM 14920 C C . PHE D 1 526 ? 192.493 87.693 12.696 1.00 69.65 506 PHE D C 1
ATOM 14921 O O . PHE D 1 526 ? 191.705 87.054 11.994 1.00 68.60 506 PHE D O 1
ATOM 14929 N N . VAL D 1 527 ? 193.823 87.661 12.512 1.00 66.95 507 VAL D N 1
ATOM 14930 C CA . VAL D 1 527 ? 194.475 86.921 11.416 1.00 64.15 507 VAL D CA 1
ATOM 14931 C C . VAL D 1 527 ? 194.887 85.529 11.917 1.00 63.31 507 VAL D C 1
ATOM 14932 O O . VAL D 1 527 ? 195.564 85.404 12.934 1.00 63.98 507 VAL D O 1
ATOM 14936 N N . ASP D 1 528 ? 194.478 84.498 11.164 1.00 63.24 508 ASP D N 1
ATOM 14937 C CA . ASP D 1 528 ? 194.778 83.082 11.431 1.00 63.49 508 ASP D CA 1
ATOM 14938 C C . ASP D 1 528 ? 196.296 82.834 11.427 1.00 62.44 508 ASP D C 1
ATOM 14939 O O . ASP D 1 528 ? 196.808 82.089 12.271 1.00 62.16 508 ASP D O 1
ATOM 14944 N N . GLN D 1 529 ? 196.992 83.419 10.441 1.00 60.66 509 GLN D N 1
ATOM 14945 C CA . GLN D 1 529 ? 198.438 83.258 10.260 1.00 60.75 509 GLN D CA 1
ATOM 14946 C C . GLN D 1 529 ? 199.148 84.524 10.771 1.00 61.42 509 GLN D C 1
ATOM 14947 O O . GLN D 1 529 ? 199.026 84.848 11.952 1.00 63.31 509 GLN D O 1
ATOM 14953 N N . GLY D 1 530 ? 199.866 85.232 9.888 1.00 59.87 510 GLY D N 1
ATOM 14954 C CA . GLY D 1 530 ? 200.747 86.321 10.276 1.00 60.64 510 GLY D CA 1
ATOM 14955 C C . GLY D 1 530 ? 200.765 87.438 9.247 1.00 61.25 510 GLY D C 1
ATOM 14956 O O . GLY D 1 530 ? 199.913 87.490 8.362 1.00 59.75 510 GLY D O 1
ATOM 14957 N N . GLN D 1 531 ? 201.760 88.325 9.387 1.00 64.28 511 GLN D N 1
ATOM 14958 C CA . GLN D 1 531 ? 201.909 89.545 8.595 1.00 66.39 511 GLN D CA 1
ATOM 14959 C C . GLN D 1 531 ? 203.391 89.790 8.281 1.00 66.81 511 GLN D C 1
ATOM 14960 O O . GLN D 1 531 ? 204.257 89.552 9.133 1.00 66.44 511 GLN D O 1
ATOM 14966 N N . SER D 1 532 ? 203.657 90.282 7.061 1.00 67.78 512 SER D N 1
ATOM 14967 C CA . SER D 1 532 ? 204.975 90.800 6.648 1.00 68.23 512 SER D CA 1
ATOM 14968 C C . SER D 1 532 ? 205.148 92.220 7.203 1.00 70.11 512 SER D C 1
ATOM 14969 O O . SER D 1 532 ? 204.728 93.180 6.561 1.00 70.73 512 SER D O 1
ATOM 14972 N N . LEU D 1 533 ? 205.751 92.342 8.395 1.00 71.34 513 LEU D N 1
ATOM 14973 C CA . LEU D 1 533 ? 205.869 93.629 9.106 1.00 71.91 513 LEU D CA 1
ATOM 14974 C C . LEU D 1 533 ? 207.306 94.159 8.989 1.00 72.71 513 LEU D C 1
ATOM 14975 O O . LEU D 1 533 ? 208.220 93.635 9.633 1.00 73.44 513 LEU D O 1
ATOM 14980 N N . ASN D 1 534 ? 207.490 95.200 8.162 1.00 72.01 514 ASN D N 1
ATOM 14981 C CA . ASN D 1 534 ? 208.780 95.889 7.987 1.00 71.32 514 ASN D CA 1
ATOM 14982 C C . ASN D 1 534 ? 208.935 96.998 9.037 1.00 72.13 514 ASN D C 1
ATOM 14983 O O . ASN D 1 534 ? 208.123 97.130 9.951 1.00 70.99 514 ASN D O 1
ATOM 14988 N N . LEU D 1 541 ? 219.237 107.159 15.488 1.00 107.49 521 LEU D N 1
ATOM 14989 C CA . LEU D 1 541 ? 218.366 106.481 16.444 1.00 109.01 521 LEU D CA 1
ATOM 14990 C C . LEU D 1 541 ? 219.194 105.472 17.248 1.00 109.76 521 LEU D C 1
ATOM 14991 O O . LEU D 1 541 ? 219.823 104.591 16.666 1.00 107.40 521 LEU D O 1
ATOM 14996 N N . ALA D 1 542 ? 219.173 105.613 18.580 1.00 113.40 522 ALA D N 1
ATOM 14997 C CA . ALA D 1 542 ? 219.964 104.779 19.498 1.00 114.51 522 ALA D CA 1
ATOM 14998 C C . ALA D 1 542 ? 219.469 103.327 19.452 1.00 113.16 522 ALA D C 1
ATOM 14999 O O . ALA D 1 542 ? 218.315 103.065 19.120 1.00 110.21 522 ALA D O 1
ATOM 15001 N N . ILE D 1 543 ? 220.365 102.401 19.814 1.00 115.91 523 ILE D N 1
ATOM 15002 C CA . ILE D 1 543 ? 220.186 100.963 19.594 1.00 116.31 523 ILE D CA 1
ATOM 15003 C C . ILE D 1 543 ? 219.253 100.380 20.670 1.00 116.60 523 ILE D C 1
ATOM 15004 O O . ILE D 1 543 ? 218.494 99.449 20.388 1.00 119.20 523 ILE D O 1
ATOM 15009 N N . LYS D 1 544 ? 219.290 100.936 21.887 1.00 115.91 524 LYS D N 1
ATOM 15010 C CA . LYS D 1 544 ? 218.465 100.433 22.993 1.00 114.11 524 LYS D CA 1
ATOM 15011 C C . LYS D 1 544 ? 217.016 100.928 22.857 1.00 111.93 524 LYS D C 1
ATOM 15012 O O . LYS D 1 544 ? 216.133 100.446 23.569 1.00 108.57 524 LYS D O 1
ATOM 15018 N N . ASP D 1 545 ? 216.780 101.877 21.942 1.00 112.51 525 ASP D N 1
ATOM 15019 C CA . ASP D 1 545 ? 215.431 102.357 21.606 1.00 112.97 525 ASP D CA 1
ATOM 15020 C C . ASP D 1 545 ? 214.774 101.410 20.588 1.00 111.11 525 ASP D C 1
ATOM 15021 O O . ASP D 1 545 ? 213.548 101.339 20.515 1.00 111.15 525 ASP D O 1
ATOM 15026 N N . VAL D 1 546 ? 215.594 100.700 19.801 1.00 110.34 526 VAL D N 1
ATOM 15027 C CA . VAL D 1 546 ? 215.126 99.659 18.872 1.00 107.32 526 VAL D CA 1
ATOM 15028 C C . VAL D 1 546 ? 214.859 98.363 19.656 1.00 106.55 526 VAL D C 1
ATOM 15029 O O . VAL D 1 546 ? 214.028 97.546 19.245 1.00 105.32 526 VAL D O 1
ATOM 15033 N N . ASN D 1 547 ? 215.571 98.186 20.779 1.00 105.39 527 ASN D N 1
ATOM 15034 C CA . ASN D 1 547 ? 215.342 97.096 21.741 1.00 103.32 527 ASN D CA 1
ATOM 15035 C C . ASN D 1 547 ? 214.004 97.316 22.470 1.00 103.16 527 ASN D C 1
ATOM 15036 O O . ASN D 1 547 ? 213.354 96.357 22.895 1.00 101.57 527 ASN D O 1
ATOM 15041 N N . ARG D 1 548 ? 213.622 98.589 22.628 1.00 103.83 528 ARG D N 1
ATOM 15042 C CA . ARG D 1 548 ? 212.322 99.005 23.168 1.00 103.90 528 ARG D CA 1
ATOM 15043 C C . ARG D 1 548 ? 211.195 98.486 22.261 1.00 102.79 528 ARG D C 1
ATOM 15044 O O . ARG D 1 548 ? 210.193 97.967 22.753 1.00 101.58 528 ARG D O 1
ATOM 15052 N N . LEU D 1 549 ? 211.378 98.633 20.939 1.00 103.15 529 LEU D N 1
ATOM 15053 C CA . LEU D 1 549 ? 210.376 98.249 19.917 1.00 103.44 529 LEU D CA 1
ATOM 15054 C C . LEU D 1 549 ? 210.151 96.730 19.922 1.00 102.32 529 LEU D C 1
ATOM 15055 O O . LEU D 1 549 ? 209.013 96.273 20.046 1.00 102.12 529 LEU D O 1
ATOM 15060 N N . MET D 1 550 ? 211.239 95.965 19.773 1.00 100.66 530 MET D N 1
ATOM 15061 C CA . MET D 1 550 ? 211.170 94.524 19.510 1.00 99.80 530 MET D CA 1
ATOM 15062 C C . MET D 1 550 ? 210.612 93.759 20.724 1.00 99.00 530 MET D C 1
ATOM 15063 O O . MET D 1 550 ? 209.987 92.713 20.551 1.00 99.34 530 MET D O 1
ATOM 15068 N N . ILE D 1 551 ? 210.816 94.282 21.940 1.00 97.58 531 ILE D N 1
ATOM 15069 C CA . ILE D 1 551 ? 210.220 93.693 23.149 1.00 95.75 531 ILE D CA 1
ATOM 15070 C C . ILE D 1 551 ? 208.717 94.012 23.181 1.00 94.05 531 ILE D C 1
ATOM 15071 O O . ILE D 1 551 ? 207.910 93.157 23.554 1.00 91.87 531 ILE D O 1
ATOM 15076 N N . GLU D 1 552 ? 208.349 95.242 22.797 1.00 93.56 532 GLU D N 1
ATOM 15077 C CA . GLU D 1 552 ? 206.941 95.668 22.734 1.00 93.87 532 GLU D CA 1
ATOM 15078 C C . GLU D 1 552 ? 206.207 94.882 21.637 1.00 90.61 532 GLU D C 1
ATOM 15079 O O . GLU D 1 552 ? 205.017 94.587 21.771 1.00 88.03 532 GLU D O 1
ATOM 15085 N N . ALA D 1 553 ? 206.926 94.553 20.557 1.00 89.18 533 ALA D N 1
ATOM 15086 C CA . ALA D 1 553 ? 206.429 93.657 19.515 1.00 85.60 533 ALA D CA 1
ATOM 15087 C C . ALA D 1 553 ? 206.079 92.297 20.132 1.00 84.42 533 ALA D C 1
ATOM 15088 O O . ALA D 1 553 ? 205.021 91.742 19.851 1.00 83.50 533 ALA D O 1
ATOM 15090 N N . TRP D 1 554 ? 206.963 91.798 21.004 1.00 84.29 534 TRP D N 1
ATOM 15091 C CA . TRP D 1 554 ? 206.862 90.455 21.572 1.00 85.08 534 TRP D CA 1
ATOM 15092 C C . TRP D 1 554 ? 205.690 90.340 22.557 1.00 85.06 534 TRP D C 1
ATOM 15093 O O . TRP D 1 554 ? 204.926 89.381 22.482 1.00 85.15 534 TRP D O 1
ATOM 15104 N N . GLN D 1 555 ? 205.564 91.298 23.483 1.00 86.78 535 GLN D N 1
ATOM 15105 C CA . GLN D 1 555 ? 204.586 91.204 24.583 1.00 86.77 535 GLN D CA 1
ATOM 15106 C C . GLN D 1 555 ? 203.155 91.447 24.075 1.00 86.55 535 GLN D C 1
ATOM 15107 O O . GLN D 1 555 ? 202.199 90.976 24.696 1.00 85.45 535 GLN D O 1
ATOM 15113 N N . GLN D 1 556 ? 203.012 92.146 22.939 1.00 87.22 536 GLN D N 1
ATOM 15114 C CA . GLN D 1 556 ? 201.699 92.461 22.339 1.00 87.75 536 GLN D CA 1
ATOM 15115 C C . GLN D 1 556 ? 201.279 91.385 21.321 1.00 84.01 536 GLN D C 1
ATOM 15116 O O . GLN D 1 556 ? 200.305 91.575 20.590 1.00 82.49 536 GLN D O 1
ATOM 15122 N N . GLY D 1 557 ? 202.026 90.274 21.267 1.00 82.08 537 GLY D N 1
ATOM 15123 C CA . GLY D 1 557 ? 201.619 89.056 20.565 1.00 80.32 537 GLY D CA 1
ATOM 15124 C C . GLY D 1 557 ? 201.887 89.097 19.065 1.00 78.07 537 GLY D C 1
ATOM 15125 O O . GLY D 1 557 ? 201.270 88.345 18.309 1.00 76.64 537 GLY D O 1
ATOM 15126 N N . VAL D 1 558 ? 202.804 89.968 18.629 1.00 76.54 538 VAL D N 1
ATOM 15127 C CA . VAL D 1 558 ? 203.218 90.028 17.225 1.00 75.15 538 VAL D CA 1
ATOM 15128 C C . VAL D 1 558 ? 204.045 88.770 16.930 1.00 73.83 538 VAL D C 1
ATOM 15129 O O . VAL D 1 558 ? 204.941 88.431 17.696 1.00 75.97 538 VAL D O 1
ATOM 15133 N N . LYS D 1 559 ? 203.722 88.090 15.823 1.00 71.94 539 LYS D N 1
ATOM 15134 C CA . LYS D 1 559 ? 204.243 86.749 15.517 1.00 69.68 539 LYS D CA 1
ATOM 15135 C C . LYS D 1 559 ? 205.600 86.831 14.803 1.00 69.28 539 LYS D C 1
ATOM 15136 O O . LYS D 1 559 ? 206.467 85.989 15.048 1.00 68.41 539 LYS D O 1
ATOM 15142 N N . SER D 1 560 ? 205.767 87.827 13.921 1.00 69.42 540 SER D N 1
ATOM 15143 C CA . SER D 1 560 ? 206.955 87.936 13.067 1.00 68.58 540 SER D CA 1
ATOM 15144 C C . SER D 1 560 ? 207.338 89.401 12.823 1.00 69.09 540 SER D C 1
ATOM 15145 O O . SER D 1 560 ? 206.480 90.293 12.802 1.00 67.87 540 SER D O 1
ATOM 15148 N N . LEU D 1 561 ? 208.644 89.613 12.604 1.00 69.20 541 LEU D N 1
ATOM 15149 C CA . LEU D 1 561 ? 209.202 90.853 12.065 1.00 69.28 541 LEU D CA 1
ATOM 15150 C C . LEU D 1 561 ? 209.996 90.525 10.792 1.00 66.33 541 LEU D C 1
ATOM 15151 O O . LEU D 1 561 ? 210.797 89.597 10.778 1.00 63.88 541 LEU D O 1
ATOM 15156 N N . TYR D 1 562 ? 209.755 91.313 9.739 1.00 65.58 542 TYR D N 1
ATOM 15157 C CA . TYR D 1 562 ? 210.302 91.100 8.411 1.00 65.08 542 TYR D CA 1
ATOM 15158 C C . TYR D 1 562 ? 211.667 91.807 8.329 1.00 67.01 542 TYR D C 1
ATOM 15159 O O . TYR D 1 562 ? 212.495 91.627 9.226 1.00 67.20 542 TYR D O 1
ATOM 15168 N N . TYR D 1 563 ? 211.920 92.597 7.275 1.00 69.25 543 TYR D N 1
ATOM 15169 C CA . TYR D 1 563 ? 213.171 93.372 7.168 1.00 71.56 543 TYR D CA 1
ATOM 15170 C C . TYR D 1 563 ? 213.247 94.381 8.318 1.00 71.29 543 TYR D C 1
ATOM 15171 O O . TYR D 1 563 ? 212.267 95.057 8.619 1.00 70.19 543 TYR D O 1
#

Solvent-accessible surface area: 71342 Å² total; per-residue (Å²): 121,115,30,85,4,81,65,98,88,0,69,132,14,0,110,160,50,16,29,75,212,82,44,91,7,109,30,0,0,59,38,0,0,38,1,0,1,131,62,4,59,15,39,117,24,43,107,36,0,10,67,4,4,13,58,0,29,1,11,6,19,52,24,0,8,26,33,0,25,32,160,210,18,15,1,2,34,10,1,2,0,15,0,12,46,123,24,64,7,5,7,42,3,2,0,0,0,0,12,0,3,119,50,53,5,12,0,0,0,22,0,16,89,6,173,100,160,68,5,0,14,3,28,0,38,3,0,11,11,0,12,92,8,10,113,71,25,0,0,0,1,0,18,2,70,13,86,10,10,81,55,2,14,126,6,56,26,189,72,31,96,1,78,52,0,49,6,0,0,0,0,16,45,105,8,0,81,79,10,51,110,42,47,78,109,36,112,114,19,3,54,76,0,6,104,7,1,44,116,54,6,9,2,2,1,1,0,0,50,3,0,20,115,57,24,15,105,1,0,84,72,93,131,35,105,0,24,3,0,7,35,26,0,2,0,1,1,2,10,40,132,52,9,0,0,0,1,1,34,5,5,0,0,0,3,20,4,77,89,1,59,124,53,108,2,6,42,23,0,0,3,0,0,3,0,0,0,36,1,0,8,78,45,1,87,83,53,90,4,0,58,7,0,10,74,0,0,103,56,0,11,0,0,1,0,1,0,0,0,0,1,2,3,0,0,84,67,63,5,20,3,44,30,129,92,0,32,130,50,0,54,91,0,0,109,54,0,12,59,73,0,56,138,3,0,88,52,0,11,146,10,29,29,45,10,116,11,0,130,79,85,36,46,30,0,1,0,3,1,1,0,14,32,15,100,44,18,2,27,10,4,8,14,7,0,34,3,6,28,3,24,53,13,2,35,131,156,73,59,9,79,28,0,79,127,10,0,106,120,77,66,34,40,57,152,116,14,4,144,22,0,80,155,76,43,0,6,0,50,83,5,109,94,7,82,128,85,29,31,38,0,0,44,1,2,74,56,4,44,19,66,41,5,0,40,3,0,4,55,2,7,140,53,3,39,0,0,1,7,4,10,0,2,0,35,83,146,48,55,113,170,71,1,37,132,16,1,6,42,0,25,106,56,8,0,2,2,0,17,48,10,85,73,96,115,122,32,87,4,96,66,83,117,1,66,128,22,0,109,159,52,15,31,71,207,76,43,92,7,108,28,0,0,56,37,0,0,34,7,0,1,142,65,4,53,17,35,113,30,44,105,43,0,13,70,5,4,15,62,0,27,1,9,3,24,46,20,0,6,23,31,0,36,35,157,210,19,15,1,3,34,8,1,3,0,17,0,9,50,113,21,77,5,2,5,43,4,2,0,0,0,2,6,0,12,118,49,56,5,13,0,0,0,22,0,17,86,6,74,74,140,72,58,147,54,2,0,11,22,5,0,44,1,0,9,10,0,11,82,8,44,290,23,25,0,0,0,0,0,18,2,71,14,89,12,9,87,49,1,13,129,6,60,37,190,75,28,91,1,80,47,0,48,7,0,0,0,0,18,44,106,5,0,85,78,6,58,118,38,46,69,110,33,125,121,24,6,52,83,0,11,113,10,0,52,144,65,8,9,2,1,1,1,1,1,44,4,1,21,116,81,26,14,98,0,0,85,75,96,134,37,101,0,25,3,0,7,32,28,0,1,0,1,1,1,10,42,128,50,7,0,0,1,1,2,36,4,8,0,1,0,7,19,4,79,81,1,59,118,50,107,2,1,60,21,0,0,7,0,0,3,0,0,1,34,3,0,6,71,42,2,96,82,52,100,11,0,57,5,0,9,78,0,0,92,68,0,10,1,0,1,0,2,0,0,0,0,1,3,1,0,2,83,70,65,7,25,3,30,32,124,87,0,25,116,43,0,49,87,0,0,107,50,0,13,59,58,0,61,124,2,0,93,47,0,11,138,13,28,30,45,13,119,12,0,114,78,81,37,44,26,0,1,0,4,1,1,0,12,35,14,100,52,16,3,24,9,4,23,84,7,0,34,3,6,33,3,22,72,13,3,58,166,114,12,83,26,0,80,121,10,0,119,147,88,59,36,46,63,140,129,16,6,137,23,0,96,156,66,45,0,6,0,55,89,6,113,89,8,72,120,89,22,29,36,1,0,41,3,8,120,58,4,45,18,72,36,6,0,55,0,0,7,39,2,10,145,39,4,40,0,0,3,7,2,11,1,11,0,60,76,175,72,54,123,176,75,4,35,120,15,1,4,47,0,23,111,65,16,0,2,2,0,16,43,12,103,90,139,29,108,3,86,76,87,68,0,64,92,28,0,105,168,51,23,29,89,211,90,46,96,7,97,26,0,0,60,31,0,0,32,10,0,1,150,59,4,56,18,28,117,31,46,105,44,0,11,49,4,4,9,90,0,20,2,9,4,14,50,14,0,7,26,28,0,35,78,55,13,0,0,19,3,0,2,0,24,0,30,63,96,14,59,18,0,7,40,6,2,0,0,0,1,7,0,2,107,20,38,7,18,0,0,0,17,0,14,90,5,109,93,160,80,1,0,10,13,12,0,54,1,0,13,5,0,15,104,21,12,119,74,23,0,0,0,1,0,31,2,70,14,91,7,9,73,48,2,16,125,5,57,35,182,78,32,88,2,80,48,0,46,6,0,0,0,1,21,41,103,6,0,82,79,4,56,112,40,52,81,93,32,119,99,10,5,52,83,0,2,77,7,1,55,129,52,6,8,2,1,0,1,1,7,28,16,0,11,135,82,24,19,95,0,0,81,74,100,132,28,114,0,31,4,0,4,33,26,1,1,0,2,1,2,10,39,133,56,8,0,1,0,0,0,20,4,6,0,0,0,6,21,6,84,100,1,67,125,55,100,1,2,70,18,0,0,8,0,0,4,0,0,0,32,1,0,9,75,76,2,99,86,51,88,3,1,53,7,0,7,74,0,0,97,54,0,9,1,0,0,0,0,0,0,0,0,0,3,1,0,2,83,65,71,5,32,4,44,29,129,95,0,31,128,48,0,52,91,0,0,112,48,0,15,56,71,0,64,119,1,0,91,51,0,11,139,18,29,31,42,11,115,20,0,133,77,84,34,48,30,0,1,0,4,2,1,0,11,29,12,102,50,19,2,27,7,6,20,49,9,0,37,2,5,31,3,23,64,14,1,42,112,170,74,61,6,70,28,0,78,107,10,0,87,144,78,61,33,49,59,157,123,18,7,123,25,0,94,139,71,43,1,8,0,54,93,6,108,88,7,78,114,87,27,29,41,0,0,43,3,0,108,57,4,45,18,67,41,7,0,49,0,0,4,54,3,9,142,50,6,41,0,0,3,6,3,9,1,24,9,69,86,178,57,56,77,169,74,1,36,124,17,1,13,41,0,25,100,54,13,1,3,2,0,15,35,12,135,149,42,119,134,120,114,13,157,69,45,178,134,21,109,35,7,2,62,38,0,0,30,13,0,1,152,64,4,65,16,27,113,28,51,101,44,0,7,104,4,4,55,115,9,62,3,21,3,17,52,12,0,8,36,31,0,32,93,54,15,1,1,22,5,0,2,0,12,0,14,50,119,38,79,8,4,7,41,5,2,0,0,0,0,8,0,4,102,30,47,5,17,0,0,0,19,0,14,99,8,166,62,0,10,40,30,0,58,2,0,8,12,1,14,81,13,17,127,75,24,0,0,0,0,0,32,76,14,118,31,10,93,98,1,8,100,4,55,46,111,41,94,4,85,54,0,46,8,0,9,1,6,24,52,106,15,6,129,114,42,163,57,160,113,37,8,56,74,5,12,99,5,89,117,117,44,15,10,4,1,4,1,0,15,36,18,0,2,132,75,19,22,102,0,0,65,73,92,134,35,122,1,39,4,0,3,31,22,1,1,0,2,1,2,10,36,128,52,8,0,1,0,0,0,17,4,6,0,7,0,67,21,37,132,101,43,24,1,86,38,0,0,10,0,0,2,0,0,0,34,4,0,8,76,66,2,101,84,43,81,3,0,55,6,0,10,79,0,0,97,60,0,11,1,0,0,0,1,1,5,0,53,56,10,64,107,144,82,19,131,91,0,14,54,64,0,46,122,1,0,90,44,0,8,136,11,29,31,47,10,120,16,0,129,78,72,39,38,28,0,0,0,1,0,0,4,9,32,14,89,63,19,5,33,37,158,14,0,62,24,108,114,92,175,156,75,60,56,72,108,31,13,71,69,0,1,115,29,6,120,78,6,31,0,0,9,21,13,80,176,64,97,154,71,40,11,161,35,15,56,67,0,23,124,57,10,3,2,4,22,18,84

Nearest PDB structures (foldseek):
  6dqw-assembly2_C  TM=1.002E+00  e=3.202E-92  Flavobacterium johnsoniae UW101
  6dqw-assembly1_A  TM=9.983E-01  e=3.183E-86  Flavobacterium johnsoniae UW101
  6dqw-assembly1_B  TM=9.935E-01  e=5.859E-85  Flavobacterium johnsoniae UW101
  6dqx-assembly1_A-2  TM=9.846E-01  e=1.053E-59  Actinobacillus ureae ATCC 25976
  6dqw-assembly2_D  TM=9.917E-01  e=2.714E-60  Flavobacterium johnsoniae UW101

Organism: Flavobacterium johnsoniae (strain ATCC 17061 / DSM 2064 / JCM 8514 / BCRC 14874 / CCUG 350202 / NBRC 14942 / NCIMB 11054 / UW101) (NCBI:txid376686)

Radius of gyration: 44.41 Å; Cα contacts (8 Å, |Δi|>4): 3911; chains: 4; bounding box: 153×136×77 Å

Secondary structure (DSSP, 8-state):
-TTTT-SHHHHHHHTTTTSPTT--HHHHHHHHHHHHHHHHT-GGGHHHHHHHHHTTSEEE-HHHHHHTTSSS-----BB-EE--SSHHHHHHHHHHHHHHHHTT-BEEEE-TTSPP---HHHHHHHHHHHHTT----EEEEEETTSTTHHHHTTTTSTT-S--S-EEEEE--HHHHHHHHTT-HHHHHHHHHHHHHHHHH---EEE-HHHHHHTS-HHHHHTT-------TTS-------SS---B-EEEEEEGGGHHHHTTTTHHHHHHHHHHHHHHHHHHHHTT-STTHHHHHHHHHH--EEEEEE-HHHHHHHTT--SSSHHHHHHHHHHHHHHHHHHHHHHHHHHHHH---GGGTTT--S-S--B-B---HHHHHHTTTPPPTTPPPS-SB---B-HHHHHHHHTTT--SHHHHHHHHHTTT--TT-TTS-HHHHHHT--GGGS-HHHHHHHHHHHHTT-SS-B---EE--TTS-HHHHHHHHHHHHHTT--EE-PEE--/-TTTT-SHHHHHHHTTTTS-TT--HHHHHHHHHHHHHHHTT-GGGHHHHHHHHHTTSEEE-HHHHHHTTSSS-----BB-EE--SSHHHHHHHHHHHHHHHHTT-BEEEE-TTS--SS----HHHHHHHHHHHHHH----EEEEEETTSTTHHHHHTTTSTT-S--SEEEEEE--HHHHHHHHTT-HHHHHHHHHHHHHHHHHS--EEE-HHHHHHTS-HHHHHTT-------TTS-------SS---B-EEEEEEGGGHHHHTTTTHHHHHHHHHHHHHHHHHHHHTT-STTHHHHHHHHHH--EEEEEE-HHHHHHHTT--SSSHHHHHHHHHHHHHHHHHHHHHHHHHHHHH---GGGTTT--S-S--B-B---HHHHHHTTSPPPTTPPPS-S----HHHHHHHHHHT--SHHHHHHHHHTTT--TT-TTS-HHHHHHT--TTTS-HHHHHHHHHHHHTT-SS-B---EE--SSS-HHHHHHHHHHHHHTT--EE--EE-/--TT-SHHHHHHHTTTTS-SS--HHHHHHHHHHHHHHHTT-GGGHHHHHHHHHTTSEEE-HHHHHHTT------EE-EE--SSHHHHHHHHHHHHHHHHTT-BEEEE-TTSPP---HHHHHHHHHHHHHH----EEEEEETTSTTHHHHHTTTSTT-S--S-EEEEE--HHHHHHHHTT-HHHHHHHHHHHHHHHHT---EEE-HHHHHHTS-HHHHHTT-------TTS-------SS---EEEEEEEEGGGHHHHTTTTHHHHHHHHHHHHHHHHHHHTTT-STTHHHHHHHHHH--EEEEEE-HHHHHHHTT--SSSHHHHHHHHHHHHHHHHHHHHHHHHHHHHH---GGGTTT--S-S--B-B---HHHHHHTTTPPPTTPPPS-SB---B-HHHHHHHHHHT--SHHHHHHHHHTTT--TT-TTS-HHHHHHT--GGGS-HHHHHHHHHHHHTT-SS-B---B---TTS-HHHHHHHHHHHHHTT--EE--B-/------------HHHHHHHHHHHHHHHHT-GGGHHHHHHHHHTTSEEE-HHHHHHTT------EE-EE--SSHHHHHHHHHHHHHHHHTT-BEEEE-TT---HHHHHHHHHHHHHH----EEEEE---TTHHHHHTS----S--S-EEEEE--HHHHHH--HHHHHHHHHHHHHHH---EEE-HHHHHTSS-HHHHHTT-------TTS-------SS---EEEEEEEEGGGTTT--HHHHHHHHHHHHHHHHHHTTT-STTHHHHHHHHHH--EEEEEE-HHHHH--HHHHHHHHHHHHHHHHHHH---GGGTTTT-S-S--B-B---HHHHH--PPB-----SS-HHHHHHHHHHHTTT-SS-B-----HHHHHHHHHHHHHTT--EE--